Protein 2KDG (pdb70)

Radius of gyration: 14.4 Å; Cα contacts (8 Å, |Δi|>4): 227; chains: 1; bounding box: 36×23×44 Å

Sequence (100 aa):
GAMGPPRFIQVPENMSIDEGRFCRMDFKVSGLPAPDVSWYLNGRTVQSDDLHKMIVSEKGLHSLIFEVVRASDAGAYACVAKNRAGEATFTVQLDVLAKEGAMGPPRFIQVPENMSIDEGRFCRMDFKVSGLPAPDVSWYLNGRTVQSDDLHKMIVSEKGLHSLIFEVVRASDAGAYACVAKNRAGEATFTVQLDVLAKEGAMGPPRFIQVPENMSIDEGRFCRMDFKVSGLPAPDVSWYLNGRTVQSDDLHKMIVSEKGLHSLIFEVVRASDAGAYACVAKNRAGEATFTVQLDVLAKEGAMGPPRFIQVPENMSIDEGRFCRMDFKVSGLPAPDVSWYLNGRTVQSDDLHKMIVSEKGLHSLIFEVVRASDAGAYACVAKNRAGEATFTVQLDVLAKEGAMGPPRFIQVPENMSIDEGRFCRMDFKVSGLPAPDVSWYLNGRTVQSDDLHKMIVSEKGLHSLIFEVVRASDAGAYACVAKNRAGEATFTVQLDVLAKEGAMGPPRFIQVPENMSIDEGRFCRMDFKVSGLPAPDVSWYLNGRTVQSDDLHKMIVSEKGLHSLIFEVVRASDAGAYACVAKNRAGEATFTVQLDVLAKEGAMGPPRFIQVPENMSIDEGRFCRMDFKVSGLPAPDVSWYLNGRTVQSDDLHKMIVSEKGLHSLIFEVVRASDAGAYACVAKNRAGEATFTVQLDVLAKEGAMGPPRFIQVPENMSIDEGRFCRMDFKVSGLPAPDVSWYLNGRTVQSDDLHKMIVSEKGLHSLIFEVVRASDAGAYACVAKNRAGEATFTVQLDVLAKEGAMGPPRFIQVPENMSIDEGRFCRMDFKVSGLPAPDVSWYLNGRTVQSDDLHKMIVSEKGLHSLIFEVVRASDAGAYACVAKNRAGEATFTVQLDVLAKEGAMGPPRFIQVPENMSIDEGRFCRMDFKVSGLPAPDVSWYLNGRTVQSDDLHKMIVSEKGLHSLIFEVVRASDAGAYACVAKNRAGEATFTVQLDVLAKEGAMGPPRFIQVPENMSIDEGRFCRMDFKVSGLPAPDVSWYLNGRTVQSDDLHKMIVSEKGLHSLIFEVVRASDAGAYACVAKNRAGEATFTVQLDVLAKEGAMGPPRFIQVPENMSIDEGRFCRMDFKVSGLPAPDVSWYLNGRTVQSDDLHKMIVSEKGLHSLIFEVVRASDAGAYACVAKNRAGEATFTVQLDVLAKEGAMGPPRFIQVPENMSIDEGRFCRMDFKVSGLPAPDVSWYLNGRTVQSDDLHKMIVSEKGLHSLIFEVVRASDAGAYACVAKNRAGEATFTVQLDVLAKEGAMGPPRFIQVPENMSIDEGRFCRMDFKVSGLPAPDVSWYLNGRTVQSDDLHKMIVSEKGLHSLIFEVVRASDAGAYACVAKNRAGEATFTVQLDVLAKEGAMGPPRFIQVPENMSIDEGRFCRMDFKVSGLPAPDVSWYLNGRTVQSDDLHKMIVSEKGLHSLIFEVVRASDAGAYACVAKNRAGEATFTVQLDVLAKEGAMGPPRFIQVPENMSIDEGRFCRMDFKVSGLPAPDVSWYLNGRTVQSDDLHKMIVSEKGLHSLIFEVVRASDAGAYACVAKNRAGEATFTVQLDVLAKEGAMGPPRFIQVPENMSIDEGRFCRMDFKVSGLPAPDVSWYLNGRTVQSDDLHKMIVSEKGLHSLIFEVVRASDAGAYACVAKNRAGEATFTVQLDVLAKEGAMGPPRFIQVPENMSIDEGRFCRMDFKVSGLPAPDVSWYLNGRTVQSDDLHKMIVSEKGLHSLIFEVVRASDAGAYACVAKNRAGEATFTVQLDVLAKEGAMGPPRFIQVPENMSIDEGRFCRMDFKVSGLPAPDVSWYLNGRTVQSDDLHKMIVSEKGLHSLIFEVVRASDAGAYACVAKNRAGEATFTVQLDVLAKEGAMGPPRFIQVPENMSIDEGRFCRMDFKVSGLPAPDVSWYLNGRTVQSDDLHKMIVSEKGLHSLIFEVVRASDAGAYACVAKNRAGEATFTVQLDVLAKEGAMGPPRFIQVPENMSIDEGRFCRMDFKVSGLPAPDVSWYLNGRTVQSDDLHKMIVSEKGLHSLIFEVVRASDAGAYACVAKNRAGEATFTVQLDVLAKEGAMGPPRFIQVPENMSIDEGRFCRMDFKVSGLPAPDVSWYLNGRTVQSDDLHKMIVSEKGLHSLIFEVVRASDAGAYACVAKNRAGEATFTVQLDVLAKEGAMGPPRFIQVPENMSIDEGRFCRMDFKVSGLPAPDVSWYLNGRTVQSDDLHKMIVSEKGLHSLIFEVVRASDAGAYACVAKNRAGEATFTVQLDVLAKEGAMGPPRFIQVPENMSIDEGRFCRMDFKVSGLPAPDVSWYLNGRTVQSDDLHKMIVSEKGLHSLIFEVVRASDAGAYACVAKNRAGEATFTVQLDVLAKEGAMGPPRFIQVPENMSIDEGRFCRMDFKVSGLPAPDVSWYLNGRTVQSDDLHKMIVSEKGLHSLIFEVVRASDAGAYACVAKNRAGEATFTVQLDVLAKE

Foldseek 3Di:
DDWADKDADDFDEAEEEEAFDKDKTKGFMDIPPFWDKFKDFPPGGDDADPQWHWDQDPPGIIMTIGHGDHQVRFGKMKMKTDDPHDIDIDIYGYRYDYPD

CATH classification: 2.60.40.10

Solvent-accessible surface area: 6668 Å² total; per-residue (Å²): 130,100,112,17,75,9,185,135,88,112,70,32,147,102,31,68,31,38,25,39,148,108,10,115,1,41,6,84,12,64,25,104,49,89,23,108,40,55,6,84,29,92,79,177,100,38,161,70,74,128,84,48,88,51,97,83,52,172,177,16,70,13,9,5,19,3,60,68,0,146,52,107,26,37,20,45,8,25,3,23,2,111,27,201,44,27,110,9,73,12,87,10,96,1,78,14,87,62,134,214

Structure (mmCIF, N/CA/C/O backbone):
data_2KDG
#
_entry.id   2KDG
#
loop_
_atom_site.group_PDB
_atom_site.id
_atom_site.type_symbol
_atom_site.label_atom_id
_atom_site.label_alt_id
_atom_site.label_comp_id
_atom_site.label_asym_id
_atom_site.label_entity_id
_atom_site.label_seq_id
_atom_site.pdbx_PDB_ins_code
_atom_site.Cartn_x
_atom_site.Cartn_y
_atom_site.Cartn_z
_atom_site.occupancy
_atom_site.B_iso_or_equiv
_atom_site.auth_seq_id
_atom_site.auth_comp_id
_atom_site.auth_asym_id
_atom_site.auth_atom_id
_atom_site.pdbx_PDB_model_num
ATOM 1 N N . GLY A 1 1 ? 0.813 -0.972 -1.782 1.00 10.00 -4 GLY A N 1
ATOM 2 C CA . GLY A 1 1 ? 1.391 -0.498 -0.506 1.00 10.00 -4 GLY A CA 1
ATOM 3 C C . GLY A 1 1 ? 2.312 0.692 -0.728 1.00 10.00 -4 GLY A C 1
ATOM 4 O O . GLY A 1 1 ? 1.989 1.591 -1.510 1.00 10.00 -4 GLY A O 1
ATOM 10 N N . ALA A 1 2 ? 3.462 0.719 -0.044 1.00 10.00 -3 ALA A N 1
ATOM 11 C CA . ALA A 1 2 ? 4.504 1.740 -0.219 1.00 10.00 -3 ALA A CA 1
ATOM 12 C C . ALA A 1 2 ? 5.141 1.711 -1.629 1.00 10.00 -3 ALA A C 1
ATOM 13 O O . ALA A 1 2 ? 5.041 0.716 -2.353 1.00 10.00 -3 ALA A O 1
ATOM 20 N N . MET A 1 3 ? 5.813 2.803 -2.012 1.00 10.00 -2 MET A N 1
ATOM 21 C CA . MET A 1 3 ? 6.441 3.014 -3.329 1.00 10.00 -2 MET A CA 1
ATOM 22 C C . MET A 1 3 ? 7.727 3.870 -3.223 1.00 10.00 -2 MET A C 1
ATOM 23 O O . MET A 1 3 ? 8.060 4.340 -2.129 1.00 10.00 -2 MET A O 1
ATOM 37 N N . GLY A 1 4 ? 8.486 4.056 -4.313 1.00 10.00 -1 GLY A N 1
ATOM 38 C CA . GLY A 1 4 ? 9.766 4.784 -4.269 1.00 10.00 -1 GLY A CA 1
ATOM 39 C C . GLY A 1 4 ? 10.524 4.942 -5.603 1.00 10.00 -1 GLY A C 1
ATOM 40 O O . GLY A 1 4 ? 10.138 4.374 -6.631 1.00 10.00 -1 GLY A O 1
ATOM 44 N N . PRO A 1 5 ? 11.620 5.725 -5.608 1.00 10.00 249 PRO A N 1
ATOM 45 C CA . PRO A 1 5 ? 12.347 6.099 -6.824 1.00 10.00 249 PRO A CA 1
ATOM 46 C C . PRO A 1 5 ? 13.123 4.925 -7.455 1.00 10.00 249 PRO A C 1
ATOM 47 O O . PRO A 1 5 ? 13.414 3.937 -6.770 1.00 10.00 249 PRO A O 1
ATOM 58 N N . PRO A 1 6 ? 13.522 5.033 -8.740 1.00 10.00 250 PRO A N 1
ATOM 59 C CA . PRO A 1 6 ? 14.459 4.098 -9.361 1.00 10.00 250 PRO A CA 1
ATOM 60 C C . PRO A 1 6 ? 15.865 4.214 -8.740 1.00 10.00 250 PRO A C 1
ATOM 61 O O . PRO A 1 6 ? 16.263 5.281 -8.258 1.00 10.00 250 PRO A O 1
ATOM 72 N N . ARG A 1 7 ? 16.630 3.116 -8.765 1.00 10.00 251 ARG A N 1
ATOM 73 C CA . ARG A 1 7 ? 17.981 2.991 -8.179 1.00 10.00 251 ARG A CA 1
ATOM 74 C C . ARG A 1 7 ? 18.900 2.126 -9.058 1.00 10.00 251 ARG A C 1
ATOM 75 O O . ARG A 1 7 ? 18.423 1.379 -9.913 1.00 10.00 251 ARG A O 1
ATOM 96 N N . PHE A 1 8 ? 20.212 2.221 -8.843 1.00 10.00 252 PHE A N 1
ATOM 97 C CA . PHE A 1 8 ? 21.240 1.381 -9.475 1.00 10.00 252 PHE A CA 1
ATOM 98 C C . PHE A 1 8 ? 21.221 -0.064 -8.941 1.00 10.00 252 PHE A C 1
ATOM 99 O O . PHE A 1 8 ? 21.072 -0.281 -7.735 1.00 10.00 252 PHE A O 1
ATOM 116 N N . ILE A 1 9 ? 21.437 -1.044 -9.830 1.00 10.00 253 ILE A N 1
ATOM 117 C CA . ILE A 1 9 ? 21.633 -2.471 -9.504 1.00 10.00 253 ILE A CA 1
ATOM 118 C C . ILE A 1 9 ? 22.809 -3.033 -10.320 1.00 10.00 253 ILE A C 1
ATOM 119 O O . ILE A 1 9 ? 23.845 -3.384 -9.752 1.00 10.00 253 ILE A O 1
ATOM 135 N N . GLN A 1 10 ? 22.661 -3.105 -11.650 1.00 10.00 254 GLN A N 1
ATOM 136 C CA . GLN A 1 10 ? 23.676 -3.591 -12.592 1.00 10.00 254 GLN A CA 1
ATOM 137 C C . GLN A 1 10 ? 23.547 -2.890 -13.956 1.00 10.00 254 GLN A C 1
ATOM 138 O O . GLN A 1 10 ? 22.438 -2.701 -14.466 1.00 10.00 254 GLN A O 1
ATOM 152 N N . VAL A 1 11 ? 24.690 -2.562 -14.565 1.00 10.00 255 VAL A N 1
ATOM 153 C CA . VAL A 1 11 ? 24.824 -1.999 -15.922 1.00 10.00 255 VAL A CA 1
ATOM 154 C C . VAL A 1 11 ? 25.817 -2.837 -16.753 1.00 10.00 255 VAL A C 1
ATOM 155 O O . VAL A 1 11 ? 26.716 -3.457 -16.170 1.00 10.00 255 VAL A O 1
ATOM 168 N N . PRO A 1 12 ? 25.697 -2.882 -18.094 1.00 10.00 256 PRO A N 1
ATOM 169 C CA . PRO A 1 12 ? 26.642 -3.599 -18.953 1.00 10.00 256 PRO A CA 1
ATOM 170 C C . PRO A 1 12 ? 27.991 -2.864 -19.067 1.00 10.00 256 PRO A C 1
ATOM 171 O O . PRO A 1 12 ? 28.083 -1.648 -18.876 1.00 10.00 256 PRO A O 1
ATOM 182 N N . GLU A 1 13 ? 29.050 -3.605 -19.401 1.00 10.00 257 GLU A N 1
ATOM 183 C CA . GLU A 1 13 ? 30.381 -3.053 -19.708 1.00 10.00 257 GLU A CA 1
ATOM 184 C C . GLU A 1 13 ? 30.454 -2.424 -21.116 1.00 10.00 257 GLU A C 1
ATOM 185 O O . GLU A 1 13 ? 29.576 -2.637 -21.957 1.00 10.00 257 GLU A O 1
ATOM 197 N N . ASN A 1 14 ? 31.524 -1.670 -21.393 1.00 10.00 258 ASN A N 1
ATOM 198 C CA . ASN A 1 14 ? 31.831 -1.103 -22.710 1.00 10.00 258 ASN A CA 1
ATOM 199 C C . ASN A 1 14 ? 32.006 -2.204 -23.779 1.00 10.00 258 ASN A C 1
ATOM 200 O O . ASN A 1 14 ? 32.993 -2.946 -23.769 1.00 10.00 258 ASN A O 1
ATOM 211 N N . MET A 1 15 ? 31.028 -2.347 -24.678 1.00 10.00 259 MET A N 1
ATOM 212 C CA . MET A 1 15 ? 31.006 -3.406 -25.695 1.00 10.00 259 MET A CA 1
ATOM 213 C C . MET A 1 15 ? 31.914 -3.088 -26.894 1.00 10.00 259 MET A C 1
ATOM 214 O O . MET A 1 15 ? 32.133 -1.923 -27.236 1.00 10.00 259 MET A O 1
ATOM 228 N N . SER A 1 16 ? 32.377 -4.133 -27.585 1.00 10.00 260 SER A N 1
ATOM 229 C CA . SER A 1 16 ? 33.097 -4.054 -28.864 1.00 10.00 260 SER A CA 1
ATOM 230 C C . SER A 1 16 ? 32.616 -5.154 -29.822 1.00 10.00 260 SER A C 1
ATOM 231 O O . SER A 1 16 ? 32.803 -6.348 -29.571 1.00 10.00 260 SER A O 1
ATOM 239 N N . ILE A 1 17 ? 31.905 -4.752 -30.881 1.00 10.00 261 ILE A N 1
ATOM 240 C CA . ILE A 1 17 ? 31.058 -5.622 -31.720 1.00 10.00 261 ILE A CA 1
ATOM 241 C C . ILE A 1 17 ? 31.439 -5.474 -33.198 1.00 10.00 261 ILE A C 1
ATOM 242 O O . ILE A 1 17 ? 31.537 -4.357 -33.702 1.00 10.00 261 ILE A O 1
ATOM 258 N N . ASP A 1 18 ? 31.637 -6.590 -33.901 1.00 10.00 262 ASP A N 1
ATOM 259 C CA . ASP A 1 18 ? 31.865 -6.634 -35.354 1.00 10.00 262 ASP A CA 1
ATOM 260 C C . ASP A 1 18 ? 30.694 -6.026 -36.156 1.00 10.00 262 ASP A C 1
ATOM 261 O O . ASP A 1 18 ? 29.526 -6.348 -35.927 1.00 10.00 262 ASP A O 1
ATOM 270 N N . GLU A 1 19 ? 31.009 -5.149 -37.111 1.00 10.00 263 GLU A N 1
ATOM 271 C CA . GLU A 1 19 ? 30.046 -4.473 -37.989 1.00 10.00 263 GLU A CA 1
ATOM 272 C C . GLU A 1 19 ? 29.083 -5.459 -38.688 1.00 10.00 263 GLU A C 1
ATOM 273 O O . GLU A 1 19 ? 29.501 -6.446 -39.297 1.00 10.00 263 GLU A O 1
ATOM 285 N N . GLY A 1 20 ? 27.778 -5.188 -38.614 1.00 10.00 264 GLY A N 1
ATOM 286 C CA . GLY A 1 20 ? 26.710 -5.963 -39.253 1.00 10.00 264 GLY A CA 1
ATOM 287 C C . GLY A 1 20 ? 26.086 -7.063 -38.381 1.00 10.00 264 GLY A C 1
ATOM 288 O O . GLY A 1 20 ? 25.067 -7.636 -38.777 1.00 10.00 264 GLY A O 1
ATOM 292 N N . ARG A 1 21 ? 26.651 -7.367 -37.203 1.00 10.00 265 ARG A N 1
ATOM 293 C CA . ARG A 1 21 ? 26.073 -8.333 -36.246 1.00 10.00 265 ARG A CA 1
ATOM 294 C C . ARG A 1 21 ? 24.800 -7.814 -35.563 1.00 10.00 265 ARG A C 1
ATOM 295 O O . ARG A 1 21 ? 24.561 -6.606 -35.470 1.00 10.00 265 ARG A O 1
ATOM 316 N N . PHE A 1 22 ? 24.037 -8.752 -35.001 1.00 10.00 266 PHE A N 1
ATOM 317 C CA . PHE A 1 22 ? 23.105 -8.513 -33.898 1.00 10.00 266 PHE A CA 1
ATOM 318 C C . PHE A 1 22 ? 23.884 -8.303 -32.584 1.00 10.00 266 PHE A C 1
ATOM 319 O O . PHE A 1 22 ? 24.822 -9.054 -32.298 1.00 10.00 266 PHE A O 1
ATOM 336 N N . CYS A 1 23 ? 23.477 -7.342 -31.751 1.00 10.00 267 CYS A N 1
ATOM 337 C CA . CYS A 1 23 ? 23.902 -7.253 -30.346 1.00 10.00 267 CYS A CA 1
ATOM 338 C C . CYS A 1 23 ? 22.824 -6.618 -29.447 1.00 10.00 267 CYS A C 1
ATOM 339 O O . CYS A 1 23 ? 21.827 -6.072 -29.930 1.00 10.00 267 CYS A O 1
ATOM 347 N N . ARG A 1 24 ? 23.019 -6.689 -28.124 1.00 10.00 268 ARG A N 1
ATOM 348 C CA . ARG A 1 24 ? 22.102 -6.144 -27.107 1.00 10.00 268 ARG A CA 1
ATOM 349 C C . ARG A 1 24 ? 22.827 -5.645 -25.855 1.00 10.00 268 ARG A C 1
ATOM 350 O O . ARG A 1 24 ? 23.913 -6.120 -25.522 1.00 10.00 268 ARG A O 1
ATOM 371 N N . MET A 1 25 ? 22.185 -4.721 -25.150 1.00 10.00 269 MET A N 1
ATOM 372 C CA . MET A 1 25 ? 22.559 -4.155 -23.853 1.00 10.00 269 MET A CA 1
ATOM 373 C C . MET A 1 25 ? 21.411 -4.389 -22.857 1.00 10.00 269 MET A C 1
ATOM 374 O O . MET A 1 25 ? 20.238 -4.311 -23.230 1.00 10.00 269 MET A O 1
ATOM 388 N N . ASP A 1 26 ? 21.733 -4.663 -21.591 1.00 10.00 270 ASP A N 1
ATOM 389 C CA . ASP A 1 26 ? 20.770 -5.104 -20.570 1.00 10.00 270 ASP A CA 1
ATOM 390 C C . ASP A 1 26 ? 21.034 -4.441 -19.206 1.00 10.00 270 ASP A C 1
ATOM 391 O O . ASP A 1 26 ? 22.072 -4.663 -18.578 1.00 10.00 270 ASP A O 1
ATOM 400 N N . PHE A 1 27 ? 20.087 -3.614 -18.760 1.00 10.00 271 PHE A N 1
ATOM 401 C CA . PHE A 1 27 ? 20.143 -2.762 -17.568 1.00 10.00 271 PHE A CA 1
ATOM 402 C C . PHE A 1 27 ? 19.081 -3.199 -16.546 1.00 10.00 271 PHE A C 1
ATOM 403 O O . PHE A 1 27 ? 17.877 -3.078 -16.798 1.00 10.00 271 PHE A O 1
ATOM 420 N N . LYS A 1 28 ? 19.504 -3.709 -15.382 1.00 10.00 272 LYS A N 1
ATOM 421 C CA . LYS A 1 28 ? 18.597 -3.968 -14.248 1.00 10.00 272 LYS A CA 1
ATOM 422 C C . LYS A 1 28 ? 18.080 -2.641 -13.675 1.00 10.00 272 LYS A C 1
ATOM 423 O O . LYS A 1 28 ? 18.858 -1.708 -13.467 1.00 10.00 272 LYS A O 1
ATOM 442 N N . VAL A 1 29 ? 16.773 -2.557 -13.426 1.00 10.00 273 VAL A N 1
ATOM 443 C CA . VAL A 1 29 ? 16.059 -1.340 -12.995 1.00 10.00 273 VAL A CA 1
ATOM 444 C C . VAL A 1 29 ? 14.987 -1.669 -11.948 1.00 10.00 273 VAL A C 1
ATOM 445 O O . VAL A 1 29 ? 14.129 -2.525 -12.170 1.00 10.00 273 VAL A O 1
ATOM 458 N N . SER A 1 30 ? 15.038 -0.995 -10.795 1.00 10.00 274 SER A N 1
ATOM 459 C CA . SER A 1 30 ? 14.148 -1.229 -9.644 1.00 10.00 274 SER A CA 1
ATOM 460 C C . SER A 1 30 ? 13.648 0.089 -9.045 1.00 10.00 274 SER A C 1
ATOM 461 O O . SER A 1 30 ? 14.382 0.784 -8.339 1.00 10.00 274 SER A O 1
ATOM 469 N N . GLY A 1 31 ? 12.393 0.431 -9.341 1.00 10.00 275 GLY A N 1
ATOM 470 C CA . GLY A 1 31 ? 11.604 1.508 -8.731 1.00 10.00 275 GLY A CA 1
ATOM 471 C C . GLY A 1 31 ? 10.102 1.215 -8.853 1.00 10.00 275 GLY A C 1
ATOM 472 O O . GLY A 1 31 ? 9.701 0.347 -9.636 1.00 10.00 275 GLY A O 1
ATOM 476 N N . LEU A 1 32 ? 9.265 1.928 -8.094 1.00 10.00 276 LEU A N 1
ATOM 477 C CA . LEU A 1 32 ? 7.809 1.729 -8.061 1.00 10.00 276 LEU A CA 1
ATOM 478 C C . LEU A 1 32 ? 7.071 3.083 -7.946 1.00 10.00 276 LEU A C 1
ATOM 479 O O . LEU A 1 32 ? 7.377 3.837 -7.023 1.00 10.00 276 LEU A O 1
ATOM 495 N N . PRO A 1 33 ? 6.116 3.423 -8.836 1.00 10.00 277 PRO A N 1
ATOM 496 C CA . PRO A 1 33 ? 5.684 2.656 -10.008 1.00 10.00 277 PRO A CA 1
ATOM 497 C C . PRO A 1 33 ? 6.791 2.529 -11.070 1.00 10.00 277 PRO A C 1
ATOM 498 O O . PRO A 1 33 ? 7.820 3.211 -11.002 1.00 10.00 277 PRO A O 1
ATOM 509 N N . ALA A 1 34 ? 6.585 1.636 -12.041 1.00 10.00 278 ALA A N 1
ATOM 510 C CA . ALA A 1 34 ? 7.531 1.354 -13.122 1.00 10.00 278 ALA A CA 1
ATOM 511 C C . ALA A 1 34 ? 7.887 2.642 -13.905 1.00 10.00 278 ALA A C 1
ATOM 512 O O . ALA A 1 34 ? 6.974 3.310 -14.411 1.00 10.00 278 ALA A O 1
ATOM 519 N N . PRO A 1 35 ? 9.175 3.035 -13.988 1.00 10.00 279 PRO A N 1
ATOM 520 C CA . PRO A 1 35 ? 9.568 4.320 -14.561 1.00 10.00 279 PRO A CA 1
ATOM 521 C C . PRO A 1 35 ? 9.355 4.392 -16.081 1.00 10.00 279 PRO A C 1
ATOM 522 O O . PRO A 1 35 ? 9.475 3.397 -16.801 1.00 10.00 279 PRO A O 1
ATOM 533 N N . ASP A 1 36 ? 9.100 5.601 -16.581 1.00 10.00 280 ASP A N 1
ATOM 534 C CA . ASP A 1 36 ? 9.278 5.963 -17.991 1.00 10.00 280 ASP A CA 1
ATOM 535 C C . ASP A 1 36 ? 10.779 6.097 -18.306 1.00 10.00 280 ASP A C 1
ATOM 536 O O . ASP A 1 36 ? 11.545 6.563 -17.455 1.00 10.00 280 ASP A O 1
ATOM 545 N N . VAL A 1 37 ? 11.214 5.697 -19.507 1.00 10.00 281 VAL A N 1
ATOM 546 C CA . VAL A 1 37 ? 12.638 5.660 -19.894 1.00 10.00 281 VAL A CA 1
ATOM 547 C C . VAL A 1 37 ? 12.873 6.299 -21.268 1.00 10.00 281 VAL A C 1
ATOM 548 O O . VAL A 1 37 ? 12.134 6.031 -22.219 1.00 10.00 281 VAL A O 1
ATOM 561 N N . SER A 1 38 ? 13.926 7.116 -21.379 1.00 10.00 282 SER A N 1
ATOM 562 C CA . SER A 1 38 ? 14.419 7.729 -22.630 1.00 10.00 282 SER A CA 1
ATOM 563 C C . SER A 1 38 ? 15.915 7.455 -22.845 1.00 10.00 282 SER A C 1
ATOM 564 O O . SER A 1 38 ? 16.644 7.201 -21.883 1.00 10.00 282 SER A O 1
ATOM 572 N N . TRP A 1 39 ? 16.378 7.538 -24.099 1.00 10.00 283 TRP A N 1
ATOM 573 C CA . TRP A 1 39 ? 17.741 7.188 -24.533 1.00 10.00 283 TRP A CA 1
ATOM 574 C C . TRP A 1 39 ? 18.453 8.314 -25.296 1.00 10.00 283 TRP A C 1
ATOM 575 O O . TRP A 1 39 ? 17.824 9.165 -25.933 1.00 10.00 283 TRP A O 1
ATOM 596 N N . TYR A 1 40 ? 19.787 8.276 -25.250 1.00 10.00 284 TYR A N 1
ATOM 597 C CA . TYR A 1 40 ? 20.721 9.251 -25.814 1.00 10.00 284 TYR A CA 1
ATOM 598 C C . TYR A 1 40 ? 21.997 8.579 -26.358 1.00 10.00 284 TYR A C 1
ATOM 599 O O . TYR A 1 40 ? 22.348 7.464 -25.962 1.00 10.00 284 TYR A O 1
ATOM 617 N N . LEU A 1 41 ? 22.721 9.293 -27.223 1.00 10.00 285 LEU A N 1
ATOM 618 C CA . LEU A 1 41 ? 24.029 8.954 -27.794 1.00 10.00 285 LEU A CA 1
ATOM 619 C C . LEU A 1 41 ? 24.847 10.238 -28.014 1.00 10.00 285 LEU A C 1
ATOM 620 O O . LEU A 1 41 ? 24.390 11.154 -28.700 1.00 10.00 285 LEU A O 1
ATOM 636 N N . ASN A 1 42 ? 26.054 10.305 -27.442 1.00 10.00 286 ASN A N 1
ATOM 637 C CA . ASN A 1 42 ? 27.045 11.387 -27.595 1.00 10.00 286 ASN A CA 1
ATOM 638 C C . ASN A 1 42 ? 26.541 12.825 -27.281 1.00 10.00 286 ASN A C 1
ATOM 639 O O . ASN A 1 42 ? 27.213 13.801 -27.625 1.00 10.00 286 ASN A O 1
ATOM 650 N N . GLY A 1 43 ? 25.379 12.977 -26.630 1.00 10.00 287 GLY A N 1
ATOM 651 C CA . GLY A 1 43 ? 24.770 14.262 -26.248 1.00 10.00 287 GLY A CA 1
ATOM 652 C C . GLY A 1 43 ? 23.452 14.622 -26.956 1.00 10.00 287 GLY A C 1
ATOM 653 O O . GLY A 1 43 ? 22.887 15.681 -26.666 1.00 10.00 287 GLY A O 1
ATOM 657 N N . ARG A 1 44 ? 22.935 13.765 -27.851 1.00 10.00 288 ARG A N 1
ATOM 658 C CA . ARG A 1 44 ? 21.617 13.900 -28.516 1.00 10.00 288 ARG A CA 1
ATOM 659 C C . ARG A 1 44 ? 20.730 12.670 -28.297 1.00 10.00 288 ARG A C 1
ATOM 660 O O . ARG A 1 44 ? 21.219 11.622 -27.882 1.00 10.00 288 ARG A O 1
ATOM 681 N N . THR A 1 45 ? 19.426 12.796 -28.539 1.00 10.00 289 THR A N 1
ATOM 682 C CA . THR A 1 45 ? 18.421 11.740 -28.294 1.00 10.00 289 THR A CA 1
ATOM 683 C C . THR A 1 45 ? 18.538 10.545 -29.252 1.00 10.00 289 THR A C 1
ATOM 684 O O . THR A 1 45 ? 19.091 10.648 -30.351 1.00 10.00 289 THR A O 1
ATOM 695 N N . VAL A 1 46 ? 17.972 9.405 -28.840 1.00 10.00 290 VAL A N 1
ATOM 696 C CA . VAL A 1 46 ? 17.843 8.152 -29.607 1.00 10.00 290 VAL A CA 1
ATOM 697 C C . VAL A 1 46 ? 16.420 7.609 -29.437 1.00 10.00 290 VAL A C 1
ATOM 698 O O . VAL A 1 46 ? 16.051 7.147 -28.357 1.00 10.00 290 VAL A O 1
ATOM 711 N N . GLN A 1 47 ? 15.601 7.692 -30.488 1.00 10.00 291 GLN A N 1
ATOM 712 C CA . GLN A 1 47 ? 14.282 7.043 -30.549 1.00 10.00 291 GLN A CA 1
ATOM 713 C C . GLN A 1 47 ? 14.412 5.530 -30.825 1.00 10.00 291 GLN A C 1
ATOM 714 O O . GLN A 1 47 ? 15.423 5.071 -31.368 1.00 10.00 291 GLN A O 1
ATOM 728 N N . SER A 1 48 ? 13.374 4.751 -30.502 1.00 10.00 292 SER A N 1
ATOM 729 C CA . SER A 1 48 ? 13.256 3.349 -30.937 1.00 10.00 292 SER A CA 1
ATOM 730 C C . SER A 1 48 ? 12.826 3.233 -32.409 1.00 10.00 292 SER A C 1
ATOM 731 O O . SER A 1 48 ? 12.174 4.129 -32.956 1.00 10.00 292 SER A O 1
ATOM 739 N N . ASP A 1 49 ? 13.160 2.111 -33.051 1.00 10.00 293 ASP A N 1
ATOM 740 C CA . ASP A 1 49 ? 12.653 1.695 -34.369 1.00 10.00 293 ASP A CA 1
ATOM 741 C C . ASP A 1 49 ? 12.735 0.159 -34.552 1.00 10.00 293 ASP A C 1
ATOM 742 O O . ASP A 1 49 ? 13.096 -0.571 -33.626 1.00 10.00 293 ASP A O 1
ATOM 751 N N . ASP A 1 50 ? 12.375 -0.350 -35.735 1.00 10.00 294 ASP A N 1
ATOM 752 C CA . ASP A 1 50 ? 12.349 -1.786 -36.067 1.00 10.00 294 ASP A CA 1
ATOM 753 C C . ASP A 1 50 ? 13.720 -2.497 -35.995 1.00 10.00 294 ASP A C 1
ATOM 754 O O . ASP A 1 50 ? 13.761 -3.726 -35.895 1.00 10.00 294 ASP A O 1
ATOM 763 N N . LEU A 1 51 ? 14.833 -1.754 -36.016 1.00 10.00 295 LEU A N 1
ATOM 764 C CA . LEU A 1 51 ? 16.207 -2.256 -35.860 1.00 10.00 295 LEU A CA 1
ATOM 765 C C . LEU A 1 51 ? 16.812 -1.886 -34.492 1.00 10.00 295 LEU A C 1
ATOM 766 O O . LEU A 1 51 ? 17.661 -2.619 -33.981 1.00 10.00 295 LEU A O 1
ATOM 782 N N . HIS A 1 52 ? 16.348 -0.792 -33.883 1.00 10.00 296 HIS A N 1
ATOM 783 C CA . HIS A 1 52 ? 16.741 -0.287 -32.564 1.00 10.00 296 HIS A CA 1
ATOM 784 C C . HIS A 1 52 ? 15.606 -0.486 -31.545 1.00 10.00 296 HIS A C 1
ATOM 785 O O . HIS A 1 52 ? 14.950 0.468 -31.109 1.00 10.00 296 HIS A O 1
ATOM 799 N N . LYS A 1 53 ? 15.334 -1.750 -31.198 1.00 10.00 297 LYS A N 1
ATOM 800 C CA . LYS A 1 53 ? 14.225 -2.149 -30.314 1.00 10.00 297 LYS A CA 1
ATOM 801 C C . LYS A 1 53 ? 14.516 -1.811 -28.844 1.00 10.00 297 LYS A C 1
ATOM 802 O O . LYS A 1 53 ? 15.659 -1.894 -28.386 1.00 10.00 297 LYS A O 1
ATOM 821 N N . MET A 1 54 ? 13.462 -1.459 -28.104 1.00 10.00 298 MET A N 1
ATOM 822 C CA . MET A 1 54 ? 13.483 -1.037 -26.695 1.00 10.00 298 MET A CA 1
ATOM 823 C C . MET A 1 54 ? 12.301 -1.661 -25.937 1.00 10.00 298 MET A C 1
ATOM 824 O O . MET A 1 54 ? 11.145 -1.350 -26.236 1.00 10.00 298 MET A O 1
ATOM 838 N N . ILE A 1 55 ? 12.576 -2.541 -24.969 1.00 10.00 299 ILE A N 1
ATOM 839 C CA . ILE A 1 55 ? 11.568 -3.206 -24.120 1.00 10.00 299 ILE A CA 1
ATOM 840 C C . ILE A 1 55 ? 12.006 -3.257 -22.650 1.00 10.00 299 ILE A C 1
ATOM 841 O O . ILE A 1 55 ? 13.199 -3.216 -22.347 1.00 10.00 299 ILE A O 1
ATOM 857 N N . VAL A 1 56 ? 11.053 -3.360 -21.719 1.00 10.00 300 VAL A N 1
ATOM 858 C CA . VAL A 1 56 ? 11.306 -3.471 -20.271 1.00 10.00 300 VAL A CA 1
ATOM 859 C C . VAL A 1 56 ? 10.331 -4.450 -19.611 1.00 10.00 300 VAL A C 1
ATOM 860 O O . VAL A 1 56 ? 9.110 -4.308 -19.713 1.00 10.00 300 VAL A O 1
ATOM 873 N N . SER A 1 57 ? 10.877 -5.482 -18.966 1.00 10.00 301 SER A N 1
ATOM 874 C CA . SER A 1 57 ? 10.120 -6.476 -18.199 1.00 10.00 301 SER A CA 1
ATOM 875 C C . SER A 1 57 ? 9.640 -5.910 -16.859 1.00 10.00 301 SER A C 1
ATOM 876 O O . SER A 1 57 ? 10.383 -5.217 -16.158 1.00 10.00 301 SER A O 1
ATOM 884 N N . GLU A 1 58 ? 8.423 -6.279 -16.448 1.00 10.00 302 GLU A N 1
ATOM 885 C CA . GLU A 1 58 ? 7.869 -6.005 -15.111 1.00 10.00 302 GLU A CA 1
ATOM 886 C C . GLU A 1 58 ? 8.697 -6.616 -13.959 1.00 10.00 302 GLU A C 1
ATOM 887 O O . GLU A 1 58 ? 8.584 -6.180 -12.810 1.00 10.00 302 GLU A O 1
ATOM 899 N N . LYS A 1 59 ? 9.567 -7.592 -14.265 1.00 10.00 303 LYS A N 1
ATOM 900 C CA . LYS A 1 59 ? 10.525 -8.219 -13.337 1.00 10.00 303 LYS A CA 1
ATOM 901 C C . LYS A 1 59 ? 11.762 -7.349 -13.033 1.00 10.00 303 LYS A C 1
ATOM 902 O O . LYS A 1 59 ? 12.579 -7.732 -12.192 1.00 10.00 303 LYS A O 1
ATOM 921 N N . GLY A 1 60 ? 11.903 -6.184 -13.677 1.00 10.00 304 GLY A N 1
ATOM 922 C CA . GLY A 1 60 ? 12.936 -5.179 -13.385 1.00 10.00 304 GLY A CA 1
ATOM 923 C C . GLY A 1 60 ? 14.176 -5.249 -14.284 1.00 10.00 304 GLY A C 1
ATOM 924 O O . GLY A 1 60 ? 15.300 -5.078 -13.805 1.00 10.00 304 GLY A O 1
ATOM 928 N N . LEU A 1 61 ? 13.991 -5.511 -15.582 1.00 10.00 305 LEU A N 1
ATOM 929 C CA . LEU A 1 61 ? 15.062 -5.635 -16.580 1.00 10.00 305 LEU A CA 1
ATOM 930 C C . LEU A 1 61 ? 14.695 -4.904 -17.879 1.00 10.00 305 LEU A C 1
ATOM 931 O O . LEU A 1 61 ? 13.746 -5.288 -18.565 1.00 10.00 305 LEU A O 1
ATOM 947 N N . HIS A 1 62 ? 15.443 -3.851 -18.212 1.00 10.00 306 HIS A N 1
ATOM 948 C CA . HIS A 1 62 ? 15.326 -3.093 -19.459 1.00 10.00 306 HIS A CA 1
ATOM 949 C C . HIS A 1 62 ? 16.382 -3.548 -20.482 1.00 10.00 306 HIS A C 1
ATOM 950 O O . HIS A 1 62 ? 17.566 -3.663 -20.154 1.00 10.00 306 HIS A O 1
ATOM 964 N N . SER A 1 63 ? 15.957 -3.781 -21.725 1.00 10.00 307 SER A N 1
ATOM 965 C CA . SER A 1 63 ? 16.788 -4.259 -22.835 1.00 10.00 307 SER A CA 1
ATOM 966 C C . SER A 1 63 ? 16.761 -3.282 -24.019 1.00 10.00 307 SER A C 1
ATOM 967 O O . SER A 1 63 ? 15.706 -2.765 -24.400 1.00 10.00 307 SER A O 1
ATOM 975 N N . LEU A 1 64 ? 17.933 -3.061 -24.616 1.00 10.00 308 LEU A N 1
ATOM 976 C CA . LEU A 1 64 ? 18.208 -2.176 -25.752 1.00 10.00 308 LEU A CA 1
ATOM 977 C C . LEU A 1 64 ? 18.960 -2.992 -26.813 1.00 10.00 308 LEU A C 1
ATOM 978 O O . LEU A 1 64 ? 20.034 -3.527 -26.537 1.00 10.00 308 LEU A O 1
ATOM 994 N N . ILE A 1 65 ? 18.375 -3.151 -28.001 1.00 10.00 309 ILE A N 1
ATOM 995 C CA . ILE A 1 65 ? 18.815 -4.115 -29.025 1.00 10.00 309 ILE A CA 1
ATOM 996 C C . ILE A 1 65 ? 19.237 -3.395 -30.317 1.00 10.00 309 ILE A C 1
ATOM 997 O O . ILE A 1 65 ? 18.665 -2.368 -30.685 1.00 10.00 309 ILE A O 1
ATOM 1013 N N . PHE A 1 66 ? 20.205 -3.978 -31.028 1.00 10.00 310 PHE A N 1
ATOM 1014 C CA . PHE A 1 66 ? 20.666 -3.612 -32.369 1.00 10.00 310 PHE A CA 1
ATOM 1015 C C . PHE A 1 66 ? 20.540 -4.833 -33.292 1.00 10.00 310 PHE A C 1
ATOM 1016 O O . PHE A 1 66 ? 21.318 -5.782 -33.179 1.00 10.00 310 PHE A O 1
ATOM 1033 N N . GLU A 1 67 ? 19.560 -4.844 -34.198 1.00 10.00 311 GLU A N 1
ATOM 1034 C CA . GLU A 1 67 ? 19.384 -5.929 -35.181 1.00 10.00 311 GLU A CA 1
ATOM 1035 C C . GLU A 1 67 ? 20.565 -6.051 -36.165 1.00 10.00 311 GLU A C 1
ATOM 1036 O O . GLU A 1 67 ? 20.962 -7.161 -36.529 1.00 10.00 311 GLU A O 1
ATOM 1048 N N . VAL A 1 68 ? 21.130 -4.916 -36.596 1.00 10.00 312 VAL A N 1
ATOM 1049 C CA . VAL A 1 68 ? 22.251 -4.816 -37.548 1.00 10.00 312 VAL A CA 1
ATOM 1050 C C . VAL A 1 68 ? 23.075 -3.550 -37.268 1.00 10.00 312 VAL A C 1
ATOM 1051 O O . VAL A 1 68 ? 22.776 -2.460 -37.760 1.00 10.00 312 VAL A O 1
ATOM 1064 N N . VAL A 1 69 ? 24.093 -3.668 -36.409 1.00 10.00 313 VAL A N 1
ATOM 1065 C CA . VAL A 1 69 ? 24.958 -2.538 -36.013 1.00 10.00 313 VAL A CA 1
ATOM 1066 C C . VAL A 1 69 ? 25.841 -2.049 -37.176 1.00 10.00 313 VAL A C 1
ATOM 1067 O O . VAL A 1 69 ? 26.322 -2.855 -37.976 1.00 10.00 313 VAL A O 1
ATOM 1080 N N . ARG A 1 70 ? 26.103 -0.740 -37.268 1.00 10.00 314 ARG A N 1
ATOM 1081 C CA . ARG A 1 70 ? 27.015 -0.102 -38.241 1.00 10.00 314 ARG A CA 1
ATOM 1082 C C . ARG A 1 70 ? 28.018 0.831 -37.560 1.00 10.00 314 ARG A C 1
ATOM 1083 O O . ARG A 1 70 ? 27.810 1.255 -36.427 1.00 10.00 314 ARG A O 1
ATOM 1104 N N . ALA A 1 71 ? 29.105 1.176 -38.255 1.00 10.00 315 ALA A N 1
ATOM 1105 C CA . ALA A 1 71 ? 30.203 1.991 -37.715 1.00 10.00 315 ALA A CA 1
ATOM 1106 C C . ALA A 1 71 ? 29.743 3.354 -37.149 1.00 10.00 315 ALA A C 1
ATOM 1107 O O . ALA A 1 71 ? 30.266 3.817 -36.133 1.00 10.00 315 ALA A O 1
ATOM 1114 N N . SER A 1 72 ? 28.722 3.966 -37.759 1.00 10.00 316 SER A N 1
ATOM 1115 C CA . SER A 1 72 ? 28.088 5.219 -37.312 1.00 10.00 316 SER A CA 1
ATOM 1116 C C . SER A 1 72 ? 27.369 5.122 -35.953 1.00 10.00 316 SER A C 1
ATOM 1117 O O . SER A 1 72 ? 27.100 6.151 -35.332 1.00 10.00 316 SER A O 1
ATOM 1125 N N . ASP A 1 73 ? 27.066 3.912 -35.466 1.00 10.00 317 ASP A N 1
ATOM 1126 C CA . ASP A 1 73 ? 26.414 3.675 -34.169 1.00 10.00 317 ASP A CA 1
ATOM 1127 C C . ASP A 1 73 ? 27.393 3.713 -32.977 1.00 10.00 317 ASP A C 1
ATOM 1128 O O . ASP A 1 73 ? 26.952 3.679 -31.828 1.00 10.00 317 ASP A O 1
ATOM 1137 N N . ALA A 1 74 ? 28.709 3.779 -33.214 1.00 10.00 318 ALA A N 1
ATOM 1138 C CA . ALA A 1 74 ? 29.713 3.844 -32.151 1.00 10.00 318 ALA A CA 1
ATOM 1139 C C . ALA A 1 74 ? 29.602 5.127 -31.295 1.00 10.00 318 ALA A C 1
ATOM 1140 O O . ALA A 1 74 ? 29.214 6.195 -31.785 1.00 10.00 318 ALA A O 1
ATOM 1147 N N . GLY A 1 75 ? 29.998 5.038 -30.020 1.00 10.00 319 GLY A N 1
ATOM 1148 C CA . GLY A 1 75 ? 30.008 6.159 -29.070 1.00 10.00 319 GLY A CA 1
ATOM 1149 C C . GLY A 1 75 ? 29.484 5.820 -27.671 1.00 10.00 319 GLY A C 1
ATOM 1150 O O . GLY A 1 75 ? 29.252 4.657 -27.333 1.00 10.00 319 GLY A O 1
ATOM 1154 N N . ALA A 1 76 ? 29.332 6.854 -26.843 1.00 10.00 320 ALA A N 1
ATOM 1155 C CA . ALA A 1 76 ? 28.785 6.796 -25.488 1.00 10.00 320 ALA A CA 1
ATOM 1156 C C . ALA A 1 76 ? 27.248 6.921 -25.501 1.00 10.00 320 ALA A C 1
ATOM 1157 O O . ALA A 1 76 ? 26.700 8.018 -25.658 1.00 10.00 320 ALA A O 1
ATOM 1164 N N . TYR A 1 77 ? 26.549 5.797 -25.348 1.00 10.00 321 TYR A N 1
ATOM 1165 C CA . TYR A 1 77 ? 25.110 5.752 -25.078 1.00 10.00 321 TYR A CA 1
ATOM 1166 C C . TYR A 1 77 ? 24.801 6.103 -23.618 1.00 10.00 321 TYR A C 1
ATOM 1167 O O . TYR A 1 77 ? 25.579 5.805 -22.707 1.00 10.00 321 TYR A O 1
ATOM 1185 N N . ALA A 1 78 ? 23.621 6.671 -23.381 1.00 10.00 322 ALA A N 1
ATOM 1186 C CA . ALA A 1 78 ? 23.068 6.872 -22.046 1.00 10.00 322 ALA A CA 1
ATOM 1187 C C . ALA A 1 78 ? 21.540 6.721 -22.040 1.00 10.00 322 ALA A C 1
ATOM 1188 O O . ALA A 1 78 ? 20.887 6.832 -23.081 1.00 10.00 322 ALA A O 1
ATOM 1195 N N . CYS A 1 79 ? 20.963 6.514 -20.860 1.00 10.00 323 CYS A N 1
ATOM 1196 C CA . CYS A 1 79 ? 19.519 6.521 -20.640 1.00 10.00 323 CYS A CA 1
ATOM 1197 C C . CYS A 1 79 ? 19.148 7.104 -19.270 1.00 10.00 323 CYS A C 1
ATOM 1198 O O . CYS A 1 79 ? 19.982 7.197 -18.363 1.00 10.00 323 CYS A O 1
ATOM 1206 N N . VAL A 1 80 ? 17.884 7.498 -19.122 1.00 10.00 324 VAL A N 1
ATOM 1207 C CA . VAL A 1 80 ? 17.319 8.099 -17.905 1.00 10.00 324 VAL A CA 1
ATOM 1208 C C . VAL A 1 80 ? 15.956 7.482 -17.600 1.00 10.00 324 VAL A C 1
ATOM 1209 O O . VAL A 1 80 ? 15.115 7.367 -18.492 1.00 10.00 324 VAL A O 1
ATOM 1222 N N . ALA A 1 81 ? 15.751 7.066 -16.351 1.00 10.00 325 ALA A N 1
ATOM 1223 C CA . ALA A 1 81 ? 14.548 6.418 -15.834 1.00 10.00 325 ALA A CA 1
ATOM 1224 C C . ALA A 1 81 ? 13.879 7.314 -14.778 1.00 10.00 325 ALA A C 1
ATOM 1225 O O . ALA A 1 81 ? 14.540 7.758 -13.836 1.00 10.00 325 ALA A O 1
ATOM 1232 N N . LYS A 1 82 ? 12.582 7.604 -14.944 1.00 10.00 326 LYS A N 1
ATOM 1233 C CA . LYS A 1 82 ? 11.820 8.608 -14.176 1.00 10.00 326 LYS A CA 1
ATOM 1234 C C . LYS A 1 82 ? 10.467 8.066 -13.707 1.00 10.00 326 LYS A C 1
ATOM 1235 O O . LYS A 1 82 ? 9.690 7.565 -14.522 1.00 10.00 326 LYS A O 1
ATOM 1254 N N . ASN A 1 83 ? 10.158 8.200 -12.417 1.00 10.00 327 ASN A N 1
ATOM 1255 C CA . ASN A 1 83 ? 8.812 8.001 -11.859 1.00 10.00 327 ASN A CA 1
ATOM 1256 C C . ASN A 1 83 ? 8.402 9.159 -10.919 1.00 10.00 327 ASN A C 1
ATOM 1257 O O . ASN A 1 83 ? 9.160 10.113 -10.717 1.00 10.00 327 ASN A O 1
ATOM 1268 N N . ARG A 1 84 ? 7.195 9.087 -10.337 1.00 10.00 328 ARG A N 1
ATOM 1269 C CA . ARG A 1 84 ? 6.623 10.114 -9.436 1.00 10.00 328 ARG A CA 1
ATOM 1270 C C . ARG A 1 84 ? 7.423 10.393 -8.150 1.00 10.00 328 ARG A C 1
ATOM 1271 O O . ARG A 1 84 ? 7.178 11.412 -7.501 1.00 10.00 328 ARG A O 1
ATOM 1292 N N . ALA A 1 85 ? 8.369 9.524 -7.786 1.00 10.00 329 ALA A N 1
ATOM 1293 C CA . ALA A 1 85 ? 9.195 9.628 -6.581 1.00 10.00 329 ALA A CA 1
ATOM 1294 C C . ALA A 1 85 ? 10.661 10.036 -6.849 1.00 10.00 329 ALA A C 1
ATOM 1295 O O . ALA A 1 85 ? 11.343 10.470 -5.916 1.00 10.00 329 ALA A O 1
ATOM 1302 N N . GLY A 1 86 ? 11.159 9.940 -8.091 1.00 10.00 330 GLY A N 1
ATOM 1303 C CA . GLY A 1 86 ? 12.524 10.353 -8.446 1.00 10.00 330 GLY A CA 1
ATOM 1304 C C . GLY A 1 86 ? 13.036 9.871 -9.809 1.00 10.00 330 GLY A C 1
ATOM 1305 O O . GLY A 1 86 ? 12.292 9.351 -10.644 1.00 10.00 330 GLY A O 1
ATOM 1309 N N . GLU A 1 87 ? 14.335 10.076 -10.029 1.00 10.00 331 GLU A N 1
ATOM 1310 C CA . GLU A 1 87 ? 15.059 9.866 -11.290 1.00 10.00 331 GLU A CA 1
ATOM 1311 C C . GLU A 1 87 ? 16.394 9.124 -11.065 1.00 10.00 331 GLU A C 1
ATOM 1312 O O . GLU A 1 87 ? 17.069 9.335 -10.052 1.00 10.00 331 GLU A O 1
ATOM 1324 N N . ALA A 1 88 ? 16.800 8.297 -12.033 1.00 10.00 332 ALA A N 1
ATOM 1325 C CA . ALA A 1 88 ? 18.125 7.673 -12.128 1.00 10.00 332 ALA A CA 1
ATOM 1326 C C . ALA A 1 88 ? 18.649 7.707 -13.579 1.00 10.00 332 ALA A C 1
ATOM 1327 O O . ALA A 1 88 ? 17.861 7.710 -14.528 1.00 10.00 332 ALA A O 1
ATOM 1334 N N . THR A 1 89 ? 19.974 7.705 -13.755 1.00 10.00 333 THR A N 1
ATOM 1335 C CA . THR A 1 89 ? 20.654 7.900 -15.054 1.00 10.00 333 THR A CA 1
ATOM 1336 C C . THR A 1 89 ? 21.817 6.918 -15.204 1.00 10.00 333 THR A C 1
ATOM 1337 O O . THR A 1 89 ? 22.587 6.721 -14.260 1.00 10.00 333 THR A O 1
ATOM 1348 N N . PHE A 1 90 ? 21.965 6.311 -16.385 1.00 10.00 334 PHE A N 1
ATOM 1349 C CA . PHE A 1 90 ? 22.936 5.243 -16.668 1.00 10.00 334 PHE A CA 1
ATOM 1350 C C . PHE A 1 90 ? 23.666 5.482 -18.004 1.00 10.00 334 PHE A C 1
ATOM 1351 O O . PHE A 1 90 ? 23.122 6.130 -18.901 1.00 10.00 334 PHE A O 1
ATOM 1368 N N . THR A 1 91 ? 24.890 4.956 -18.151 1.00 10.00 335 THR A N 1
ATOM 1369 C CA . THR A 1 91 ? 25.796 5.203 -19.300 1.00 10.00 335 THR A CA 1
ATOM 1370 C C . THR A 1 91 ? 26.572 3.934 -19.687 1.00 10.00 335 THR A C 1
ATOM 1371 O O . THR A 1 91 ? 26.972 3.162 -18.811 1.00 10.00 335 THR A O 1
ATOM 1382 N N . VAL A 1 92 ? 26.827 3.725 -20.985 1.00 10.00 336 VAL A N 1
ATOM 1383 C CA . VAL A 1 92 ? 27.714 2.673 -21.533 1.00 10.00 336 VAL A CA 1
ATOM 1384 C C . VAL A 1 92 ? 28.327 3.104 -22.877 1.00 10.00 336 VAL A C 1
ATOM 1385 O O . VAL A 1 92 ? 27.763 3.939 -23.582 1.00 10.00 336 VAL A O 1
ATOM 1398 N N . GLN A 1 93 ? 29.467 2.529 -23.269 1.00 10.00 337 GLN A N 1
ATOM 1399 C CA . GLN A 1 93 ? 30.124 2.784 -24.560 1.00 10.00 337 GLN A CA 1
ATOM 1400 C C . GLN A 1 93 ? 29.992 1.582 -25.515 1.00 10.00 337 GLN A C 1
ATOM 1401 O O . GLN A 1 93 ? 29.977 0.426 -25.083 1.00 10.00 337 GLN A O 1
ATOM 1415 N N . LEU A 1 94 ? 29.941 1.857 -26.821 1.00 10.00 338 LEU A N 1
ATOM 1416 C CA . LEU A 1 94 ? 29.933 0.884 -27.916 1.00 10.00 338 LEU A CA 1
ATOM 1417 C C . LEU A 1 94 ? 31.039 1.217 -28.931 1.00 10.00 338 LEU A C 1
ATOM 1418 O O . LEU A 1 94 ? 30.995 2.258 -29.586 1.00 10.00 338 LEU A O 1
ATOM 1434 N N . ASP A 1 95 ? 32.026 0.334 -29.061 1.00 10.00 339 ASP A N 1
ATOM 1435 C CA . ASP A 1 95 ? 33.137 0.425 -30.016 1.00 10.00 339 ASP A CA 1
ATOM 1436 C C . ASP A 1 95 ? 32.917 -0.536 -31.200 1.00 10.00 339 ASP A C 1
ATOM 1437 O O . ASP A 1 95 ? 33.374 -1.682 -31.188 1.00 10.00 339 ASP A O 1
ATOM 1446 N N . VAL A 1 96 ? 32.161 -0.096 -32.213 1.00 10.00 340 VAL A N 1
ATOM 1447 C CA . VAL A 1 96 ? 31.833 -0.906 -33.402 1.00 10.00 340 VAL A CA 1
ATOM 1448 C C . VAL A 1 96 ? 33.089 -1.173 -34.246 1.00 10.00 340 VAL A C 1
ATOM 1449 O O . VAL A 1 96 ? 33.660 -0.262 -34.851 1.00 10.00 340 VAL A O 1
ATOM 1462 N N . LEU A 1 97 ? 33.530 -2.430 -34.268 1.00 10.00 341 LEU A N 1
ATOM 1463 C CA . LEU A 1 97 ? 34.698 -2.935 -34.990 1.00 10.00 341 LEU A CA 1
ATOM 1464 C C . LEU A 1 97 ? 34.391 -3.062 -36.495 1.00 10.00 341 LEU A C 1
ATOM 1465 O O . LEU A 1 97 ? 33.724 -4.006 -36.928 1.00 10.00 341 LEU A O 1
ATOM 1481 N N . ALA A 1 98 ? 34.850 -2.095 -37.294 1.00 10.00 342 ALA A N 1
ATOM 1482 C CA . ALA A 1 98 ? 34.726 -2.109 -38.755 1.00 10.00 342 ALA A CA 1
ATOM 1483 C C . ALA A 1 98 ? 35.509 -3.270 -39.414 1.00 10.00 342 ALA A C 1
ATOM 1484 O O . ALA A 1 98 ? 36.435 -3.836 -38.819 1.00 10.00 342 ALA A O 1
ATOM 1491 N N . LYS A 1 99 ? 35.166 -3.592 -40.671 1.00 10.00 343 LYS A N 1
ATOM 1492 C CA . LYS A 1 99 ? 35.747 -4.698 -41.470 1.00 10.00 343 LYS A CA 1
ATOM 1493 C C . LYS A 1 99 ? 36.264 -4.290 -42.861 1.00 10.00 343 LYS A C 1
ATOM 1494 O O . LYS A 1 99 ? 36.494 -5.143 -43.722 1.00 10.00 343 LYS A O 1
ATOM 1513 N N . GLU A 1 100 ? 36.448 -2.984 -43.080 1.00 10.00 344 GLU A N 1
ATOM 1514 C CA . GLU A 1 100 ? 37.071 -2.372 -44.274 1.00 10.00 344 GLU A CA 1
ATOM 1515 C C . GLU A 1 100 ? 38.470 -2.925 -44.626 1.00 10.00 344 GLU A C 1
ATOM 1516 O O . GLU A 1 100 ? 38.772 -3.031 -45.837 1.00 10.00 344 GLU A O 1
ATOM 1529 N N . GLY A 1 1 ? 1.059 -0.374 -2.426 1.00 10.00 -4 GLY A N 2
ATOM 1530 C CA . GLY A 1 1 ? 2.049 0.216 -1.498 1.00 10.00 -4 GLY A CA 2
ATOM 1531 C C . GLY A 1 1 ? 2.520 1.589 -1.963 1.00 10.00 -4 GLY A C 2
ATOM 1532 O O . GLY A 1 1 ? 2.276 1.988 -3.105 1.00 10.00 -4 GLY A O 2
ATOM 1538 N N . ALA A 1 2 ? 3.194 2.334 -1.081 1.00 10.00 -3 ALA A N 2
ATOM 1539 C CA . ALA A 1 2 ? 3.720 3.676 -1.363 1.00 10.00 -3 ALA A CA 2
ATOM 1540 C C . ALA A 1 2 ? 4.788 3.684 -2.481 1.00 10.00 -3 ALA A C 2
ATOM 1541 O O . ALA A 1 2 ? 5.615 2.772 -2.582 1.00 10.00 -3 ALA A O 2
ATOM 1548 N N . MET A 1 3 ? 4.785 4.739 -3.302 1.00 10.00 -2 MET A N 2
ATOM 1549 C CA . MET A 1 3 ? 5.771 5.004 -4.363 1.00 10.00 -2 MET A CA 2
ATOM 1550 C C . MET A 1 3 ? 7.202 5.255 -3.836 1.00 10.00 -2 MET A C 2
ATOM 1551 O O . MET A 1 3 ? 7.423 5.500 -2.645 1.00 10.00 -2 MET A O 2
ATOM 1565 N N . GLY A 1 4 ? 8.185 5.222 -4.741 1.00 10.00 -1 GLY A N 2
ATOM 1566 C CA . GLY A 1 4 ? 9.593 5.547 -4.488 1.00 10.00 -1 GLY A CA 2
ATOM 1567 C C . GLY A 1 4 ? 10.413 5.736 -5.779 1.00 10.00 -1 GLY A C 2
ATOM 1568 O O . GLY A 1 4 ? 9.998 5.280 -6.851 1.00 10.00 -1 GLY A O 2
ATOM 1572 N N . PRO A 1 5 ? 11.577 6.409 -5.702 1.00 10.00 249 PRO A N 2
ATOM 1573 C CA . PRO A 1 5 ? 12.370 6.808 -6.871 1.00 10.00 249 PRO A CA 2
ATOM 1574 C C . PRO A 1 5 ? 13.016 5.615 -7.606 1.00 10.00 249 PRO A C 2
ATOM 1575 O O . PRO A 1 5 ? 13.138 4.526 -7.031 1.00 10.00 249 PRO A O 2
ATOM 1586 N N . PRO A 1 6 ? 13.481 5.803 -8.859 1.00 10.00 250 PRO A N 2
ATOM 1587 C CA . PRO A 1 6 ? 14.231 4.782 -9.587 1.00 10.00 250 PRO A CA 2
ATOM 1588 C C . PRO A 1 6 ? 15.607 4.528 -8.943 1.00 10.00 250 PRO A C 2
ATOM 1589 O O . PRO A 1 6 ? 16.217 5.444 -8.378 1.00 10.00 250 PRO A O 2
ATOM 1600 N N . ARG A 1 7 ? 16.110 3.288 -9.031 1.00 10.00 251 ARG A N 2
ATOM 1601 C CA . ARG A 1 7 ? 17.343 2.827 -8.359 1.00 10.00 251 ARG A CA 2
ATOM 1602 C C . ARG A 1 7 ? 18.223 1.943 -9.251 1.00 10.00 251 ARG A C 2
ATOM 1603 O O . ARG A 1 7 ? 17.733 1.030 -9.917 1.00 10.00 251 ARG A O 2
ATOM 1624 N N . PHE A 1 8 ? 19.530 2.200 -9.200 1.00 10.00 252 PHE A N 2
ATOM 1625 C CA . PHE A 1 8 ? 20.615 1.408 -9.790 1.00 10.00 252 PHE A CA 2
ATOM 1626 C C . PHE A 1 8 ? 20.687 0.008 -9.151 1.00 10.00 252 PHE A C 2
ATOM 1627 O O . PHE A 1 8 ? 20.964 -0.103 -7.953 1.00 10.00 252 PHE A O 2
ATOM 1644 N N . ILE A 1 9 ? 20.473 -1.059 -9.933 1.00 10.00 253 ILE A N 2
ATOM 1645 C CA . ILE A 1 9 ? 20.682 -2.454 -9.493 1.00 10.00 253 ILE A CA 2
ATOM 1646 C C . ILE A 1 9 ? 21.924 -3.049 -10.176 1.00 10.00 253 ILE A C 2
ATOM 1647 O O . ILE A 1 9 ? 22.838 -3.508 -9.486 1.00 10.00 253 ILE A O 2
ATOM 1663 N N . GLN A 1 10 ? 21.994 -3.010 -11.513 1.00 10.00 254 GLN A N 2
ATOM 1664 C CA . GLN A 1 10 ? 23.182 -3.388 -12.295 1.00 10.00 254 GLN A CA 2
ATOM 1665 C C . GLN A 1 10 ? 23.223 -2.653 -13.646 1.00 10.00 254 GLN A C 2
ATOM 1666 O O . GLN A 1 10 ? 22.197 -2.508 -14.312 1.00 10.00 254 GLN A O 2
ATOM 1680 N N . VAL A 1 11 ? 24.423 -2.264 -14.087 1.00 10.00 255 VAL A N 2
ATOM 1681 C CA . VAL A 1 11 ? 24.709 -1.758 -15.444 1.00 10.00 255 VAL A CA 2
ATOM 1682 C C . VAL A 1 11 ? 25.792 -2.626 -16.115 1.00 10.00 255 VAL A C 2
ATOM 1683 O O . VAL A 1 11 ? 26.654 -3.166 -15.410 1.00 10.00 255 VAL A O 2
ATOM 1696 N N . PRO A 1 12 ? 25.776 -2.798 -17.451 1.00 10.00 256 PRO A N 2
ATOM 1697 C CA . PRO A 1 12 ? 26.770 -3.602 -18.162 1.00 10.00 256 PRO A CA 2
ATOM 1698 C C . PRO A 1 12 ? 28.109 -2.859 -18.323 1.00 10.00 256 PRO A C 2
ATOM 1699 O O . PRO A 1 12 ? 28.191 -1.633 -18.199 1.00 10.00 256 PRO A O 2
ATOM 1710 N N . GLU A 1 13 ? 29.169 -3.602 -18.646 1.00 10.00 257 GLU A N 2
ATOM 1711 C CA . GLU A 1 13 ? 30.445 -3.039 -19.120 1.00 10.00 257 GLU A CA 2
ATOM 1712 C C . GLU A 1 13 ? 30.327 -2.514 -20.567 1.00 10.00 257 GLU A C 2
ATOM 1713 O O . GLU A 1 13 ? 29.371 -2.827 -21.286 1.00 10.00 257 GLU A O 2
ATOM 1725 N N . ASN A 1 14 ? 31.318 -1.739 -21.024 1.00 10.00 258 ASN A N 2
ATOM 1726 C CA . ASN A 1 14 ? 31.446 -1.349 -22.435 1.00 10.00 258 ASN A CA 2
ATOM 1727 C C . ASN A 1 14 ? 31.654 -2.572 -23.360 1.00 10.00 258 ASN A C 2
ATOM 1728 O O . ASN A 1 14 ? 32.065 -3.647 -22.907 1.00 10.00 258 ASN A O 2
ATOM 1739 N N . MET A 1 15 ? 31.395 -2.405 -24.662 1.00 10.00 259 MET A N 2
ATOM 1740 C CA . MET A 1 15 ? 31.510 -3.471 -25.672 1.00 10.00 259 MET A CA 2
ATOM 1741 C C . MET A 1 15 ? 32.257 -3.020 -26.936 1.00 10.00 259 MET A C 2
ATOM 1742 O O . MET A 1 15 ? 32.336 -1.830 -27.247 1.00 10.00 259 MET A O 2
ATOM 1756 N N . SER A 1 16 ? 32.738 -3.995 -27.711 1.00 10.00 260 SER A N 2
ATOM 1757 C CA . SER A 1 16 ? 33.262 -3.833 -29.074 1.00 10.00 260 SER A CA 2
ATOM 1758 C C . SER A 1 16 ? 32.761 -4.979 -29.965 1.00 10.00 260 SER A C 2
ATOM 1759 O O . SER A 1 16 ? 33.021 -6.155 -29.699 1.00 10.00 260 SER A O 2
ATOM 1767 N N . ILE A 1 17 ? 31.956 -4.641 -30.978 1.00 10.00 261 ILE A N 2
ATOM 1768 C CA . ILE A 1 17 ? 31.144 -5.582 -31.772 1.00 10.00 261 ILE A CA 2
ATOM 1769 C C . ILE A 1 17 ? 31.472 -5.431 -33.264 1.00 10.00 261 ILE A C 2
ATOM 1770 O O . ILE A 1 17 ? 31.522 -4.316 -33.779 1.00 10.00 261 ILE A O 2
ATOM 1786 N N . ASP A 1 18 ? 31.689 -6.547 -33.959 1.00 10.00 262 ASP A N 2
ATOM 1787 C CA . ASP A 1 18 ? 31.881 -6.620 -35.415 1.00 10.00 262 ASP A CA 2
ATOM 1788 C C . ASP A 1 18 ? 30.669 -6.073 -36.198 1.00 10.00 262 ASP A C 2
ATOM 1789 O O . ASP A 1 18 ? 29.530 -6.500 -35.992 1.00 10.00 262 ASP A O 2
ATOM 1798 N N . GLU A 1 19 ? 30.915 -5.128 -37.106 1.00 10.00 263 GLU A N 2
ATOM 1799 C CA . GLU A 1 19 ? 29.920 -4.521 -37.999 1.00 10.00 263 GLU A CA 2
ATOM 1800 C C . GLU A 1 19 ? 29.069 -5.572 -38.744 1.00 10.00 263 GLU A C 2
ATOM 1801 O O . GLU A 1 19 ? 29.590 -6.477 -39.402 1.00 10.00 263 GLU A O 2
ATOM 1813 N N . GLY A 1 20 ? 27.743 -5.439 -38.639 1.00 10.00 264 GLY A N 2
ATOM 1814 C CA . GLY A 1 20 ? 26.735 -6.299 -39.265 1.00 10.00 264 GLY A CA 2
ATOM 1815 C C . GLY A 1 20 ? 26.100 -7.344 -38.333 1.00 10.00 264 GLY A C 2
ATOM 1816 O O . GLY A 1 20 ? 25.091 -7.949 -38.707 1.00 10.00 264 GLY A O 2
ATOM 1820 N N . ARG A 1 21 ? 26.649 -7.567 -37.129 1.00 10.00 265 ARG A N 2
ATOM 1821 C CA . ARG A 1 21 ? 26.092 -8.504 -36.130 1.00 10.00 265 ARG A CA 2
ATOM 1822 C C . ARG A 1 21 ? 24.849 -7.960 -35.409 1.00 10.00 265 ARG A C 2
ATOM 1823 O O . ARG A 1 21 ? 24.614 -6.750 -35.349 1.00 10.00 265 ARG A O 2
ATOM 1844 N N . PHE A 1 22 ? 24.108 -8.877 -34.787 1.00 10.00 266 PHE A N 2
ATOM 1845 C CA . PHE A 1 22 ? 23.187 -8.606 -33.681 1.00 10.00 266 PHE A CA 2
ATOM 1846 C C . PHE A 1 22 ? 23.971 -8.401 -32.369 1.00 10.00 266 PHE A C 2
ATOM 1847 O O . PHE A 1 22 ? 24.942 -9.122 -32.113 1.00 10.00 266 PHE A O 2
ATOM 1864 N N . CYS A 1 23 ? 23.529 -7.489 -31.498 1.00 10.00 267 CYS A N 2
ATOM 1865 C CA . CYS A 1 23 ? 23.939 -7.446 -30.085 1.00 10.00 267 CYS A CA 2
ATOM 1866 C C . CYS A 1 23 ? 22.850 -6.850 -29.169 1.00 10.00 267 CYS A C 2
ATOM 1867 O O . CYS A 1 23 ? 21.862 -6.276 -29.638 1.00 10.00 267 CYS A O 2
ATOM 1875 N N . ARG A 1 24 ? 23.033 -6.976 -27.847 1.00 10.00 268 ARG A N 2
ATOM 1876 C CA . ARG A 1 24 ? 22.154 -6.412 -26.804 1.00 10.00 268 ARG A CA 2
ATOM 1877 C C . ARG A 1 24 ? 22.924 -5.932 -25.568 1.00 10.00 268 ARG A C 2
ATOM 1878 O O . ARG A 1 24 ? 24.104 -6.244 -25.400 1.00 10.00 268 ARG A O 2
ATOM 1899 N N . MET A 1 25 ? 22.231 -5.210 -24.692 1.00 10.00 269 MET A N 2
ATOM 1900 C CA . MET A 1 25 ? 22.697 -4.714 -23.393 1.00 10.00 269 MET A CA 2
ATOM 1901 C C . MET A 1 25 ? 21.668 -5.022 -22.286 1.00 10.00 269 MET A C 2
ATOM 1902 O O . MET A 1 25 ? 20.485 -5.235 -22.564 1.00 10.00 269 MET A O 2
ATOM 1916 N N . ASP A 1 26 ? 22.116 -5.034 -21.026 1.00 10.00 270 ASP A N 2
ATOM 1917 C CA . ASP A 1 26 ? 21.392 -5.596 -19.875 1.00 10.00 270 ASP A CA 2
ATOM 1918 C C . ASP A 1 26 ? 21.458 -4.673 -18.639 1.00 10.00 270 ASP A C 2
ATOM 1919 O O . ASP A 1 26 ? 22.395 -4.747 -17.839 1.00 10.00 270 ASP A O 2
ATOM 1928 N N . PHE A 1 27 ? 20.461 -3.797 -18.482 1.00 10.00 271 PHE A N 2
ATOM 1929 C CA . PHE A 1 27 ? 20.372 -2.788 -17.416 1.00 10.00 271 PHE A CA 2
ATOM 1930 C C . PHE A 1 27 ? 19.285 -3.152 -16.391 1.00 10.00 271 PHE A C 2
ATOM 1931 O O . PHE A 1 27 ? 18.093 -2.998 -16.661 1.00 10.00 271 PHE A O 2
ATOM 1948 N N . LYS A 1 28 ? 19.667 -3.645 -15.207 1.00 10.00 272 LYS A N 2
ATOM 1949 C CA . LYS A 1 28 ? 18.733 -3.902 -14.094 1.00 10.00 272 LYS A CA 2
ATOM 1950 C C . LYS A 1 28 ? 18.449 -2.604 -13.326 1.00 10.00 272 LYS A C 2
ATOM 1951 O O . LYS A 1 28 ? 19.369 -1.966 -12.806 1.00 10.00 272 LYS A O 2
ATOM 1970 N N . VAL A 1 29 ? 17.173 -2.236 -13.232 1.00 10.00 273 VAL A N 2
ATOM 1971 C CA . VAL A 1 29 ? 16.644 -1.055 -12.525 1.00 10.00 273 VAL A CA 2
ATOM 1972 C C . VAL A 1 29 ? 15.463 -1.448 -11.622 1.00 10.00 273 VAL A C 2
ATOM 1973 O O . VAL A 1 29 ? 14.745 -2.409 -11.905 1.00 10.00 273 VAL A O 2
ATOM 1986 N N . SER A 1 30 ? 15.250 -0.704 -10.534 1.00 10.00 274 SER A N 2
ATOM 1987 C CA . SER A 1 30 ? 14.088 -0.827 -9.635 1.00 10.00 274 SER A CA 2
ATOM 1988 C C . SER A 1 30 ? 13.446 0.543 -9.356 1.00 10.00 274 SER A C 2
ATOM 1989 O O . SER A 1 30 ? 13.950 1.564 -9.823 1.00 10.00 274 SER A O 2
ATOM 1997 N N . GLY A 1 31 ? 12.329 0.573 -8.626 1.00 10.00 275 GLY A N 2
ATOM 1998 C CA . GLY A 1 31 ? 11.496 1.747 -8.312 1.00 10.00 275 GLY A CA 2
ATOM 1999 C C . GLY A 1 31 ? 9.993 1.453 -8.446 1.00 10.00 275 GLY A C 2
ATOM 2000 O O . GLY A 1 31 ? 9.606 0.421 -9.005 1.00 10.00 275 GLY A O 2
ATOM 2004 N N . LEU A 1 32 ? 9.133 2.352 -7.946 1.00 10.00 276 LEU A N 2
ATOM 2005 C CA . LEU A 1 32 ? 7.668 2.206 -8.001 1.00 10.00 276 LEU A CA 2
ATOM 2006 C C . LEU A 1 32 ? 6.962 3.574 -8.156 1.00 10.00 276 LEU A C 2
ATOM 2007 O O . LEU A 1 32 ? 7.111 4.417 -7.270 1.00 10.00 276 LEU A O 2
ATOM 2023 N N . PRO A 1 33 ? 6.183 3.824 -9.229 1.00 10.00 277 PRO A N 2
ATOM 2024 C CA . PRO A 1 33 ? 5.922 2.934 -10.364 1.00 10.00 277 PRO A CA 2
ATOM 2025 C C . PRO A 1 33 ? 7.166 2.728 -11.249 1.00 10.00 277 PRO A C 2
ATOM 2026 O O . PRO A 1 33 ? 8.177 3.422 -11.097 1.00 10.00 277 PRO A O 2
ATOM 2037 N N . ALA A 1 34 ? 7.091 1.769 -12.177 1.00 10.00 278 ALA A N 2
ATOM 2038 C CA . ALA A 1 34 ? 8.142 1.494 -13.159 1.00 10.00 278 ALA A CA 2
ATOM 2039 C C . ALA A 1 34 ? 8.462 2.760 -13.993 1.00 10.00 278 ALA A C 2
ATOM 2040 O O . ALA A 1 34 ? 7.531 3.381 -14.524 1.00 10.00 278 ALA A O 2
ATOM 2047 N N . PRO A 1 35 ? 9.738 3.182 -14.100 1.00 10.00 279 PRO A N 2
ATOM 2048 C CA . PRO A 1 35 ? 10.090 4.452 -14.731 1.00 10.00 279 PRO A CA 2
ATOM 2049 C C . PRO A 1 35 ? 9.864 4.452 -16.251 1.00 10.00 279 PRO A C 2
ATOM 2050 O O . PRO A 1 35 ? 10.046 3.441 -16.935 1.00 10.00 279 PRO A O 2
ATOM 2061 N N . ASP A 1 36 ? 9.521 5.622 -16.789 1.00 10.00 280 ASP A N 2
ATOM 2062 C CA . ASP A 1 36 ? 9.652 5.948 -18.211 1.00 10.00 280 ASP A CA 2
ATOM 2063 C C . ASP A 1 36 ? 11.142 6.108 -18.569 1.00 10.00 280 ASP A C 2
ATOM 2064 O O . ASP A 1 36 ? 11.918 6.640 -17.768 1.00 10.00 280 ASP A O 2
ATOM 2073 N N . VAL A 1 37 ? 11.548 5.649 -19.756 1.00 10.00 281 VAL A N 2
ATOM 2074 C CA . VAL A 1 37 ? 12.959 5.538 -20.174 1.00 10.00 281 VAL A CA 2
ATOM 2075 C C . VAL A 1 37 ? 13.232 6.230 -21.513 1.00 10.00 281 VAL A C 2
ATOM 2076 O O . VAL A 1 37 ? 12.449 6.118 -22.461 1.00 10.00 281 VAL A O 2
ATOM 2089 N N . SER A 1 38 ? 14.358 6.944 -21.589 1.00 10.00 282 SER A N 2
ATOM 2090 C CA . SER A 1 38 ? 14.775 7.788 -22.720 1.00 10.00 282 SER A CA 2
ATOM 2091 C C . SER A 1 38 ? 16.265 7.601 -23.016 1.00 10.00 282 SER A C 2
ATOM 2092 O O . SER A 1 38 ? 17.116 7.962 -22.198 1.00 10.00 282 SER A O 2
ATOM 2100 N N . TRP A 1 39 ? 16.585 7.013 -24.172 1.00 10.00 283 TRP A N 2
ATOM 2101 C CA . TRP A 1 39 ? 17.962 6.757 -24.607 1.00 10.00 283 TRP A CA 2
ATOM 2102 C C . TRP A 1 39 ? 18.606 7.948 -25.332 1.00 10.00 283 TRP A C 2
ATOM 2103 O O . TRP A 1 39 ? 17.935 8.761 -25.975 1.00 10.00 283 TRP A O 2
ATOM 2124 N N . TYR A 1 40 ? 19.935 8.014 -25.244 1.00 10.00 284 TYR A N 2
ATOM 2125 C CA . TYR A 1 40 ? 20.813 9.040 -25.808 1.00 10.00 284 TYR A CA 2
ATOM 2126 C C . TYR A 1 40 ? 22.124 8.423 -26.330 1.00 10.00 284 TYR A C 2
ATOM 2127 O O . TYR A 1 40 ? 22.530 7.346 -25.887 1.00 10.00 284 TYR A O 2
ATOM 2145 N N . LEU A 1 41 ? 22.807 9.132 -27.234 1.00 10.00 285 LEU A N 2
ATOM 2146 C CA . LEU A 1 41 ? 24.103 8.791 -27.833 1.00 10.00 285 LEU A CA 2
ATOM 2147 C C . LEU A 1 41 ? 24.923 10.067 -28.080 1.00 10.00 285 LEU A C 2
ATOM 2148 O O . LEU A 1 41 ? 24.506 10.937 -28.847 1.00 10.00 285 LEU A O 2
ATOM 2164 N N . ASN A 1 42 ? 26.084 10.186 -27.427 1.00 10.00 286 ASN A N 2
ATOM 2165 C CA . ASN A 1 42 ? 27.036 11.309 -27.517 1.00 10.00 286 ASN A CA 2
ATOM 2166 C C . ASN A 1 42 ? 26.445 12.716 -27.216 1.00 10.00 286 ASN A C 2
ATOM 2167 O O . ASN A 1 42 ? 27.104 13.730 -27.462 1.00 10.00 286 ASN A O 2
ATOM 2178 N N . GLY A 1 43 ? 25.215 12.794 -26.690 1.00 10.00 287 GLY A N 2
ATOM 2179 C CA . GLY A 1 43 ? 24.464 14.021 -26.381 1.00 10.00 287 GLY A CA 2
ATOM 2180 C C . GLY A 1 43 ? 23.180 14.224 -27.205 1.00 10.00 287 GLY A C 2
ATOM 2181 O O . GLY A 1 43 ? 22.330 15.028 -26.810 1.00 10.00 287 GLY A O 2
ATOM 2185 N N . ARG A 1 44 ? 22.999 13.495 -28.318 1.00 10.00 288 ARG A N 2
ATOM 2186 C CA . ARG A 1 44 ? 21.736 13.425 -29.086 1.00 10.00 288 ARG A CA 2
ATOM 2187 C C . ARG A 1 44 ? 20.782 12.387 -28.485 1.00 10.00 288 ARG A C 2
ATOM 2188 O O . ARG A 1 44 ? 21.227 11.450 -27.823 1.00 10.00 288 ARG A O 2
ATOM 2209 N N . THR A 1 45 ? 19.482 12.513 -28.745 1.00 10.00 289 THR A N 2
ATOM 2210 C CA . THR A 1 45 ? 18.465 11.494 -28.415 1.00 10.00 289 THR A CA 2
ATOM 2211 C C . THR A 1 45 ? 18.570 10.257 -29.320 1.00 10.00 289 THR A C 2
ATOM 2212 O O . THR A 1 45 ? 19.083 10.323 -30.441 1.00 10.00 289 THR A O 2
ATOM 2223 N N . VAL A 1 46 ? 18.041 9.124 -28.847 1.00 10.00 290 VAL A N 2
ATOM 2224 C CA . VAL A 1 46 ? 17.894 7.856 -29.583 1.00 10.00 290 VAL A CA 2
ATOM 2225 C C . VAL A 1 46 ? 16.489 7.303 -29.331 1.00 10.00 290 VAL A C 2
ATOM 2226 O O . VAL A 1 46 ? 16.188 6.826 -28.236 1.00 10.00 290 VAL A O 2
ATOM 2239 N N . GLN A 1 47 ? 15.604 7.400 -30.326 1.00 10.00 291 GLN A N 2
ATOM 2240 C CA . GLN A 1 47 ? 14.265 6.797 -30.274 1.00 10.00 291 GLN A CA 2
ATOM 2241 C C . GLN A 1 47 ? 14.322 5.273 -30.506 1.00 10.00 291 GLN A C 2
ATOM 2242 O O . GLN A 1 47 ? 15.274 4.755 -31.099 1.00 10.00 291 GLN A O 2
ATOM 2256 N N . SER A 1 48 ? 13.278 4.552 -30.086 1.00 10.00 292 SER A N 2
ATOM 2257 C CA . SER A 1 48 ? 13.075 3.135 -30.426 1.00 10.00 292 SER A CA 2
ATOM 2258 C C . SER A 1 48 ? 12.792 2.939 -31.924 1.00 10.00 292 SER A C 2
ATOM 2259 O O . SER A 1 48 ? 12.212 3.807 -32.585 1.00 10.00 292 SER A O 2
ATOM 2267 N N . ASP A 1 49 ? 13.171 1.781 -32.466 1.00 10.00 293 ASP A N 2
ATOM 2268 C CA . ASP A 1 49 ? 12.941 1.384 -33.863 1.00 10.00 293 ASP A CA 2
ATOM 2269 C C . ASP A 1 49 ? 12.814 -0.148 -33.992 1.00 10.00 293 ASP A C 2
ATOM 2270 O O . ASP A 1 49 ? 13.209 -0.887 -33.089 1.00 10.00 293 ASP A O 2
ATOM 2279 N N . ASP A 1 50 ? 12.326 -0.648 -35.130 1.00 10.00 294 ASP A N 2
ATOM 2280 C CA . ASP A 1 50 ? 12.343 -2.079 -35.470 1.00 10.00 294 ASP A CA 2
ATOM 2281 C C . ASP A 1 50 ? 13.756 -2.702 -35.401 1.00 10.00 294 ASP A C 2
ATOM 2282 O O . ASP A 1 50 ? 13.905 -3.839 -34.949 1.00 10.00 294 ASP A O 2
ATOM 2291 N N . LEU A 1 51 ? 14.799 -1.955 -35.793 1.00 10.00 295 LEU A N 2
ATOM 2292 C CA . LEU A 1 51 ? 16.208 -2.363 -35.670 1.00 10.00 295 LEU A CA 2
ATOM 2293 C C . LEU A 1 51 ? 16.824 -2.072 -34.284 1.00 10.00 295 LEU A C 2
ATOM 2294 O O . LEU A 1 51 ? 17.891 -2.604 -33.970 1.00 10.00 295 LEU A O 2
ATOM 2310 N N . HIS A 1 52 ? 16.163 -1.257 -33.453 1.00 10.00 296 HIS A N 2
ATOM 2311 C CA . HIS A 1 52 ? 16.652 -0.765 -32.158 1.00 10.00 296 HIS A CA 2
ATOM 2312 C C . HIS A 1 52 ? 15.564 -0.864 -31.075 1.00 10.00 296 HIS A C 2
ATOM 2313 O O . HIS A 1 52 ? 14.979 0.137 -30.644 1.00 10.00 296 HIS A O 2
ATOM 2327 N N . LYS A 1 53 ? 15.261 -2.102 -30.666 1.00 10.00 297 LYS A N 2
ATOM 2328 C CA . LYS A 1 53 ? 14.187 -2.440 -29.716 1.00 10.00 297 LYS A CA 2
ATOM 2329 C C . LYS A 1 53 ? 14.542 -2.018 -28.283 1.00 10.00 297 LYS A C 2
ATOM 2330 O O . LYS A 1 53 ? 15.697 -2.119 -27.856 1.00 10.00 297 LYS A O 2
ATOM 2349 N N . MET A 1 54 ? 13.530 -1.557 -27.545 1.00 10.00 298 MET A N 2
ATOM 2350 C CA . MET A 1 54 ? 13.619 -0.984 -26.194 1.00 10.00 298 MET A CA 2
ATOM 2351 C C . MET A 1 54 ? 12.443 -1.476 -25.334 1.00 10.00 298 MET A C 2
ATOM 2352 O O . MET A 1 54 ? 11.315 -0.999 -25.487 1.00 10.00 298 MET A O 2
ATOM 2366 N N . ILE A 1 55 ? 12.691 -2.452 -24.455 1.00 10.00 299 ILE A N 2
ATOM 2367 C CA . ILE A 1 55 ? 11.690 -3.072 -23.566 1.00 10.00 299 ILE A CA 2
ATOM 2368 C C . ILE A 1 55 ? 12.250 -3.293 -22.153 1.00 10.00 299 ILE A C 2
ATOM 2369 O O . ILE A 1 55 ? 13.465 -3.281 -21.950 1.00 10.00 299 ILE A O 2
ATOM 2385 N N . VAL A 1 56 ? 11.380 -3.510 -21.164 1.00 10.00 300 VAL A N 2
ATOM 2386 C CA . VAL A 1 56 ? 11.747 -3.784 -19.763 1.00 10.00 300 VAL A CA 2
ATOM 2387 C C . VAL A 1 56 ? 10.860 -4.882 -19.168 1.00 10.00 300 VAL A C 2
ATOM 2388 O O . VAL A 1 56 ? 9.634 -4.755 -19.115 1.00 10.00 300 VAL A O 2
ATOM 2401 N N . SER A 1 57 ? 11.479 -5.996 -18.770 1.00 10.00 301 SER A N 2
ATOM 2402 C CA . SER A 1 57 ? 10.802 -7.144 -18.148 1.00 10.00 301 SER A CA 2
ATOM 2403 C C . SER A 1 57 ? 10.272 -6.815 -16.744 1.00 10.00 301 SER A C 2
ATOM 2404 O O . SER A 1 57 ? 10.786 -5.928 -16.061 1.00 10.00 301 SER A O 2
ATOM 2412 N N . GLU A 1 58 ? 9.288 -7.581 -16.263 1.00 10.00 302 GLU A N 2
ATOM 2413 C CA . GLU A 1 58 ? 8.667 -7.410 -14.933 1.00 10.00 302 GLU A CA 2
ATOM 2414 C C . GLU A 1 58 ? 9.648 -7.578 -13.747 1.00 10.00 302 GLU A C 2
ATOM 2415 O O . GLU A 1 58 ? 9.404 -7.058 -12.656 1.00 10.00 302 GLU A O 2
ATOM 2427 N N . LYS A 1 59 ? 10.783 -8.263 -13.968 1.00 10.00 303 LYS A N 2
ATOM 2428 C CA . LYS A 1 59 ? 11.909 -8.418 -13.024 1.00 10.00 303 LYS A CA 2
ATOM 2429 C C . LYS A 1 59 ? 12.816 -7.173 -12.924 1.00 10.00 303 LYS A C 2
ATOM 2430 O O . LYS A 1 59 ? 13.732 -7.150 -12.099 1.00 10.00 303 LYS A O 2
ATOM 2449 N N . GLY A 1 60 ? 12.587 -6.144 -13.746 1.00 10.00 304 GLY A N 2
ATOM 2450 C CA . GLY A 1 60 ? 13.342 -4.880 -13.768 1.00 10.00 304 GLY A CA 2
ATOM 2451 C C . GLY A 1 60 ? 14.516 -4.837 -14.758 1.00 10.00 304 GLY A C 2
ATOM 2452 O O . GLY A 1 60 ? 15.250 -3.850 -14.795 1.00 10.00 304 GLY A O 2
ATOM 2456 N N . LEU A 1 61 ? 14.721 -5.890 -15.557 1.00 10.00 305 LEU A N 2
ATOM 2457 C CA . LEU A 1 61 ? 15.737 -5.950 -16.613 1.00 10.00 305 LEU A CA 2
ATOM 2458 C C . LEU A 1 61 ? 15.293 -5.167 -17.862 1.00 10.00 305 LEU A C 2
ATOM 2459 O O . LEU A 1 61 ? 14.475 -5.645 -18.652 1.00 10.00 305 LEU A O 2
ATOM 2475 N N . HIS A 1 62 ? 15.824 -3.958 -18.040 1.00 10.00 306 HIS A N 2
ATOM 2476 C CA . HIS A 1 62 ? 15.694 -3.151 -19.252 1.00 10.00 306 HIS A CA 2
ATOM 2477 C C . HIS A 1 62 ? 16.667 -3.638 -20.345 1.00 10.00 306 HIS A C 2
ATOM 2478 O O . HIS A 1 62 ? 17.892 -3.556 -20.200 1.00 10.00 306 HIS A O 2
ATOM 2492 N N . SER A 1 63 ? 16.109 -4.172 -21.433 1.00 10.00 307 SER A N 2
ATOM 2493 C CA . SER A 1 63 ? 16.819 -4.534 -22.665 1.00 10.00 307 SER A CA 2
ATOM 2494 C C . SER A 1 63 ? 16.969 -3.338 -23.614 1.00 10.00 307 SER A C 2
ATOM 2495 O O . SER A 1 63 ? 16.016 -2.588 -23.850 1.00 10.00 307 SER A O 2
ATOM 2503 N N . LEU A 1 64 ? 18.144 -3.228 -24.236 1.00 10.00 308 LEU A N 2
ATOM 2504 C CA . LEU A 1 64 ? 18.463 -2.336 -25.357 1.00 10.00 308 LEU A CA 2
ATOM 2505 C C . LEU A 1 64 ? 19.180 -3.170 -26.427 1.00 10.00 308 LEU A C 2
ATOM 2506 O O . LEU A 1 64 ? 20.185 -3.818 -26.130 1.00 10.00 308 LEU A O 2
ATOM 2522 N N . ILE A 1 65 ? 18.625 -3.225 -27.640 1.00 10.00 309 ILE A N 2
ATOM 2523 C CA . ILE A 1 65 ? 18.994 -4.190 -28.693 1.00 10.00 309 ILE A CA 2
ATOM 2524 C C . ILE A 1 65 ? 19.450 -3.472 -29.977 1.00 10.00 309 ILE A C 2
ATOM 2525 O O . ILE A 1 65 ? 18.995 -2.368 -30.282 1.00 10.00 309 ILE A O 2
ATOM 2541 N N . PHE A 1 66 ? 20.308 -4.138 -30.755 1.00 10.00 310 PHE A N 2
ATOM 2542 C CA . PHE A 1 66 ? 20.750 -3.781 -32.106 1.00 10.00 310 PHE A CA 2
ATOM 2543 C C . PHE A 1 66 ? 20.584 -4.999 -33.029 1.00 10.00 310 PHE A C 2
ATOM 2544 O O . PHE A 1 66 ? 21.306 -5.986 -32.888 1.00 10.00 310 PHE A O 2
ATOM 2561 N N . GLU A 1 67 ? 19.633 -4.962 -33.965 1.00 10.00 311 GLU A N 2
ATOM 2562 C CA . GLU A 1 67 ? 19.428 -6.044 -34.945 1.00 10.00 311 GLU A CA 2
ATOM 2563 C C . GLU A 1 67 ? 20.603 -6.200 -35.931 1.00 10.00 311 GLU A C 2
ATOM 2564 O O . GLU A 1 67 ? 20.990 -7.321 -36.269 1.00 10.00 311 GLU A O 2
ATOM 2576 N N . VAL A 1 68 ? 21.169 -5.079 -36.395 1.00 10.00 312 VAL A N 2
ATOM 2577 C CA . VAL A 1 68 ? 22.274 -5.009 -37.368 1.00 10.00 312 VAL A CA 2
ATOM 2578 C C . VAL A 1 68 ? 23.122 -3.755 -37.114 1.00 10.00 312 VAL A C 2
ATOM 2579 O O . VAL A 1 68 ? 22.841 -2.668 -37.624 1.00 10.00 312 VAL A O 2
ATOM 2592 N N . VAL A 1 69 ? 24.136 -3.878 -36.253 1.00 10.00 313 VAL A N 2
ATOM 2593 C CA . VAL A 1 69 ? 24.994 -2.747 -35.849 1.00 10.00 313 VAL A CA 2
ATOM 2594 C C . VAL A 1 69 ? 25.878 -2.250 -37.007 1.00 10.00 313 VAL A C 2
ATOM 2595 O O . VAL A 1 69 ? 26.424 -3.052 -37.771 1.00 10.00 313 VAL A O 2
ATOM 2608 N N . ARG A 1 70 ? 26.051 -0.929 -37.133 1.00 10.00 314 ARG A N 2
ATOM 2609 C CA . ARG A 1 70 ? 26.899 -0.246 -38.131 1.00 10.00 314 ARG A CA 2
ATOM 2610 C C . ARG A 1 70 ? 27.916 0.686 -37.471 1.00 10.00 314 ARG A C 2
ATOM 2611 O O . ARG A 1 70 ? 27.735 1.098 -36.328 1.00 10.00 314 ARG A O 2
ATOM 2632 N N . ALA A 1 71 ? 28.978 1.051 -38.193 1.00 10.00 315 ALA A N 2
ATOM 2633 C CA . ALA A 1 71 ? 30.073 1.884 -37.676 1.00 10.00 315 ALA A CA 2
ATOM 2634 C C . ALA A 1 71 ? 29.597 3.232 -37.086 1.00 10.00 315 ALA A C 2
ATOM 2635 O O . ALA A 1 71 ? 30.133 3.700 -36.079 1.00 10.00 315 ALA A O 2
ATOM 2642 N N . SER A 1 72 ? 28.545 3.824 -37.664 1.00 10.00 316 SER A N 2
ATOM 2643 C CA . SER A 1 72 ? 27.890 5.056 -37.191 1.00 10.00 316 SER A CA 2
ATOM 2644 C C . SER A 1 72 ? 27.203 4.931 -35.818 1.00 10.00 316 SER A C 2
ATOM 2645 O O . SER A 1 72 ? 26.931 5.950 -35.180 1.00 10.00 316 SER A O 2
ATOM 2653 N N . ASP A 1 73 ? 26.933 3.712 -35.335 1.00 10.00 317 ASP A N 2
ATOM 2654 C CA . ASP A 1 73 ? 26.334 3.453 -34.015 1.00 10.00 317 ASP A CA 2
ATOM 2655 C C . ASP A 1 73 ? 27.355 3.506 -32.860 1.00 10.00 317 ASP A C 2
ATOM 2656 O O . ASP A 1 73 ? 26.962 3.428 -31.696 1.00 10.00 317 ASP A O 2
ATOM 2665 N N . ALA A 1 74 ? 28.657 3.638 -33.141 1.00 10.00 318 ALA A N 2
ATOM 2666 C CA . ALA A 1 74 ? 29.689 3.751 -32.109 1.00 10.00 318 ALA A CA 2
ATOM 2667 C C . ALA A 1 74 ? 29.554 5.041 -31.266 1.00 10.00 318 ALA A C 2
ATOM 2668 O O . ALA A 1 74 ? 29.151 6.097 -31.770 1.00 10.00 318 ALA A O 2
ATOM 2675 N N . GLY A 1 75 ? 29.946 4.972 -29.990 1.00 10.00 319 GLY A N 2
ATOM 2676 C CA . GLY A 1 75 ? 29.951 6.101 -29.052 1.00 10.00 319 GLY A CA 2
ATOM 2677 C C . GLY A 1 75 ? 29.490 5.759 -27.632 1.00 10.00 319 GLY A C 2
ATOM 2678 O O . GLY A 1 75 ? 29.263 4.596 -27.285 1.00 10.00 319 GLY A O 2
ATOM 2682 N N . ALA A 1 76 ? 29.384 6.793 -26.796 1.00 10.00 320 ALA A N 2
ATOM 2683 C CA . ALA A 1 76 ? 28.882 6.740 -25.424 1.00 10.00 320 ALA A CA 2
ATOM 2684 C C . ALA A 1 76 ? 27.344 6.841 -25.396 1.00 10.00 320 ALA A C 2
ATOM 2685 O O . ALA A 1 76 ? 26.776 7.902 -25.676 1.00 10.00 320 ALA A O 2
ATOM 2692 N N . TYR A 1 77 ? 26.668 5.736 -25.076 1.00 10.00 321 TYR A N 2
ATOM 2693 C CA . TYR A 1 77 ? 25.221 5.692 -24.850 1.00 10.00 321 TYR A CA 2
ATOM 2694 C C . TYR A 1 77 ? 24.858 6.042 -23.401 1.00 10.00 321 TYR A C 2
ATOM 2695 O O . TYR A 1 77 ? 25.610 5.755 -22.465 1.00 10.00 321 TYR A O 2
ATOM 2713 N N . ALA A 1 78 ? 23.658 6.589 -23.204 1.00 10.00 322 ALA A N 2
ATOM 2714 C CA . ALA A 1 78 ? 23.052 6.773 -21.888 1.00 10.00 322 ALA A CA 2
ATOM 2715 C C . ALA A 1 78 ? 21.532 6.536 -21.915 1.00 10.00 322 ALA A C 2
ATOM 2716 O O . ALA A 1 78 ? 20.901 6.615 -22.970 1.00 10.00 322 ALA A O 2
ATOM 2723 N N . CYS A 1 79 ? 20.943 6.285 -20.746 1.00 10.00 323 CYS A N 2
ATOM 2724 C CA . CYS A 1 79 ? 19.512 6.073 -20.539 1.00 10.00 323 CYS A CA 2
ATOM 2725 C C . CYS A 1 79 ? 19.034 6.810 -19.282 1.00 10.00 323 CYS A C 2
ATOM 2726 O O . CYS A 1 79 ? 19.357 6.415 -18.158 1.00 10.00 323 CYS A O 2
ATOM 2734 N N . VAL A 1 80 ? 18.288 7.899 -19.470 1.00 10.00 324 VAL A N 2
ATOM 2735 C CA . VAL A 1 80 ? 17.557 8.598 -18.401 1.00 10.00 324 VAL A CA 2
ATOM 2736 C C . VAL A 1 80 ? 16.303 7.790 -18.045 1.00 10.00 324 VAL A C 2
ATOM 2737 O O . VAL A 1 80 ? 15.557 7.379 -18.936 1.00 10.00 324 VAL A O 2
ATOM 2750 N N . ALA A 1 81 ? 16.059 7.580 -16.750 1.00 10.00 325 ALA A N 2
ATOM 2751 C CA . ALA A 1 81 ? 14.930 6.837 -16.189 1.00 10.00 325 ALA A CA 2
ATOM 2752 C C . ALA A 1 81 ? 14.211 7.677 -15.117 1.00 10.00 325 ALA A C 2
ATOM 2753 O O . ALA A 1 81 ? 14.838 8.113 -14.148 1.00 10.00 325 ALA A O 2
ATOM 2760 N N . LYS A 1 82 ? 12.908 7.939 -15.294 1.00 10.00 326 LYS A N 2
ATOM 2761 C CA . LYS A 1 82 ? 12.110 8.866 -14.463 1.00 10.00 326 LYS A CA 2
ATOM 2762 C C . LYS A 1 82 ? 10.758 8.278 -14.060 1.00 10.00 326 LYS A C 2
ATOM 2763 O O . LYS A 1 82 ? 10.068 7.682 -14.887 1.00 10.00 326 LYS A O 2
ATOM 2782 N N . ASN A 1 83 ? 10.344 8.504 -12.814 1.00 10.00 327 ASN A N 2
ATOM 2783 C CA . ASN A 1 83 ? 8.971 8.288 -12.339 1.00 10.00 327 ASN A CA 2
ATOM 2784 C C . ASN A 1 83 ? 8.470 9.491 -11.506 1.00 10.00 327 ASN A C 2
ATOM 2785 O O . ASN A 1 83 ? 9.186 10.483 -11.332 1.00 10.00 327 ASN A O 2
ATOM 2796 N N . ARG A 1 84 ? 7.240 9.417 -10.977 1.00 10.00 328 ARG A N 2
ATOM 2797 C CA . ARG A 1 84 ? 6.606 10.470 -10.149 1.00 10.00 328 ARG A CA 2
ATOM 2798 C C . ARG A 1 84 ? 7.323 10.800 -8.824 1.00 10.00 328 ARG A C 2
ATOM 2799 O O . ARG A 1 84 ? 6.943 11.762 -8.155 1.00 10.00 328 ARG A O 2
ATOM 2820 N N . ALA A 1 85 ? 8.344 10.028 -8.444 1.00 10.00 329 ALA A N 2
ATOM 2821 C CA . ALA A 1 85 ? 9.080 10.129 -7.182 1.00 10.00 329 ALA A CA 2
ATOM 2822 C C . ALA A 1 85 ? 10.581 10.468 -7.338 1.00 10.00 329 ALA A C 2
ATOM 2823 O O . ALA A 1 85 ? 11.219 10.829 -6.345 1.00 10.00 329 ALA A O 2
ATOM 2830 N N . GLY A 1 86 ? 11.159 10.392 -8.546 1.00 10.00 330 GLY A N 2
ATOM 2831 C CA . GLY A 1 86 ? 12.569 10.729 -8.790 1.00 10.00 330 GLY A CA 2
ATOM 2832 C C . GLY A 1 86 ? 13.111 10.380 -10.183 1.00 10.00 330 GLY A C 2
ATOM 2833 O O . GLY A 1 86 ? 12.380 9.974 -11.089 1.00 10.00 330 GLY A O 2
ATOM 2837 N N . GLU A 1 87 ? 14.426 10.550 -10.338 1.00 10.00 331 GLU A N 2
ATOM 2838 C CA . GLU A 1 87 ? 15.196 10.408 -11.583 1.00 10.00 331 GLU A CA 2
ATOM 2839 C C . GLU A 1 87 ? 16.529 9.667 -11.346 1.00 10.00 331 GLU A C 2
ATOM 2840 O O . GLU A 1 87 ? 17.190 9.865 -10.321 1.00 10.00 331 GLU A O 2
ATOM 2852 N N . ALA A 1 88 ? 16.946 8.854 -12.319 1.00 10.00 332 ALA A N 2
ATOM 2853 C CA . ALA A 1 88 ? 18.268 8.232 -12.431 1.00 10.00 332 ALA A CA 2
ATOM 2854 C C . ALA A 1 88 ? 18.767 8.274 -13.892 1.00 10.00 332 ALA A C 2
ATOM 2855 O O . ALA A 1 88 ? 17.978 8.469 -14.820 1.00 10.00 332 ALA A O 2
ATOM 2862 N N . THR A 1 89 ? 20.072 8.073 -14.111 1.00 10.00 333 THR A N 2
ATOM 2863 C CA . THR A 1 89 ? 20.693 8.007 -15.450 1.00 10.00 333 THR A CA 2
ATOM 2864 C C . THR A 1 89 ? 21.790 6.943 -15.486 1.00 10.00 333 THR A C 2
ATOM 2865 O O . THR A 1 89 ? 22.728 6.987 -14.686 1.00 10.00 333 THR A O 2
ATOM 2876 N N . PHE A 1 90 ? 21.685 5.996 -16.419 1.00 10.00 334 PHE A N 2
ATOM 2877 C CA . PHE A 1 90 ? 22.653 4.914 -16.644 1.00 10.00 334 PHE A CA 2
ATOM 2878 C C . PHE A 1 90 ? 23.496 5.184 -17.906 1.00 10.00 334 PHE A C 2
ATOM 2879 O O . PHE A 1 90 ? 23.027 5.873 -18.814 1.00 10.00 334 PHE A O 2
ATOM 2896 N N . THR A 1 91 ? 24.717 4.636 -17.990 1.00 10.00 335 THR A N 2
ATOM 2897 C CA . THR A 1 91 ? 25.711 4.967 -19.041 1.00 10.00 335 THR A CA 2
ATOM 2898 C C . THR A 1 91 ? 26.534 3.740 -19.463 1.00 10.00 335 THR A C 2
ATOM 2899 O O . THR A 1 91 ? 26.860 2.891 -18.629 1.00 10.00 335 THR A O 2
ATOM 2910 N N . VAL A 1 92 ? 26.901 3.649 -20.749 1.00 10.00 336 VAL A N 2
ATOM 2911 C CA . VAL A 1 92 ? 27.781 2.616 -21.346 1.00 10.00 336 VAL A CA 2
ATOM 2912 C C . VAL A 1 92 ? 28.482 3.152 -22.612 1.00 10.00 336 VAL A C 2
ATOM 2913 O O . VAL A 1 92 ? 28.153 4.236 -23.093 1.00 10.00 336 VAL A O 2
ATOM 2926 N N . GLN A 1 93 ? 29.440 2.413 -23.182 1.00 10.00 337 GLN A N 2
ATOM 2927 C CA . GLN A 1 93 ? 30.103 2.748 -24.452 1.00 10.00 337 GLN A CA 2
ATOM 2928 C C . GLN A 1 93 ? 30.153 1.537 -25.403 1.00 10.00 337 GLN A C 2
ATOM 2929 O O . GLN A 1 93 ? 30.268 0.388 -24.965 1.00 10.00 337 GLN A O 2
ATOM 2943 N N . LEU A 1 94 ? 30.090 1.804 -26.709 1.00 10.00 338 LEU A N 2
ATOM 2944 C CA . LEU A 1 94 ? 30.110 0.823 -27.796 1.00 10.00 338 LEU A CA 2
ATOM 2945 C C . LEU A 1 94 ? 31.136 1.235 -28.864 1.00 10.00 338 LEU A C 2
ATOM 2946 O O . LEU A 1 94 ? 30.997 2.281 -29.497 1.00 10.00 338 LEU A O 2
ATOM 2962 N N . ASP A 1 95 ? 32.165 0.415 -29.069 1.00 10.00 339 ASP A N 2
ATOM 2963 C CA . ASP A 1 95 ? 33.228 0.607 -30.063 1.00 10.00 339 ASP A CA 2
ATOM 2964 C C . ASP A 1 95 ? 33.049 -0.372 -31.240 1.00 10.00 339 ASP A C 2
ATOM 2965 O O . ASP A 1 95 ? 33.704 -1.414 -31.314 1.00 10.00 339 ASP A O 2
ATOM 2974 N N . VAL A 1 96 ? 32.109 -0.062 -32.143 1.00 10.00 340 VAL A N 2
ATOM 2975 C CA . VAL A 1 96 ? 31.783 -0.886 -33.326 1.00 10.00 340 VAL A CA 2
ATOM 2976 C C . VAL A 1 96 ? 33.016 -1.080 -34.218 1.00 10.00 340 VAL A C 2
ATOM 2977 O O . VAL A 1 96 ? 33.547 -0.127 -34.796 1.00 10.00 340 VAL A O 2
ATOM 2990 N N . LEU A 1 97 ? 33.481 -2.324 -34.317 1.00 10.00 341 LEU A N 2
ATOM 2991 C CA . LEU A 1 97 ? 34.614 -2.766 -35.127 1.00 10.00 341 LEU A CA 2
ATOM 2992 C C . LEU A 1 97 ? 34.200 -2.839 -36.609 1.00 10.00 341 LEU A C 2
ATOM 2993 O O . LEU A 1 97 ? 33.530 -3.787 -37.030 1.00 10.00 341 LEU A O 2
ATOM 3009 N N . ALA A 1 98 ? 34.547 -1.814 -37.393 1.00 10.00 342 ALA A N 2
ATOM 3010 C CA . ALA A 1 98 ? 34.187 -1.708 -38.810 1.00 10.00 342 ALA A CA 2
ATOM 3011 C C . ALA A 1 98 ? 34.746 -2.868 -39.667 1.00 10.00 342 ALA A C 2
ATOM 3012 O O . ALA A 1 98 ? 35.820 -3.411 -39.379 1.00 10.00 342 ALA A O 2
ATOM 3019 N N . LYS A 1 99 ? 34.040 -3.225 -40.750 1.00 10.00 343 LYS A N 2
ATOM 3020 C CA . LYS A 1 99 ? 34.400 -4.330 -41.667 1.00 10.00 343 LYS A CA 2
ATOM 3021 C C . LYS A 1 99 ? 35.533 -4.012 -42.660 1.00 10.00 343 LYS A C 2
ATOM 3022 O O . LYS A 1 99 ? 36.009 -4.913 -43.354 1.00 10.00 343 LYS A O 2
ATOM 3041 N N . GLU A 1 100 ? 35.951 -2.744 -42.746 1.00 10.00 344 GLU A N 2
ATOM 3042 C CA . GLU A 1 100 ? 36.997 -2.214 -43.649 1.00 10.00 344 GLU A CA 2
ATOM 3043 C C . GLU A 1 100 ? 38.368 -2.907 -43.499 1.00 10.00 344 GLU A C 2
ATOM 3044 O O . GLU A 1 100 ? 38.959 -3.279 -44.539 1.00 10.00 344 GLU A O 2
ATOM 3057 N N . GLY A 1 1 ? 0.837 -2.073 -2.471 1.00 10.00 -4 GLY A N 3
ATOM 3058 C CA . GLY A 1 1 ? 2.021 -1.860 -1.609 1.00 10.00 -4 GLY A CA 3
ATOM 3059 C C . GLY A 1 1 ? 2.609 -0.464 -1.775 1.00 10.00 -4 GLY A C 3
ATOM 3060 O O . GLY A 1 1 ? 2.139 0.330 -2.596 1.00 10.00 -4 GLY A O 3
ATOM 3066 N N . ALA A 1 2 ? 3.647 -0.149 -0.993 1.00 10.00 -3 ALA A N 3
ATOM 3067 C CA . ALA A 1 2 ? 4.411 1.102 -1.090 1.00 10.00 -3 ALA A CA 3
ATOM 3068 C C . ALA A 1 2 ? 5.190 1.230 -2.423 1.00 10.00 -3 ALA A C 3
ATOM 3069 O O . ALA A 1 2 ? 5.369 0.249 -3.153 1.00 10.00 -3 ALA A O 3
ATOM 3076 N N . MET A 1 3 ? 5.677 2.439 -2.728 1.00 10.00 -2 MET A N 3
ATOM 3077 C CA . MET A 1 3 ? 6.373 2.794 -3.979 1.00 10.00 -2 MET A CA 3
ATOM 3078 C C . MET A 1 3 ? 7.660 3.613 -3.730 1.00 10.00 -2 MET A C 3
ATOM 3079 O O . MET A 1 3 ? 7.972 3.935 -2.578 1.00 10.00 -2 MET A O 3
ATOM 3093 N N . GLY A 1 4 ? 8.425 3.956 -4.777 1.00 10.00 -1 GLY A N 3
ATOM 3094 C CA . GLY A 1 4 ? 9.680 4.709 -4.618 1.00 10.00 -1 GLY A CA 3
ATOM 3095 C C . GLY A 1 4 ? 10.471 5.016 -5.904 1.00 10.00 -1 GLY A C 3
ATOM 3096 O O . GLY A 1 4 ? 10.143 4.523 -6.990 1.00 10.00 -1 GLY A O 3
ATOM 3100 N N . PRO A 1 5 ? 11.534 5.836 -5.797 1.00 10.00 249 PRO A N 3
ATOM 3101 C CA . PRO A 1 5 ? 12.307 6.325 -6.941 1.00 10.00 249 PRO A CA 3
ATOM 3102 C C . PRO A 1 5 ? 13.069 5.204 -7.678 1.00 10.00 249 PRO A C 3
ATOM 3103 O O . PRO A 1 5 ? 13.340 4.148 -7.093 1.00 10.00 249 PRO A O 3
ATOM 3114 N N . PRO A 1 6 ? 13.469 5.426 -8.946 1.00 10.00 250 PRO A N 3
ATOM 3115 C CA . PRO A 1 6 ? 14.267 4.471 -9.710 1.00 10.00 250 PRO A CA 3
ATOM 3116 C C . PRO A 1 6 ? 15.690 4.341 -9.139 1.00 10.00 250 PRO A C 3
ATOM 3117 O O . PRO A 1 6 ? 16.272 5.325 -8.669 1.00 10.00 250 PRO A O 3
ATOM 3128 N N . ARG A 1 7 ? 16.255 3.126 -9.156 1.00 10.00 251 ARG A N 3
ATOM 3129 C CA . ARG A 1 7 ? 17.563 2.791 -8.552 1.00 10.00 251 ARG A CA 3
ATOM 3130 C C . ARG A 1 7 ? 18.494 2.010 -9.488 1.00 10.00 251 ARG A C 3
ATOM 3131 O O . ARG A 1 7 ? 18.057 1.208 -10.315 1.00 10.00 251 ARG A O 3
ATOM 3152 N N . PHE A 1 8 ? 19.793 2.235 -9.289 1.00 10.00 252 PHE A N 3
ATOM 3153 C CA . PHE A 1 8 ? 20.932 1.603 -9.961 1.00 10.00 252 PHE A CA 3
ATOM 3154 C C . PHE A 1 8 ? 21.191 0.194 -9.397 1.00 10.00 252 PHE A C 3
ATOM 3155 O O . PHE A 1 8 ? 21.630 0.063 -8.251 1.00 10.00 252 PHE A O 3
ATOM 3172 N N . ILE A 1 9 ? 20.942 -0.857 -10.190 1.00 10.00 253 ILE A N 3
ATOM 3173 C CA . ILE A 1 9 ? 21.244 -2.257 -9.819 1.00 10.00 253 ILE A CA 3
ATOM 3174 C C . ILE A 1 9 ? 22.421 -2.809 -10.647 1.00 10.00 253 ILE A C 3
ATOM 3175 O O . ILE A 1 9 ? 23.339 -3.403 -10.077 1.00 10.00 253 ILE A O 3
ATOM 3191 N N . GLN A 1 10 ? 22.447 -2.574 -11.967 1.00 10.00 254 GLN A N 3
ATOM 3192 C CA . GLN A 1 10 ? 23.593 -2.861 -12.848 1.00 10.00 254 GLN A CA 3
ATOM 3193 C C . GLN A 1 10 ? 23.658 -1.875 -14.028 1.00 10.00 254 GLN A C 3
ATOM 3194 O O . GLN A 1 10 ? 22.636 -1.571 -14.647 1.00 10.00 254 GLN A O 3
ATOM 3208 N N . VAL A 1 11 ? 24.876 -1.478 -14.409 1.00 10.00 255 VAL A N 3
ATOM 3209 C CA . VAL A 1 11 ? 25.207 -0.928 -15.738 1.00 10.00 255 VAL A CA 3
ATOM 3210 C C . VAL A 1 11 ? 26.317 -1.785 -16.382 1.00 10.00 255 VAL A C 3
ATOM 3211 O O . VAL A 1 11 ? 27.259 -2.170 -15.679 1.00 10.00 255 VAL A O 3
ATOM 3224 N N . PRO A 1 12 ? 26.223 -2.145 -17.676 1.00 10.00 256 PRO A N 3
ATOM 3225 C CA . PRO A 1 12 ? 27.233 -2.961 -18.352 1.00 10.00 256 PRO A CA 3
ATOM 3226 C C . PRO A 1 12 ? 28.504 -2.156 -18.686 1.00 10.00 256 PRO A C 3
ATOM 3227 O O . PRO A 1 12 ? 28.488 -0.924 -18.766 1.00 10.00 256 PRO A O 3
ATOM 3238 N N . GLU A 1 13 ? 29.616 -2.858 -18.912 1.00 10.00 257 GLU A N 3
ATOM 3239 C CA . GLU A 1 13 ? 30.879 -2.296 -19.415 1.00 10.00 257 GLU A CA 3
ATOM 3240 C C . GLU A 1 13 ? 30.755 -1.800 -20.873 1.00 10.00 257 GLU A C 3
ATOM 3241 O O . GLU A 1 13 ? 29.818 -2.170 -21.589 1.00 10.00 257 GLU A O 3
ATOM 3253 N N . ASN A 1 14 ? 31.717 -0.996 -21.348 1.00 10.00 258 ASN A N 3
ATOM 3254 C CA . ASN A 1 14 ? 31.781 -0.573 -22.753 1.00 10.00 258 ASN A CA 3
ATOM 3255 C C . ASN A 1 14 ? 31.973 -1.781 -23.695 1.00 10.00 258 ASN A C 3
ATOM 3256 O O . ASN A 1 14 ? 32.993 -2.476 -23.636 1.00 10.00 258 ASN A O 3
ATOM 3267 N N . MET A 1 15 ? 30.970 -2.074 -24.528 1.00 10.00 259 MET A N 3
ATOM 3268 C CA . MET A 1 15 ? 31.000 -3.217 -25.448 1.00 10.00 259 MET A CA 3
ATOM 3269 C C . MET A 1 15 ? 31.897 -2.943 -26.665 1.00 10.00 259 MET A C 3
ATOM 3270 O O . MET A 1 15 ? 31.971 -1.810 -27.148 1.00 10.00 259 MET A O 3
ATOM 3284 N N . SER A 1 16 ? 32.518 -3.994 -27.206 1.00 10.00 260 SER A N 3
ATOM 3285 C CA . SER A 1 16 ? 33.353 -3.968 -28.416 1.00 10.00 260 SER A CA 3
ATOM 3286 C C . SER A 1 16 ? 32.891 -5.042 -29.410 1.00 10.00 260 SER A C 3
ATOM 3287 O O . SER A 1 16 ? 33.105 -6.241 -29.207 1.00 10.00 260 SER A O 3
ATOM 3295 N N . ILE A 1 17 ? 32.170 -4.616 -30.452 1.00 10.00 261 ILE A N 3
ATOM 3296 C CA . ILE A 1 17 ? 31.347 -5.479 -31.318 1.00 10.00 261 ILE A CA 3
ATOM 3297 C C . ILE A 1 17 ? 31.801 -5.368 -32.781 1.00 10.00 261 ILE A C 3
ATOM 3298 O O . ILE A 1 17 ? 31.829 -4.275 -33.346 1.00 10.00 261 ILE A O 3
ATOM 3314 N N . ASP A 1 18 ? 32.150 -6.498 -33.398 1.00 10.00 262 ASP A N 3
ATOM 3315 C CA . ASP A 1 18 ? 32.426 -6.626 -34.835 1.00 10.00 262 ASP A CA 3
ATOM 3316 C C . ASP A 1 18 ? 31.214 -6.208 -35.693 1.00 10.00 262 ASP A C 3
ATOM 3317 O O . ASP A 1 18 ? 30.099 -6.694 -35.495 1.00 10.00 262 ASP A O 3
ATOM 3326 N N . GLU A 1 19 ? 31.423 -5.284 -36.633 1.00 10.00 263 GLU A N 3
ATOM 3327 C CA . GLU A 1 19 ? 30.386 -4.710 -37.498 1.00 10.00 263 GLU A CA 3
ATOM 3328 C C . GLU A 1 19 ? 29.551 -5.773 -38.246 1.00 10.00 263 GLU A C 3
ATOM 3329 O O . GLU A 1 19 ? 30.082 -6.746 -38.788 1.00 10.00 263 GLU A O 3
ATOM 3341 N N . GLY A 1 20 ? 28.229 -5.571 -38.278 1.00 10.00 264 GLY A N 3
ATOM 3342 C CA . GLY A 1 20 ? 27.241 -6.436 -38.931 1.00 10.00 264 GLY A CA 3
ATOM 3343 C C . GLY A 1 20 ? 26.579 -7.471 -38.007 1.00 10.00 264 GLY A C 3
ATOM 3344 O O . GLY A 1 20 ? 25.590 -8.095 -38.403 1.00 10.00 264 GLY A O 3
ATOM 3348 N N . ARG A 1 21 ? 27.087 -7.663 -36.780 1.00 10.00 265 ARG A N 3
ATOM 3349 C CA . ARG A 1 21 ? 26.523 -8.591 -35.779 1.00 10.00 265 ARG A CA 3
ATOM 3350 C C . ARG A 1 21 ? 25.207 -8.098 -35.161 1.00 10.00 265 ARG A C 3
ATOM 3351 O O . ARG A 1 21 ? 24.941 -6.894 -35.092 1.00 10.00 265 ARG A O 3
ATOM 3372 N N . PHE A 1 22 ? 24.448 -9.048 -34.610 1.00 10.00 266 PHE A N 3
ATOM 3373 C CA . PHE A 1 22 ? 23.481 -8.814 -33.535 1.00 10.00 266 PHE A CA 3
ATOM 3374 C C . PHE A 1 22 ? 24.212 -8.618 -32.193 1.00 10.00 266 PHE A C 3
ATOM 3375 O O . PHE A 1 22 ? 25.160 -9.351 -31.892 1.00 10.00 266 PHE A O 3
ATOM 3392 N N . CYS A 1 23 ? 23.742 -7.697 -31.350 1.00 10.00 267 CYS A N 3
ATOM 3393 C CA . CYS A 1 23 ? 24.059 -7.671 -29.915 1.00 10.00 267 CYS A CA 3
ATOM 3394 C C . CYS A 1 23 ? 22.925 -7.045 -29.077 1.00 10.00 267 CYS A C 3
ATOM 3395 O O . CYS A 1 23 ? 21.971 -6.474 -29.614 1.00 10.00 267 CYS A O 3
ATOM 3403 N N . ARG A 1 24 ? 23.033 -7.145 -27.745 1.00 10.00 268 ARG A N 3
ATOM 3404 C CA . ARG A 1 24 ? 22.153 -6.478 -26.769 1.00 10.00 268 ARG A CA 3
ATOM 3405 C C . ARG A 1 24 ? 22.914 -6.072 -25.504 1.00 10.00 268 ARG A C 3
ATOM 3406 O O . ARG A 1 24 ? 23.795 -6.801 -25.043 1.00 10.00 268 ARG A O 3
ATOM 3427 N N . MET A 1 25 ? 22.547 -4.928 -24.933 1.00 10.00 269 MET A N 3
ATOM 3428 C CA . MET A 1 25 ? 22.979 -4.470 -23.605 1.00 10.00 269 MET A CA 3
ATOM 3429 C C . MET A 1 25 ? 21.982 -4.925 -22.522 1.00 10.00 269 MET A C 3
ATOM 3430 O O . MET A 1 25 ? 20.817 -5.198 -22.824 1.00 10.00 269 MET A O 3
ATOM 3444 N N . ASP A 1 26 ? 22.417 -4.969 -21.258 1.00 10.00 270 ASP A N 3
ATOM 3445 C CA . ASP A 1 26 ? 21.628 -5.430 -20.104 1.00 10.00 270 ASP A CA 3
ATOM 3446 C C . ASP A 1 26 ? 21.821 -4.536 -18.859 1.00 10.00 270 ASP A C 3
ATOM 3447 O O . ASP A 1 26 ? 22.885 -4.506 -18.236 1.00 10.00 270 ASP A O 3
ATOM 3456 N N . PHE A 1 27 ? 20.776 -3.783 -18.505 1.00 10.00 271 PHE A N 3
ATOM 3457 C CA . PHE A 1 27 ? 20.731 -2.806 -17.411 1.00 10.00 271 PHE A CA 3
ATOM 3458 C C . PHE A 1 27 ? 19.709 -3.240 -16.347 1.00 10.00 271 PHE A C 3
ATOM 3459 O O . PHE A 1 27 ? 18.503 -3.034 -16.516 1.00 10.00 271 PHE A O 3
ATOM 3476 N N . LYS A 1 28 ? 20.158 -3.868 -15.252 1.00 10.00 272 LYS A N 3
ATOM 3477 C CA . LYS A 1 28 ? 19.280 -4.165 -14.105 1.00 10.00 272 LYS A CA 3
ATOM 3478 C C . LYS A 1 28 ? 18.863 -2.865 -13.407 1.00 10.00 272 LYS A C 3
ATOM 3479 O O . LYS A 1 28 ? 19.685 -1.969 -13.194 1.00 10.00 272 LYS A O 3
ATOM 3498 N N . VAL A 1 29 ? 17.591 -2.774 -13.028 1.00 10.00 273 VAL A N 3
ATOM 3499 C CA . VAL A 1 29 ? 16.941 -1.562 -12.495 1.00 10.00 273 VAL A CA 3
ATOM 3500 C C . VAL A 1 29 ? 15.860 -1.917 -11.466 1.00 10.00 273 VAL A C 3
ATOM 3501 O O . VAL A 1 29 ? 15.269 -2.996 -11.522 1.00 10.00 273 VAL A O 3
ATOM 3514 N N . SER A 1 30 ? 15.590 -1.009 -10.528 1.00 10.00 274 SER A N 3
ATOM 3515 C CA . SER A 1 30 ? 14.501 -1.104 -9.540 1.00 10.00 274 SER A CA 3
ATOM 3516 C C . SER A 1 30 ? 13.769 0.241 -9.389 1.00 10.00 274 SER A C 3
ATOM 3517 O O . SER A 1 30 ? 14.180 1.233 -9.993 1.00 10.00 274 SER A O 3
ATOM 3525 N N . GLY A 1 31 ? 12.690 0.277 -8.603 1.00 10.00 275 GLY A N 3
ATOM 3526 C CA . GLY A 1 31 ? 11.778 1.414 -8.391 1.00 10.00 275 GLY A CA 3
ATOM 3527 C C . GLY A 1 31 ? 10.323 1.092 -8.770 1.00 10.00 275 GLY A C 3
ATOM 3528 O O . GLY A 1 31 ? 10.055 0.106 -9.464 1.00 10.00 275 GLY A O 3
ATOM 3532 N N . LEU A 1 32 ? 9.373 1.923 -8.324 1.00 10.00 276 LEU A N 3
ATOM 3533 C CA . LEU A 1 32 ? 7.933 1.765 -8.580 1.00 10.00 276 LEU A CA 3
ATOM 3534 C C . LEU A 1 32 ? 7.210 3.134 -8.544 1.00 10.00 276 LEU A C 3
ATOM 3535 O O . LEU A 1 32 ? 7.454 3.898 -7.608 1.00 10.00 276 LEU A O 3
ATOM 3551 N N . PRO A 1 33 ? 6.307 3.464 -9.491 1.00 10.00 277 PRO A N 3
ATOM 3552 C CA . PRO A 1 33 ? 5.943 2.693 -10.684 1.00 10.00 277 PRO A CA 3
ATOM 3553 C C . PRO A 1 33 ? 7.082 2.624 -11.718 1.00 10.00 277 PRO A C 3
ATOM 3554 O O . PRO A 1 33 ? 8.119 3.278 -11.569 1.00 10.00 277 PRO A O 3
ATOM 3565 N N . ALA A 1 34 ? 6.893 1.807 -12.759 1.00 10.00 278 ALA A N 3
ATOM 3566 C CA . ALA A 1 34 ? 7.857 1.596 -13.841 1.00 10.00 278 ALA A CA 3
ATOM 3567 C C . ALA A 1 34 ? 8.236 2.926 -14.541 1.00 10.00 278 ALA A C 3
ATOM 3568 O O . ALA A 1 34 ? 7.335 3.633 -15.013 1.00 10.00 278 ALA A O 3
ATOM 3575 N N . PRO A 1 35 ? 9.530 3.308 -14.592 1.00 10.00 279 PRO A N 3
ATOM 3576 C CA . PRO A 1 35 ? 9.947 4.616 -15.099 1.00 10.00 279 PRO A CA 3
ATOM 3577 C C . PRO A 1 35 ? 9.812 4.755 -16.625 1.00 10.00 279 PRO A C 3
ATOM 3578 O O . PRO A 1 35 ? 9.870 3.778 -17.377 1.00 10.00 279 PRO A O 3
ATOM 3589 N N . ASP A 1 36 ? 9.676 5.997 -17.091 1.00 10.00 280 ASP A N 3
ATOM 3590 C CA . ASP A 1 36 ? 9.589 6.391 -18.501 1.00 10.00 280 ASP A CA 3
ATOM 3591 C C . ASP A 1 36 ? 10.983 6.419 -19.169 1.00 10.00 280 ASP A C 3
ATOM 3592 O O . ASP A 1 36 ? 11.578 7.480 -19.386 1.00 10.00 280 ASP A O 3
ATOM 3601 N N . VAL A 1 37 ? 11.528 5.229 -19.448 1.00 10.00 281 VAL A N 3
ATOM 3602 C CA . VAL A 1 37 ? 12.859 5.015 -20.048 1.00 10.00 281 VAL A CA 3
ATOM 3603 C C . VAL A 1 37 ? 13.036 5.728 -21.400 1.00 10.00 281 VAL A C 3
ATOM 3604 O O . VAL A 1 37 ? 12.268 5.507 -22.340 1.00 10.00 281 VAL A O 3
ATOM 3617 N N . SER A 1 38 ? 14.049 6.596 -21.494 1.00 10.00 282 SER A N 3
ATOM 3618 C CA . SER A 1 38 ? 14.325 7.497 -22.628 1.00 10.00 282 SER A CA 3
ATOM 3619 C C . SER A 1 38 ? 15.807 7.456 -23.019 1.00 10.00 282 SER A C 3
ATOM 3620 O O . SER A 1 38 ? 16.666 7.894 -22.249 1.00 10.00 282 SER A O 3
ATOM 3628 N N . TRP A 1 39 ? 16.116 6.906 -24.198 1.00 10.00 283 TRP A N 3
ATOM 3629 C CA . TRP A 1 39 ? 17.487 6.701 -24.684 1.00 10.00 283 TRP A CA 3
ATOM 3630 C C . TRP A 1 39 ? 18.079 7.900 -25.440 1.00 10.00 283 TRP A C 3
ATOM 3631 O O . TRP A 1 39 ? 17.379 8.652 -26.125 1.00 10.00 283 TRP A O 3
ATOM 3652 N N . TYR A 1 40 ? 19.404 8.031 -25.340 1.00 10.00 284 TYR A N 3
ATOM 3653 C CA . TYR A 1 40 ? 20.246 9.073 -25.931 1.00 10.00 284 TYR A CA 3
ATOM 3654 C C . TYR A 1 40 ? 21.586 8.498 -26.434 1.00 10.00 284 TYR A C 3
ATOM 3655 O O . TYR A 1 40 ? 22.025 7.433 -25.994 1.00 10.00 284 TYR A O 3
ATOM 3673 N N . LEU A 1 41 ? 22.251 9.232 -27.331 1.00 10.00 285 LEU A N 3
ATOM 3674 C CA . LEU A 1 41 ? 23.560 8.948 -27.931 1.00 10.00 285 LEU A CA 3
ATOM 3675 C C . LEU A 1 41 ? 24.295 10.263 -28.235 1.00 10.00 285 LEU A C 3
ATOM 3676 O O . LEU A 1 41 ? 23.775 11.110 -28.965 1.00 10.00 285 LEU A O 3
ATOM 3692 N N . ASN A 1 42 ? 25.506 10.432 -27.694 1.00 10.00 286 ASN A N 3
ATOM 3693 C CA . ASN A 1 42 ? 26.423 11.565 -27.930 1.00 10.00 286 ASN A CA 3
ATOM 3694 C C . ASN A 1 42 ? 25.826 12.982 -27.691 1.00 10.00 286 ASN A C 3
ATOM 3695 O O . ASN A 1 42 ? 26.399 13.979 -28.139 1.00 10.00 286 ASN A O 3
ATOM 3706 N N . GLY A 1 43 ? 24.684 13.092 -26.997 1.00 10.00 287 GLY A N 3
ATOM 3707 C CA . GLY A 1 43 ? 23.971 14.349 -26.709 1.00 10.00 287 GLY A CA 3
ATOM 3708 C C . GLY A 1 43 ? 22.653 14.563 -27.475 1.00 10.00 287 GLY A C 3
ATOM 3709 O O . GLY A 1 43 ? 21.995 15.586 -27.266 1.00 10.00 287 GLY A O 3
ATOM 3713 N N . ARG A 1 44 ? 22.241 13.618 -28.336 1.00 10.00 288 ARG A N 3
ATOM 3714 C CA . ARG A 1 44 ? 20.947 13.600 -29.05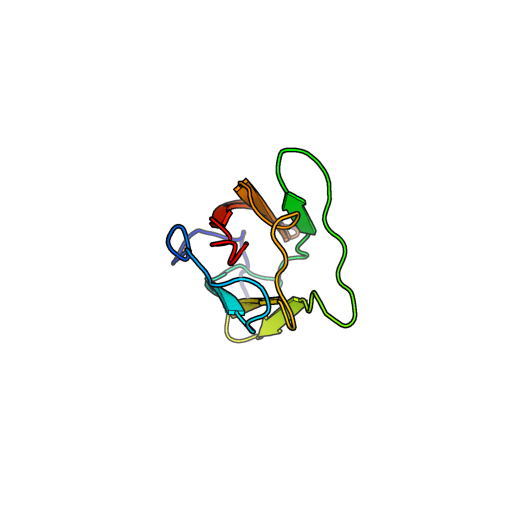6 1.00 10.00 288 ARG A CA 3
ATOM 3715 C C . ARG A 1 44 ? 20.100 12.387 -28.653 1.00 10.00 288 ARG A C 3
ATOM 3716 O O . ARG A 1 44 ? 20.618 11.428 -28.084 1.00 10.00 288 ARG A O 3
ATOM 3737 N N . THR A 1 45 ? 18.798 12.420 -28.930 1.00 10.00 289 THR A N 3
ATOM 3738 C CA . THR A 1 45 ? 17.852 11.322 -28.639 1.00 10.00 289 THR A CA 3
ATOM 3739 C C . THR A 1 45 ? 18.081 10.084 -29.517 1.00 10.00 289 THR A C 3
ATOM 3740 O O . THR A 1 45 ? 18.619 10.176 -30.624 1.00 10.00 289 THR A O 3
ATOM 3751 N N . VAL A 1 46 ? 17.600 8.925 -29.053 1.00 10.00 290 VAL A N 3
ATOM 3752 C CA . VAL A 1 46 ? 17.521 7.657 -29.802 1.00 10.00 290 VAL A CA 3
ATOM 3753 C C . VAL A 1 46 ? 16.108 7.087 -29.650 1.00 10.00 290 VAL A C 3
ATOM 3754 O O . VAL A 1 46 ? 15.728 6.624 -28.573 1.00 10.00 290 VAL A O 3
ATOM 3767 N N . GLN A 1 47 ? 15.306 7.159 -30.714 1.00 10.00 291 GLN A N 3
ATOM 3768 C CA . GLN A 1 47 ? 13.982 6.526 -30.775 1.00 10.00 291 GLN A CA 3
ATOM 3769 C C . GLN A 1 47 ? 14.097 4.995 -30.913 1.00 10.00 291 GLN A C 3
ATOM 3770 O O . GLN A 1 47 ? 15.073 4.483 -31.471 1.00 10.00 291 GLN A O 3
ATOM 3784 N N . SER A 1 48 ? 13.084 4.258 -30.446 1.00 10.00 292 SER A N 3
ATOM 3785 C CA . SER A 1 48 ? 12.958 2.808 -30.673 1.00 10.00 292 SER A CA 3
ATOM 3786 C C . SER A 1 48 ? 12.678 2.478 -32.146 1.00 10.00 292 SER A C 3
ATOM 3787 O O . SER A 1 48 ? 12.035 3.249 -32.865 1.00 10.00 292 SER A O 3
ATOM 3795 N N . ASP A 1 49 ? 13.127 1.309 -32.599 1.00 10.00 293 ASP A N 3
ATOM 3796 C CA . ASP A 1 49 ? 12.886 0.774 -33.950 1.00 10.00 293 ASP A CA 3
ATOM 3797 C C . ASP A 1 49 ? 12.901 -0.770 -33.939 1.00 10.00 293 ASP A C 3
ATOM 3798 O O . ASP A 1 49 ? 13.331 -1.380 -32.960 1.00 10.00 293 ASP A O 3
ATOM 3807 N N . ASP A 1 50 ? 12.496 -1.433 -35.026 1.00 10.00 294 ASP A N 3
ATOM 3808 C CA . ASP A 1 50 ? 12.696 -2.883 -35.177 1.00 10.00 294 ASP A CA 3
ATOM 3809 C C . ASP A 1 50 ? 14.185 -3.275 -35.195 1.00 10.00 294 ASP A C 3
ATOM 3810 O O . ASP A 1 50 ? 14.532 -4.346 -34.697 1.00 10.00 294 ASP A O 3
ATOM 3819 N N . LEU A 1 51 ? 15.072 -2.410 -35.708 1.00 10.00 295 LEU A N 3
ATOM 3820 C CA . LEU A 1 51 ? 16.532 -2.580 -35.623 1.00 10.00 295 LEU A CA 3
ATOM 3821 C C . LEU A 1 51 ? 17.102 -2.300 -34.218 1.00 10.00 295 LEU A C 3
ATOM 3822 O O . LEU A 1 51 ? 18.187 -2.785 -33.886 1.00 10.00 295 LEU A O 3
ATOM 3838 N N . HIS A 1 52 ? 16.378 -1.530 -33.398 1.00 10.00 296 HIS A N 3
ATOM 3839 C CA . HIS A 1 52 ? 16.811 -1.002 -32.100 1.00 10.00 296 HIS A CA 3
ATOM 3840 C C . HIS A 1 52 ? 15.697 -1.136 -31.048 1.00 10.00 296 HIS A C 3
ATOM 3841 O O . HIS A 1 52 ? 15.097 -0.148 -30.609 1.00 10.00 296 HIS A O 3
ATOM 3855 N N . LYS A 1 53 ? 15.387 -2.385 -30.674 1.00 10.00 297 LYS A N 3
ATOM 3856 C CA . LYS A 1 53 ? 14.312 -2.722 -29.725 1.00 10.00 297 LYS A CA 3
ATOM 3857 C C . LYS A 1 53 ? 14.668 -2.281 -28.298 1.00 10.00 297 LYS A C 3
ATOM 3858 O O . LYS A 1 53 ? 15.824 -2.372 -27.876 1.00 10.00 297 LYS A O 3
ATOM 3877 N N . MET A 1 54 ? 13.659 -1.810 -27.565 1.00 10.00 298 MET A N 3
ATOM 3878 C CA . MET A 1 54 ? 13.751 -1.205 -26.229 1.00 10.00 298 MET A CA 3
ATOM 3879 C C . MET A 1 54 ? 12.640 -1.771 -25.335 1.00 10.00 298 MET A C 3
ATOM 3880 O O . MET A 1 54 ? 11.474 -1.390 -25.479 1.00 10.00 298 MET A O 3
ATOM 3894 N N . ILE A 1 55 ? 12.988 -2.700 -24.439 1.00 10.00 299 ILE A N 3
ATOM 3895 C CA . ILE A 1 55 ? 12.029 -3.437 -23.595 1.00 10.00 299 ILE A CA 3
ATOM 3896 C C . ILE A 1 55 ? 12.486 -3.536 -22.135 1.00 10.00 299 ILE A C 3
ATOM 3897 O O . ILE A 1 55 ? 13.681 -3.476 -21.834 1.00 10.00 299 ILE A O 3
ATOM 3913 N N . VAL A 1 56 ? 11.525 -3.714 -21.228 1.00 10.00 300 VAL A N 3
ATOM 3914 C CA . VAL A 1 56 ? 11.711 -3.880 -19.774 1.00 10.00 300 VAL A CA 3
ATOM 3915 C C . VAL A 1 56 ? 11.014 -5.150 -19.267 1.00 10.00 300 VAL A C 3
ATOM 3916 O O . VAL A 1 56 ? 10.178 -5.732 -19.965 1.00 10.00 300 VAL A O 3
ATOM 3929 N N . SER A 1 57 ? 11.344 -5.579 -18.047 1.00 10.00 301 SER A N 3
ATOM 3930 C CA . SER A 1 57 ? 10.809 -6.791 -17.411 1.00 10.00 301 SER A CA 3
ATOM 3931 C C . SER A 1 57 ? 10.462 -6.578 -15.935 1.00 10.00 301 SER A C 3
ATOM 3932 O O . SER A 1 57 ? 11.159 -5.870 -15.203 1.00 10.00 301 SER A O 3
ATOM 3940 N N . GLU A 1 58 ? 9.419 -7.274 -15.475 1.00 10.00 302 GLU A N 3
ATOM 3941 C CA . GLU A 1 58 ? 9.016 -7.409 -14.065 1.00 10.00 302 GLU A CA 3
ATOM 3942 C C . GLU A 1 58 ? 10.122 -7.980 -13.152 1.00 10.00 302 GLU A C 3
ATOM 3943 O O . GLU A 1 58 ? 10.095 -7.769 -11.936 1.00 10.00 302 GLU A O 3
ATOM 3955 N N . LYS A 1 59 ? 11.120 -8.667 -13.729 1.00 10.00 303 LYS A N 3
ATOM 3956 C CA . LYS A 1 59 ? 12.299 -9.217 -13.037 1.00 10.00 303 LYS A CA 3
ATOM 3957 C C . LYS A 1 59 ? 13.346 -8.156 -12.641 1.00 10.00 303 LYS A C 3
ATOM 3958 O O . LYS A 1 59 ? 14.359 -8.497 -12.025 1.00 10.00 303 LYS A O 3
ATOM 3977 N N . GLY A 1 60 ? 13.120 -6.880 -12.974 1.00 10.00 304 GLY A N 3
ATOM 3978 C CA . GLY A 1 60 ? 14.005 -5.754 -12.650 1.00 10.00 304 GLY A CA 3
ATOM 3979 C C . GLY A 1 60 ? 15.142 -5.578 -13.659 1.00 10.00 304 GLY A C 3
ATOM 3980 O O . GLY A 1 60 ? 16.308 -5.460 -13.276 1.00 10.00 304 GLY A O 3
ATOM 3984 N N . LEU A 1 61 ? 14.813 -5.593 -14.954 1.00 10.00 305 LEU A N 3
ATOM 3985 C CA . LEU A 1 61 ? 15.759 -5.539 -16.073 1.00 10.00 305 LEU A CA 3
ATOM 3986 C C . LEU A 1 61 ? 15.237 -4.650 -17.214 1.00 10.00 305 LEU A C 3
ATOM 3987 O O . LEU A 1 61 ? 14.036 -4.617 -17.488 1.00 10.00 305 LEU A O 3
ATOM 4003 N N . HIS A 1 62 ? 16.157 -3.982 -17.909 1.00 10.00 306 HIS A N 3
ATOM 4004 C CA . HIS A 1 62 ? 15.955 -3.237 -19.151 1.00 10.00 306 HIS A CA 3
ATOM 4005 C C . HIS A 1 62 ? 17.001 -3.673 -20.193 1.00 10.00 306 HIS A C 3
ATOM 4006 O O . HIS A 1 62 ? 18.192 -3.773 -19.879 1.00 10.00 306 HIS A O 3
ATOM 4020 N N . SER A 1 63 ? 16.561 -3.948 -21.426 1.00 10.00 307 SER A N 3
ATOM 4021 C CA . SER A 1 63 ? 17.417 -4.345 -22.555 1.00 10.00 307 SER A CA 3
ATOM 4022 C C . SER A 1 63 ? 17.334 -3.357 -23.724 1.00 10.00 307 SER A C 3
ATOM 4023 O O . SER A 1 63 ? 16.290 -2.750 -23.980 1.00 10.00 307 SER A O 3
ATOM 4031 N N . LEU A 1 64 ? 18.446 -3.240 -24.456 1.00 10.00 308 LEU A N 3
ATOM 4032 C CA . LEU A 1 64 ? 18.658 -2.354 -25.606 1.00 10.00 308 LEU A CA 3
ATOM 4033 C C . LEU A 1 64 ? 19.379 -3.148 -26.706 1.00 10.00 308 LEU A C 3
ATOM 4034 O O . LEU A 1 64 ? 20.527 -3.561 -26.529 1.00 10.00 308 LEU A O 3
ATOM 4050 N N . ILE A 1 65 ? 18.672 -3.437 -27.799 1.00 10.00 309 ILE A N 3
ATOM 4051 C CA . ILE A 1 65 ? 19.099 -4.338 -28.885 1.00 10.00 309 ILE A CA 3
ATOM 4052 C C . ILE A 1 65 ? 19.750 -3.549 -30.039 1.00 10.00 309 ILE A C 3
ATOM 4053 O O . ILE A 1 65 ? 19.397 -2.398 -30.302 1.00 10.00 309 ILE A O 3
ATOM 4069 N N . PHE A 1 66 ? 20.637 -4.216 -30.781 1.00 10.00 310 PHE A N 3
ATOM 4070 C CA . PHE A 1 66 ? 21.113 -3.856 -32.119 1.00 10.00 310 PHE A CA 3
ATOM 4071 C C . PHE A 1 66 ? 20.985 -5.083 -33.036 1.00 10.00 310 PHE A C 3
ATOM 4072 O O . PHE A 1 66 ? 21.734 -6.047 -32.879 1.00 10.00 310 PHE A O 3
ATOM 4089 N N . GLU A 1 67 ? 20.030 -5.087 -33.971 1.00 10.00 311 GLU A N 3
ATOM 4090 C CA . GLU A 1 67 ? 19.839 -6.203 -34.918 1.00 10.00 311 GLU A CA 3
ATOM 4091 C C . GLU A 1 67 ? 21.040 -6.407 -35.861 1.00 10.00 311 GLU A C 3
ATOM 4092 O O . GLU A 1 67 ? 21.458 -7.540 -36.111 1.00 10.00 311 GLU A O 3
ATOM 4104 N N . VAL A 1 68 ? 21.587 -5.308 -36.391 1.00 10.00 312 VAL A N 3
ATOM 4105 C CA . VAL A 1 68 ? 22.721 -5.268 -37.329 1.00 10.00 312 VAL A CA 3
ATOM 4106 C C . VAL A 1 68 ? 23.501 -3.961 -37.128 1.00 10.00 312 VAL A C 3
ATOM 4107 O O . VAL A 1 68 ? 23.211 -2.933 -37.742 1.00 10.00 312 VAL A O 3
ATOM 4120 N N . VAL A 1 69 ? 24.457 -3.971 -36.194 1.00 10.00 313 VAL A N 3
ATOM 4121 C CA . VAL A 1 69 ? 25.251 -2.780 -35.833 1.00 10.00 313 VAL A CA 3
ATOM 4122 C C . VAL A 1 69 ? 26.168 -2.334 -36.985 1.00 10.00 313 VAL A C 3
ATOM 4123 O O . VAL A 1 69 ? 26.756 -3.171 -37.676 1.00 10.00 313 VAL A O 3
ATOM 4136 N N . ARG A 1 70 ? 26.312 -1.019 -37.191 1.00 10.00 314 ARG A N 3
ATOM 4137 C CA . ARG A 1 70 ? 27.182 -0.379 -38.199 1.00 10.00 314 ARG A CA 3
ATOM 4138 C C . ARG A 1 70 ? 28.101 0.659 -37.552 1.00 10.00 314 ARG A C 3
ATOM 4139 O O . ARG A 1 70 ? 27.817 1.142 -36.458 1.00 10.00 314 ARG A O 3
ATOM 4160 N N . ALA A 1 71 ? 29.197 1.026 -38.217 1.00 10.00 315 ALA A N 3
ATOM 4161 C CA . ALA A 1 71 ? 30.227 1.928 -37.684 1.00 10.00 315 ALA A CA 3
ATOM 4162 C C . ALA A 1 71 ? 29.678 3.285 -37.185 1.00 10.00 315 ALA A C 3
ATOM 4163 O O . ALA A 1 71 ? 30.156 3.820 -36.181 1.00 10.00 315 ALA A O 3
ATOM 4170 N N . SER A 1 72 ? 28.633 3.813 -37.832 1.00 10.00 316 SER A N 3
ATOM 4171 C CA . SER A 1 72 ? 27.923 5.044 -37.441 1.00 10.00 316 SER A CA 3
ATOM 4172 C C . SER A 1 72 ? 27.200 4.962 -36.083 1.00 10.00 316 SER A C 3
ATOM 4173 O O . SER A 1 72 ? 26.877 6.000 -35.502 1.00 10.00 316 SER A O 3
ATOM 4181 N N . ASP A 1 73 ? 26.953 3.758 -35.553 1.00 10.00 317 ASP A N 3
ATOM 4182 C CA . ASP A 1 73 ? 26.312 3.534 -34.248 1.00 10.00 317 ASP A CA 3
ATOM 4183 C C . ASP A 1 73 ? 27.284 3.665 -33.057 1.00 10.00 317 ASP A C 3
ATOM 4184 O O . ASP A 1 73 ? 26.841 3.652 -31.907 1.00 10.00 317 ASP A O 3
ATOM 4193 N N . ALA A 1 74 ? 28.595 3.793 -33.292 1.00 10.00 318 ALA A N 3
ATOM 4194 C CA . ALA A 1 74 ? 29.586 3.973 -32.229 1.00 10.00 318 ALA A CA 3
ATOM 4195 C C . ALA A 1 74 ? 29.378 5.285 -31.438 1.00 10.00 318 ALA A C 3
ATOM 4196 O O . ALA A 1 74 ? 28.992 6.317 -32.002 1.00 10.00 318 ALA A O 3
ATOM 4203 N N . GLY A 1 75 ? 29.682 5.264 -30.136 1.00 10.00 319 GLY A N 3
ATOM 4204 C CA . GLY A 1 75 ? 29.576 6.430 -29.248 1.00 10.00 319 GLY A CA 3
ATOM 4205 C C . GLY A 1 75 ? 29.114 6.116 -27.823 1.00 10.00 319 GLY A C 3
ATOM 4206 O O . GLY A 1 75 ? 28.967 4.955 -27.434 1.00 10.00 319 GLY A O 3
ATOM 4210 N N . ALA A 1 76 ? 28.920 7.173 -27.032 1.00 10.00 320 ALA A N 3
ATOM 4211 C CA . ALA A 1 76 ? 28.436 7.142 -25.653 1.00 10.00 320 ALA A CA 3
ATOM 4212 C C . ALA A 1 76 ? 26.894 7.153 -25.601 1.00 10.00 320 ALA A C 3
ATOM 4213 O O . ALA A 1 76 ? 26.261 8.185 -25.853 1.00 10.00 320 ALA A O 3
ATOM 4220 N N . TYR A 1 77 ? 26.288 6.004 -25.292 1.00 10.00 321 TYR A N 3
ATOM 4221 C CA . TYR A 1 77 ? 24.847 5.856 -25.057 1.00 10.00 321 TYR A CA 3
ATOM 4222 C C . TYR A 1 77 ? 24.465 6.188 -23.606 1.00 10.00 321 TYR A C 3
ATOM 4223 O O . TYR A 1 77 ? 25.239 5.954 -22.673 1.00 10.00 321 TYR A O 3
ATOM 4241 N N . ALA A 1 78 ? 23.238 6.671 -23.403 1.00 10.00 322 ALA A N 3
ATOM 4242 C CA . ALA A 1 78 ? 22.645 6.860 -22.079 1.00 10.00 322 ALA A CA 3
ATOM 4243 C C . ALA A 1 78 ? 21.133 6.576 -22.072 1.00 10.00 322 ALA A C 3
ATOM 4244 O O . ALA A 1 78 ? 20.479 6.618 -23.115 1.00 10.00 322 ALA A O 3
ATOM 4251 N N . CYS A 1 79 ? 20.572 6.330 -20.886 1.00 10.00 323 CYS A N 3
ATOM 4252 C CA . CYS A 1 79 ? 19.148 6.101 -20.650 1.00 10.00 323 CYS A CA 3
ATOM 4253 C C . CYS A 1 79 ? 18.682 6.832 -19.382 1.00 10.00 323 CYS A C 3
ATOM 4254 O O . CYS A 1 79 ? 19.052 6.461 -18.265 1.00 10.00 323 CYS A O 3
ATOM 4262 N N . VAL A 1 80 ? 17.890 7.891 -19.558 1.00 10.00 324 VAL A N 3
ATOM 4263 C CA . VAL A 1 80 ? 17.171 8.587 -18.478 1.00 10.00 324 VAL A CA 3
ATOM 4264 C C . VAL A 1 80 ? 15.945 7.759 -18.075 1.00 10.00 324 VAL A C 3
ATOM 4265 O O . VAL A 1 80 ? 15.200 7.290 -18.936 1.00 10.00 324 VAL A O 3
ATOM 4278 N N . ALA A 1 81 ? 15.718 7.596 -16.772 1.00 10.00 325 ALA A N 3
ATOM 4279 C CA . ALA A 1 81 ? 14.618 6.841 -16.174 1.00 10.00 325 ALA A CA 3
ATOM 4280 C C . ALA A 1 81 ? 13.948 7.671 -15.062 1.00 10.00 325 ALA A C 3
ATOM 4281 O O . ALA A 1 81 ? 14.576 7.988 -14.050 1.00 10.00 325 ALA A O 3
ATOM 4288 N N . LYS A 1 82 ? 12.679 8.056 -15.258 1.00 10.00 326 LYS A N 3
ATOM 4289 C CA . LYS A 1 82 ? 11.908 8.948 -14.368 1.00 10.00 326 LYS A CA 3
ATOM 4290 C C . LYS A 1 82 ? 10.544 8.354 -14.015 1.00 10.00 326 LYS A C 3
ATOM 4291 O O . LYS A 1 82 ? 9.847 7.856 -14.899 1.00 10.00 326 LYS A O 3
ATOM 4310 N N . ASN A 1 83 ? 10.147 8.443 -12.747 1.00 10.00 327 ASN A N 3
ATOM 4311 C CA . ASN A 1 83 ? 8.787 8.157 -12.270 1.00 10.00 327 ASN A CA 3
ATOM 4312 C C . ASN A 1 83 ? 8.279 9.265 -11.318 1.00 10.00 327 ASN A C 3
ATOM 4313 O O . ASN A 1 83 ? 8.984 10.241 -11.046 1.00 10.00 327 ASN A O 3
ATOM 4324 N N . ARG A 1 84 ? 7.051 9.124 -10.797 1.00 10.00 328 ARG A N 3
ATOM 4325 C CA . ARG A 1 84 ? 6.409 10.087 -9.872 1.00 10.00 328 ARG A CA 3
ATOM 4326 C C . ARG A 1 84 ? 7.123 10.293 -8.522 1.00 10.00 328 ARG A C 3
ATOM 4327 O O . ARG A 1 84 ? 6.766 11.218 -7.789 1.00 10.00 328 ARG A O 3
ATOM 4348 N N . ALA A 1 85 ? 8.123 9.470 -8.194 1.00 10.00 329 ALA A N 3
ATOM 4349 C CA . ALA A 1 85 ? 8.893 9.513 -6.949 1.00 10.00 329 ALA A CA 3
ATOM 4350 C C . ALA A 1 85 ? 10.370 9.943 -7.123 1.00 10.00 329 ALA A C 3
ATOM 4351 O O . ALA A 1 85 ? 10.997 10.331 -6.133 1.00 10.00 329 ALA A O 3
ATOM 4358 N N . GLY A 1 86 ? 10.935 9.926 -8.341 1.00 10.00 330 GLY A N 3
ATOM 4359 C CA . GLY A 1 86 ? 12.310 10.382 -8.599 1.00 10.00 330 GLY A CA 3
ATOM 4360 C C . GLY A 1 86 ? 12.883 10.060 -9.987 1.00 10.00 330 GLY A C 3
ATOM 4361 O O . GLY A 1 86 ? 12.171 9.667 -10.913 1.00 10.00 330 GLY A O 3
ATOM 4365 N N . GLU A 1 87 ? 14.198 10.253 -10.123 1.00 10.00 331 GLU A N 3
ATOM 4366 C CA . GLU A 1 87 ? 14.978 10.192 -11.370 1.00 10.00 331 GLU A CA 3
ATOM 4367 C C . GLU A 1 87 ? 16.303 9.422 -11.192 1.00 10.00 331 GLU A C 3
ATOM 4368 O O . GLU A 1 87 ? 16.976 9.544 -10.164 1.00 10.00 331 GLU A O 3
ATOM 4380 N N . ALA A 1 88 ? 16.705 8.678 -12.227 1.00 10.00 332 ALA A N 3
ATOM 4381 C CA . ALA A 1 88 ? 18.030 8.085 -12.418 1.00 10.00 332 ALA A CA 3
ATOM 4382 C C . ALA A 1 88 ? 18.463 8.194 -13.898 1.00 10.00 332 ALA A C 3
ATOM 4383 O O . ALA A 1 88 ? 17.623 8.348 -14.789 1.00 10.00 332 ALA A O 3
ATOM 4390 N N . THR A 1 89 ? 19.767 8.082 -14.171 1.00 10.00 333 THR A N 3
ATOM 4391 C CA . THR A 1 89 ? 20.345 8.147 -15.529 1.00 10.00 333 THR A CA 3
ATOM 4392 C C . THR A 1 89 ? 21.528 7.190 -15.656 1.00 10.00 333 THR A C 3
ATOM 4393 O O . THR A 1 89 ? 22.542 7.354 -14.972 1.00 10.00 333 THR A O 3
ATOM 4404 N N . PHE A 1 90 ? 21.401 6.185 -16.523 1.00 10.00 334 PHE A N 3
ATOM 4405 C CA . PHE A 1 90 ? 22.420 5.160 -16.785 1.00 10.00 334 PHE A CA 3
ATOM 4406 C C . PHE A 1 90 ? 23.239 5.505 -18.046 1.00 10.00 334 PHE A C 3
ATOM 4407 O O . PHE A 1 90 ? 22.711 6.144 -18.958 1.00 10.00 334 PHE A O 3
ATOM 4424 N N . THR A 1 91 ? 24.507 5.079 -18.125 1.00 10.00 335 THR A N 3
ATOM 4425 C CA . THR A 1 91 ? 25.447 5.425 -19.223 1.00 10.00 335 THR A CA 3
ATOM 4426 C C . THR A 1 91 ? 26.351 4.238 -19.597 1.00 10.00 335 THR A C 3
ATOM 4427 O O . THR A 1 91 ? 26.750 3.456 -18.730 1.00 10.00 335 THR A O 3
ATOM 4438 N N . VAL A 1 92 ? 26.709 4.117 -20.882 1.00 10.00 336 VAL A N 3
ATOM 4439 C CA . VAL A 1 92 ? 27.674 3.146 -21.444 1.00 10.00 336 VAL A CA 3
ATOM 4440 C C . VAL A 1 92 ? 28.322 3.696 -22.733 1.00 10.00 336 VAL A C 3
ATOM 4441 O O . VAL A 1 92 ? 27.935 4.755 -23.228 1.00 10.00 336 VAL A O 3
ATOM 4454 N N . GLN A 1 93 ? 29.298 2.989 -23.306 1.00 10.00 337 GLN A N 3
ATOM 4455 C CA . GLN A 1 93 ? 29.915 3.295 -24.604 1.00 10.00 337 GLN A CA 3
ATOM 4456 C C . GLN A 1 93 ? 29.961 2.046 -25.505 1.00 10.00 337 GLN A C 3
ATOM 4457 O O . GLN A 1 93 ? 30.048 0.919 -25.012 1.00 10.00 337 GLN A O 3
ATOM 4471 N N . LEU A 1 94 ? 29.909 2.241 -26.826 1.00 10.00 338 LEU A N 3
ATOM 4472 C CA . LEU A 1 94 ? 29.908 1.181 -27.841 1.00 10.00 338 LEU A CA 3
ATOM 4473 C C . LEU A 1 94 ? 31.041 1.395 -28.856 1.00 10.00 338 LEU A C 3
ATOM 4474 O O . LEU A 1 94 ? 30.995 2.309 -29.683 1.00 10.00 338 LEU A O 3
ATOM 4490 N N . ASP A 1 95 ? 32.064 0.549 -28.784 1.00 10.00 339 ASP A N 3
ATOM 4491 C CA . ASP A 1 95 ? 33.219 0.509 -29.682 1.00 10.00 339 ASP A CA 3
ATOM 4492 C C . ASP A 1 95 ? 32.946 -0.437 -30.871 1.00 10.00 339 ASP A C 3
ATOM 4493 O O . ASP A 1 95 ? 33.347 -1.605 -30.864 1.00 10.00 339 ASP A O 3
ATOM 4502 N N . VAL A 1 96 ? 32.225 0.041 -31.893 1.00 10.00 340 VAL A N 3
ATOM 4503 C CA . VAL A 1 96 ? 31.941 -0.743 -33.114 1.00 10.00 340 VAL A CA 3
ATOM 4504 C C . VAL A 1 96 ? 33.226 -0.959 -33.924 1.00 10.00 340 VAL A C 3
ATOM 4505 O O . VAL A 1 96 ? 33.777 -0.020 -34.505 1.00 10.00 340 VAL A O 3
ATOM 4518 N N . LEU A 1 97 ? 33.718 -2.197 -33.948 1.00 10.00 341 LEU A N 3
ATOM 4519 C CA . LEU A 1 97 ? 34.902 -2.633 -34.690 1.00 10.00 341 LEU A CA 3
ATOM 4520 C C . LEU A 1 97 ? 34.545 -2.797 -36.181 1.00 10.00 341 LEU A C 3
ATOM 4521 O O . LEU A 1 97 ? 33.945 -3.799 -36.579 1.00 10.00 341 LEU A O 3
ATOM 4537 N N . ALA A 1 98 ? 34.846 -1.780 -36.993 1.00 10.00 342 ALA A N 3
ATOM 4538 C CA . ALA A 1 98 ? 34.447 -1.693 -38.402 1.00 10.00 342 ALA A CA 3
ATOM 4539 C C . ALA A 1 98 ? 34.973 -2.856 -39.277 1.00 10.00 342 ALA A C 3
ATOM 4540 O O . ALA A 1 98 ? 36.051 -3.412 -39.030 1.00 10.00 342 ALA A O 3
ATOM 4547 N N . LYS A 1 99 ? 34.218 -3.197 -40.330 1.00 10.00 343 LYS A N 3
ATOM 4548 C CA . LYS A 1 99 ? 34.518 -4.261 -41.305 1.00 10.00 343 LYS A CA 3
ATOM 4549 C C . LYS A 1 99 ? 35.743 -3.937 -42.174 1.00 10.00 343 LYS A C 3
ATOM 4550 O O . LYS A 1 99 ? 36.613 -4.790 -42.362 1.00 10.00 343 LYS A O 3
ATOM 4569 N N . GLU A 1 100 ? 35.798 -2.716 -42.715 1.00 10.00 344 GLU A N 3
ATOM 4570 C CA . GLU A 1 100 ? 36.884 -2.187 -43.569 1.00 10.00 344 GLU A CA 3
ATOM 4571 C C . GLU A 1 100 ? 38.226 -2.025 -42.825 1.00 10.00 344 GLU A C 3
ATOM 4572 O O . GLU A 1 100 ? 39.257 -2.504 -43.352 1.00 10.00 344 GLU A O 3
ATOM 4585 N N . GLY A 1 1 ? -0.740 0.353 -1.276 1.00 10.00 -4 GLY A N 4
ATOM 4586 C CA . GLY A 1 1 ? 0.604 -0.191 -0.983 1.00 10.00 -4 GLY A CA 4
ATOM 4587 C C . GLY A 1 1 ? 1.686 0.871 -1.121 1.00 10.00 -4 GLY A C 4
ATOM 4588 O O . GLY A 1 1 ? 1.518 1.849 -1.855 1.00 10.00 -4 GLY A O 4
ATOM 4594 N N . ALA A 1 2 ? 2.810 0.693 -0.417 1.00 10.00 -3 ALA A N 4
ATOM 4595 C CA . ALA A 1 2 ? 3.983 1.574 -0.491 1.00 10.00 -3 ALA A CA 4
ATOM 4596 C C . ALA A 1 2 ? 4.671 1.549 -1.877 1.00 10.00 -3 ALA A C 4
ATOM 4597 O O . ALA A 1 2 ? 4.492 0.613 -2.664 1.00 10.00 -3 ALA A O 4
ATOM 4604 N N . MET A 1 3 ? 5.477 2.576 -2.169 1.00 10.00 -2 MET A N 4
ATOM 4605 C CA . MET A 1 3 ? 6.190 2.784 -3.443 1.00 10.00 -2 MET A CA 4
ATOM 4606 C C . MET A 1 3 ? 7.534 3.525 -3.242 1.00 10.00 -2 MET A C 4
ATOM 4607 O O . MET A 1 3 ? 7.883 3.862 -2.104 1.00 10.00 -2 MET A O 4
ATOM 4621 N N . GLY A 1 4 ? 8.319 3.762 -4.305 1.00 10.00 -1 GLY A N 4
ATOM 4622 C CA . GLY A 1 4 ? 9.618 4.447 -4.185 1.00 10.00 -1 GLY A CA 4
ATOM 4623 C C . GLY A 1 4 ? 10.377 4.718 -5.499 1.00 10.00 -1 GLY A C 4
ATOM 4624 O O . GLY A 1 4 ? 10.001 4.224 -6.568 1.00 10.00 -1 GLY A O 4
ATOM 4628 N N . PRO A 1 5 ? 11.468 5.504 -5.440 1.00 10.00 249 PRO A N 4
ATOM 4629 C CA . PRO A 1 5 ? 12.204 5.951 -6.624 1.00 10.00 249 PRO A CA 4
ATOM 4630 C C . PRO A 1 5 ? 12.992 4.817 -7.311 1.00 10.00 249 PRO A C 4
ATOM 4631 O O . PRO A 1 5 ? 13.332 3.818 -6.665 1.00 10.00 249 PRO A O 4
ATOM 4642 N N . PRO A 1 6 ? 13.357 4.976 -8.599 1.00 10.00 250 PRO A N 4
ATOM 4643 C CA . PRO A 1 6 ? 14.333 4.112 -9.261 1.00 10.00 250 PRO A CA 4
ATOM 4644 C C . PRO A 1 6 ? 15.743 4.334 -8.692 1.00 10.00 250 PRO A C 4
ATOM 4645 O O . PRO A 1 6 ? 16.015 5.356 -8.050 1.00 10.00 250 PRO A O 4
ATOM 4656 N N . ARG A 1 7 ? 16.657 3.382 -8.916 1.00 10.00 251 ARG A N 4
ATOM 4657 C CA . ARG A 1 7 ? 18.027 3.383 -8.362 1.00 10.00 251 ARG A CA 4
ATOM 4658 C C . ARG A 1 7 ? 19.075 2.925 -9.387 1.00 10.00 251 ARG A C 4
ATOM 4659 O O . ARG A 1 7 ? 18.747 2.376 -10.438 1.00 10.00 251 ARG A O 4
ATOM 4680 N N . PHE A 1 8 ? 20.346 3.160 -9.068 1.00 10.00 252 PHE A N 4
ATOM 4681 C CA . PHE A 1 8 ? 21.513 2.942 -9.929 1.00 10.00 252 PHE A CA 4
ATOM 4682 C C . PHE A 1 8 ? 22.024 1.488 -9.834 1.00 10.00 252 PHE A C 4
ATOM 4683 O O . PHE A 1 8 ? 23.064 1.207 -9.230 1.00 10.00 252 PHE A O 4
ATOM 4700 N N . ILE A 1 9 ? 21.265 0.549 -10.411 1.00 10.00 253 ILE A N 4
ATOM 4701 C CA . ILE A 1 9 ? 21.606 -0.888 -10.490 1.00 10.00 253 ILE A CA 4
ATOM 4702 C C . ILE A 1 9 ? 22.733 -1.140 -11.529 1.00 10.00 253 ILE A C 4
ATOM 4703 O O . ILE A 1 9 ? 23.242 -0.209 -12.159 1.00 10.00 253 ILE A O 4
ATOM 4719 N N . GLN A 1 10 ? 23.144 -2.402 -11.699 1.00 10.00 254 GLN A N 4
ATOM 4720 C CA . GLN A 1 10 ? 24.246 -2.870 -12.554 1.00 10.00 254 GLN A CA 4
ATOM 4721 C C . GLN A 1 10 ? 24.200 -2.334 -14.002 1.00 10.00 254 GLN A C 4
ATOM 4722 O O . GLN A 1 10 ? 23.144 -2.311 -14.643 1.00 10.00 254 GLN A O 4
ATOM 4736 N N . VAL A 1 11 ? 25.379 -1.987 -14.535 1.00 10.00 255 VAL A N 4
ATOM 4737 C CA . VAL A 1 11 ? 25.632 -1.589 -15.935 1.00 10.00 255 VAL A CA 4
ATOM 4738 C C . VAL A 1 11 ? 26.768 -2.431 -16.552 1.00 10.00 255 VAL A C 4
ATOM 4739 O O . VAL A 1 11 ? 27.651 -2.884 -15.813 1.00 10.00 255 VAL A O 4
ATOM 4752 N N . PRO A 1 12 ? 26.790 -2.649 -17.882 1.00 10.00 256 PRO A N 4
ATOM 4753 C CA . PRO A 1 12 ? 27.885 -3.342 -18.564 1.00 10.00 256 PRO A CA 4
ATOM 4754 C C . PRO A 1 12 ? 29.124 -2.444 -18.750 1.00 10.00 256 PRO A C 4
ATOM 4755 O O . PRO A 1 12 ? 29.039 -1.212 -18.747 1.00 10.00 256 PRO A O 4
ATOM 4766 N N . GLU A 1 13 ? 30.287 -3.065 -18.955 1.00 10.00 257 GLU A N 4
ATOM 4767 C CA . GLU A 1 13 ? 31.537 -2.409 -19.374 1.00 10.00 257 GLU A CA 4
ATOM 4768 C C . GLU A 1 13 ? 31.470 -1.897 -20.833 1.00 10.00 257 GLU A C 4
ATOM 4769 O O . GLU A 1 13 ? 30.528 -2.198 -21.571 1.00 10.00 257 GLU A O 4
ATOM 4781 N N . ASN A 1 14 ? 32.487 -1.146 -21.278 1.00 10.00 258 ASN A N 4
ATOM 4782 C CA . ASN A 1 14 ? 32.644 -0.693 -22.668 1.00 10.00 258 ASN A CA 4
ATOM 4783 C C . ASN A 1 14 ? 32.637 -1.861 -23.686 1.00 10.00 258 ASN A C 4
ATOM 4784 O O . ASN A 1 14 ? 33.548 -2.695 -23.714 1.00 10.00 258 ASN A O 4
ATOM 4795 N N . MET A 1 15 ? 31.589 -1.939 -24.507 1.00 10.00 259 MET A N 4
ATOM 4796 C CA . MET A 1 15 ? 31.356 -2.992 -25.504 1.00 10.00 259 MET A CA 4
ATOM 4797 C C . MET A 1 15 ? 32.121 -2.730 -26.813 1.00 10.00 259 MET A C 4
ATOM 4798 O O . MET A 1 15 ? 32.407 -1.583 -27.167 1.00 10.00 259 MET A O 4
ATOM 4812 N N . SER A 1 16 ? 32.400 -3.793 -27.570 1.00 10.00 260 SER A N 4
ATOM 4813 C CA . SER A 1 16 ? 33.039 -3.748 -28.895 1.00 10.00 260 SER A CA 4
ATOM 4814 C C . SER A 1 16 ? 32.520 -4.876 -29.796 1.00 10.00 260 SER A C 4
ATOM 4815 O O . SER A 1 16 ? 32.785 -6.054 -29.543 1.00 10.00 260 SER A O 4
ATOM 4823 N N . ILE A 1 17 ? 31.731 -4.524 -30.817 1.00 10.00 261 ILE A N 4
ATOM 4824 C CA . ILE A 1 17 ? 30.940 -5.456 -31.642 1.00 10.00 261 ILE A CA 4
ATOM 4825 C C . ILE A 1 17 ? 31.313 -5.310 -33.124 1.00 10.00 261 ILE A C 4
ATOM 4826 O O . ILE A 1 17 ? 31.397 -4.197 -33.640 1.00 10.00 261 ILE A O 4
ATOM 4842 N N . ASP A 1 18 ? 31.532 -6.431 -33.814 1.00 10.00 262 ASP A N 4
ATOM 4843 C CA . ASP A 1 18 ? 31.789 -6.497 -35.261 1.00 10.00 262 ASP A CA 4
ATOM 4844 C C . ASP A 1 18 ? 30.598 -5.984 -36.098 1.00 10.00 262 ASP A C 4
ATOM 4845 O O . ASP A 1 18 ? 29.450 -6.385 -35.886 1.00 10.00 262 ASP A O 4
ATOM 4854 N N . GLU A 1 19 ? 30.870 -5.098 -37.059 1.00 10.00 263 GLU A N 4
ATOM 4855 C CA . GLU A 1 19 ? 29.883 -4.510 -37.974 1.00 10.00 263 GLU A CA 4
ATOM 4856 C C . GLU A 1 19 ? 29.030 -5.573 -38.700 1.00 10.00 263 GLU A C 4
ATOM 4857 O O . GLU A 1 19 ? 29.543 -6.558 -39.238 1.00 10.00 263 GLU A O 4
ATOM 4869 N N . GLY A 1 20 ? 27.711 -5.355 -38.730 1.00 10.00 264 GLY A N 4
ATOM 4870 C CA . GLY A 1 20 ? 26.719 -6.192 -39.412 1.00 10.00 264 GLY A CA 4
ATOM 4871 C C . GLY A 1 20 ? 26.067 -7.277 -38.542 1.00 10.00 264 GLY A C 4
ATOM 4872 O O . GLY A 1 20 ? 25.091 -7.893 -38.979 1.00 10.00 264 GLY A O 4
ATOM 4876 N N . ARG A 1 21 ? 26.566 -7.524 -37.321 1.00 10.00 265 ARG A N 4
ATOM 4877 C CA . ARG A 1 21 ? 25.977 -8.490 -36.372 1.00 10.00 265 ARG A CA 4
ATOM 4878 C C . ARG A 1 21 ? 24.702 -7.965 -35.694 1.00 10.00 265 ARG A C 4
ATOM 4879 O O . ARG A 1 21 ? 24.478 -6.755 -35.597 1.00 10.00 265 ARG A O 4
ATOM 4900 N N . PHE A 1 22 ? 23.919 -8.895 -35.146 1.00 10.00 266 PHE A N 4
ATOM 4901 C CA . PHE A 1 22 ? 22.947 -8.637 -34.080 1.00 10.00 266 PHE A CA 4
ATOM 4902 C C . PHE A 1 22 ? 23.666 -8.379 -32.741 1.00 10.00 266 PHE A C 4
ATOM 4903 O O . PHE A 1 22 ? 24.697 -8.995 -32.454 1.00 10.00 266 PHE A O 4
ATOM 4920 N N . CYS A 1 23 ? 23.097 -7.527 -31.886 1.00 10.00 267 CYS A N 4
ATOM 4921 C CA . CYS A 1 23 ? 23.472 -7.389 -30.477 1.00 10.00 267 CYS A CA 4
ATOM 4922 C C . CYS A 1 23 ? 22.270 -6.961 -29.609 1.00 10.00 267 CYS A C 4
ATOM 4923 O O . CYS A 1 23 ? 21.261 -6.462 -30.117 1.00 10.00 267 CYS A O 4
ATOM 4931 N N . ARG A 1 24 ? 22.395 -7.102 -28.285 1.00 10.00 268 ARG A N 4
ATOM 4932 C CA . ARG A 1 24 ? 21.548 -6.454 -27.269 1.00 10.00 268 ARG A CA 4
ATOM 4933 C C . ARG A 1 24 ? 22.323 -6.189 -25.973 1.00 10.00 268 ARG A C 4
ATOM 4934 O O . ARG A 1 24 ? 23.296 -6.883 -25.669 1.00 10.00 268 ARG A O 4
ATOM 4955 N N . MET A 1 25 ? 21.870 -5.203 -25.203 1.00 10.00 269 MET A N 4
ATOM 4956 C CA . MET A 1 25 ? 22.425 -4.811 -23.898 1.00 10.00 269 MET A CA 4
ATOM 4957 C C . MET A 1 25 ? 21.568 -5.328 -22.725 1.00 10.00 269 MET A C 4
ATOM 4958 O O . MET A 1 25 ? 20.421 -5.738 -22.912 1.00 10.00 269 MET A O 4
ATOM 4972 N N . ASP A 1 26 ? 22.111 -5.268 -21.505 1.00 10.00 270 ASP A N 4
ATOM 4973 C CA . ASP A 1 26 ? 21.490 -5.725 -20.250 1.00 10.00 270 ASP A CA 4
ATOM 4974 C C . ASP A 1 26 ? 21.629 -4.664 -19.145 1.00 10.00 270 ASP A C 4
ATOM 4975 O O . ASP A 1 26 ? 22.731 -4.413 -18.650 1.00 10.00 270 ASP A O 4
ATOM 4984 N N . PHE A 1 27 ? 20.512 -4.047 -18.752 1.00 10.00 271 PHE A N 4
ATOM 4985 C CA . PHE A 1 27 ? 20.437 -3.000 -17.727 1.00 10.00 271 PHE A CA 4
ATOM 4986 C C . PHE A 1 27 ? 19.394 -3.346 -16.657 1.00 10.00 271 PHE A C 4
ATOM 4987 O O . PHE A 1 27 ? 18.188 -3.201 -16.872 1.00 10.00 271 PHE A O 4
ATOM 5004 N N . LYS A 1 28 ? 19.844 -3.827 -15.492 1.00 10.00 272 LYS A N 4
ATOM 5005 C CA . LYS A 1 28 ? 18.965 -4.055 -14.332 1.00 10.00 272 LYS A CA 4
ATOM 5006 C C . LYS A 1 28 ? 18.309 -2.735 -13.892 1.00 10.00 272 LYS A C 4
ATOM 5007 O O . LYS A 1 28 ? 18.939 -1.677 -13.946 1.00 10.00 272 LYS A O 4
ATOM 5026 N N . VAL A 1 29 ? 17.047 -2.786 -13.466 1.00 10.00 273 VAL A N 4
ATOM 5027 C CA . VAL A 1 29 ? 16.239 -1.607 -13.095 1.00 10.00 273 VAL A CA 4
ATOM 5028 C C . VAL A 1 29 ? 15.219 -1.939 -11.995 1.00 10.00 273 VAL A C 4
ATOM 5029 O O . VAL A 1 29 ? 14.676 -3.046 -11.947 1.00 10.00 273 VAL A O 4
ATOM 5042 N N . SER A 1 30 ? 14.949 -0.965 -11.121 1.00 10.00 274 SER A N 4
ATOM 5043 C CA . SER A 1 30 ? 14.023 -1.050 -9.976 1.00 10.00 274 SER A CA 4
ATOM 5044 C C . SER A 1 30 ? 13.196 0.241 -9.823 1.00 10.00 274 SER A C 4
ATOM 5045 O O . SER A 1 30 ? 13.378 1.195 -10.583 1.00 10.00 274 SER A O 4
ATOM 5053 N N . GLY A 1 31 ? 12.294 0.283 -8.836 1.00 10.00 275 GLY A N 4
ATOM 5054 C CA . GLY A 1 31 ? 11.424 1.421 -8.497 1.00 10.00 275 GLY A CA 4
ATOM 5055 C C . GLY A 1 31 ? 9.938 1.144 -8.766 1.00 10.00 275 GLY A C 4
ATOM 5056 O O . GLY A 1 31 ? 9.589 0.235 -9.526 1.00 10.00 275 GLY A O 4
ATOM 5060 N N . LEU A 1 32 ? 9.056 1.936 -8.148 1.00 10.00 276 LEU A N 4
ATOM 5061 C CA . LEU A 1 32 ? 7.596 1.822 -8.257 1.00 10.00 276 LEU A CA 4
ATOM 5062 C C . LEU A 1 32 ? 6.929 3.215 -8.136 1.00 10.00 276 LEU A C 4
ATOM 5063 O O . LEU A 1 32 ? 7.245 3.933 -7.186 1.00 10.00 276 LEU A O 4
ATOM 5079 N N . PRO A 1 33 ? 6.019 3.627 -9.044 1.00 10.00 277 PRO A N 4
ATOM 5080 C CA . PRO A 1 33 ? 5.578 2.912 -10.246 1.00 10.00 277 PRO A CA 4
ATOM 5081 C C . PRO A 1 33 ? 6.699 2.768 -11.292 1.00 10.00 277 PRO A C 4
ATOM 5082 O O . PRO A 1 33 ? 7.767 3.375 -11.166 1.00 10.00 277 PRO A O 4
ATOM 5093 N N . ALA A 1 34 ? 6.464 1.939 -12.313 1.00 10.00 278 ALA A N 4
ATOM 5094 C CA . ALA A 1 34 ? 7.426 1.629 -13.373 1.00 10.00 278 ALA A CA 4
ATOM 5095 C C . ALA A 1 34 ? 7.930 2.913 -14.082 1.00 10.00 278 ALA A C 4
ATOM 5096 O O . ALA A 1 34 ? 7.104 3.669 -14.612 1.00 10.00 278 ALA A O 4
ATOM 5103 N N . PRO A 1 35 ? 9.248 3.203 -14.078 1.00 10.00 279 PRO A N 4
ATOM 5104 C CA . PRO A 1 35 ? 9.781 4.453 -14.617 1.00 10.00 279 PRO A CA 4
ATOM 5105 C C . PRO A 1 35 ? 9.706 4.534 -16.152 1.00 10.00 279 PRO A C 4
ATOM 5106 O O . PRO A 1 35 ? 9.623 3.522 -16.856 1.00 10.00 279 PRO A O 4
ATOM 5117 N N . ASP A 1 36 ? 9.766 5.760 -16.673 1.00 10.00 280 ASP A N 4
ATOM 5118 C CA . ASP A 1 36 ? 9.890 6.070 -18.103 1.00 10.00 280 ASP A CA 4
ATOM 5119 C C . ASP A 1 36 ? 11.276 5.664 -18.665 1.00 10.00 280 ASP A C 4
ATOM 5120 O O . ASP A 1 36 ? 12.198 5.342 -17.909 1.00 10.00 280 ASP A O 4
ATOM 5129 N N . VAL A 1 37 ? 11.440 5.692 -19.991 1.00 10.00 281 VAL A N 4
ATOM 5130 C CA . VAL A 1 37 ? 12.647 5.276 -20.731 1.00 10.00 281 VAL A CA 4
ATOM 5131 C C . VAL A 1 37 ? 13.033 6.347 -21.757 1.00 10.00 281 VAL A C 4
ATOM 5132 O O . VAL A 1 37 ? 12.311 6.570 -22.733 1.00 10.00 281 VAL A O 4
ATOM 5145 N N . SER A 1 38 ? 14.178 7.002 -21.544 1.00 10.00 282 SER A N 4
ATOM 5146 C CA . SER A 1 38 ? 14.734 8.048 -22.419 1.00 10.00 282 SER A CA 4
ATOM 5147 C C . SER A 1 38 ? 16.214 7.783 -22.716 1.00 10.00 282 SER A C 4
ATOM 5148 O O . SER A 1 38 ? 17.077 8.054 -21.876 1.00 10.00 282 SER A O 4
ATOM 5156 N N . TRP A 1 39 ? 16.514 7.226 -23.894 1.00 10.00 283 TRP A N 4
ATOM 5157 C CA . TRP A 1 39 ? 17.888 6.979 -24.355 1.00 10.00 283 TRP A CA 4
ATOM 5158 C C . TRP A 1 39 ? 18.537 8.205 -25.014 1.00 10.00 283 TRP A C 4
ATOM 5159 O O . TRP A 1 39 ? 17.868 9.074 -25.584 1.00 10.00 283 TRP A O 4
ATOM 5180 N N . TYR A 1 40 ? 19.869 8.232 -24.967 1.00 10.00 284 TYR A N 4
ATOM 5181 C CA . TYR A 1 40 ? 20.763 9.258 -25.502 1.00 10.00 284 TYR A CA 4
ATOM 5182 C C . TYR A 1 40 ? 22.037 8.624 -26.091 1.00 10.00 284 TYR A C 4
ATOM 5183 O O . TYR A 1 40 ? 22.403 7.501 -25.736 1.00 10.00 284 TYR A O 4
ATOM 5201 N N . LEU A 1 41 ? 22.735 9.367 -26.954 1.00 10.00 285 LEU A N 4
ATOM 5202 C CA . LEU A 1 41 ? 24.015 9.024 -27.584 1.00 10.00 285 LEU A CA 4
ATOM 5203 C C . LEU A 1 41 ? 24.833 10.300 -27.840 1.00 10.00 285 LEU A C 4
ATOM 5204 O O . LEU A 1 41 ? 24.355 11.212 -28.514 1.00 10.00 285 LEU A O 4
ATOM 5220 N N . ASN A 1 42 ? 26.063 10.364 -27.321 1.00 10.00 286 ASN A N 4
ATOM 5221 C CA . ASN A 1 42 ? 27.060 11.434 -27.527 1.00 10.00 286 ASN A CA 4
ATOM 5222 C C . ASN A 1 42 ? 26.597 12.882 -27.200 1.00 10.00 286 ASN A C 4
ATOM 5223 O O . ASN A 1 42 ? 27.303 13.840 -27.529 1.00 10.00 286 ASN A O 4
ATOM 5234 N N . GLY A 1 43 ? 25.438 13.066 -26.554 1.00 10.00 287 GLY A N 4
ATOM 5235 C CA . GLY A 1 43 ? 24.847 14.367 -26.196 1.00 10.00 287 GLY A CA 4
ATOM 5236 C C . GLY A 1 43 ? 23.509 14.706 -26.876 1.00 10.00 287 GLY A C 4
ATOM 5237 O O . GLY A 1 43 ? 22.939 15.762 -26.583 1.00 10.00 287 GLY A O 4
ATOM 5241 N N . ARG A 1 44 ? 22.979 13.832 -27.748 1.00 10.00 288 ARG A N 4
ATOM 5242 C CA . ARG A 1 44 ? 21.635 13.930 -28.365 1.00 10.00 288 ARG A CA 4
ATOM 5243 C C . ARG A 1 44 ? 20.737 12.752 -27.971 1.00 10.00 288 ARG A C 4
ATOM 5244 O O . ARG A 1 44 ? 21.225 11.738 -27.474 1.00 10.00 288 ARG A O 4
ATOM 5265 N N . THR A 1 45 ? 19.427 12.875 -28.180 1.00 10.00 289 THR A N 4
ATOM 5266 C CA . THR A 1 45 ? 18.429 11.824 -27.894 1.00 10.00 289 THR A CA 4
ATOM 5267 C C . THR A 1 45 ? 18.502 10.646 -28.876 1.00 10.00 289 THR A C 4
ATOM 5268 O O . THR A 1 45 ? 19.015 10.768 -29.993 1.00 10.00 289 THR A O 4
ATOM 5279 N N . VAL A 1 46 ? 17.944 9.501 -28.469 1.00 10.00 290 VAL A N 4
ATOM 5280 C CA . VAL A 1 46 ? 17.764 8.277 -29.270 1.00 10.00 290 VAL A CA 4
ATOM 5281 C C . VAL A 1 46 ? 16.357 7.724 -29.022 1.00 10.00 290 VAL A C 4
ATOM 5282 O O . VAL A 1 46 ? 16.047 7.271 -27.920 1.00 10.00 290 VAL A O 4
ATOM 5295 N N . GLN A 1 47 ? 15.486 7.783 -30.032 1.00 10.00 291 GLN A N 4
ATOM 5296 C CA . GLN A 1 47 ? 14.169 7.128 -30.017 1.00 10.00 291 GLN A CA 4
ATOM 5297 C C . GLN A 1 47 ? 14.273 5.656 -30.466 1.00 10.00 291 GLN A C 4
ATOM 5298 O O . GLN A 1 47 ? 15.221 5.269 -31.156 1.00 10.00 291 GLN A O 4
ATOM 5312 N N . SER A 1 48 ? 13.284 4.832 -30.108 1.00 10.00 292 SER A N 4
ATOM 5313 C CA . SER A 1 48 ? 13.151 3.452 -30.602 1.00 10.00 292 SER A CA 4
ATOM 5314 C C . SER A 1 48 ? 12.775 3.396 -32.091 1.00 10.00 292 SER A C 4
ATOM 5315 O O . SER A 1 48 ? 12.071 4.270 -32.607 1.00 10.00 292 SER A O 4
ATOM 5323 N N . ASP A 1 49 ? 13.191 2.329 -32.773 1.00 10.00 293 ASP A N 4
ATOM 5324 C CA . ASP A 1 49 ? 12.713 1.927 -34.105 1.00 10.00 293 ASP A CA 4
ATOM 5325 C C . ASP A 1 49 ? 12.817 0.396 -34.286 1.00 10.00 293 ASP A C 4
ATOM 5326 O O . ASP A 1 49 ? 13.258 -0.311 -33.377 1.00 10.00 293 ASP A O 4
ATOM 5335 N N . ASP A 1 50 ? 12.408 -0.138 -35.440 1.00 10.00 294 ASP A N 4
ATOM 5336 C CA . ASP A 1 50 ? 12.396 -1.583 -35.726 1.00 10.00 294 ASP A CA 4
ATOM 5337 C C . ASP A 1 50 ? 13.769 -2.275 -35.567 1.00 10.00 294 ASP A C 4
ATOM 5338 O O . ASP A 1 50 ? 13.825 -3.444 -35.177 1.00 10.00 294 ASP A O 4
ATOM 5347 N N . LEU A 1 51 ? 14.875 -1.561 -35.817 1.00 10.00 295 LEU A N 4
ATOM 5348 C CA . LEU A 1 51 ? 16.249 -2.046 -35.630 1.00 10.00 295 LEU A CA 4
ATOM 5349 C C . LEU A 1 51 ? 16.793 -1.819 -34.205 1.00 10.00 295 LEU A C 4
ATOM 5350 O O . LEU A 1 51 ? 17.817 -2.403 -33.844 1.00 10.00 295 LEU A O 4
ATOM 5366 N N . HIS A 1 52 ? 16.116 -0.996 -33.395 1.00 10.00 296 HIS A N 4
ATOM 5367 C CA . HIS A 1 52 ? 16.546 -0.540 -32.068 1.00 10.00 296 HIS A CA 4
ATOM 5368 C C . HIS A 1 52 ? 15.391 -0.607 -31.055 1.00 10.00 296 HIS A C 4
ATOM 5369 O O . HIS A 1 52 ? 14.863 0.413 -30.595 1.00 10.00 296 HIS A O 4
ATOM 5383 N N . LYS A 1 53 ? 14.976 -1.835 -30.729 1.00 10.00 297 LYS A N 4
ATOM 5384 C CA . LYS A 1 53 ? 13.890 -2.138 -29.781 1.00 10.00 297 LYS A CA 4
ATOM 5385 C C . LYS A 1 53 ? 14.284 -1.756 -28.345 1.00 10.00 297 LYS A C 4
ATOM 5386 O O . LYS A 1 53 ? 15.446 -1.895 -27.952 1.00 10.00 297 LYS A O 4
ATOM 5405 N N . MET A 1 54 ? 13.301 -1.295 -27.571 1.00 10.00 298 MET A N 4
ATOM 5406 C CA . MET A 1 54 ? 13.428 -0.782 -26.198 1.00 10.00 298 MET A CA 4
ATOM 5407 C C . MET A 1 54 ? 12.310 -1.364 -25.322 1.00 10.00 298 MET A C 4
ATOM 5408 O O . MET A 1 54 ? 11.156 -0.939 -25.421 1.00 10.00 298 MET A O 4
ATOM 5422 N N . ILE A 1 55 ? 12.634 -2.362 -24.494 1.00 10.00 299 ILE A N 4
ATOM 5423 C CA . ILE A 1 55 ? 11.676 -3.101 -23.650 1.00 10.00 299 ILE A CA 4
ATOM 5424 C C . ILE A 1 55 ? 12.203 -3.314 -22.224 1.00 10.00 299 ILE A C 4
ATOM 5425 O O . ILE A 1 55 ? 13.411 -3.267 -21.985 1.00 10.00 299 ILE A O 4
ATOM 5441 N N . VAL A 1 56 ? 11.298 -3.559 -21.271 1.00 10.00 300 VAL A N 4
ATOM 5442 C CA . VAL A 1 56 ? 11.588 -3.772 -19.841 1.00 10.00 300 VAL A CA 4
ATOM 5443 C C . VAL A 1 56 ? 10.815 -4.992 -19.333 1.00 10.00 300 VAL A C 4
ATOM 5444 O O . VAL A 1 56 ? 9.582 -4.984 -19.295 1.00 10.00 300 VAL A O 4
ATOM 5457 N N . SER A 1 57 ? 11.534 -6.051 -18.957 1.00 10.00 301 SER A N 4
ATOM 5458 C CA . SER A 1 57 ? 10.967 -7.234 -18.299 1.00 10.00 301 SER A CA 4
ATOM 5459 C C . SER A 1 57 ? 10.400 -6.891 -16.917 1.00 10.00 301 SER A C 4
ATOM 5460 O O . SER A 1 57 ? 11.015 -6.146 -16.148 1.00 10.00 301 SER A O 4
ATOM 5468 N N . GLU A 1 58 ? 9.261 -7.493 -16.559 1.00 10.00 302 GLU A N 4
ATOM 5469 C CA . GLU A 1 58 ? 8.643 -7.395 -15.224 1.00 10.00 302 GLU A CA 4
ATOM 5470 C C . GLU A 1 58 ? 9.559 -7.863 -14.074 1.00 10.00 302 GLU A C 4
ATOM 5471 O O . GLU A 1 58 ? 9.349 -7.484 -12.918 1.00 10.00 302 GLU A O 4
ATOM 5483 N N . LYS A 1 59 ? 10.599 -8.653 -14.381 1.00 10.00 303 LYS A N 4
ATOM 5484 C CA . LYS A 1 59 ? 11.620 -9.130 -13.431 1.00 10.00 303 LYS A CA 4
ATOM 5485 C C . LYS A 1 59 ? 12.677 -8.066 -13.071 1.00 10.00 303 LYS A C 4
ATOM 5486 O O . LYS A 1 59 ? 13.537 -8.326 -12.225 1.00 10.00 303 LYS A O 4
ATOM 5505 N N . GLY A 1 60 ? 12.620 -6.877 -13.682 1.00 10.00 304 GLY A N 4
ATOM 5506 C CA . GLY A 1 60 ? 13.508 -5.739 -13.409 1.00 10.00 304 GLY A CA 4
ATOM 5507 C C . GLY A 1 60 ? 14.741 -5.683 -14.316 1.00 10.00 304 GLY A C 4
ATOM 5508 O O . GLY A 1 60 ? 15.849 -5.430 -13.839 1.00 10.00 304 GLY A O 4
ATOM 5512 N N . LEU A 1 61 ? 14.566 -5.931 -15.620 1.00 10.00 305 LEU A N 4
ATOM 5513 C CA . LEU A 1 61 ? 15.639 -5.973 -16.623 1.00 10.00 305 LEU A CA 4
ATOM 5514 C C . LEU A 1 61 ? 15.230 -5.254 -17.919 1.00 10.00 305 LEU A C 4
ATOM 5515 O O . LEU A 1 61 ? 14.405 -5.749 -18.689 1.00 10.00 305 LEU A O 4
ATOM 5531 N N . HIS A 1 62 ? 15.803 -4.075 -18.151 1.00 10.00 306 HIS A N 4
ATOM 5532 C CA . HIS A 1 62 ? 15.707 -3.318 -19.398 1.00 10.00 306 HIS A CA 4
ATOM 5533 C C . HIS A 1 62 ? 16.690 -3.859 -20.457 1.00 10.00 306 HIS A C 4
ATOM 5534 O O . HIS A 1 62 ? 17.848 -4.165 -20.151 1.00 10.00 306 HIS A O 4
ATOM 5548 N N . SER A 1 63 ? 16.232 -3.948 -21.711 1.00 10.00 307 SER A N 4
ATOM 5549 C CA . SER A 1 63 ? 17.020 -4.331 -22.892 1.00 10.00 307 SER A CA 4
ATOM 5550 C C . SER A 1 63 ? 16.994 -3.241 -23.973 1.00 10.00 307 SER A C 4
ATOM 5551 O O . SER A 1 63 ? 15.976 -2.573 -24.181 1.00 10.00 307 SER A O 4
ATOM 5559 N N . LEU A 1 64 ? 18.109 -3.115 -24.699 1.00 10.00 308 LEU A N 4
ATOM 5560 C CA . LEU A 1 64 ? 18.341 -2.192 -25.818 1.00 10.00 308 LEU A CA 4
ATOM 5561 C C . LEU A 1 64 ? 19.005 -2.978 -26.959 1.00 10.00 308 LEU A C 4
ATOM 5562 O O . LEU A 1 64 ? 20.114 -3.489 -26.796 1.00 10.00 308 LEU A O 4
ATOM 5578 N N . ILE A 1 65 ? 18.288 -3.155 -28.071 1.00 10.00 309 ILE A N 4
ATOM 5579 C CA . ILE A 1 65 ? 18.655 -4.041 -29.193 1.00 10.00 309 ILE A CA 4
ATOM 5580 C C . ILE A 1 65 ? 19.411 -3.273 -30.298 1.00 10.00 309 ILE A C 4
ATOM 5581 O O . ILE A 1 65 ? 19.207 -2.075 -30.494 1.00 10.00 309 ILE A O 4
ATOM 5597 N N . PHE A 1 66 ? 20.225 -3.999 -31.069 1.00 10.00 310 PHE A N 4
ATOM 5598 C CA . PHE A 1 66 ? 20.788 -3.624 -32.370 1.00 10.00 310 PHE A CA 4
ATOM 5599 C C . PHE A 1 66 ? 20.583 -4.786 -33.357 1.00 10.00 310 PHE A C 4
ATOM 5600 O O . PHE A 1 66 ? 21.332 -5.763 -33.330 1.00 10.00 310 PHE A O 4
ATOM 5617 N N . GLU A 1 67 ? 19.561 -4.728 -34.214 1.00 10.00 311 GLU A N 4
ATOM 5618 C CA . GLU A 1 67 ? 19.281 -5.800 -35.191 1.00 10.00 311 GLU A CA 4
ATOM 5619 C C . GLU A 1 67 ? 20.424 -6.009 -36.205 1.00 10.00 311 GLU A C 4
ATOM 5620 O O . GLU A 1 67 ? 20.748 -7.146 -36.556 1.00 10.00 311 GLU A O 4
ATOM 5632 N N . VAL A 1 68 ? 21.045 -4.916 -36.667 1.00 10.00 312 VAL A N 4
ATOM 5633 C CA . VAL A 1 68 ? 22.185 -4.897 -37.601 1.00 10.00 312 VAL A CA 4
ATOM 5634 C C . VAL A 1 68 ? 23.053 -3.657 -37.339 1.00 10.00 312 VAL A C 4
ATOM 5635 O O . VAL A 1 68 ? 22.799 -2.570 -37.862 1.00 10.00 312 VAL A O 4
ATOM 5648 N N . VAL A 1 69 ? 24.047 -3.789 -36.455 1.00 10.00 313 VAL A N 4
ATOM 5649 C CA . VAL A 1 69 ? 24.899 -2.661 -36.026 1.00 10.00 313 VAL A CA 4
ATOM 5650 C C . VAL A 1 69 ? 25.812 -2.159 -37.160 1.00 10.00 313 VAL A C 4
ATOM 5651 O O . VAL A 1 69 ? 26.376 -2.956 -37.914 1.00 10.00 313 VAL A O 4
ATOM 5664 N N . ARG A 1 70 ? 25.988 -0.838 -37.273 1.00 10.00 314 ARG A N 4
ATOM 5665 C CA . ARG A 1 70 ? 26.868 -0.149 -38.239 1.00 10.00 314 ARG A CA 4
ATOM 5666 C C . ARG A 1 70 ? 27.840 0.805 -37.543 1.00 10.00 314 ARG A C 4
ATOM 5667 O O . ARG A 1 70 ? 27.617 1.206 -36.402 1.00 10.00 314 ARG A O 4
ATOM 5688 N N . ALA A 1 71 ? 28.910 1.203 -38.234 1.00 10.00 315 ALA A N 4
ATOM 5689 C CA . ALA A 1 71 ? 29.957 2.080 -37.691 1.00 10.00 315 ALA A CA 4
ATOM 5690 C C . ALA A 1 71 ? 29.414 3.423 -37.148 1.00 10.00 315 ALA A C 4
ATOM 5691 O O . ALA A 1 71 ? 29.906 3.934 -36.140 1.00 10.00 315 ALA A O 4
ATOM 5698 N N . SER A 1 72 ? 28.356 3.961 -37.767 1.00 10.00 316 SER A N 4
ATOM 5699 C CA . SER A 1 72 ? 27.642 5.175 -37.336 1.00 10.00 316 SER A CA 4
ATOM 5700 C C . SER A 1 72 ? 26.944 5.053 -35.969 1.00 10.00 316 SER A C 4
ATOM 5701 O O . SER A 1 72 ? 26.624 6.072 -35.354 1.00 10.00 316 SER A O 4
ATOM 5709 N N . ASP A 1 73 ? 26.714 3.833 -35.467 1.00 10.00 317 ASP A N 4
ATOM 5710 C CA . ASP A 1 73 ? 26.098 3.571 -34.157 1.00 10.00 317 ASP A CA 4
ATOM 5711 C C . ASP A 1 73 ? 27.102 3.631 -32.987 1.00 10.00 317 ASP A C 4
ATOM 5712 O O . ASP A 1 73 ? 26.694 3.534 -31.829 1.00 10.00 317 ASP A O 4
ATOM 5721 N N . ALA A 1 74 ? 28.406 3.782 -33.249 1.00 10.00 318 ALA A N 4
ATOM 5722 C CA . ALA A 1 74 ? 29.426 3.867 -32.203 1.00 10.00 318 ALA A CA 4
ATOM 5723 C C . ALA A 1 74 ? 29.299 5.138 -31.330 1.00 10.00 318 ALA A C 4
ATOM 5724 O O . ALA A 1 74 ? 28.853 6.194 -31.796 1.00 10.00 318 ALA A O 4
ATOM 5731 N N . GLY A 1 75 ? 29.753 5.056 -30.075 1.00 10.00 319 GLY A N 4
ATOM 5732 C CA . GLY A 1 75 ? 29.805 6.180 -29.129 1.00 10.00 319 GLY A CA 4
ATOM 5733 C C . GLY A 1 75 ? 29.353 5.852 -27.702 1.00 10.00 319 GLY A C 4
ATOM 5734 O O . GLY A 1 75 ? 29.122 4.694 -27.346 1.00 10.00 319 GLY A O 4
ATOM 5738 N N . ALA A 1 76 ? 29.263 6.891 -26.870 1.00 10.00 320 ALA A N 4
ATOM 5739 C CA . ALA A 1 76 ? 28.795 6.849 -25.485 1.00 10.00 320 ALA A CA 4
ATOM 5740 C C . ALA A 1 76 ? 27.260 6.977 -25.410 1.00 10.00 320 ALA A C 4
ATOM 5741 O O . ALA A 1 76 ? 26.707 8.073 -25.553 1.00 10.00 320 ALA A O 4
ATOM 5748 N N . TYR A 1 77 ? 26.567 5.857 -25.202 1.00 10.00 321 TYR A N 4
ATOM 5749 C CA . TYR A 1 77 ? 25.132 5.808 -24.910 1.00 10.00 321 TYR A CA 4
ATOM 5750 C C . TYR A 1 77 ? 24.831 6.097 -23.431 1.00 10.00 321 TYR A C 4
ATOM 5751 O O . TYR A 1 77 ? 25.628 5.786 -22.540 1.00 10.00 321 TYR A O 4
ATOM 5769 N N . ALA A 1 78 ? 23.629 6.606 -23.159 1.00 10.00 322 ALA A N 4
ATOM 5770 C CA . ALA A 1 78 ? 23.055 6.688 -21.817 1.00 10.00 322 ALA A CA 4
ATOM 5771 C C . ALA A 1 78 ? 21.530 6.480 -21.834 1.00 10.00 322 ALA A C 4
ATOM 5772 O O . ALA A 1 78 ? 20.887 6.626 -22.874 1.00 10.00 322 ALA A O 4
ATOM 5779 N N . CYS A 1 79 ? 20.944 6.180 -20.674 1.00 10.00 323 CYS A N 4
ATOM 5780 C CA . CYS A 1 79 ? 19.505 6.025 -20.466 1.00 10.00 323 CYS A CA 4
ATOM 5781 C C . CYS A 1 79 ? 19.076 6.652 -19.134 1.00 10.00 323 CYS A C 4
ATOM 5782 O O . CYS A 1 79 ? 19.627 6.323 -18.081 1.00 10.00 323 CYS A O 4
ATOM 5790 N N . VAL A 1 80 ? 18.097 7.558 -19.177 1.00 10.00 324 VAL A N 4
ATOM 5791 C CA . VAL A 1 80 ? 17.464 8.187 -18.006 1.00 10.00 324 VAL A CA 4
ATOM 5792 C C . VAL A 1 80 ? 16.155 7.460 -17.673 1.00 10.00 324 VAL A C 4
ATOM 5793 O O . VAL A 1 80 ? 15.347 7.181 -18.565 1.00 10.00 324 VAL A O 4
ATOM 5806 N N . ALA A 1 81 ? 15.941 7.175 -16.385 1.00 10.00 325 ALA A N 4
ATOM 5807 C CA . ALA A 1 81 ? 14.777 6.478 -15.835 1.00 10.00 325 ALA A CA 4
ATOM 5808 C C . ALA A 1 81 ? 14.138 7.295 -14.697 1.00 10.00 325 ALA A C 4
ATOM 5809 O O . ALA A 1 81 ? 14.784 7.565 -13.682 1.00 10.00 325 ALA A O 4
ATOM 5816 N N . LYS A 1 82 ? 12.881 7.723 -14.873 1.00 10.00 326 LYS A N 4
ATOM 5817 C CA . LYS A 1 82 ? 12.160 8.645 -13.969 1.00 10.00 326 LYS A CA 4
ATOM 5818 C C . LYS A 1 82 ? 10.752 8.150 -13.643 1.00 10.00 326 LYS A C 4
ATOM 5819 O O . LYS A 1 82 ? 10.044 7.677 -14.532 1.00 10.00 326 LYS A O 4
ATOM 5838 N N . ASN A 1 83 ? 10.327 8.314 -12.391 1.00 10.00 327 ASN A N 4
ATOM 5839 C CA . ASN A 1 83 ? 8.936 8.171 -11.943 1.00 10.00 327 ASN A CA 4
ATOM 5840 C C . ASN A 1 83 ? 8.529 9.330 -11.002 1.00 10.00 327 ASN A C 4
ATOM 5841 O O . ASN A 1 83 ? 9.318 10.244 -10.743 1.00 10.00 327 ASN A O 4
ATOM 5852 N N . ARG A 1 84 ? 7.294 9.304 -10.479 1.00 10.00 328 ARG A N 4
ATOM 5853 C CA . ARG A 1 84 ? 6.751 10.328 -9.557 1.00 10.00 328 ARG A CA 4
ATOM 5854 C C . ARG A 1 84 ? 7.487 10.470 -8.211 1.00 10.00 328 ARG A C 4
ATOM 5855 O O . ARG A 1 84 ? 7.268 11.459 -7.509 1.00 10.00 328 ARG A O 4
ATOM 5876 N N . ALA A 1 85 ? 8.356 9.520 -7.852 1.00 10.00 329 ALA A N 4
ATOM 5877 C CA . ALA A 1 85 ? 9.128 9.505 -6.608 1.00 10.00 329 ALA A CA 4
ATOM 5878 C C . ALA A 1 85 ? 10.615 9.889 -6.781 1.00 10.00 329 ALA A C 4
ATOM 5879 O O . ALA A 1 85 ? 11.235 10.336 -5.811 1.00 10.00 329 ALA A O 4
ATOM 5886 N N . GLY A 1 86 ? 11.200 9.757 -7.981 1.00 10.00 330 GLY A N 4
ATOM 5887 C CA . GLY A 1 86 ? 12.605 10.112 -8.233 1.00 10.00 330 GLY A CA 4
ATOM 5888 C C . GLY A 1 86 ? 13.172 9.696 -9.596 1.00 10.00 330 GLY A C 4
ATOM 5889 O O . GLY A 1 86 ? 12.445 9.354 -10.531 1.00 10.00 330 GLY A O 4
ATOM 5893 N N . GLU A 1 87 ? 14.501 9.761 -9.705 1.00 10.00 331 GLU A N 4
ATOM 5894 C CA . GLU A 1 87 ? 15.294 9.628 -10.936 1.00 10.00 331 GLU A CA 4
ATOM 5895 C C . GLU A 1 87 ? 16.529 8.726 -10.736 1.00 10.00 331 GLU A C 4
ATOM 5896 O O . GLU A 1 87 ? 17.160 8.739 -9.674 1.00 10.00 331 GLU A O 4
ATOM 5908 N N . ALA A 1 88 ? 16.901 7.984 -11.782 1.00 10.00 332 ALA A N 4
ATOM 5909 C CA . ALA A 1 88 ? 18.171 7.273 -11.939 1.00 10.00 332 ALA A CA 4
ATOM 5910 C C . ALA A 1 88 ? 18.686 7.372 -13.392 1.00 10.00 332 ALA A C 4
ATOM 5911 O O . ALA A 1 88 ? 17.952 7.765 -14.307 1.00 10.00 332 ALA A O 4
ATOM 5918 N N . THR A 1 89 ? 19.951 7.003 -13.617 1.00 10.00 333 THR A N 4
ATOM 5919 C CA . THR A 1 89 ? 20.619 7.077 -14.932 1.00 10.00 333 THR A CA 4
ATOM 5920 C C . THR A 1 89 ? 21.600 5.914 -15.118 1.00 10.00 333 THR A C 4
ATOM 5921 O O . THR A 1 89 ? 22.219 5.453 -14.158 1.00 10.00 333 THR A O 4
ATOM 5932 N N . PHE A 1 90 ? 21.778 5.465 -16.361 1.00 10.00 334 PHE A N 4
ATOM 5933 C CA . PHE A 1 90 ? 22.689 4.390 -16.768 1.00 10.00 334 PHE A CA 4
ATOM 5934 C C . PHE A 1 90 ? 23.528 4.821 -17.986 1.00 10.00 334 PHE A C 4
ATOM 5935 O O . PHE A 1 90 ? 23.064 5.631 -18.790 1.00 10.00 334 PHE A O 4
ATOM 5952 N N . THR A 1 91 ? 24.748 4.289 -18.141 1.00 10.00 335 THR A N 4
ATOM 5953 C CA . THR A 1 91 ? 25.724 4.686 -19.186 1.00 10.00 335 THR A CA 4
ATOM 5954 C C . THR A 1 91 ? 26.521 3.479 -19.705 1.00 10.00 335 THR A C 4
ATOM 5955 O O . THR A 1 91 ? 26.842 2.572 -18.933 1.00 10.00 335 THR A O 4
ATOM 5966 N N . VAL A 1 92 ? 26.880 3.473 -20.996 1.00 10.00 336 VAL A N 4
ATOM 5967 C CA . VAL A 1 92 ? 27.807 2.512 -21.638 1.00 10.00 336 VAL A CA 4
ATOM 5968 C C . VAL A 1 92 ? 28.473 3.133 -22.877 1.00 10.00 336 VAL A C 4
ATOM 5969 O O . VAL A 1 92 ? 27.919 4.039 -23.496 1.00 10.00 336 VAL A O 4
ATOM 5982 N N . GLN A 1 93 ? 29.642 2.631 -23.284 1.00 10.00 337 GLN A N 4
ATOM 5983 C CA . GLN A 1 93 ? 30.288 2.964 -24.562 1.00 10.00 337 GLN A CA 4
ATOM 5984 C C . GLN A 1 93 ? 30.270 1.751 -25.506 1.00 10.00 337 GLN A C 4
ATOM 5985 O O . GLN A 1 93 ? 30.476 0.619 -25.066 1.00 10.00 337 GLN A O 4
ATOM 5999 N N . LEU A 1 94 ? 30.050 1.991 -26.801 1.00 10.00 338 LEU A N 4
ATOM 6000 C CA . LEU A 1 94 ? 30.008 0.989 -27.869 1.00 10.00 338 LEU A CA 4
ATOM 6001 C C . LEU A 1 94 ? 31.017 1.343 -28.973 1.00 10.00 338 LEU A C 4
ATOM 6002 O O . LEU A 1 94 ? 30.807 2.282 -29.741 1.00 10.00 338 LEU A O 4
ATOM 6018 N N . ASP A 1 95 ? 32.119 0.600 -29.049 1.00 10.00 339 ASP A N 4
ATOM 6019 C CA . ASP A 1 95 ? 33.153 0.715 -30.084 1.00 10.00 339 ASP A CA 4
ATOM 6020 C C . ASP A 1 95 ? 32.896 -0.285 -31.229 1.00 10.00 339 ASP A C 4
ATOM 6021 O O . ASP A 1 95 ? 33.434 -1.395 -31.241 1.00 10.00 339 ASP A O 4
ATOM 6030 N N . VAL A 1 96 ? 32.027 0.079 -32.181 1.00 10.00 340 VAL A N 4
ATOM 6031 C CA . VAL A 1 96 ? 31.679 -0.767 -33.340 1.00 10.00 340 VAL A CA 4
ATOM 6032 C C . VAL A 1 96 ? 32.906 -0.993 -34.235 1.00 10.00 340 VAL A C 4
ATOM 6033 O O . VAL A 1 96 ? 33.434 -0.058 -34.842 1.00 10.00 340 VAL A O 4
ATOM 6046 N N . LEU A 1 97 ? 33.373 -2.241 -34.301 1.00 10.00 341 LEU A N 4
ATOM 6047 C CA . LEU A 1 97 ? 34.522 -2.691 -35.087 1.00 10.00 341 LEU A CA 4
ATOM 6048 C C . LEU A 1 97 ? 34.136 -2.797 -36.575 1.00 10.00 341 LEU A C 4
ATOM 6049 O O . LEU A 1 97 ? 33.511 -3.772 -37.000 1.00 10.00 341 LEU A O 4
ATOM 6065 N N . ALA A 1 98 ? 34.456 -1.762 -37.357 1.00 10.00 342 ALA A N 4
ATOM 6066 C CA . ALA A 1 98 ? 34.120 -1.665 -38.780 1.00 10.00 342 ALA A CA 4
ATOM 6067 C C . ALA A 1 98 ? 34.769 -2.773 -39.642 1.00 10.00 342 ALA A C 4
ATOM 6068 O O . ALA A 1 98 ? 35.867 -3.258 -39.340 1.00 10.00 342 ALA A O 4
ATOM 6075 N N . LYS A 1 99 ? 34.109 -3.130 -40.752 1.00 10.00 343 LYS A N 4
ATOM 6076 C CA . LYS A 1 99 ? 34.560 -4.100 -41.765 1.00 10.00 343 LYS A CA 4
ATOM 6077 C C . LYS A 1 99 ? 34.152 -3.635 -43.174 1.00 10.00 343 LYS A C 4
ATOM 6078 O O . LYS A 1 99 ? 33.152 -4.084 -43.741 1.00 10.00 343 LYS A O 4
ATOM 6097 N N . GLU A 1 100 ? 34.924 -2.692 -43.722 1.00 10.00 344 GLU A N 4
ATOM 6098 C CA . GLU A 1 100 ? 34.786 -2.155 -45.094 1.00 10.00 344 GLU A CA 4
ATOM 6099 C C . GLU A 1 100 ? 35.018 -3.196 -46.212 1.00 10.00 344 GLU A C 4
ATOM 6100 O O . GLU A 1 100 ? 35.815 -4.145 -46.022 1.00 10.00 344 GLU A O 4
ATOM 6113 N N . GLY A 1 1 ? -0.278 0.106 -2.849 1.00 10.00 -4 GLY A N 5
ATOM 6114 C CA . GLY A 1 1 ? 0.553 0.168 -1.626 1.00 10.00 -4 GLY A CA 5
ATOM 6115 C C . GLY A 1 1 ? 1.657 1.209 -1.749 1.00 10.00 -4 GLY A C 5
ATOM 6116 O O . GLY A 1 1 ? 1.524 2.180 -2.499 1.00 10.00 -4 GLY A O 5
ATOM 6122 N N . ALA A 1 2 ? 2.754 1.027 -1.006 1.00 10.00 -3 ALA A N 5
ATOM 6123 C CA . ALA A 1 2 ? 3.942 1.889 -1.059 1.00 10.00 -3 ALA A CA 5
ATOM 6124 C C . ALA A 1 2 ? 4.658 1.839 -2.430 1.00 10.00 -3 ALA A C 5
ATOM 6125 O O . ALA A 1 2 ? 4.496 0.887 -3.200 1.00 10.00 -3 ALA A O 5
ATOM 6132 N N . MET A 1 3 ? 5.464 2.864 -2.726 1.00 10.00 -2 MET A N 5
ATOM 6133 C CA . MET A 1 3 ? 6.195 3.059 -3.992 1.00 10.00 -2 MET A CA 5
ATOM 6134 C C . MET A 1 3 ? 7.523 3.827 -3.772 1.00 10.00 -2 MET A C 5
ATOM 6135 O O . MET A 1 3 ? 7.811 4.229 -2.638 1.00 10.00 -2 MET A O 5
ATOM 6149 N N . GLY A 1 4 ? 8.366 4.009 -4.801 1.00 10.00 -1 GLY A N 5
ATOM 6150 C CA . GLY A 1 4 ? 9.683 4.650 -4.630 1.00 10.00 -1 GLY A CA 5
ATOM 6151 C C . GLY A 1 4 ? 10.545 4.853 -5.893 1.00 10.00 -1 GLY A C 5
ATOM 6152 O O . GLY A 1 4 ? 10.209 4.376 -6.983 1.00 10.00 -1 GLY A O 5
ATOM 6156 N N . PRO A 1 5 ? 11.675 5.575 -5.765 1.00 10.00 249 PRO A N 5
ATOM 6157 C CA . PRO A 1 5 ? 12.510 6.003 -6.892 1.00 10.00 249 PRO A CA 5
ATOM 6158 C C . PRO A 1 5 ? 13.315 4.853 -7.535 1.00 10.00 249 PRO A C 5
ATOM 6159 O O . PRO A 1 5 ? 13.576 3.838 -6.880 1.00 10.00 249 PRO A O 5
ATOM 6170 N N . PRO A 1 6 ? 13.776 5.011 -8.794 1.00 10.00 250 PRO A N 5
ATOM 6171 C CA . PRO A 1 6 ? 14.661 4.048 -9.450 1.00 10.00 250 PRO A CA 5
ATOM 6172 C C . PRO A 1 6 ? 16.075 4.057 -8.844 1.00 10.00 250 PRO A C 5
ATOM 6173 O O . PRO A 1 6 ? 16.564 5.096 -8.387 1.00 10.00 250 PRO A O 5
ATOM 6184 N N . ARG A 1 7 ? 16.743 2.896 -8.840 1.00 10.00 251 ARG A N 5
ATOM 6185 C CA . ARG A 1 7 ? 18.107 2.690 -8.307 1.00 10.00 251 ARG A CA 5
ATOM 6186 C C . ARG A 1 7 ? 18.981 1.828 -9.229 1.00 10.00 251 ARG A C 5
ATOM 6187 O O . ARG A 1 7 ? 18.482 1.052 -10.049 1.00 10.00 251 ARG A O 5
ATOM 6208 N N . PHE A 1 8 ? 20.295 1.968 -9.056 1.00 10.00 252 PHE A N 5
ATOM 6209 C CA . PHE A 1 8 ? 21.366 1.367 -9.858 1.00 10.00 252 PHE A CA 5
ATOM 6210 C C . PHE A 1 8 ? 21.705 -0.065 -9.400 1.00 10.00 252 PHE A C 5
ATOM 6211 O O . PHE A 1 8 ? 22.683 -0.290 -8.680 1.00 10.00 252 PHE A O 5
ATOM 6228 N N . ILE A 1 9 ? 20.893 -1.048 -9.804 1.00 10.00 253 ILE A N 5
ATOM 6229 C CA . ILE A 1 9 ? 21.105 -2.467 -9.466 1.00 10.00 253 ILE A CA 5
ATOM 6230 C C . ILE A 1 9 ? 22.280 -3.061 -10.266 1.00 10.00 253 ILE A C 5
ATOM 6231 O O . ILE A 1 9 ? 23.224 -3.586 -9.670 1.00 10.00 253 ILE A O 5
ATOM 6247 N N . GLN A 1 10 ? 22.246 -2.972 -11.602 1.00 10.00 254 GLN A N 5
ATOM 6248 C CA . GLN A 1 10 ? 23.326 -3.421 -12.495 1.00 10.00 254 GLN A CA 5
ATOM 6249 C C . GLN A 1 10 ? 23.330 -2.642 -13.817 1.00 10.00 254 GLN A C 5
ATOM 6250 O O . GLN A 1 10 ? 22.328 -2.639 -14.537 1.00 10.00 254 GLN A O 5
ATOM 6264 N N . VAL A 1 11 ? 24.492 -2.112 -14.207 1.00 10.00 255 VAL A N 5
ATOM 6265 C CA . VAL A 1 11 ? 24.822 -1.742 -15.599 1.00 10.00 255 VAL A CA 5
ATOM 6266 C C . VAL A 1 11 ? 25.773 -2.788 -16.217 1.00 10.00 255 VAL A C 5
ATOM 6267 O O . VAL A 1 11 ? 26.586 -3.366 -15.486 1.00 10.00 255 VAL A O 5
ATOM 6280 N N . PRO A 1 12 ? 25.713 -3.053 -17.535 1.00 10.00 256 PRO A N 5
ATOM 6281 C CA . PRO A 1 12 ? 26.688 -3.897 -18.222 1.00 10.00 256 PRO A CA 5
ATOM 6282 C C . PRO A 1 12 ? 28.021 -3.151 -18.430 1.00 10.00 256 PRO A C 5
ATOM 6283 O O . PRO A 1 12 ? 28.089 -1.919 -18.370 1.00 10.00 256 PRO A O 5
ATOM 6294 N N . GLU A 1 13 ? 29.095 -3.894 -18.707 1.00 10.00 257 GLU A N 5
ATOM 6295 C CA . GLU A 1 13 ? 30.379 -3.326 -19.151 1.00 10.00 257 GLU A CA 5
ATOM 6296 C C . GLU A 1 13 ? 30.310 -2.836 -20.615 1.00 10.00 257 GLU A C 5
ATOM 6297 O O . GLU A 1 13 ? 29.366 -3.146 -21.351 1.00 10.00 257 GLU A O 5
ATOM 6309 N N . ASN A 1 14 ? 31.326 -2.086 -21.061 1.00 10.00 258 ASN A N 5
ATOM 6310 C CA . ASN A 1 14 ? 31.477 -1.691 -22.468 1.00 10.00 258 ASN A CA 5
ATOM 6311 C C . ASN A 1 14 ? 31.643 -2.909 -23.408 1.00 10.00 258 ASN A C 5
ATOM 6312 O O . ASN A 1 14 ? 32.022 -4.002 -22.969 1.00 10.00 258 ASN A O 5
ATOM 6323 N N . MET A 1 15 ? 31.384 -2.718 -24.706 1.00 10.00 259 MET A N 5
ATOM 6324 C CA . MET A 1 15 ? 31.456 -3.778 -25.727 1.00 10.00 259 MET A CA 5
ATOM 6325 C C . MET A 1 15 ? 32.232 -3.353 -26.982 1.00 10.00 259 MET A C 5
ATOM 6326 O O . MET A 1 15 ? 32.362 -2.164 -27.280 1.00 10.00 259 MET A O 5
ATOM 6340 N N . SER A 1 16 ? 32.686 -4.344 -27.754 1.00 10.00 260 SER A N 5
ATOM 6341 C CA . SER A 1 16 ? 33.366 -4.194 -29.048 1.00 10.00 260 SER A CA 5
ATOM 6342 C C . SER A 1 16 ? 32.820 -5.208 -30.064 1.00 10.00 260 SER A C 5
ATOM 6343 O O . SER A 1 16 ? 33.108 -6.405 -29.979 1.00 10.00 260 SER A O 5
ATOM 6351 N N . ILE A 1 17 ? 31.970 -4.742 -30.986 1.00 10.00 261 ILE A N 5
ATOM 6352 C CA . ILE A 1 17 ? 31.105 -5.573 -31.843 1.00 10.00 261 ILE A CA 5
ATOM 6353 C C . ILE A 1 17 ? 31.436 -5.352 -33.326 1.00 10.00 261 ILE A C 5
ATOM 6354 O O . ILE A 1 17 ? 31.522 -4.213 -33.783 1.00 10.00 261 ILE A O 5
ATOM 6370 N N . ASP A 1 18 ? 31.613 -6.435 -34.087 1.00 10.00 262 ASP A N 5
ATOM 6371 C CA . ASP A 1 18 ? 31.808 -6.414 -35.546 1.00 10.00 262 ASP A CA 5
ATOM 6372 C C . ASP A 1 18 ? 30.607 -5.799 -36.295 1.00 10.00 262 ASP A C 5
ATOM 6373 O O . ASP A 1 18 ? 29.454 -6.183 -36.079 1.00 10.00 262 ASP A O 5
ATOM 6382 N N . GLU A 1 19 ? 30.875 -4.835 -37.178 1.00 10.00 263 GLU A N 5
ATOM 6383 C CA . GLU A 1 19 ? 29.866 -4.116 -37.967 1.00 10.00 263 GLU A CA 5
ATOM 6384 C C . GLU A 1 19 ? 28.946 -5.068 -38.763 1.00 10.00 263 GLU A C 5
ATOM 6385 O O . GLU A 1 19 ? 29.404 -5.936 -39.512 1.00 10.00 263 GLU A O 5
ATOM 6397 N N . GLY A 1 20 ? 27.632 -4.894 -38.608 1.00 10.00 264 GLY A N 5
ATOM 6398 C CA . GLY A 1 20 ? 26.573 -5.648 -39.286 1.00 10.00 264 GLY A CA 5
ATOM 6399 C C . GLY A 1 20 ? 25.950 -6.781 -38.458 1.00 10.00 264 GLY A C 5
ATOM 6400 O O . GLY A 1 20 ? 24.924 -7.331 -38.867 1.00 10.00 264 GLY A O 5
ATOM 6404 N N . ARG A 1 21 ? 26.529 -7.139 -37.301 1.00 10.00 265 ARG A N 5
ATOM 6405 C CA . ARG A 1 21 ? 25.969 -8.154 -36.386 1.00 10.00 265 ARG A CA 5
ATOM 6406 C C . ARG A 1 21 ? 24.742 -7.654 -35.610 1.00 10.00 265 ARG A C 5
ATOM 6407 O O . ARG A 1 21 ? 24.510 -6.449 -35.471 1.00 10.00 265 ARG A O 5
ATOM 6428 N N . PHE A 1 22 ? 24.007 -8.606 -35.037 1.00 10.00 266 PHE A N 5
ATOM 6429 C CA . PHE A 1 22 ? 23.090 -8.395 -33.915 1.00 10.00 266 PHE A CA 5
ATOM 6430 C C . PHE A 1 22 ? 23.876 -8.224 -32.600 1.00 10.00 266 PHE A C 5
ATOM 6431 O O . PHE A 1 22 ? 24.842 -8.956 -32.359 1.00 10.00 266 PHE A O 5
ATOM 6448 N N . CYS A 1 23 ? 23.441 -7.323 -31.716 1.00 10.00 267 CYS A N 5
ATOM 6449 C CA . CYS A 1 23 ? 23.848 -7.302 -30.303 1.00 10.00 267 CYS A CA 5
ATOM 6450 C C . CYS A 1 23 ? 22.763 -6.695 -29.389 1.00 10.00 267 CYS A C 5
ATOM 6451 O O . CYS A 1 23 ? 21.768 -6.136 -29.860 1.00 10.00 267 CYS A O 5
ATOM 6459 N N . ARG A 1 24 ? 22.949 -6.811 -28.066 1.00 10.00 268 ARG A N 5
ATOM 6460 C CA . ARG A 1 24 ? 22.058 -6.261 -27.027 1.00 10.00 268 ARG A CA 5
ATOM 6461 C C . ARG A 1 24 ? 22.815 -5.821 -25.769 1.00 10.00 268 ARG A C 5
ATOM 6462 O O . ARG A 1 24 ? 23.952 -6.234 -25.540 1.00 10.00 268 ARG A O 5
ATOM 6483 N N . MET A 1 25 ? 22.154 -5.015 -24.944 1.00 10.00 269 MET A N 5
ATOM 6484 C CA . MET A 1 25 ? 22.605 -4.516 -23.642 1.00 10.00 269 MET A CA 5
ATOM 6485 C C . MET A 1 25 ? 21.455 -4.645 -22.626 1.00 10.00 269 MET A C 5
ATOM 6486 O O . MET A 1 25 ? 20.300 -4.374 -22.961 1.00 10.00 269 MET A O 5
ATOM 6500 N N . ASP A 1 26 ? 21.756 -5.035 -21.385 1.00 10.00 270 ASP A N 5
ATOM 6501 C CA . ASP A 1 26 ? 20.770 -5.432 -20.367 1.00 10.00 270 ASP A CA 5
ATOM 6502 C C . ASP A 1 26 ? 21.028 -4.741 -19.014 1.00 10.00 270 ASP A C 5
ATOM 6503 O O . ASP A 1 26 ? 22.130 -4.821 -18.465 1.00 10.00 270 ASP A O 5
ATOM 6512 N N . PHE A 1 27 ? 20.008 -4.064 -18.479 1.00 10.00 271 PHE A N 5
ATOM 6513 C CA . PHE A 1 27 ? 20.069 -3.132 -17.345 1.00 10.00 271 PHE A CA 5
ATOM 6514 C C . PHE A 1 27 ? 19.014 -3.468 -16.278 1.00 10.00 271 PHE A C 5
ATOM 6515 O O . PHE A 1 27 ? 17.811 -3.308 -16.507 1.00 10.00 271 PHE A O 5
ATOM 6532 N N . LYS A 1 28 ? 19.448 -3.926 -15.098 1.00 10.00 272 LYS A N 5
ATOM 6533 C CA . LYS A 1 28 ? 18.570 -4.118 -13.930 1.00 10.00 272 LYS A CA 5
ATOM 6534 C C . LYS A 1 28 ? 18.202 -2.755 -13.326 1.00 10.00 272 LYS A C 5
ATOM 6535 O O . LYS A 1 28 ? 19.084 -1.989 -12.930 1.00 10.00 272 LYS A O 5
ATOM 6554 N N . VAL A 1 29 ? 16.906 -2.453 -13.277 1.00 10.00 273 VAL A N 5
ATOM 6555 C CA . VAL A 1 29 ? 16.316 -1.155 -12.907 1.00 10.00 273 VAL A CA 5
ATOM 6556 C C . VAL A 1 29 ? 15.218 -1.336 -11.851 1.00 10.00 273 VAL A C 5
ATOM 6557 O O . VAL A 1 29 ? 14.149 -1.889 -12.118 1.00 10.00 273 VAL A O 5
ATOM 6570 N N . SER A 1 30 ? 15.508 -0.905 -10.620 1.00 10.00 274 SER A N 5
ATOM 6571 C CA . SER A 1 30 ? 14.548 -0.875 -9.502 1.00 10.00 274 SER A CA 5
ATOM 6572 C C . SER A 1 30 ? 13.554 0.303 -9.614 1.00 10.00 274 SER A C 5
ATOM 6573 O O . SER A 1 30 ? 13.552 1.046 -10.599 1.00 10.00 274 SER A O 5
ATOM 6581 N N . GLY A 1 31 ? 12.710 0.485 -8.596 1.00 10.00 275 GLY A N 5
ATOM 6582 C CA . GLY A 1 31 ? 11.721 1.560 -8.452 1.00 10.00 275 GLY A CA 5
ATOM 6583 C C . GLY A 1 31 ? 10.292 1.138 -8.812 1.00 10.00 275 GLY A C 5
ATOM 6584 O O . GLY A 1 31 ? 10.068 0.146 -9.514 1.00 10.00 275 GLY A O 5
ATOM 6588 N N . LEU A 1 32 ? 9.318 1.913 -8.331 1.00 10.00 276 LEU A N 5
ATOM 6589 C CA . LEU A 1 32 ? 7.880 1.728 -8.551 1.00 10.00 276 LEU A CA 5
ATOM 6590 C C . LEU A 1 32 ? 7.167 3.101 -8.495 1.00 10.00 276 LEU A C 5
ATOM 6591 O O . LEU A 1 32 ? 7.464 3.870 -7.580 1.00 10.00 276 LEU A O 5
ATOM 6607 N N . PRO A 1 33 ? 6.238 3.442 -9.410 1.00 10.00 277 PRO A N 5
ATOM 6608 C CA . PRO A 1 33 ? 5.856 2.691 -10.609 1.00 10.00 277 PRO A CA 5
ATOM 6609 C C . PRO A 1 33 ? 7.003 2.596 -11.631 1.00 10.00 277 PRO A C 5
ATOM 6610 O O . PRO A 1 33 ? 8.042 3.251 -11.486 1.00 10.00 277 PRO A O 5
ATOM 6621 N N . ALA A 1 34 ? 6.819 1.760 -12.656 1.00 10.00 278 ALA A N 5
ATOM 6622 C CA . ALA A 1 34 ? 7.791 1.531 -13.726 1.00 10.00 278 ALA A CA 5
ATOM 6623 C C . ALA A 1 34 ? 8.180 2.858 -14.426 1.00 10.00 278 ALA A C 5
ATOM 6624 O O . ALA A 1 34 ? 7.284 3.573 -14.898 1.00 10.00 278 ALA A O 5
ATOM 6631 N N . PRO A 1 35 ? 9.476 3.227 -14.476 1.00 10.00 279 PRO A N 5
ATOM 6632 C CA . PRO A 1 35 ? 9.904 4.524 -14.998 1.00 10.00 279 PRO A CA 5
ATOM 6633 C C . PRO A 1 35 ? 9.744 4.650 -16.523 1.00 10.00 279 PRO A C 5
ATOM 6634 O O . PRO A 1 35 ? 9.664 3.658 -17.255 1.00 10.00 279 PRO A O 5
ATOM 6645 N N . ASP A 1 36 ? 9.746 5.892 -17.011 1.00 10.00 280 ASP A N 5
ATOM 6646 C CA . ASP A 1 36 ? 9.917 6.236 -18.429 1.00 10.00 280 ASP A CA 5
ATOM 6647 C C . ASP A 1 36 ? 11.326 5.861 -18.944 1.00 10.00 280 ASP A C 5
ATOM 6648 O O . ASP A 1 36 ? 12.218 5.514 -18.165 1.00 10.00 280 ASP A O 5
ATOM 6657 N N . VAL A 1 37 ? 11.539 5.945 -20.261 1.00 10.00 281 VAL A N 5
ATOM 6658 C CA . VAL A 1 37 ? 12.797 5.591 -20.943 1.00 10.00 281 VAL A CA 5
ATOM 6659 C C . VAL A 1 37 ? 13.150 6.610 -22.035 1.00 10.00 281 VAL A C 5
ATOM 6660 O O . VAL A 1 37 ? 12.361 6.859 -22.949 1.00 10.00 281 VAL A O 5
ATOM 6673 N N . SER A 1 38 ? 14.340 7.210 -21.933 1.00 10.00 282 SER A N 5
ATOM 6674 C CA . SER A 1 38 ? 14.928 8.132 -22.920 1.00 10.00 282 SER A CA 5
ATOM 6675 C C . SER A 1 38 ? 16.415 7.825 -23.124 1.00 10.00 282 SER A C 5
ATOM 6676 O O . SER A 1 38 ? 17.238 8.096 -22.244 1.00 10.00 282 SER A O 5
ATOM 6684 N N . TRP A 1 39 ? 16.763 7.222 -24.265 1.00 10.00 283 TRP A N 5
ATOM 6685 C CA . TRP A 1 39 ? 18.150 6.923 -24.645 1.00 10.00 283 TRP A CA 5
ATOM 6686 C C . TRP A 1 39 ? 18.851 8.094 -25.347 1.00 10.00 283 TRP A C 5
ATOM 6687 O O . TRP A 1 39 ? 18.224 8.924 -26.012 1.00 10.00 283 TRP A O 5
ATOM 6708 N N . TYR A 1 40 ? 20.179 8.118 -25.223 1.00 10.00 284 TYR A N 5
ATOM 6709 C CA . TYR A 1 40 ? 21.098 9.109 -25.785 1.00 10.00 284 TYR A CA 5
ATOM 6710 C C . TYR A 1 40 ? 22.403 8.450 -26.270 1.00 10.00 284 TYR A C 5
ATOM 6711 O O . TYR A 1 40 ? 22.771 7.371 -25.798 1.00 10.00 284 TYR A O 5
ATOM 6729 N N . LEU A 1 41 ? 23.127 9.125 -27.169 1.00 10.00 285 LEU A N 5
ATOM 6730 C CA . LEU A 1 41 ? 24.438 8.746 -27.716 1.00 10.00 285 LEU A CA 5
ATOM 6731 C C . LEU A 1 41 ? 25.302 9.995 -27.941 1.00 10.00 285 LEU A C 5
ATOM 6732 O O . LEU A 1 41 ? 24.952 10.858 -28.750 1.00 10.00 285 LEU A O 5
ATOM 6748 N N . ASN A 1 42 ? 26.432 10.096 -27.236 1.00 10.00 286 ASN A N 5
ATOM 6749 C CA . ASN A 1 42 ? 27.387 11.220 -27.270 1.00 10.00 286 ASN A CA 5
ATOM 6750 C C . ASN A 1 42 ? 26.755 12.613 -26.996 1.00 10.00 286 ASN A C 5
ATOM 6751 O O . ASN A 1 42 ? 27.335 13.645 -27.342 1.00 10.00 286 ASN A O 5
ATOM 6762 N N . GLY A 1 43 ? 25.559 12.652 -26.392 1.00 10.00 287 GLY A N 5
ATOM 6763 C CA . GLY A 1 43 ? 24.790 13.860 -26.054 1.00 10.00 287 GLY A CA 5
ATOM 6764 C C . GLY A 1 43 ? 23.579 14.148 -26.958 1.00 10.00 287 GLY A C 5
ATOM 6765 O O . GLY A 1 43 ? 22.773 15.021 -26.624 1.00 10.00 287 GLY A O 5
ATOM 6769 N N . ARG A 1 44 ? 23.413 13.423 -28.076 1.00 10.00 288 ARG A N 5
ATOM 6770 C CA . ARG A 1 44 ? 22.211 13.465 -28.937 1.00 10.00 288 ARG A CA 5
ATOM 6771 C C . ARG A 1 44 ? 21.182 12.436 -28.458 1.00 10.00 288 ARG A C 5
ATOM 6772 O O . ARG A 1 44 ? 21.559 11.430 -27.859 1.00 10.00 288 ARG A O 5
ATOM 6793 N N . THR A 1 45 ? 19.898 12.644 -28.745 1.00 10.00 289 THR A N 5
ATOM 6794 C CA . THR A 1 45 ? 18.825 11.666 -28.469 1.00 10.00 289 THR A CA 5
ATOM 6795 C C . THR A 1 45 ? 18.915 10.423 -29.366 1.00 10.00 289 THR A C 5
ATOM 6796 O O . THR A 1 45 ? 19.420 10.484 -30.491 1.00 10.00 289 THR A O 5
ATOM 6807 N N . VAL A 1 46 ? 18.362 9.301 -28.894 1.00 10.00 290 VAL A N 5
ATOM 6808 C CA . VAL A 1 46 ? 18.212 8.028 -29.622 1.00 10.00 290 VAL A CA 5
ATOM 6809 C C . VAL A 1 46 ? 16.782 7.515 -29.428 1.00 10.00 290 VAL A C 5
ATOM 6810 O O . VAL A 1 46 ? 16.419 7.050 -28.346 1.00 10.00 290 VAL A O 5
ATOM 6823 N N . GLN A 1 47 ? 15.944 7.639 -30.461 1.00 10.00 291 GLN A N 5
ATOM 6824 C CA . GLN A 1 47 ? 14.584 7.081 -30.474 1.00 10.00 291 GLN A CA 5
ATOM 6825 C C . GLN A 1 47 ? 14.599 5.545 -30.616 1.00 10.00 291 GLN A C 5
ATOM 6826 O O . GLN A 1 47 ? 15.566 4.963 -31.119 1.00 10.00 291 GLN A O 5
ATOM 6840 N N . SER A 1 48 ? 13.504 4.883 -30.230 1.00 10.00 292 SER A N 5
ATOM 6841 C CA . SER A 1 48 ? 13.254 3.472 -30.560 1.00 10.00 292 SER A CA 5
ATOM 6842 C C . SER A 1 48 ? 12.955 3.283 -32.058 1.00 10.00 292 SER A C 5
ATOM 6843 O O . SER A 1 48 ? 12.483 4.199 -32.741 1.00 10.00 292 SER A O 5
ATOM 6851 N N . ASP A 1 49 ? 13.215 2.084 -32.581 1.00 10.00 293 ASP A N 5
ATOM 6852 C CA . ASP A 1 49 ? 12.935 1.680 -33.968 1.00 10.00 293 ASP A CA 5
ATOM 6853 C C . ASP A 1 49 ? 12.745 0.152 -34.072 1.00 10.00 293 ASP A C 5
ATOM 6854 O O . ASP A 1 49 ? 13.084 -0.585 -33.145 1.00 10.00 293 ASP A O 5
ATOM 6863 N N . ASP A 1 50 ? 12.266 -0.357 -35.210 1.00 10.00 294 ASP A N 5
ATOM 6864 C CA . ASP A 1 50 ? 12.261 -1.796 -35.517 1.00 10.00 294 ASP A CA 5
ATOM 6865 C C . ASP A 1 50 ? 13.674 -2.418 -35.476 1.00 10.00 294 ASP A C 5
ATOM 6866 O O . ASP A 1 50 ? 13.834 -3.556 -35.030 1.00 10.00 294 ASP A O 5
ATOM 6875 N N . LEU A 1 51 ? 14.708 -1.664 -35.880 1.00 10.00 295 LEU A N 5
ATOM 6876 C CA . LEU A 1 51 ? 16.120 -2.057 -35.769 1.00 10.00 295 LEU A CA 5
ATOM 6877 C C . LEU A 1 51 ? 16.737 -1.787 -34.380 1.00 10.00 295 LEU A C 5
ATOM 6878 O O . LEU A 1 51 ? 17.800 -2.331 -34.071 1.00 10.00 295 LEU A O 5
ATOM 6894 N N . HIS A 1 52 ? 16.081 -0.974 -33.544 1.00 10.00 296 HIS A N 5
ATOM 6895 C CA . HIS A 1 52 ? 16.568 -0.498 -32.243 1.00 10.00 296 HIS A CA 5
ATOM 6896 C C . HIS A 1 52 ? 15.478 -0.607 -31.164 1.00 10.00 296 HIS A C 5
ATOM 6897 O O . HIS A 1 52 ? 14.913 0.392 -30.703 1.00 10.00 296 HIS A O 5
ATOM 6911 N N . LYS A 1 53 ? 15.150 -1.850 -30.794 1.00 10.00 297 LYS A N 5
ATOM 6912 C CA . LYS A 1 53 ? 14.086 -2.195 -29.837 1.00 10.00 297 LYS A CA 5
ATOM 6913 C C . LYS A 1 53 ? 14.465 -1.801 -28.401 1.00 10.00 297 LYS A C 5
ATOM 6914 O O . LYS A 1 53 ? 15.629 -1.896 -28.002 1.00 10.00 297 LYS A O 5
ATOM 6933 N N . MET A 1 54 ? 13.462 -1.369 -27.634 1.00 10.00 298 MET A N 5
ATOM 6934 C CA . MET A 1 54 ? 13.564 -0.834 -26.268 1.00 10.00 298 MET A CA 5
ATOM 6935 C C . MET A 1 54 ? 12.379 -1.334 -25.425 1.00 10.00 298 MET A C 5
ATOM 6936 O O . MET A 1 54 ? 11.256 -0.850 -25.592 1.00 10.00 298 MET A O 5
ATOM 6950 N N . ILE A 1 55 ? 12.604 -2.321 -24.551 1.00 10.00 299 ILE A N 5
ATOM 6951 C CA . ILE A 1 55 ? 11.562 -2.960 -23.719 1.00 10.00 299 ILE A CA 5
ATOM 6952 C C . ILE A 1 55 ? 12.006 -3.156 -22.262 1.00 10.00 299 ILE A C 5
ATOM 6953 O O . ILE A 1 55 ? 13.199 -3.121 -21.956 1.00 10.00 299 ILE A O 5
ATOM 6969 N N . VAL A 1 56 ? 11.049 -3.373 -21.354 1.00 10.00 300 VAL A N 5
ATOM 6970 C CA . VAL A 1 56 ? 11.266 -3.580 -19.908 1.00 10.00 300 VAL A CA 5
ATOM 6971 C C . VAL A 1 56 ? 10.439 -4.776 -19.428 1.00 10.00 300 VAL A C 5
ATOM 6972 O O . VAL A 1 56 ? 9.206 -4.735 -19.449 1.00 10.00 300 VAL A O 5
ATOM 6985 N N . SER A 1 57 ? 11.110 -5.852 -19.010 1.00 10.00 301 SER A N 5
ATOM 6986 C CA . SER A 1 57 ? 10.469 -7.007 -18.363 1.00 10.00 301 SER A CA 5
ATOM 6987 C C . SER A 1 57 ? 9.947 -6.638 -16.969 1.00 10.00 301 SER A C 5
ATOM 6988 O O . SER A 1 57 ? 10.586 -5.883 -16.232 1.00 10.00 301 SER A O 5
ATOM 6996 N N . GLU A 1 58 ? 8.809 -7.210 -16.570 1.00 10.00 302 GLU A N 5
ATOM 6997 C CA . GLU A 1 58 ? 8.107 -6.928 -15.304 1.00 10.00 302 GLU A CA 5
ATOM 6998 C C . GLU A 1 58 ? 8.915 -7.267 -14.032 1.00 10.00 302 GLU A C 5
ATOM 6999 O O . GLU A 1 58 ? 8.616 -6.761 -12.947 1.00 10.00 302 GLU A O 5
ATOM 7011 N N . LYS A 1 59 ? 9.973 -8.079 -14.166 1.00 10.00 303 LYS A N 5
ATOM 7012 C CA . LYS A 1 59 ? 10.952 -8.413 -13.115 1.00 10.00 303 LYS A CA 5
ATOM 7013 C C . LYS A 1 59 ? 11.947 -7.279 -12.798 1.00 10.00 303 LYS A C 5
ATOM 7014 O O . LYS A 1 59 ? 12.747 -7.417 -11.869 1.00 10.00 303 LYS A O 5
ATOM 7033 N N . GLY A 1 60 ? 11.911 -6.167 -13.541 1.00 10.00 304 GLY A N 5
ATOM 7034 C CA . GLY A 1 60 ? 12.793 -5.003 -13.366 1.00 10.00 304 GLY A CA 5
ATOM 7035 C C . GLY A 1 60 ? 14.061 -5.058 -14.225 1.00 10.00 304 GLY A C 5
ATOM 7036 O O . GLY A 1 60 ? 15.137 -4.676 -13.763 1.00 10.00 304 GLY A O 5
ATOM 7040 N N . LEU A 1 61 ? 13.951 -5.549 -15.465 1.00 10.00 305 LEU A N 5
ATOM 7041 C CA . LEU A 1 61 ? 15.059 -5.723 -16.413 1.00 10.00 305 LEU A CA 5
ATOM 7042 C C . LEU A 1 61 ? 14.751 -5.016 -17.742 1.00 10.00 305 LEU A C 5
ATOM 7043 O O . LEU A 1 61 ? 13.967 -5.510 -18.555 1.00 10.00 305 LEU A O 5
ATOM 7059 N N . HIS A 1 62 ? 15.354 -3.847 -17.954 1.00 10.00 306 HIS A N 5
ATOM 7060 C CA . HIS A 1 62 ? 15.346 -3.143 -19.236 1.00 10.00 306 HIS A CA 5
ATOM 7061 C C . HIS A 1 62 ? 16.359 -3.769 -20.214 1.00 10.00 306 HIS A C 5
ATOM 7062 O O . HIS A 1 62 ? 17.440 -4.206 -19.809 1.00 10.00 306 HIS A O 5
ATOM 7076 N N . SER A 1 63 ? 16.029 -3.782 -21.508 1.00 10.00 307 SER A N 5
ATOM 7077 C CA . SER A 1 63 ? 16.912 -4.213 -22.595 1.00 10.00 307 SER A CA 5
ATOM 7078 C C . SER A 1 63 ? 16.881 -3.239 -23.781 1.00 10.00 307 SER A C 5
ATOM 7079 O O . SER A 1 63 ? 15.844 -2.646 -24.102 1.00 10.00 307 SER A O 5
ATOM 7087 N N . LEU A 1 64 ? 18.037 -3.093 -24.430 1.00 10.00 308 LEU A N 5
ATOM 7088 C CA . LEU A 1 64 ? 18.338 -2.223 -25.569 1.00 10.00 308 LEU A CA 5
ATOM 7089 C C . LEU A 1 64 ? 19.044 -3.066 -26.640 1.00 10.00 308 LEU A C 5
ATOM 7090 O O . LEU A 1 64 ? 20.085 -3.666 -26.368 1.00 10.00 308 LEU A O 5
ATOM 7106 N N . ILE A 1 65 ? 18.465 -3.151 -27.839 1.00 10.00 309 ILE A N 5
ATOM 7107 C CA . ILE A 1 65 ? 18.887 -4.073 -28.909 1.00 10.00 309 ILE A CA 5
ATOM 7108 C C . ILE A 1 65 ? 19.367 -3.307 -30.154 1.00 10.00 309 ILE A C 5
ATOM 7109 O O . ILE A 1 65 ? 18.897 -2.205 -30.441 1.00 10.00 309 ILE A O 5
ATOM 7125 N N . PHE A 1 66 ? 20.266 -3.928 -30.922 1.00 10.00 310 PHE A N 5
ATOM 7126 C CA . PHE A 1 66 ? 20.705 -3.540 -32.264 1.00 10.00 310 PHE A CA 5
ATOM 7127 C C . PHE A 1 66 ? 20.526 -4.736 -33.211 1.00 10.00 310 PHE A C 5
ATOM 7128 O O . PHE A 1 66 ? 21.253 -5.725 -33.106 1.00 10.00 310 PHE A O 5
ATOM 7145 N N . GLU A 1 67 ? 19.557 -4.681 -34.128 1.00 10.00 311 GLU A N 5
ATOM 7146 C CA . GLU A 1 67 ? 19.355 -5.733 -35.140 1.00 10.00 311 GLU A CA 5
ATOM 7147 C C . GLU A 1 67 ? 20.524 -5.828 -36.142 1.00 10.00 311 GLU A C 5
ATOM 7148 O O . GLU A 1 67 ? 20.914 -6.926 -36.547 1.00 10.00 311 GLU A O 5
ATOM 7160 N N . VAL A 1 68 ? 21.084 -4.679 -36.540 1.00 10.00 312 VAL A N 5
ATOM 7161 C CA . VAL A 1 68 ? 22.186 -4.540 -37.508 1.00 10.00 312 VAL A CA 5
ATOM 7162 C C . VAL A 1 68 ? 23.020 -3.291 -37.181 1.00 10.00 312 VAL A C 5
ATOM 7163 O O . VAL A 1 68 ? 22.750 -2.188 -37.660 1.00 10.00 312 VAL A O 5
ATOM 7176 N N . VAL A 1 69 ? 24.010 -3.440 -36.296 1.00 10.00 313 VAL A N 5
ATOM 7177 C CA . VAL A 1 69 ? 24.863 -2.323 -35.842 1.00 10.00 313 VAL A CA 5
ATOM 7178 C C . VAL A 1 69 ? 25.745 -1.777 -36.980 1.00 10.00 313 VAL A C 5
ATOM 7179 O O . VAL A 1 69 ? 26.299 -2.550 -37.765 1.00 10.00 313 VAL A O 5
ATOM 7192 N N . ARG A 1 70 ? 25.909 -0.452 -37.071 1.00 10.00 314 ARG A N 5
ATOM 7193 C CA . ARG A 1 70 ? 26.768 0.251 -38.046 1.00 10.00 314 ARG A CA 5
ATOM 7194 C C . ARG A 1 70 ? 27.857 1.078 -37.361 1.00 10.00 314 ARG A C 5
ATOM 7195 O O . ARG A 1 70 ? 27.737 1.422 -36.189 1.00 10.00 314 ARG A O 5
ATOM 7216 N N . ALA A 1 71 ? 28.916 1.436 -38.091 1.00 10.00 315 ALA A N 5
ATOM 7217 C CA . ALA A 1 71 ? 30.070 2.170 -37.549 1.00 10.00 315 ALA A CA 5
ATOM 7218 C C . ALA A 1 71 ? 29.696 3.522 -36.894 1.00 10.00 315 ALA A C 5
ATOM 7219 O O . ALA A 1 71 ? 30.312 3.930 -35.907 1.00 10.00 315 ALA A O 5
ATOM 7226 N N . SER A 1 72 ? 28.648 4.188 -37.397 1.00 10.00 316 SER A N 5
ATOM 7227 C CA . SER A 1 72 ? 28.085 5.430 -36.838 1.00 10.00 316 SER A CA 5
ATOM 7228 C C . SER A 1 72 ? 27.460 5.258 -35.437 1.00 10.00 316 SER A C 5
ATOM 7229 O O . SER A 1 72 ? 27.351 6.225 -34.679 1.00 10.00 316 SER A O 5
ATOM 7237 N N . ASP A 1 73 ? 27.088 4.031 -35.048 1.00 10.00 317 ASP A N 5
ATOM 7238 C CA . ASP A 1 73 ? 26.512 3.708 -33.732 1.00 10.00 317 ASP A CA 5
ATOM 7239 C C . ASP A 1 73 ? 27.559 3.637 -32.600 1.00 10.00 317 ASP A C 5
ATOM 7240 O O . ASP A 1 73 ? 27.188 3.489 -31.435 1.00 10.00 317 ASP A O 5
ATOM 7249 N N . ALA A 1 74 ? 28.860 3.739 -32.899 1.00 10.00 318 ALA A N 5
ATOM 7250 C CA . ALA A 1 74 ? 29.913 3.771 -31.882 1.00 10.00 318 ALA A CA 5
ATOM 7251 C C . ALA A 1 74 ? 29.839 5.029 -30.986 1.00 10.00 318 ALA A C 5
ATOM 7252 O O . ALA A 1 74 ? 29.478 6.121 -31.443 1.00 10.00 318 ALA A O 5
ATOM 7259 N N . GLY A 1 75 ? 30.236 4.892 -29.717 1.00 10.00 319 GLY A N 5
ATOM 7260 C CA . GLY A 1 75 ? 30.294 5.983 -28.735 1.00 10.00 319 GLY A CA 5
ATOM 7261 C C . GLY A 1 75 ? 29.761 5.627 -27.343 1.00 10.00 319 GLY A C 5
ATOM 7262 O O . GLY A 1 75 ? 29.475 4.467 -27.035 1.00 10.00 319 GLY A O 5
ATOM 7266 N N . ALA A 1 76 ? 29.664 6.646 -26.487 1.00 10.00 320 ALA A N 5
ATOM 7267 C CA . ALA A 1 76 ? 29.105 6.584 -25.138 1.00 10.00 320 ALA A CA 5
ATOM 7268 C C . ALA A 1 76 ? 27.573 6.752 -25.165 1.00 10.00 320 ALA A C 5
ATOM 7269 O O . ALA A 1 76 ? 27.059 7.838 -25.454 1.00 10.00 320 ALA A O 5
ATOM 7276 N N . TYR A 1 77 ? 26.840 5.677 -24.875 1.00 10.00 321 TYR A N 5
ATOM 7277 C CA . TYR A 1 77 ? 25.389 5.691 -24.682 1.00 10.00 321 TYR A CA 5
ATOM 7278 C C . TYR A 1 77 ? 24.998 6.061 -23.243 1.00 10.00 321 TYR A C 5
ATOM 7279 O O . TYR A 1 77 ? 25.726 5.769 -22.289 1.00 10.00 321 TYR A O 5
ATOM 7297 N N . ALA A 1 78 ? 23.799 6.621 -23.077 1.00 10.00 322 ALA A N 5
ATOM 7298 C CA . ALA A 1 78 ? 23.152 6.808 -21.778 1.00 10.00 322 ALA A CA 5
ATOM 7299 C C . ALA A 1 78 ? 21.632 6.570 -21.849 1.00 10.00 322 ALA A C 5
ATOM 7300 O O . ALA A 1 78 ? 21.030 6.664 -22.920 1.00 10.00 322 ALA A O 5
ATOM 7307 N N . CYS A 1 79 ? 21.010 6.294 -20.702 1.00 10.00 323 CYS A N 5
ATOM 7308 C CA . CYS A 1 79 ? 19.585 5.996 -20.552 1.00 10.00 323 CYS A CA 5
ATOM 7309 C C . CYS A 1 79 ? 19.012 6.683 -19.304 1.00 10.00 323 CYS A C 5
ATOM 7310 O O . CYS A 1 79 ? 19.262 6.252 -18.175 1.00 10.00 323 CYS A O 5
ATOM 7318 N N . VAL A 1 80 ? 18.261 7.770 -19.501 1.00 10.00 324 VAL A N 5
ATOM 7319 C CA . VAL A 1 80 ? 17.495 8.452 -18.445 1.00 10.00 324 VAL A CA 5
ATOM 7320 C C . VAL A 1 80 ? 16.228 7.648 -18.124 1.00 10.00 324 VAL A C 5
ATOM 7321 O O . VAL A 1 80 ? 15.460 7.298 -19.026 1.00 10.00 324 VAL A O 5
ATOM 7334 N N . ALA A 1 81 ? 16.004 7.382 -16.836 1.00 10.00 325 ALA A N 5
ATOM 7335 C CA . ALA A 1 81 ? 14.863 6.657 -16.280 1.00 10.00 325 ALA A CA 5
ATOM 7336 C C . ALA A 1 81 ? 14.238 7.441 -15.109 1.00 10.00 325 ALA A C 5
ATOM 7337 O O . ALA A 1 81 ? 14.903 7.707 -14.105 1.00 10.00 325 ALA A O 5
ATOM 7344 N N . LYS A 1 82 ? 12.969 7.845 -15.246 1.00 10.00 326 LYS A N 5
ATOM 7345 C CA . LYS A 1 82 ? 12.252 8.739 -14.313 1.00 10.00 326 LYS A CA 5
ATOM 7346 C C . LYS A 1 82 ? 10.871 8.195 -13.945 1.00 10.00 326 LYS A C 5
ATOM 7347 O O . LYS A 1 82 ? 10.152 7.711 -14.819 1.00 10.00 326 LYS A O 5
ATOM 7366 N N . ASN A 1 83 ? 10.481 8.320 -12.677 1.00 10.00 327 ASN A N 5
ATOM 7367 C CA . ASN A 1 83 ? 9.109 8.111 -12.195 1.00 10.00 327 ASN A CA 5
ATOM 7368 C C . ASN A 1 83 ? 8.669 9.242 -11.236 1.00 10.00 327 ASN A C 5
ATOM 7369 O O . ASN A 1 83 ? 9.420 10.190 -10.987 1.00 10.00 327 ASN A O 5
ATOM 7380 N N . ARG A 1 84 ? 7.448 9.153 -10.688 1.00 10.00 328 ARG A N 5
ATOM 7381 C CA . ARG A 1 84 ? 6.862 10.143 -9.755 1.00 10.00 328 ARG A CA 5
ATOM 7382 C C . ARG A 1 84 ? 7.621 10.345 -8.428 1.00 10.00 328 ARG A C 5
ATOM 7383 O O . ARG A 1 84 ? 7.323 11.300 -7.709 1.00 10.00 328 ARG A O 5
ATOM 7404 N N . ALA A 1 85 ? 8.590 9.484 -8.106 1.00 10.00 329 ALA A N 5
ATOM 7405 C CA . ALA A 1 85 ? 9.376 9.514 -6.870 1.00 10.00 329 ALA A CA 5
ATOM 7406 C C . ALA A 1 85 ? 10.866 9.876 -7.068 1.00 10.00 329 ALA A C 5
ATOM 7407 O O . ALA A 1 85 ? 11.508 10.310 -6.106 1.00 10.00 329 ALA A O 5
ATOM 7414 N N . GLY A 1 86 ? 11.430 9.743 -8.277 1.00 10.00 330 GLY A N 5
ATOM 7415 C CA . GLY A 1 86 ? 12.833 10.089 -8.546 1.00 10.00 330 GLY A CA 5
ATOM 7416 C C . GLY A 1 86 ? 13.355 9.753 -9.948 1.00 10.00 330 GLY A C 5
ATOM 7417 O O . GLY A 1 86 ? 12.605 9.405 -10.862 1.00 10.00 330 GLY A O 5
ATOM 7421 N N . GLU A 1 87 ? 14.673 9.888 -10.107 1.00 10.00 331 GLU A N 5
ATOM 7422 C CA . GLU A 1 87 ? 15.421 9.830 -11.370 1.00 10.00 331 GLU A CA 5
ATOM 7423 C C . GLU A 1 87 ? 16.716 9.003 -11.232 1.00 10.00 331 GLU A C 5
ATOM 7424 O O . GLU A 1 87 ? 17.407 9.071 -10.211 1.00 10.00 331 GLU A O 5
ATOM 7436 N N . ALA A 1 88 ? 17.071 8.273 -12.291 1.00 10.00 332 ALA A N 5
ATOM 7437 C CA . ALA A 1 88 ? 18.368 7.633 -12.511 1.00 10.00 332 ALA A CA 5
ATOM 7438 C C . ALA A 1 88 ? 18.822 7.818 -13.976 1.00 10.00 332 ALA A C 5
ATOM 7439 O O . ALA A 1 88 ? 17.993 8.010 -14.871 1.00 10.00 332 ALA A O 5
ATOM 7446 N N . THR A 1 89 ? 20.131 7.725 -14.232 1.00 10.00 333 THR A N 5
ATOM 7447 C CA . THR A 1 89 ? 20.735 7.856 -15.572 1.00 10.00 333 THR A CA 5
ATOM 7448 C C . THR A 1 89 ? 21.860 6.836 -15.746 1.00 10.00 333 THR A C 5
ATOM 7449 O O . THR A 1 89 ? 22.976 7.037 -15.259 1.00 10.00 333 THR A O 5
ATOM 7460 N N . PHE A 1 90 ? 21.560 5.709 -16.393 1.00 10.00 334 PHE A N 5
ATOM 7461 C CA . PHE A 1 90 ? 22.531 4.651 -16.697 1.00 10.00 334 PHE A CA 5
ATOM 7462 C C . PHE A 1 90 ? 23.459 5.054 -17.862 1.00 10.00 334 PHE A C 5
ATOM 7463 O O . PHE A 1 90 ? 23.074 5.876 -18.697 1.00 10.00 334 PHE A O 5
ATOM 7480 N N . THR A 1 91 ? 24.651 4.448 -17.952 1.00 10.00 335 THR A N 5
ATOM 7481 C CA . THR A 1 91 ? 25.697 4.770 -18.953 1.00 10.00 335 THR A CA 5
ATOM 7482 C C . THR A 1 91 ? 26.462 3.511 -19.387 1.00 10.00 335 THR A C 5
ATOM 7483 O O . THR A 1 91 ? 26.728 2.633 -18.561 1.00 10.00 335 THR A O 5
ATOM 7494 N N . VAL A 1 92 ? 26.844 3.421 -20.668 1.00 10.00 336 VAL A N 5
ATOM 7495 C CA . VAL A 1 92 ? 27.706 2.366 -21.253 1.00 10.00 336 VAL A CA 5
ATOM 7496 C C . VAL A 1 92 ? 28.445 2.890 -22.502 1.00 10.00 336 VAL A C 5
ATOM 7497 O O . VAL A 1 92 ? 28.146 3.982 -22.984 1.00 10.00 336 VAL A O 5
ATOM 7510 N N . GLN A 1 93 ? 29.406 2.139 -23.050 1.00 10.00 337 GLN A N 5
ATOM 7511 C CA . GLN A 1 93 ? 30.147 2.486 -24.274 1.00 10.00 337 GLN A CA 5
ATOM 7512 C C . GLN A 1 93 ? 30.192 1.312 -25.270 1.00 10.00 337 GLN A C 5
ATOM 7513 O O . GLN A 1 93 ? 30.254 0.145 -24.874 1.00 10.00 337 GLN A O 5
ATOM 7527 N N . LEU A 1 94 ? 30.186 1.628 -26.569 1.00 10.00 338 LEU A N 5
ATOM 7528 C CA . LEU A 1 94 ? 30.198 0.681 -27.687 1.00 10.00 338 LEU A CA 5
ATOM 7529 C C . LEU A 1 94 ? 31.262 1.069 -28.727 1.00 10.00 338 LEU A C 5
ATOM 7530 O O . LEU A 1 94 ? 31.201 2.148 -29.318 1.00 10.00 338 LEU A O 5
ATOM 7546 N N . ASP A 1 95 ? 32.227 0.184 -28.963 1.00 10.00 339 ASP A N 5
ATOM 7547 C CA . ASP A 1 95 ? 33.295 0.324 -29.960 1.00 10.00 339 ASP A CA 5
ATOM 7548 C C . ASP A 1 95 ? 33.020 -0.566 -31.187 1.00 10.00 339 ASP A C 5
ATOM 7549 O O . ASP A 1 95 ? 33.504 -1.697 -31.275 1.00 10.00 339 ASP A O 5
ATOM 7558 N N . VAL A 1 96 ? 32.196 -0.082 -32.125 1.00 10.00 340 VAL A N 5
ATOM 7559 C CA . VAL A 1 96 ? 31.831 -0.828 -33.343 1.00 10.00 340 VAL A CA 5
ATOM 7560 C C . VAL A 1 96 ? 33.055 -1.022 -34.247 1.00 10.00 340 VAL A C 5
ATOM 7561 O O . VAL A 1 96 ? 33.581 -0.063 -34.818 1.00 10.00 340 VAL A O 5
ATOM 7574 N N . LEU A 1 97 ? 33.522 -2.266 -34.362 1.00 10.00 341 LEU A N 5
ATOM 7575 C CA . LEU A 1 97 ? 34.654 -2.694 -35.185 1.00 10.00 341 LEU A CA 5
ATOM 7576 C C . LEU A 1 97 ? 34.257 -2.672 -36.674 1.00 10.00 341 LEU A C 5
ATOM 7577 O O . LEU A 1 97 ? 33.580 -3.583 -37.160 1.00 10.00 341 LEU A O 5
ATOM 7593 N N . ALA A 1 98 ? 34.617 -1.596 -37.379 1.00 10.00 342 ALA A N 5
ATOM 7594 C CA . ALA A 1 98 ? 34.214 -1.334 -38.763 1.00 10.00 342 ALA A CA 5
ATOM 7595 C C . ALA A 1 98 ? 34.702 -2.406 -39.765 1.00 10.00 342 ALA A C 5
ATOM 7596 O O . ALA A 1 98 ? 35.791 -2.973 -39.617 1.00 10.00 342 ALA A O 5
ATOM 7603 N N . LYS A 1 99 ? 33.900 -2.658 -40.808 1.00 10.00 343 LYS A N 5
ATOM 7604 C CA . LYS A 1 99 ? 34.140 -3.664 -41.863 1.00 10.00 343 LYS A CA 5
ATOM 7605 C C . LYS A 1 99 ? 34.945 -3.128 -43.060 1.00 10.00 343 LYS A C 5
ATOM 7606 O O . LYS A 1 99 ? 35.621 -3.904 -43.741 1.00 10.00 343 LYS A O 5
ATOM 7625 N N . GLU A 1 100 ? 34.889 -1.817 -43.317 1.00 10.00 344 GLU A N 5
ATOM 7626 C CA . GLU A 1 100 ? 35.635 -1.115 -44.387 1.00 10.00 344 GLU A CA 5
ATOM 7627 C C . GLU A 1 100 ? 37.173 -1.211 -44.269 1.00 10.00 344 GLU A C 5
ATOM 7628 O O . GLU A 1 100 ? 37.841 -1.243 -45.328 1.00 10.00 344 GLU A O 5
ATOM 7641 N N . GLY A 1 1 ? -1.186 0.456 -2.414 1.00 10.00 -4 GLY A N 6
ATOM 7642 C CA . GLY A 1 1 ? 0.087 0.035 -1.788 1.00 10.00 -4 GLY A CA 6
ATOM 7643 C C . GLY A 1 1 ? 1.173 1.092 -1.941 1.00 10.00 -4 GLY A C 6
ATOM 7644 O O . GLY A 1 1 ? 1.055 2.006 -2.762 1.00 10.00 -4 GLY A O 6
ATOM 7650 N N . ALA A 1 2 ? 2.246 0.979 -1.150 1.00 10.00 -3 ALA A N 6
ATOM 7651 C CA . ALA A 1 2 ? 3.416 1.866 -1.212 1.00 10.00 -3 ALA A CA 6
ATOM 7652 C C . ALA A 1 2 ? 4.186 1.757 -2.550 1.00 10.00 -3 ALA A C 6
ATOM 7653 O O . ALA A 1 2 ? 4.099 0.748 -3.258 1.00 10.00 -3 ALA A O 6
ATOM 7660 N N . MET A 1 3 ? 4.957 2.797 -2.887 1.00 10.00 -2 MET A N 6
ATOM 7661 C CA . MET A 1 3 ? 5.732 2.940 -4.134 1.00 10.00 -2 MET A CA 6
ATOM 7662 C C . MET A 1 3 ? 6.998 3.806 -3.920 1.00 10.00 -2 MET A C 6
ATOM 7663 O O . MET A 1 3 ? 7.223 4.290 -2.804 1.00 10.00 -2 MET A O 6
ATOM 7677 N N . GLY A 1 4 ? 7.860 3.990 -4.934 1.00 10.00 -1 GLY A N 6
ATOM 7678 C CA . GLY A 1 4 ? 9.113 4.747 -4.766 1.00 10.00 -1 GLY A CA 6
ATOM 7679 C C . GLY A 1 4 ? 9.991 4.957 -6.016 1.00 10.00 -1 GLY A C 6
ATOM 7680 O O . GLY A 1 4 ? 9.734 4.392 -7.087 1.00 10.00 -1 GLY A O 6
ATOM 7684 N N . PRO A 1 5 ? 11.052 5.778 -5.896 1.00 10.00 249 PRO A N 6
ATOM 7685 C CA . PRO A 1 5 ? 11.899 6.184 -7.021 1.00 10.00 249 PRO A CA 6
ATOM 7686 C C . PRO A 1 5 ? 12.749 5.025 -7.583 1.00 10.00 249 PRO A C 6
ATOM 7687 O O . PRO A 1 5 ? 13.003 4.042 -6.875 1.00 10.00 249 PRO A O 6
ATOM 7698 N N . PRO A 1 6 ? 13.235 5.135 -8.835 1.00 10.00 250 PRO A N 6
ATOM 7699 C CA . PRO A 1 6 ? 14.161 4.167 -9.421 1.00 10.00 250 PRO A CA 6
ATOM 7700 C C . PRO A 1 6 ? 15.560 4.233 -8.784 1.00 10.00 250 PRO A C 6
ATOM 7701 O O . PRO A 1 6 ? 15.894 5.186 -8.070 1.00 10.00 250 PRO A O 6
ATOM 7712 N N . ARG A 1 7 ? 16.388 3.210 -9.041 1.00 10.00 251 ARG A N 6
ATOM 7713 C CA . ARG A 1 7 ? 17.718 3.037 -8.425 1.00 10.00 251 ARG A CA 6
ATOM 7714 C C . ARG A 1 7 ? 18.759 2.509 -9.419 1.00 10.00 251 ARG A C 6
ATOM 7715 O O . ARG A 1 7 ? 18.446 1.717 -10.308 1.00 10.00 251 ARG A O 6
ATOM 7736 N N . PHE A 1 8 ? 20.005 2.937 -9.229 1.00 10.00 252 PHE A N 6
ATOM 7737 C CA . PHE A 1 8 ? 21.202 2.657 -10.033 1.00 10.00 252 PHE A CA 6
ATOM 7738 C C . PHE A 1 8 ? 21.770 1.238 -9.773 1.00 10.00 252 PHE A C 6
ATOM 7739 O O . PHE A 1 8 ? 22.916 1.088 -9.341 1.00 10.00 252 PHE A O 6
ATOM 7756 N N . ILE A 1 9 ? 20.969 0.183 -9.986 1.00 10.00 253 ILE A N 6
ATOM 7757 C CA . ILE A 1 9 ? 21.313 -1.202 -9.599 1.00 10.00 253 ILE A CA 6
ATOM 7758 C C . ILE A 1 9 ? 22.590 -1.713 -10.296 1.00 10.00 253 ILE A C 6
ATOM 7759 O O . ILE A 1 9 ? 23.540 -2.097 -9.608 1.00 10.00 253 ILE A O 6
ATOM 7775 N N . GLN A 1 10 ? 22.633 -1.740 -11.637 1.00 10.00 254 GLN A N 6
ATOM 7776 C CA . GLN A 1 10 ? 23.808 -2.198 -12.401 1.00 10.00 254 GLN A CA 6
ATOM 7777 C C . GLN A 1 10 ? 23.891 -1.583 -13.814 1.00 10.00 254 GLN A C 6
ATOM 7778 O O . GLN A 1 10 ? 22.871 -1.275 -14.437 1.00 10.00 254 GLN A O 6
ATOM 7792 N N . VAL A 1 11 ? 25.116 -1.482 -14.343 1.00 10.00 255 VAL A N 6
ATOM 7793 C CA . VAL A 1 11 ? 25.465 -1.175 -15.747 1.00 10.00 255 VAL A CA 6
ATOM 7794 C C . VAL A 1 11 ? 26.500 -2.188 -16.277 1.00 10.00 255 VAL A C 6
ATOM 7795 O O . VAL A 1 11 ? 27.253 -2.755 -15.476 1.00 10.00 255 VAL A O 6
ATOM 7808 N N . PRO A 1 12 ? 26.592 -2.418 -17.602 1.00 10.00 256 PRO A N 6
ATOM 7809 C CA . PRO A 1 12 ? 27.692 -3.176 -18.200 1.00 10.00 256 PRO A CA 6
ATOM 7810 C C . PRO A 1 12 ? 28.992 -2.347 -18.243 1.00 10.00 256 PRO A C 6
ATOM 7811 O O . PRO A 1 12 ? 28.983 -1.122 -18.086 1.00 10.00 256 PRO A O 6
ATOM 7822 N N . GLU A 1 13 ? 30.123 -3.008 -18.497 1.00 10.00 257 GLU A N 6
ATOM 7823 C CA . GLU A 1 13 ? 31.376 -2.350 -18.912 1.00 10.00 257 GLU A CA 6
ATOM 7824 C C . GLU A 1 13 ? 31.289 -1.853 -20.375 1.00 10.00 257 GLU A C 6
ATOM 7825 O O . GLU A 1 13 ? 30.295 -2.092 -21.068 1.00 10.00 257 GLU A O 6
ATOM 7837 N N . ASN A 1 14 ? 32.326 -1.169 -20.873 1.00 10.00 258 ASN A N 6
ATOM 7838 C CA . ASN A 1 14 ? 32.441 -0.812 -22.293 1.00 10.00 258 ASN A CA 6
ATOM 7839 C C . ASN A 1 14 ? 32.438 -2.058 -23.209 1.00 10.00 258 ASN A C 6
ATOM 7840 O O . ASN A 1 14 ? 32.861 -3.148 -22.808 1.00 10.00 258 ASN A O 6
ATOM 7851 N N . MET A 1 15 ? 31.985 -1.887 -24.452 1.00 10.00 259 MET A N 6
ATOM 7852 C CA . MET A 1 15 ? 31.748 -2.958 -25.429 1.00 10.00 259 MET A CA 6
ATOM 7853 C C . MET A 1 15 ? 32.352 -2.627 -26.801 1.00 10.00 259 MET A C 6
ATOM 7854 O O . MET A 1 15 ? 32.531 -1.460 -27.157 1.00 10.00 259 MET A O 6
ATOM 7868 N N . SER A 1 16 ? 32.617 -3.662 -27.600 1.00 10.00 260 SER A N 6
ATOM 7869 C CA . SER A 1 16 ? 32.995 -3.565 -29.017 1.00 10.00 260 SER A CA 6
ATOM 7870 C C . SER A 1 16 ? 32.434 -4.749 -29.814 1.00 10.00 260 SER A C 6
ATOM 7871 O O . SER A 1 16 ? 32.442 -5.889 -29.341 1.00 10.00 260 SER A O 6
ATOM 7879 N N . ILE A 1 17 ? 31.893 -4.473 -31.005 1.00 10.00 261 ILE A N 6
ATOM 7880 C CA . ILE A 1 17 ? 31.124 -5.417 -31.838 1.00 10.00 261 ILE A CA 6
ATOM 7881 C C . ILE A 1 17 ? 31.533 -5.254 -33.310 1.00 10.00 261 ILE A C 6
ATOM 7882 O O . ILE A 1 17 ? 31.608 -4.132 -33.810 1.00 10.00 261 ILE A O 6
ATOM 7898 N N . ASP A 1 18 ? 31.792 -6.361 -34.009 1.00 10.00 262 ASP A N 6
ATOM 7899 C CA . ASP A 1 18 ? 32.054 -6.394 -35.457 1.00 10.00 262 ASP A CA 6
ATOM 7900 C C . ASP A 1 18 ? 30.835 -5.935 -36.283 1.00 10.00 262 ASP A C 6
ATOM 7901 O O . ASP A 1 18 ? 29.710 -6.393 -36.070 1.00 10.00 262 ASP A O 6
ATOM 7910 N N . GLU A 1 19 ? 31.056 -5.024 -37.233 1.00 10.00 263 GLU A N 6
ATOM 7911 C CA . GLU A 1 19 ? 30.030 -4.428 -38.099 1.00 10.00 263 GLU A CA 6
ATOM 7912 C C . GLU A 1 19 ? 29.139 -5.476 -38.801 1.00 10.00 263 GLU A C 6
ATOM 7913 O O . GLU A 1 19 ? 29.624 -6.430 -39.418 1.00 10.00 263 GLU A O 6
ATOM 7925 N N . GLY A 1 20 ? 27.820 -5.281 -38.715 1.00 10.00 264 GLY A N 6
ATOM 7926 C CA . GLY A 1 20 ? 26.780 -6.116 -39.324 1.00 10.00 264 GLY A CA 6
ATOM 7927 C C . GLY A 1 20 ? 26.166 -7.176 -38.396 1.00 10.00 264 GLY A C 6
ATOM 7928 O O . GLY A 1 20 ? 25.152 -7.781 -38.758 1.00 10.00 264 GLY A O 6
ATOM 7932 N N . ARG A 1 21 ? 26.739 -7.410 -37.206 1.00 10.00 265 ARG A N 6
ATOM 7933 C CA . ARG A 1 21 ? 26.210 -8.357 -36.203 1.00 10.00 265 ARG A CA 6
ATOM 7934 C C . ARG A 1 21 ? 24.936 -7.857 -35.506 1.00 10.00 265 ARG A C 6
ATOM 7935 O O . ARG A 1 21 ? 24.665 -6.654 -35.439 1.00 10.00 265 ARG A O 6
ATOM 7956 N N . PHE A 1 22 ? 24.214 -8.801 -34.900 1.00 10.00 266 PHE A N 6
ATOM 7957 C CA . PHE A 1 22 ? 23.274 -8.556 -33.803 1.00 10.00 266 PHE A CA 6
ATOM 7958 C C . PHE A 1 22 ? 24.032 -8.207 -32.505 1.00 10.00 266 PHE A C 6
ATOM 7959 O O . PHE A 1 22 ? 25.121 -8.732 -32.253 1.00 10.00 266 PHE A O 6
ATOM 7976 N N . CYS A 1 23 ? 23.441 -7.376 -31.645 1.00 10.00 267 CYS A N 6
ATOM 7977 C CA . CYS A 1 23 ? 23.899 -7.119 -30.276 1.00 10.00 267 CYS A CA 6
ATOM 7978 C C . CYS A 1 23 ? 22.707 -6.839 -29.337 1.00 10.00 267 CYS A C 6
ATOM 7979 O O . CYS A 1 23 ? 21.664 -6.347 -29.776 1.00 10.00 267 CYS A O 6
ATOM 7987 N N . ARG A 1 24 ? 22.872 -7.097 -28.033 1.00 10.00 268 ARG A N 6
ATOM 7988 C CA . ARG A 1 24 ? 21.983 -6.613 -26.962 1.00 10.00 268 ARG A CA 6
ATOM 7989 C C . ARG A 1 24 ? 22.741 -6.299 -25.665 1.00 10.00 268 ARG A C 6
ATOM 7990 O O . ARG A 1 24 ? 23.893 -6.704 -25.495 1.00 10.00 268 ARG A O 6
ATOM 8011 N N . MET A 1 25 ? 22.078 -5.596 -24.748 1.00 10.00 269 MET A N 6
ATOM 8012 C CA . MET A 1 25 ? 22.610 -5.110 -23.466 1.00 10.00 269 MET A CA 6
ATOM 8013 C C . MET A 1 25 ? 21.648 -5.406 -22.297 1.00 10.00 269 MET A C 6
ATOM 8014 O O . MET A 1 25 ? 20.479 -5.734 -22.512 1.00 10.00 269 MET A O 6
ATOM 8028 N N . ASP A 1 26 ? 22.127 -5.260 -21.057 1.00 10.00 270 ASP A N 6
ATOM 8029 C CA . ASP A 1 26 ? 21.407 -5.561 -19.808 1.00 10.00 270 ASP A CA 6
ATOM 8030 C C . ASP A 1 26 ? 21.572 -4.436 -18.771 1.00 10.00 270 ASP A C 6
ATOM 8031 O O . ASP A 1 26 ? 22.684 -4.164 -18.310 1.00 10.00 270 ASP A O 6
ATOM 8040 N N . PHE A 1 27 ? 20.463 -3.798 -18.387 1.00 10.00 271 PHE A N 6
ATOM 8041 C CA . PHE A 1 27 ? 20.405 -2.692 -17.425 1.00 10.00 271 PHE A CA 6
ATOM 8042 C C . PHE A 1 27 ? 19.379 -2.968 -16.317 1.00 10.00 271 PHE A C 6
ATOM 8043 O O . PHE A 1 27 ? 18.171 -2.798 -16.506 1.00 10.00 271 PHE A O 6
ATOM 8060 N N . LYS A 1 28 ? 19.852 -3.420 -15.151 1.00 10.00 272 LYS A N 6
ATOM 8061 C CA . LYS A 1 28 ? 19.029 -3.589 -13.942 1.00 10.00 272 LYS A CA 6
ATOM 8062 C C . LYS A 1 28 ? 18.554 -2.221 -13.431 1.00 10.00 272 LYS A C 6
ATOM 8063 O O . LYS A 1 28 ? 19.371 -1.339 -13.165 1.00 10.00 272 LYS A O 6
ATOM 8082 N N . VAL A 1 29 ? 17.240 -2.047 -13.303 1.00 10.00 273 VAL A N 6
ATOM 8083 C CA . VAL A 1 29 ? 16.560 -0.803 -12.908 1.00 10.00 273 VAL A CA 6
ATOM 8084 C C . VAL A 1 29 ? 15.351 -1.107 -12.010 1.00 10.00 273 VAL A C 6
ATOM 8085 O O . VAL A 1 29 ? 14.303 -1.565 -12.469 1.00 10.00 273 VAL A O 6
ATOM 8098 N N . SER A 1 30 ? 15.515 -0.895 -10.701 1.00 10.00 274 SER A N 6
ATOM 8099 C CA . SER A 1 30 ? 14.426 -0.971 -9.711 1.00 10.00 274 SER A CA 6
ATOM 8100 C C . SER A 1 30 ? 13.508 0.271 -9.769 1.00 10.00 274 SER A C 6
ATOM 8101 O O . SER A 1 30 ? 13.696 1.157 -10.607 1.00 10.00 274 SER A O 6
ATOM 8109 N N . GLY A 1 31 ? 12.515 0.344 -8.879 1.00 10.00 275 GLY A N 6
ATOM 8110 C CA . GLY A 1 31 ? 11.532 1.428 -8.725 1.00 10.00 275 GLY A CA 6
ATOM 8111 C C . GLY A 1 31 ? 10.088 0.978 -8.976 1.00 10.00 275 GLY A C 6
ATOM 8112 O O . GLY A 1 31 ? 9.843 -0.044 -9.625 1.00 10.00 275 GLY A O 6
ATOM 8116 N N . LEU A 1 32 ? 9.120 1.756 -8.476 1.00 10.00 276 LEU A N 6
ATOM 8117 C CA . LEU A 1 32 ? 7.681 1.506 -8.629 1.00 10.00 276 LEU A CA 6
ATOM 8118 C C . LEU A 1 32 ? 6.900 2.842 -8.648 1.00 10.00 276 LEU A C 6
ATOM 8119 O O . LEU A 1 32 ? 7.094 3.641 -7.733 1.00 10.00 276 LEU A O 6
ATOM 8135 N N . PRO A 1 33 ? 6.023 3.121 -9.633 1.00 10.00 277 PRO A N 6
ATOM 8136 C CA . PRO A 1 33 ? 5.720 2.302 -10.810 1.00 10.00 277 PRO A CA 6
ATOM 8137 C C . PRO A 1 33 ? 6.912 2.200 -11.780 1.00 10.00 277 PRO A C 6
ATOM 8138 O O . PRO A 1 33 ? 7.918 2.902 -11.630 1.00 10.00 277 PRO A O 6
ATOM 8149 N N . ALA A 1 34 ? 6.802 1.306 -12.766 1.00 10.00 278 ALA A N 6
ATOM 8150 C CA . ALA A 1 34 ? 7.825 1.060 -13.783 1.00 10.00 278 ALA A CA 6
ATOM 8151 C C . ALA A 1 34 ? 8.174 2.355 -14.560 1.00 10.00 278 ALA A C 6
ATOM 8152 O O . ALA A 1 34 ? 7.265 2.981 -15.123 1.00 10.00 278 ALA A O 6
ATOM 8159 N N . PRO A 1 35 ? 9.448 2.796 -14.581 1.00 10.00 279 PRO A N 6
ATOM 8160 C CA . PRO A 1 35 ? 9.826 4.082 -15.166 1.00 10.00 279 PRO A CA 6
ATOM 8161 C C . PRO A 1 35 ? 9.719 4.107 -16.700 1.00 10.00 279 PRO A C 6
ATOM 8162 O O . PRO A 1 35 ? 9.921 3.097 -17.380 1.00 10.00 279 PRO A O 6
ATOM 8173 N N . ASP A 1 36 ? 9.462 5.293 -17.253 1.00 10.00 280 ASP A N 6
ATOM 8174 C CA . ASP A 1 36 ? 9.714 5.622 -18.661 1.00 10.00 280 ASP A CA 6
ATOM 8175 C C . ASP A 1 36 ? 11.228 5.778 -18.902 1.00 10.00 280 ASP A C 6
ATOM 8176 O O . ASP A 1 36 ? 11.950 6.242 -18.016 1.00 10.00 280 ASP A O 6
ATOM 8185 N N . VAL A 1 37 ? 11.716 5.389 -20.083 1.00 10.00 281 VAL A N 6
ATOM 8186 C CA . VAL A 1 37 ? 13.146 5.169 -20.380 1.00 10.00 281 VAL A CA 6
ATOM 8187 C C . VAL A 1 37 ? 13.591 5.902 -21.654 1.00 10.00 281 VAL A C 6
ATOM 8188 O O . VAL A 1 37 ? 13.572 5.359 -22.761 1.00 10.00 281 VAL A O 6
ATOM 8201 N N . SER A 1 38 ? 13.975 7.173 -21.499 1.00 10.00 282 SER A N 6
ATOM 8202 C CA . SER A 1 38 ? 14.493 8.034 -22.577 1.00 10.00 282 SER A CA 6
ATOM 8203 C C . SER A 1 38 ? 15.962 7.721 -22.890 1.00 10.00 282 SER A C 6
ATOM 8204 O O . SER A 1 38 ? 16.825 7.911 -22.031 1.00 10.00 282 SER A O 6
ATOM 8212 N N . TRP A 1 39 ? 16.257 7.244 -24.105 1.00 10.00 283 TRP A N 6
ATOM 8213 C CA . TRP A 1 39 ? 17.624 6.950 -24.563 1.00 10.00 283 TRP A CA 6
ATOM 8214 C C . TRP A 1 39 ? 18.315 8.139 -25.248 1.00 10.00 283 TRP A C 6
ATOM 8215 O O . TRP A 1 39 ? 17.675 9.034 -25.809 1.00 10.00 283 TRP A O 6
ATOM 8236 N N . TYR A 1 40 ? 19.649 8.112 -25.222 1.00 10.00 284 TYR A N 6
ATOM 8237 C CA . TYR A 1 40 ? 20.570 9.121 -25.745 1.00 10.00 284 TYR A CA 6
ATOM 8238 C C . TYR A 1 40 ? 21.848 8.477 -26.316 1.00 10.00 284 TYR A C 6
ATOM 8239 O O . TYR A 1 40 ? 22.201 7.350 -25.956 1.00 10.00 284 TYR A O 6
ATOM 8257 N N . LEU A 1 41 ? 22.569 9.216 -27.164 1.00 10.00 285 LEU A N 6
ATOM 8258 C CA . LEU A 1 41 ? 23.869 8.879 -27.757 1.00 10.00 285 LEU A CA 6
ATOM 8259 C C . LEU A 1 41 ? 24.701 10.155 -27.961 1.00 10.00 285 LEU A C 6
ATOM 8260 O O . LEU A 1 41 ? 24.284 11.064 -28.681 1.00 10.00 285 LEU A O 6
ATOM 8276 N N . ASN A 1 42 ? 25.874 10.229 -27.323 1.00 10.00 286 ASN A N 6
ATOM 8277 C CA . ASN A 1 42 ? 26.836 11.347 -27.375 1.00 10.00 286 ASN A CA 6
ATOM 8278 C C . ASN A 1 42 ? 26.253 12.738 -26.999 1.00 10.00 286 ASN A C 6
ATOM 8279 O O . ASN A 1 42 ? 26.874 13.769 -27.270 1.00 10.00 286 ASN A O 6
ATOM 8290 N N . GLY A 1 43 ? 25.066 12.781 -26.379 1.00 10.00 287 GLY A N 6
ATOM 8291 C CA . GLY A 1 43 ? 24.332 13.989 -25.971 1.00 10.00 287 GLY A CA 6
ATOM 8292 C C . GLY A 1 43 ? 23.070 14.298 -26.795 1.00 10.00 287 GLY A C 6
ATOM 8293 O O . GLY A 1 43 ? 22.250 15.114 -26.361 1.00 10.00 287 GLY A O 6
ATOM 8297 N N . ARG A 1 44 ? 22.873 13.646 -27.952 1.00 10.00 288 ARG A N 6
ATOM 8298 C CA . ARG A 1 44 ? 21.617 13.667 -28.733 1.00 10.00 288 ARG A CA 6
ATOM 8299 C C . ARG A 1 44 ? 20.653 12.581 -28.244 1.00 10.00 288 ARG A C 6
ATOM 8300 O O . ARG A 1 44 ? 21.083 11.609 -27.624 1.00 10.00 288 ARG A O 6
ATOM 8321 N N . THR A 1 45 ? 19.359 12.713 -28.530 1.00 10.00 289 THR A N 6
ATOM 8322 C CA . THR A 1 45 ? 18.334 11.692 -28.224 1.00 10.00 289 THR A CA 6
ATOM 8323 C C . THR A 1 45 ? 18.420 10.469 -29.149 1.00 10.00 289 THR A C 6
ATOM 8324 O O . THR A 1 45 ? 18.952 10.537 -30.261 1.00 10.00 289 THR A O 6
ATOM 8335 N N . VAL A 1 46 ? 17.853 9.345 -28.697 1.00 10.00 290 VAL A N 6
ATOM 8336 C CA . VAL A 1 46 ? 17.651 8.089 -29.445 1.00 10.00 290 VAL A CA 6
ATOM 8337 C C . VAL A 1 46 ? 16.243 7.554 -29.142 1.00 10.00 290 VAL A C 6
ATOM 8338 O O . VAL A 1 46 ? 15.741 7.707 -28.025 1.00 10.00 290 VAL A O 6
ATOM 8351 N N . GLN A 1 47 ? 15.599 6.922 -30.126 1.00 10.00 291 GLN A N 6
ATOM 8352 C CA . GLN A 1 47 ? 14.244 6.355 -30.029 1.00 10.00 291 GLN A CA 6
ATOM 8353 C C . GLN A 1 47 ? 14.219 4.886 -30.487 1.00 10.00 291 GLN A C 6
ATOM 8354 O O . GLN A 1 47 ? 15.143 4.415 -31.158 1.00 10.00 291 GLN A O 6
ATOM 8368 N N . SER A 1 48 ? 13.157 4.156 -30.134 1.00 10.00 292 SER A N 6
ATOM 8369 C CA . SER A 1 48 ? 12.952 2.762 -30.551 1.00 10.00 292 SER A CA 6
ATOM 8370 C C . SER A 1 48 ? 12.678 2.630 -32.058 1.00 10.00 292 SER A C 6
ATOM 8371 O O . SER A 1 48 ? 12.145 3.539 -32.704 1.00 10.00 292 SER A O 6
ATOM 8379 N N . ASP A 1 49 ? 13.030 1.476 -32.625 1.00 10.00 293 ASP A N 6
ATOM 8380 C CA . ASP A 1 49 ? 12.789 1.092 -34.023 1.00 10.00 293 ASP A CA 6
ATOM 8381 C C . ASP A 1 49 ? 12.675 -0.441 -34.154 1.00 10.00 293 ASP A C 6
ATOM 8382 O O . ASP A 1 49 ? 13.053 -1.176 -33.240 1.00 10.00 293 ASP A O 6
ATOM 8391 N N . ASP A 1 50 ? 12.221 -0.952 -35.303 1.00 10.00 294 ASP A N 6
ATOM 8392 C CA . ASP A 1 50 ? 12.270 -2.385 -35.632 1.00 10.00 294 ASP A CA 6
ATOM 8393 C C . ASP A 1 50 ? 13.699 -2.966 -35.560 1.00 10.00 294 ASP A C 6
ATOM 8394 O O . ASP A 1 50 ? 13.881 -4.103 -35.118 1.00 10.00 294 ASP A O 6
ATOM 8403 N N . LEU A 1 51 ? 14.720 -2.180 -35.933 1.00 10.00 295 LEU A N 6
ATOM 8404 C CA . LEU A 1 51 ? 16.139 -2.538 -35.804 1.00 10.00 295 LEU A CA 6
ATOM 8405 C C . LEU A 1 51 ? 16.740 -2.230 -34.416 1.00 10.00 295 LEU A C 6
ATOM 8406 O O . LEU A 1 51 ? 17.832 -2.710 -34.108 1.00 10.00 295 LEU A O 6
ATOM 8422 N N . HIS A 1 52 ? 16.045 -1.454 -33.576 1.00 10.00 296 HIS A N 6
ATOM 8423 C CA . HIS A 1 52 ? 16.523 -0.952 -32.281 1.00 10.00 296 HIS A CA 6
ATOM 8424 C C . HIS A 1 52 ? 15.440 -1.074 -31.196 1.00 10.00 296 HIS A C 6
ATOM 8425 O O . HIS A 1 52 ? 14.833 -0.087 -30.765 1.00 10.00 296 HIS A O 6
ATOM 8439 N N . LYS A 1 53 ? 15.164 -2.315 -30.779 1.00 10.00 297 LYS A N 6
ATOM 8440 C CA . LYS A 1 53 ? 14.118 -2.660 -29.801 1.00 10.00 297 LYS A CA 6
ATOM 8441 C C . LYS A 1 53 ? 14.500 -2.226 -28.375 1.00 10.00 297 LYS A C 6
ATOM 8442 O O . LYS A 1 53 ? 15.676 -2.234 -27.998 1.00 10.00 297 LYS A O 6
ATOM 8461 N N . MET A 1 54 ? 13.487 -1.859 -27.587 1.00 10.00 298 MET A N 6
ATOM 8462 C CA . MET A 1 54 ? 13.583 -1.299 -26.230 1.00 10.00 298 MET A CA 6
ATOM 8463 C C . MET A 1 54 ? 12.455 -1.864 -25.349 1.00 10.00 298 MET A C 6
ATOM 8464 O O . MET A 1 54 ? 11.289 -1.507 -25.539 1.00 10.00 298 MET A O 6
ATOM 8478 N N . ILE A 1 55 ? 12.781 -2.762 -24.412 1.00 10.00 299 ILE A N 6
ATOM 8479 C CA . ILE A 1 55 ? 11.812 -3.439 -23.523 1.00 10.00 299 ILE A CA 6
ATOM 8480 C C . ILE A 1 55 ? 12.315 -3.535 -22.073 1.00 10.00 299 ILE A C 6
ATOM 8481 O O . ILE A 1 55 ? 13.520 -3.479 -21.822 1.00 10.00 299 ILE A O 6
ATOM 8497 N N . VAL A 1 56 ? 11.395 -3.697 -21.115 1.00 10.00 300 VAL A N 6
ATOM 8498 C CA . VAL A 1 56 ? 11.659 -3.762 -19.662 1.00 10.00 300 VAL A CA 6
ATOM 8499 C C . VAL A 1 56 ? 10.889 -4.934 -19.043 1.00 10.00 300 VAL A C 6
ATOM 8500 O O . VAL A 1 56 ? 9.656 -4.938 -19.033 1.00 10.00 300 VAL A O 6
ATOM 8513 N N . SER A 1 57 ? 11.608 -5.944 -18.546 1.00 10.00 301 SER A N 6
ATOM 8514 C CA . SER A 1 57 ? 11.026 -7.100 -17.841 1.00 10.00 301 SER A CA 6
ATOM 8515 C C . SER A 1 57 ? 10.473 -6.717 -16.459 1.00 10.00 301 SER A C 6
ATOM 8516 O O . SER A 1 57 ? 10.994 -5.819 -15.793 1.00 10.00 301 SER A O 6
ATOM 8524 N N . GLU A 1 58 ? 9.452 -7.442 -15.989 1.00 10.00 302 GLU A N 6
ATOM 8525 C CA . GLU A 1 58 ? 8.716 -7.185 -14.734 1.00 10.00 302 GLU A CA 6
ATOM 8526 C C . GLU A 1 58 ? 9.612 -7.168 -13.477 1.00 10.00 302 GLU A C 6
ATOM 8527 O O . GLU A 1 58 ? 9.366 -6.408 -12.537 1.00 10.00 302 GLU A O 6
ATOM 8539 N N . LYS A 1 59 ? 10.685 -7.971 -13.475 1.00 10.00 303 LYS A N 6
ATOM 8540 C CA . LYS A 1 59 ? 11.709 -8.055 -12.414 1.00 10.00 303 LYS A CA 6
ATOM 8541 C C . LYS A 1 59 ? 12.635 -6.824 -12.322 1.00 10.00 303 LYS A C 6
ATOM 8542 O O . LYS A 1 59 ? 13.477 -6.766 -11.423 1.00 10.00 303 LYS A O 6
ATOM 8561 N N . GLY A 1 60 ? 12.494 -5.843 -13.219 1.00 10.00 304 GLY A N 6
ATOM 8562 C CA . GLY A 1 60 ? 13.298 -4.616 -13.258 1.00 10.00 304 GLY A CA 6
ATOM 8563 C C . GLY A 1 60 ? 14.595 -4.779 -14.054 1.00 10.00 304 GLY A C 6
ATOM 8564 O O . GLY A 1 60 ? 15.672 -4.434 -13.566 1.00 10.00 304 GLY A O 6
ATOM 8568 N N . LEU A 1 61 ? 14.499 -5.314 -15.275 1.00 10.00 305 LEU A N 6
ATOM 8569 C CA . LEU A 1 61 ? 15.620 -5.543 -16.195 1.00 10.00 305 LEU A CA 6
ATOM 8570 C C . LEU A 1 61 ? 15.292 -4.990 -17.589 1.00 10.00 305 LEU A C 6
ATOM 8571 O O . LEU A 1 61 ? 14.498 -5.569 -18.333 1.00 10.00 305 LEU A O 6
ATOM 8587 N N . HIS A 1 62 ? 15.880 -3.844 -17.923 1.00 10.00 306 HIS A N 6
ATOM 8588 C CA . HIS A 1 62 ? 15.764 -3.187 -19.222 1.00 10.00 306 HIS A CA 6
ATOM 8589 C C . HIS A 1 62 ? 16.766 -3.773 -20.235 1.00 10.00 306 HIS A C 6
ATOM 8590 O O . HIS A 1 62 ? 17.973 -3.820 -19.976 1.00 10.00 306 HIS A O 6
ATOM 8604 N N . SER A 1 63 ? 16.264 -4.215 -21.392 1.00 10.00 307 SER A N 6
ATOM 8605 C CA . SER A 1 63 ? 17.057 -4.612 -22.564 1.00 10.00 307 SER A CA 6
ATOM 8606 C C . SER A 1 63 ? 17.046 -3.529 -23.651 1.00 10.00 307 SER A C 6
ATOM 8607 O O . SER A 1 63 ? 16.015 -2.907 -23.925 1.00 10.00 307 SER A O 6
ATOM 8615 N N . LEU A 1 64 ? 18.193 -3.365 -24.313 1.00 10.00 308 LEU A N 6
ATOM 8616 C CA . LEU A 1 64 ? 18.445 -2.481 -25.457 1.00 10.00 308 LEU A CA 6
ATOM 8617 C C . LEU A 1 64 ? 19.146 -3.307 -26.546 1.00 10.00 308 LEU A C 6
ATOM 8618 O O . LEU A 1 64 ? 20.136 -3.982 -26.257 1.00 10.00 308 LEU A O 6
ATOM 8634 N N . ILE A 1 65 ? 18.601 -3.313 -27.765 1.00 10.00 309 ILE A N 6
ATOM 8635 C CA . ILE A 1 65 ? 18.965 -4.238 -28.856 1.00 10.00 309 ILE A CA 6
ATOM 8636 C C . ILE A 1 65 ? 19.438 -3.480 -30.113 1.00 10.00 309 ILE A C 6
ATOM 8637 O O . ILE A 1 65 ? 19.001 -2.360 -30.383 1.00 10.00 309 ILE A O 6
ATOM 8653 N N . PHE A 1 66 ? 20.289 -4.133 -30.909 1.00 10.00 310 PHE A N 6
ATOM 8654 C CA . PHE A 1 66 ? 20.732 -3.762 -32.256 1.00 10.00 310 PHE A CA 6
ATOM 8655 C C . PHE A 1 66 ? 20.592 -4.980 -33.184 1.00 10.00 310 PHE A C 6
ATOM 8656 O O . PHE A 1 66 ? 21.329 -5.955 -33.037 1.00 10.00 310 PHE A O 6
ATOM 8673 N N . GLU A 1 67 ? 19.651 -4.966 -34.129 1.00 10.00 311 GLU A N 6
ATOM 8674 C CA . GLU A 1 67 ? 19.482 -6.063 -35.100 1.00 10.00 311 GLU A CA 6
ATOM 8675 C C . GLU A 1 67 ? 20.662 -6.184 -36.087 1.00 10.00 311 GLU A C 6
ATOM 8676 O O . GLU A 1 67 ? 21.073 -7.294 -36.432 1.00 10.00 311 GLU A O 6
ATOM 8688 N N . VAL A 1 68 ? 21.208 -5.048 -36.541 1.00 10.00 312 VAL A N 6
ATOM 8689 C CA . VAL A 1 68 ? 22.311 -4.952 -37.516 1.00 10.00 312 VAL A CA 6
ATOM 8690 C C . VAL A 1 68 ? 23.127 -3.673 -37.273 1.00 10.00 312 VAL A C 6
ATOM 8691 O O . VAL A 1 68 ? 22.826 -2.602 -37.802 1.00 10.00 312 VAL A O 6
ATOM 8704 N N . VAL A 1 69 ? 24.138 -3.756 -36.401 1.00 10.00 313 VAL A N 6
ATOM 8705 C CA . VAL A 1 69 ? 24.954 -2.593 -35.999 1.00 10.00 313 VAL A CA 6
ATOM 8706 C C . VAL A 1 69 ? 25.873 -2.103 -37.134 1.00 10.00 313 VAL A C 6
ATOM 8707 O O . VAL A 1 69 ? 26.450 -2.909 -37.869 1.00 10.00 313 VAL A O 6
ATOM 8720 N N . ARG A 1 70 ? 26.043 -0.782 -37.268 1.00 10.00 314 ARG A N 6
ATOM 8721 C CA . ARG A 1 70 ? 26.919 -0.100 -38.244 1.00 10.00 314 ARG A CA 6
ATOM 8722 C C . ARG A 1 70 ? 27.887 0.873 -37.563 1.00 10.00 314 ARG A C 6
ATOM 8723 O O . ARG A 1 70 ? 27.673 1.277 -36.422 1.00 10.00 314 ARG A O 6
ATOM 8744 N N . ALA A 1 71 ? 28.942 1.287 -38.268 1.00 10.00 315 ALA A N 6
ATOM 8745 C CA . ALA A 1 71 ? 29.990 2.170 -37.735 1.00 10.00 315 ALA A CA 6
ATOM 8746 C C . ALA A 1 71 ? 29.458 3.519 -37.194 1.00 10.00 315 ALA A C 6
ATOM 8747 O O . ALA A 1 71 ? 29.991 4.050 -36.217 1.00 10.00 315 ALA A O 6
ATOM 8754 N N . SER A 1 72 ? 28.375 4.047 -37.778 1.00 10.00 316 SER A N 6
ATOM 8755 C CA . SER A 1 72 ? 27.687 5.269 -37.318 1.00 10.00 316 SER A CA 6
ATOM 8756 C C . SER A 1 72 ? 26.969 5.118 -35.964 1.00 10.00 316 SER A C 6
ATOM 8757 O O . SER A 1 72 ? 26.639 6.124 -35.333 1.00 10.00 316 SER A O 6
ATOM 8765 N N . ASP A 1 73 ? 26.739 3.889 -35.485 1.00 10.00 317 ASP A N 6
ATOM 8766 C CA . ASP A 1 73 ? 26.121 3.607 -34.180 1.00 10.00 317 ASP A CA 6
ATOM 8767 C C . ASP A 1 73 ? 27.121 3.660 -33.007 1.00 10.00 317 ASP A C 6
ATOM 8768 O O . ASP A 1 73 ? 26.712 3.531 -31.854 1.00 10.00 317 ASP A O 6
ATOM 8777 N N . ALA A 1 74 ? 28.423 3.840 -33.259 1.00 10.00 318 ALA A N 6
ATOM 8778 C CA . ALA A 1 74 ? 29.436 3.924 -32.205 1.00 10.00 318 ALA A CA 6
ATOM 8779 C C . ALA A 1 74 ? 29.274 5.171 -31.304 1.00 10.00 318 ALA A C 6
ATOM 8780 O O . ALA A 1 74 ? 28.841 6.238 -31.759 1.00 10.00 318 ALA A O 6
ATOM 8787 N N . GLY A 1 75 ? 29.684 5.057 -30.036 1.00 10.00 319 GLY A N 6
ATOM 8788 C CA . GLY A 1 75 ? 29.725 6.157 -29.064 1.00 10.00 319 GLY A CA 6
ATOM 8789 C C . GLY A 1 75 ? 29.200 5.814 -27.664 1.00 10.00 319 GLY A C 6
ATOM 8790 O O . GLY A 1 75 ? 28.870 4.666 -27.349 1.00 10.00 319 GLY A O 6
ATOM 8794 N N . ALA A 1 76 ? 29.144 6.839 -26.811 1.00 10.00 320 ALA A N 6
ATOM 8795 C CA . ALA A 1 76 ? 28.605 6.793 -25.454 1.00 10.00 320 ALA A CA 6
ATOM 8796 C C . ALA A 1 76 ? 27.066 6.880 -25.461 1.00 10.00 320 ALA A C 6
ATOM 8797 O O . ALA A 1 76 ? 26.493 7.971 -25.563 1.00 10.00 320 ALA A O 6
ATOM 8804 N N . TYR A 1 77 ? 26.388 5.737 -25.364 1.00 10.00 321 TYR A N 6
ATOM 8805 C CA . TYR A 1 77 ? 24.951 5.669 -25.091 1.00 10.00 321 TYR A CA 6
ATOM 8806 C C . TYR A 1 77 ? 24.643 5.985 -23.623 1.00 10.00 321 TYR A C 6
ATOM 8807 O O . TYR A 1 77 ? 25.431 5.671 -22.725 1.00 10.00 321 TYR A O 6
ATOM 8825 N N . ALA A 1 78 ? 23.455 6.532 -23.371 1.00 10.00 322 ALA A N 6
ATOM 8826 C CA . ALA A 1 78 ? 22.888 6.670 -22.033 1.00 10.00 322 ALA A CA 6
ATOM 8827 C C . ALA A 1 78 ? 21.360 6.495 -22.034 1.00 10.00 322 ALA A C 6
ATOM 8828 O O . ALA A 1 78 ? 20.705 6.634 -23.067 1.00 10.00 322 ALA A O 6
ATOM 8835 N N . CYS A 1 79 ? 20.788 6.231 -20.860 1.00 10.00 323 CYS A N 6
ATOM 8836 C CA . CYS A 1 79 ? 19.354 6.103 -20.620 1.00 10.00 323 CYS A CA 6
ATOM 8837 C C . CYS A 1 79 ? 18.961 6.819 -19.322 1.00 10.00 323 CYS A C 6
ATOM 8838 O O . CYS A 1 79 ? 19.668 6.724 -18.316 1.00 10.00 323 CYS A O 6
ATOM 8846 N N . VAL A 1 80 ? 17.825 7.517 -19.340 1.00 10.00 324 VAL A N 6
ATOM 8847 C CA . VAL A 1 80 ? 17.255 8.279 -18.221 1.00 10.00 324 VAL A CA 6
ATOM 8848 C C . VAL A 1 80 ? 15.903 7.667 -17.843 1.00 10.00 324 VAL A C 6
ATOM 8849 O O . VAL A 1 80 ? 14.917 7.808 -18.570 1.00 10.00 324 VAL A O 6
ATOM 8862 N N . ALA A 1 81 ? 15.885 6.935 -16.728 1.00 10.00 325 ALA A N 6
ATOM 8863 C CA . ALA A 1 81 ? 14.726 6.247 -16.164 1.00 10.00 325 ALA A CA 6
ATOM 8864 C C . ALA A 1 81 ? 13.960 7.167 -15.192 1.00 10.00 325 ALA A C 6
ATOM 8865 O O . ALA A 1 81 ? 14.523 7.589 -14.180 1.00 10.00 325 ALA A O 6
ATOM 8872 N N . LYS A 1 82 ? 12.691 7.486 -15.480 1.00 10.00 326 LYS A N 6
ATOM 8873 C CA . LYS A 1 82 ? 11.850 8.420 -14.698 1.00 10.00 326 LYS A CA 6
ATOM 8874 C C . LYS A 1 82 ? 10.483 7.828 -14.348 1.00 10.00 326 LYS A C 6
ATOM 8875 O O . LYS A 1 82 ? 9.788 7.316 -15.226 1.00 10.00 326 LYS A O 6
ATOM 8894 N N . ASN A 1 83 ? 10.073 7.947 -13.085 1.00 10.00 327 ASN A N 6
ATOM 8895 C CA . ASN A 1 83 ? 8.700 7.700 -12.621 1.00 10.00 327 ASN A CA 6
ATOM 8896 C C . ASN A 1 83 ? 8.168 8.878 -11.770 1.00 10.00 327 ASN A C 6
ATOM 8897 O O . ASN A 1 83 ? 8.863 9.878 -11.566 1.00 10.00 327 ASN A O 6
ATOM 8908 N N . ARG A 1 84 ? 6.930 8.771 -11.266 1.00 10.00 328 ARG A N 6
ATOM 8909 C CA . ARG A 1 84 ? 6.259 9.805 -10.444 1.00 10.00 328 ARG A CA 6
ATOM 8910 C C . ARG A 1 84 ? 6.946 10.147 -9.108 1.00 10.00 328 ARG A C 6
ATOM 8911 O O . ARG A 1 84 ? 6.589 11.152 -8.491 1.00 10.00 328 ARG A O 6
ATOM 8932 N N . ALA A 1 85 ? 7.920 9.347 -8.666 1.00 10.00 329 ALA A N 6
ATOM 8933 C CA . ALA A 1 85 ? 8.645 9.511 -7.404 1.00 10.00 329 ALA A CA 6
ATOM 8934 C C . ALA A 1 85 ? 10.121 9.940 -7.566 1.00 10.00 329 ALA A C 6
ATOM 8935 O O . ALA A 1 85 ? 10.693 10.485 -6.617 1.00 10.00 329 ALA A O 6
ATOM 8942 N N . GLY A 1 86 ? 10.747 9.745 -8.737 1.00 10.00 330 GLY A N 6
ATOM 8943 C CA . GLY A 1 86 ? 12.138 10.157 -8.978 1.00 10.00 330 GLY A CA 6
ATOM 8944 C C . GLY A 1 86 ? 12.753 9.710 -10.310 1.00 10.00 330 GLY A C 6
ATOM 8945 O O . GLY A 1 86 ? 12.072 9.227 -11.217 1.00 10.00 330 GLY A O 6
ATOM 8949 N N . GLU A 1 87 ? 14.071 9.896 -10.415 1.00 10.00 331 GLU A N 6
ATOM 8950 C CA . GLU A 1 87 ? 14.895 9.720 -11.620 1.00 10.00 331 GLU A CA 6
ATOM 8951 C C . GLU A 1 87 ? 16.189 8.932 -11.323 1.00 10.00 331 GLU A C 6
ATOM 8952 O O . GLU A 1 87 ? 16.811 9.113 -10.271 1.00 10.00 331 GLU A O 6
ATOM 8964 N N . ALA A 1 88 ? 16.619 8.093 -12.271 1.00 10.00 332 ALA A N 6
ATOM 8965 C CA . ALA A 1 88 ? 17.923 7.422 -12.310 1.00 10.00 332 ALA A CA 6
ATOM 8966 C C . ALA A 1 88 ? 18.522 7.454 -13.734 1.00 10.00 332 ALA A C 6
ATOM 8967 O O . ALA A 1 88 ? 17.823 7.748 -14.710 1.00 10.00 332 ALA A O 6
ATOM 8974 N N . THR A 1 89 ? 19.815 7.144 -13.866 1.00 10.00 333 THR A N 6
ATOM 8975 C CA . THR A 1 89 ? 20.574 7.268 -15.127 1.00 10.00 333 THR A CA 6
ATOM 8976 C C . THR A 1 89 ? 21.558 6.109 -15.308 1.00 10.00 333 THR A C 6
ATOM 8977 O O . THR A 1 89 ? 22.202 5.674 -14.352 1.00 10.00 333 THR A O 6
ATOM 8988 N N . PHE A 1 90 ? 21.704 5.626 -16.543 1.00 10.00 334 PHE A N 6
ATOM 8989 C CA . PHE A 1 90 ? 22.565 4.501 -16.929 1.00 10.00 334 PHE A CA 6
ATOM 8990 C C . PHE A 1 90 ? 23.370 4.846 -18.195 1.00 10.00 334 PHE A C 6
ATOM 8991 O O . PHE A 1 90 ? 22.895 5.625 -19.022 1.00 10.00 334 PHE A O 6
ATOM 9008 N N . THR A 1 91 ? 24.567 4.271 -18.366 1.00 10.00 335 THR A N 6
ATOM 9009 C CA . THR A 1 91 ? 25.544 4.661 -19.413 1.00 10.00 335 THR A CA 6
ATOM 9010 C C . THR A 1 91 ? 26.349 3.454 -19.920 1.00 10.00 335 THR A C 6
ATOM 9011 O O . THR A 1 91 ? 26.662 2.551 -19.140 1.00 10.00 335 THR A O 6
ATOM 9022 N N . VAL A 1 92 ? 26.728 3.442 -21.207 1.00 10.00 336 VAL A N 6
ATOM 9023 C CA . VAL A 1 92 ? 27.672 2.474 -21.811 1.00 10.00 336 VAL A CA 6
ATOM 9024 C C . VAL A 1 92 ? 28.402 3.064 -23.031 1.00 10.00 336 VAL A C 6
ATOM 9025 O O . VAL A 1 92 ? 27.834 3.846 -23.790 1.00 10.00 336 VAL A O 6
ATOM 9038 N N . GLN A 1 93 ? 29.658 2.666 -23.246 1.00 10.00 337 GLN A N 6
ATOM 9039 C CA . GLN A 1 93 ? 30.469 2.989 -24.429 1.00 10.00 337 GLN A CA 6
ATOM 9040 C C . GLN A 1 93 ? 30.475 1.804 -25.410 1.00 10.00 337 GLN A C 6
ATOM 9041 O O . GLN A 1 93 ? 30.803 0.683 -25.013 1.00 10.00 337 GLN A O 6
ATOM 9055 N N . LEU A 1 94 ? 30.139 2.045 -26.682 1.00 10.00 338 LEU A N 6
ATOM 9056 C CA . LEU A 1 94 ? 30.097 1.046 -27.758 1.00 10.00 338 LEU A CA 6
ATOM 9057 C C . LEU A 1 94 ? 31.041 1.428 -28.911 1.00 10.00 338 LEU A C 6
ATOM 9058 O O . LEU A 1 94 ? 30.746 2.327 -29.698 1.00 10.00 338 LEU A O 6
ATOM 9074 N N . ASP A 1 95 ? 32.177 0.739 -29.022 1.00 10.00 339 ASP A N 6
ATOM 9075 C CA . ASP A 1 95 ? 33.160 0.893 -30.102 1.00 10.00 339 ASP A CA 6
ATOM 9076 C C . ASP A 1 95 ? 32.904 -0.116 -31.242 1.00 10.00 339 ASP A C 6
ATOM 9077 O O . ASP A 1 95 ? 33.458 -1.219 -31.256 1.00 10.00 339 ASP A O 6
ATOM 9086 N N . VAL A 1 96 ? 32.024 0.232 -32.188 1.00 10.00 340 VAL A N 6
ATOM 9087 C CA . VAL A 1 96 ? 31.689 -0.616 -33.352 1.00 10.00 340 VAL A CA 6
ATOM 9088 C C . VAL A 1 96 ? 32.901 -0.769 -34.283 1.00 10.00 340 VAL A C 6
ATOM 9089 O O . VAL A 1 96 ? 33.384 0.205 -34.867 1.00 10.00 340 VAL A O 6
ATOM 9102 N N . LEU A 1 97 ? 33.405 -1.997 -34.409 1.00 10.00 341 LEU A N 6
ATOM 9103 C CA . LEU A 1 97 ? 34.562 -2.383 -35.218 1.00 10.00 341 LEU A CA 6
ATOM 9104 C C . LEU A 1 97 ? 34.164 -2.497 -36.703 1.00 10.00 341 LEU A C 6
ATOM 9105 O O . LEU A 1 97 ? 33.560 -3.490 -37.117 1.00 10.00 341 LEU A O 6
ATOM 9121 N N . ALA A 1 98 ? 34.464 -1.468 -37.502 1.00 10.00 342 ALA A N 6
ATOM 9122 C CA . ALA A 1 98 ? 34.162 -1.430 -38.938 1.00 10.00 342 ALA A CA 6
ATOM 9123 C C . ALA A 1 98 ? 34.841 -2.575 -39.724 1.00 10.00 342 ALA A C 6
ATOM 9124 O O . ALA A 1 98 ? 35.955 -2.996 -39.387 1.00 10.00 342 ALA A O 6
ATOM 9131 N N . LYS A 1 99 ? 34.195 -3.064 -40.795 1.00 10.00 343 LYS A N 6
ATOM 9132 C CA . LYS A 1 99 ? 34.708 -4.175 -41.628 1.00 10.00 343 LYS A CA 6
ATOM 9133 C C . LYS A 1 99 ? 35.854 -3.790 -42.580 1.00 10.00 343 LYS A C 6
ATOM 9134 O O . LYS A 1 99 ? 36.568 -4.670 -43.068 1.00 10.00 343 LYS A O 6
ATOM 9153 N N . GLU A 1 100 ? 36.021 -2.494 -42.861 1.00 10.00 344 GLU A N 6
ATOM 9154 C CA . GLU A 1 100 ? 37.038 -1.913 -43.764 1.00 10.00 344 GLU A CA 6
ATOM 9155 C C . GLU A 1 100 ? 38.490 -2.143 -43.295 1.00 10.00 344 GLU A C 6
ATOM 9156 O O . GLU A 1 100 ? 38.804 -1.874 -42.111 1.00 10.00 344 GLU A O 6
ATOM 9169 N N . GLY A 1 1 ? -0.149 0.346 -0.581 1.00 10.00 -4 GLY A N 7
ATOM 9170 C CA . GLY A 1 1 ? 1.252 -0.101 -0.423 1.00 10.00 -4 GLY A CA 7
ATOM 9171 C C . GLY A 1 1 ? 2.239 1.019 -0.723 1.00 10.00 -4 GLY A C 7
ATOM 9172 O O . GLY A 1 1 ? 1.934 1.939 -1.489 1.00 10.00 -4 GLY A O 7
ATOM 9178 N N . ALA A 1 2 ? 3.432 0.957 -0.124 1.00 10.00 -3 ALA A N 7
ATOM 9179 C CA . ALA A 1 2 ? 4.531 1.904 -0.359 1.00 10.00 -3 ALA A CA 7
ATOM 9180 C C . ALA A 1 2 ? 5.102 1.825 -1.796 1.00 10.00 -3 ALA A C 7
ATOM 9181 O O . ALA A 1 2 ? 4.882 0.849 -2.520 1.00 10.00 -3 ALA A O 7
ATOM 9188 N N . MET A 1 3 ? 5.864 2.849 -2.198 1.00 10.00 -2 MET A N 7
ATOM 9189 C CA . MET A 1 3 ? 6.522 2.977 -3.511 1.00 10.00 -2 MET A CA 7
ATOM 9190 C C . MET A 1 3 ? 7.882 3.707 -3.402 1.00 10.00 -2 MET A C 7
ATOM 9191 O O . MET A 1 3 ? 8.290 4.074 -2.294 1.00 10.00 -2 MET A O 7
ATOM 9205 N N . GLY A 1 4 ? 8.606 3.929 -4.511 1.00 10.00 -1 GLY A N 7
ATOM 9206 C CA . GLY A 1 4 ? 9.902 4.628 -4.461 1.00 10.00 -1 GLY A CA 7
ATOM 9207 C C . GLY A 1 4 ? 10.608 4.887 -5.805 1.00 10.00 -1 GLY A C 7
ATOM 9208 O O . GLY A 1 4 ? 10.216 4.347 -6.846 1.00 10.00 -1 GLY A O 7
ATOM 9212 N N . PRO A 1 5 ? 11.669 5.716 -5.800 1.00 10.00 249 PRO A N 7
ATOM 9213 C CA . PRO A 1 5 ? 12.373 6.144 -7.011 1.00 10.00 249 PRO A CA 7
ATOM 9214 C C . PRO A 1 5 ? 13.196 5.012 -7.660 1.00 10.00 249 PRO A C 7
ATOM 9215 O O . PRO A 1 5 ? 13.539 4.034 -6.985 1.00 10.00 249 PRO A O 7
ATOM 9226 N N . PRO A 1 6 ? 13.577 5.149 -8.946 1.00 10.00 250 PRO A N 7
ATOM 9227 C CA . PRO A 1 6 ? 14.512 4.240 -9.609 1.00 10.00 250 PRO A CA 7
ATOM 9228 C C . PRO A 1 6 ? 15.917 4.327 -8.983 1.00 10.00 250 PRO A C 7
ATOM 9229 O O . PRO A 1 6 ? 16.446 5.420 -8.757 1.00 10.00 250 PRO A O 7
ATOM 9240 N N . ARG A 1 7 ? 16.529 3.168 -8.709 1.00 10.00 251 ARG A N 7
ATOM 9241 C CA . ARG A 1 7 ? 17.834 2.996 -8.042 1.00 10.00 251 ARG A CA 7
ATOM 9242 C C . ARG A 1 7 ? 18.728 2.040 -8.841 1.00 10.00 251 ARG A C 7
ATOM 9243 O O . ARG A 1 7 ? 18.274 0.978 -9.268 1.00 10.00 251 ARG A O 7
ATOM 9264 N N . PHE A 1 8 ? 19.994 2.418 -9.020 1.00 10.00 252 PHE A N 7
ATOM 9265 C CA . PHE A 1 8 ? 21.077 1.631 -9.629 1.00 10.00 252 PHE A CA 7
ATOM 9266 C C . PHE A 1 8 ? 21.174 0.207 -9.046 1.00 10.00 252 PHE A C 7
ATOM 9267 O O . PHE A 1 8 ? 21.422 0.052 -7.847 1.00 10.00 252 PHE A O 7
ATOM 9284 N N . ILE A 1 9 ? 21.029 -0.827 -9.884 1.00 10.00 253 ILE A N 7
ATOM 9285 C CA . ILE A 1 9 ? 21.277 -2.236 -9.516 1.00 10.00 253 ILE A CA 7
ATOM 9286 C C . ILE A 1 9 ? 22.480 -2.788 -10.292 1.00 10.00 253 ILE A C 7
ATOM 9287 O O . ILE A 1 9 ? 23.468 -3.197 -9.676 1.00 10.00 253 ILE A O 7
ATOM 9303 N N . GLN A 1 10 ? 22.424 -2.786 -11.629 1.00 10.00 254 GLN A N 7
ATOM 9304 C CA . GLN A 1 10 ? 23.524 -3.224 -12.498 1.00 10.00 254 GLN A CA 7
ATOM 9305 C C . GLN A 1 10 ? 23.509 -2.483 -13.843 1.00 10.00 254 GLN A C 7
ATOM 9306 O O . GLN A 1 10 ? 22.466 -2.372 -14.491 1.00 10.00 254 GLN A O 7
ATOM 9320 N N . VAL A 1 11 ? 24.686 -2.045 -14.295 1.00 10.00 255 VAL A N 7
ATOM 9321 C CA . VAL A 1 11 ? 24.944 -1.544 -15.657 1.00 10.00 255 VAL A CA 7
ATOM 9322 C C . VAL A 1 11 ? 25.980 -2.448 -16.352 1.00 10.00 255 VAL A C 7
ATOM 9323 O O . VAL A 1 11 ? 26.830 -3.028 -15.664 1.00 10.00 255 VAL A O 7
ATOM 9336 N N . PRO A 1 12 ? 25.942 -2.605 -17.688 1.00 10.00 256 PRO A N 7
ATOM 9337 C CA . PRO A 1 12 ? 26.912 -3.427 -18.410 1.00 10.00 256 PRO A CA 7
ATOM 9338 C C . PRO A 1 12 ? 28.296 -2.755 -18.480 1.00 10.00 256 PRO A C 7
ATOM 9339 O O . PRO A 1 12 ? 28.423 -1.529 -18.417 1.00 10.00 256 PRO A O 7
ATOM 9350 N N . GLU A 1 13 ? 29.347 -3.562 -18.651 1.00 10.00 257 GLU A N 7
ATOM 9351 C CA . GLU A 1 13 ? 30.692 -3.087 -19.020 1.00 10.00 257 GLU A CA 7
ATOM 9352 C C . GLU A 1 13 ? 30.720 -2.574 -20.476 1.00 10.00 257 GLU A C 7
ATOM 9353 O O . GLU A 1 13 ? 29.784 -2.811 -21.246 1.00 10.00 257 GLU A O 7
ATOM 9365 N N . ASN A 1 14 ? 31.799 -1.894 -20.884 1.00 10.00 258 ASN A N 7
ATOM 9366 C CA . ASN A 1 14 ? 31.996 -1.471 -22.277 1.00 10.00 258 ASN A CA 7
ATOM 9367 C C . ASN A 1 14 ? 32.012 -2.666 -23.257 1.00 10.00 258 ASN A C 7
ATOM 9368 O O . ASN A 1 14 ? 32.389 -3.787 -22.898 1.00 10.00 258 ASN A O 7
ATOM 9379 N N . MET A 1 15 ? 31.615 -2.416 -24.507 1.00 10.00 259 MET A N 7
ATOM 9380 C CA . MET A 1 15 ? 31.313 -3.436 -25.520 1.00 10.00 259 MET A CA 7
ATOM 9381 C C . MET A 1 15 ? 32.092 -3.198 -26.821 1.00 10.00 259 MET A C 7
ATOM 9382 O O . MET A 1 15 ? 32.410 -2.059 -27.168 1.00 10.00 259 MET A O 7
ATOM 9396 N N . SER A 1 16 ? 32.361 -4.273 -27.566 1.00 10.00 260 SER A N 7
ATOM 9397 C CA . SER A 1 16 ? 33.082 -4.259 -28.848 1.00 10.00 260 SER A CA 7
ATOM 9398 C C . SER A 1 16 ? 32.511 -5.305 -29.814 1.00 10.00 260 SER A C 7
ATOM 9399 O O . SER A 1 16 ? 32.708 -6.509 -29.629 1.00 10.00 260 SER A O 7
ATOM 9407 N N . ILE A 1 17 ? 31.750 -4.850 -30.816 1.00 10.00 261 ILE A N 7
ATOM 9408 C CA . ILE A 1 17 ? 30.890 -5.680 -31.681 1.00 10.00 261 ILE A CA 7
ATOM 9409 C C . ILE A 1 17 ? 31.281 -5.501 -33.154 1.00 10.00 261 ILE A C 7
ATOM 9410 O O . ILE A 1 17 ? 31.418 -4.374 -33.628 1.00 10.00 261 ILE A O 7
ATOM 9426 N N . ASP A 1 18 ? 31.462 -6.605 -33.881 1.00 10.00 262 ASP A N 7
ATOM 9427 C CA . ASP A 1 18 ? 31.751 -6.615 -35.322 1.00 10.00 262 ASP A CA 7
ATOM 9428 C C . ASP A 1 18 ? 30.582 -6.061 -36.163 1.00 10.00 262 ASP A C 7
ATOM 9429 O O . ASP A 1 18 ? 29.428 -6.463 -35.999 1.00 10.00 262 ASP A O 7
ATOM 9438 N N . GLU A 1 19 ? 30.881 -5.124 -37.066 1.00 10.00 263 GLU A N 7
ATOM 9439 C CA . GLU A 1 19 ? 29.917 -4.422 -37.922 1.00 10.00 263 GLU A CA 7
ATOM 9440 C C . GLU A 1 19 ? 28.994 -5.378 -38.706 1.00 10.00 263 GLU A C 7
ATOM 9441 O O . GLU A 1 19 ? 29.453 -6.248 -39.452 1.00 10.00 263 GLU A O 7
ATOM 9453 N N . GLY A 1 20 ? 27.680 -5.212 -38.532 1.00 10.00 264 GLY A N 7
ATOM 9454 C CA . GLY A 1 20 ? 26.620 -5.992 -39.179 1.00 10.00 264 GLY A CA 7
ATOM 9455 C C . GLY A 1 20 ? 25.976 -7.081 -38.311 1.00 10.00 264 GLY A C 7
ATOM 9456 O O . GLY A 1 20 ? 24.943 -7.629 -38.707 1.00 10.00 264 GLY A O 7
ATOM 9460 N N . ARG A 1 21 ? 26.534 -7.395 -37.133 1.00 10.00 265 ARG A N 7
ATOM 9461 C CA . ARG A 1 21 ? 25.944 -8.356 -36.179 1.00 10.00 265 ARG A CA 7
ATOM 9462 C C . ARG A 1 21 ? 24.673 -7.825 -35.497 1.00 10.00 265 ARG A C 7
ATOM 9463 O O . ARG A 1 21 ? 24.453 -6.613 -35.401 1.00 10.00 265 ARG A O 7
ATOM 9484 N N . PHE A 1 22 ? 23.884 -8.755 -34.953 1.00 10.00 266 PHE A N 7
ATOM 9485 C CA . PHE A 1 22 ? 22.890 -8.497 -33.906 1.00 10.00 266 PHE A CA 7
ATOM 9486 C C . PHE A 1 22 ? 23.583 -8.248 -32.550 1.00 10.00 266 PHE A C 7
ATOM 9487 O O . PHE A 1 22 ? 24.615 -8.862 -32.261 1.00 10.00 266 PHE A O 7
ATOM 9504 N N . CYS A 1 23 ? 23.005 -7.404 -31.690 1.00 10.00 267 CYS A N 7
ATOM 9505 C CA . CYS A 1 23 ? 23.421 -7.242 -30.290 1.00 10.00 267 CYS A CA 7
ATOM 9506 C C . CYS A 1 23 ? 22.269 -6.757 -29.380 1.00 10.00 267 CYS A C 7
ATOM 9507 O O . CYS A 1 23 ? 21.230 -6.299 -29.864 1.00 10.00 267 CYS A O 7
ATOM 9515 N N . ARG A 1 24 ? 22.468 -6.807 -28.054 1.00 10.00 268 ARG A N 7
ATOM 9516 C CA . ARG A 1 24 ? 21.630 -6.158 -27.027 1.00 10.00 268 ARG A CA 7
ATOM 9517 C C . ARG A 1 24 ? 22.442 -5.666 -25.819 1.00 10.00 268 ARG A C 7
ATOM 9518 O O . ARG A 1 24 ? 23.590 -6.069 -25.626 1.00 10.00 268 ARG A O 7
ATOM 9539 N N . MET A 1 25 ? 21.817 -4.836 -24.985 1.00 10.00 269 MET A N 7
ATOM 9540 C CA . MET A 1 25 ? 22.321 -4.328 -23.700 1.00 10.00 269 MET A CA 7
ATOM 9541 C C . MET A 1 25 ? 21.382 -4.711 -22.542 1.00 10.00 269 MET A C 7
ATOM 9542 O O . MET A 1 25 ? 20.206 -5.014 -22.757 1.00 10.00 269 MET A O 7
ATOM 9556 N N . ASP A 1 26 ? 21.896 -4.689 -21.307 1.00 10.00 270 ASP A N 7
ATOM 9557 C CA . ASP A 1 26 ? 21.261 -5.276 -20.116 1.00 10.00 270 ASP A CA 7
ATOM 9558 C C . ASP A 1 26 ? 21.436 -4.382 -18.868 1.00 10.00 270 ASP A C 7
ATOM 9559 O O . ASP A 1 26 ? 22.443 -4.470 -18.160 1.00 10.00 270 ASP A O 7
ATOM 9568 N N . PHE A 1 27 ? 20.459 -3.509 -18.600 1.00 10.00 271 PHE A N 7
ATOM 9569 C CA . PHE A 1 27 ? 20.479 -2.498 -17.530 1.00 10.00 271 PHE A CA 7
ATOM 9570 C C . PHE A 1 27 ? 19.413 -2.786 -16.456 1.00 10.00 271 PHE A C 7
ATOM 9571 O O . PHE A 1 27 ? 18.219 -2.601 -16.697 1.00 10.00 271 PHE A O 7
ATOM 9588 N N . LYS A 1 28 ? 19.813 -3.248 -15.265 1.00 10.00 272 LYS A N 7
ATOM 9589 C CA . LYS A 1 28 ? 18.903 -3.493 -14.129 1.00 10.00 272 LYS A CA 7
ATOM 9590 C C . LYS A 1 28 ? 18.679 -2.220 -13.303 1.00 10.00 272 LYS A C 7
ATOM 9591 O O . LYS A 1 28 ? 19.639 -1.592 -12.846 1.00 10.00 272 LYS A O 7
ATOM 9610 N N . VAL A 1 29 ? 17.413 -1.895 -13.042 1.00 10.00 273 VAL A N 7
ATOM 9611 C CA . VAL A 1 29 ? 16.960 -0.848 -12.106 1.00 10.00 273 VAL A CA 7
ATOM 9612 C C . VAL A 1 29 ? 15.847 -1.390 -11.196 1.00 10.00 273 VAL A C 7
ATOM 9613 O O . VAL A 1 29 ? 15.103 -2.294 -11.588 1.00 10.00 273 VAL A O 7
ATOM 9626 N N . SER A 1 30 ? 15.701 -0.819 -9.998 1.00 10.00 274 SER A N 7
ATOM 9627 C CA . SER A 1 30 ? 14.593 -1.093 -9.066 1.00 10.00 274 SER A CA 7
ATOM 9628 C C . SER A 1 30 ? 13.914 0.205 -8.630 1.00 10.00 274 SER A C 7
ATOM 9629 O O . SER A 1 30 ? 14.577 1.128 -8.158 1.00 10.00 274 SER A O 7
ATOM 9637 N N . GLY A 1 31 ? 12.592 0.275 -8.792 1.00 10.00 275 GLY A N 7
ATOM 9638 C CA . GLY A 1 31 ? 11.716 1.375 -8.373 1.00 10.00 275 GLY A CA 7
ATOM 9639 C C . GLY A 1 31 ? 10.239 1.027 -8.601 1.00 10.00 275 GLY A C 7
ATOM 9640 O O . GLY A 1 31 ? 9.926 0.043 -9.279 1.00 10.00 275 GLY A O 7
ATOM 9644 N N . LEU A 1 32 ? 9.325 1.826 -8.044 1.00 10.00 276 LEU A N 7
ATOM 9645 C CA . LEU A 1 32 ? 7.874 1.634 -8.157 1.00 10.00 276 LEU A CA 7
ATOM 9646 C C . LEU A 1 32 ? 7.142 2.996 -8.183 1.00 10.00 276 LEU A C 7
ATOM 9647 O O . LEU A 1 32 ? 7.426 3.829 -7.319 1.00 10.00 276 LEU A O 7
ATOM 9663 N N . PRO A 1 33 ? 6.209 3.252 -9.123 1.00 10.00 277 PRO A N 7
ATOM 9664 C CA . PRO A 1 33 ? 5.816 2.392 -10.245 1.00 10.00 277 PRO A CA 7
ATOM 9665 C C . PRO A 1 33 ? 6.937 2.229 -11.289 1.00 10.00 277 PRO A C 7
ATOM 9666 O O . PRO A 1 33 ? 7.970 2.905 -11.226 1.00 10.00 277 PRO A O 7
ATOM 9677 N N . ALA A 1 34 ? 6.737 1.312 -12.241 1.00 10.00 278 ALA A N 7
ATOM 9678 C CA . ALA A 1 34 ? 7.677 1.018 -13.325 1.00 10.00 278 ALA A CA 7
ATOM 9679 C C . ALA A 1 34 ? 8.010 2.292 -14.142 1.00 10.00 278 ALA A C 7
ATOM 9680 O O . ALA A 1 34 ? 7.084 2.941 -14.648 1.00 10.00 278 ALA A O 7
ATOM 9687 N N . PRO A 1 35 ? 9.292 2.695 -14.249 1.00 10.00 279 PRO A N 7
ATOM 9688 C CA . PRO A 1 35 ? 9.666 3.981 -14.832 1.00 10.00 279 PRO A CA 7
ATOM 9689 C C . PRO A 1 35 ? 9.526 4.034 -16.364 1.00 10.00 279 PRO A C 7
ATOM 9690 O O . PRO A 1 35 ? 9.452 3.013 -17.055 1.00 10.00 279 PRO A O 7
ATOM 9701 N N . ASP A 1 36 ? 9.538 5.256 -16.898 1.00 10.00 280 ASP A N 7
ATOM 9702 C CA . ASP A 1 36 ? 9.726 5.578 -18.318 1.00 10.00 280 ASP A CA 7
ATOM 9703 C C . ASP A 1 36 ? 11.104 5.106 -18.841 1.00 10.00 280 ASP A C 7
ATOM 9704 O O . ASP A 1 36 ? 12.006 4.799 -18.058 1.00 10.00 280 ASP A O 7
ATOM 9713 N N . VAL A 1 37 ? 11.289 5.072 -20.165 1.00 10.00 281 VAL A N 7
ATOM 9714 C CA . VAL A 1 37 ? 12.540 4.681 -20.835 1.00 10.00 281 VAL A CA 7
ATOM 9715 C C . VAL A 1 37 ? 12.841 5.589 -22.038 1.00 10.00 281 VAL A C 7
ATOM 9716 O O . VAL A 1 37 ? 12.113 5.595 -23.033 1.00 10.00 281 VAL A O 7
ATOM 9729 N N . SER A 1 38 ? 13.920 6.372 -21.939 1.00 10.00 282 SER A N 7
ATOM 9730 C CA . SER A 1 38 ? 14.472 7.226 -23.009 1.00 10.00 282 SER A CA 7
ATOM 9731 C C . SER A 1 38 ? 15.973 6.971 -23.190 1.00 10.00 282 SER A C 7
ATOM 9732 O O . SER A 1 38 ? 16.669 6.693 -22.210 1.00 10.00 282 SER A O 7
ATOM 9740 N N . TRP A 1 39 ? 16.487 7.097 -24.420 1.00 10.00 283 TRP A N 7
ATOM 9741 C CA . TRP A 1 39 ? 17.879 6.778 -24.775 1.00 10.00 283 TRP A CA 7
ATOM 9742 C C . TRP A 1 39 ? 18.597 7.912 -25.523 1.00 10.00 283 TRP A C 7
ATOM 9743 O O . TRP A 1 39 ? 17.985 8.737 -26.209 1.00 10.00 283 TRP A O 7
ATOM 9764 N N . TYR A 1 40 ? 19.923 7.932 -25.379 1.00 10.00 284 TYR A N 7
ATOM 9765 C CA . TYR A 1 40 ? 20.854 8.952 -25.867 1.00 10.00 284 TYR A CA 7
ATOM 9766 C C . TYR A 1 40 ? 22.177 8.319 -26.341 1.00 10.00 284 TYR A C 7
ATOM 9767 O O . TYR A 1 40 ? 22.507 7.190 -25.969 1.00 10.00 284 TYR A O 7
ATOM 9785 N N . LEU A 1 41 ? 22.958 9.068 -27.125 1.00 10.00 285 LEU A N 7
ATOM 9786 C CA . LEU A 1 41 ? 24.288 8.717 -27.638 1.00 10.00 285 LEU A CA 7
ATOM 9787 C C . LEU A 1 41 ? 25.149 9.982 -27.776 1.00 10.00 285 LEU A C 7
ATOM 9788 O O . LEU A 1 41 ? 24.755 10.923 -28.461 1.00 10.00 285 LEU A O 7
ATOM 9804 N N . ASN A 1 42 ? 26.320 10.016 -27.133 1.00 10.00 286 ASN A N 7
ATOM 9805 C CA . ASN A 1 42 ? 27.323 11.100 -27.180 1.00 10.00 286 ASN A CA 7
ATOM 9806 C C . ASN A 1 42 ? 26.811 12.521 -26.808 1.00 10.00 286 ASN A C 7
ATOM 9807 O O . ASN A 1 42 ? 27.533 13.504 -26.999 1.00 10.00 286 ASN A O 7
ATOM 9818 N N . GLY A 1 43 ? 25.587 12.651 -26.279 1.00 10.00 287 GLY A N 7
ATOM 9819 C CA . GLY A 1 43 ? 24.931 13.917 -25.912 1.00 10.00 287 GLY A CA 7
ATOM 9820 C C . GLY A 1 43 ? 23.699 14.296 -26.753 1.00 10.00 287 GLY A C 7
ATOM 9821 O O . GLY A 1 43 ? 23.026 15.277 -26.420 1.00 10.00 287 GLY A O 7
ATOM 9825 N N . ARG A 1 44 ? 23.365 13.532 -27.807 1.00 10.00 288 ARG A N 7
ATOM 9826 C CA . ARG A 1 44 ? 22.114 13.654 -28.592 1.00 10.00 288 ARG A CA 7
ATOM 9827 C C . ARG A 1 44 ? 21.130 12.523 -28.279 1.00 10.00 288 ARG A C 7
ATOM 9828 O O . ARG A 1 44 ? 21.519 11.480 -27.754 1.00 10.00 288 ARG A O 7
ATOM 9849 N N . THR A 1 45 ? 19.856 12.713 -28.617 1.00 10.00 289 THR A N 7
ATOM 9850 C CA . THR A 1 45 ? 18.793 11.702 -28.464 1.00 10.00 289 THR A CA 7
ATOM 9851 C C . THR A 1 45 ? 18.942 10.531 -29.442 1.00 10.00 289 THR A C 7
ATOM 9852 O O . THR A 1 45 ? 19.485 10.678 -30.543 1.00 10.00 289 THR A O 7
ATOM 9863 N N . VAL A 1 46 ? 18.387 9.378 -29.056 1.00 10.00 290 VAL A N 7
ATOM 9864 C CA . VAL A 1 46 ? 18.212 8.166 -29.874 1.00 10.00 290 VAL A CA 7
ATOM 9865 C C . VAL A 1 46 ? 16.787 7.643 -29.665 1.00 10.00 290 VAL A C 7
ATOM 9866 O O . VAL A 1 46 ? 16.479 7.050 -28.630 1.00 10.00 290 VAL A O 7
ATOM 9879 N N . GLN A 1 47 ? 15.893 7.904 -30.621 1.00 10.00 291 GLN A N 7
ATOM 9880 C CA . GLN A 1 47 ? 14.536 7.337 -30.641 1.00 10.00 291 GLN A CA 7
ATOM 9881 C C . GLN A 1 47 ? 14.556 5.848 -31.046 1.00 10.00 291 GLN A C 7
ATOM 9882 O O . GLN A 1 47 ? 15.486 5.386 -31.716 1.00 10.00 291 GLN A O 7
ATOM 9896 N N . SER A 1 48 ? 13.515 5.097 -30.676 1.00 10.00 292 SER A N 7
ATOM 9897 C CA . SER A 1 48 ? 13.311 3.710 -31.120 1.00 10.00 292 SER A CA 7
ATOM 9898 C C . SER A 1 48 ? 12.934 3.621 -32.606 1.00 10.00 292 SER A C 7
ATOM 9899 O O . SER A 1 48 ? 12.256 4.500 -33.147 1.00 10.00 292 SER A O 7
ATOM 9907 N N . ASP A 1 49 ? 13.321 2.525 -33.261 1.00 10.00 293 ASP A N 7
ATOM 9908 C CA . ASP A 1 49 ? 12.854 2.120 -34.597 1.00 10.00 293 ASP A CA 7
ATOM 9909 C C . ASP A 1 49 ? 12.918 0.586 -34.766 1.00 10.00 293 ASP A C 7
ATOM 9910 O O . ASP A 1 49 ? 13.318 -0.129 -33.845 1.00 10.00 293 ASP A O 7
ATOM 9919 N N . ASP A 1 50 ? 12.517 0.058 -35.926 1.00 10.00 294 ASP A N 7
ATOM 9920 C CA . ASP A 1 50 ? 12.465 -1.387 -36.208 1.00 10.00 294 ASP A CA 7
ATOM 9921 C C . ASP A 1 50 ? 13.814 -2.122 -36.031 1.00 10.00 294 ASP A C 7
ATOM 9922 O O . ASP A 1 50 ? 13.828 -3.303 -35.675 1.00 10.00 294 ASP A O 7
ATOM 9931 N N . LEU A 1 51 ? 14.944 -1.431 -36.229 1.00 10.00 295 LEU A N 7
ATOM 9932 C CA . LEU A 1 51 ? 16.303 -1.950 -36.023 1.00 10.00 295 LEU A CA 7
ATOM 9933 C C . LEU A 1 51 ? 16.857 -1.672 -34.611 1.00 10.00 295 LEU A C 7
ATOM 9934 O O . LEU A 1 51 ? 17.876 -2.254 -34.230 1.00 10.00 295 LEU A O 7
ATOM 9950 N N . HIS A 1 52 ? 16.189 -0.813 -33.831 1.00 10.00 296 HIS A N 7
ATOM 9951 C CA . HIS A 1 52 ? 16.608 -0.329 -32.511 1.00 10.00 296 HIS A CA 7
ATOM 9952 C C . HIS A 1 52 ? 15.445 -0.377 -31.508 1.00 10.00 296 HIS A C 7
ATOM 9953 O O . HIS A 1 52 ? 14.878 0.649 -31.115 1.00 10.00 296 HIS A O 7
ATOM 9967 N N . LYS A 1 53 ? 15.067 -1.599 -31.116 1.00 10.00 297 LYS A N 7
ATOM 9968 C CA . LYS A 1 53 ? 13.971 -1.887 -30.175 1.00 10.00 297 LYS A CA 7
ATOM 9969 C C . LYS A 1 53 ? 14.358 -1.495 -28.740 1.00 10.00 297 LYS A C 7
ATOM 9970 O O . LYS A 1 53 ? 15.513 -1.653 -28.333 1.00 10.00 297 LYS A O 7
ATOM 9989 N N . MET A 1 54 ? 13.384 -0.984 -27.983 1.00 10.00 298 MET A N 7
ATOM 9990 C CA . MET A 1 54 ? 13.538 -0.403 -26.639 1.00 10.00 298 MET A CA 7
ATOM 9991 C C . MET A 1 54 ? 12.382 -0.842 -25.729 1.00 10.00 298 MET A C 7
ATOM 9992 O O . MET A 1 54 ? 11.248 -0.386 -25.902 1.00 10.00 298 MET A O 7
ATOM 10006 N N . ILE A 1 55 ? 12.652 -1.750 -24.787 1.00 10.00 299 ILE A N 7
ATOM 10007 C CA . ILE A 1 55 ? 11.665 -2.337 -23.860 1.00 10.00 299 ILE A CA 7
ATOM 10008 C C . ILE A 1 55 ? 12.219 -2.474 -22.429 1.00 10.00 299 ILE A C 7
ATOM 10009 O O . ILE A 1 55 ? 13.410 -2.268 -22.186 1.00 10.00 299 ILE A O 7
ATOM 10025 N N . VAL A 1 56 ? 11.357 -2.836 -21.473 1.00 10.00 300 VAL A N 7
ATOM 10026 C CA . VAL A 1 56 ? 11.699 -3.127 -20.067 1.00 10.00 300 VAL A CA 7
ATOM 10027 C C . VAL A 1 56 ? 10.968 -4.400 -19.621 1.00 10.00 300 VAL A C 7
ATOM 10028 O O . VAL A 1 56 ? 9.777 -4.556 -19.906 1.00 10.00 300 VAL A O 7
ATOM 10041 N N . SER A 1 57 ? 11.664 -5.323 -18.947 1.00 10.00 301 SER A N 7
ATOM 10042 C CA . SER A 1 57 ? 11.071 -6.578 -18.452 1.00 10.00 301 SER A CA 7
ATOM 10043 C C . SER A 1 57 ? 10.045 -6.378 -17.321 1.00 10.00 301 SER A C 7
ATOM 10044 O O . SER A 1 57 ? 9.915 -5.297 -16.741 1.00 10.00 301 SER A O 7
ATOM 10052 N N . GLU A 1 58 ? 9.356 -7.460 -16.944 1.00 10.00 302 GLU A N 7
ATOM 10053 C CA . GLU A 1 58 ? 8.475 -7.539 -15.765 1.00 10.00 302 GLU A CA 7
ATOM 10054 C C . GLU A 1 58 ? 9.204 -7.247 -14.431 1.00 10.00 302 GLU A C 7
ATOM 10055 O O . GLU A 1 58 ? 8.568 -6.883 -13.437 1.00 10.00 302 GLU A O 7
ATOM 10067 N N . LYS A 1 59 ? 10.541 -7.373 -14.406 1.00 10.00 303 LYS A N 7
ATOM 10068 C CA . LYS A 1 59 ? 11.401 -7.318 -13.208 1.00 10.00 303 LYS A CA 7
ATOM 10069 C C . LYS A 1 59 ? 12.411 -6.154 -13.207 1.00 10.00 303 LYS A C 7
ATOM 10070 O O . LYS A 1 59 ? 13.225 -6.054 -12.287 1.00 10.00 303 LYS A O 7
ATOM 10089 N N . GLY A 1 60 ? 12.348 -5.255 -14.196 1.00 10.00 304 GLY A N 7
ATOM 10090 C CA . GLY A 1 60 ? 13.117 -4.000 -14.236 1.00 10.00 304 GLY A CA 7
ATOM 10091 C C . GLY A 1 60 ? 14.405 -4.033 -15.069 1.00 10.00 304 GLY A C 7
ATOM 10092 O O . GLY A 1 60 ? 15.249 -3.146 -14.924 1.00 10.00 304 GLY A O 7
ATOM 10096 N N . LEU A 1 61 ? 14.587 -5.034 -15.937 1.00 10.00 305 LEU A N 7
ATOM 10097 C CA . LEU A 1 61 ? 15.678 -5.080 -16.916 1.00 10.00 305 LEU A CA 7
ATOM 10098 C C . LEU A 1 61 ? 15.337 -4.207 -18.137 1.00 10.00 305 LEU A C 7
ATOM 10099 O O . LEU A 1 61 ? 14.607 -4.637 -19.034 1.00 10.00 305 LEU A O 7
ATOM 10115 N N . HIS A 1 62 ? 15.850 -2.977 -18.173 1.00 10.00 306 HIS A N 7
ATOM 10116 C CA . HIS A 1 62 ? 15.861 -2.130 -19.369 1.00 10.00 306 HIS A CA 7
ATOM 10117 C C . HIS A 1 62 ? 16.719 -2.782 -20.468 1.00 10.00 306 HIS A C 7
ATOM 10118 O O . HIS A 1 62 ? 17.846 -3.228 -20.223 1.00 10.00 306 HIS A O 7
ATOM 10132 N N . SER A 1 63 ? 16.169 -2.833 -21.682 1.00 10.00 307 SER A N 7
ATOM 10133 C CA . SER A 1 63 ? 16.697 -3.552 -22.845 1.00 10.00 307 SER A CA 7
ATOM 10134 C C . SER A 1 63 ? 16.755 -2.644 -24.077 1.00 10.00 307 SER A C 7
ATOM 10135 O O . SER A 1 63 ? 15.747 -2.058 -24.481 1.00 10.00 307 SER A O 7
ATOM 10143 N N . LEU A 1 64 ? 17.937 -2.563 -24.690 1.00 10.00 308 LEU A N 7
ATOM 10144 C CA . LEU A 1 64 ? 18.249 -1.815 -25.914 1.00 10.00 308 LEU A CA 7
ATOM 10145 C C . LEU A 1 64 ? 18.896 -2.782 -26.908 1.00 10.00 308 LEU A C 7
ATOM 10146 O O . LEU A 1 64 ? 19.878 -3.444 -26.571 1.00 10.00 308 LEU A O 7
ATOM 10162 N N . ILE A 1 65 ? 18.317 -2.908 -28.102 1.00 10.00 309 ILE A N 7
ATOM 10163 C CA . ILE A 1 65 ? 18.677 -3.912 -29.118 1.00 10.00 309 ILE A CA 7
ATOM 10164 C C . ILE A 1 65 ? 19.264 -3.240 -30.373 1.00 10.00 309 ILE A C 7
ATOM 10165 O O . ILE A 1 65 ? 18.933 -2.098 -30.696 1.00 10.00 309 ILE A O 7
ATOM 10181 N N . PHE A 1 66 ? 20.101 -3.979 -31.101 1.00 10.00 310 PHE A N 7
ATOM 10182 C CA . PHE A 1 66 ? 20.648 -3.661 -32.422 1.00 10.00 310 PHE A CA 7
ATOM 10183 C C . PHE A 1 66 ? 20.390 -4.843 -33.364 1.00 10.00 310 PHE A C 7
ATOM 10184 O O . PHE A 1 66 ? 20.996 -5.902 -33.200 1.00 10.00 310 PHE A O 7
ATOM 10201 N N . GLU A 1 67 ? 19.492 -4.705 -34.341 1.00 10.00 311 GLU A N 7
ATOM 10202 C CA . GLU A 1 67 ? 19.271 -5.749 -35.357 1.00 10.00 311 GLU A CA 7
ATOM 10203 C C . GLU A 1 67 ? 20.475 -5.917 -36.306 1.00 10.00 311 GLU A C 7
ATOM 10204 O O . GLU A 1 67 ? 20.850 -7.041 -36.646 1.00 10.00 311 GLU A O 7
ATOM 10216 N N . VAL A 1 68 ? 21.079 -4.802 -36.736 1.00 10.00 312 VAL A N 7
ATOM 10217 C CA . VAL A 1 68 ? 22.201 -4.743 -37.693 1.00 10.00 312 VAL A CA 7
ATOM 10218 C C . VAL A 1 68 ? 23.047 -3.481 -37.450 1.00 10.00 312 VAL A C 7
ATOM 10219 O O . VAL A 1 68 ? 22.760 -2.400 -37.967 1.00 10.00 312 VAL A O 7
ATOM 10232 N N . VAL A 1 69 ? 24.066 -3.592 -36.593 1.00 10.00 313 VAL A N 7
ATOM 10233 C CA . VAL A 1 69 ? 24.911 -2.452 -36.178 1.00 10.00 313 VAL A CA 7
ATOM 10234 C C . VAL A 1 69 ? 25.821 -1.935 -37.312 1.00 10.00 313 VAL A C 7
ATOM 10235 O O . VAL A 1 69 ? 26.235 -2.699 -38.192 1.00 10.00 313 VAL A O 7
ATOM 10248 N N . ARG A 1 70 ? 26.173 -0.644 -37.281 1.00 10.00 314 ARG A N 7
ATOM 10249 C CA . ARG A 1 70 ? 27.126 0.041 -38.181 1.00 10.00 314 ARG A CA 7
ATOM 10250 C C . ARG A 1 70 ? 28.130 0.896 -37.403 1.00 10.00 314 ARG A C 7
ATOM 10251 O O . ARG A 1 70 ? 27.866 1.296 -36.272 1.00 10.00 314 ARG A O 7
ATOM 10272 N N . ALA A 1 71 ? 29.267 1.229 -38.015 1.00 10.00 315 ALA A N 7
ATOM 10273 C CA . ALA A 1 71 ? 30.333 2.033 -37.404 1.00 10.00 315 ALA A CA 7
ATOM 10274 C C . ALA A 1 71 ? 29.859 3.418 -36.904 1.00 10.00 315 ALA A C 7
ATOM 10275 O O . ALA A 1 71 ? 30.357 3.919 -35.894 1.00 10.00 315 ALA A O 7
ATOM 10282 N N . SER A 1 72 ? 28.854 4.008 -37.563 1.00 10.00 316 SER A N 7
ATOM 10283 C CA . SER A 1 72 ? 28.197 5.262 -37.154 1.00 10.00 316 SER A CA 7
ATOM 10284 C C . SER A 1 72 ? 27.477 5.168 -35.792 1.00 10.00 316 SER A C 7
ATOM 10285 O O . SER A 1 72 ? 27.306 6.178 -35.104 1.00 10.00 316 SER A O 7
ATOM 10293 N N . ASP A 1 73 ? 27.092 3.961 -35.357 1.00 10.00 317 ASP A N 7
ATOM 10294 C CA . ASP A 1 73 ? 26.423 3.712 -34.071 1.00 10.00 317 ASP A CA 7
ATOM 10295 C C . ASP A 1 73 ? 27.384 3.706 -32.865 1.00 10.00 317 ASP A C 7
ATOM 10296 O O . ASP A 1 73 ? 26.922 3.655 -31.725 1.00 10.00 317 ASP A O 7
ATOM 10305 N N . ALA A 1 74 ? 28.706 3.746 -33.074 1.00 10.00 318 ALA A N 7
ATOM 10306 C CA . ALA A 1 74 ? 29.692 3.727 -31.990 1.00 10.00 318 ALA A CA 7
ATOM 10307 C C . ALA A 1 74 ? 29.630 4.977 -31.081 1.00 10.00 318 ALA A C 7
ATOM 10308 O O . ALA A 1 74 ? 29.276 6.078 -31.523 1.00 10.00 318 ALA A O 7
ATOM 10315 N N . GLY A 1 75 ? 30.039 4.822 -29.817 1.00 10.00 319 GLY A N 7
ATOM 10316 C CA . GLY A 1 75 ? 30.130 5.901 -28.824 1.00 10.00 319 GLY A CA 7
ATOM 10317 C C . GLY A 1 75 ? 29.552 5.560 -27.446 1.00 10.00 319 GLY A C 7
ATOM 10318 O O . GLY A 1 75 ? 29.238 4.406 -27.142 1.00 10.00 319 GLY A O 7
ATOM 10322 N N . ALA A 1 76 ? 29.452 6.579 -26.592 1.00 10.00 320 ALA A N 7
ATOM 10323 C CA . ALA A 1 76 ? 28.877 6.520 -25.250 1.00 10.00 320 ALA A CA 7
ATOM 10324 C C . ALA A 1 76 ? 27.337 6.615 -25.291 1.00 10.00 320 ALA A C 7
ATOM 10325 O O . ALA A 1 76 ? 26.773 7.710 -25.388 1.00 10.00 320 ALA A O 7
ATOM 10332 N N . TYR A 1 77 ? 26.650 5.473 -25.231 1.00 10.00 321 TYR A N 7
ATOM 10333 C CA . TYR A 1 77 ? 25.203 5.399 -25.011 1.00 10.00 321 TYR A CA 7
ATOM 10334 C C . TYR A 1 77 ? 24.827 5.766 -23.572 1.00 10.00 321 TYR A C 7
ATOM 10335 O O . TYR A 1 77 ? 25.571 5.484 -22.628 1.00 10.00 321 TYR A O 7
ATOM 10353 N N . ALA A 1 78 ? 23.627 6.317 -23.397 1.00 10.00 322 ALA A N 7
ATOM 10354 C CA . ALA A 1 78 ? 23.006 6.511 -22.092 1.00 10.00 322 ALA A CA 7
ATOM 10355 C C . ALA A 1 78 ? 21.492 6.240 -22.117 1.00 10.00 322 ALA A C 7
ATOM 10356 O O . ALA A 1 78 ? 20.842 6.324 -23.161 1.00 10.00 322 ALA A O 7
ATOM 10363 N N . CYS A 1 79 ? 20.937 5.949 -20.942 1.00 10.00 323 CYS A N 7
ATOM 10364 C CA . CYS A 1 79 ? 19.530 5.655 -20.679 1.00 10.00 323 CYS A CA 7
ATOM 10365 C C . CYS A 1 79 ? 19.039 6.503 -19.499 1.00 10.00 323 CYS A C 7
ATOM 10366 O O . CYS A 1 79 ? 19.774 6.691 -18.527 1.00 10.00 323 CYS A O 7
ATOM 10374 N N . VAL A 1 80 ? 17.800 6.992 -19.562 1.00 10.00 324 VAL A N 7
ATOM 10375 C CA . VAL A 1 80 ? 17.145 7.785 -18.509 1.00 10.00 324 VAL A CA 7
ATOM 10376 C C . VAL A 1 80 ? 15.825 7.120 -18.116 1.00 10.00 324 VAL A C 7
ATOM 10377 O O . VAL A 1 80 ? 15.017 6.762 -18.979 1.00 10.00 324 VAL A O 7
ATOM 10390 N N . ALA A 1 81 ? 15.611 6.966 -16.808 1.00 10.00 325 ALA A N 7
ATOM 10391 C CA . ALA A 1 81 ? 14.455 6.320 -16.194 1.00 10.00 325 ALA A CA 7
ATOM 10392 C C . ALA A 1 81 ? 13.782 7.260 -15.179 1.00 10.00 325 ALA A C 7
ATOM 10393 O O . ALA A 1 81 ? 14.440 7.748 -14.257 1.00 10.00 325 ALA A O 7
ATOM 10400 N N . LYS A 1 82 ? 12.479 7.528 -15.349 1.00 10.00 326 LYS A N 7
ATOM 10401 C CA . LYS A 1 82 ? 11.685 8.462 -14.522 1.00 10.00 326 LYS A CA 7
ATOM 10402 C C . LYS A 1 82 ? 10.397 7.810 -14.015 1.00 10.00 326 LYS A C 7
ATOM 10403 O O . LYS A 1 82 ? 9.686 7.188 -14.803 1.00 10.00 326 LYS A O 7
ATOM 10422 N N . ASN A 1 83 ? 10.053 7.999 -12.743 1.00 10.00 327 ASN A N 7
ATOM 10423 C CA . ASN A 1 83 ? 8.711 7.743 -12.202 1.00 10.00 327 ASN A CA 7
ATOM 10424 C C . ASN A 1 83 ? 8.236 8.899 -11.292 1.00 10.00 327 ASN A C 7
ATOM 10425 O O . ASN A 1 83 ? 8.956 9.880 -11.081 1.00 10.00 327 ASN A O 7
ATOM 10436 N N . ARG A 1 84 ? 7.017 8.796 -10.742 1.00 10.00 328 ARG A N 7
ATOM 10437 C CA . ARG A 1 84 ? 6.404 9.809 -9.852 1.00 10.00 328 ARG A CA 7
ATOM 10438 C C . ARG A 1 84 ? 7.143 10.061 -8.524 1.00 10.00 328 ARG A C 7
ATOM 10439 O O . ARG A 1 84 ? 6.829 11.036 -7.839 1.00 10.00 328 ARG A O 7
ATOM 10460 N N . ALA A 1 85 ? 8.119 9.223 -8.165 1.00 10.00 329 ALA A N 7
ATOM 10461 C CA . ALA A 1 85 ? 8.936 9.337 -6.954 1.00 10.00 329 ALA A CA 7
ATOM 10462 C C . ALA A 1 85 ? 10.385 9.818 -7.210 1.00 10.00 329 ALA A C 7
ATOM 10463 O O . ALA A 1 85 ? 11.025 10.308 -6.275 1.00 10.00 329 ALA A O 7
ATOM 10470 N N . GLY A 1 86 ? 10.909 9.733 -8.442 1.00 10.00 330 GLY A N 7
ATOM 10471 C CA . GLY A 1 86 ? 12.250 10.227 -8.795 1.00 10.00 330 GLY A CA 7
ATOM 10472 C C . GLY A 1 86 ? 12.775 9.810 -10.177 1.00 10.00 330 GLY A C 7
ATOM 10473 O O . GLY A 1 86 ? 12.056 9.255 -11.009 1.00 10.00 330 GLY A O 7
ATOM 10477 N N . GLU A 1 87 ? 14.055 10.100 -10.421 1.00 10.00 331 GLU A N 7
ATOM 10478 C CA . GLU A 1 87 ? 14.766 9.927 -11.699 1.00 10.00 331 GLU A CA 7
ATOM 10479 C C . GLU A 1 87 ? 16.158 9.289 -11.500 1.00 10.00 331 GLU A C 7
ATOM 10480 O O . GLU A 1 87 ? 16.835 9.553 -10.501 1.00 10.00 331 GLU A O 7
ATOM 10492 N N . ALA A 1 88 ? 16.604 8.488 -12.474 1.00 10.00 332 ALA A N 7
ATOM 10493 C CA . ALA A 1 88 ? 17.958 7.934 -12.579 1.00 10.00 332 ALA A CA 7
ATOM 10494 C C . ALA A 1 88 ? 18.472 7.944 -14.035 1.00 10.00 332 ALA A C 7
ATOM 10495 O O . ALA A 1 88 ? 17.686 7.986 -14.988 1.00 10.00 332 ALA A O 7
ATOM 10502 N N . THR A 1 89 ? 19.797 7.880 -14.205 1.00 10.00 333 THR A N 7
ATOM 10503 C CA . THR A 1 89 ? 20.502 7.885 -15.503 1.00 10.00 333 THR A CA 7
ATOM 10504 C C . THR A 1 89 ? 21.655 6.876 -15.491 1.00 10.00 333 THR A C 7
ATOM 10505 O O . THR A 1 89 ? 22.395 6.791 -14.508 1.00 10.00 333 THR A O 7
ATOM 10516 N N . PHE A 1 90 ? 21.832 6.132 -16.585 1.00 10.00 334 PHE A N 7
ATOM 10517 C CA . PHE A 1 90 ? 22.818 5.051 -16.746 1.00 10.00 334 PHE A CA 7
ATOM 10518 C C . PHE A 1 90 ? 23.601 5.201 -18.065 1.00 10.00 334 PHE A C 7
ATOM 10519 O O . PHE A 1 90 ? 23.086 5.800 -19.010 1.00 10.00 334 PHE A O 7
ATOM 10536 N N . THR A 1 91 ? 24.816 4.640 -18.158 1.00 10.00 335 THR A N 7
ATOM 10537 C CA . THR A 1 91 ? 25.766 4.875 -19.275 1.00 10.00 335 THR A CA 7
ATOM 10538 C C . THR A 1 91 ? 26.569 3.613 -19.637 1.00 10.00 335 THR A C 7
ATOM 10539 O O . THR A 1 91 ? 26.913 2.823 -18.754 1.00 10.00 335 THR A O 7
ATOM 10550 N N . VAL A 1 92 ? 26.916 3.433 -20.921 1.00 10.00 336 VAL A N 7
ATOM 10551 C CA . VAL A 1 92 ? 27.878 2.428 -21.436 1.00 10.00 336 VAL A CA 7
ATOM 10552 C C . VAL A 1 92 ? 28.566 2.921 -22.723 1.00 10.00 336 VAL A C 7
ATOM 10553 O O . VAL A 1 92 ? 28.030 3.778 -23.421 1.00 10.00 336 VAL A O 7
ATOM 10566 N N . GLN A 1 93 ? 29.730 2.368 -23.078 1.00 10.00 337 GLN A N 7
ATOM 10567 C CA . GLN A 1 93 ? 30.440 2.639 -24.338 1.00 10.00 337 GLN A CA 7
ATOM 10568 C C . GLN A 1 93 ? 30.389 1.427 -25.288 1.00 10.00 337 GLN A C 7
ATOM 10569 O O . GLN A 1 93 ? 30.643 0.295 -24.871 1.00 10.00 337 GLN A O 7
ATOM 10583 N N . LEU A 1 94 ? 30.106 1.675 -26.571 1.00 10.00 338 LEU A N 7
ATOM 10584 C CA . LEU A 1 94 ? 30.078 0.693 -27.661 1.00 10.00 338 LEU A CA 7
ATOM 10585 C C . LEU A 1 94 ? 31.112 1.053 -28.742 1.00 10.00 338 LEU A C 7
ATOM 10586 O O . LEU A 1 94 ? 30.950 2.035 -29.467 1.00 10.00 338 LEU A O 7
ATOM 10602 N N . ASP A 1 95 ? 32.174 0.257 -28.855 1.00 10.00 339 ASP A N 7
ATOM 10603 C CA . ASP A 1 95 ? 33.224 0.365 -29.875 1.00 10.00 339 ASP A CA 7
ATOM 10604 C C . ASP A 1 95 ? 32.952 -0.594 -31.053 1.00 10.00 339 ASP A C 7
ATOM 10605 O O . ASP A 1 95 ? 33.447 -1.723 -31.086 1.00 10.00 339 ASP A O 7
ATOM 10614 N N . VAL A 1 96 ? 32.121 -0.168 -32.013 1.00 10.00 340 VAL A N 7
ATOM 10615 C CA . VAL A 1 96 ? 31.768 -0.966 -33.204 1.00 10.00 340 VAL A CA 7
ATOM 10616 C C . VAL A 1 96 ? 33.002 -1.194 -34.088 1.00 10.00 340 VAL A C 7
ATOM 10617 O O . VAL A 1 96 ? 33.548 -0.256 -34.675 1.00 10.00 340 VAL A O 7
ATOM 10630 N N . LEU A 1 97 ? 33.455 -2.446 -34.169 1.00 10.00 341 LEU A N 7
ATOM 10631 C CA . LEU A 1 97 ? 34.594 -2.903 -34.968 1.00 10.00 341 LEU A CA 7
ATOM 10632 C C . LEU A 1 97 ? 34.208 -2.934 -36.461 1.00 10.00 341 LEU A C 7
ATOM 10633 O O . LEU A 1 97 ? 33.486 -3.830 -36.906 1.00 10.00 341 LEU A O 7
ATOM 10649 N N . ALA A 1 98 ? 34.631 -1.920 -37.222 1.00 10.00 342 ALA A N 7
ATOM 10650 C CA . ALA A 1 98 ? 34.254 -1.723 -38.626 1.00 10.00 342 ALA A CA 7
ATOM 10651 C C . ALA A 1 98 ? 34.675 -2.885 -39.557 1.00 10.00 342 ALA A C 7
ATOM 10652 O O . ALA A 1 98 ? 35.664 -3.585 -39.311 1.00 10.00 342 ALA A O 7
ATOM 10659 N N . LYS A 1 99 ? 33.938 -3.058 -40.663 1.00 10.00 343 LYS A N 7
ATOM 10660 C CA . LYS A 1 99 ? 34.157 -4.083 -41.702 1.00 10.00 343 LYS A CA 7
ATOM 10661 C C . LYS A 1 99 ? 35.399 -3.817 -42.573 1.00 10.00 343 LYS A C 7
ATOM 10662 O O . LYS A 1 99 ? 35.982 -4.754 -43.122 1.00 10.00 343 LYS A O 7
ATOM 10681 N N . GLU A 1 100 ? 35.800 -2.547 -42.703 1.00 10.00 344 GLU A N 7
ATOM 10682 C CA . GLU A 1 100 ? 36.946 -2.056 -43.501 1.00 10.00 344 GLU A CA 7
ATOM 10683 C C . GLU A 1 100 ? 38.304 -2.656 -43.081 1.00 10.00 344 GLU A C 7
ATOM 10684 O O . GLU A 1 100 ? 38.639 -2.638 -41.873 1.00 10.00 344 GLU A O 7
ATOM 10697 N N . GLY A 1 1 ? -0.061 -0.887 -2.842 1.00 10.00 -4 GLY A N 8
ATOM 10698 C CA . GLY A 1 1 ? 0.610 -0.583 -1.560 1.00 10.00 -4 GLY A CA 8
ATOM 10699 C C . GLY A 1 1 ? 1.563 0.595 -1.698 1.00 10.00 -4 GLY A C 8
ATOM 10700 O O . GLY A 1 1 ? 1.282 1.544 -2.436 1.00 10.00 -4 GLY A O 8
ATOM 10706 N N . ALA A 1 2 ? 2.694 0.555 -0.986 1.00 10.00 -3 ALA A N 8
ATOM 10707 C CA . ALA A 1 2 ? 3.767 1.555 -1.075 1.00 10.00 -3 ALA A CA 8
ATOM 10708 C C . ALA A 1 2 ? 4.469 1.565 -2.455 1.00 10.00 -3 ALA A C 8
ATOM 10709 O O . ALA A 1 2 ? 4.329 0.631 -3.250 1.00 10.00 -3 ALA A O 8
ATOM 10716 N N . MET A 1 3 ? 5.246 2.619 -2.730 1.00 10.00 -2 MET A N 8
ATOM 10717 C CA . MET A 1 3 ? 6.000 2.836 -3.978 1.00 10.00 -2 MET A CA 8
ATOM 10718 C C . MET A 1 3 ? 7.349 3.549 -3.717 1.00 10.00 -2 MET A C 8
ATOM 10719 O O . MET A 1 3 ? 7.668 3.848 -2.561 1.00 10.00 -2 MET A O 8
ATOM 10733 N N . GLY A 1 4 ? 8.156 3.834 -4.750 1.00 10.00 -1 GLY A N 8
ATOM 10734 C CA . GLY A 1 4 ? 9.435 4.540 -4.565 1.00 10.00 -1 GLY A CA 8
ATOM 10735 C C . GLY A 1 4 ? 10.244 4.860 -5.836 1.00 10.00 -1 GLY A C 8
ATOM 10736 O O . GLY A 1 4 ? 9.936 4.373 -6.930 1.00 10.00 -1 GLY A O 8
ATOM 10740 N N . PRO A 1 5 ? 11.303 5.681 -5.708 1.00 10.00 249 PRO A N 8
ATOM 10741 C CA . PRO A 1 5 ? 12.111 6.144 -6.838 1.00 10.00 249 PRO A CA 8
ATOM 10742 C C . PRO A 1 5 ? 12.942 5.011 -7.473 1.00 10.00 249 PRO A C 8
ATOM 10743 O O . PRO A 1 5 ? 13.214 3.999 -6.813 1.00 10.00 249 PRO A O 8
ATOM 10754 N N . PRO A 1 6 ? 13.400 5.172 -8.730 1.00 10.00 250 PRO A N 8
ATOM 10755 C CA . PRO A 1 6 ? 14.333 4.239 -9.353 1.00 10.00 250 PRO A CA 8
ATOM 10756 C C . PRO A 1 6 ? 15.719 4.287 -8.687 1.00 10.00 250 PRO A C 8
ATOM 10757 O O . PRO A 1 6 ? 16.085 5.272 -8.035 1.00 10.00 250 PRO A O 8
ATOM 10768 N N . ARG A 1 7 ? 16.500 3.214 -8.859 1.00 10.00 251 ARG A N 8
ATOM 10769 C CA . ARG A 1 7 ? 17.825 3.024 -8.240 1.00 10.00 251 ARG A CA 8
ATOM 10770 C C . ARG A 1 7 ? 18.798 2.334 -9.197 1.00 10.00 251 ARG A C 8
ATOM 10771 O O . ARG A 1 7 ? 18.389 1.492 -10.000 1.00 10.00 251 ARG A O 8
ATOM 10792 N N . PHE A 1 8 ? 20.088 2.628 -9.045 1.00 10.00 252 PHE A N 8
ATOM 10793 C CA . PHE A 1 8 ? 21.182 1.827 -9.596 1.00 10.00 252 PHE A CA 8
ATOM 10794 C C . PHE A 1 8 ? 21.188 0.428 -8.958 1.00 10.00 252 PHE A C 8
ATOM 10795 O O . PHE A 1 8 ? 21.086 0.306 -7.734 1.00 10.00 252 PHE A O 8
ATOM 10812 N N . ILE A 1 9 ? 21.326 -0.620 -9.775 1.00 10.00 253 ILE A N 8
ATOM 10813 C CA . ILE A 1 9 ? 21.484 -2.020 -9.339 1.00 10.00 253 ILE A CA 8
ATOM 10814 C C . ILE A 1 9 ? 22.676 -2.656 -10.073 1.00 10.00 253 ILE A C 8
ATOM 10815 O O . ILE A 1 9 ? 23.643 -3.070 -9.431 1.00 10.00 253 ILE A O 8
ATOM 10831 N N . GLN A 1 10 ? 22.634 -2.704 -11.412 1.00 10.00 254 GLN A N 8
ATOM 10832 C CA . GLN A 1 10 ? 23.730 -3.181 -12.268 1.00 10.00 254 GLN A CA 8
ATOM 10833 C C . GLN A 1 10 ? 23.683 -2.516 -13.655 1.00 10.00 254 GLN A C 8
ATOM 10834 O O . GLN A 1 10 ? 22.608 -2.363 -14.242 1.00 10.00 254 GLN A O 8
ATOM 10848 N N . VAL A 1 11 ? 24.858 -2.193 -14.203 1.00 10.00 255 VAL A N 8
ATOM 10849 C CA . VAL A 1 11 ? 25.064 -1.726 -15.588 1.00 10.00 255 VAL A CA 8
ATOM 10850 C C . VAL A 1 11 ? 26.139 -2.576 -16.290 1.00 10.00 255 VAL A C 8
ATOM 10851 O O . VAL A 1 11 ? 27.030 -3.102 -15.611 1.00 10.00 255 VAL A O 8
ATOM 10864 N N . PRO A 1 12 ? 26.108 -2.715 -17.629 1.00 10.00 256 PRO A N 8
ATOM 10865 C CA . PRO A 1 12 ? 27.189 -3.349 -18.382 1.00 10.00 256 PRO A CA 8
ATOM 10866 C C . PRO A 1 12 ? 28.443 -2.457 -18.431 1.00 10.00 256 PRO A C 8
ATOM 10867 O O . PRO A 1 12 ? 28.363 -1.226 -18.384 1.00 10.00 256 PRO A O 8
ATOM 10878 N N . GLU A 1 13 ? 29.615 -3.079 -18.566 1.00 10.00 257 GLU A N 8
ATOM 10879 C CA . GLU A 1 13 ? 30.866 -2.401 -18.948 1.00 10.00 257 GLU A CA 8
ATOM 10880 C C . GLU A 1 13 ? 30.870 -2.000 -20.442 1.00 10.00 257 GLU A C 8
ATOM 10881 O O . GLU A 1 13 ? 29.950 -2.345 -21.191 1.00 10.00 257 GLU A O 8
ATOM 10893 N N . ASN A 1 14 ? 31.897 -1.270 -20.896 1.00 10.00 258 ASN A N 8
ATOM 10894 C CA . ASN A 1 14 ? 32.050 -0.911 -22.313 1.00 10.00 258 ASN A CA 8
ATOM 10895 C C . ASN A 1 14 ? 32.170 -2.155 -23.224 1.00 10.00 258 ASN A C 8
ATOM 10896 O O . ASN A 1 14 ? 32.627 -3.221 -22.798 1.00 10.00 258 ASN A O 8
ATOM 10907 N N . MET A 1 15 ? 31.764 -2.014 -24.488 1.00 10.00 259 MET A N 8
ATOM 10908 C CA . MET A 1 15 ? 31.619 -3.110 -25.457 1.00 10.00 259 MET A CA 8
ATOM 10909 C C . MET A 1 15 ? 32.295 -2.795 -26.797 1.00 10.00 259 MET A C 8
ATOM 10910 O O . MET A 1 15 ? 32.472 -1.632 -27.167 1.00 10.00 259 MET A O 8
ATOM 10924 N N . SER A 1 16 ? 32.613 -3.843 -27.558 1.00 10.00 260 SER A N 8
ATOM 10925 C CA . SER A 1 16 ? 33.113 -3.776 -28.937 1.00 10.00 260 SER A CA 8
ATOM 10926 C C . SER A 1 16 ? 32.548 -4.934 -29.770 1.00 10.00 260 SER A C 8
ATOM 10927 O O . SER A 1 16 ? 32.702 -6.108 -29.419 1.00 10.00 260 SER A O 8
ATOM 10935 N N . ILE A 1 17 ? 31.824 -4.600 -30.843 1.00 10.00 261 ILE A N 8
ATOM 10936 C CA . ILE A 1 17 ? 31.011 -5.529 -31.650 1.00 10.00 261 ILE A CA 8
ATOM 10937 C C . ILE A 1 17 ? 31.346 -5.355 -33.138 1.00 10.00 261 ILE A C 8
ATOM 10938 O O . ILE A 1 17 ? 31.435 -4.231 -33.631 1.00 10.00 261 ILE A O 8
ATOM 10954 N N . ASP A 1 18 ? 31.532 -6.464 -33.854 1.00 10.00 262 ASP A N 8
ATOM 10955 C CA . ASP A 1 18 ? 31.761 -6.509 -35.305 1.00 10.00 262 ASP A CA 8
ATOM 10956 C C . ASP A 1 18 ? 30.565 -5.955 -36.106 1.00 10.00 262 ASP A C 8
ATOM 10957 O O . ASP A 1 18 ? 29.415 -6.350 -35.893 1.00 10.00 262 ASP A O 8
ATOM 10966 N N . GLU A 1 19 ? 30.833 -5.042 -37.042 1.00 10.00 263 GLU A N 8
ATOM 10967 C CA . GLU A 1 19 ? 29.842 -4.430 -37.937 1.00 10.00 263 GLU A CA 8
ATOM 10968 C C . GLU A 1 19 ? 28.970 -5.478 -38.663 1.00 10.00 263 GLU A C 8
ATOM 10969 O O . GLU A 1 19 ? 29.476 -6.404 -39.305 1.00 10.00 263 GLU A O 8
ATOM 10981 N N . GLY A 1 20 ? 27.647 -5.321 -38.562 1.00 10.00 264 GLY A N 8
ATOM 10982 C CA . GLY A 1 20 ? 26.626 -6.168 -39.186 1.00 10.00 264 GLY A CA 8
ATOM 10983 C C . GLY A 1 20 ? 25.991 -7.217 -38.260 1.00 10.00 264 GLY A C 8
ATOM 10984 O O . GLY A 1 20 ? 24.986 -7.826 -38.640 1.00 10.00 264 GLY A O 8
ATOM 10988 N N . ARG A 1 21 ? 26.534 -7.442 -37.053 1.00 10.00 265 ARG A N 8
ATOM 10989 C CA . ARG A 1 21 ? 25.974 -8.383 -36.061 1.00 10.00 265 ARG A CA 8
ATOM 10990 C C . ARG A 1 21 ? 24.713 -7.851 -35.363 1.00 10.00 265 ARG A C 8
ATOM 10991 O O . ARG A 1 21 ? 24.483 -6.641 -35.281 1.00 10.00 265 ARG A O 8
ATOM 11012 N N . PHE A 1 22 ? 23.952 -8.776 -34.777 1.00 10.00 266 PHE A N 8
ATOM 11013 C CA . PHE A 1 22 ? 23.028 -8.515 -33.670 1.00 10.00 266 PHE A CA 8
ATOM 11014 C C . PHE A 1 22 ? 23.816 -8.311 -32.361 1.00 10.00 266 PHE A C 8
ATOM 11015 O O . PHE A 1 22 ? 24.787 -9.031 -32.106 1.00 10.00 266 PHE A O 8
ATOM 11032 N N . CYS A 1 23 ? 23.376 -7.396 -31.496 1.00 10.00 267 CYS A N 8
ATOM 11033 C CA . CYS A 1 23 ? 23.797 -7.339 -30.088 1.00 10.00 267 CYS A CA 8
ATOM 11034 C C . CYS A 1 23 ? 22.706 -6.743 -29.176 1.00 10.00 267 CYS A C 8
ATOM 11035 O O . CYS A 1 23 ? 21.690 -6.222 -29.644 1.00 10.00 267 CYS A O 8
ATOM 11043 N N . ARG A 1 24 ? 22.911 -6.828 -27.855 1.00 10.00 268 ARG A N 8
ATOM 11044 C CA . ARG A 1 24 ? 22.020 -6.274 -26.821 1.00 10.00 268 ARG A CA 8
ATOM 11045 C C . ARG A 1 24 ? 22.781 -5.787 -25.586 1.00 10.00 268 ARG A C 8
ATOM 11046 O O . ARG A 1 24 ? 23.929 -6.171 -25.356 1.00 10.00 268 ARG A O 8
ATOM 11067 N N . MET A 1 25 ? 22.111 -4.968 -24.783 1.00 10.00 269 MET A N 8
ATOM 11068 C CA . MET A 1 25 ? 22.559 -4.406 -23.510 1.00 10.00 269 MET A CA 8
ATOM 11069 C C . MET A 1 25 ? 21.408 -4.475 -22.496 1.00 10.00 269 MET A C 8
ATOM 11070 O O . MET A 1 25 ? 20.253 -4.214 -22.841 1.00 10.00 269 MET A O 8
ATOM 11084 N N . ASP A 1 26 ? 21.708 -4.813 -21.242 1.00 10.00 270 ASP A N 8
ATOM 11085 C CA . ASP A 1 26 ? 20.707 -5.102 -20.206 1.00 10.00 270 ASP A CA 8
ATOM 11086 C C . ASP A 1 26 ? 21.047 -4.395 -18.882 1.00 10.00 270 ASP A C 8
ATOM 11087 O O . ASP A 1 26 ? 22.147 -4.547 -18.343 1.00 10.00 270 ASP A O 8
ATOM 11096 N N . PHE A 1 27 ? 20.104 -3.595 -18.378 1.00 10.00 271 PHE A N 8
ATOM 11097 C CA . PHE A 1 27 ? 20.267 -2.639 -17.276 1.00 10.00 271 PHE A CA 8
ATOM 11098 C C . PHE A 1 27 ? 19.256 -2.925 -16.156 1.00 10.00 271 PHE A C 8
ATOM 11099 O O . PHE A 1 27 ? 18.050 -2.722 -16.331 1.00 10.00 271 PHE A O 8
ATOM 11116 N N . LYS A 1 28 ? 19.732 -3.413 -15.003 1.00 10.00 272 LYS A N 8
ATOM 11117 C CA . LYS A 1 28 ? 18.908 -3.605 -13.797 1.00 10.00 272 LYS A CA 8
ATOM 11118 C C . LYS A 1 28 ? 18.568 -2.246 -13.172 1.00 10.00 272 LYS A C 8
ATOM 11119 O O . LYS A 1 28 ? 19.465 -1.489 -12.792 1.00 10.00 272 LYS A O 8
ATOM 11138 N N . VAL A 1 29 ? 17.276 -1.940 -13.082 1.00 10.00 273 VAL A N 8
ATOM 11139 C CA . VAL A 1 29 ? 16.702 -0.672 -12.601 1.00 10.00 273 VAL A CA 8
ATOM 11140 C C . VAL A 1 29 ? 15.491 -0.944 -11.700 1.00 10.00 273 VAL A C 8
ATOM 11141 O O . VAL A 1 29 ? 14.453 -1.436 -12.147 1.00 10.00 273 VAL A O 8
ATOM 11154 N N . SER A 1 30 ? 15.649 -0.677 -10.400 1.00 10.00 274 SER A N 8
ATOM 11155 C CA . SER A 1 30 ? 14.586 -0.810 -9.388 1.00 10.00 274 SER A CA 8
ATOM 11156 C C . SER A 1 30 ? 13.559 0.345 -9.455 1.00 10.00 274 SER A C 8
ATOM 11157 O O . SER A 1 30 ? 13.576 1.154 -10.387 1.00 10.00 274 SER A O 8
ATOM 11165 N N . GLY A 1 31 ? 12.661 0.429 -8.470 1.00 10.00 275 GLY A N 8
ATOM 11166 C CA . GLY A 1 31 ? 11.643 1.474 -8.291 1.00 10.00 275 GLY A CA 8
ATOM 11167 C C . GLY A 1 31 ? 10.225 1.038 -8.680 1.00 10.00 275 GLY A C 8
ATOM 11168 O O . GLY A 1 31 ? 10.029 0.032 -9.369 1.00 10.00 275 GLY A O 8
ATOM 11172 N N . LEU A 1 32 ? 9.228 1.812 -8.241 1.00 10.00 276 LEU A N 8
ATOM 11173 C CA . LEU A 1 32 ? 7.801 1.594 -8.507 1.00 10.00 276 LEU A CA 8
ATOM 11174 C C . LEU A 1 32 ? 7.043 2.944 -8.516 1.00 10.00 276 LEU A C 8
ATOM 11175 O O . LEU A 1 32 ? 7.250 3.735 -7.594 1.00 10.00 276 LEU A O 8
ATOM 11191 N N . PRO A 1 33 ? 6.165 3.236 -9.497 1.00 10.00 277 PRO A N 8
ATOM 11192 C CA . PRO A 1 33 ? 5.856 2.427 -10.679 1.00 10.00 277 PRO A CA 8
ATOM 11193 C C . PRO A 1 33 ? 7.043 2.329 -11.653 1.00 10.00 277 PRO A C 8
ATOM 11194 O O . PRO A 1 33 ? 8.042 3.043 -11.512 1.00 10.00 277 PRO A O 8
ATOM 11205 N N . ALA A 1 34 ? 6.935 1.431 -12.636 1.00 10.00 278 ALA A N 8
ATOM 11206 C CA . ALA A 1 34 ? 7.934 1.230 -13.686 1.00 10.00 278 ALA A CA 8
ATOM 11207 C C . ALA A 1 34 ? 8.213 2.553 -14.442 1.00 10.00 278 ALA A C 8
ATOM 11208 O O . ALA A 1 34 ? 7.261 3.185 -14.921 1.00 10.00 278 ALA A O 8
ATOM 11215 N N . PRO A 1 35 ? 9.477 3.014 -14.528 1.00 10.00 279 PRO A N 8
ATOM 11216 C CA . PRO A 1 35 ? 9.793 4.340 -15.051 1.00 10.00 279 PRO A CA 8
ATOM 11217 C C . PRO A 1 35 ? 9.563 4.469 -16.565 1.00 10.00 279 PRO A C 8
ATOM 11218 O O . PRO A 1 35 ? 9.646 3.501 -17.325 1.00 10.00 279 PRO A O 8
ATOM 11229 N N . ASP A 1 36 ? 9.333 5.703 -17.009 1.00 10.00 280 ASP A N 8
ATOM 11230 C CA . ASP A 1 36 ? 9.456 6.141 -18.398 1.00 10.00 280 ASP A CA 8
ATOM 11231 C C . ASP A 1 36 ? 10.946 6.224 -18.776 1.00 10.00 280 ASP A C 8
ATOM 11232 O O . ASP A 1 36 ? 11.691 7.017 -18.191 1.00 10.00 280 ASP A O 8
ATOM 11241 N N . VAL A 1 37 ? 11.392 5.370 -19.704 1.00 10.00 281 VAL A N 8
ATOM 11242 C CA . VAL A 1 37 ? 12.802 5.236 -20.112 1.00 10.00 281 VAL A CA 8
ATOM 11243 C C . VAL A 1 37 ? 13.041 5.847 -21.498 1.00 10.00 281 VAL A C 8
ATOM 11244 O O . VAL A 1 37 ? 12.323 5.538 -22.453 1.00 10.00 281 VAL A O 8
ATOM 11257 N N . SER A 1 38 ? 14.081 6.676 -21.614 1.00 10.00 282 SER A N 8
ATOM 11258 C CA . SER A 1 38 ? 14.569 7.287 -22.864 1.00 10.00 282 SER A CA 8
ATOM 11259 C C . SER A 1 38 ? 16.080 7.080 -23.036 1.00 10.00 282 SER A C 8
ATOM 11260 O O . SER A 1 38 ? 16.807 6.922 -22.051 1.00 10.00 282 SER A O 8
ATOM 11268 N N . TRP A 1 39 ? 16.562 7.126 -24.282 1.00 10.00 283 TRP A N 8
ATOM 11269 C CA . TRP A 1 39 ? 17.963 6.879 -24.650 1.00 10.00 283 TRP A CA 8
ATOM 11270 C C . TRP A 1 39 ? 18.591 8.031 -25.445 1.00 10.00 283 TRP A C 8
ATOM 11271 O O . TRP A 1 39 ? 17.906 8.817 -26.107 1.00 10.00 283 TRP A O 8
ATOM 11292 N N . TYR A 1 40 ? 19.921 8.103 -25.381 1.00 10.00 284 TYR A N 8
ATOM 11293 C CA . TYR A 1 40 ? 20.779 9.130 -25.972 1.00 10.00 284 TYR A CA 8
ATOM 11294 C C . TYR A 1 40 ? 22.106 8.525 -26.470 1.00 10.00 284 TYR A C 8
ATOM 11295 O O . TYR A 1 40 ? 22.523 7.461 -26.006 1.00 10.00 284 TYR A O 8
ATOM 11313 N N . LEU A 1 41 ? 22.792 9.225 -27.379 1.00 10.00 285 LEU A N 8
ATOM 11314 C CA . LEU A 1 41 ? 24.099 8.881 -27.954 1.00 10.00 285 LEU A CA 8
ATOM 11315 C C . LEU A 1 41 ? 24.908 10.158 -28.229 1.00 10.00 285 LEU A C 8
ATOM 11316 O O . LEU A 1 41 ? 24.479 11.012 -29.007 1.00 10.00 285 LEU A O 8
ATOM 11332 N N . ASN A 1 42 ? 26.074 10.294 -27.589 1.00 10.00 286 ASN A N 8
ATOM 11333 C CA . ASN A 1 42 ? 27.009 11.429 -27.703 1.00 10.00 286 ASN A CA 8
ATOM 11334 C C . ASN A 1 42 ? 26.385 12.826 -27.423 1.00 10.00 286 ASN A C 8
ATOM 11335 O O . ASN A 1 42 ? 26.973 13.854 -27.770 1.00 10.00 286 ASN A O 8
ATOM 11346 N N . GLY A 1 43 ? 25.196 12.875 -26.807 1.00 10.00 287 GLY A N 8
ATOM 11347 C CA . GLY A 1 43 ? 24.416 14.084 -26.497 1.00 10.00 287 GLY A CA 8
ATOM 11348 C C . GLY A 1 43 ? 23.157 14.292 -27.358 1.00 10.00 287 GLY A C 8
ATOM 11349 O O . GLY A 1 43 ? 22.320 15.130 -27.012 1.00 10.00 287 GLY A O 8
ATOM 11353 N N . ARG A 1 44 ? 22.986 13.534 -28.453 1.00 10.00 288 ARG A N 8
ATOM 11354 C CA . ARG A 1 44 ? 21.752 13.483 -29.268 1.00 10.00 288 ARG A CA 8
ATOM 11355 C C . ARG A 1 44 ? 20.770 12.442 -28.719 1.00 10.00 288 ARG A C 8
ATOM 11356 O O . ARG A 1 44 ? 21.178 11.503 -28.036 1.00 10.00 288 ARG A O 8
ATOM 11377 N N . THR A 1 45 ? 19.484 12.575 -29.036 1.00 10.00 289 THR A N 8
ATOM 11378 C CA . THR A 1 45 ? 18.435 11.591 -28.698 1.00 10.00 289 THR A CA 8
ATOM 11379 C C . THR A 1 45 ? 18.543 10.303 -29.526 1.00 10.00 289 THR A C 8
ATOM 11380 O O . THR A 1 45 ? 19.004 10.319 -30.671 1.00 10.00 289 THR A O 8
ATOM 11391 N N . VAL A 1 46 ? 18.052 9.191 -28.971 1.00 10.00 290 VAL A N 8
ATOM 11392 C CA . VAL A 1 46 ? 17.896 7.881 -29.629 1.00 10.00 290 VAL A CA 8
ATOM 11393 C C . VAL A 1 46 ? 16.492 7.346 -29.332 1.00 10.00 290 VAL A C 8
ATOM 11394 O O . VAL A 1 46 ? 16.220 6.853 -28.236 1.00 10.00 290 VAL A O 8
ATOM 11407 N N . GLN A 1 47 ? 15.577 7.481 -30.294 1.00 10.00 291 GLN A N 8
ATOM 11408 C CA . GLN A 1 47 ? 14.242 6.869 -30.237 1.00 10.00 291 GLN A CA 8
ATOM 11409 C C . GLN A 1 47 ? 14.312 5.345 -30.469 1.00 10.00 291 GLN A C 8
ATOM 11410 O O . GLN A 1 47 ? 15.277 4.834 -31.048 1.00 10.00 291 GLN A O 8
ATOM 11424 N N . SER A 1 48 ? 13.269 4.615 -30.064 1.00 10.00 292 SER A N 8
ATOM 11425 C CA . SER A 1 48 ? 13.079 3.203 -30.429 1.00 10.00 292 SER A CA 8
ATOM 11426 C C . SER A 1 48 ? 12.771 3.031 -31.926 1.00 10.00 292 SER A C 8
ATOM 11427 O O . SER A 1 48 ? 12.265 3.942 -32.590 1.00 10.00 292 SER A O 8
ATOM 11435 N N . ASP A 1 49 ? 13.067 1.849 -32.469 1.00 10.00 293 ASP A N 8
ATOM 11436 C CA . ASP A 1 49 ? 12.799 1.458 -33.861 1.00 10.00 293 ASP A CA 8
ATOM 11437 C C . ASP A 1 49 ? 12.630 -0.072 -33.981 1.00 10.00 293 ASP A C 8
ATOM 11438 O O . ASP A 1 49 ? 12.978 -0.813 -33.060 1.00 10.00 293 ASP A O 8
ATOM 11447 N N . ASP A 1 50 ? 12.162 -0.574 -35.127 1.00 10.00 294 ASP A N 8
ATOM 11448 C CA . ASP A 1 50 ? 12.166 -2.009 -35.449 1.00 10.00 294 ASP A CA 8
ATOM 11449 C C . ASP A 1 50 ? 13.578 -2.633 -35.383 1.00 10.00 294 ASP A C 8
ATOM 11450 O O . ASP A 1 50 ? 13.728 -3.772 -34.936 1.00 10.00 294 ASP A O 8
ATOM 11459 N N . LEU A 1 51 ? 14.619 -1.882 -35.771 1.00 10.00 295 LEU A N 8
ATOM 11460 C CA . LEU A 1 51 ? 16.028 -2.284 -35.646 1.00 10.00 295 LEU A CA 8
ATOM 11461 C C . LEU A 1 51 ? 16.642 -1.988 -34.262 1.00 10.00 295 LEU A C 8
ATOM 11462 O O . LEU A 1 51 ? 17.708 -2.521 -33.943 1.00 10.00 295 LEU A O 8
ATOM 11478 N N . HIS A 1 52 ? 15.982 -1.167 -33.437 1.00 10.00 296 HIS A N 8
ATOM 11479 C CA . HIS A 1 52 ? 16.467 -0.680 -32.139 1.00 10.00 296 HIS A CA 8
ATOM 11480 C C . HIS A 1 52 ? 15.382 -0.802 -31.057 1.00 10.00 296 HIS A C 8
ATOM 11481 O O . HIS A 1 52 ? 14.793 0.189 -30.609 1.00 10.00 296 HIS A O 8
ATOM 11495 N N . LYS A 1 53 ? 15.085 -2.047 -30.669 1.00 10.00 297 LYS A N 8
ATOM 11496 C CA . LYS A 1 53 ? 14.029 -2.398 -29.706 1.00 10.00 297 LYS A CA 8
ATOM 11497 C C . LYS A 1 53 ? 14.410 -1.985 -28.277 1.00 10.00 297 LYS A C 8
ATOM 11498 O O . LYS A 1 53 ? 15.578 -2.059 -27.883 1.00 10.00 297 LYS A O 8
ATOM 11517 N N . MET A 1 54 ? 13.408 -1.553 -27.511 1.00 10.00 298 MET A N 8
ATOM 11518 C CA . MET A 1 54 ? 13.516 -1.006 -26.151 1.00 10.00 298 MET A CA 8
ATOM 11519 C C . MET A 1 54 ? 12.336 -1.495 -25.298 1.00 10.00 298 MET A C 8
ATOM 11520 O O . MET A 1 54 ? 11.204 -1.041 -25.493 1.00 10.00 298 MET A O 8
ATOM 11534 N N . ILE A 1 55 ? 12.576 -2.434 -24.378 1.00 10.00 299 ILE A N 8
ATOM 11535 C CA . ILE A 1 55 ? 11.554 -3.013 -23.483 1.00 10.00 299 ILE A CA 8
ATOM 11536 C C . ILE A 1 55 ? 12.031 -3.091 -22.023 1.00 10.00 299 ILE A C 8
ATOM 11537 O O . ILE A 1 55 ? 13.224 -2.974 -21.742 1.00 10.00 299 ILE A O 8
ATOM 11553 N N . VAL A 1 56 ? 11.097 -3.304 -21.088 1.00 10.00 300 VAL A N 8
ATOM 11554 C CA . VAL A 1 56 ? 11.338 -3.452 -19.638 1.00 10.00 300 VAL A CA 8
ATOM 11555 C C . VAL A 1 56 ? 10.598 -4.687 -19.117 1.00 10.00 300 VAL A C 8
ATOM 11556 O O . VAL A 1 56 ? 9.366 -4.741 -19.157 1.00 10.00 300 VAL A O 8
ATOM 11569 N N . SER A 1 57 ? 11.341 -5.685 -18.633 1.00 10.00 301 SER A N 8
ATOM 11570 C CA . SER A 1 57 ? 10.778 -6.836 -17.910 1.00 10.00 301 SER A CA 8
ATOM 11571 C C . SER A 1 57 ? 10.309 -6.431 -16.506 1.00 10.00 301 SER A C 8
ATOM 11572 O O . SER A 1 57 ? 10.960 -5.632 -15.827 1.00 10.00 301 SER A O 8
ATOM 11580 N N . GLU A 1 58 ? 9.202 -7.018 -16.040 1.00 10.00 302 GLU A N 8
ATOM 11581 C CA . GLU A 1 58 ? 8.526 -6.682 -14.770 1.00 10.00 302 GLU A CA 8
ATOM 11582 C C . GLU A 1 58 ? 9.396 -6.820 -13.503 1.00 10.00 302 GLU A C 8
ATOM 11583 O O . GLU A 1 58 ? 9.098 -6.207 -12.474 1.00 10.00 302 GLU A O 8
ATOM 11595 N N . LYS A 1 59 ? 10.488 -7.594 -13.573 1.00 10.00 303 LYS A N 8
ATOM 11596 C CA . LYS A 1 59 ? 11.458 -7.810 -12.483 1.00 10.00 303 LYS A CA 8
ATOM 11597 C C . LYS A 1 59 ? 12.409 -6.619 -12.249 1.00 10.00 303 LYS A C 8
ATOM 11598 O O . LYS A 1 59 ? 13.194 -6.645 -11.299 1.00 10.00 303 LYS A O 8
ATOM 11617 N N . GLY A 1 60 ? 12.346 -5.582 -13.091 1.00 10.00 304 GLY A N 8
ATOM 11618 C CA . GLY A 1 60 ? 13.181 -4.375 -13.020 1.00 10.00 304 GLY A CA 8
ATOM 11619 C C . GLY A 1 60 ? 14.436 -4.468 -13.892 1.00 10.00 304 GLY A C 8
ATOM 11620 O O . GLY A 1 60 ? 15.546 -4.232 -13.413 1.00 10.00 304 GLY A O 8
ATOM 11624 N N . LEU A 1 61 ? 14.270 -4.832 -15.168 1.00 10.00 305 LEU A N 8
ATOM 11625 C CA . LEU A 1 61 ? 15.350 -5.025 -16.143 1.00 10.00 305 LEU A CA 8
ATOM 11626 C C . LEU A 1 61 ? 14.976 -4.393 -17.493 1.00 10.00 305 LEU A C 8
ATOM 11627 O O . LEU A 1 61 ? 14.131 -4.930 -18.214 1.00 10.00 305 LEU A O 8
ATOM 11643 N N . HIS A 1 62 ? 15.584 -3.255 -17.837 1.00 10.00 306 HIS A N 8
ATOM 11644 C CA . HIS A 1 62 ? 15.506 -2.696 -19.190 1.00 10.00 306 HIS A CA 8
ATOM 11645 C C . HIS A 1 62 ? 16.427 -3.465 -20.155 1.00 10.00 306 HIS A C 8
ATOM 11646 O O . HIS A 1 62 ? 17.538 -3.855 -19.783 1.00 10.00 306 HIS A O 8
ATOM 11660 N N . SER A 1 63 ? 15.992 -3.620 -21.406 1.00 10.00 307 SER A N 8
ATOM 11661 C CA . SER A 1 63 ? 16.694 -4.311 -22.493 1.00 10.00 307 SER A CA 8
ATOM 11662 C C . SER A 1 63 ? 16.725 -3.440 -23.755 1.00 10.00 307 SER A C 8
ATOM 11663 O O . SER A 1 63 ? 15.683 -3.147 -24.348 1.00 10.00 307 SER A O 8
ATOM 11671 N N . LEU A 1 64 ? 17.929 -3.026 -24.153 1.00 10.00 308 LEU A N 8
ATOM 11672 C CA . LEU A 1 64 ? 18.251 -2.194 -25.318 1.00 10.00 308 LEU A CA 8
ATOM 11673 C C . LEU A 1 64 ? 18.944 -3.070 -26.373 1.00 10.00 308 LEU A C 8
ATOM 11674 O O . LEU A 1 64 ? 19.966 -3.694 -26.087 1.00 10.00 308 LEU A O 8
ATOM 11690 N N . ILE A 1 65 ? 18.375 -3.165 -27.576 1.00 10.00 309 ILE A N 8
ATOM 11691 C CA . ILE A 1 65 ? 18.765 -4.143 -28.611 1.00 10.00 309 ILE A CA 8
ATOM 11692 C C . ILE A 1 65 ? 19.200 -3.439 -29.911 1.00 10.00 309 ILE A C 8
ATOM 11693 O O . ILE A 1 65 ? 18.718 -2.352 -30.234 1.00 10.00 309 ILE A O 8
ATOM 11709 N N . PHE A 1 66 ? 20.079 -4.091 -30.679 1.00 10.00 310 PHE A N 8
ATOM 11710 C CA . PHE A 1 66 ? 20.523 -3.733 -32.030 1.00 10.00 310 PHE A CA 8
ATOM 11711 C C . PHE A 1 66 ? 20.355 -4.944 -32.961 1.00 10.00 310 PHE A C 8
ATOM 11712 O O . PHE A 1 66 ? 21.071 -5.938 -32.822 1.00 10.00 310 PHE A O 8
ATOM 11729 N N . GLU A 1 67 ? 19.418 -4.892 -33.910 1.00 10.00 311 GLU A N 8
ATOM 11730 C CA . GLU A 1 67 ? 19.229 -5.962 -34.906 1.00 10.00 311 GLU A CA 8
ATOM 11731 C C . GLU A 1 67 ? 20.421 -6.104 -35.872 1.00 10.00 311 GLU A C 8
ATOM 11732 O O . GLU A 1 67 ? 20.812 -7.221 -36.220 1.00 10.00 311 GLU A O 8
ATOM 11744 N N . VAL A 1 68 ? 20.999 -4.978 -36.308 1.00 10.00 312 VAL A N 8
ATOM 11745 C CA . VAL A 1 68 ? 22.120 -4.899 -37.262 1.00 10.00 312 VAL A CA 8
ATOM 11746 C C . VAL A 1 68 ? 22.956 -3.637 -36.998 1.00 10.00 312 VAL A C 8
ATOM 11747 O O . VAL A 1 68 ? 22.662 -2.551 -37.501 1.00 10.00 312 VAL A O 8
ATOM 11760 N N . VAL A 1 69 ? 23.976 -3.752 -36.141 1.00 10.00 313 VAL A N 8
ATOM 11761 C CA . VAL A 1 69 ? 24.834 -2.615 -35.754 1.00 10.00 313 VAL A CA 8
ATOM 11762 C C . VAL A 1 69 ? 25.735 -2.152 -36.913 1.00 10.00 313 VAL A C 8
ATOM 11763 O O . VAL A 1 69 ? 26.277 -2.975 -37.656 1.00 10.00 313 VAL A O 8
ATOM 11776 N N . ARG A 1 70 ? 25.927 -0.837 -37.062 1.00 10.00 314 ARG A N 8
ATOM 11777 C CA . ARG A 1 70 ? 26.795 -0.185 -38.065 1.00 10.00 314 ARG A CA 8
ATOM 11778 C C . ARG A 1 70 ? 27.829 0.736 -37.417 1.00 10.00 314 ARG A C 8
ATOM 11779 O O . ARG A 1 70 ? 27.662 1.160 -36.275 1.00 10.00 314 ARG A O 8
ATOM 11800 N N . ALA A 1 71 ? 28.887 1.085 -38.151 1.00 10.00 315 ALA A N 8
ATOM 11801 C CA . ALA A 1 71 ? 29.979 1.935 -37.657 1.00 10.00 315 ALA A CA 8
ATOM 11802 C C . ALA A 1 71 ? 29.498 3.301 -37.115 1.00 10.00 315 ALA A C 8
ATOM 11803 O O . ALA A 1 71 ? 30.034 3.805 -36.125 1.00 10.00 315 ALA A O 8
ATOM 11810 N N . SER A 1 72 ? 28.443 3.869 -37.711 1.00 10.00 316 SER A N 8
ATOM 11811 C CA . SER A 1 72 ? 27.785 5.114 -37.275 1.00 10.00 316 SER A CA 8
ATOM 11812 C C . SER A 1 72 ? 27.099 5.026 -35.900 1.00 10.00 316 SER A C 8
ATOM 11813 O O . SER A 1 72 ? 26.824 6.059 -35.287 1.00 10.00 316 SER A O 8
ATOM 11821 N N . ASP A 1 73 ? 26.830 3.818 -35.388 1.00 10.00 317 ASP A N 8
ATOM 11822 C CA . ASP A 1 73 ? 26.230 3.584 -34.065 1.00 10.00 317 ASP A CA 8
ATOM 11823 C C . ASP A 1 73 ? 27.258 3.627 -32.914 1.00 10.00 317 ASP A C 8
ATOM 11824 O O . ASP A 1 73 ? 26.871 3.542 -31.748 1.00 10.00 317 ASP A O 8
ATOM 11833 N N . ALA A 1 74 ? 28.559 3.751 -33.203 1.00 10.00 318 ALA A N 8
ATOM 11834 C CA . ALA A 1 74 ? 29.600 3.838 -32.178 1.00 10.00 318 ALA A CA 8
ATOM 11835 C C . ALA A 1 74 ? 29.507 5.126 -31.328 1.00 10.00 318 ALA A C 8
ATOM 11836 O O . ALA A 1 74 ? 29.074 6.181 -31.805 1.00 10.00 318 ALA A O 8
ATOM 11843 N N . GLY A 1 75 ? 29.978 5.054 -30.078 1.00 10.00 319 GLY A N 8
ATOM 11844 C CA . GLY A 1 75 ? 30.061 6.188 -29.148 1.00 10.00 319 GLY A CA 8
ATOM 11845 C C . GLY A 1 75 ? 29.571 5.891 -27.727 1.00 10.00 319 GLY A C 8
ATOM 11846 O O . GLY A 1 75 ? 29.328 4.741 -27.350 1.00 10.00 319 GLY A O 8
ATOM 11850 N N . ALA A 1 76 ? 29.468 6.949 -26.921 1.00 10.00 320 ALA A N 8
ATOM 11851 C CA . ALA A 1 76 ? 28.955 6.939 -25.553 1.00 10.00 320 ALA A CA 8
ATOM 11852 C C . ALA A 1 76 ? 27.418 7.057 -25.537 1.00 10.00 320 ALA A C 8
ATOM 11853 O O . ALA A 1 76 ? 26.859 8.137 -25.761 1.00 10.00 320 ALA A O 8
ATOM 11860 N N . TYR A 1 77 ? 26.727 5.945 -25.288 1.00 10.00 321 TYR A N 8
ATOM 11861 C CA . TYR A 1 77 ? 25.289 5.918 -25.019 1.00 10.00 321 TYR A CA 8
ATOM 11862 C C . TYR A 1 77 ? 24.969 6.347 -23.580 1.00 10.00 321 TYR A C 8
ATOM 11863 O O . TYR A 1 77 ? 25.747 6.107 -22.651 1.00 10.00 321 TYR A O 8
ATOM 11881 N N . ALA A 1 78 ? 23.776 6.906 -23.381 1.00 10.00 322 ALA A N 8
ATOM 11882 C CA . ALA A 1 78 ? 23.199 7.155 -22.063 1.00 10.00 322 ALA A CA 8
ATOM 11883 C C . ALA A 1 78 ? 21.698 6.827 -22.029 1.00 10.00 322 ALA A C 8
ATOM 11884 O O . ALA A 1 78 ? 21.012 6.849 -23.053 1.00 10.00 322 ALA A O 8
ATOM 11891 N N . CYS A 1 79 ? 21.191 6.546 -20.832 1.00 10.00 323 CYS A N 8
ATOM 11892 C CA . CYS A 1 79 ? 19.823 6.123 -20.545 1.00 10.00 323 CYS A CA 8
ATOM 11893 C C . CYS A 1 79 ? 19.281 6.920 -19.351 1.00 10.00 323 CYS A C 8
ATOM 11894 O O . CYS A 1 79 ? 19.992 7.110 -18.364 1.00 10.00 323 CYS A O 8
ATOM 11902 N N . VAL A 1 80 ? 18.034 7.386 -19.431 1.00 10.00 324 VAL A N 8
ATOM 11903 C CA . VAL A 1 80 ? 17.357 8.199 -18.405 1.00 10.00 324 VAL A CA 8
ATOM 11904 C C . VAL A 1 80 ? 16.009 7.563 -18.071 1.00 10.00 324 VAL A C 8
ATOM 11905 O O . VAL A 1 80 ? 15.209 7.306 -18.971 1.00 10.00 324 VAL A O 8
ATOM 11918 N N . ALA A 1 81 ? 15.763 7.307 -16.785 1.00 10.00 325 ALA A N 8
ATOM 11919 C CA . ALA A 1 81 ? 14.593 6.612 -16.250 1.00 10.00 325 ALA A CA 8
ATOM 11920 C C . ALA A 1 81 ? 13.896 7.465 -15.173 1.00 10.00 325 ALA A C 8
ATOM 11921 O O . ALA A 1 81 ? 14.496 7.776 -14.141 1.00 10.00 325 ALA A O 8
ATOM 11928 N N . LYS A 1 82 ? 12.638 7.861 -15.411 1.00 10.00 326 LYS A N 8
ATOM 11929 C CA . LYS A 1 82 ? 11.852 8.779 -14.560 1.00 10.00 326 LYS A CA 8
ATOM 11930 C C . LYS A 1 82 ? 10.524 8.148 -14.129 1.00 10.00 326 LYS A C 8
ATOM 11931 O O . LYS A 1 82 ? 9.802 7.615 -14.971 1.00 10.00 326 LYS A O 8
ATOM 11950 N N . ASN A 1 83 ? 10.165 8.242 -12.849 1.00 10.00 327 ASN A N 8
ATOM 11951 C CA . ASN A 1 83 ? 8.815 7.944 -12.346 1.00 10.00 327 ASN A CA 8
ATOM 11952 C C . ASN A 1 83 ? 8.288 9.067 -11.423 1.00 10.00 327 ASN A C 8
ATOM 11953 O O . ASN A 1 83 ? 8.978 10.058 -11.166 1.00 10.00 327 ASN A O 8
ATOM 11964 N N . ARG A 1 84 ? 7.054 8.925 -10.918 1.00 10.00 328 ARG A N 8
ATOM 11965 C CA . ARG A 1 84 ? 6.388 9.904 -10.030 1.00 10.00 328 ARG A CA 8
ATOM 11966 C C . ARG A 1 84 ? 7.061 10.129 -8.662 1.00 10.00 328 ARG A C 8
ATOM 11967 O O . ARG A 1 84 ? 6.690 11.070 -7.958 1.00 10.00 328 ARG A O 8
ATOM 11988 N N . ALA A 1 85 ? 8.045 9.306 -8.291 1.00 10.00 329 ALA A N 8
ATOM 11989 C CA . ALA A 1 85 ? 8.793 9.382 -7.034 1.00 10.00 329 ALA A CA 8
ATOM 11990 C C . ALA A 1 85 ? 10.267 9.829 -7.197 1.00 10.00 329 ALA A C 8
ATOM 11991 O O . ALA A 1 85 ? 10.856 10.312 -6.226 1.00 10.00 329 ALA A O 8
ATOM 11998 N N . GLY A 1 86 ? 10.870 9.715 -8.390 1.00 10.00 330 GLY A N 8
ATOM 11999 C CA . GLY A 1 86 ? 12.262 10.119 -8.642 1.00 10.00 330 GLY A CA 8
ATOM 12000 C C . GLY A 1 86 ? 12.814 9.779 -10.033 1.00 10.00 330 GLY A C 8
ATOM 12001 O O . GLY A 1 86 ? 12.085 9.395 -10.949 1.00 10.00 330 GLY A O 8
ATOM 12005 N N . GLU A 1 87 ? 14.130 9.938 -10.189 1.00 10.00 331 GLU A N 8
ATOM 12006 C CA . GLU A 1 87 ? 14.880 9.814 -11.448 1.00 10.00 331 GLU A CA 8
ATOM 12007 C C . GLU A 1 87 ? 16.216 9.068 -11.254 1.00 10.00 331 GLU A C 8
ATOM 12008 O O . GLU A 1 87 ? 16.873 9.207 -10.217 1.00 10.00 331 GLU A O 8
ATOM 12020 N N . ALA A 1 88 ? 16.643 8.317 -12.275 1.00 10.00 332 ALA A N 8
ATOM 12021 C CA . ALA A 1 88 ? 17.968 7.704 -12.399 1.00 10.00 332 ALA A CA 8
ATOM 12022 C C . ALA A 1 88 ? 18.531 7.872 -13.828 1.00 10.00 332 ALA A C 8
ATOM 12023 O O . ALA A 1 88 ? 17.777 7.977 -14.799 1.00 10.00 332 ALA A O 8
ATOM 12030 N N . THR A 1 89 ? 19.862 7.871 -13.956 1.00 10.00 333 THR A N 8
ATOM 12031 C CA . THR A 1 89 ? 20.603 8.003 -15.227 1.00 10.00 333 THR A CA 8
ATOM 12032 C C . THR A 1 89 ? 21.766 7.005 -15.281 1.00 10.00 333 THR A C 8
ATOM 12033 O O . THR A 1 89 ? 22.460 6.802 -14.282 1.00 10.00 333 THR A O 8
ATOM 12044 N N . PHE A 1 90 ? 22.000 6.400 -16.447 1.00 10.00 334 PHE A N 8
ATOM 12045 C CA . PHE A 1 90 ? 23.013 5.364 -16.694 1.00 10.00 334 PHE A CA 8
ATOM 12046 C C . PHE A 1 90 ? 23.812 5.659 -17.979 1.00 10.00 334 PHE A C 8
ATOM 12047 O O . PHE A 1 90 ? 23.327 6.373 -18.861 1.00 10.00 334 PHE A O 8
ATOM 12064 N N . THR A 1 91 ? 25.010 5.076 -18.114 1.00 10.00 335 THR A N 8
ATOM 12065 C CA . THR A 1 91 ? 25.960 5.335 -19.221 1.00 10.00 335 THR A CA 8
ATOM 12066 C C . THR A 1 91 ? 26.701 4.054 -19.633 1.00 10.00 335 THR A C 8
ATOM 12067 O O . THR A 1 91 ? 27.046 3.234 -18.779 1.00 10.00 335 THR A O 8
ATOM 12078 N N . VAL A 1 92 ? 26.982 3.888 -20.931 1.00 10.00 336 VAL A N 8
ATOM 12079 C CA . VAL A 1 92 ? 27.838 2.825 -21.506 1.00 10.00 336 VAL A CA 8
ATOM 12080 C C . VAL A 1 92 ? 28.520 3.318 -22.794 1.00 10.00 336 VAL A C 8
ATOM 12081 O O . VAL A 1 92 ? 28.070 4.288 -23.403 1.00 10.00 336 VAL A O 8
ATOM 12094 N N . GLN A 1 93 ? 29.594 2.663 -23.241 1.00 10.00 337 GLN A N 8
ATOM 12095 C CA . GLN A 1 93 ? 30.303 2.981 -24.488 1.00 10.00 337 GLN A CA 8
ATOM 12096 C C . GLN A 1 93 ? 30.377 1.756 -25.413 1.00 10.00 337 GLN A C 8
ATOM 12097 O O . GLN A 1 93 ? 30.638 0.640 -24.957 1.00 10.00 337 GLN A O 8
ATOM 12111 N N . LEU A 1 94 ? 30.166 1.976 -26.713 1.00 10.00 338 LEU A N 8
ATOM 12112 C CA . LEU A 1 94 ? 30.161 0.961 -27.769 1.00 10.00 338 LEU A CA 8
ATOM 12113 C C . LEU A 1 94 ? 31.151 1.332 -28.884 1.00 10.00 338 LEU A C 8
ATOM 12114 O O . LEU A 1 94 ? 30.923 2.271 -29.646 1.00 10.00 338 LEU A O 8
ATOM 12130 N N . ASP A 1 95 ? 32.256 0.597 -28.978 1.00 10.00 339 ASP A N 8
ATOM 12131 C CA . ASP A 1 95 ? 33.265 0.711 -30.035 1.00 10.00 339 ASP A CA 8
ATOM 12132 C C . ASP A 1 95 ? 32.977 -0.289 -31.173 1.00 10.00 339 ASP A C 8
ATOM 12133 O O . ASP A 1 95 ? 33.511 -1.401 -31.196 1.00 10.00 339 ASP A O 8
ATOM 12142 N N . VAL A 1 96 ? 32.085 0.077 -32.102 1.00 10.00 340 VAL A N 8
ATOM 12143 C CA . VAL A 1 96 ? 31.709 -0.773 -33.250 1.00 10.00 340 VAL A CA 8
ATOM 12144 C C . VAL A 1 96 ? 32.916 -0.992 -34.172 1.00 10.00 340 VAL A C 8
ATOM 12145 O O . VAL A 1 96 ? 33.436 -0.051 -34.777 1.00 10.00 340 VAL A O 8
ATOM 12158 N N . LEU A 1 97 ? 33.374 -2.241 -34.262 1.00 10.00 341 LEU A N 8
ATOM 12159 C CA . LEU A 1 97 ? 34.503 -2.690 -35.075 1.00 10.00 341 LEU A CA 8
ATOM 12160 C C . LEU A 1 97 ? 34.094 -2.748 -36.559 1.00 10.00 341 LEU A C 8
ATOM 12161 O O . LEU A 1 97 ? 33.503 -3.731 -37.018 1.00 10.00 341 LEU A O 8
ATOM 12177 N N . ALA A 1 98 ? 34.360 -1.669 -37.300 1.00 10.00 342 ALA A N 8
ATOM 12178 C CA . ALA A 1 98 ? 34.036 -1.541 -38.723 1.00 10.00 342 ALA A CA 8
ATOM 12179 C C . ALA A 1 98 ? 34.761 -2.584 -39.603 1.00 10.00 342 ALA A C 8
ATOM 12180 O O . ALA A 1 98 ? 35.871 -3.028 -39.284 1.00 10.00 342 ALA A O 8
ATOM 12187 N N . LYS A 1 99 ? 34.147 -2.952 -40.736 1.00 10.00 343 LYS A N 8
ATOM 12188 C CA . LYS A 1 99 ? 34.693 -3.895 -41.729 1.00 10.00 343 LYS A CA 8
ATOM 12189 C C . LYS A 1 99 ? 35.956 -3.351 -42.414 1.00 10.00 343 LYS A C 8
ATOM 12190 O O . LYS A 1 99 ? 36.982 -4.034 -42.461 1.00 10.00 343 LYS A O 8
ATOM 12209 N N . GLU A 1 100 ? 35.874 -2.131 -42.954 1.00 10.00 344 GLU A N 8
ATOM 12210 C CA . GLU A 1 100 ? 36.978 -1.393 -43.606 1.00 10.00 344 GLU A CA 8
ATOM 12211 C C . GLU A 1 100 ? 38.040 -0.888 -42.608 1.00 10.00 344 GLU A C 8
ATOM 12212 O O . GLU A 1 100 ? 37.674 -0.233 -41.604 1.00 10.00 344 GLU A O 8
ATOM 12225 N N . GLY A 1 1 ? 2.558 -2.236 -2.995 1.00 10.00 -4 GLY A N 9
ATOM 12226 C CA . GLY A 1 1 ? 3.193 -1.824 -1.724 1.00 10.00 -4 GLY A CA 9
ATOM 12227 C C . GLY A 1 1 ? 3.763 -0.415 -1.806 1.00 10.00 -4 GLY A C 9
ATOM 12228 O O . GLY A 1 1 ? 3.329 0.394 -2.630 1.00 10.00 -4 GLY A O 9
ATOM 12234 N N . ALA A 1 2 ? 4.731 -0.100 -0.939 1.00 10.00 -3 ALA A N 9
ATOM 12235 C CA . ALA A 1 2 ? 5.399 1.204 -0.849 1.00 10.00 -3 ALA A CA 9
ATOM 12236 C C . ALA A 1 2 ? 6.167 1.573 -2.141 1.00 10.00 -3 ALA A C 9
ATOM 12237 O O . ALA A 1 2 ? 7.212 0.991 -2.450 1.00 10.00 -3 ALA A O 9
ATOM 12244 N N . MET A 1 3 ? 5.635 2.531 -2.909 1.00 10.00 -2 MET A N 9
ATOM 12245 C CA . MET A 1 3 ? 6.251 3.080 -4.129 1.00 10.00 -2 MET A CA 9
ATOM 12246 C C . MET A 1 3 ? 7.560 3.855 -3.843 1.00 10.00 -2 MET A C 9
ATOM 12247 O O . MET A 1 3 ? 7.836 4.231 -2.697 1.00 10.00 -2 MET A O 9
ATOM 12261 N N . GLY A 1 4 ? 8.386 4.089 -4.869 1.00 10.00 -1 GLY A N 9
ATOM 12262 C CA . GLY A 1 4 ? 9.694 4.747 -4.741 1.00 10.00 -1 GLY A CA 9
ATOM 12263 C C . GLY A 1 4 ? 10.480 4.910 -6.058 1.00 10.00 -1 GLY A C 9
ATOM 12264 O O . GLY A 1 4 ? 10.091 4.368 -7.099 1.00 10.00 -1 GLY A O 9
ATOM 12268 N N . PRO A 1 5 ? 11.593 5.669 -6.034 1.00 10.00 249 PRO A N 9
ATOM 12269 C CA . PRO A 1 5 ? 12.333 6.071 -7.235 1.00 10.00 249 PRO A CA 9
ATOM 12270 C C . PRO A 1 5 ? 13.095 4.909 -7.907 1.00 10.00 249 PRO A C 9
ATOM 12271 O O . PRO A 1 5 ? 13.361 3.888 -7.262 1.00 10.00 249 PRO A O 9
ATOM 12282 N N . PRO A 1 6 ? 13.512 5.064 -9.182 1.00 10.00 250 PRO A N 9
ATOM 12283 C CA . PRO A 1 6 ? 14.431 4.134 -9.839 1.00 10.00 250 PRO A CA 9
ATOM 12284 C C . PRO A 1 6 ? 15.820 4.168 -9.174 1.00 10.00 250 PRO A C 9
ATOM 12285 O O . PRO A 1 6 ? 16.325 5.240 -8.824 1.00 10.00 250 PRO A O 9
ATOM 12296 N N . ARG A 1 7 ? 16.444 2.995 -9.002 1.00 10.00 251 ARG A N 9
ATOM 12297 C CA . ARG A 1 7 ? 17.718 2.800 -8.281 1.00 10.00 251 ARG A CA 9
ATOM 12298 C C . ARG A 1 7 ? 18.747 2.009 -9.103 1.00 10.00 251 ARG A C 9
ATOM 12299 O O . ARG A 1 7 ? 18.391 1.174 -9.937 1.00 10.00 251 ARG A O 9
ATOM 12320 N N . PHE A 1 8 ? 20.027 2.273 -8.839 1.00 10.00 252 PHE A N 9
ATOM 12321 C CA . PHE A 1 8 ? 21.203 1.629 -9.434 1.00 10.00 252 PHE A CA 9
ATOM 12322 C C . PHE A 1 8 ? 21.448 0.227 -8.839 1.00 10.00 252 PHE A C 9
ATOM 12323 O O . PHE A 1 8 ? 22.184 0.083 -7.858 1.00 10.00 252 PHE A O 9
ATOM 12340 N N . ILE A 1 9 ? 20.842 -0.815 -9.420 1.00 10.00 253 ILE A N 9
ATOM 12341 C CA . ILE A 1 9 ? 21.133 -2.215 -9.053 1.00 10.00 253 ILE A CA 9
ATOM 12342 C C . ILE A 1 9 ? 22.387 -2.710 -9.793 1.00 10.00 253 ILE A C 9
ATOM 12343 O O . ILE A 1 9 ? 23.370 -3.089 -9.152 1.00 10.00 253 ILE A O 9
ATOM 12359 N N . GLN A 1 10 ? 22.374 -2.685 -11.132 1.00 10.00 254 GLN A N 9
ATOM 12360 C CA . GLN A 1 10 ? 23.522 -3.023 -11.988 1.00 10.00 254 GLN A CA 9
ATOM 12361 C C . GLN A 1 10 ? 23.437 -2.326 -13.360 1.00 10.00 254 GLN A C 9
ATOM 12362 O O . GLN A 1 10 ? 22.353 -2.178 -13.931 1.00 10.00 254 GLN A O 9
ATOM 12376 N N . VAL A 1 11 ? 24.597 -1.969 -13.920 1.00 10.00 255 VAL A N 9
ATOM 12377 C CA . VAL A 1 11 ? 24.792 -1.484 -15.301 1.00 10.00 255 VAL A CA 9
ATOM 12378 C C . VAL A 1 11 ? 25.875 -2.324 -16.007 1.00 10.00 255 VAL A C 9
ATOM 12379 O O . VAL A 1 11 ? 26.754 -2.867 -15.325 1.00 10.00 255 VAL A O 9
ATOM 12392 N N . PRO A 1 12 ? 25.846 -2.468 -17.346 1.00 10.00 256 PRO A N 9
ATOM 12393 C CA . PRO A 1 12 ? 26.821 -3.283 -18.072 1.00 10.00 256 PRO A CA 9
ATOM 12394 C C . PRO A 1 12 ? 28.180 -2.574 -18.218 1.00 10.00 256 PRO A C 9
ATOM 12395 O O . PRO A 1 12 ? 28.277 -1.344 -18.181 1.00 10.00 256 PRO A O 9
ATOM 12406 N N . GLU A 1 13 ? 29.242 -3.355 -18.428 1.00 10.00 257 GLU A N 9
ATOM 12407 C CA . GLU A 1 13 ? 30.555 -2.853 -18.869 1.00 10.00 257 GLU A CA 9
ATOM 12408 C C . GLU A 1 13 ? 30.531 -2.452 -20.360 1.00 10.00 257 GLU A C 9
ATOM 12409 O O . GLU A 1 13 ? 29.588 -2.777 -21.090 1.00 10.00 257 GLU A O 9
ATOM 12421 N N . ASN A 1 14 ? 31.574 -1.757 -20.834 1.00 10.00 258 ASN A N 9
ATOM 12422 C CA . ASN A 1 14 ? 31.712 -1.383 -22.248 1.00 10.00 258 ASN A CA 9
ATOM 12423 C C . ASN A 1 14 ? 31.756 -2.609 -23.191 1.00 10.00 258 ASN A C 9
ATOM 12424 O O . ASN A 1 14 ? 32.088 -3.728 -22.782 1.00 10.00 258 ASN A O 9
ATOM 12435 N N . MET A 1 15 ? 31.429 -2.385 -24.465 1.00 10.00 259 MET A N 9
ATOM 12436 C CA . MET A 1 15 ? 31.227 -3.415 -25.492 1.00 10.00 259 MET A CA 9
ATOM 12437 C C . MET A 1 15 ? 32.051 -3.128 -26.755 1.00 10.00 259 MET A C 9
ATOM 12438 O O . MET A 1 15 ? 32.302 -1.971 -27.100 1.00 10.00 259 MET A O 9
ATOM 12452 N N . SER A 1 16 ? 32.404 -4.183 -27.491 1.00 10.00 260 SER A N 9
ATOM 12453 C CA . SER A 1 16 ? 33.021 -4.123 -28.823 1.00 10.00 260 SER A CA 9
ATOM 12454 C C . SER A 1 16 ? 32.468 -5.239 -29.720 1.00 10.00 260 SER A C 9
ATOM 12455 O O . SER A 1 16 ? 32.579 -6.427 -29.402 1.00 10.00 260 SER A O 9
ATOM 12463 N N . ILE A 1 17 ? 31.789 -4.854 -30.806 1.00 10.00 261 ILE A N 9
ATOM 12464 C CA . ILE A 1 17 ? 30.949 -5.732 -31.641 1.00 10.00 261 ILE A CA 9
ATOM 12465 C C . ILE A 1 17 ? 31.334 -5.577 -33.117 1.00 10.00 261 ILE A C 9
ATOM 12466 O O . ILE A 1 17 ? 31.411 -4.461 -33.630 1.00 10.00 261 ILE A O 9
ATOM 12482 N N . ASP A 1 18 ? 31.575 -6.696 -33.803 1.00 10.00 262 ASP A N 9
ATOM 12483 C CA . ASP A 1 18 ? 31.815 -6.766 -35.250 1.00 10.00 262 ASP A CA 9
ATOM 12484 C C . ASP A 1 18 ? 30.614 -6.242 -36.064 1.00 10.00 262 ASP A C 9
ATOM 12485 O O . ASP A 1 18 ? 29.474 -6.670 -35.869 1.00 10.00 262 ASP A O 9
ATOM 12494 N N . GLU A 1 19 ? 30.866 -5.301 -36.973 1.00 10.00 263 GLU A N 9
ATOM 12495 C CA . GLU A 1 19 ? 29.863 -4.673 -37.841 1.00 10.00 263 GLU A CA 9
ATOM 12496 C C . GLU A 1 19 ? 29.017 -5.695 -38.629 1.00 10.00 263 GLU A C 9
ATOM 12497 O O . GLU A 1 19 ? 29.534 -6.648 -39.220 1.00 10.00 263 GLU A O 9
ATOM 12509 N N . GLY A 1 20 ? 27.698 -5.478 -38.644 1.00 10.00 264 GLY A N 9
ATOM 12510 C CA . GLY A 1 20 ? 26.690 -6.301 -39.318 1.00 10.00 264 GLY A CA 9
ATOM 12511 C C . GLY A 1 20 ? 26.005 -7.344 -38.421 1.00 10.00 264 GLY A C 9
ATOM 12512 O O . GLY A 1 20 ? 24.989 -7.915 -38.827 1.00 10.00 264 GLY A O 9
ATOM 12516 N N . ARG A 1 21 ? 26.521 -7.598 -37.209 1.00 10.00 265 ARG A N 9
ATOM 12517 C CA . ARG A 1 21 ? 25.922 -8.528 -36.231 1.00 10.00 265 ARG A CA 9
ATOM 12518 C C . ARG A 1 21 ? 24.665 -7.967 -35.552 1.00 10.00 265 ARG A C 9
ATOM 12519 O O . ARG A 1 21 ? 24.455 -6.752 -35.481 1.00 10.00 265 ARG A O 9
ATOM 12540 N N . PHE A 1 22 ? 23.883 -8.877 -34.970 1.00 10.00 266 PHE A N 9
ATOM 12541 C CA . PHE A 1 22 ? 22.941 -8.600 -33.884 1.00 10.00 266 PHE A CA 9
ATOM 12542 C C . PHE A 1 22 ? 23.698 -8.423 -32.552 1.00 10.00 266 PHE A C 9
ATOM 12543 O O . PHE A 1 22 ? 24.623 -9.189 -32.262 1.00 10.00 266 PHE A O 9
ATOM 12560 N N . CYS A 1 23 ? 23.276 -7.482 -31.705 1.00 10.00 267 CYS A N 9
ATOM 12561 C CA . CYS A 1 23 ? 23.623 -7.456 -30.276 1.00 10.00 267 CYS A CA 9
ATOM 12562 C C . CYS A 1 23 ? 22.503 -6.831 -29.419 1.00 10.00 267 CYS A C 9
ATOM 12563 O O . CYS A 1 23 ? 21.521 -6.298 -29.944 1.00 10.00 267 CYS A O 9
ATOM 12571 N N . ARG A 1 24 ? 22.639 -6.904 -28.087 1.00 10.00 268 ARG A N 9
ATOM 12572 C CA . ARG A 1 24 ? 21.744 -6.261 -27.105 1.00 10.00 268 ARG A CA 9
ATOM 12573 C C . ARG A 1 24 ? 22.448 -5.932 -25.779 1.00 10.00 268 ARG A C 9
ATOM 12574 O O . ARG A 1 24 ? 23.574 -6.375 -25.543 1.00 10.00 268 ARG A O 9
ATOM 12595 N N . MET A 1 25 ? 21.773 -5.172 -24.914 1.00 10.00 269 MET A N 9
ATOM 12596 C CA . MET A 1 25 ? 22.255 -4.688 -23.606 1.00 10.00 269 MET A CA 9
ATOM 12597 C C . MET A 1 25 ? 21.352 -5.140 -22.439 1.00 10.00 269 MET A C 9
ATOM 12598 O O . MET A 1 25 ? 20.209 -5.547 -22.652 1.00 10.00 269 MET A O 9
ATOM 12612 N N . ASP A 1 26 ? 21.848 -5.034 -21.198 1.00 10.00 270 ASP A N 9
ATOM 12613 C CA . ASP A 1 26 ? 21.173 -5.436 -19.949 1.00 10.00 270 ASP A CA 9
ATOM 12614 C C . ASP A 1 26 ? 21.384 -4.400 -18.827 1.00 10.00 270 ASP A C 9
ATOM 12615 O O . ASP A 1 26 ? 22.453 -4.349 -18.213 1.00 10.00 270 ASP A O 9
ATOM 12624 N N . PHE A 1 27 ? 20.367 -3.583 -18.542 1.00 10.00 271 PHE A N 9
ATOM 12625 C CA . PHE A 1 27 ? 20.372 -2.544 -17.501 1.00 10.00 271 PHE A CA 9
ATOM 12626 C C . PHE A 1 27 ? 19.350 -2.858 -16.399 1.00 10.00 271 PHE A C 9
ATOM 12627 O O . PHE A 1 27 ? 18.141 -2.780 -16.631 1.00 10.00 271 PHE A O 9
ATOM 12644 N N . LYS A 1 28 ? 19.805 -3.221 -15.193 1.00 10.00 272 LYS A N 9
ATOM 12645 C CA . LYS A 1 28 ? 18.931 -3.483 -14.034 1.00 10.00 272 LYS A CA 9
ATOM 12646 C C . LYS A 1 28 ? 18.489 -2.179 -13.357 1.00 10.00 272 LYS A C 9
ATOM 12647 O O . LYS A 1 28 ? 18.966 -1.814 -12.280 1.00 10.00 272 LYS A O 9
ATOM 12666 N N . VAL A 1 29 ? 17.560 -1.478 -14.004 1.00 10.00 273 VAL A N 9
ATOM 12667 C CA . VAL A 1 29 ? 16.751 -0.403 -13.410 1.00 10.00 273 VAL A CA 9
ATOM 12668 C C . VAL A 1 29 ? 15.598 -1.005 -12.594 1.00 10.00 273 VAL A C 9
ATOM 12669 O O . VAL A 1 29 ? 14.843 -1.842 -13.095 1.00 10.00 273 VAL A O 9
ATOM 12682 N N . SER A 1 30 ? 15.459 -0.576 -11.336 1.00 10.00 274 SER A N 9
ATOM 12683 C CA . SER A 1 30 ? 14.407 -1.022 -10.408 1.00 10.00 274 SER A CA 9
ATOM 12684 C C . SER A 1 30 ? 13.788 0.160 -9.658 1.00 10.00 274 SER A C 9
ATOM 12685 O O . SER A 1 30 ? 14.471 0.835 -8.885 1.00 10.00 274 SER A O 9
ATOM 12693 N N . GLY A 1 31 ? 12.500 0.415 -9.895 1.00 10.00 275 GLY A N 9
ATOM 12694 C CA . GLY A 1 31 ? 11.657 1.398 -9.200 1.00 10.00 275 GLY A CA 9
ATOM 12695 C C . GLY A 1 31 ? 10.166 1.064 -9.344 1.00 10.00 275 GLY A C 9
ATOM 12696 O O . GLY A 1 31 ? 9.796 0.187 -10.133 1.00 10.00 275 GLY A O 9
ATOM 12700 N N . LEU A 1 32 ? 9.302 1.753 -8.592 1.00 10.00 276 LEU A N 9
ATOM 12701 C CA . LEU A 1 32 ? 7.850 1.522 -8.568 1.00 10.00 276 LEU A CA 9
ATOM 12702 C C . LEU A 1 32 ? 7.092 2.863 -8.450 1.00 10.00 276 LEU A C 9
ATOM 12703 O O . LEU A 1 32 ? 7.310 3.564 -7.463 1.00 10.00 276 LEU A O 9
ATOM 12719 N N . PRO A 1 33 ? 6.219 3.254 -9.401 1.00 10.00 277 PRO A N 9
ATOM 12720 C CA . PRO A 1 33 ? 5.849 2.528 -10.619 1.00 10.00 277 PRO A CA 9
ATOM 12721 C C . PRO A 1 33 ? 7.003 2.433 -11.634 1.00 10.00 277 PRO A C 9
ATOM 12722 O O . PRO A 1 33 ? 8.027 3.113 -11.503 1.00 10.00 277 PRO A O 9
ATOM 12733 N N . ALA A 1 34 ? 6.832 1.576 -12.645 1.00 10.00 278 ALA A N 9
ATOM 12734 C CA . ALA A 1 34 ? 7.799 1.349 -13.720 1.00 10.00 278 ALA A CA 9
ATOM 12735 C C . ALA A 1 34 ? 8.139 2.669 -14.455 1.00 10.00 278 ALA A C 9
ATOM 12736 O O . ALA A 1 34 ? 7.217 3.359 -14.912 1.00 10.00 278 ALA A O 9
ATOM 12743 N N . PRO A 1 35 ? 9.425 3.064 -14.550 1.00 10.00 279 PRO A N 9
ATOM 12744 C CA . PRO A 1 35 ? 9.803 4.390 -15.031 1.00 10.00 279 PRO A CA 9
ATOM 12745 C C . PRO A 1 35 ? 9.584 4.589 -16.540 1.00 10.00 279 PRO A C 9
ATOM 12746 O O . PRO A 1 35 ? 9.705 3.664 -17.347 1.00 10.00 279 PRO A O 9
ATOM 12757 N N . ASP A 1 36 ? 9.332 5.839 -16.925 1.00 10.00 280 ASP A N 9
ATOM 12758 C CA . ASP A 1 36 ? 9.502 6.364 -18.281 1.00 10.00 280 ASP A CA 9
ATOM 12759 C C . ASP A 1 36 ? 11.003 6.452 -18.615 1.00 10.00 280 ASP A C 9
ATOM 12760 O O . ASP A 1 36 ? 11.785 6.979 -17.819 1.00 10.00 280 ASP A O 9
ATOM 12769 N N . VAL A 1 37 ? 11.413 5.926 -19.772 1.00 10.00 281 VAL A N 9
ATOM 12770 C CA . VAL A 1 37 ? 12.825 5.740 -20.162 1.00 10.00 281 VAL A CA 9
ATOM 12771 C C . VAL A 1 37 ? 13.152 6.416 -21.498 1.00 10.00 281 VAL A C 9
ATOM 12772 O O . VAL A 1 37 ? 12.398 6.301 -22.469 1.00 10.00 281 VAL A O 9
ATOM 12785 N N . SER A 1 38 ? 14.284 7.126 -21.545 1.00 10.00 282 SER A N 9
ATOM 12786 C CA . SER A 1 38 ? 14.726 7.965 -22.673 1.00 10.00 282 SER A CA 9
ATOM 12787 C C . SER A 1 38 ? 16.216 7.766 -22.968 1.00 10.00 282 SER A C 9
ATOM 12788 O O . SER A 1 38 ? 17.064 8.094 -22.133 1.00 10.00 282 SER A O 9
ATOM 12796 N N . TRP A 1 39 ? 16.537 7.216 -24.144 1.00 10.00 283 TRP A N 9
ATOM 12797 C CA . TRP A 1 39 ? 17.911 6.933 -24.574 1.00 10.00 283 TRP A CA 9
ATOM 12798 C C . TRP A 1 39 ? 18.601 8.111 -25.277 1.00 10.00 283 TRP A C 9
ATOM 12799 O O . TRP A 1 39 ? 17.971 8.942 -25.939 1.00 10.00 283 TRP A O 9
ATOM 12820 N N . TYR A 1 40 ? 19.928 8.133 -25.156 1.00 10.00 284 TYR A N 9
ATOM 12821 C CA . TYR A 1 40 ? 20.864 9.124 -25.687 1.00 10.00 284 TYR A CA 9
ATOM 12822 C C . TYR A 1 40 ? 22.156 8.450 -26.191 1.00 10.00 284 TYR A C 9
ATOM 12823 O O . TYR A 1 40 ? 22.485 7.333 -25.784 1.00 10.00 284 TYR A O 9
ATOM 12841 N N . LEU A 1 41 ? 22.906 9.152 -27.043 1.00 10.00 285 LEU A N 9
ATOM 12842 C CA . LEU A 1 41 ? 24.206 8.775 -27.610 1.00 10.00 285 LEU A CA 9
ATOM 12843 C C . LEU A 1 41 ? 25.067 10.031 -27.821 1.00 10.00 285 LEU A C 9
ATOM 12844 O O . LEU A 1 41 ? 24.669 10.944 -28.546 1.00 10.00 285 LEU A O 9
ATOM 12860 N N . ASN A 1 42 ? 26.242 10.083 -27.186 1.00 10.00 286 ASN A N 9
ATOM 12861 C CA . ASN A 1 42 ? 27.235 11.172 -27.265 1.00 10.00 286 ASN A CA 9
ATOM 12862 C C . ASN A 1 42 ? 26.697 12.590 -26.919 1.00 10.00 286 ASN A C 9
ATOM 12863 O O . ASN A 1 42 ? 27.354 13.593 -27.213 1.00 10.00 286 ASN A O 9
ATOM 12874 N N . GLY A 1 43 ? 25.512 12.691 -26.302 1.00 10.00 287 GLY A N 9
ATOM 12875 C CA . GLY A 1 43 ? 24.826 13.939 -25.929 1.00 10.00 287 GLY A CA 9
ATOM 12876 C C . GLY A 1 43 ? 23.580 14.285 -26.764 1.00 10.00 287 GLY A C 9
ATOM 12877 O O . GLY A 1 43 ? 22.860 15.223 -26.411 1.00 10.00 287 GLY A O 9
ATOM 12881 N N . ARG A 1 44 ? 23.292 13.537 -27.841 1.00 10.00 288 ARG A N 9
ATOM 12882 C CA . ARG A 1 44 ? 22.053 13.627 -28.646 1.00 10.00 288 ARG A CA 9
ATOM 12883 C C . ARG A 1 44 ? 21.063 12.523 -28.253 1.00 10.00 288 ARG A C 9
ATOM 12884 O O . ARG A 1 44 ? 21.464 11.515 -27.673 1.00 10.00 288 ARG A O 9
ATOM 12905 N N . THR A 1 45 ? 19.778 12.689 -28.561 1.00 10.00 289 THR A N 9
ATOM 12906 C CA . THR A 1 45 ? 18.727 11.680 -28.307 1.00 10.00 289 THR A CA 9
ATOM 12907 C C . THR A 1 45 ? 18.830 10.465 -29.242 1.00 10.00 289 THR A C 9
ATOM 12908 O O . THR A 1 45 ? 19.402 10.543 -30.334 1.00 10.00 289 THR A O 9
ATOM 12919 N N . VAL A 1 46 ? 18.234 9.338 -28.831 1.00 10.00 290 VAL A N 9
ATOM 12920 C CA . VAL A 1 46 ? 18.081 8.101 -29.620 1.00 10.00 290 VAL A CA 9
ATOM 12921 C C . VAL A 1 46 ? 16.655 7.566 -29.454 1.00 10.00 290 VAL A C 9
ATOM 12922 O O . VAL A 1 46 ? 16.313 6.986 -28.422 1.00 10.00 290 VAL A O 9
ATOM 12935 N N . GLN A 1 47 ? 15.802 7.782 -30.457 1.00 10.00 291 GLN A N 9
ATOM 12936 C CA . GLN A 1 47 ? 14.469 7.166 -30.528 1.00 10.00 291 GLN A CA 9
ATOM 12937 C C . GLN A 1 47 ? 14.567 5.651 -30.803 1.00 10.00 291 GLN A C 9
ATOM 12938 O O . GLN A 1 47 ? 15.535 5.178 -31.408 1.00 10.00 291 GLN A O 9
ATOM 12952 N N . SER A 1 48 ? 13.546 4.888 -30.404 1.00 10.00 292 SER A N 9
ATOM 12953 C CA . SER A 1 48 ? 13.395 3.472 -30.775 1.00 10.00 292 SER A CA 9
ATOM 12954 C C . SER A 1 48 ? 13.065 3.295 -32.267 1.00 10.00 292 SER A C 9
ATOM 12955 O O . SER A 1 48 ? 12.595 4.219 -32.940 1.00 10.00 292 SER A O 9
ATOM 12963 N N . ASP A 1 49 ? 13.303 2.094 -32.798 1.00 10.00 293 ASP A N 9
ATOM 12964 C CA . ASP A 1 49 ? 13.026 1.708 -34.191 1.00 10.00 293 ASP A CA 9
ATOM 12965 C C . ASP A 1 49 ? 12.766 0.190 -34.304 1.00 10.00 293 ASP A C 9
ATOM 12966 O O . ASP A 1 49 ? 13.048 -0.563 -33.370 1.00 10.00 293 ASP A O 9
ATOM 12975 N N . ASP A 1 50 ? 12.295 -0.294 -35.456 1.00 10.00 294 ASP A N 9
ATOM 12976 C CA . ASP A 1 50 ? 12.236 -1.730 -35.771 1.00 10.00 294 ASP A CA 9
ATOM 12977 C C . ASP A 1 50 ? 13.616 -2.420 -35.676 1.00 10.00 294 ASP A C 9
ATOM 12978 O O . ASP A 1 50 ? 13.704 -3.562 -35.222 1.00 10.00 294 ASP A O 9
ATOM 12987 N N . LEU A 1 51 ? 14.699 -1.718 -36.042 1.00 10.00 295 LEU A N 9
ATOM 12988 C CA . LEU A 1 51 ? 16.085 -2.177 -35.873 1.00 10.00 295 LEU A CA 9
ATOM 12989 C C . LEU A 1 51 ? 16.657 -1.931 -34.461 1.00 10.00 295 LEU A C 9
ATOM 12990 O O . LEU A 1 51 ? 17.691 -2.505 -34.114 1.00 10.00 295 LEU A O 9
ATOM 13006 N N . HIS A 1 52 ? 15.995 -1.101 -33.645 1.00 10.00 296 HIS A N 9
ATOM 13007 C CA . HIS A 1 52 ? 16.458 -0.639 -32.331 1.00 10.00 296 HIS A CA 9
ATOM 13008 C C . HIS A 1 52 ? 15.335 -0.704 -31.283 1.00 10.00 296 HIS A C 9
ATOM 13009 O O . HIS A 1 52 ? 14.802 0.318 -30.835 1.00 10.00 296 HIS A O 9
ATOM 13023 N N . LYS A 1 53 ? 14.950 -1.931 -30.914 1.00 10.00 297 LYS A N 9
ATOM 13024 C CA . LYS A 1 53 ? 13.882 -2.226 -29.944 1.00 10.00 297 LYS A CA 9
ATOM 13025 C C . LYS A 1 53 ? 14.332 -1.866 -28.521 1.00 10.00 297 LYS A C 9
ATOM 13026 O O . LYS A 1 53 ? 15.447 -2.197 -28.112 1.00 10.00 297 LYS A O 9
ATOM 13045 N N . MET A 1 54 ? 13.461 -1.188 -27.775 1.00 10.00 298 MET A N 9
ATOM 13046 C CA . MET A 1 54 ? 13.708 -0.640 -26.433 1.00 10.00 298 MET A CA 9
ATOM 13047 C C . MET A 1 54 ? 12.553 -1.028 -25.500 1.00 10.00 298 MET A C 9
ATOM 13048 O O . MET A 1 54 ? 11.468 -0.445 -25.576 1.00 10.00 298 MET A O 9
ATOM 13062 N N . ILE A 1 55 ? 12.762 -2.049 -24.663 1.00 10.00 299 ILE A N 9
ATOM 13063 C CA . ILE A 1 55 ? 11.719 -2.694 -23.844 1.00 10.00 299 ILE A CA 9
ATOM 13064 C C . ILE A 1 55 ? 12.181 -2.959 -22.403 1.00 10.00 299 ILE A C 9
ATOM 13065 O O . ILE A 1 55 ? 13.380 -3.024 -22.123 1.00 10.00 299 ILE A O 9
ATOM 13081 N N . VAL A 1 56 ? 11.226 -3.129 -21.487 1.00 10.00 300 VAL A N 9
ATOM 13082 C CA . VAL A 1 56 ? 11.438 -3.341 -20.040 1.00 10.00 300 VAL A CA 9
ATOM 13083 C C . VAL A 1 56 ? 10.740 -4.612 -19.537 1.00 10.00 300 VAL A C 9
ATOM 13084 O O . VAL A 1 56 ? 9.903 -5.194 -20.234 1.00 10.00 300 VAL A O 9
ATOM 13097 N N . SER A 1 57 ? 11.066 -5.034 -18.313 1.00 10.00 301 SER A N 9
ATOM 13098 C CA . SER A 1 57 ? 10.506 -6.212 -17.639 1.00 10.00 301 SER A CA 9
ATOM 13099 C C . SER A 1 57 ? 10.045 -5.896 -16.213 1.00 10.00 301 SER A C 9
ATOM 13100 O O . SER A 1 57 ? 10.673 -5.117 -15.491 1.00 10.00 301 SER A O 9
ATOM 13108 N N . GLU A 1 58 ? 8.988 -6.583 -15.770 1.00 10.00 302 GLU A N 9
ATOM 13109 C CA . GLU A 1 58 ? 8.510 -6.626 -14.379 1.00 10.00 302 GLU A CA 9
ATOM 13110 C C . GLU A 1 58 ? 9.567 -7.127 -13.370 1.00 10.00 302 GLU A C 9
ATOM 13111 O O . GLU A 1 58 ? 9.465 -6.846 -12.172 1.00 10.00 302 GLU A O 9
ATOM 13123 N N . LYS A 1 59 ? 10.600 -7.843 -13.841 1.00 10.00 303 LYS A N 9
ATOM 13124 C CA . LYS A 1 59 ? 11.710 -8.387 -13.037 1.00 10.00 303 LYS A CA 9
ATOM 13125 C C . LYS A 1 59 ? 12.783 -7.348 -12.648 1.00 10.00 303 LYS A C 9
ATOM 13126 O O . LYS A 1 59 ? 13.742 -7.696 -11.955 1.00 10.00 303 LYS A O 9
ATOM 13145 N N . GLY A 1 60 ? 12.644 -6.090 -13.077 1.00 10.00 304 GLY A N 9
ATOM 13146 C CA . GLY A 1 60 ? 13.616 -5.012 -12.838 1.00 10.00 304 GLY A CA 9
ATOM 13147 C C . GLY A 1 60 ? 14.799 -5.084 -13.806 1.00 10.00 304 GLY A C 9
ATOM 13148 O O . GLY A 1 60 ? 15.947 -5.293 -13.398 1.00 10.00 304 GLY A O 9
ATOM 13152 N N . LEU A 1 61 ? 14.501 -4.968 -15.105 1.00 10.00 305 LEU A N 9
ATOM 13153 C CA . LEU A 1 61 ? 15.457 -5.021 -16.216 1.00 10.00 305 LEU A CA 9
ATOM 13154 C C . LEU A 1 61 ? 14.960 -4.181 -17.408 1.00 10.00 305 LEU A C 9
ATOM 13155 O O . LEU A 1 61 ? 13.756 -4.100 -17.664 1.00 10.00 305 LEU A O 9
ATOM 13171 N N . HIS A 1 62 ? 15.893 -3.607 -18.166 1.00 10.00 306 HIS A N 9
ATOM 13172 C CA . HIS A 1 62 ? 15.681 -2.867 -19.411 1.00 10.00 306 HIS A CA 9
ATOM 13173 C C . HIS A 1 62 ? 16.677 -3.342 -20.485 1.00 10.00 306 HIS A C 9
ATOM 13174 O O . HIS A 1 62 ? 17.884 -3.418 -20.235 1.00 10.00 306 HIS A O 9
ATOM 13188 N N . SER A 1 63 ? 16.162 -3.676 -21.672 1.00 10.00 307 SER A N 9
ATOM 13189 C CA . SER A 1 63 ? 16.934 -4.106 -22.846 1.00 10.00 307 SER A CA 9
ATOM 13190 C C . SER A 1 63 ? 16.949 -3.041 -23.950 1.00 10.00 307 SER A C 9
ATOM 13191 O O . SER A 1 63 ? 15.954 -2.347 -24.181 1.00 10.00 307 SER A O 9
ATOM 13199 N N . LEU A 1 64 ? 18.063 -2.980 -24.685 1.00 10.00 308 LEU A N 9
ATOM 13200 C CA . LEU A 1 64 ? 18.271 -2.175 -25.894 1.00 10.00 308 LEU A CA 9
ATOM 13201 C C . LEU A 1 64 ? 18.892 -3.076 -26.974 1.00 10.00 308 LEU A C 9
ATOM 13202 O O . LEU A 1 64 ? 20.034 -3.515 -26.829 1.00 10.00 308 LEU A O 9
ATOM 13218 N N . ILE A 1 65 ? 18.122 -3.422 -28.006 1.00 10.00 309 ILE A N 9
ATOM 13219 C CA . ILE A 1 65 ? 18.530 -4.303 -29.114 1.00 10.00 309 ILE A CA 9
ATOM 13220 C C . ILE A 1 65 ? 19.154 -3.476 -30.253 1.00 10.00 309 ILE A C 9
ATOM 13221 O O . ILE A 1 65 ? 18.765 -2.334 -30.496 1.00 10.00 309 ILE A O 9
ATOM 13237 N N . PHE A 1 66 ? 20.067 -4.095 -31.002 1.00 10.00 310 PHE A N 9
ATOM 13238 C CA . PHE A 1 66 ? 20.621 -3.632 -32.275 1.00 10.00 310 PHE A CA 9
ATOM 13239 C C . PHE A 1 66 ? 20.542 -4.786 -33.286 1.00 10.00 310 PHE A C 9
ATOM 13240 O O . PHE A 1 66 ? 21.356 -5.709 -33.244 1.00 10.00 310 PHE A O 9
ATOM 13257 N N . GLU A 1 67 ? 19.537 -4.782 -34.166 1.00 10.00 311 GLU A N 9
ATOM 13258 C CA . GLU A 1 67 ? 19.305 -5.863 -35.142 1.00 10.00 311 GLU A CA 9
ATOM 13259 C C . GLU A 1 67 ? 20.464 -6.036 -36.145 1.00 10.00 311 GLU A C 9
ATOM 13260 O O . GLU A 1 67 ? 20.813 -7.163 -36.506 1.00 10.00 311 GLU A O 9
ATOM 13272 N N . VAL A 1 68 ? 21.063 -4.926 -36.591 1.00 10.00 312 VAL A N 9
ATOM 13273 C CA . VAL A 1 68 ? 22.195 -4.874 -37.533 1.00 10.00 312 VAL A CA 9
ATOM 13274 C C . VAL A 1 68 ? 23.064 -3.639 -37.248 1.00 10.00 312 VAL A C 9
ATOM 13275 O O . VAL A 1 68 ? 22.837 -2.551 -37.779 1.00 10.00 312 VAL A O 9
ATOM 13288 N N . VAL A 1 69 ? 24.033 -3.780 -36.338 1.00 10.00 313 VAL A N 9
ATOM 13289 C CA . VAL A 1 69 ? 24.901 -2.667 -35.905 1.00 10.00 313 VAL A CA 9
ATOM 13290 C C . VAL A 1 69 ? 25.877 -2.232 -37.012 1.00 10.00 313 VAL A C 9
ATOM 13291 O O . VAL A 1 69 ? 26.442 -3.075 -37.715 1.00 10.00 313 VAL A O 9
ATOM 13304 N N . ARG A 1 70 ? 26.095 -0.921 -37.173 1.00 10.00 314 ARG A N 9
ATOM 13305 C CA . ARG A 1 70 ? 26.991 -0.294 -38.171 1.00 10.00 314 ARG A CA 9
ATOM 13306 C C . ARG A 1 70 ? 27.957 0.692 -37.508 1.00 10.00 314 ARG A C 9
ATOM 13307 O O . ARG A 1 70 ? 27.710 1.150 -36.394 1.00 10.00 314 ARG A O 9
ATOM 13328 N N . ALA A 1 71 ? 29.048 1.048 -38.188 1.00 10.00 315 ALA A N 9
ATOM 13329 C CA . ALA A 1 71 ? 30.113 1.909 -37.656 1.00 10.00 315 ALA A CA 9
ATOM 13330 C C . ALA A 1 71 ? 29.610 3.248 -37.064 1.00 10.00 315 ALA A C 9
ATOM 13331 O O . ALA A 1 71 ? 30.121 3.707 -36.039 1.00 10.00 315 ALA A O 9
ATOM 13338 N N . SER A 1 72 ? 28.574 3.846 -37.663 1.00 10.00 316 SER A N 9
ATOM 13339 C CA . SER A 1 72 ? 27.923 5.085 -37.200 1.00 10.00 316 SER A CA 9
ATOM 13340 C C . SER A 1 72 ? 27.219 4.970 -35.835 1.00 10.00 316 SER A C 9
ATOM 13341 O O . SER A 1 72 ? 26.947 5.990 -35.200 1.00 10.00 316 SER A O 9
ATOM 13349 N N . ASP A 1 73 ? 26.930 3.753 -35.357 1.00 10.00 317 ASP A N 9
ATOM 13350 C CA . ASP A 1 73 ? 26.285 3.493 -34.061 1.00 10.00 317 ASP A CA 9
ATOM 13351 C C . ASP A 1 73 ? 27.268 3.508 -32.871 1.00 10.00 317 ASP A C 9
ATOM 13352 O O . ASP A 1 73 ? 26.836 3.406 -31.722 1.00 10.00 317 ASP A O 9
ATOM 13361 N N . ALA A 1 74 ? 28.581 3.625 -33.106 1.00 10.00 318 ALA A N 9
ATOM 13362 C CA . ALA A 1 74 ? 29.585 3.667 -32.040 1.00 10.00 318 ALA A CA 9
ATOM 13363 C C . ALA A 1 74 ? 29.474 4.926 -31.148 1.00 10.00 318 ALA A C 9
ATOM 13364 O O . ALA A 1 74 ? 29.085 6.006 -31.609 1.00 10.00 318 ALA A O 9
ATOM 13371 N N . GLY A 1 75 ? 29.879 4.804 -29.879 1.00 10.00 319 GLY A N 9
ATOM 13372 C CA . GLY A 1 75 ? 29.937 5.904 -28.906 1.00 10.00 319 GLY A CA 9
ATOM 13373 C C . GLY A 1 75 ? 29.409 5.563 -27.508 1.00 10.00 319 GLY A C 9
ATOM 13374 O O . GLY A 1 75 ? 29.131 4.405 -27.185 1.00 10.00 319 GLY A O 9
ATOM 13378 N N . ALA A 1 76 ? 29.312 6.588 -26.659 1.00 10.00 320 ALA A N 9
ATOM 13379 C CA . ALA A 1 76 ? 28.796 6.528 -25.292 1.00 10.00 320 ALA A CA 9
ATOM 13380 C C . ALA A 1 76 ? 27.258 6.652 -25.261 1.00 10.00 320 ALA A C 9
ATOM 13381 O O . ALA A 1 76 ? 26.712 7.749 -25.417 1.00 10.00 320 ALA A O 9
ATOM 13388 N N . TYR A 1 77 ? 26.556 5.531 -25.078 1.00 10.00 321 TYR A N 9
ATOM 13389 C CA . TYR A 1 77 ? 25.107 5.491 -24.848 1.00 10.00 321 TYR A CA 9
ATOM 13390 C C . TYR A 1 77 ? 24.748 5.820 -23.391 1.00 10.00 321 TYR A C 9
ATOM 13391 O O . TYR A 1 77 ? 25.480 5.466 -22.463 1.00 10.00 321 TYR A O 9
ATOM 13409 N N . ALA A 1 78 ? 23.579 6.425 -23.178 1.00 10.00 322 ALA A N 9
ATOM 13410 C CA . ALA A 1 78 ? 22.997 6.633 -21.851 1.00 10.00 322 ALA A CA 9
ATOM 13411 C C . ALA A 1 78 ? 21.462 6.520 -21.863 1.00 10.00 322 ALA A C 9
ATOM 13412 O O . ALA A 1 78 ? 20.832 6.701 -22.904 1.00 10.00 322 ALA A O 9
ATOM 13419 N N . CYS A 1 79 ? 20.857 6.267 -20.700 1.00 10.00 323 CYS A N 9
ATOM 13420 C CA . CYS A 1 79 ? 19.408 6.164 -20.508 1.00 10.00 323 CYS A CA 9
ATOM 13421 C C . CYS A 1 79 ? 18.962 6.875 -19.225 1.00 10.00 323 CYS A C 9
ATOM 13422 O O . CYS A 1 79 ? 19.380 6.501 -18.126 1.00 10.00 323 CYS A O 9
ATOM 13430 N N . VAL A 1 80 ? 18.118 7.900 -19.366 1.00 10.00 324 VAL A N 9
ATOM 13431 C CA . VAL A 1 80 ? 17.447 8.604 -18.261 1.00 10.00 324 VAL A CA 9
ATOM 13432 C C . VAL A 1 80 ? 16.133 7.887 -17.928 1.00 10.00 324 VAL A C 9
ATOM 13433 O O . VAL A 1 80 ? 15.291 7.707 -18.810 1.00 10.00 324 VAL A O 9
ATOM 13446 N N . ALA A 1 81 ? 15.946 7.491 -16.668 1.00 10.00 325 ALA A N 9
ATOM 13447 C CA . ALA A 1 81 ? 14.779 6.776 -16.144 1.00 10.00 325 ALA A CA 9
ATOM 13448 C C . ALA A 1 81 ? 14.052 7.612 -15.072 1.00 10.00 325 ALA A C 9
ATOM 13449 O O . ALA A 1 81 ? 14.683 8.096 -14.130 1.00 10.00 325 ALA A O 9
ATOM 13456 N N . LYS A 1 82 ? 12.735 7.798 -15.216 1.00 10.00 326 LYS A N 9
ATOM 13457 C CA . LYS A 1 82 ? 11.906 8.769 -14.472 1.00 10.00 326 LYS A CA 9
ATOM 13458 C C . LYS A 1 82 ? 10.608 8.142 -13.952 1.00 10.00 326 LYS A C 9
ATOM 13459 O O . LYS A 1 82 ? 9.864 7.559 -14.739 1.00 10.00 326 LYS A O 9
ATOM 13478 N N . ASN A 1 83 ? 10.280 8.310 -12.671 1.00 10.00 327 ASN A N 9
ATOM 13479 C CA . ASN A 1 83 ? 8.921 8.083 -12.150 1.00 10.00 327 ASN A CA 9
ATOM 13480 C C . ASN A 1 83 ? 8.473 9.196 -11.174 1.00 10.00 327 ASN A C 9
ATOM 13481 O O . ASN A 1 83 ? 9.212 10.151 -10.915 1.00 10.00 327 ASN A O 9
ATOM 13492 N N . ARG A 1 84 ? 7.252 9.085 -10.631 1.00 10.00 328 ARG A N 9
ATOM 13493 C CA . ARG A 1 84 ? 6.628 10.068 -9.716 1.00 10.00 328 ARG A CA 9
ATOM 13494 C C . ARG A 1 84 ? 7.391 10.345 -8.408 1.00 10.00 328 ARG A C 9
ATOM 13495 O O . ARG A 1 84 ? 7.098 11.338 -7.740 1.00 10.00 328 ARG A O 9
ATOM 13516 N N . ALA A 1 85 ? 8.361 9.502 -8.045 1.00 10.00 329 ALA A N 9
ATOM 13517 C CA . ALA A 1 85 ? 9.158 9.601 -6.821 1.00 10.00 329 ALA A CA 9
ATOM 13518 C C . ALA A 1 85 ? 10.626 10.027 -7.049 1.00 10.00 329 ALA A C 9
ATOM 13519 O O . ALA A 1 85 ? 11.306 10.383 -6.082 1.00 10.00 329 ALA A O 9
ATOM 13526 N N . GLY A 1 86 ? 11.126 10.028 -8.292 1.00 10.00 330 GLY A N 9
ATOM 13527 C CA . GLY A 1 86 ? 12.490 10.466 -8.617 1.00 10.00 330 GLY A CA 9
ATOM 13528 C C . GLY A 1 86 ? 13.015 10.024 -9.988 1.00 10.00 330 GLY A C 9
ATOM 13529 O O . GLY A 1 86 ? 12.290 9.477 -10.823 1.00 10.00 330 GLY A O 9
ATOM 13533 N N . GLU A 1 87 ? 14.302 10.284 -10.218 1.00 10.00 331 GLU A N 9
ATOM 13534 C CA . GLU A 1 87 ? 15.015 10.086 -11.488 1.00 10.00 331 GLU A CA 9
ATOM 13535 C C . GLU A 1 87 ? 16.381 9.402 -11.271 1.00 10.00 331 GLU A C 9
ATOM 13536 O O . GLU A 1 87 ? 17.053 9.633 -10.261 1.00 10.00 331 GLU A O 9
ATOM 13548 N N . ALA A 1 88 ? 16.812 8.596 -12.245 1.00 10.00 332 ALA A N 9
ATOM 13549 C CA . ALA A 1 88 ? 18.150 8.009 -12.364 1.00 10.00 332 ALA A CA 9
ATOM 13550 C C . ALA A 1 88 ? 18.667 8.114 -13.814 1.00 10.00 332 ALA A C 9
ATOM 13551 O O . ALA A 1 88 ? 17.890 8.341 -14.744 1.00 10.00 332 ALA A O 9
ATOM 13558 N N . THR A 1 89 ? 19.976 7.945 -14.024 1.00 10.00 333 THR A N 9
ATOM 13559 C CA . THR A 1 89 ? 20.621 7.972 -15.353 1.00 10.00 333 THR A CA 9
ATOM 13560 C C . THR A 1 89 ? 21.770 6.966 -15.415 1.00 10.00 333 THR A C 9
ATOM 13561 O O . THR A 1 89 ? 22.692 7.022 -14.598 1.00 10.00 333 THR A O 9
ATOM 13572 N N . PHE A 1 90 ? 21.725 6.056 -16.389 1.00 10.00 334 PHE A N 9
ATOM 13573 C CA . PHE A 1 90 ? 22.690 4.964 -16.583 1.00 10.00 334 PHE A CA 9
ATOM 13574 C C . PHE A 1 90 ? 23.495 5.157 -17.883 1.00 10.00 334 PHE A C 9
ATOM 13575 O O . PHE A 1 90 ? 23.011 5.816 -18.804 1.00 10.00 334 PHE A O 9
ATOM 13592 N N . THR A 1 91 ? 24.705 4.585 -17.979 1.00 10.00 335 THR A N 9
ATOM 13593 C CA . THR A 1 91 ? 25.665 4.821 -19.089 1.00 10.00 335 THR A CA 9
ATOM 13594 C C . THR A 1 91 ? 26.418 3.541 -19.496 1.00 10.00 335 THR A C 9
ATOM 13595 O O . THR A 1 91 ? 26.710 2.693 -18.649 1.00 10.00 335 THR A O 9
ATOM 13606 N N . VAL A 1 92 ? 26.780 3.416 -20.781 1.00 10.00 336 VAL A N 9
ATOM 13607 C CA . VAL A 1 92 ? 27.705 2.409 -21.354 1.00 10.00 336 VAL A CA 9
ATOM 13608 C C . VAL A 1 92 ? 28.438 2.983 -22.584 1.00 10.00 336 VAL A C 9
ATOM 13609 O O . VAL A 1 92 ? 28.087 4.056 -23.073 1.00 10.00 336 VAL A O 9
ATOM 13622 N N . GLN A 1 93 ? 29.442 2.282 -23.119 1.00 10.00 337 GLN A N 9
ATOM 13623 C CA . GLN A 1 93 ? 30.133 2.623 -24.370 1.00 10.00 337 GLN A CA 9
ATOM 13624 C C . GLN A 1 93 ? 30.186 1.415 -25.321 1.00 10.00 337 GLN A C 9
ATOM 13625 O O . GLN A 1 93 ? 30.409 0.284 -24.882 1.00 10.00 337 GLN A O 9
ATOM 13639 N N . LEU A 1 94 ? 30.001 1.660 -26.622 1.00 10.00 338 LEU A N 9
ATOM 13640 C CA . LEU A 1 94 ? 29.982 0.667 -27.700 1.00 10.00 338 LEU A CA 9
ATOM 13641 C C . LEU A 1 94 ? 30.997 1.036 -28.795 1.00 10.00 338 LEU A C 9
ATOM 13642 O O . LEU A 1 94 ? 30.825 2.026 -29.506 1.00 10.00 338 LEU A O 9
ATOM 13658 N N . ASP A 1 95 ? 32.056 0.241 -28.932 1.00 10.00 339 ASP A N 9
ATOM 13659 C CA . ASP A 1 95 ? 33.090 0.359 -29.967 1.00 10.00 339 ASP A CA 9
ATOM 13660 C C . ASP A 1 95 ? 32.808 -0.604 -31.137 1.00 10.00 339 ASP A C 9
ATOM 13661 O O . ASP A 1 95 ? 33.281 -1.744 -31.157 1.00 10.00 339 ASP A O 9
ATOM 13670 N N . VAL A 1 96 ? 31.988 -0.173 -32.103 1.00 10.00 340 VAL A N 9
ATOM 13671 C CA . VAL A 1 96 ? 31.629 -0.976 -33.289 1.00 10.00 340 VAL A CA 9
ATOM 13672 C C . VAL A 1 96 ? 32.853 -1.185 -34.190 1.00 10.00 340 VAL A C 9
ATOM 13673 O O . VAL A 1 96 ? 33.374 -0.240 -34.788 1.00 10.00 340 VAL A O 9
ATOM 13686 N N . LEU A 1 97 ? 33.324 -2.430 -34.274 1.00 10.00 341 LEU A N 9
ATOM 13687 C CA . LEU A 1 97 ? 34.465 -2.866 -35.079 1.00 10.00 341 LEU A CA 9
ATOM 13688 C C . LEU A 1 97 ? 34.061 -2.960 -36.563 1.00 10.00 341 LEU A C 9
ATOM 13689 O O . LEU A 1 97 ? 33.498 -3.966 -37.004 1.00 10.00 341 LEU A O 9
ATOM 13705 N N . ALA A 1 98 ? 34.302 -1.891 -37.327 1.00 10.00 342 ALA A N 9
ATOM 13706 C CA . ALA A 1 98 ? 33.984 -1.802 -38.756 1.00 10.00 342 ALA A CA 9
ATOM 13707 C C . ALA A 1 98 ? 34.716 -2.870 -39.599 1.00 10.00 342 ALA A C 9
ATOM 13708 O O . ALA A 1 98 ? 35.853 -3.250 -39.288 1.00 10.00 342 ALA A O 9
ATOM 13715 N N . LYS A 1 99 ? 34.086 -3.337 -40.688 1.00 10.00 343 LYS A N 9
ATOM 13716 C CA . LYS A 1 99 ? 34.678 -4.322 -41.615 1.00 10.00 343 LYS A CA 9
ATOM 13717 C C . LYS A 1 99 ? 35.792 -3.714 -42.482 1.00 10.00 343 LYS A C 9
ATOM 13718 O O . LYS A 1 99 ? 36.867 -4.304 -42.615 1.00 10.00 343 LYS A O 9
ATOM 13737 N N . GLU A 1 100 ? 35.527 -2.549 -43.080 1.00 10.00 344 GLU A N 9
ATOM 13738 C CA . GLU A 1 100 ? 36.446 -1.791 -43.958 1.00 10.00 344 GLU A CA 9
ATOM 13739 C C . GLU A 1 100 ? 37.707 -1.276 -43.235 1.00 10.00 344 GLU A C 9
ATOM 13740 O O . GLU A 1 100 ? 37.587 -0.679 -42.139 1.00 10.00 344 GLU A O 9
ATOM 13753 N N . GLY A 1 1 ? -0.630 0.607 -1.243 1.00 10.00 -4 GLY A N 10
ATOM 13754 C CA . GLY A 1 1 ? 0.777 0.398 -0.837 1.00 10.00 -4 GLY A CA 10
ATOM 13755 C C . GLY A 1 1 ? 1.641 1.615 -1.137 1.00 10.00 -4 GLY A C 10
ATOM 13756 O O . GLY A 1 1 ? 1.280 2.458 -1.964 1.00 10.00 -4 GLY A O 10
ATOM 13762 N N . ALA A 1 2 ? 2.794 1.722 -0.467 1.00 10.00 -3 ALA A N 10
ATOM 13763 C CA . ALA A 1 2 ? 3.789 2.779 -0.691 1.00 10.00 -3 ALA A CA 10
ATOM 13764 C C . ALA A 1 2 ? 4.441 2.709 -2.093 1.00 10.00 -3 ALA A C 10
ATOM 13765 O O . ALA A 1 2 ? 4.373 1.685 -2.780 1.00 10.00 -3 ALA A O 10
ATOM 13772 N N . MET A 1 3 ? 5.098 3.798 -2.507 1.00 10.00 -2 MET A N 10
ATOM 13773 C CA . MET A 1 3 ? 5.802 3.956 -3.793 1.00 10.00 -2 MET A CA 10
ATOM 13774 C C . MET A 1 3 ? 7.080 4.813 -3.630 1.00 10.00 -2 MET A C 10
ATOM 13775 O O . MET A 1 3 ? 7.317 5.359 -2.545 1.00 10.00 -2 MET A O 10
ATOM 13789 N N . GLY A 1 4 ? 7.933 4.923 -4.657 1.00 10.00 -1 GLY A N 10
ATOM 13790 C CA . GLY A 1 4 ? 9.214 5.638 -4.543 1.00 10.00 -1 GLY A CA 10
ATOM 13791 C C . GLY A 1 4 ? 10.083 5.720 -5.813 1.00 10.00 -1 GLY A C 10
ATOM 13792 O O . GLY A 1 4 ? 9.747 5.152 -6.859 1.00 10.00 -1 GLY A O 10
ATOM 13796 N N . PRO A 1 5 ? 11.216 6.446 -5.738 1.00 10.00 249 PRO A N 10
ATOM 13797 C CA . PRO A 1 5 ? 12.066 6.750 -6.892 1.00 10.00 249 PRO A CA 10
ATOM 13798 C C . PRO A 1 5 ? 12.791 5.511 -7.460 1.00 10.00 249 PRO A C 10
ATOM 13799 O O . PRO A 1 5 ? 12.924 4.494 -6.768 1.00 10.00 249 PRO A O 10
ATOM 13810 N N . PRO A 1 6 ? 13.310 5.590 -8.703 1.00 10.00 250 PRO A N 10
ATOM 13811 C CA . PRO A 1 6 ? 14.168 4.556 -9.281 1.00 10.00 250 PRO A CA 10
ATOM 13812 C C . PRO A 1 6 ? 15.553 4.499 -8.607 1.00 10.00 250 PRO A C 10
ATOM 13813 O O . PRO A 1 6 ? 15.932 5.395 -7.843 1.00 10.00 250 PRO A O 10
ATOM 13824 N N . ARG A 1 7 ? 16.322 3.438 -8.892 1.00 10.00 251 ARG A N 10
ATOM 13825 C CA . ARG A 1 7 ? 17.629 3.138 -8.270 1.00 10.00 251 ARG A CA 10
ATOM 13826 C C . ARG A 1 7 ? 18.686 2.732 -9.307 1.00 10.00 251 ARG A C 10
ATOM 13827 O O . ARG A 1 7 ? 18.353 2.251 -10.388 1.00 10.00 251 ARG A O 10
ATOM 13848 N N . PHE A 1 8 ? 19.961 2.908 -8.964 1.00 10.00 252 PHE A N 10
ATOM 13849 C CA . PHE A 1 8 ? 21.141 2.666 -9.806 1.00 10.00 252 PHE A CA 10
ATOM 13850 C C . PHE A 1 8 ? 21.707 1.244 -9.576 1.00 10.00 252 PHE A C 10
ATOM 13851 O O . PHE A 1 8 ? 22.810 1.083 -9.043 1.00 10.00 252 PHE A O 10
ATOM 13868 N N . ILE A 1 9 ? 20.943 0.196 -9.917 1.00 10.00 253 ILE A N 10
ATOM 13869 C CA . ILE A 1 9 ? 21.275 -1.201 -9.561 1.00 10.00 253 ILE A CA 10
ATOM 13870 C C . ILE A 1 9 ? 22.546 -1.708 -10.268 1.00 10.00 253 ILE A C 10
ATOM 13871 O O . ILE A 1 9 ? 23.539 -2.000 -9.597 1.00 10.00 253 ILE A O 10
ATOM 13887 N N . GLN A 1 10 ? 22.526 -1.848 -11.601 1.00 10.00 254 GLN A N 10
ATOM 13888 C CA . GLN A 1 10 ? 23.667 -2.356 -12.383 1.00 10.00 254 GLN A CA 10
ATOM 13889 C C . GLN A 1 10 ? 23.658 -1.878 -13.850 1.00 10.00 254 GLN A C 10
ATOM 13890 O O . GLN A 1 10 ? 22.631 -1.453 -14.382 1.00 10.00 254 GLN A O 10
ATOM 13904 N N . VAL A 1 11 ? 24.803 -2.038 -14.520 1.00 10.00 255 VAL A N 10
ATOM 13905 C CA . VAL A 1 11 ? 25.040 -1.856 -15.965 1.00 10.00 255 VAL A CA 10
ATOM 13906 C C . VAL A 1 11 ? 25.832 -3.050 -16.537 1.00 10.00 255 VAL A C 10
ATOM 13907 O O . VAL A 1 11 ? 26.471 -3.776 -15.762 1.00 10.00 255 VAL A O 10
ATOM 13920 N N . PRO A 1 12 ? 25.842 -3.270 -17.866 1.00 10.00 256 PRO A N 10
ATOM 13921 C CA . PRO A 1 12 ? 26.816 -4.147 -18.518 1.00 10.00 256 PRO A CA 10
ATOM 13922 C C . PRO A 1 12 ? 28.197 -3.467 -18.624 1.00 10.00 256 PRO A C 10
ATOM 13923 O O . PRO A 1 12 ? 28.325 -2.246 -18.494 1.00 10.00 256 PRO A O 10
ATOM 13934 N N . GLU A 1 13 ? 29.246 -4.249 -18.890 1.00 10.00 257 GLU A N 10
ATOM 13935 C CA . GLU A 1 13 ? 30.579 -3.730 -19.246 1.00 10.00 257 GLU A CA 10
ATOM 13936 C C . GLU A 1 13 ? 30.622 -3.137 -20.674 1.00 10.00 257 GLU A C 10
ATOM 13937 O O . GLU A 1 13 ? 29.690 -3.314 -21.463 1.00 10.00 257 GLU A O 10
ATOM 13949 N N . ASN A 1 14 ? 31.713 -2.444 -21.028 1.00 10.00 258 ASN A N 10
ATOM 13950 C CA . ASN A 1 14 ? 31.949 -1.949 -22.393 1.00 10.00 258 ASN A CA 10
ATOM 13951 C C . ASN A 1 14 ? 32.035 -3.089 -23.433 1.00 10.00 258 ASN A C 10
ATOM 13952 O O . ASN A 1 14 ? 32.508 -4.187 -23.125 1.00 10.00 258 ASN A O 10
ATOM 13963 N N . MET A 1 15 ? 31.616 -2.824 -24.672 1.00 10.00 259 MET A N 10
ATOM 13964 C CA . MET A 1 15 ? 31.429 -3.830 -25.731 1.00 10.00 259 MET A CA 10
ATOM 13965 C C . MET A 1 15 ? 32.100 -3.423 -27.054 1.00 10.00 259 MET A C 10
ATOM 13966 O O . MET A 1 15 ? 32.260 -2.234 -27.340 1.00 10.00 259 MET A O 10
ATOM 13980 N N . SER A 1 16 ? 32.457 -4.422 -27.869 1.00 10.00 260 SER A N 10
ATOM 13981 C CA . SER A 1 16 ? 33.181 -4.290 -29.146 1.00 10.00 260 SER A CA 10
ATOM 13982 C C . SER A 1 16 ? 32.609 -5.268 -30.180 1.00 10.00 260 SER A C 10
ATOM 13983 O O . SER A 1 16 ? 32.886 -6.469 -30.117 1.00 10.00 260 SER A O 10
ATOM 13991 N N . ILE A 1 17 ? 31.769 -4.779 -31.097 1.00 10.00 261 ILE A N 10
ATOM 13992 C CA . ILE A 1 17 ? 30.921 -5.605 -31.981 1.00 10.00 261 ILE A CA 10
ATOM 13993 C C . ILE A 1 17 ? 31.281 -5.391 -33.458 1.00 10.00 261 ILE A C 10
ATOM 13994 O O . ILE A 1 17 ? 31.441 -4.257 -33.908 1.00 10.00 261 ILE A O 10
ATOM 14010 N N . ASP A 1 18 ? 31.405 -6.478 -34.224 1.00 10.00 262 ASP A N 10
ATOM 14011 C CA . ASP A 1 18 ? 31.619 -6.460 -35.678 1.00 10.00 262 ASP A CA 10
ATOM 14012 C C . ASP A 1 18 ? 30.430 -5.844 -36.440 1.00 10.00 262 ASP A C 10
ATOM 14013 O O . ASP A 1 18 ? 29.272 -6.219 -36.237 1.00 10.00 262 ASP A O 10
ATOM 14022 N N . GLU A 1 19 ? 30.719 -4.897 -37.333 1.00 10.00 263 GLU A N 10
ATOM 14023 C CA . GLU A 1 19 ? 29.740 -4.214 -38.185 1.00 10.00 263 GLU A CA 10
ATOM 14024 C C . GLU A 1 19 ? 28.854 -5.192 -38.986 1.00 10.00 263 GLU A C 10
ATOM 14025 O O . GLU A 1 19 ? 29.342 -6.103 -39.657 1.00 10.00 263 GLU A O 10
ATOM 14037 N N . GLY A 1 20 ? 27.535 -4.991 -38.922 1.00 10.00 264 GLY A N 10
ATOM 14038 C CA . GLY A 1 20 ? 26.504 -5.766 -39.619 1.00 10.00 264 GLY A CA 10
ATOM 14039 C C . GLY A 1 20 ? 25.818 -6.847 -38.770 1.00 10.00 264 GLY A C 10
ATOM 14040 O O . GLY A 1 20 ? 24.796 -7.392 -39.197 1.00 10.00 264 GLY A O 10
ATOM 14044 N N . ARG A 1 21 ? 26.342 -7.167 -37.577 1.00 10.00 265 ARG A N 10
ATOM 14045 C CA . ARG A 1 21 ? 25.749 -8.156 -36.653 1.00 10.00 265 ARG A CA 10
ATOM 14046 C C . ARG A 1 21 ? 24.512 -7.628 -35.911 1.00 10.00 265 ARG A C 10
ATOM 14047 O O . ARG A 1 21 ? 24.321 -6.419 -35.752 1.00 10.00 265 ARG A O 10
ATOM 14068 N N . PHE A 1 22 ? 23.721 -8.564 -35.382 1.00 10.00 266 PHE A N 10
ATOM 14069 C CA . PHE A 1 22 ? 22.784 -8.337 -34.279 1.00 10.00 266 PHE A CA 10
ATOM 14070 C C . PHE A 1 22 ? 23.543 -8.119 -32.955 1.00 10.00 266 PHE A C 10
ATOM 14071 O O . PHE A 1 22 ? 24.608 -8.717 -32.741 1.00 10.00 266 PHE A O 10
ATOM 14088 N N . CYS A 1 23 ? 22.993 -7.327 -32.039 1.00 10.00 267 CYS A N 10
ATOM 14089 C CA . CYS A 1 23 ? 23.458 -7.202 -30.655 1.00 10.00 267 CYS A CA 10
ATOM 14090 C C . CYS A 1 23 ? 22.307 -6.849 -29.691 1.00 10.00 267 CYS A C 10
ATOM 14091 O O . CYS A 1 23 ? 21.274 -6.315 -30.116 1.00 10.00 267 CYS A O 10
ATOM 14099 N N . ARG A 1 24 ? 22.485 -7.091 -28.389 1.00 10.00 268 ARG A N 10
ATOM 14100 C CA . ARG A 1 24 ? 21.623 -6.589 -27.302 1.00 10.00 268 ARG A CA 10
ATOM 14101 C C . ARG A 1 24 ? 22.376 -6.413 -25.976 1.00 10.00 268 ARG A C 10
ATOM 14102 O O . ARG A 1 24 ? 23.493 -6.909 -25.817 1.00 10.00 268 ARG A O 10
ATOM 14123 N N . MET A 1 25 ? 21.747 -5.727 -25.023 1.00 10.00 269 MET A N 10
ATOM 14124 C CA . MET A 1 25 ? 22.281 -5.372 -23.698 1.00 10.00 269 MET A CA 10
ATOM 14125 C C . MET A 1 25 ? 21.277 -5.675 -22.567 1.00 10.00 269 MET A C 10
ATOM 14126 O O . MET A 1 25 ? 20.093 -5.904 -22.820 1.00 10.00 269 MET A O 10
ATOM 14140 N N . ASP A 1 26 ? 21.743 -5.646 -21.313 1.00 10.00 270 ASP A N 10
ATOM 14141 C CA . ASP A 1 26 ? 20.992 -6.000 -20.096 1.00 10.00 270 ASP A CA 10
ATOM 14142 C C . ASP A 1 26 ? 21.202 -4.966 -18.974 1.00 10.00 270 ASP A C 10
ATOM 14143 O O . ASP A 1 26 ? 22.278 -4.899 -18.374 1.00 10.00 270 ASP A O 10
ATOM 14152 N N . PHE A 1 27 ? 20.173 -4.165 -18.681 1.00 10.00 271 PHE A N 10
ATOM 14153 C CA . PHE A 1 27 ? 20.183 -3.101 -17.668 1.00 10.00 271 PHE A CA 10
ATOM 14154 C C . PHE A 1 27 ? 19.161 -3.376 -16.556 1.00 10.00 271 PHE A C 10
ATOM 14155 O O . PHE A 1 27 ? 17.951 -3.356 -16.786 1.00 10.00 271 PHE A O 10
ATOM 14172 N N . LYS A 1 28 ? 19.638 -3.654 -15.338 1.00 10.00 272 LYS A N 10
ATOM 14173 C CA . LYS A 1 28 ? 18.803 -3.825 -14.136 1.00 10.00 272 LYS A CA 10
ATOM 14174 C C . LYS A 1 28 ? 18.241 -2.470 -13.680 1.00 10.00 272 LYS A C 10
ATOM 14175 O O . LYS A 1 28 ? 18.988 -1.633 -13.172 1.00 10.00 272 LYS A O 10
ATOM 14194 N N . VAL A 1 29 ? 16.935 -2.256 -13.863 1.00 10.00 273 VAL A N 10
ATOM 14195 C CA . VAL A 1 29 ? 16.193 -1.047 -13.448 1.00 10.00 273 VAL A CA 10
ATOM 14196 C C . VAL A 1 29 ? 15.118 -1.424 -12.414 1.00 10.00 273 VAL A C 10
ATOM 14197 O O . VAL A 1 29 ? 14.585 -2.535 -12.427 1.00 10.00 273 VAL A O 10
ATOM 14210 N N . SER A 1 30 ? 14.801 -0.505 -11.498 1.00 10.00 274 SER A N 10
ATOM 14211 C CA . SER A 1 30 ? 13.732 -0.639 -10.494 1.00 10.00 274 SER A CA 10
ATOM 14212 C C . SER A 1 30 ? 13.108 0.728 -10.163 1.00 10.00 274 SER A C 10
ATOM 14213 O O . SER A 1 30 ? 13.469 1.743 -10.764 1.00 10.00 274 SER A O 10
ATOM 14221 N N . GLY A 1 31 ? 12.158 0.755 -9.228 1.00 10.00 275 GLY A N 10
ATOM 14222 C CA . GLY A 1 31 ? 11.323 1.896 -8.830 1.00 10.00 275 GLY A CA 10
ATOM 14223 C C . GLY A 1 31 ? 9.827 1.585 -8.974 1.00 10.00 275 GLY A C 10
ATOM 14224 O O . GLY A 1 31 ? 9.444 0.647 -9.680 1.00 10.00 275 GLY A O 10
ATOM 14228 N N . LEU A 1 32 ? 8.972 2.375 -8.316 1.00 10.00 276 LEU A N 10
ATOM 14229 C CA . LEU A 1 32 ? 7.513 2.205 -8.337 1.00 10.00 276 LEU A CA 10
ATOM 14230 C C . LEU A 1 32 ? 6.806 3.578 -8.301 1.00 10.00 276 LEU A C 10
ATOM 14231 O O . LEU A 1 32 ? 7.054 4.333 -7.361 1.00 10.00 276 LEU A O 10
ATOM 14247 N N . PRO A 1 33 ? 5.944 3.934 -9.275 1.00 10.00 277 PRO A N 10
ATOM 14248 C CA . PRO A 1 33 ? 5.581 3.158 -10.464 1.00 10.00 277 PRO A CA 10
ATOM 14249 C C . PRO A 1 33 ? 6.758 2.986 -11.441 1.00 10.00 277 PRO A C 10
ATOM 14250 O O . PRO A 1 33 ? 7.800 3.636 -11.307 1.00 10.00 277 PRO A O 10
ATOM 14261 N N . ALA A 1 34 ? 6.591 2.091 -12.419 1.00 10.00 278 ALA A N 10
ATOM 14262 C CA . ALA A 1 34 ? 7.594 1.783 -13.440 1.00 10.00 278 ALA A CA 10
ATOM 14263 C C . ALA A 1 34 ? 8.004 3.053 -14.227 1.00 10.00 278 ALA A C 10
ATOM 14264 O O . ALA A 1 34 ? 7.121 3.755 -14.740 1.00 10.00 278 ALA A O 10
ATOM 14271 N N . PRO A 1 35 ? 9.308 3.387 -14.315 1.00 10.00 279 PRO A N 10
ATOM 14272 C CA . PRO A 1 35 ? 9.756 4.643 -14.912 1.00 10.00 279 PRO A CA 10
ATOM 14273 C C . PRO A 1 35 ? 9.566 4.694 -16.438 1.00 10.00 279 PRO A C 10
ATOM 14274 O O . PRO A 1 35 ? 9.667 3.683 -17.139 1.00 10.00 279 PRO A O 10
ATOM 14285 N N . ASP A 1 36 ? 9.346 5.901 -16.960 1.00 10.00 280 ASP A N 10
ATOM 14286 C CA . ASP A 1 36 ? 9.551 6.249 -18.371 1.00 10.00 280 ASP A CA 10
ATOM 14287 C C . ASP A 1 36 ? 11.060 6.377 -18.667 1.00 10.00 280 ASP A C 10
ATOM 14288 O O . ASP A 1 36 ? 11.840 6.721 -17.774 1.00 10.00 280 ASP A O 10
ATOM 14297 N N . VAL A 1 37 ? 11.485 6.104 -19.905 1.00 10.00 281 VAL A N 10
ATOM 14298 C CA . VAL A 1 37 ? 12.907 5.965 -20.277 1.00 10.00 281 VAL A CA 10
ATOM 14299 C C . VAL A 1 37 ? 13.259 6.779 -21.529 1.00 10.00 281 VAL A C 10
ATOM 14300 O O . VAL A 1 37 ? 12.515 6.780 -22.514 1.00 10.00 281 VAL A O 10
ATOM 14313 N N . SER A 1 38 ? 14.424 7.432 -21.500 1.00 10.00 282 SER A N 10
ATOM 14314 C CA . SER A 1 38 ? 15.012 8.232 -22.585 1.00 10.00 282 SER A CA 10
ATOM 14315 C C . SER A 1 38 ? 16.487 7.866 -22.787 1.00 10.00 282 SER A C 10
ATOM 14316 O O . SER A 1 38 ? 17.313 8.067 -21.891 1.00 10.00 282 SER A O 10
ATOM 14324 N N . TRP A 1 39 ? 16.825 7.306 -23.952 1.00 10.00 283 TRP A N 10
ATOM 14325 C CA . TRP A 1 39 ? 18.205 6.974 -24.327 1.00 10.00 283 TRP A CA 10
ATOM 14326 C C . TRP A 1 39 ? 18.948 8.154 -24.975 1.00 10.00 283 TRP A C 10
ATOM 14327 O O . TRP A 1 39 ? 18.348 9.089 -25.512 1.00 10.00 283 TRP A O 10
ATOM 14348 N N . TYR A 1 40 ? 20.279 8.083 -24.936 1.00 10.00 284 TYR A N 10
ATOM 14349 C CA . TYR A 1 40 ? 21.230 9.064 -25.459 1.00 10.00 284 TYR A CA 10
ATOM 14350 C C . TYR A 1 40 ? 22.483 8.376 -26.031 1.00 10.00 284 TYR A C 10
ATOM 14351 O O . TYR A 1 40 ? 22.800 7.242 -25.662 1.00 10.00 284 TYR A O 10
ATOM 14369 N N . LEU A 1 41 ? 23.222 9.083 -26.891 1.00 10.00 285 LEU A N 10
ATOM 14370 C CA . LEU A 1 41 ? 24.498 8.686 -27.498 1.00 10.00 285 LEU A CA 10
ATOM 14371 C C . LEU A 1 41 ? 25.400 9.917 -27.682 1.00 10.00 285 LEU A C 10
ATOM 14372 O O . LEU A 1 41 ? 25.044 10.848 -28.406 1.00 10.00 285 LEU A O 10
ATOM 14388 N N . ASN A 1 42 ? 26.564 9.929 -27.024 1.00 10.00 286 ASN A N 10
ATOM 14389 C CA . ASN A 1 42 ? 27.578 11.000 -27.055 1.00 10.00 286 ASN A CA 10
ATOM 14390 C C . ASN A 1 42 ? 27.054 12.415 -26.681 1.00 10.00 286 ASN A C 10
ATOM 14391 O O . ASN A 1 42 ? 27.724 13.419 -26.941 1.00 10.00 286 ASN A O 10
ATOM 14402 N N . GLY A 1 43 ? 25.860 12.509 -26.081 1.00 10.00 287 GLY A N 10
ATOM 14403 C CA . GLY A 1 43 ? 25.165 13.746 -25.693 1.00 10.00 287 GLY A CA 10
ATOM 14404 C C . GLY A 1 43 ? 23.926 14.092 -26.536 1.00 10.00 287 GLY A C 10
ATOM 14405 O O . GLY A 1 43 ? 23.122 14.929 -26.115 1.00 10.00 287 GLY A O 10
ATOM 14409 N N . ARG A 1 44 ? 23.729 13.448 -27.698 1.00 10.00 288 ARG A N 10
ATOM 14410 C CA . ARG A 1 44 ? 22.489 13.520 -28.502 1.00 10.00 288 ARG A CA 10
ATOM 14411 C C . ARG A 1 44 ? 21.441 12.532 -27.981 1.00 10.00 288 ARG A C 10
ATOM 14412 O O . ARG A 1 44 ? 21.795 11.517 -27.382 1.00 10.00 288 ARG A O 10
ATOM 14433 N N . THR A 1 45 ? 20.159 12.791 -28.231 1.00 10.00 289 THR A N 10
ATOM 14434 C CA . THR A 1 45 ? 19.048 11.869 -27.919 1.00 10.00 289 THR A CA 10
ATOM 14435 C C . THR A 1 45 ? 19.022 10.643 -28.842 1.00 10.00 289 THR A C 10
ATOM 14436 O O . THR A 1 45 ? 19.472 10.699 -29.990 1.00 10.00 289 THR A O 10
ATOM 14447 N N . VAL A 1 46 ? 18.432 9.544 -28.361 1.00 10.00 290 VAL A N 10
ATOM 14448 C CA . VAL A 1 46 ? 18.150 8.300 -29.101 1.00 10.00 290 VAL A CA 10
ATOM 14449 C C . VAL A 1 46 ? 16.734 7.821 -28.751 1.00 10.00 290 VAL A C 10
ATOM 14450 O O . VAL A 1 46 ? 16.341 7.823 -27.583 1.00 10.00 290 VAL A O 10
ATOM 14463 N N . GLN A 1 47 ? 15.965 7.403 -29.758 1.00 10.00 291 GLN A N 10
ATOM 14464 C CA . GLN A 1 47 ? 14.598 6.876 -29.621 1.00 10.00 291 GLN A CA 10
ATOM 14465 C C . GLN A 1 47 ? 14.503 5.427 -30.129 1.00 10.00 291 GLN A C 10
ATOM 14466 O O . GLN A 1 47 ? 15.386 4.948 -30.849 1.00 10.00 291 GLN A O 10
ATOM 14480 N N . SER A 1 48 ? 13.425 4.725 -29.768 1.00 10.00 292 SER A N 10
ATOM 14481 C CA . SER A 1 48 ? 13.156 3.363 -30.256 1.00 10.00 292 SER A CA 10
ATOM 14482 C C . SER A 1 48 ? 12.858 3.328 -31.764 1.00 10.00 292 SER A C 10
ATOM 14483 O O . SER A 1 48 ? 12.362 4.297 -32.350 1.00 10.00 292 SER A O 10
ATOM 14491 N N . ASP A 1 49 ? 13.150 2.194 -32.401 1.00 10.00 293 ASP A N 10
ATOM 14492 C CA . ASP A 1 49 ? 12.883 1.910 -33.818 1.00 10.00 293 ASP A CA 10
ATOM 14493 C C . ASP A 1 49 ? 12.686 0.396 -34.042 1.00 10.00 293 ASP A C 10
ATOM 14494 O O . ASP A 1 49 ? 13.030 -0.413 -33.179 1.00 10.00 293 ASP A O 10
ATOM 14503 N N . ASP A 1 50 ? 12.197 -0.016 -35.214 1.00 10.00 294 ASP A N 10
ATOM 14504 C CA . ASP A 1 50 ? 12.163 -1.427 -35.629 1.00 10.00 294 ASP A CA 10
ATOM 14505 C C . ASP A 1 50 ? 13.558 -2.091 -35.611 1.00 10.00 294 ASP A C 10
ATOM 14506 O O . ASP A 1 50 ? 13.678 -3.262 -35.247 1.00 10.00 294 ASP A O 10
ATOM 14515 N N . LEU A 1 51 ? 14.617 -1.339 -35.946 1.00 10.00 295 LEU A N 10
ATOM 14516 C CA . LEU A 1 51 ? 16.016 -1.783 -35.859 1.00 10.00 295 LEU A CA 10
ATOM 14517 C C . LEU A 1 51 ? 16.651 -1.588 -34.466 1.00 10.00 295 LEU A C 10
ATOM 14518 O O . LEU A 1 51 ? 17.711 -2.156 -34.197 1.00 10.00 295 LEU A O 10
ATOM 14534 N N . HIS A 1 52 ? 16.017 -0.814 -33.579 1.00 10.00 296 HIS A N 10
ATOM 14535 C CA . HIS A 1 52 ? 16.529 -0.431 -32.256 1.00 10.00 296 HIS A CA 10
ATOM 14536 C C . HIS A 1 52 ? 15.436 -0.549 -31.182 1.00 10.00 296 HIS A C 10
ATOM 14537 O O . HIS A 1 52 ? 14.905 0.447 -30.679 1.00 10.00 296 HIS A O 10
ATOM 14551 N N . LYS A 1 53 ? 15.063 -1.793 -30.862 1.00 10.00 297 LYS A N 10
ATOM 14552 C CA . LYS A 1 53 ? 13.983 -2.128 -29.920 1.00 10.00 297 LYS A CA 10
ATOM 14553 C C . LYS A 1 53 ? 14.367 -1.784 -28.472 1.00 10.00 297 LYS A C 10
ATOM 14554 O O . LYS A 1 53 ? 15.528 -1.914 -28.070 1.00 10.00 297 LYS A O 10
ATOM 14573 N N . MET A 1 54 ? 13.372 -1.357 -27.693 1.00 10.00 298 MET A N 10
ATOM 14574 C CA . MET A 1 54 ? 13.480 -0.892 -26.303 1.00 10.00 298 MET A CA 10
ATOM 14575 C C . MET A 1 54 ? 12.296 -1.428 -25.483 1.00 10.00 298 MET A C 10
ATOM 14576 O O . MET A 1 54 ? 11.180 -0.912 -25.592 1.00 10.00 298 MET A O 10
ATOM 14590 N N . ILE A 1 55 ? 12.520 -2.479 -24.688 1.00 10.00 299 ILE A N 10
ATOM 14591 C CA . ILE A 1 55 ? 11.497 -3.136 -23.849 1.00 10.00 299 ILE A CA 10
ATOM 14592 C C . ILE A 1 55 ? 12.028 -3.451 -22.444 1.00 10.00 299 ILE A C 10
ATOM 14593 O O . ILE A 1 55 ? 13.239 -3.479 -22.219 1.00 10.00 299 ILE A O 10
ATOM 14609 N N . VAL A 1 56 ? 11.134 -3.702 -21.487 1.00 10.00 300 VAL A N 10
ATOM 14610 C CA . VAL A 1 56 ? 11.471 -4.003 -20.084 1.00 10.00 300 VAL A CA 10
ATOM 14611 C C . VAL A 1 56 ? 10.624 -5.160 -19.545 1.00 10.00 300 VAL A C 10
ATOM 14612 O O . VAL A 1 56 ? 9.414 -5.229 -19.774 1.00 10.00 300 VAL A O 10
ATOM 14625 N N . SER A 1 57 ? 11.278 -6.097 -18.855 1.00 10.00 301 SER A N 10
ATOM 14626 C CA . SER A 1 57 ? 10.652 -7.261 -18.217 1.00 10.00 301 SER A CA 10
ATOM 14627 C C . SER A 1 57 ? 9.703 -6.866 -17.074 1.00 10.00 301 SER A C 10
ATOM 14628 O O . SER A 1 57 ? 9.847 -5.811 -16.453 1.00 10.00 301 SER A O 10
ATOM 14636 N N . GLU A 1 58 ? 8.791 -7.772 -16.713 1.00 10.00 302 GLU A N 10
ATOM 14637 C CA . GLU A 1 58 ? 8.017 -7.755 -15.461 1.00 10.00 302 GLU A CA 10
ATOM 14638 C C . GLU A 1 58 ? 8.928 -7.619 -14.220 1.00 10.00 302 GLU A C 10
ATOM 14639 O O . GLU A 1 58 ? 8.561 -6.975 -13.233 1.00 10.00 302 GLU A O 10
ATOM 14651 N N . LYS A 1 59 ? 10.138 -8.193 -14.287 1.00 10.00 303 LYS A N 10
ATOM 14652 C CA . LYS A 1 59 ? 11.173 -8.178 -13.237 1.00 10.00 303 LYS A CA 10
ATOM 14653 C C . LYS A 1 59 ? 12.016 -6.883 -13.213 1.00 10.00 303 LYS A C 10
ATOM 14654 O O . LYS A 1 59 ? 12.870 -6.727 -12.339 1.00 10.00 303 LYS A O 10
ATOM 14673 N N . GLY A 1 60 ? 11.797 -5.957 -14.154 1.00 10.00 304 GLY A N 10
ATOM 14674 C CA . GLY A 1 60 ? 12.487 -4.659 -14.262 1.00 10.00 304 GLY A CA 10
ATOM 14675 C C . GLY A 1 60 ? 13.766 -4.659 -15.116 1.00 10.00 304 GLY A C 10
ATOM 14676 O O . GLY A 1 60 ? 14.367 -3.606 -15.333 1.00 10.00 304 GLY A O 10
ATOM 14680 N N . LEU A 1 61 ? 14.191 -5.819 -15.627 1.00 10.00 305 LEU A N 10
ATOM 14681 C CA . LEU A 1 61 ? 15.327 -5.965 -16.545 1.00 10.00 305 LEU A CA 10
ATOM 14682 C C . LEU A 1 61 ? 15.020 -5.330 -17.916 1.00 10.00 305 LEU A C 10
ATOM 14683 O O . LEU A 1 61 ? 14.202 -5.846 -18.681 1.00 10.00 305 LEU A O 10
ATOM 14699 N N . HIS A 1 62 ? 15.643 -4.190 -18.212 1.00 10.00 306 HIS A N 10
ATOM 14700 C CA . HIS A 1 62 ? 15.516 -3.446 -19.466 1.00 10.00 306 HIS A CA 10
ATOM 14701 C C . HIS A 1 62 ? 16.476 -3.986 -20.543 1.00 10.00 306 HIS A C 10
ATOM 14702 O O . HIS A 1 62 ? 17.692 -4.060 -20.332 1.00 10.00 306 HIS A O 10
ATOM 14716 N N . SER A 1 63 ? 15.925 -4.360 -21.701 1.00 10.00 307 SER A N 10
ATOM 14717 C CA . SER A 1 63 ? 16.659 -4.729 -22.918 1.00 10.00 307 SER A CA 10
ATOM 14718 C C . SER A 1 63 ? 16.753 -3.557 -23.904 1.00 10.00 307 SER A C 10
ATOM 14719 O O . SER A 1 63 ? 15.751 -2.908 -24.221 1.00 10.00 307 SER A O 10
ATOM 14727 N N . LEU A 1 64 ? 17.956 -3.343 -24.440 1.00 10.00 308 LEU A N 10
ATOM 14728 C CA . LEU A 1 64 ? 18.291 -2.410 -25.523 1.00 10.00 308 LEU A CA 10
ATOM 14729 C C . LEU A 1 64 ? 18.952 -3.213 -26.651 1.00 10.00 308 LEU A C 10
ATOM 14730 O O . LEU A 1 64 ? 19.914 -3.943 -26.400 1.00 10.00 308 LEU A O 10
ATOM 14746 N N . ILE A 1 65 ? 18.400 -3.145 -27.865 1.00 10.00 309 ILE A N 10
ATOM 14747 C CA . ILE A 1 65 ? 18.703 -4.053 -28.987 1.00 10.00 309 ILE A CA 10
ATOM 14748 C C . ILE A 1 65 ? 19.220 -3.280 -30.216 1.00 10.00 309 ILE A C 10
ATOM 14749 O O . ILE A 1 65 ? 18.873 -2.117 -30.430 1.00 10.00 309 ILE A O 10
ATOM 14765 N N . PHE A 1 66 ? 20.012 -3.960 -31.049 1.00 10.00 310 PHE A N 10
ATOM 14766 C CA . PHE A 1 66 ? 20.516 -3.541 -32.360 1.00 10.00 310 PHE A CA 10
ATOM 14767 C C . PHE A 1 66 ? 20.296 -4.677 -33.374 1.00 10.00 310 PHE A C 10
ATOM 14768 O O . PHE A 1 66 ? 20.968 -5.704 -33.307 1.00 10.00 310 PHE A O 10
ATOM 14785 N N . GLU A 1 67 ? 19.357 -4.533 -34.313 1.00 10.00 311 GLU A N 10
ATOM 14786 C CA . GLU A 1 67 ? 19.133 -5.538 -35.370 1.00 10.00 311 GLU A CA 10
ATOM 14787 C C . GLU A 1 67 ? 20.315 -5.648 -36.354 1.00 10.00 311 GLU A C 10
ATOM 14788 O O . GLU A 1 67 ? 20.666 -6.749 -36.785 1.00 10.00 311 GLU A O 10
ATOM 14800 N N . VAL A 1 68 ? 20.932 -4.513 -36.709 1.00 10.00 312 VAL A N 10
ATOM 14801 C CA . VAL A 1 68 ? 22.059 -4.406 -37.653 1.00 10.00 312 VAL A CA 10
ATOM 14802 C C . VAL A 1 68 ? 22.931 -3.187 -37.312 1.00 10.00 312 VAL A C 10
ATOM 14803 O O . VAL A 1 68 ? 22.681 -2.068 -37.762 1.00 10.00 312 VAL A O 10
ATOM 14816 N N . VAL A 1 69 ? 23.936 -3.379 -36.451 1.00 10.00 313 VAL A N 10
ATOM 14817 C CA . VAL A 1 69 ? 24.834 -2.295 -36.001 1.00 10.00 313 VAL A CA 10
ATOM 14818 C C . VAL A 1 69 ? 25.789 -1.839 -37.120 1.00 10.00 313 VAL A C 10
ATOM 14819 O O . VAL A 1 69 ? 26.308 -2.666 -37.873 1.00 10.00 313 VAL A O 10
ATOM 14832 N N . ARG A 1 70 ? 26.047 -0.531 -37.236 1.00 10.00 314 ARG A N 10
ATOM 14833 C CA . ARG A 1 70 ? 26.942 0.103 -38.231 1.00 10.00 314 ARG A CA 10
ATOM 14834 C C . ARG A 1 70 ? 27.941 1.048 -37.557 1.00 10.00 314 ARG A C 10
ATOM 14835 O O . ARG A 1 70 ? 27.728 1.467 -36.420 1.00 10.00 314 ARG A O 10
ATOM 14856 N N . ALA A 1 71 ? 29.024 1.410 -38.246 1.00 10.00 315 ALA A N 10
ATOM 14857 C CA . ALA A 1 71 ? 30.118 2.225 -37.699 1.00 10.00 315 ALA A CA 10
ATOM 14858 C C . ALA A 1 71 ? 29.656 3.556 -37.058 1.00 10.00 315 ALA A C 10
ATOM 14859 O O . ALA A 1 71 ? 30.199 3.975 -36.033 1.00 10.00 315 ALA A O 10
ATOM 14866 N N . SER A 1 72 ? 28.618 4.192 -37.614 1.00 10.00 316 SER A N 10
ATOM 14867 C CA . SER A 1 72 ? 27.998 5.425 -37.097 1.00 10.00 316 SER A CA 10
ATOM 14868 C C . SER A 1 72 ? 27.312 5.273 -35.726 1.00 10.00 316 SER A C 10
ATOM 14869 O O . SER A 1 72 ? 27.070 6.275 -35.051 1.00 10.00 316 SER A O 10
ATOM 14877 N N . ASP A 1 73 ? 27.005 4.046 -35.289 1.00 10.00 317 ASP A N 10
ATOM 14878 C CA . ASP A 1 73 ? 26.369 3.751 -33.995 1.00 10.00 317 ASP A CA 10
ATOM 14879 C C . ASP A 1 73 ? 27.365 3.695 -32.818 1.00 10.00 317 ASP A C 10
ATOM 14880 O O . ASP A 1 73 ? 26.942 3.577 -31.667 1.00 10.00 317 ASP A O 10
ATOM 14889 N N . ALA A 1 74 ? 28.678 3.767 -33.068 1.00 10.00 318 ALA A N 10
ATOM 14890 C CA . ALA A 1 74 ? 29.698 3.704 -32.020 1.00 10.00 318 ALA A CA 10
ATOM 14891 C C . ALA A 1 74 ? 29.661 4.915 -31.060 1.00 10.00 318 ALA A C 10
ATOM 14892 O O . ALA A 1 74 ? 29.379 6.048 -31.469 1.00 10.00 318 ALA A O 10
ATOM 14899 N N . GLY A 1 75 ? 30.018 4.691 -29.790 1.00 10.00 319 GLY A N 10
ATOM 14900 C CA . GLY A 1 75 ? 30.174 5.738 -28.773 1.00 10.00 319 GLY A CA 10
ATOM 14901 C C . GLY A 1 75 ? 29.692 5.367 -27.367 1.00 10.00 319 GLY A C 10
ATOM 14902 O O . GLY A 1 75 ? 29.368 4.214 -27.068 1.00 10.00 319 GLY A O 10
ATOM 14906 N N . ALA A 1 76 ? 29.679 6.369 -26.486 1.00 10.00 320 ALA A N 10
ATOM 14907 C CA . ALA A 1 76 ? 29.145 6.307 -25.128 1.00 10.00 320 ALA A CA 10
ATOM 14908 C C . ALA A 1 76 ? 27.614 6.493 -25.130 1.00 10.00 320 ALA A C 10
ATOM 14909 O O . ALA A 1 76 ? 27.111 7.606 -25.313 1.00 10.00 320 ALA A O 10
ATOM 14916 N N . TYR A 1 77 ? 26.869 5.402 -24.948 1.00 10.00 321 TYR A N 10
ATOM 14917 C CA . TYR A 1 77 ? 25.422 5.427 -24.722 1.00 10.00 321 TYR A CA 10
ATOM 14918 C C . TYR A 1 77 ? 25.080 5.747 -23.260 1.00 10.00 321 TYR A C 10
ATOM 14919 O O . TYR A 1 77 ? 25.811 5.373 -22.337 1.00 10.00 321 TYR A O 10
ATOM 14937 N N . ALA A 1 78 ? 23.920 6.366 -23.040 1.00 10.00 322 ALA A N 10
ATOM 14938 C CA . ALA A 1 78 ? 23.321 6.538 -21.718 1.00 10.00 322 ALA A CA 10
ATOM 14939 C C . ALA A 1 78 ? 21.793 6.358 -21.746 1.00 10.00 322 ALA A C 10
ATOM 14940 O O . ALA A 1 78 ? 21.157 6.450 -22.796 1.00 10.00 322 ALA A O 10
ATOM 14947 N N . CYS A 1 79 ? 21.208 6.110 -20.576 1.00 10.00 323 CYS A N 10
ATOM 14948 C CA . CYS A 1 79 ? 19.808 5.751 -20.362 1.00 10.00 323 CYS A CA 10
ATOM 14949 C C . CYS A 1 79 ? 19.284 6.438 -19.093 1.00 10.00 323 CYS A C 10
ATOM 14950 O O . CYS A 1 79 ? 19.631 6.038 -17.980 1.00 10.00 323 CYS A O 10
ATOM 14958 N N . VAL A 1 80 ? 18.477 7.488 -19.250 1.00 10.00 324 VAL A N 10
ATOM 14959 C CA . VAL A 1 80 ? 17.799 8.193 -18.149 1.00 10.00 324 VAL A CA 10
ATOM 14960 C C . VAL A 1 80 ? 16.425 7.558 -17.908 1.00 10.00 324 VAL A C 10
ATOM 14961 O O . VAL A 1 80 ? 15.660 7.365 -18.854 1.00 10.00 324 VAL A O 10
ATOM 14974 N N . ALA A 1 81 ? 16.103 7.246 -16.651 1.00 10.00 325 ALA A N 10
ATOM 14975 C CA . ALA A 1 81 ? 14.856 6.620 -16.205 1.00 10.00 325 ALA A CA 10
ATOM 14976 C C . ALA A 1 81 ? 14.177 7.473 -15.113 1.00 10.00 325 ALA A C 10
ATOM 14977 O O . ALA A 1 81 ? 14.814 7.826 -14.117 1.00 10.00 325 ALA A O 10
ATOM 14984 N N . LYS A 1 82 ? 12.900 7.833 -15.303 1.00 10.00 326 LYS A N 10
ATOM 14985 C CA . LYS A 1 82 ? 12.154 8.816 -14.486 1.00 10.00 326 LYS A CA 10
ATOM 14986 C C . LYS A 1 82 ? 10.757 8.320 -14.107 1.00 10.00 326 LYS A C 10
ATOM 14987 O O . LYS A 1 82 ? 10.021 7.839 -14.968 1.00 10.00 326 LYS A O 10
ATOM 15006 N N . ASN A 1 83 ? 10.360 8.497 -12.847 1.00 10.00 327 ASN A N 10
ATOM 15007 C CA . ASN A 1 83 ? 8.974 8.347 -12.380 1.00 10.00 327 ASN A CA 10
ATOM 15008 C C . ASN A 1 83 ? 8.516 9.566 -11.548 1.00 10.00 327 ASN A C 10
ATOM 15009 O O . ASN A 1 83 ? 9.266 10.531 -11.371 1.00 10.00 327 ASN A O 10
ATOM 15020 N N . ARG A 1 84 ? 7.279 9.534 -11.032 1.00 10.00 328 ARG A N 10
ATOM 15021 C CA . ARG A 1 84 ? 6.659 10.617 -10.234 1.00 10.00 328 ARG A CA 10
ATOM 15022 C C . ARG A 1 84 ? 7.390 10.994 -8.931 1.00 10.00 328 ARG A C 10
ATOM 15023 O O . ARG A 1 84 ? 7.074 12.033 -8.348 1.00 10.00 328 ARG A O 10
ATOM 15044 N N . ALA A 1 85 ? 8.353 10.186 -8.480 1.00 10.00 329 ALA A N 10
ATOM 15045 C CA . ALA A 1 85 ? 9.100 10.368 -7.233 1.00 10.00 329 ALA A CA 10
ATOM 15046 C C . ALA A 1 85 ? 10.608 10.652 -7.422 1.00 10.00 329 ALA A C 10
ATOM 15047 O O . ALA A 1 85 ? 11.252 11.108 -6.472 1.00 10.00 329 ALA A O 10
ATOM 15054 N N . GLY A 1 86 ? 11.187 10.434 -8.612 1.00 10.00 330 GLY A N 10
ATOM 15055 C CA . GLY A 1 86 ? 12.605 10.723 -8.877 1.00 10.00 330 GLY A CA 10
ATOM 15056 C C . GLY A 1 86 ? 13.163 10.206 -10.208 1.00 10.00 330 GLY A C 10
ATOM 15057 O O . GLY A 1 86 ? 12.434 9.752 -11.092 1.00 10.00 330 GLY A O 10
ATOM 15061 N N . GLU A 1 87 ? 14.488 10.298 -10.341 1.00 10.00 331 GLU A N 10
ATOM 15062 C CA . GLU A 1 87 ? 15.279 10.026 -11.550 1.00 10.00 331 GLU A CA 10
ATOM 15063 C C . GLU A 1 87 ? 16.527 9.175 -11.235 1.00 10.00 331 GLU A C 10
ATOM 15064 O O . GLU A 1 87 ? 17.168 9.355 -10.195 1.00 10.00 331 GLU A O 10
ATOM 15076 N N . ALA A 1 88 ? 16.898 8.282 -12.157 1.00 10.00 332 ALA A N 10
ATOM 15077 C CA . ALA A 1 88 ? 18.163 7.544 -12.182 1.00 10.00 332 ALA A CA 10
ATOM 15078 C C . ALA A 1 88 ? 18.750 7.499 -13.608 1.00 10.00 332 ALA A C 10
ATOM 15079 O O . ALA A 1 88 ? 18.037 7.736 -14.588 1.00 10.00 332 ALA A O 10
ATOM 15086 N N . THR A 1 89 ? 20.040 7.173 -13.732 1.00 10.00 333 THR A N 10
ATOM 15087 C CA . THR A 1 89 ? 20.778 7.181 -15.011 1.00 10.00 333 THR A CA 10
ATOM 15088 C C . THR A 1 89 ? 21.767 6.016 -15.095 1.00 10.00 333 THR A C 10
ATOM 15089 O O . THR A 1 89 ? 22.455 5.700 -14.123 1.00 10.00 333 THR A O 10
ATOM 15100 N N . PHE A 1 90 ? 21.878 5.405 -16.274 1.00 10.00 334 PHE A N 10
ATOM 15101 C CA . PHE A 1 90 ? 22.780 4.291 -16.589 1.00 10.00 334 PHE A CA 10
ATOM 15102 C C . PHE A 1 90 ? 23.635 4.612 -17.830 1.00 10.00 334 PHE A C 10
ATOM 15103 O O . PHE A 1 90 ? 23.230 5.429 -18.661 1.00 10.00 334 PHE A O 10
ATOM 15120 N N . THR A 1 91 ? 24.797 3.964 -17.979 1.00 10.00 335 THR A N 10
ATOM 15121 C CA . THR A 1 91 ? 25.818 4.284 -19.006 1.00 10.00 335 THR A CA 10
ATOM 15122 C C . THR A 1 91 ? 26.533 3.020 -19.509 1.00 10.00 335 THR A C 10
ATOM 15123 O O . THR A 1 91 ? 26.769 2.090 -18.734 1.00 10.00 335 THR A O 10
ATOM 15134 N N . VAL A 1 92 ? 26.924 2.993 -20.790 1.00 10.00 336 VAL A N 10
ATOM 15135 C CA . VAL A 1 92 ? 27.808 1.977 -21.407 1.00 10.00 336 VAL A CA 10
ATOM 15136 C C . VAL A 1 92 ? 28.591 2.577 -22.588 1.00 10.00 336 VAL A C 10
ATOM 15137 O O . VAL A 1 92 ? 28.193 3.599 -23.146 1.00 10.00 336 VAL A O 10
ATOM 15150 N N . GLN A 1 93 ? 29.682 1.935 -23.013 1.00 10.00 337 GLN A N 10
ATOM 15151 C CA . GLN A 1 93 ? 30.421 2.268 -24.237 1.00 10.00 337 GLN A CA 10
ATOM 15152 C C . GLN A 1 93 ? 30.371 1.097 -25.230 1.00 10.00 337 GLN A C 10
ATOM 15153 O O . GLN A 1 93 ? 30.689 -0.042 -24.877 1.00 10.00 337 GLN A O 10
ATOM 15167 N N . LEU A 1 94 ? 29.980 1.387 -26.473 1.00 10.00 338 LEU A N 10
ATOM 15168 C CA . LEU A 1 94 ? 29.893 0.445 -27.589 1.00 10.00 338 LEU A CA 10
ATOM 15169 C C . LEU A 1 94 ? 30.841 0.881 -28.713 1.00 10.00 338 LEU A C 10
ATOM 15170 O O . LEU A 1 94 ? 30.560 1.831 -29.443 1.00 10.00 338 LEU A O 10
ATOM 15186 N N . ASP A 1 95 ? 31.973 0.198 -28.851 1.00 10.00 339 ASP A N 10
ATOM 15187 C CA . ASP A 1 95 ? 32.803 0.256 -30.055 1.00 10.00 339 ASP A CA 10
ATOM 15188 C C . ASP A 1 95 ? 32.186 -0.617 -31.167 1.00 10.00 339 ASP A C 10
ATOM 15189 O O . ASP A 1 95 ? 31.715 -1.731 -30.910 1.00 10.00 339 ASP A O 10
ATOM 15198 N N . VAL A 1 96 ? 32.199 -0.125 -32.410 1.00 10.00 340 VAL A N 10
ATOM 15199 C CA . VAL A 1 96 ? 31.735 -0.866 -33.595 1.00 10.00 340 VAL A CA 10
ATOM 15200 C C . VAL A 1 96 ? 32.910 -1.071 -34.550 1.00 10.00 340 VAL A C 10
ATOM 15201 O O . VAL A 1 96 ? 33.371 -0.134 -35.207 1.00 10.00 340 VAL A O 10
ATOM 15214 N N . LEU A 1 97 ? 33.418 -2.302 -34.583 1.00 10.00 341 LEU A N 10
ATOM 15215 C CA . LEU A 1 97 ? 34.525 -2.764 -35.417 1.00 10.00 341 LEU A CA 10
ATOM 15216 C C . LEU A 1 97 ? 34.103 -2.756 -36.899 1.00 10.00 341 LEU A C 10
ATOM 15217 O O . LEU A 1 97 ? 33.414 -3.669 -37.365 1.00 10.00 341 LEU A O 10
ATOM 15233 N N . ALA A 1 98 ? 34.468 -1.696 -37.624 1.00 10.00 342 ALA A N 10
ATOM 15234 C CA . ALA A 1 98 ? 34.145 -1.512 -39.040 1.00 10.00 342 ALA A CA 10
ATOM 15235 C C . ALA A 1 98 ? 34.748 -2.616 -39.937 1.00 10.00 342 ALA A C 10
ATOM 15236 O O . ALA A 1 98 ? 35.773 -3.223 -39.599 1.00 10.00 342 ALA A O 10
ATOM 15243 N N . LYS A 1 99 ? 34.131 -2.847 -41.104 1.00 10.00 343 LYS A N 10
ATOM 15244 C CA . LYS A 1 99 ? 34.439 -3.963 -42.026 1.00 10.00 343 LYS A CA 10
ATOM 15245 C C . LYS A 1 99 ? 34.829 -3.510 -43.449 1.00 10.00 343 LYS A C 10
ATOM 15246 O O . LYS A 1 99 ? 34.862 -4.310 -44.387 1.00 10.00 343 LYS A O 10
ATOM 15265 N N . GLU A 1 100 ? 35.151 -2.222 -43.613 1.00 10.00 344 GLU A N 10
ATOM 15266 C CA . GLU A 1 100 ? 35.754 -1.620 -44.823 1.00 10.00 344 GLU A CA 10
ATOM 15267 C C . GLU A 1 100 ? 37.074 -2.283 -45.279 1.00 10.00 344 GLU A C 10
ATOM 15268 O O . GLU A 1 100 ? 37.857 -2.766 -44.425 1.00 10.00 344 GLU A O 10
ATOM 15281 N N . GLY A 1 1 ? -0.333 0.734 -1.117 1.00 10.00 -4 GLY A N 11
ATOM 15282 C CA . GLY A 1 1 ? 0.973 0.161 -0.724 1.00 10.00 -4 GLY A CA 11
ATOM 15283 C C . GLY A 1 1 ? 2.111 1.154 -0.920 1.00 10.00 -4 GLY A C 11
ATOM 15284 O O . GLY A 1 1 ? 1.974 2.134 -1.658 1.00 10.00 -4 GLY A O 11
ATOM 15290 N N . ALA A 1 2 ? 3.249 0.913 -0.261 1.00 10.00 -3 ALA A N 11
ATOM 15291 C CA . ALA A 1 2 ? 4.468 1.723 -0.391 1.00 10.00 -3 ALA A CA 11
ATOM 15292 C C . ALA A 1 2 ? 5.077 1.667 -1.812 1.00 10.00 -3 ALA A C 11
ATOM 15293 O O . ALA A 1 2 ? 4.851 0.716 -2.568 1.00 10.00 -3 ALA A O 11
ATOM 15300 N N . MET A 1 3 ? 5.868 2.685 -2.169 1.00 10.00 -2 MET A N 11
ATOM 15301 C CA . MET A 1 3 ? 6.502 2.871 -3.486 1.00 10.00 -2 MET A CA 11
ATOM 15302 C C . MET A 1 3 ? 7.837 3.649 -3.377 1.00 10.00 -2 MET A C 11
ATOM 15303 O O . MET A 1 3 ? 8.227 4.039 -2.270 1.00 10.00 -2 MET A O 11
ATOM 15317 N N . GLY A 1 4 ? 8.577 3.853 -4.479 1.00 10.00 -1 GLY A N 11
ATOM 15318 C CA . GLY A 1 4 ? 9.890 4.521 -4.428 1.00 10.00 -1 GLY A CA 11
ATOM 15319 C C . GLY A 1 4 ? 10.616 4.748 -5.769 1.00 10.00 -1 GLY A C 11
ATOM 15320 O O . GLY A 1 4 ? 10.192 4.254 -6.820 1.00 10.00 -1 GLY A O 11
ATOM 15324 N N . PRO A 1 5 ? 11.730 5.504 -5.755 1.00 10.00 249 PRO A N 11
ATOM 15325 C CA . PRO A 1 5 ? 12.443 5.927 -6.964 1.00 10.00 249 PRO A CA 11
ATOM 15326 C C . PRO A 1 5 ? 13.179 4.769 -7.669 1.00 10.00 249 PRO A C 11
ATOM 15327 O O . PRO A 1 5 ? 13.459 3.741 -7.040 1.00 10.00 249 PRO A O 11
ATOM 15338 N N . PRO A 1 6 ? 13.559 4.932 -8.954 1.00 10.00 250 PRO A N 11
ATOM 15339 C CA . PRO A 1 6 ? 14.468 4.010 -9.634 1.00 10.00 250 PRO A CA 11
ATOM 15340 C C . PRO A 1 6 ? 15.881 4.075 -9.024 1.00 10.00 250 PRO A C 11
ATOM 15341 O O . PRO A 1 6 ? 16.311 5.121 -8.525 1.00 10.00 250 PRO A O 11
ATOM 15352 N N . ARG A 1 7 ? 16.619 2.960 -9.086 1.00 10.00 251 ARG A N 11
ATOM 15353 C CA . ARG A 1 7 ? 17.975 2.802 -8.525 1.00 10.00 251 ARG A CA 11
ATOM 15354 C C . ARG A 1 7 ? 18.892 2.024 -9.475 1.00 10.00 251 ARG A C 11
ATOM 15355 O O . ARG A 1 7 ? 18.426 1.190 -10.254 1.00 10.00 251 ARG A O 11
ATOM 15376 N N . PHE A 1 8 ? 20.200 2.263 -9.376 1.00 10.00 252 PHE A N 11
ATOM 15377 C CA . PHE A 1 8 ? 21.243 1.468 -10.029 1.00 10.00 252 PHE A CA 11
ATOM 15378 C C . PHE A 1 8 ? 21.323 0.055 -9.422 1.00 10.00 252 PHE A C 11
ATOM 15379 O O . PHE A 1 8 ? 21.626 -0.098 -8.234 1.00 10.00 252 PHE A O 11
ATOM 15396 N N . ILE A 1 9 ? 21.052 -0.973 -10.234 1.00 10.00 253 ILE A N 11
ATOM 15397 C CA . ILE A 1 9 ? 21.154 -2.396 -9.863 1.00 10.00 253 ILE A CA 11
ATOM 15398 C C . ILE A 1 9 ? 22.315 -3.064 -10.618 1.00 10.00 253 ILE A C 11
ATOM 15399 O O . ILE A 1 9 ? 23.234 -3.590 -9.987 1.00 10.00 253 ILE A O 11
ATOM 15415 N N . GLN A 1 10 ? 22.298 -3.029 -11.957 1.00 10.00 254 GLN A N 11
ATOM 15416 C CA . GLN A 1 10 ? 23.357 -3.565 -12.825 1.00 10.00 254 GLN A CA 11
ATOM 15417 C C . GLN A 1 10 ? 23.462 -2.777 -14.139 1.00 10.00 254 GLN A C 11
ATOM 15418 O O . GLN A 1 10 ? 22.451 -2.484 -14.783 1.00 10.00 254 GLN A O 11
ATOM 15432 N N . VAL A 1 11 ? 24.700 -2.495 -14.554 1.00 10.00 255 VAL A N 11
ATOM 15433 C CA . VAL A 1 11 ? 25.079 -1.934 -15.863 1.00 10.00 255 VAL A CA 11
ATOM 15434 C C . VAL A 1 11 ? 26.238 -2.746 -16.469 1.00 10.00 255 VAL A C 11
ATOM 15435 O O . VAL A 1 11 ? 27.020 -3.338 -15.713 1.00 10.00 255 VAL A O 11
ATOM 15448 N N . PRO A 1 12 ? 26.399 -2.782 -17.804 1.00 10.00 256 PRO A N 11
ATOM 15449 C CA . PRO A 1 12 ? 27.572 -3.376 -18.440 1.00 10.00 256 PRO A CA 11
ATOM 15450 C C . PRO A 1 12 ? 28.809 -2.467 -18.301 1.00 10.00 256 PRO A C 11
ATOM 15451 O O . PRO A 1 12 ? 28.703 -1.263 -18.046 1.00 10.00 256 PRO A O 11
ATOM 15462 N N . GLU A 1 13 ? 29.998 -3.033 -18.519 1.00 10.00 257 GLU A N 11
ATOM 15463 C CA . GLU A 1 13 ? 31.222 -2.270 -18.821 1.00 10.00 257 GLU A CA 11
ATOM 15464 C C . GLU A 1 13 ? 31.153 -1.664 -20.243 1.00 10.00 257 GLU A C 11
ATOM 15465 O O . GLU A 1 13 ? 30.177 -1.868 -20.971 1.00 10.00 257 GLU A O 11
ATOM 15477 N N . ASN A 1 14 ? 32.187 -0.935 -20.681 1.00 10.00 258 ASN A N 11
ATOM 15478 C CA . ASN A 1 14 ? 32.337 -0.566 -22.095 1.00 10.00 258 ASN A CA 11
ATOM 15479 C C . ASN A 1 14 ? 32.387 -1.821 -22.997 1.00 10.00 258 ASN A C 11
ATOM 15480 O O . ASN A 1 14 ? 32.968 -2.847 -22.626 1.00 10.00 258 ASN A O 11
ATOM 15491 N N . MET A 1 15 ? 31.781 -1.738 -24.183 1.00 10.00 259 MET A N 11
ATOM 15492 C CA . MET A 1 15 ? 31.571 -2.856 -25.114 1.00 10.00 259 MET A CA 11
ATOM 15493 C C . MET A 1 15 ? 32.194 -2.582 -26.488 1.00 10.00 259 MET A C 11
ATOM 15494 O O . MET A 1 15 ? 32.371 -1.431 -26.892 1.00 10.00 259 MET A O 11
ATOM 15508 N N . SER A 1 16 ? 32.479 -3.649 -27.233 1.00 10.00 260 SER A N 11
ATOM 15509 C CA . SER A 1 16 ? 32.942 -3.612 -28.626 1.00 10.00 260 SER A CA 11
ATOM 15510 C C . SER A 1 16 ? 32.366 -4.791 -29.420 1.00 10.00 260 SER A C 11
ATOM 15511 O O . SER A 1 16 ? 32.401 -5.940 -28.970 1.00 10.00 260 SER A O 11
ATOM 15519 N N . ILE A 1 17 ? 31.776 -4.496 -30.583 1.00 10.00 261 ILE A N 11
ATOM 15520 C CA . ILE A 1 17 ? 30.988 -5.429 -31.409 1.00 10.00 261 ILE A CA 11
ATOM 15521 C C . ILE A 1 17 ? 31.413 -5.289 -32.878 1.00 10.00 261 ILE A C 11
ATOM 15522 O O . ILE A 1 17 ? 31.542 -4.174 -33.382 1.00 10.00 261 ILE A O 11
ATOM 15538 N N . ASP A 1 18 ? 31.632 -6.410 -33.569 1.00 10.00 262 ASP A N 11
ATOM 15539 C CA . ASP A 1 18 ? 31.936 -6.459 -35.006 1.00 10.00 262 ASP A CA 11
ATOM 15540 C C . ASP A 1 18 ? 30.768 -5.936 -35.866 1.00 10.00 262 ASP A C 11
ATOM 15541 O O . ASP A 1 18 ? 29.616 -6.342 -35.692 1.00 10.00 262 ASP A O 11
ATOM 15550 N N . GLU A 1 19 ? 31.062 -5.034 -36.805 1.00 10.00 263 GLU A N 11
ATOM 15551 C CA . GLU A 1 19 ? 30.090 -4.425 -37.722 1.00 10.00 263 GLU A CA 11
ATOM 15552 C C . GLU A 1 19 ? 29.239 -5.477 -38.465 1.00 10.00 263 GLU A C 11
ATOM 15553 O O . GLU A 1 19 ? 29.762 -6.399 -39.098 1.00 10.00 263 GLU A O 11
ATOM 15565 N N . GLY A 1 20 ? 27.913 -5.330 -38.384 1.00 10.00 264 GLY A N 11
ATOM 15566 C CA . GLY A 1 20 ? 26.913 -6.192 -39.022 1.00 10.00 264 GLY A CA 11
ATOM 15567 C C . GLY A 1 20 ? 26.283 -7.253 -38.106 1.00 10.00 264 GLY A C 11
ATOM 15568 O O . GLY A 1 20 ? 25.298 -7.882 -38.505 1.00 10.00 264 GLY A O 11
ATOM 15572 N N . ARG A 1 21 ? 26.805 -7.465 -36.888 1.00 10.00 265 ARG A N 11
ATOM 15573 C CA . ARG A 1 21 ? 26.222 -8.394 -35.897 1.00 10.00 265 ARG A CA 11
ATOM 15574 C C . ARG A 1 21 ? 24.925 -7.866 -35.266 1.00 10.00 265 ARG A C 11
ATOM 15575 O O . ARG A 1 21 ? 24.671 -6.658 -35.227 1.00 10.00 265 ARG A O 11
ATOM 15596 N N . PHE A 1 22 ? 24.152 -8.790 -34.692 1.00 10.00 266 PHE A N 11
ATOM 15597 C CA . PHE A 1 22 ? 23.154 -8.510 -33.657 1.00 10.00 266 PHE A CA 11
ATOM 15598 C C . PHE A 1 22 ? 23.843 -8.183 -32.316 1.00 10.00 266 PHE A C 11
ATOM 15599 O O . PHE A 1 22 ? 24.905 -8.735 -32.007 1.00 10.00 266 PHE A O 11
ATOM 15616 N N . CYS A 1 23 ? 23.226 -7.342 -31.484 1.00 10.00 267 CYS A N 11
ATOM 15617 C CA . CYS A 1 23 ? 23.610 -7.128 -30.084 1.00 10.00 267 CYS A CA 11
ATOM 15618 C C . CYS A 1 23 ? 22.386 -6.776 -29.216 1.00 10.00 267 CYS A C 11
ATOM 15619 O O . CYS A 1 23 ? 21.389 -6.249 -29.716 1.00 10.00 267 CYS A O 11
ATOM 15627 N N . ARG A 1 24 ? 22.474 -7.012 -27.902 1.00 10.00 268 ARG A N 11
ATOM 15628 C CA . ARG A 1 24 ? 21.568 -6.457 -26.881 1.00 10.00 268 ARG A CA 11
ATOM 15629 C C . ARG A 1 24 ? 22.313 -6.150 -25.575 1.00 10.00 268 ARG A C 11
ATOM 15630 O O . ARG A 1 24 ? 23.337 -6.770 -25.280 1.00 10.00 268 ARG A O 11
ATOM 15651 N N . MET A 1 25 ? 21.791 -5.207 -24.793 1.00 10.00 269 MET A N 11
ATOM 15652 C CA . MET A 1 25 ? 22.410 -4.661 -23.578 1.00 10.00 269 MET A CA 11
ATOM 15653 C C . MET A 1 25 ? 21.461 -4.771 -22.377 1.00 10.00 269 MET A C 11
ATOM 15654 O O . MET A 1 25 ? 20.408 -4.131 -22.344 1.00 10.00 269 MET A O 11
ATOM 15668 N N . ASP A 1 26 ? 21.824 -5.600 -21.398 1.00 10.00 270 ASP A N 11
ATOM 15669 C CA . ASP A 1 26 ? 21.118 -5.771 -20.122 1.00 10.00 270 ASP A CA 11
ATOM 15670 C C . ASP A 1 26 ? 21.241 -4.539 -19.202 1.00 10.00 270 ASP A C 11
ATOM 15671 O O . ASP A 1 26 ? 22.345 -4.075 -18.910 1.00 10.00 270 ASP A O 11
ATOM 15680 N N . PHE A 1 27 ? 20.105 -4.022 -18.720 1.00 10.00 271 PHE A N 11
ATOM 15681 C CA . PHE A 1 27 ? 20.022 -2.913 -17.761 1.00 10.00 271 PHE A CA 11
ATOM 15682 C C . PHE A 1 27 ? 18.951 -3.187 -16.695 1.00 10.00 271 PHE A C 11
ATOM 15683 O O . PHE A 1 27 ? 17.764 -2.918 -16.900 1.00 10.00 271 PHE A O 11
ATOM 15700 N N . LYS A 1 28 ? 19.358 -3.757 -15.552 1.00 10.00 272 LYS A N 11
ATOM 15701 C CA . LYS A 1 28 ? 18.474 -3.981 -14.393 1.00 10.00 272 LYS A CA 11
ATOM 15702 C C . LYS A 1 28 ? 18.062 -2.638 -13.776 1.00 10.00 272 LYS A C 11
ATOM 15703 O O . LYS A 1 28 ? 18.916 -1.844 -13.374 1.00 10.00 272 LYS A O 11
ATOM 15722 N N . VAL A 1 29 ? 16.756 -2.385 -13.725 1.00 10.00 273 VAL A N 11
ATOM 15723 C CA . VAL A 1 29 ? 16.116 -1.128 -13.305 1.00 10.00 273 VAL A CA 11
ATOM 15724 C C . VAL A 1 29 ? 14.940 -1.421 -12.366 1.00 10.00 273 VAL A C 11
ATOM 15725 O O . VAL A 1 29 ? 13.957 -2.057 -12.752 1.00 10.00 273 VAL A O 11
ATOM 15738 N N . SER A 1 30 ? 15.056 -0.973 -11.113 1.00 10.00 274 SER A N 11
ATOM 15739 C CA . SER A 1 30 ? 14.109 -1.263 -10.024 1.00 10.00 274 SER A CA 11
ATOM 15740 C C . SER A 1 30 ? 13.621 0.020 -9.345 1.00 10.00 274 SER A C 11
ATOM 15741 O O . SER A 1 30 ? 14.366 0.672 -8.610 1.00 10.00 274 SER A O 11
ATOM 15749 N N . GLY A 1 31 ? 12.363 0.378 -9.606 1.00 10.00 275 GLY A N 11
ATOM 15750 C CA . GLY A 1 31 ? 11.584 1.430 -8.941 1.00 10.00 275 GLY A CA 11
ATOM 15751 C C . GLY A 1 31 ? 10.078 1.166 -9.077 1.00 10.00 275 GLY A C 11
ATOM 15752 O O . GLY A 1 31 ? 9.664 0.315 -9.871 1.00 10.00 275 GLY A O 11
ATOM 15756 N N . LEU A 1 32 ? 9.251 1.888 -8.316 1.00 10.00 276 LEU A N 11
ATOM 15757 C CA . LEU A 1 32 ? 7.790 1.734 -8.300 1.00 10.00 276 LEU A CA 11
ATOM 15758 C C . LEU A 1 32 ? 7.097 3.110 -8.162 1.00 10.00 276 LEU A C 11
ATOM 15759 O O . LEU A 1 32 ? 7.417 3.833 -7.218 1.00 10.00 276 LEU A O 11
ATOM 15775 N N . PRO A 1 33 ? 6.167 3.503 -9.055 1.00 10.00 277 PRO A N 11
ATOM 15776 C CA . PRO A 1 33 ? 5.722 2.782 -10.252 1.00 10.00 277 PRO A CA 11
ATOM 15777 C C . PRO A 1 33 ? 6.833 2.657 -11.310 1.00 10.00 277 PRO A C 11
ATOM 15778 O O . PRO A 1 33 ? 7.884 3.298 -11.208 1.00 10.00 277 PRO A O 11
ATOM 15789 N N . ALA A 1 34 ? 6.606 1.813 -12.320 1.00 10.00 278 ALA A N 11
ATOM 15790 C CA . ALA A 1 34 ? 7.550 1.555 -13.409 1.00 10.00 278 ALA A CA 11
ATOM 15791 C C . ALA A 1 34 ? 7.935 2.865 -14.141 1.00 10.00 278 ALA A C 11
ATOM 15792 O O . ALA A 1 34 ? 7.035 3.583 -14.600 1.00 10.00 278 ALA A O 11
ATOM 15799 N N . PRO A 1 35 ? 9.233 3.220 -14.235 1.00 10.00 279 PRO A N 11
ATOM 15800 C CA . PRO A 1 35 ? 9.655 4.510 -14.774 1.00 10.00 279 PRO A CA 11
ATOM 15801 C C . PRO A 1 35 ? 9.418 4.635 -16.287 1.00 10.00 279 PRO A C 11
ATOM 15802 O O . PRO A 1 35 ? 9.519 3.665 -17.043 1.00 10.00 279 PRO A O 11
ATOM 15813 N N . ASP A 1 36 ? 9.159 5.862 -16.738 1.00 10.00 280 ASP A N 11
ATOM 15814 C CA . ASP A 1 36 ? 9.291 6.271 -18.139 1.00 10.00 280 ASP A CA 11
ATOM 15815 C C . ASP A 1 36 ? 10.783 6.364 -18.510 1.00 10.00 280 ASP A C 11
ATOM 15816 O O . ASP A 1 36 ? 11.590 6.843 -17.705 1.00 10.00 280 ASP A O 11
ATOM 15825 N N . VAL A 1 37 ? 11.158 5.906 -19.709 1.00 10.00 281 VAL A N 11
ATOM 15826 C CA . VAL A 1 37 ? 12.562 5.775 -20.147 1.00 10.00 281 VAL A CA 11
ATOM 15827 C C . VAL A 1 37 ? 12.841 6.462 -21.489 1.00 10.00 281 VAL A C 11
ATOM 15828 O O . VAL A 1 37 ? 12.018 6.417 -22.408 1.00 10.00 281 VAL A O 11
ATOM 15841 N N . SER A 1 38 ? 14.022 7.078 -21.601 1.00 10.00 282 SER A N 11
ATOM 15842 C CA . SER A 1 38 ? 14.478 7.865 -22.760 1.00 10.00 282 SER A CA 11
ATOM 15843 C C . SER A 1 38 ? 15.966 7.629 -23.039 1.00 10.00 282 SER A C 11
ATOM 15844 O O . SER A 1 38 ? 16.816 7.968 -22.210 1.00 10.00 282 SER A O 11
ATOM 15852 N N . TRP A 1 39 ? 16.287 7.041 -24.197 1.00 10.00 283 TRP A N 11
ATOM 15853 C CA . TRP A 1 39 ? 17.667 6.814 -24.647 1.00 10.00 283 TRP A CA 11
ATOM 15854 C C . TRP A 1 39 ? 18.290 8.033 -25.348 1.00 10.00 283 TRP A C 11
ATOM 15855 O O . TRP A 1 39 ? 17.613 8.835 -25.999 1.00 10.00 283 TRP A O 11
ATOM 15876 N N . TYR A 1 40 ? 19.615 8.128 -25.236 1.00 10.00 284 TYR A N 11
ATOM 15877 C CA . TYR A 1 40 ? 20.498 9.166 -25.772 1.00 10.00 284 TYR A CA 11
ATOM 15878 C C . TYR A 1 40 ? 21.814 8.552 -26.286 1.00 10.00 284 TYR A C 11
ATOM 15879 O O . TYR A 1 40 ? 22.186 7.445 -25.889 1.00 10.00 284 TYR A O 11
ATOM 15897 N N . LEU A 1 41 ? 22.538 9.291 -27.133 1.00 10.00 285 LEU A N 11
ATOM 15898 C CA . LEU A 1 41 ? 23.851 8.965 -27.704 1.00 10.00 285 LEU A CA 11
ATOM 15899 C C . LEU A 1 41 ? 24.670 10.249 -27.908 1.00 10.00 285 LEU A C 11
ATOM 15900 O O . LEU A 1 41 ? 24.254 11.145 -28.644 1.00 10.00 285 LEU A O 11
ATOM 15916 N N . ASN A 1 42 ? 25.833 10.345 -27.255 1.00 10.00 286 ASN A N 11
ATOM 15917 C CA . ASN A 1 42 ? 26.781 11.474 -27.309 1.00 10.00 286 ASN A CA 11
ATOM 15918 C C . ASN A 1 42 ? 26.174 12.860 -26.956 1.00 10.00 286 ASN A C 11
ATOM 15919 O O . ASN A 1 42 ? 26.779 13.898 -27.239 1.00 10.00 286 ASN A O 11
ATOM 15930 N N . GLY A 1 43 ? 24.981 12.892 -26.345 1.00 10.00 287 GLY A N 11
ATOM 15931 C CA . GLY A 1 43 ? 24.220 14.094 -25.968 1.00 10.00 287 GLY A CA 11
ATOM 15932 C C . GLY A 1 43 ? 22.975 14.375 -26.828 1.00 10.00 287 GLY A C 11
ATOM 15933 O O . GLY A 1 43 ? 22.141 15.195 -26.432 1.00 10.00 287 GLY A O 11
ATOM 15937 N N . ARG A 1 44 ? 22.810 13.698 -27.975 1.00 10.00 288 ARG A N 11
ATOM 15938 C CA . ARG A 1 44 ? 21.579 13.703 -28.795 1.00 10.00 288 ARG A CA 11
ATOM 15939 C C . ARG A 1 44 ? 20.606 12.616 -28.324 1.00 10.00 288 ARG A C 11
ATOM 15940 O O . ARG A 1 44 ? 21.024 11.639 -27.702 1.00 10.00 288 ARG A O 11
ATOM 15961 N N . THR A 1 45 ? 19.318 12.751 -28.631 1.00 10.00 289 THR A N 11
ATOM 15962 C CA . THR A 1 45 ? 18.294 11.719 -28.369 1.00 10.00 289 THR A CA 11
ATOM 15963 C C . THR A 1 45 ? 18.441 10.502 -29.295 1.00 10.00 289 THR A C 11
ATOM 15964 O O . THR A 1 45 ? 19.003 10.594 -30.390 1.00 10.00 289 THR A O 11
ATOM 15975 N N . VAL A 1 46 ? 17.890 9.359 -28.873 1.00 10.00 290 VAL A N 11
ATOM 15976 C CA . VAL A 1 46 ? 17.752 8.123 -29.665 1.00 10.00 290 VAL A CA 11
ATOM 15977 C C . VAL A 1 46 ? 16.336 7.572 -29.476 1.00 10.00 290 VAL A C 11
ATOM 15978 O O . VAL A 1 46 ? 16.023 6.968 -28.448 1.00 10.00 290 VAL A O 11
ATOM 15991 N N . GLN A 1 47 ? 15.457 7.810 -30.451 1.00 10.00 291 GLN A N 11
ATOM 15992 C CA . GLN A 1 47 ? 14.132 7.178 -30.516 1.00 10.00 291 GLN A CA 11
ATOM 15993 C C . GLN A 1 47 ? 14.258 5.683 -30.879 1.00 10.00 291 GLN A C 11
ATOM 15994 O O . GLN A 1 47 ? 15.233 5.268 -31.514 1.00 10.00 291 GLN A O 11
ATOM 16008 N N . SER A 1 48 ? 13.262 4.870 -30.517 1.00 10.00 292 SER A N 11
ATOM 16009 C CA . SER A 1 48 ? 13.164 3.474 -30.970 1.00 10.00 292 SER A CA 11
ATOM 16010 C C . SER A 1 48 ? 12.826 3.379 -32.467 1.00 10.00 292 SER A C 11
ATOM 16011 O O . SER A 1 48 ? 12.170 4.259 -33.034 1.00 10.00 292 SER A O 11
ATOM 16019 N N . ASP A 1 49 ? 13.256 2.295 -33.117 1.00 10.00 293 ASP A N 11
ATOM 16020 C CA . ASP A 1 49 ? 12.893 1.938 -34.498 1.00 10.00 293 ASP A CA 11
ATOM 16021 C C . ASP A 1 49 ? 12.956 0.411 -34.736 1.00 10.00 293 ASP A C 11
ATOM 16022 O O . ASP A 1 49 ? 13.208 -0.366 -33.811 1.00 10.00 293 ASP A O 11
ATOM 16031 N N . ASP A 1 50 ? 12.697 -0.036 -35.969 1.00 10.00 294 ASP A N 11
ATOM 16032 C CA . ASP A 1 50 ? 12.661 -1.455 -36.365 1.00 10.00 294 ASP A CA 11
ATOM 16033 C C . ASP A 1 50 ? 13.989 -2.218 -36.151 1.00 10.00 294 ASP A C 11
ATOM 16034 O O . ASP A 1 50 ? 13.974 -3.443 -36.003 1.00 10.00 294 ASP A O 11
ATOM 16043 N N . LEU A 1 51 ? 15.127 -1.515 -36.093 1.00 10.00 295 LEU A N 11
ATOM 16044 C CA . LEU A 1 51 ? 16.464 -2.062 -35.825 1.00 10.00 295 LEU A CA 11
ATOM 16045 C C . LEU A 1 51 ? 16.950 -1.767 -34.394 1.00 10.00 295 LEU A C 11
ATOM 16046 O O . LEU A 1 51 ? 17.740 -2.539 -33.845 1.00 10.00 295 LEU A O 11
ATOM 16062 N N . HIS A 1 52 ? 16.456 -0.689 -33.777 1.00 10.00 296 HIS A N 11
ATOM 16063 C CA . HIS A 1 52 ? 16.777 -0.240 -32.418 1.00 10.00 296 HIS A CA 11
ATOM 16064 C C . HIS A 1 52 ? 15.572 -0.412 -31.481 1.00 10.00 296 HIS A C 11
ATOM 16065 O O . HIS A 1 52 ? 14.885 0.552 -31.122 1.00 10.00 296 HIS A O 11
ATOM 16079 N N . LYS A 1 53 ? 15.297 -1.666 -31.106 1.00 10.00 297 LYS A N 11
ATOM 16080 C CA . LYS A 1 53 ? 14.187 -2.051 -30.218 1.00 10.00 297 LYS A CA 11
ATOM 16081 C C . LYS A 1 53 ? 14.519 -1.743 -28.748 1.00 10.00 297 LYS A C 11
ATOM 16082 O O . LYS A 1 53 ? 15.677 -1.816 -28.329 1.00 10.00 297 LYS A O 11
ATOM 16101 N N . MET A 1 54 ? 13.493 -1.376 -27.978 1.00 10.00 298 MET A N 11
ATOM 16102 C CA . MET A 1 54 ? 13.584 -0.848 -26.607 1.00 10.00 298 MET A CA 11
ATOM 16103 C C . MET A 1 54 ? 12.385 -1.326 -25.771 1.00 10.00 298 MET A C 11
ATOM 16104 O O . MET A 1 54 ? 11.278 -0.801 -25.921 1.00 10.00 298 MET A O 11
ATOM 16118 N N . ILE A 1 55 ? 12.582 -2.328 -24.907 1.00 10.00 299 ILE A N 11
ATOM 16119 C CA . ILE A 1 55 ? 11.542 -2.880 -24.014 1.00 10.00 299 ILE A CA 11
ATOM 16120 C C . ILE A 1 55 ? 12.058 -3.113 -22.585 1.00 10.00 299 ILE A C 11
ATOM 16121 O O . ILE A 1 55 ? 13.266 -3.192 -22.356 1.00 10.00 299 ILE A O 11
ATOM 16137 N N . VAL A 1 56 ? 11.130 -3.275 -21.634 1.00 10.00 300 VAL A N 11
ATOM 16138 C CA . VAL A 1 56 ? 11.372 -3.622 -20.221 1.00 10.00 300 VAL A CA 11
ATOM 16139 C C . VAL A 1 56 ? 10.636 -4.921 -19.887 1.00 10.00 300 VAL A C 11
ATOM 16140 O O . VAL A 1 56 ? 9.402 -4.964 -19.894 1.00 10.00 300 VAL A O 11
ATOM 16153 N N . SER A 1 57 ? 11.386 -5.991 -19.620 1.00 10.00 301 SER A N 11
ATOM 16154 C CA . SER A 1 57 ? 10.842 -7.273 -19.146 1.00 10.00 301 SER A CA 11
ATOM 16155 C C . SER A 1 57 ? 10.301 -7.161 -17.713 1.00 10.00 301 SER A C 11
ATOM 16156 O O . SER A 1 57 ? 10.803 -6.380 -16.900 1.00 10.00 301 SER A O 11
ATOM 16164 N N . GLU A 1 58 ? 9.306 -7.987 -17.376 1.00 10.00 302 GLU A N 11
ATOM 16165 C CA . GLU A 1 58 ? 8.566 -7.966 -16.097 1.00 10.00 302 GLU A CA 11
ATOM 16166 C C . GLU A 1 58 ? 9.431 -8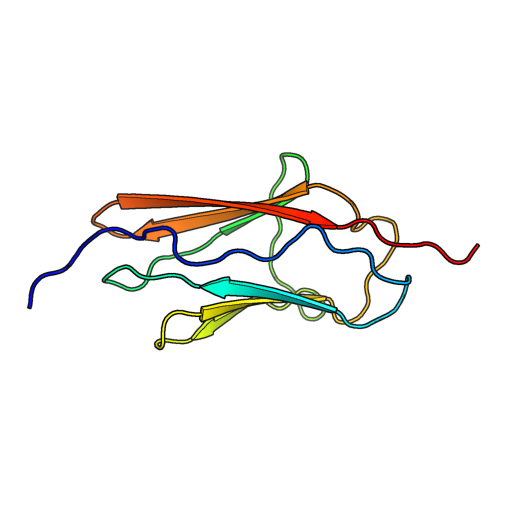.140 -14.830 1.00 10.00 302 GLU A C 11
ATOM 16167 O O . GLU A 1 58 ? 9.012 -7.758 -13.734 1.00 10.00 302 GLU A O 11
ATOM 16179 N N . LYS A 1 59 ? 10.648 -8.683 -14.971 1.00 10.00 303 LYS A N 11
ATOM 16180 C CA . LYS A 1 59 ? 11.629 -8.892 -13.890 1.00 10.00 303 LYS A CA 11
ATOM 16181 C C . LYS A 1 59 ? 12.353 -7.606 -13.443 1.00 10.00 303 LYS A C 11
ATOM 16182 O O . LYS A 1 59 ? 13.146 -7.652 -12.499 1.00 10.00 303 LYS A O 11
ATOM 16201 N N . GLY A 1 60 ? 12.102 -6.470 -14.104 1.00 10.00 304 GLY A N 11
ATOM 16202 C CA . GLY A 1 60 ? 12.780 -5.187 -13.870 1.00 10.00 304 GLY A CA 11
ATOM 16203 C C . GLY A 1 60 ? 14.080 -5.067 -14.670 1.00 10.00 304 GLY A C 11
ATOM 16204 O O . GLY A 1 60 ? 15.133 -4.747 -14.117 1.00 10.00 304 GLY A O 11
ATOM 16208 N N . LEU A 1 61 ? 14.018 -5.368 -15.970 1.00 10.00 305 LEU A N 11
ATOM 16209 C CA . LEU A 1 61 ? 15.166 -5.481 -16.875 1.00 10.00 305 LEU A CA 11
ATOM 16210 C C . LEU A 1 61 ? 14.866 -4.800 -18.217 1.00 10.00 305 LEU A C 11
ATOM 16211 O O . LEU A 1 61 ? 14.137 -5.354 -19.043 1.00 10.00 305 LEU A O 11
ATOM 16227 N N . HIS A 1 62 ? 15.415 -3.604 -18.446 1.00 10.00 306 HIS A N 11
ATOM 16228 C CA . HIS A 1 62 ? 15.436 -3.004 -19.782 1.00 10.00 306 HIS A CA 11
ATOM 16229 C C . HIS A 1 62 ? 16.411 -3.767 -20.700 1.00 10.00 306 HIS A C 11
ATOM 16230 O O . HIS A 1 62 ? 17.448 -4.265 -20.247 1.00 10.00 306 HIS A O 11
ATOM 16244 N N . SER A 1 63 ? 16.093 -3.833 -21.995 1.00 10.00 307 SER A N 11
ATOM 16245 C CA . SER A 1 63 ? 16.927 -4.441 -23.036 1.00 10.00 307 SER A CA 11
ATOM 16246 C C . SER A 1 63 ? 16.980 -3.559 -24.290 1.00 10.00 307 SER A C 11
ATOM 16247 O O . SER A 1 63 ? 16.047 -3.526 -25.097 1.00 10.00 307 SER A O 11
ATOM 16255 N N . LEU A 1 64 ? 18.068 -2.796 -24.423 1.00 10.00 308 LEU A N 11
ATOM 16256 C CA . LEU A 1 64 ? 18.399 -1.982 -25.598 1.00 10.00 308 LEU A CA 11
ATOM 16257 C C . LEU A 1 64 ? 19.049 -2.882 -26.659 1.00 10.00 308 LEU A C 11
ATOM 16258 O O . LEU A 1 64 ? 20.065 -3.524 -26.384 1.00 10.00 308 LEU A O 11
ATOM 16274 N N . ILE A 1 65 ? 18.446 -2.973 -27.847 1.00 10.00 309 ILE A N 11
ATOM 16275 C CA . ILE A 1 65 ? 18.782 -3.953 -28.896 1.00 10.00 309 ILE A CA 11
ATOM 16276 C C . ILE A 1 65 ? 19.329 -3.262 -30.161 1.00 10.00 309 ILE A C 11
ATOM 16277 O O . ILE A 1 65 ? 18.953 -2.134 -30.484 1.00 10.00 309 ILE A O 11
ATOM 16293 N N . PHE A 1 66 ? 20.178 -3.979 -30.901 1.00 10.00 310 PHE A N 11
ATOM 16294 C CA . PHE A 1 66 ? 20.695 -3.667 -32.236 1.00 10.00 310 PHE A CA 11
ATOM 16295 C C . PHE A 1 66 ? 20.496 -4.884 -33.154 1.00 10.00 310 PHE A C 11
ATOM 16296 O O . PHE A 1 66 ? 21.183 -5.893 -33.000 1.00 10.00 310 PHE A O 11
ATOM 16313 N N . GLU A 1 67 ? 19.565 -4.821 -34.107 1.00 10.00 311 GLU A N 11
ATOM 16314 C CA . GLU A 1 67 ? 19.374 -5.893 -35.102 1.00 10.00 311 GLU A CA 11
ATOM 16315 C C . GLU A 1 67 ? 20.598 -6.080 -36.024 1.00 10.00 311 GLU A C 11
ATOM 16316 O O . GLU A 1 67 ? 20.992 -7.211 -36.317 1.00 10.00 311 GLU A O 11
ATOM 16328 N N . VAL A 1 68 ? 21.201 -4.974 -36.478 1.00 10.00 312 VAL A N 11
ATOM 16329 C CA . VAL A 1 68 ? 22.369 -4.934 -37.378 1.00 10.00 312 VAL A CA 11
ATOM 16330 C C . VAL A 1 68 ? 23.187 -3.658 -37.126 1.00 10.00 312 VAL A C 11
ATOM 16331 O O . VAL A 1 68 ? 22.903 -2.592 -37.677 1.00 10.00 312 VAL A O 11
ATOM 16344 N N . VAL A 1 69 ? 24.171 -3.733 -36.224 1.00 10.00 313 VAL A N 11
ATOM 16345 C CA . VAL A 1 69 ? 24.987 -2.569 -35.823 1.00 10.00 313 VAL A CA 11
ATOM 16346 C C . VAL A 1 69 ? 25.925 -2.099 -36.951 1.00 10.00 313 VAL A C 11
ATOM 16347 O O . VAL A 1 69 ? 26.521 -2.920 -37.654 1.00 10.00 313 VAL A O 11
ATOM 16360 N N . ARG A 1 70 ? 26.090 -0.781 -37.112 1.00 10.00 314 ARG A N 11
ATOM 16361 C CA . ARG A 1 70 ? 26.998 -0.121 -38.072 1.00 10.00 314 ARG A CA 11
ATOM 16362 C C . ARG A 1 70 ? 28.020 0.777 -37.372 1.00 10.00 314 ARG A C 11
ATOM 16363 O O . ARG A 1 70 ? 27.818 1.191 -36.232 1.00 10.00 314 ARG A O 11
ATOM 16384 N N . ALA A 1 71 ? 29.116 1.109 -38.057 1.00 10.00 315 ALA A N 11
ATOM 16385 C CA . ALA A 1 71 ? 30.208 1.922 -37.504 1.00 10.00 315 ALA A CA 11
ATOM 16386 C C . ALA A 1 71 ? 29.753 3.314 -37.005 1.00 10.00 315 ALA A C 11
ATOM 16387 O O . ALA A 1 71 ? 30.295 3.838 -36.029 1.00 10.00 315 ALA A O 11
ATOM 16394 N N . SER A 1 72 ? 28.721 3.889 -37.630 1.00 10.00 316 SER A N 11
ATOM 16395 C CA . SER A 1 72 ? 28.059 5.141 -37.231 1.00 10.00 316 SER A CA 11
ATOM 16396 C C . SER A 1 72 ? 27.276 5.064 -35.906 1.00 10.00 316 SER A C 11
ATOM 16397 O O . SER A 1 72 ? 26.967 6.106 -35.322 1.00 10.00 316 SER A O 11
ATOM 16405 N N . ASP A 1 73 ? 26.980 3.864 -35.392 1.00 10.00 317 ASP A N 11
ATOM 16406 C CA . ASP A 1 73 ? 26.296 3.651 -34.105 1.00 10.00 317 ASP A CA 11
ATOM 16407 C C . ASP A 1 73 ? 27.244 3.706 -32.888 1.00 10.00 317 ASP A C 11
ATOM 16408 O O . ASP A 1 73 ? 26.780 3.633 -31.750 1.00 10.00 317 ASP A O 11
ATOM 16417 N N . ALA A 1 74 ? 28.562 3.829 -33.089 1.00 10.00 318 ALA A N 11
ATOM 16418 C CA . ALA A 1 74 ? 29.534 3.934 -31.998 1.00 10.00 318 ALA A CA 11
ATOM 16419 C C . ALA A 1 74 ? 29.362 5.221 -31.154 1.00 10.00 318 ALA A C 11
ATOM 16420 O O . ALA A 1 74 ? 28.940 6.268 -31.660 1.00 10.00 318 ALA A O 11
ATOM 16427 N N . GLY A 1 75 ? 29.747 5.160 -29.874 1.00 10.00 319 GLY A N 11
ATOM 16428 C CA . GLY A 1 75 ? 29.725 6.290 -28.934 1.00 10.00 319 GLY A CA 11
ATOM 16429 C C . GLY A 1 75 ? 29.228 5.946 -27.525 1.00 10.00 319 GLY A C 11
ATOM 16430 O O . GLY A 1 75 ? 29.025 4.780 -27.177 1.00 10.00 319 GLY A O 11
ATOM 16434 N N . ALA A 1 76 ? 29.063 6.979 -26.698 1.00 10.00 320 ALA A N 11
ATOM 16435 C CA . ALA A 1 76 ? 28.536 6.911 -25.335 1.00 10.00 320 ALA A CA 11
ATOM 16436 C C . ALA A 1 76 ? 26.998 7.017 -25.324 1.00 10.00 320 ALA A C 11
ATOM 16437 O O . ALA A 1 76 ? 26.436 8.108 -25.461 1.00 10.00 320 ALA A O 11
ATOM 16444 N N . TYR A 1 77 ? 26.311 5.883 -25.177 1.00 10.00 321 TYR A N 11
ATOM 16445 C CA . TYR A 1 77 ? 24.870 5.818 -24.930 1.00 10.00 321 TYR A CA 11
ATOM 16446 C C . TYR A 1 77 ? 24.524 6.116 -23.462 1.00 10.00 321 TYR A C 11
ATOM 16447 O O . TYR A 1 77 ? 25.296 5.804 -22.550 1.00 10.00 321 TYR A O 11
ATOM 16465 N N . ALA A 1 78 ? 23.324 6.648 -23.224 1.00 10.00 322 ALA A N 11
ATOM 16466 C CA . ALA A 1 78 ? 22.742 6.804 -21.890 1.00 10.00 322 ALA A CA 11
ATOM 16467 C C . ALA A 1 78 ? 21.214 6.623 -21.900 1.00 10.00 322 ALA A C 11
ATOM 16468 O O . ALA A 1 78 ? 20.567 6.830 -22.926 1.00 10.00 322 ALA A O 11
ATOM 16475 N N . CYS A 1 79 ? 20.631 6.281 -20.749 1.00 10.00 323 CYS A N 11
ATOM 16476 C CA . CYS A 1 79 ? 19.198 6.058 -20.552 1.00 10.00 323 CYS A CA 11
ATOM 16477 C C . CYS A 1 79 ? 18.708 6.745 -19.273 1.00 10.00 323 CYS A C 11
ATOM 16478 O O . CYS A 1 79 ? 18.964 6.270 -18.163 1.00 10.00 323 CYS A O 11
ATOM 16486 N N . VAL A 1 80 ? 18.002 7.865 -19.427 1.00 10.00 324 VAL A N 11
ATOM 16487 C CA . VAL A 1 80 ? 17.249 8.516 -18.344 1.00 10.00 324 VAL A CA 11
ATOM 16488 C C . VAL A 1 80 ? 16.019 7.665 -18.005 1.00 10.00 324 VAL A C 11
ATOM 16489 O O . VAL A 1 80 ? 15.308 7.221 -18.908 1.00 10.00 324 VAL A O 11
ATOM 16502 N N . ALA A 1 81 ? 15.762 7.448 -16.714 1.00 10.00 325 ALA A N 11
ATOM 16503 C CA . ALA A 1 81 ? 14.642 6.686 -16.160 1.00 10.00 325 ALA A CA 11
ATOM 16504 C C . ALA A 1 81 ? 13.984 7.467 -15.005 1.00 10.00 325 ALA A C 11
ATOM 16505 O O . ALA A 1 81 ? 14.654 7.791 -14.020 1.00 10.00 325 ALA A O 11
ATOM 16512 N N . LYS A 1 82 ? 12.693 7.808 -15.126 1.00 10.00 326 LYS A N 11
ATOM 16513 C CA . LYS A 1 82 ? 11.969 8.713 -14.206 1.00 10.00 326 LYS A CA 11
ATOM 16514 C C . LYS A 1 82 ? 10.595 8.178 -13.799 1.00 10.00 326 LYS A C 11
ATOM 16515 O O . LYS A 1 82 ? 9.826 7.733 -14.651 1.00 10.00 326 LYS A O 11
ATOM 16534 N N . ASN A 1 83 ? 10.261 8.277 -12.512 1.00 10.00 327 ASN A N 11
ATOM 16535 C CA . ASN A 1 83 ? 8.909 8.076 -11.973 1.00 10.00 327 ASN A CA 11
ATOM 16536 C C . ASN A 1 83 ? 8.510 9.212 -11.001 1.00 10.00 327 ASN A C 11
ATOM 16537 O O . ASN A 1 83 ? 9.277 10.155 -10.780 1.00 10.00 327 ASN A O 11
ATOM 16548 N N . ARG A 1 84 ? 7.309 9.136 -10.408 1.00 10.00 328 ARG A N 11
ATOM 16549 C CA . ARG A 1 84 ? 6.771 10.139 -9.459 1.00 10.00 328 ARG A CA 11
ATOM 16550 C C . ARG A 1 84 ? 7.592 10.340 -8.171 1.00 10.00 328 ARG A C 11
ATOM 16551 O O . ARG A 1 84 ? 7.378 11.331 -7.471 1.00 10.00 328 ARG A O 11
ATOM 16572 N N . ALA A 1 85 ? 8.515 9.428 -7.856 1.00 10.00 329 ALA A N 11
ATOM 16573 C CA . ALA A 1 85 ? 9.344 9.441 -6.650 1.00 10.00 329 ALA A CA 11
ATOM 16574 C C . ALA A 1 85 ? 10.816 9.843 -6.897 1.00 10.00 329 ALA A C 11
ATOM 16575 O O . ALA A 1 85 ? 11.489 10.264 -5.951 1.00 10.00 329 ALA A O 11
ATOM 16582 N N . GLY A 1 86 ? 11.328 9.757 -8.133 1.00 10.00 330 GLY A N 11
ATOM 16583 C CA . GLY A 1 86 ? 12.701 10.163 -8.463 1.00 10.00 330 GLY A CA 11
ATOM 16584 C C . GLY A 1 86 ? 13.199 9.786 -9.864 1.00 10.00 330 GLY A C 11
ATOM 16585 O O . GLY A 1 86 ? 12.442 9.362 -10.740 1.00 10.00 330 GLY A O 11
ATOM 16589 N N . GLU A 1 87 ? 14.504 9.975 -10.067 1.00 10.00 331 GLU A N 11
ATOM 16590 C CA . GLU A 1 87 ? 15.226 9.899 -11.345 1.00 10.00 331 GLU A CA 11
ATOM 16591 C C . GLU A 1 87 ? 16.534 9.092 -11.213 1.00 10.00 331 GLU A C 11
ATOM 16592 O O . GLU A 1 87 ? 17.240 9.189 -10.204 1.00 10.00 331 GLU A O 11
ATOM 16604 N N . ALA A 1 88 ? 16.888 8.347 -12.264 1.00 10.00 332 ALA A N 11
ATOM 16605 C CA . ALA A 1 88 ? 18.193 7.717 -12.478 1.00 10.00 332 ALA A CA 11
ATOM 16606 C C . ALA A 1 88 ? 18.643 7.873 -13.948 1.00 10.00 332 ALA A C 11
ATOM 16607 O O . ALA A 1 88 ? 17.813 8.086 -14.836 1.00 10.00 332 ALA A O 11
ATOM 16614 N N . THR A 1 89 ? 19.947 7.731 -14.215 1.00 10.00 333 THR A N 11
ATOM 16615 C CA . THR A 1 89 ? 20.539 7.827 -15.565 1.00 10.00 333 THR A CA 11
ATOM 16616 C C . THR A 1 89 ? 21.634 6.773 -15.753 1.00 10.00 333 THR A C 11
ATOM 16617 O O . THR A 1 89 ? 22.750 6.924 -15.250 1.00 10.00 333 THR A O 11
ATOM 16628 N N . PHE A 1 90 ? 21.308 5.679 -16.443 1.00 10.00 334 PHE A N 11
ATOM 16629 C CA . PHE A 1 90 ? 22.246 4.609 -16.810 1.00 10.00 334 PHE A CA 11
ATOM 16630 C C . PHE A 1 90 ? 23.126 5.023 -18.011 1.00 10.00 334 PHE A C 11
ATOM 16631 O O . PHE A 1 90 ? 22.700 5.851 -18.819 1.00 10.00 334 PHE A O 11
ATOM 16648 N N . THR A 1 91 ? 24.321 4.432 -18.170 1.00 10.00 335 THR A N 11
ATOM 16649 C CA . THR A 1 91 ? 25.321 4.808 -19.204 1.00 10.00 335 THR A CA 11
ATOM 16650 C C . THR A 1 91 ? 26.130 3.593 -19.695 1.00 10.00 335 THR A C 11
ATOM 16651 O O . THR A 1 91 ? 26.434 2.696 -18.906 1.00 10.00 335 THR A O 11
ATOM 16662 N N . VAL A 1 92 ? 26.523 3.570 -20.979 1.00 10.00 336 VAL A N 11
ATOM 16663 C CA . VAL A 1 92 ? 27.472 2.601 -21.579 1.00 10.00 336 VAL A CA 11
ATOM 16664 C C . VAL A 1 92 ? 28.181 3.181 -22.814 1.00 10.00 336 VAL A C 11
ATOM 16665 O O . VAL A 1 92 ? 27.586 3.930 -23.585 1.00 10.00 336 VAL A O 11
ATOM 16678 N N . GLN A 1 93 ? 29.445 2.811 -23.039 1.00 10.00 337 GLN A N 11
ATOM 16679 C CA . GLN A 1 93 ? 30.199 3.115 -24.265 1.00 10.00 337 GLN A CA 11
ATOM 16680 C C . GLN A 1 93 ? 30.232 1.898 -25.206 1.00 10.00 337 GLN A C 11
ATOM 16681 O O . GLN A 1 93 ? 30.501 0.779 -24.763 1.00 10.00 337 GLN A O 11
ATOM 16695 N N . LEU A 1 94 ? 30.002 2.122 -26.503 1.00 10.00 338 LEU A N 11
ATOM 16696 C CA . LEU A 1 94 ? 30.033 1.116 -27.570 1.00 10.00 338 LEU A CA 11
ATOM 16697 C C . LEU A 1 94 ? 31.049 1.498 -28.659 1.00 10.00 338 LEU A C 11
ATOM 16698 O O . LEU A 1 94 ? 30.856 2.471 -29.388 1.00 10.00 338 LEU A O 11
ATOM 16714 N N . ASP A 1 95 ? 32.127 0.726 -28.778 1.00 10.00 339 ASP A N 11
ATOM 16715 C CA . ASP A 1 95 ? 33.166 0.850 -29.807 1.00 10.00 339 ASP A CA 11
ATOM 16716 C C . ASP A 1 95 ? 32.950 -0.183 -30.932 1.00 10.00 339 ASP A C 11
ATOM 16717 O O . ASP A 1 95 ? 33.490 -1.292 -30.897 1.00 10.00 339 ASP A O 11
ATOM 16726 N N . VAL A 1 96 ? 32.110 0.154 -31.917 1.00 10.00 340 VAL A N 11
ATOM 16727 C CA . VAL A 1 96 ? 31.793 -0.719 -33.066 1.00 10.00 340 VAL A CA 11
ATOM 16728 C C . VAL A 1 96 ? 33.039 -0.948 -33.933 1.00 10.00 340 VAL A C 11
ATOM 16729 O O . VAL A 1 96 ? 33.577 -0.015 -34.536 1.00 10.00 340 VAL A O 11
ATOM 16742 N N . LEU A 1 97 ? 33.511 -2.194 -33.982 1.00 10.00 341 LEU A N 11
ATOM 16743 C CA . LEU A 1 97 ? 34.677 -2.647 -34.744 1.00 10.00 341 LEU A CA 11
ATOM 16744 C C . LEU A 1 97 ? 34.323 -2.749 -36.240 1.00 10.00 341 LEU A C 11
ATOM 16745 O O . LEU A 1 97 ? 33.666 -3.701 -36.669 1.00 10.00 341 LEU A O 11
ATOM 16761 N N . ALA A 1 98 ? 34.703 -1.738 -37.024 1.00 10.00 342 ALA A N 11
ATOM 16762 C CA . ALA A 1 98 ? 34.372 -1.627 -38.447 1.00 10.00 342 ALA A CA 11
ATOM 16763 C C . ALA A 1 98 ? 34.928 -2.790 -39.303 1.00 10.00 342 ALA A C 11
ATOM 16764 O O . ALA A 1 98 ? 36.012 -3.322 -39.032 1.00 10.00 342 ALA A O 11
ATOM 16771 N N . LYS A 1 99 ? 34.203 -3.145 -40.371 1.00 10.00 343 LYS A N 11
ATOM 16772 C CA . LYS A 1 99 ? 34.549 -4.171 -41.370 1.00 10.00 343 LYS A CA 11
ATOM 16773 C C . LYS A 1 99 ? 34.070 -3.742 -42.766 1.00 10.00 343 LYS A C 11
ATOM 16774 O O . LYS A 1 99 ? 32.982 -4.112 -43.218 1.00 10.00 343 LYS A O 11
ATOM 16793 N N . GLU A 1 100 ? 34.881 -2.917 -43.435 1.00 10.00 344 GLU A N 11
ATOM 16794 C CA . GLU A 1 100 ? 34.672 -2.436 -44.818 1.00 10.00 344 GLU A CA 11
ATOM 16795 C C . GLU A 1 100 ? 34.669 -3.551 -45.888 1.00 10.00 344 GLU A C 11
ATOM 16796 O O . GLU A 1 100 ? 35.371 -4.576 -45.720 1.00 10.00 344 GLU A O 11
ATOM 16809 N N . GLY A 1 1 ? -0.069 -0.315 -1.766 1.00 10.00 -4 GLY A N 12
ATOM 16810 C CA . GLY A 1 1 ? 0.919 -0.151 -0.677 1.00 10.00 -4 GLY A CA 12
ATOM 16811 C C . GLY A 1 1 ? 1.875 1.003 -0.948 1.00 10.00 -4 GLY A C 12
ATOM 16812 O O . GLY A 1 1 ? 1.577 1.896 -1.746 1.00 10.00 -4 GLY A O 12
ATOM 16818 N N . ALA A 1 2 ? 3.032 1.004 -0.277 1.00 10.00 -3 ALA A N 12
ATOM 16819 C CA . ALA A 1 2 ? 4.102 1.993 -0.471 1.00 10.00 -3 ALA A CA 12
ATOM 16820 C C . ALA A 1 2 ? 4.742 1.921 -1.878 1.00 10.00 -3 ALA A C 12
ATOM 16821 O O . ALA A 1 2 ? 4.619 0.916 -2.586 1.00 10.00 -3 ALA A O 12
ATOM 16828 N N . MET A 1 3 ? 5.444 2.988 -2.277 1.00 10.00 -2 MET A N 12
ATOM 16829 C CA . MET A 1 3 ? 6.106 3.153 -3.584 1.00 10.00 -2 MET A CA 12
ATOM 16830 C C . MET A 1 3 ? 7.392 4.007 -3.469 1.00 10.00 -2 MET A C 12
ATOM 16831 O O . MET A 1 3 ? 7.696 4.511 -2.381 1.00 10.00 -2 MET A O 12
ATOM 16845 N N . GLY A 1 4 ? 8.181 4.158 -4.542 1.00 10.00 -1 GLY A N 12
ATOM 16846 C CA . GLY A 1 4 ? 9.456 4.894 -4.491 1.00 10.00 -1 GLY A CA 12
ATOM 16847 C C . GLY A 1 4 ? 10.233 5.031 -5.816 1.00 10.00 -1 GLY A C 12
ATOM 16848 O O . GLY A 1 4 ? 9.870 4.438 -6.838 1.00 10.00 -1 GLY A O 12
ATOM 16852 N N . PRO A 1 5 ? 11.323 5.821 -5.819 1.00 10.00 249 PRO A N 12
ATOM 16853 C CA . PRO A 1 5 ? 12.064 6.175 -7.033 1.00 10.00 249 PRO A CA 12
ATOM 16854 C C . PRO A 1 5 ? 12.826 4.983 -7.648 1.00 10.00 249 PRO A C 12
ATOM 16855 O O . PRO A 1 5 ? 13.104 3.999 -6.951 1.00 10.00 249 PRO A O 12
ATOM 16866 N N . PRO A 1 6 ? 13.227 5.070 -8.933 1.00 10.00 250 PRO A N 12
ATOM 16867 C CA . PRO A 1 6 ? 14.162 4.123 -9.538 1.00 10.00 250 PRO A CA 12
ATOM 16868 C C . PRO A 1 6 ? 15.566 4.248 -8.917 1.00 10.00 250 PRO A C 12
ATOM 16869 O O . PRO A 1 6 ? 15.921 5.285 -8.345 1.00 10.00 250 PRO A O 12
ATOM 16880 N N . ARG A 1 7 ? 16.382 3.193 -9.044 1.00 10.00 251 ARG A N 12
ATOM 16881 C CA . ARG A 1 7 ? 17.715 3.074 -8.422 1.00 10.00 251 ARG A CA 12
ATOM 16882 C C . ARG A 1 7 ? 18.758 2.535 -9.410 1.00 10.00 251 ARG A C 12
ATOM 16883 O O . ARG A 1 7 ? 18.435 1.778 -10.326 1.00 10.00 251 ARG A O 12
ATOM 16904 N N . PHE A 1 8 ? 20.015 2.919 -9.203 1.00 10.00 252 PHE A N 12
ATOM 16905 C CA . PHE A 1 8 ? 21.186 2.613 -10.034 1.00 10.00 252 PHE A CA 12
ATOM 16906 C C . PHE A 1 8 ? 21.718 1.182 -9.774 1.00 10.00 252 PHE A C 12
ATOM 16907 O O . PHE A 1 8 ? 22.815 1.003 -9.239 1.00 10.00 252 PHE A O 12
ATOM 16924 N N . ILE A 1 9 ? 20.930 0.149 -10.107 1.00 10.00 253 ILE A N 12
ATOM 16925 C CA . ILE A 1 9 ? 21.228 -1.258 -9.766 1.00 10.00 253 ILE A CA 12
ATOM 16926 C C . ILE A 1 9 ? 22.522 -1.768 -10.430 1.00 10.00 253 ILE A C 12
ATOM 16927 O O . ILE A 1 9 ? 23.459 -2.146 -9.722 1.00 10.00 253 ILE A O 12
ATOM 16943 N N . GLN A 1 10 ? 22.585 -1.810 -11.769 1.00 10.00 254 GLN A N 12
ATOM 16944 C CA . GLN A 1 10 ? 23.750 -2.310 -12.520 1.00 10.00 254 GLN A CA 12
ATOM 16945 C C . GLN A 1 10 ? 23.867 -1.678 -13.921 1.00 10.00 254 GLN A C 12
ATOM 16946 O O . GLN A 1 10 ? 22.859 -1.384 -14.569 1.00 10.00 254 GLN A O 12
ATOM 16960 N N . VAL A 1 11 ? 25.104 -1.545 -14.412 1.00 10.00 255 VAL A N 12
ATOM 16961 C CA . VAL A 1 11 ? 25.463 -1.212 -15.806 1.00 10.00 255 VAL A CA 12
ATOM 16962 C C . VAL A 1 11 ? 26.590 -2.137 -16.311 1.00 10.00 255 VAL A C 12
ATOM 16963 O O . VAL A 1 11 ? 27.415 -2.578 -15.500 1.00 10.00 255 VAL A O 12
ATOM 16976 N N . PRO A 1 12 ? 26.679 -2.430 -17.623 1.00 10.00 256 PRO A N 12
ATOM 16977 C CA . PRO A 1 12 ? 27.847 -3.081 -18.218 1.00 10.00 256 PRO A CA 12
ATOM 16978 C C . PRO A 1 12 ? 29.036 -2.107 -18.346 1.00 10.00 256 PRO A C 12
ATOM 16979 O O . PRO A 1 12 ? 28.869 -0.884 -18.362 1.00 10.00 256 PRO A O 12
ATOM 16990 N N . GLU A 1 13 ? 30.251 -2.646 -18.473 1.00 10.00 257 GLU A N 12
ATOM 16991 C CA . GLU A 1 13 ? 31.453 -1.885 -18.863 1.00 10.00 257 GLU A CA 12
ATOM 16992 C C . GLU A 1 13 ? 31.478 -1.603 -20.383 1.00 10.00 257 GLU A C 12
ATOM 16993 O O . GLU A 1 13 ? 30.646 -2.122 -21.131 1.00 10.00 257 GLU A O 12
ATOM 17005 N N . ASN A 1 14 ? 32.435 -0.791 -20.853 1.00 10.00 258 ASN A N 12
ATOM 17006 C CA . ASN A 1 14 ? 32.629 -0.430 -22.267 1.00 10.00 258 ASN A CA 12
ATOM 17007 C C . ASN A 1 14 ? 32.649 -1.651 -23.222 1.00 10.00 258 ASN A C 12
ATOM 17008 O O . ASN A 1 14 ? 33.584 -2.457 -23.218 1.00 10.00 258 ASN A O 12
ATOM 17019 N N . MET A 1 15 ? 31.593 -1.804 -24.024 1.00 10.00 259 MET A N 12
ATOM 17020 C CA . MET A 1 15 ? 31.390 -2.918 -24.957 1.00 10.00 259 MET A CA 12
ATOM 17021 C C . MET A 1 15 ? 32.138 -2.703 -26.282 1.00 10.00 259 MET A C 12
ATOM 17022 O O . MET A 1 15 ? 32.367 -1.569 -26.711 1.00 10.00 259 MET A O 12
ATOM 17036 N N . SER A 1 16 ? 32.447 -3.799 -26.978 1.00 10.00 260 SER A N 12
ATOM 17037 C CA . SER A 1 16 ? 32.967 -3.805 -28.351 1.00 10.00 260 SER A CA 12
ATOM 17038 C C . SER A 1 16 ? 32.347 -4.944 -29.169 1.00 10.00 260 SER A C 12
ATOM 17039 O O . SER A 1 16 ? 32.249 -6.081 -28.698 1.00 10.00 260 SER A O 12
ATOM 17047 N N . ILE A 1 17 ? 31.869 -4.627 -30.377 1.00 10.00 261 ILE A N 12
ATOM 17048 C CA . ILE A 1 17 ? 31.062 -5.514 -31.236 1.00 10.00 261 ILE A CA 12
ATOM 17049 C C . ILE A 1 17 ? 31.544 -5.415 -32.690 1.00 10.00 261 ILE A C 12
ATOM 17050 O O . ILE A 1 17 ? 31.673 -4.317 -33.230 1.00 10.00 261 ILE A O 12
ATOM 17066 N N . ASP A 1 18 ? 31.803 -6.557 -33.328 1.00 10.00 262 ASP A N 12
ATOM 17067 C CA . ASP A 1 18 ? 32.127 -6.664 -34.758 1.00 10.00 262 ASP A CA 12
ATOM 17068 C C . ASP A 1 18 ? 30.971 -6.175 -35.655 1.00 10.00 262 ASP A C 12
ATOM 17069 O O . ASP A 1 18 ? 29.825 -6.609 -35.512 1.00 10.00 262 ASP A O 12
ATOM 17078 N N . GLU A 1 19 ? 31.268 -5.262 -36.582 1.00 10.00 263 GLU A N 12
ATOM 17079 C CA . GLU A 1 19 ? 30.313 -4.673 -37.529 1.00 10.00 263 GLU A CA 12
ATOM 17080 C C . GLU A 1 19 ? 29.514 -5.730 -38.323 1.00 10.00 263 GLU A C 12
ATOM 17081 O O . GLU A 1 19 ? 30.065 -6.706 -38.840 1.00 10.00 263 GLU A O 12
ATOM 17093 N N . GLY A 1 20 ? 28.199 -5.514 -38.432 1.00 10.00 264 GLY A N 12
ATOM 17094 C CA . GLY A 1 20 ? 27.243 -6.358 -39.156 1.00 10.00 264 GLY A CA 12
ATOM 17095 C C . GLY A 1 20 ? 26.511 -7.396 -38.292 1.00 10.00 264 GLY A C 12
ATOM 17096 O O . GLY A 1 20 ? 25.539 -7.995 -38.761 1.00 10.00 264 GLY A O 12
ATOM 17100 N N . ARG A 1 21 ? 26.940 -7.619 -37.040 1.00 10.00 265 ARG A N 12
ATOM 17101 C CA . ARG A 1 21 ? 26.291 -8.549 -36.094 1.00 10.00 265 ARG A CA 12
ATOM 17102 C C . ARG A 1 21 ? 25.016 -7.973 -35.459 1.00 10.00 265 ARG A C 12
ATOM 17103 O O . ARG A 1 21 ? 24.812 -6.756 -35.410 1.00 10.00 265 ARG A O 12
ATOM 17124 N N . PHE A 1 22 ? 24.208 -8.870 -34.893 1.00 10.00 266 PHE A N 12
ATOM 17125 C CA . PHE A 1 22 ? 23.209 -8.567 -33.865 1.00 10.00 266 PHE A CA 12
ATOM 17126 C C . PHE A 1 22 ? 23.890 -8.244 -32.519 1.00 10.00 266 PHE A C 12
ATOM 17127 O O . PHE A 1 22 ? 24.962 -8.778 -32.214 1.00 10.00 266 PHE A O 12
ATOM 17144 N N . CYS A 1 23 ? 23.252 -7.430 -31.677 1.00 10.00 267 CYS A N 12
ATOM 17145 C CA . CYS A 1 23 ? 23.622 -7.233 -30.271 1.00 10.00 267 CYS A CA 12
ATOM 17146 C C . CYS A 1 23 ? 22.386 -6.928 -29.399 1.00 10.00 267 CYS A C 12
ATOM 17147 O O . CYS A 1 23 ? 21.381 -6.401 -29.885 1.00 10.00 267 CYS A O 12
ATOM 17155 N N . ARG A 1 24 ? 22.488 -7.195 -28.092 1.00 10.00 268 ARG A N 12
ATOM 17156 C CA . ARG A 1 24 ? 21.608 -6.662 -27.039 1.00 10.00 268 ARG A CA 12
ATOM 17157 C C . ARG A 1 24 ? 22.424 -6.198 -25.830 1.00 10.00 268 ARG A C 12
ATOM 17158 O O . ARG A 1 24 ? 23.387 -6.854 -25.428 1.00 10.00 268 ARG A O 12
ATOM 17179 N N . MET A 1 25 ? 22.021 -5.071 -25.252 1.00 10.00 269 MET A N 12
ATOM 17180 C CA . MET A 1 25 ? 22.471 -4.566 -23.954 1.00 10.00 269 MET A CA 12
ATOM 17181 C C . MET A 1 25 ? 21.416 -4.876 -22.880 1.00 10.00 269 MET A C 12
ATOM 17182 O O . MET A 1 25 ? 20.228 -5.013 -23.187 1.00 10.00 269 MET A O 12
ATOM 17196 N N . ASP A 1 26 ? 21.839 -4.957 -21.618 1.00 10.00 270 ASP A N 12
ATOM 17197 C CA . ASP A 1 26 ? 21.032 -5.426 -20.484 1.00 10.00 270 ASP A CA 12
ATOM 17198 C C . ASP A 1 26 ? 21.286 -4.565 -19.233 1.00 10.00 270 ASP A C 12
ATOM 17199 O O . ASP A 1 26 ? 22.414 -4.491 -18.735 1.00 10.00 270 ASP A O 12
ATOM 17208 N N . PHE A 1 27 ? 20.240 -3.897 -18.737 1.00 10.00 271 PHE A N 12
ATOM 17209 C CA . PHE A 1 27 ? 20.289 -2.878 -17.682 1.00 10.00 271 PHE A CA 12
ATOM 17210 C C . PHE A 1 27 ? 19.254 -3.144 -16.578 1.00 10.00 271 PHE A C 12
ATOM 17211 O O . PHE A 1 27 ? 18.049 -2.957 -16.773 1.00 10.00 271 PHE A O 12
ATOM 17228 N N . LYS A 1 28 ? 19.718 -3.592 -15.405 1.00 10.00 272 LYS A N 12
ATOM 17229 C CA . LYS A 1 28 ? 18.885 -3.758 -14.201 1.00 10.00 272 LYS A CA 12
ATOM 17230 C C . LYS A 1 28 ? 18.389 -2.394 -13.697 1.00 10.00 272 LYS A C 12
ATOM 17231 O O . LYS A 1 28 ? 19.192 -1.481 -13.493 1.00 10.00 272 LYS A O 12
ATOM 17250 N N . VAL A 1 29 ? 17.079 -2.253 -13.492 1.00 10.00 273 VAL A N 12
ATOM 17251 C CA . VAL A 1 29 ? 16.410 -1.026 -13.020 1.00 10.00 273 VAL A CA 12
ATOM 17252 C C . VAL A 1 29 ? 15.188 -1.370 -12.156 1.00 10.00 273 VAL A C 12
ATOM 17253 O O . VAL A 1 29 ? 14.301 -2.111 -12.584 1.00 10.00 273 VAL A O 12
ATOM 17266 N N . SER A 1 30 ? 15.145 -0.831 -10.933 1.00 10.00 274 SER A N 12
ATOM 17267 C CA . SER A 1 30 ? 14.130 -1.148 -9.912 1.00 10.00 274 SER A CA 12
ATOM 17268 C C . SER A 1 30 ? 13.562 0.117 -9.258 1.00 10.00 274 SER A C 12
ATOM 17269 O O . SER A 1 30 ? 14.286 0.850 -8.581 1.00 10.00 274 SER A O 12
ATOM 17277 N N . GLY A 1 31 ? 12.267 0.366 -9.463 1.00 10.00 275 GLY A N 12
ATOM 17278 C CA . GLY A 1 31 ? 11.453 1.416 -8.831 1.00 10.00 275 GLY A CA 12
ATOM 17279 C C . GLY A 1 31 ? 9.952 1.116 -8.962 1.00 10.00 275 GLY A C 12
ATOM 17280 O O . GLY A 1 31 ? 9.564 0.206 -9.703 1.00 10.00 275 GLY A O 12
ATOM 17284 N N . LEU A 1 32 ? 9.099 1.869 -8.258 1.00 10.00 276 LEU A N 12
ATOM 17285 C CA . LEU A 1 32 ? 7.641 1.674 -8.249 1.00 10.00 276 LEU A CA 12
ATOM 17286 C C . LEU A 1 32 ? 6.896 3.028 -8.174 1.00 10.00 276 LEU A C 12
ATOM 17287 O O . LEU A 1 32 ? 7.168 3.791 -7.248 1.00 10.00 276 LEU A O 12
ATOM 17303 N N . PRO A 1 33 ? 5.965 3.357 -9.092 1.00 10.00 277 PRO A N 12
ATOM 17304 C CA . PRO A 1 33 ? 5.557 2.574 -10.262 1.00 10.00 277 PRO A CA 12
ATOM 17305 C C . PRO A 1 33 ? 6.684 2.438 -11.301 1.00 10.00 277 PRO A C 12
ATOM 17306 O O . PRO A 1 33 ? 7.712 3.118 -11.218 1.00 10.00 277 PRO A O 12
ATOM 17317 N N . ALA A 1 34 ? 6.494 1.539 -12.270 1.00 10.00 278 ALA A N 12
ATOM 17318 C CA . ALA A 1 34 ? 7.456 1.257 -13.337 1.00 10.00 278 ALA A CA 12
ATOM 17319 C C . ALA A 1 34 ? 7.816 2.543 -14.122 1.00 10.00 278 ALA A C 12
ATOM 17320 O O . ALA A 1 34 ? 6.906 3.207 -14.637 1.00 10.00 278 ALA A O 12
ATOM 17327 N N . PRO A 1 35 ? 9.104 2.937 -14.198 1.00 10.00 279 PRO A N 12
ATOM 17328 C CA . PRO A 1 35 ? 9.499 4.213 -14.789 1.00 10.00 279 PRO A CA 12
ATOM 17329 C C . PRO A 1 35 ? 9.290 4.258 -16.310 1.00 10.00 279 PRO A C 12
ATOM 17330 O O . PRO A 1 35 ? 9.446 3.259 -17.017 1.00 10.00 279 PRO A O 12
ATOM 17341 N N . ASP A 1 36 ? 8.991 5.451 -16.825 1.00 10.00 280 ASP A N 12
ATOM 17342 C CA . ASP A 1 36 ? 9.137 5.795 -18.241 1.00 10.00 280 ASP A CA 12
ATOM 17343 C C . ASP A 1 36 ? 10.631 5.931 -18.592 1.00 10.00 280 ASP A C 12
ATOM 17344 O O . ASP A 1 36 ? 11.426 6.377 -17.758 1.00 10.00 280 ASP A O 12
ATOM 17353 N N . VAL A 1 37 ? 11.021 5.552 -19.812 1.00 10.00 281 VAL A N 12
ATOM 17354 C CA . VAL A 1 37 ? 12.427 5.459 -20.250 1.00 10.00 281 VAL A CA 12
ATOM 17355 C C . VAL A 1 37 ? 12.673 6.159 -21.591 1.00 10.00 281 VAL A C 12
ATOM 17356 O O . VAL A 1 37 ? 11.873 6.047 -22.524 1.00 10.00 281 VAL A O 12
ATOM 17369 N N . SER A 1 38 ? 13.811 6.851 -21.691 1.00 10.00 282 SER A N 12
ATOM 17370 C CA . SER A 1 38 ? 14.291 7.560 -22.889 1.00 10.00 282 SER A CA 12
ATOM 17371 C C . SER A 1 38 ? 15.786 7.313 -23.100 1.00 10.00 282 SER A C 12
ATOM 17372 O O . SER A 1 38 ? 16.546 7.281 -22.128 1.00 10.00 282 SER A O 12
ATOM 17380 N N . TRP A 1 39 ? 16.218 7.168 -24.357 1.00 10.00 283 TRP A N 12
ATOM 17381 C CA . TRP A 1 39 ? 17.609 6.874 -24.730 1.00 10.00 283 TRP A CA 12
ATOM 17382 C C . TRP A 1 39 ? 18.302 8.037 -25.451 1.00 10.00 283 TRP A C 12
ATOM 17383 O O . TRP A 1 39 ? 17.663 8.916 -26.037 1.00 10.00 283 TRP A O 12
ATOM 17404 N N . TYR A 1 40 ? 19.634 8.016 -25.401 1.00 10.00 284 TYR A N 12
ATOM 17405 C CA . TYR A 1 40 ? 20.554 9.042 -25.888 1.00 10.00 284 TYR A CA 12
ATOM 17406 C C . TYR A 1 40 ? 21.848 8.417 -26.441 1.00 10.00 284 TYR A C 12
ATOM 17407 O O . TYR A 1 40 ? 22.213 7.294 -26.081 1.00 10.00 284 TYR A O 12
ATOM 17425 N N . LEU A 1 41 ? 22.567 9.171 -27.278 1.00 10.00 285 LEU A N 12
ATOM 17426 C CA . LEU A 1 41 ? 23.872 8.844 -27.863 1.00 10.00 285 LEU A CA 12
ATOM 17427 C C . LEU A 1 41 ? 24.700 10.125 -28.050 1.00 10.00 285 LEU A C 12
ATOM 17428 O O . LEU A 1 41 ? 24.285 11.035 -28.771 1.00 10.00 285 LEU A O 12
ATOM 17444 N N . ASN A 1 42 ? 25.865 10.202 -27.399 1.00 10.00 286 ASN A N 12
ATOM 17445 C CA . ASN A 1 42 ? 26.826 11.321 -27.447 1.00 10.00 286 ASN A CA 12
ATOM 17446 C C . ASN A 1 42 ? 26.245 12.714 -27.078 1.00 10.00 286 ASN A C 12
ATOM 17447 O O . ASN A 1 42 ? 26.880 13.741 -27.334 1.00 10.00 286 ASN A O 12
ATOM 17458 N N . GLY A 1 43 ? 25.046 12.767 -26.482 1.00 10.00 287 GLY A N 12
ATOM 17459 C CA . GLY A 1 43 ? 24.318 13.982 -26.084 1.00 10.00 287 GLY A CA 12
ATOM 17460 C C . GLY A 1 43 ? 23.055 14.288 -26.908 1.00 10.00 287 GLY A C 12
ATOM 17461 O O . GLY A 1 43 ? 22.250 15.126 -26.491 1.00 10.00 287 GLY A O 12
ATOM 17465 N N . ARG A 1 44 ? 22.843 13.610 -28.048 1.00 10.00 288 ARG A N 12
ATOM 17466 C CA . ARG A 1 44 ? 21.587 13.634 -28.830 1.00 10.00 288 ARG A CA 12
ATOM 17467 C C . ARG A 1 44 ? 20.630 12.531 -28.365 1.00 10.00 288 ARG A C 12
ATOM 17468 O O . ARG A 1 44 ? 21.059 11.561 -27.740 1.00 10.00 288 ARG A O 12
ATOM 17489 N N . THR A 1 45 ? 19.340 12.652 -28.674 1.00 10.00 289 THR A N 12
ATOM 17490 C CA . THR A 1 45 ? 18.314 11.629 -28.386 1.00 10.00 289 THR A CA 12
ATOM 17491 C C . THR A 1 45 ? 18.410 10.412 -29.319 1.00 10.00 289 THR A C 12
ATOM 17492 O O . THR A 1 45 ? 18.949 10.487 -30.427 1.00 10.00 289 THR A O 12
ATOM 17503 N N . VAL A 1 46 ? 17.843 9.284 -28.877 1.00 10.00 290 VAL A N 12
ATOM 17504 C CA . VAL A 1 46 ? 17.680 8.021 -29.619 1.00 10.00 290 VAL A CA 12
ATOM 17505 C C . VAL A 1 46 ? 16.271 7.480 -29.360 1.00 10.00 290 VAL A C 12
ATOM 17506 O O . VAL A 1 46 ? 15.979 6.984 -28.271 1.00 10.00 290 VAL A O 12
ATOM 17519 N N . GLN A 1 47 ? 15.373 7.603 -30.339 1.00 10.00 291 GLN A N 12
ATOM 17520 C CA . GLN A 1 47 ? 14.054 6.952 -30.315 1.00 10.00 291 GLN A CA 12
ATOM 17521 C C . GLN A 1 47 ? 14.159 5.467 -30.722 1.00 10.00 291 GLN A C 12
ATOM 17522 O O . GLN A 1 47 ? 15.134 5.052 -31.357 1.00 10.00 291 GLN A O 12
ATOM 17536 N N . SER A 1 48 ? 13.145 4.662 -30.392 1.00 10.00 292 SER A N 12
ATOM 17537 C CA . SER A 1 48 ? 13.017 3.277 -30.871 1.00 10.00 292 SER A CA 12
ATOM 17538 C C . SER A 1 48 ? 12.687 3.209 -32.371 1.00 10.00 292 SER A C 12
ATOM 17539 O O . SER A 1 48 ? 11.969 4.061 -32.903 1.00 10.00 292 SER A O 12
ATOM 17547 N N . ASP A 1 49 ? 13.165 2.165 -33.051 1.00 10.00 293 ASP A N 12
ATOM 17548 C CA . ASP A 1 49 ? 12.779 1.792 -34.422 1.00 10.00 293 ASP A CA 12
ATOM 17549 C C . ASP A 1 49 ? 12.944 0.274 -34.659 1.00 10.00 293 ASP A C 12
ATOM 17550 O O . ASP A 1 49 ? 13.339 -0.464 -33.754 1.00 10.00 293 ASP A O 12
ATOM 17559 N N . ASP A 1 50 ? 12.632 -0.215 -35.864 1.00 10.00 294 ASP A N 12
ATOM 17560 C CA . ASP A 1 50 ? 12.671 -1.643 -36.222 1.00 10.00 294 ASP A CA 12
ATOM 17561 C C . ASP A 1 50 ? 14.046 -2.319 -36.030 1.00 10.00 294 ASP A C 12
ATOM 17562 O O . ASP A 1 50 ? 14.101 -3.525 -35.773 1.00 10.00 294 ASP A O 12
ATOM 17571 N N . LEU A 1 51 ? 15.150 -1.566 -36.121 1.00 10.00 295 LEU A N 12
ATOM 17572 C CA . LEU A 1 51 ? 16.519 -2.036 -35.872 1.00 10.00 295 LEU A CA 12
ATOM 17573 C C . LEU A 1 51 ? 16.982 -1.807 -34.419 1.00 10.00 295 LEU A C 12
ATOM 17574 O O . LEU A 1 51 ? 17.984 -2.392 -34.001 1.00 10.00 295 LEU A O 12
ATOM 17590 N N . HIS A 1 52 ? 16.256 -0.986 -33.653 1.00 10.00 296 HIS A N 12
ATOM 17591 C CA . HIS A 1 52 ? 16.603 -0.510 -32.310 1.00 10.00 296 HIS A CA 12
ATOM 17592 C C . HIS A 1 52 ? 15.419 -0.667 -31.341 1.00 10.00 296 HIS A C 12
ATOM 17593 O O . HIS A 1 52 ? 14.794 0.309 -30.909 1.00 10.00 296 HIS A O 12
ATOM 17607 N N . LYS A 1 53 ? 15.090 -1.923 -31.024 1.00 10.00 297 LYS A N 12
ATOM 17608 C CA . LYS A 1 53 ? 13.984 -2.309 -30.131 1.00 10.00 297 LYS A CA 12
ATOM 17609 C C . LYS A 1 53 ? 14.318 -2.001 -28.662 1.00 10.00 297 LYS A C 12
ATOM 17610 O O . LYS A 1 53 ? 15.475 -2.095 -28.241 1.00 10.00 297 LYS A O 12
ATOM 17629 N N . MET A 1 54 ? 13.291 -1.642 -27.889 1.00 10.00 298 MET A N 12
ATOM 17630 C CA . MET A 1 54 ? 13.366 -1.157 -26.502 1.00 10.00 298 MET A CA 12
ATOM 17631 C C . MET A 1 54 ? 12.233 -1.768 -25.662 1.00 10.00 298 MET A C 12
ATOM 17632 O O . MET A 1 54 ? 11.061 -1.444 -25.876 1.00 10.00 298 MET A O 12
ATOM 17646 N N . ILE A 1 55 ? 12.565 -2.666 -24.727 1.00 10.00 299 ILE A N 12
ATOM 17647 C CA . ILE A 1 55 ? 11.607 -3.383 -23.860 1.00 10.00 299 ILE A CA 12
ATOM 17648 C C . ILE A 1 55 ? 12.099 -3.481 -22.407 1.00 10.00 299 ILE A C 12
ATOM 17649 O O . ILE A 1 55 ? 13.288 -3.308 -22.134 1.00 10.00 299 ILE A O 12
ATOM 17665 N N . VAL A 1 56 ? 11.196 -3.781 -21.467 1.00 10.00 300 VAL A N 12
ATOM 17666 C CA . VAL A 1 56 ? 11.483 -3.969 -20.030 1.00 10.00 300 VAL A CA 12
ATOM 17667 C C . VAL A 1 56 ? 10.863 -5.286 -19.553 1.00 10.00 300 VAL A C 12
ATOM 17668 O O . VAL A 1 56 ? 9.644 -5.396 -19.398 1.00 10.00 300 VAL A O 12
ATOM 17681 N N . SER A 1 57 ? 11.702 -6.304 -19.369 1.00 10.00 301 SER A N 12
ATOM 17682 C CA . SER A 1 57 ? 11.320 -7.634 -18.874 1.00 10.00 301 SER A CA 12
ATOM 17683 C C . SER A 1 57 ? 10.991 -7.639 -17.372 1.00 10.00 301 SER A C 12
ATOM 17684 O O . SER A 1 57 ? 11.312 -6.702 -16.632 1.00 10.00 301 SER A O 12
ATOM 17692 N N . GLU A 1 58 ? 10.369 -8.728 -16.908 1.00 10.00 302 GLU A N 12
ATOM 17693 C CA . GLU A 1 58 ? 10.054 -8.990 -15.494 1.00 10.00 302 GLU A CA 12
ATOM 17694 C C . GLU A 1 58 ? 11.318 -8.989 -14.600 1.00 10.00 302 GLU A C 12
ATOM 17695 O O . GLU A 1 58 ? 12.443 -9.167 -15.081 1.00 10.00 302 GLU A O 12
ATOM 17707 N N . LYS A 1 59 ? 11.133 -8.773 -13.288 1.00 10.00 303 LYS A N 12
ATOM 17708 C CA . LYS A 1 59 ? 12.174 -8.573 -12.254 1.00 10.00 303 LYS A CA 12
ATOM 17709 C C . LYS A 1 59 ? 13.022 -7.294 -12.428 1.00 10.00 303 LYS A C 12
ATOM 17710 O O . LYS A 1 59 ? 14.001 -7.103 -11.703 1.00 10.00 303 LYS A O 12
ATOM 17729 N N . GLY A 1 60 ? 12.636 -6.397 -13.343 1.00 10.00 304 GLY A N 12
ATOM 17730 C CA . GLY A 1 60 ? 13.241 -5.074 -13.538 1.00 10.00 304 GLY A CA 12
ATOM 17731 C C . GLY A 1 60 ? 14.512 -5.104 -14.390 1.00 10.00 304 GLY A C 12
ATOM 17732 O O . GLY A 1 60 ? 15.594 -4.753 -13.913 1.00 10.00 304 GLY A O 12
ATOM 17736 N N . LEU A 1 61 ? 14.388 -5.519 -15.655 1.00 10.00 305 LEU A N 12
ATOM 17737 C CA . LEU A 1 61 ? 15.493 -5.641 -16.614 1.00 10.00 305 LEU A CA 12
ATOM 17738 C C . LEU A 1 61 ? 15.142 -4.968 -17.951 1.00 10.00 305 LEU A C 12
ATOM 17739 O O . LEU A 1 61 ? 14.419 -5.532 -18.774 1.00 10.00 305 LEU A O 12
ATOM 17755 N N . HIS A 1 62 ? 15.635 -3.748 -18.162 1.00 10.00 306 HIS A N 12
ATOM 17756 C CA . HIS A 1 62 ? 15.526 -3.032 -19.433 1.00 10.00 306 HIS A CA 12
ATOM 17757 C C . HIS A 1 62 ? 16.534 -3.585 -20.459 1.00 10.00 306 HIS A C 12
ATOM 17758 O O . HIS A 1 62 ? 17.714 -3.771 -20.146 1.00 10.00 306 HIS A O 12
ATOM 17772 N N . SER A 1 63 ? 16.074 -3.823 -21.688 1.00 10.00 307 SER A N 12
ATOM 17773 C CA . SER A 1 63 ? 16.870 -4.320 -22.816 1.00 10.00 307 SER A CA 12
ATOM 17774 C C . SER A 1 63 ? 16.840 -3.343 -23.996 1.00 10.00 307 SER A C 12
ATOM 17775 O O . SER A 1 63 ? 15.798 -2.758 -24.311 1.00 10.00 307 SER A O 12
ATOM 17783 N N . LEU A 1 64 ? 17.987 -3.194 -24.664 1.00 10.00 308 LEU A N 12
ATOM 17784 C CA . LEU A 1 64 ? 18.235 -2.291 -25.795 1.00 10.00 308 LEU A CA 12
ATOM 17785 C C . LEU A 1 64 ? 18.966 -3.072 -26.895 1.00 10.00 308 LEU A C 12
ATOM 17786 O O . LEU A 1 64 ? 20.068 -3.576 -26.675 1.00 10.00 308 LEU A O 12
ATOM 17802 N N . ILE A 1 65 ? 18.325 -3.235 -28.053 1.00 10.00 309 ILE A N 12
ATOM 17803 C CA . ILE A 1 65 ? 18.752 -4.146 -29.131 1.00 10.00 309 ILE A CA 12
ATOM 17804 C C . ILE A 1 65 ? 19.371 -3.381 -30.316 1.00 10.00 309 ILE A C 12
ATOM 17805 O O . ILE A 1 65 ? 19.036 -2.223 -30.572 1.00 10.00 309 ILE A O 12
ATOM 17821 N N . PHE A 1 66 ? 20.239 -4.062 -31.068 1.00 10.00 310 PHE A N 12
ATOM 17822 C CA . PHE A 1 66 ? 20.779 -3.679 -32.374 1.00 10.00 310 PHE A CA 12
ATOM 17823 C C . PHE A 1 66 ? 20.629 -4.861 -33.344 1.00 10.00 310 PHE A C 12
ATOM 17824 O O . PHE A 1 66 ? 21.331 -5.864 -33.210 1.00 10.00 310 PHE A O 12
ATOM 17841 N N . GLU A 1 67 ? 19.710 -4.783 -34.308 1.00 10.00 311 GLU A N 12
ATOM 17842 C CA . GLU A 1 67 ? 19.517 -5.848 -35.310 1.00 10.00 311 GLU A CA 12
ATOM 17843 C C . GLU A 1 67 ? 20.747 -6.053 -36.218 1.00 10.00 311 GLU A C 12
ATOM 17844 O O . GLU A 1 67 ? 21.135 -7.191 -36.496 1.00 10.00 311 GLU A O 12
ATOM 17856 N N . VAL A 1 68 ? 21.365 -4.958 -36.677 1.00 10.00 312 VAL A N 12
ATOM 17857 C CA . VAL A 1 68 ? 22.555 -4.939 -37.548 1.00 10.00 312 VAL A CA 12
ATOM 17858 C C . VAL A 1 68 ? 23.371 -3.660 -37.305 1.00 10.00 312 VAL A C 12
ATOM 17859 O O . VAL A 1 68 ? 23.096 -2.602 -37.875 1.00 10.00 312 VAL A O 12
ATOM 17872 N N . VAL A 1 69 ? 24.346 -3.726 -36.393 1.00 10.00 313 VAL A N 12
ATOM 17873 C CA . VAL A 1 69 ? 25.173 -2.565 -36.006 1.00 10.00 313 VAL A CA 12
ATOM 17874 C C . VAL A 1 69 ? 26.210 -2.206 -37.086 1.00 10.00 313 VAL A C 12
ATOM 17875 O O . VAL A 1 69 ? 26.798 -3.094 -37.710 1.00 10.00 313 VAL A O 12
ATOM 17888 N N . ARG A 1 70 ? 26.463 -0.908 -37.300 1.00 10.00 314 ARG A N 12
ATOM 17889 C CA . ARG A 1 70 ? 27.459 -0.351 -38.242 1.00 10.00 314 ARG A CA 12
ATOM 17890 C C . ARG A 1 70 ? 28.367 0.674 -37.554 1.00 10.00 314 ARG A C 12
ATOM 17891 O O . ARG A 1 70 ? 28.036 1.186 -36.486 1.00 10.00 314 ARG A O 12
ATOM 17912 N N . ALA A 1 71 ? 29.506 1.004 -38.160 1.00 10.00 315 ALA A N 12
ATOM 17913 C CA . ALA A 1 71 ? 30.541 1.873 -37.585 1.00 10.00 315 ALA A CA 12
ATOM 17914 C C . ALA A 1 71 ? 30.033 3.266 -37.144 1.00 10.00 315 ALA A C 12
ATOM 17915 O O . ALA A 1 71 ? 30.516 3.818 -36.153 1.00 10.00 315 ALA A O 12
ATOM 17922 N N . SER A 1 72 ? 29.024 3.814 -37.833 1.00 10.00 316 SER A N 12
ATOM 17923 C CA . SER A 1 72 ? 28.365 5.087 -37.480 1.00 10.00 316 SER A CA 12
ATOM 17924 C C . SER A 1 72 ? 27.552 5.035 -36.172 1.00 10.00 316 SER A C 12
ATOM 17925 O O . SER A 1 72 ? 27.232 6.085 -35.610 1.00 10.00 316 SER A O 12
ATOM 17933 N N . ASP A 1 73 ? 27.228 3.843 -35.659 1.00 10.00 317 ASP A N 12
ATOM 17934 C CA . ASP A 1 73 ? 26.491 3.644 -34.401 1.00 10.00 317 ASP A CA 12
ATOM 17935 C C . ASP A 1 73 ? 27.391 3.685 -33.148 1.00 10.00 317 ASP A C 12
ATOM 17936 O O . ASP A 1 73 ? 26.879 3.638 -32.030 1.00 10.00 317 ASP A O 12
ATOM 17945 N N . ALA A 1 74 ? 28.720 3.767 -33.295 1.00 10.00 318 ALA A N 12
ATOM 17946 C CA . ALA A 1 74 ? 29.652 3.834 -32.166 1.00 10.00 318 ALA A CA 12
ATOM 17947 C C . ALA A 1 74 ? 29.479 5.112 -31.311 1.00 10.00 318 ALA A C 12
ATOM 17948 O O . ALA A 1 74 ? 29.103 6.176 -31.818 1.00 10.00 318 ALA A O 12
ATOM 17955 N N . GLY A 1 75 ? 29.812 5.024 -30.018 1.00 10.00 319 GLY A N 12
ATOM 17956 C CA . GLY A 1 75 ? 29.780 6.152 -29.075 1.00 10.00 319 GLY A CA 12
ATOM 17957 C C . GLY A 1 75 ? 29.258 5.811 -27.675 1.00 10.00 319 GLY A C 12
ATOM 17958 O O . GLY A 1 75 ? 29.027 4.649 -27.336 1.00 10.00 319 GLY A O 12
ATOM 17962 N N . ALA A 1 76 ? 29.104 6.843 -26.844 1.00 10.00 320 ALA A N 12
ATOM 17963 C CA . ALA A 1 76 ? 28.549 6.780 -25.493 1.00 10.00 320 ALA A CA 12
ATOM 17964 C C . ALA A 1 76 ? 27.007 6.809 -25.517 1.00 10.00 320 ALA A C 12
ATOM 17965 O O . ALA A 1 76 ? 26.396 7.877 -25.638 1.00 10.00 320 ALA A O 12
ATOM 17972 N N . TYR A 1 77 ? 26.375 5.639 -25.414 1.00 10.00 321 TYR A N 12
ATOM 17973 C CA . TYR A 1 77 ? 24.934 5.503 -25.183 1.00 10.00 321 TYR A CA 12
ATOM 17974 C C . TYR A 1 77 ? 24.573 5.788 -23.721 1.00 10.00 321 TYR A C 12
ATOM 17975 O O . TYR A 1 77 ? 25.321 5.441 -22.802 1.00 10.00 321 TYR A O 12
ATOM 17993 N N . ALA A 1 78 ? 23.388 6.356 -23.498 1.00 10.00 322 ALA A N 12
ATOM 17994 C CA . ALA A 1 78 ? 22.797 6.498 -22.170 1.00 10.00 322 ALA A CA 12
ATOM 17995 C C . ALA A 1 78 ? 21.269 6.336 -22.188 1.00 10.00 322 ALA A C 12
ATOM 17996 O O . ALA A 1 78 ? 20.617 6.518 -23.217 1.00 10.00 322 ALA A O 12
ATOM 18003 N N . CYS A 1 79 ? 20.700 6.046 -21.021 1.00 10.00 323 CYS A N 12
ATOM 18004 C CA . CYS A 1 79 ? 19.275 5.918 -20.746 1.00 10.00 323 CYS A CA 12
ATOM 18005 C C . CYS A 1 79 ? 18.920 6.689 -19.468 1.00 10.00 323 CYS A C 12
ATOM 18006 O O . CYS A 1 79 ? 19.681 6.672 -18.497 1.00 10.00 323 CYS A O 12
ATOM 18014 N N . VAL A 1 80 ? 17.752 7.331 -19.452 1.00 10.00 324 VAL A N 12
ATOM 18015 C CA . VAL A 1 80 ? 17.186 8.047 -18.299 1.00 10.00 324 VAL A CA 12
ATOM 18016 C C . VAL A 1 80 ? 15.817 7.448 -17.973 1.00 10.00 324 VAL A C 12
ATOM 18017 O O . VAL A 1 80 ? 14.949 7.368 -18.846 1.00 10.00 324 VAL A O 12
ATOM 18030 N N . ALA A 1 81 ? 15.640 7.008 -16.726 1.00 10.00 325 ALA A N 12
ATOM 18031 C CA . ALA A 1 81 ? 14.449 6.339 -16.203 1.00 10.00 325 ALA A CA 12
ATOM 18032 C C . ALA A 1 81 ? 13.779 7.203 -15.119 1.00 10.00 325 ALA A C 12
ATOM 18033 O O . ALA A 1 81 ? 14.438 7.594 -14.152 1.00 10.00 325 ALA A O 12
ATOM 18040 N N . LYS A 1 82 ? 12.488 7.525 -15.277 1.00 10.00 326 LYS A N 12
ATOM 18041 C CA . LYS A 1 82 ? 11.741 8.476 -14.427 1.00 10.00 326 LYS A CA 12
ATOM 18042 C C . LYS A 1 82 ? 10.370 7.939 -14.011 1.00 10.00 326 LYS A C 12
ATOM 18043 O O . LYS A 1 82 ? 9.618 7.446 -14.851 1.00 10.00 326 LYS A O 12
ATOM 18062 N N . ASN A 1 83 ? 10.019 8.087 -12.734 1.00 10.00 327 ASN A N 12
ATOM 18063 C CA . ASN A 1 83 ? 8.657 7.898 -12.215 1.00 10.00 327 ASN A CA 12
ATOM 18064 C C . ASN A 1 83 ? 8.217 9.086 -11.329 1.00 10.00 327 ASN A C 12
ATOM 18065 O O . ASN A 1 83 ? 8.960 10.057 -11.154 1.00 10.00 327 ASN A O 12
ATOM 18076 N N . ARG A 1 84 ? 7.003 9.020 -10.762 1.00 10.00 328 ARG A N 12
ATOM 18077 C CA . ARG A 1 84 ? 6.407 10.066 -9.900 1.00 10.00 328 ARG A CA 12
ATOM 18078 C C . ARG A 1 84 ? 7.187 10.400 -8.614 1.00 10.00 328 ARG A C 12
ATOM 18079 O O . ARG A 1 84 ? 6.891 11.416 -7.982 1.00 10.00 328 ARG A O 12
ATOM 18100 N N . ALA A 1 85 ? 8.171 9.582 -8.231 1.00 10.00 329 ALA A N 12
ATOM 18101 C CA . ALA A 1 85 ? 8.977 9.735 -7.018 1.00 10.00 329 ALA A CA 12
ATOM 18102 C C . ALA A 1 85 ? 10.457 10.104 -7.273 1.00 10.00 329 ALA A C 12
ATOM 18103 O O . ALA A 1 85 ? 11.123 10.572 -6.344 1.00 10.00 329 ALA A O 12
ATOM 18110 N N . GLY A 1 86 ? 10.985 9.942 -8.495 1.00 10.00 330 GLY A N 12
ATOM 18111 C CA . GLY A 1 86 ? 12.372 10.309 -8.824 1.00 10.00 330 GLY A CA 12
ATOM 18112 C C . GLY A 1 86 ? 12.905 9.798 -10.168 1.00 10.00 330 GLY A C 12
ATOM 18113 O O . GLY A 1 86 ? 12.163 9.315 -11.025 1.00 10.00 330 GLY A O 12
ATOM 18117 N N . GLU A 1 87 ? 14.221 9.937 -10.346 1.00 10.00 331 GLU A N 12
ATOM 18118 C CA . GLU A 1 87 ? 14.977 9.717 -11.589 1.00 10.00 331 GLU A CA 12
ATOM 18119 C C . GLU A 1 87 ? 16.257 8.888 -11.345 1.00 10.00 331 GLU A C 12
ATOM 18120 O O . GLU A 1 87 ? 16.922 9.042 -10.315 1.00 10.00 331 GLU A O 12
ATOM 18132 N N . ALA A 1 88 ? 16.633 8.052 -12.318 1.00 10.00 332 ALA A N 12
ATOM 18133 C CA . ALA A 1 88 ? 17.919 7.352 -12.408 1.00 10.00 332 ALA A CA 12
ATOM 18134 C C . ALA A 1 88 ? 18.480 7.397 -13.846 1.00 10.00 332 ALA A C 12
ATOM 18135 O O . ALA A 1 88 ? 17.740 7.632 -14.807 1.00 10.00 332 ALA A O 12
ATOM 18142 N N . THR A 1 89 ? 19.786 7.156 -14.000 1.00 10.00 333 THR A N 12
ATOM 18143 C CA . THR A 1 89 ? 20.518 7.229 -15.282 1.00 10.00 333 THR A CA 12
ATOM 18144 C C . THR A 1 89 ? 21.483 6.049 -15.430 1.00 10.00 333 THR A C 12
ATOM 18145 O O . THR A 1 89 ? 22.126 5.637 -14.464 1.00 10.00 333 THR A O 12
ATOM 18156 N N . PHE A 1 90 ? 21.610 5.513 -16.645 1.00 10.00 334 PHE A N 12
ATOM 18157 C CA . PHE A 1 90 ? 22.421 4.337 -16.979 1.00 10.00 334 PHE A CA 12
ATOM 18158 C C . PHE A 1 90 ? 23.212 4.592 -18.274 1.00 10.00 334 PHE A C 12
ATOM 18159 O O . PHE A 1 90 ? 22.654 5.143 -19.222 1.00 10.00 334 PHE A O 12
ATOM 18176 N N . THR A 1 91 ? 24.494 4.212 -18.336 1.00 10.00 335 THR A N 12
ATOM 18177 C CA . THR A 1 91 ? 25.429 4.634 -19.408 1.00 10.00 335 THR A CA 12
ATOM 18178 C C . THR A 1 91 ? 26.375 3.501 -19.826 1.00 10.00 335 THR A C 12
ATOM 18179 O O . THR A 1 91 ? 26.830 2.730 -18.977 1.00 10.00 335 THR A O 12
ATOM 18190 N N . VAL A 1 92 ? 26.709 3.411 -21.122 1.00 10.00 336 VAL A N 12
ATOM 18191 C CA . VAL A 1 92 ? 27.740 2.507 -21.678 1.00 10.00 336 VAL A CA 12
ATOM 18192 C C . VAL A 1 92 ? 28.361 3.068 -22.968 1.00 10.00 336 VAL A C 12
ATOM 18193 O O . VAL A 1 92 ? 27.670 3.650 -23.804 1.00 10.00 336 VAL A O 12
ATOM 18206 N N . GLN A 1 93 ? 29.667 2.874 -23.162 1.00 10.00 337 GLN A N 12
ATOM 18207 C CA . GLN A 1 93 ? 30.357 3.138 -24.432 1.00 10.00 337 GLN A CA 12
ATOM 18208 C C . GLN A 1 93 ? 30.357 1.883 -25.324 1.00 10.00 337 GLN A C 12
ATOM 18209 O O . GLN A 1 93 ? 30.634 0.783 -24.843 1.00 10.00 337 GLN A O 12
ATOM 18223 N N . LEU A 1 94 ? 30.078 2.050 -26.620 1.00 10.00 338 LEU A N 12
ATOM 18224 C CA . LEU A 1 94 ? 30.060 0.995 -27.638 1.00 10.00 338 LEU A CA 12
ATOM 18225 C C . LEU A 1 94 ? 31.100 1.274 -28.736 1.00 10.00 338 LEU A C 12
ATOM 18226 O O . LEU A 1 94 ? 30.897 2.131 -29.598 1.00 10.00 338 LEU A O 12
ATOM 18242 N N . ASP A 1 95 ? 32.216 0.548 -28.705 1.00 10.00 339 ASP A N 12
ATOM 18243 C CA . ASP A 1 95 ? 33.237 0.527 -29.759 1.00 10.00 339 ASP A CA 12
ATOM 18244 C C . ASP A 1 95 ? 32.860 -0.475 -30.868 1.00 10.00 339 ASP A C 12
ATOM 18245 O O . ASP A 1 95 ? 33.227 -1.652 -30.820 1.00 10.00 339 ASP A O 12
ATOM 18254 N N . VAL A 1 96 ? 32.100 -0.026 -31.873 1.00 10.00 340 VAL A N 12
ATOM 18255 C CA . VAL A 1 96 ? 31.774 -0.842 -33.059 1.00 10.00 340 VAL A CA 12
ATOM 18256 C C . VAL A 1 96 ? 33.036 -1.060 -33.904 1.00 10.00 340 VAL A C 12
ATOM 18257 O O . VAL A 1 96 ? 33.550 -0.130 -34.531 1.00 10.00 340 VAL A O 12
ATOM 18270 N N . LEU A 1 97 ? 33.561 -2.285 -33.890 1.00 10.00 341 LEU A N 12
ATOM 18271 C CA . LEU A 1 97 ? 34.757 -2.718 -34.613 1.00 10.00 341 LEU A CA 12
ATOM 18272 C C . LEU A 1 97 ? 34.440 -2.854 -36.115 1.00 10.00 341 LEU A C 12
ATOM 18273 O O . LEU A 1 97 ? 33.860 -3.851 -36.552 1.00 10.00 341 LEU A O 12
ATOM 18289 N N . ALA A 1 98 ? 34.762 -1.818 -36.894 1.00 10.00 342 ALA A N 12
ATOM 18290 C CA . ALA A 1 98 ? 34.442 -1.717 -38.320 1.00 10.00 342 ALA A CA 12
ATOM 18291 C C . ALA A 1 98 ? 35.082 -2.829 -39.182 1.00 10.00 342 ALA A C 12
ATOM 18292 O O . ALA A 1 98 ? 36.162 -3.346 -38.869 1.00 10.00 342 ALA A O 12
ATOM 18299 N N . LYS A 1 99 ? 34.430 -3.149 -40.306 1.00 10.00 343 LYS A N 12
ATOM 18300 C CA . LYS A 1 99 ? 34.851 -4.124 -41.328 1.00 10.00 343 LYS A CA 12
ATOM 18301 C C . LYS A 1 99 ? 35.298 -3.438 -42.627 1.00 10.00 343 LYS A C 12
ATOM 18302 O O . LYS A 1 99 ? 36.284 -3.863 -43.234 1.00 10.00 343 LYS A O 12
ATOM 18321 N N . GLU A 1 100 ? 34.603 -2.373 -43.042 1.00 10.00 344 GLU A N 12
ATOM 18322 C CA . GLU A 1 100 ? 34.983 -1.495 -44.172 1.00 10.00 344 GLU A CA 12
ATOM 18323 C C . GLU A 1 100 ? 36.308 -0.739 -43.937 1.00 10.00 344 GLU A C 12
ATOM 18324 O O . GLU A 1 100 ? 37.143 -0.705 -44.870 1.00 10.00 344 GLU A O 12
ATOM 18337 N N . GLY A 1 1 ? -0.315 0.550 -0.998 1.00 10.00 -4 GLY A N 13
ATOM 18338 C CA . GLY A 1 1 ? 1.069 0.051 -0.840 1.00 10.00 -4 GLY A CA 13
ATOM 18339 C C . GLY A 1 1 ? 2.099 1.151 -1.065 1.00 10.00 -4 GLY A C 13
ATOM 18340 O O . GLY A 1 1 ? 1.807 2.171 -1.696 1.00 10.00 -4 GLY A O 13
ATOM 18346 N N . ALA A 1 2 ? 3.317 0.956 -0.549 1.00 10.00 -3 ALA A N 13
ATOM 18347 C CA . ALA A 1 2 ? 4.456 1.866 -0.730 1.00 10.00 -3 ALA A CA 13
ATOM 18348 C C . ALA A 1 2 ? 4.963 1.927 -2.192 1.00 10.00 -3 ALA A C 13
ATOM 18349 O O . ALA A 1 2 ? 4.631 1.074 -3.022 1.00 10.00 -3 ALA A O 13
ATOM 18356 N N . MET A 1 3 ? 5.794 2.929 -2.502 1.00 10.00 -2 MET A N 13
ATOM 18357 C CA . MET A 1 3 ? 6.430 3.159 -3.814 1.00 10.00 -2 MET A CA 13
ATOM 18358 C C . MET A 1 3 ? 7.824 3.816 -3.666 1.00 10.00 -2 MET A C 13
ATOM 18359 O O . MET A 1 3 ? 8.240 4.120 -2.543 1.00 10.00 -2 MET A O 13
ATOM 18373 N N . GLY A 1 4 ? 8.563 4.047 -4.761 1.00 10.00 -1 GLY A N 13
ATOM 18374 C CA . GLY A 1 4 ? 9.888 4.689 -4.695 1.00 10.00 -1 GLY A CA 13
ATOM 18375 C C . GLY A 1 4 ? 10.581 4.987 -6.039 1.00 10.00 -1 GLY A C 13
ATOM 18376 O O . GLY A 1 4 ? 10.161 4.497 -7.093 1.00 10.00 -1 GLY A O 13
ATOM 18380 N N . PRO A 1 5 ? 11.663 5.791 -6.019 1.00 10.00 249 PRO A N 13
ATOM 18381 C CA . PRO A 1 5 ? 12.349 6.270 -7.224 1.00 10.00 249 PRO A CA 13
ATOM 18382 C C . PRO A 1 5 ? 13.069 5.148 -8.001 1.00 10.00 249 PRO A C 13
ATOM 18383 O O . PRO A 1 5 ? 13.350 4.085 -7.434 1.00 10.00 249 PRO A O 13
ATOM 18394 N N . PRO A 1 6 ? 13.429 5.377 -9.282 1.00 10.00 250 PRO A N 13
ATOM 18395 C CA . PRO A 1 6 ? 14.259 4.453 -10.052 1.00 10.00 250 PRO A CA 13
ATOM 18396 C C . PRO A 1 6 ? 15.665 4.335 -9.433 1.00 10.00 250 PRO A C 13
ATOM 18397 O O . PRO A 1 6 ? 16.238 5.337 -8.991 1.00 10.00 250 PRO A O 13
ATOM 18408 N N . ARG A 1 7 ? 16.224 3.117 -9.382 1.00 10.00 251 ARG A N 13
ATOM 18409 C CA . ARG A 1 7 ? 17.484 2.806 -8.676 1.00 10.00 251 ARG A CA 13
ATOM 18410 C C . ARG A 1 7 ? 18.395 1.841 -9.444 1.00 10.00 251 ARG A C 13
ATOM 18411 O O . ARG A 1 7 ? 17.938 0.858 -10.030 1.00 10.00 251 ARG A O 13
ATOM 18432 N N . PHE A 1 8 ? 19.698 2.112 -9.367 1.00 10.00 252 PHE A N 13
ATOM 18433 C CA . PHE A 1 8 ? 20.809 1.279 -9.837 1.00 10.00 252 PHE A CA 13
ATOM 18434 C C . PHE A 1 8 ? 20.818 -0.104 -9.158 1.00 10.00 252 PHE A C 13
ATOM 18435 O O . PHE A 1 8 ? 20.989 -0.193 -7.939 1.00 10.00 252 PHE A O 13
ATOM 18452 N N . ILE A 1 9 ? 20.686 -1.180 -9.940 1.00 10.00 253 ILE A N 13
ATOM 18453 C CA . ILE A 1 9 ? 20.969 -2.563 -9.506 1.00 10.00 253 ILE A CA 13
ATOM 18454 C C . ILE A 1 9 ? 22.165 -3.125 -10.289 1.00 10.00 253 ILE A C 13
ATOM 18455 O O . ILE A 1 9 ? 23.136 -3.583 -9.682 1.00 10.00 253 ILE A O 13
ATOM 18471 N N . GLN A 1 10 ? 22.123 -3.063 -11.625 1.00 10.00 254 GLN A N 13
ATOM 18472 C CA . GLN A 1 10 ? 23.213 -3.483 -12.515 1.00 10.00 254 GLN A CA 13
ATOM 18473 C C . GLN A 1 10 ? 23.205 -2.674 -13.821 1.00 10.00 254 GLN A C 13
ATOM 18474 O O . GLN A 1 10 ? 22.163 -2.521 -14.462 1.00 10.00 254 GLN A O 13
ATOM 18488 N N . VAL A 1 11 ? 24.386 -2.217 -14.240 1.00 10.00 255 VAL A N 13
ATOM 18489 C CA . VAL A 1 11 ? 24.671 -1.640 -15.567 1.00 10.00 255 VAL A CA 13
ATOM 18490 C C . VAL A 1 11 ? 25.741 -2.496 -16.275 1.00 10.00 255 VAL A C 13
ATOM 18491 O O . VAL A 1 11 ? 26.537 -3.149 -15.587 1.00 10.00 255 VAL A O 13
ATOM 18504 N N . PRO A 1 12 ? 25.786 -2.542 -17.619 1.00 10.00 256 PRO A N 13
ATOM 18505 C CA . PRO A 1 12 ? 26.749 -3.369 -18.348 1.00 10.00 256 PRO A CA 13
ATOM 18506 C C . PRO A 1 12 ? 28.164 -2.760 -18.339 1.00 10.00 256 PRO A C 13
ATOM 18507 O O . PRO A 1 12 ? 28.351 -1.566 -18.084 1.00 10.00 256 PRO A O 13
ATOM 18518 N N . GLU A 1 13 ? 29.173 -3.568 -18.673 1.00 10.00 257 GLU A N 13
ATOM 18519 C CA . GLU A 1 13 ? 30.507 -3.076 -19.061 1.00 10.00 257 GLU A CA 13
ATOM 18520 C C . GLU A 1 13 ? 30.474 -2.461 -20.479 1.00 10.00 257 GLU A C 13
ATOM 18521 O O . GLU A 1 13 ? 29.489 -2.604 -21.212 1.00 10.00 257 GLU A O 13
ATOM 18533 N N . ASN A 1 14 ? 31.562 -1.801 -20.900 1.00 10.00 258 ASN A N 13
ATOM 18534 C CA . ASN A 1 14 ? 31.732 -1.381 -22.295 1.00 10.00 258 ASN A CA 13
ATOM 18535 C C . ASN A 1 14 ? 31.748 -2.589 -23.263 1.00 10.00 258 ASN A C 13
ATOM 18536 O O . ASN A 1 14 ? 32.041 -3.725 -22.870 1.00 10.00 258 ASN A O 13
ATOM 18547 N N . MET A 1 15 ? 31.438 -2.338 -24.535 1.00 10.00 259 MET A N 13
ATOM 18548 C CA . MET A 1 15 ? 31.209 -3.351 -25.576 1.00 10.00 259 MET A CA 13
ATOM 18549 C C . MET A 1 15 ? 32.075 -3.094 -26.817 1.00 10.00 259 MET A C 13
ATOM 18550 O O . MET A 1 15 ? 32.394 -1.948 -27.139 1.00 10.00 259 MET A O 13
ATOM 18564 N N . SER A 1 16 ? 32.411 -4.160 -27.549 1.00 10.00 260 SER A N 13
ATOM 18565 C CA . SER A 1 16 ? 33.203 -4.125 -28.788 1.00 10.00 260 SER A CA 13
ATOM 18566 C C . SER A 1 16 ? 32.705 -5.173 -29.795 1.00 10.00 260 SER A C 13
ATOM 18567 O O . SER A 1 16 ? 33.190 -6.307 -29.841 1.00 10.00 260 SER A O 13
ATOM 18575 N N . ILE A 1 17 ? 31.679 -4.807 -30.570 1.00 10.00 261 ILE A N 13
ATOM 18576 C CA . ILE A 1 17 ? 30.917 -5.706 -31.455 1.00 10.00 261 ILE A CA 13
ATOM 18577 C C . ILE A 1 17 ? 31.352 -5.521 -32.918 1.00 10.00 261 ILE A C 13
ATOM 18578 O O . ILE A 1 17 ? 31.525 -4.395 -33.383 1.00 10.00 261 ILE A O 13
ATOM 18594 N N . ASP A 1 18 ? 31.527 -6.623 -33.650 1.00 10.00 262 ASP A N 13
ATOM 18595 C CA . ASP A 1 18 ? 31.840 -6.626 -35.086 1.00 10.00 262 ASP A CA 13
ATOM 18596 C C . ASP A 1 18 ? 30.676 -6.086 -35.943 1.00 10.00 262 ASP A C 13
ATOM 18597 O O . ASP A 1 18 ? 29.530 -6.524 -35.814 1.00 10.00 262 ASP A O 13
ATOM 18606 N N . GLU A 1 19 ? 30.968 -5.131 -36.828 1.00 10.00 263 GLU A N 13
ATOM 18607 C CA . GLU A 1 19 ? 30.009 -4.511 -37.750 1.00 10.00 263 GLU A CA 13
ATOM 18608 C C . GLU A 1 19 ? 29.248 -5.547 -38.603 1.00 10.00 263 GLU A C 13
ATOM 18609 O O . GLU A 1 19 ? 29.848 -6.403 -39.260 1.00 10.00 263 GLU A O 13
ATOM 18621 N N . GLY A 1 20 ? 27.915 -5.443 -38.595 1.00 10.00 264 GLY A N 13
ATOM 18622 C CA . GLY A 1 20 ? 26.967 -6.307 -39.306 1.00 10.00 264 GLY A CA 13
ATOM 18623 C C . GLY A 1 20 ? 26.225 -7.315 -38.414 1.00 10.00 264 GLY A C 13
ATOM 18624 O O . GLY A 1 20 ? 25.235 -7.904 -38.857 1.00 10.00 264 GLY A O 13
ATOM 18628 N N . ARG A 1 21 ? 26.669 -7.521 -37.164 1.00 10.00 265 ARG A N 13
ATOM 18629 C CA . ARG A 1 21 ? 26.038 -8.434 -36.190 1.00 10.00 265 ARG A CA 13
ATOM 18630 C C . ARG A 1 21 ? 24.770 -7.859 -35.541 1.00 10.00 265 ARG A C 13
ATOM 18631 O O . ARG A 1 21 ? 24.571 -6.642 -35.485 1.00 10.00 265 ARG A O 13
ATOM 18652 N N . PHE A 1 22 ? 23.969 -8.754 -34.961 1.00 10.00 266 PHE A N 13
ATOM 18653 C CA . PHE A 1 22 ? 23.024 -8.452 -33.882 1.00 10.00 266 PHE A CA 13
ATOM 18654 C C . PHE A 1 22 ? 23.773 -8.265 -32.547 1.00 10.00 266 PHE A C 13
ATOM 18655 O O . PHE A 1 22 ? 24.719 -9.006 -32.260 1.00 10.00 266 PHE A O 13
ATOM 18672 N N . CYS A 1 23 ? 23.317 -7.347 -31.690 1.00 10.00 267 CYS A N 13
ATOM 18673 C CA . CYS A 1 23 ? 23.637 -7.341 -30.254 1.00 10.00 267 CYS A CA 13
ATOM 18674 C C . CYS A 1 23 ? 22.524 -6.688 -29.406 1.00 10.00 267 CYS A C 13
ATOM 18675 O O . CYS A 1 23 ? 21.567 -6.117 -29.938 1.00 10.00 267 CYS A O 13
ATOM 18683 N N . ARG A 1 24 ? 22.645 -6.773 -28.074 1.00 10.00 268 ARG A N 13
ATOM 18684 C CA . ARG A 1 24 ? 21.769 -6.104 -27.091 1.00 10.00 268 ARG A CA 13
ATOM 18685 C C . ARG A 1 24 ? 22.518 -5.702 -25.815 1.00 10.00 268 ARG A C 13
ATOM 18686 O O . ARG A 1 24 ? 23.637 -6.159 -25.573 1.00 10.00 268 ARG A O 13
ATOM 18707 N N . MET A 1 25 ? 21.870 -4.887 -24.986 1.00 10.00 269 MET A N 13
ATOM 18708 C CA . MET A 1 25 ? 22.340 -4.420 -23.673 1.00 10.00 269 MET A CA 13
ATOM 18709 C C . MET A 1 25 ? 21.407 -4.881 -22.537 1.00 10.00 269 MET A C 13
ATOM 18710 O O . MET A 1 25 ? 20.281 -5.317 -22.785 1.00 10.00 269 MET A O 13
ATOM 18724 N N . ASP A 1 26 ? 21.865 -4.776 -21.286 1.00 10.00 270 ASP A N 13
ATOM 18725 C CA . ASP A 1 26 ? 21.206 -5.313 -20.085 1.00 10.00 270 ASP A CA 13
ATOM 18726 C C . ASP A 1 26 ? 21.351 -4.377 -18.864 1.00 10.00 270 ASP A C 13
ATOM 18727 O O . ASP A 1 26 ? 22.434 -4.233 -18.296 1.00 10.00 270 ASP A O 13
ATOM 18736 N N . PHE A 1 27 ? 20.255 -3.719 -18.472 1.00 10.00 271 PHE A N 13
ATOM 18737 C CA . PHE A 1 27 ? 20.176 -2.708 -17.407 1.00 10.00 271 PHE A CA 13
ATOM 18738 C C . PHE A 1 27 ? 19.100 -3.078 -16.369 1.00 10.00 271 PHE A C 13
ATOM 18739 O O . PHE A 1 27 ? 17.904 -2.887 -16.604 1.00 10.00 271 PHE A O 13
ATOM 18756 N N . LYS A 1 28 ? 19.500 -3.618 -15.211 1.00 10.00 272 LYS A N 13
ATOM 18757 C CA . LYS A 1 28 ? 18.596 -3.862 -14.070 1.00 10.00 272 LYS A CA 13
ATOM 18758 C C . LYS A 1 28 ? 18.308 -2.540 -13.347 1.00 10.00 272 LYS A C 13
ATOM 18759 O O . LYS A 1 28 ? 19.204 -1.969 -12.718 1.00 10.00 272 LYS A O 13
ATOM 18778 N N . VAL A 1 29 ? 17.068 -2.059 -13.440 1.00 10.00 273 VAL A N 13
ATOM 18779 C CA . VAL A 1 29 ? 16.583 -0.809 -12.828 1.00 10.00 273 VAL A CA 13
ATOM 18780 C C . VAL A 1 29 ? 15.373 -1.087 -11.926 1.00 10.00 273 VAL A C 13
ATOM 18781 O O . VAL A 1 29 ? 14.255 -1.318 -12.394 1.00 10.00 273 VAL A O 13
ATOM 18794 N N . SER A 1 30 ? 15.610 -1.116 -10.611 1.00 10.00 274 SER A N 13
ATOM 18795 C CA . SER A 1 30 ? 14.551 -1.194 -9.591 1.00 10.00 274 SER A CA 13
ATOM 18796 C C . SER A 1 30 ? 13.808 0.148 -9.450 1.00 10.00 274 SER A C 13
ATOM 18797 O O . SER A 1 30 ? 14.204 1.151 -10.049 1.00 10.00 274 SER A O 13
ATOM 18805 N N . GLY A 1 31 ? 12.733 0.175 -8.662 1.00 10.00 275 GLY A N 13
ATOM 18806 C CA . GLY A 1 31 ? 11.826 1.310 -8.439 1.00 10.00 275 GLY A CA 13
ATOM 18807 C C . GLY A 1 31 ? 10.364 0.961 -8.749 1.00 10.00 275 GLY A C 13
ATOM 18808 O O . GLY A 1 31 ? 10.081 -0.035 -9.424 1.00 10.00 275 GLY A O 13
ATOM 18812 N N . LEU A 1 32 ? 9.426 1.777 -8.259 1.00 10.00 276 LEU A N 13
ATOM 18813 C CA . LEU A 1 32 ? 7.980 1.561 -8.404 1.00 10.00 276 LEU A CA 13
ATOM 18814 C C . LEU A 1 32 ? 7.217 2.906 -8.371 1.00 10.00 276 LEU A C 13
ATOM 18815 O O . LEU A 1 32 ? 7.456 3.686 -7.449 1.00 10.00 276 LEU A O 13
ATOM 18831 N N . PRO A 1 33 ? 6.298 3.204 -9.312 1.00 10.00 277 PRO A N 13
ATOM 18832 C CA . PRO A 1 33 ? 5.928 2.399 -10.479 1.00 10.00 277 PRO A CA 13
ATOM 18833 C C . PRO A 1 33 ? 7.058 2.306 -11.520 1.00 10.00 277 PRO A C 13
ATOM 18834 O O . PRO A 1 33 ? 8.065 3.018 -11.432 1.00 10.00 277 PRO A O 13
ATOM 18845 N N . ALA A 1 34 ? 6.890 1.417 -12.503 1.00 10.00 278 ALA A N 13
ATOM 18846 C CA . ALA A 1 34 ? 7.829 1.209 -13.607 1.00 10.00 278 ALA A CA 13
ATOM 18847 C C . ALA A 1 34 ? 8.088 2.530 -14.373 1.00 10.00 278 ALA A C 13
ATOM 18848 O O . ALA A 1 34 ? 7.124 3.155 -14.838 1.00 10.00 278 ALA A O 13
ATOM 18855 N N . PRO A 1 35 ? 9.347 2.999 -14.480 1.00 10.00 279 PRO A N 13
ATOM 18856 C CA . PRO A 1 35 ? 9.647 4.329 -15.006 1.00 10.00 279 PRO A CA 13
ATOM 18857 C C . PRO A 1 35 ? 9.409 4.452 -16.520 1.00 10.00 279 PRO A C 13
ATOM 18858 O O . PRO A 1 35 ? 9.582 3.499 -17.286 1.00 10.00 279 PRO A O 13
ATOM 18869 N N . ASP A 1 36 ? 9.074 5.665 -16.961 1.00 10.00 280 ASP A N 13
ATOM 18870 C CA . ASP A 1 36 ? 9.262 6.120 -18.343 1.00 10.00 280 ASP A CA 13
ATOM 18871 C C . ASP A 1 36 ? 10.768 6.279 -18.633 1.00 10.00 280 ASP A C 13
ATOM 18872 O O . ASP A 1 36 ? 11.541 6.575 -17.719 1.00 10.00 280 ASP A O 13
ATOM 18881 N N . VAL A 1 37 ? 11.206 6.094 -19.883 1.00 10.00 281 VAL A N 13
ATOM 18882 C CA . VAL A 1 37 ? 12.637 6.099 -20.240 1.00 10.00 281 VAL A CA 13
ATOM 18883 C C . VAL A 1 37 ? 12.933 6.846 -21.547 1.00 10.00 281 VAL A C 13
ATOM 18884 O O . VAL A 1 37 ? 12.163 6.782 -22.510 1.00 10.00 281 VAL A O 13
ATOM 18897 N N . SER A 1 38 ? 14.079 7.531 -21.577 1.00 10.00 282 SER A N 13
ATOM 18898 C CA . SER A 1 38 ? 14.662 8.228 -22.735 1.00 10.00 282 SER A CA 13
ATOM 18899 C C . SER A 1 38 ? 16.111 7.773 -22.958 1.00 10.00 282 SER A C 13
ATOM 18900 O O . SER A 1 38 ? 16.803 7.426 -21.997 1.00 10.00 282 SER A O 13
ATOM 18908 N N . TRP A 1 39 ? 16.599 7.817 -24.202 1.00 10.00 283 TRP A N 13
ATOM 18909 C CA . TRP A 1 39 ? 17.967 7.416 -24.571 1.00 10.00 283 TRP A CA 13
ATOM 18910 C C . TRP A 1 39 ? 18.727 8.514 -25.323 1.00 10.00 283 TRP A C 13
ATOM 18911 O O . TRP A 1 39 ? 18.135 9.411 -25.931 1.00 10.00 283 TRP A O 13
ATOM 18932 N N . TYR A 1 40 ? 20.058 8.425 -25.278 1.00 10.00 284 TYR A N 13
ATOM 18933 C CA . TYR A 1 40 ? 21.011 9.399 -25.815 1.00 10.00 284 TYR A CA 13
ATOM 18934 C C . TYR A 1 40 ? 22.291 8.714 -26.329 1.00 10.00 284 TYR A C 13
ATOM 18935 O O . TYR A 1 40 ? 22.618 7.599 -25.916 1.00 10.00 284 TYR A O 13
ATOM 18953 N N . LEU A 1 41 ? 23.039 9.408 -27.191 1.00 10.00 285 LEU A N 13
ATOM 18954 C CA . LEU A 1 41 ? 24.331 9.016 -27.766 1.00 10.00 285 LEU A CA 13
ATOM 18955 C C . LEU A 1 41 ? 25.193 10.261 -28.027 1.00 10.00 285 LEU A C 13
ATOM 18956 O O . LEU A 1 41 ? 24.763 11.172 -28.735 1.00 10.00 285 LEU A O 13
ATOM 18972 N N . ASN A 1 42 ? 26.412 10.297 -27.477 1.00 10.00 286 ASN A N 13
ATOM 18973 C CA . ASN A 1 42 ? 27.451 11.324 -27.693 1.00 10.00 286 ASN A CA 13
ATOM 18974 C C . ASN A 1 42 ? 27.020 12.798 -27.451 1.00 10.00 286 ASN A C 13
ATOM 18975 O O . ASN A 1 42 ? 27.734 13.722 -27.851 1.00 10.00 286 ASN A O 13
ATOM 18986 N N . GLY A 1 43 ? 25.872 13.040 -26.802 1.00 10.00 287 GLY A N 13
ATOM 18987 C CA . GLY A 1 43 ? 25.316 14.371 -26.505 1.00 10.00 287 GLY A CA 13
ATOM 18988 C C . GLY A 1 43 ? 24.006 14.731 -27.229 1.00 10.00 287 GLY A C 13
ATOM 18989 O O . GLY A 1 43 ? 23.483 15.827 -27.007 1.00 10.00 287 GLY A O 13
ATOM 18993 N N . ARG A 1 44 ? 23.450 13.835 -28.061 1.00 10.00 288 ARG A N 13
ATOM 18994 C CA . ARG A 1 44 ? 22.130 13.969 -28.722 1.00 10.00 288 ARG A CA 13
ATOM 18995 C C . ARG A 1 44 ? 21.188 12.808 -28.382 1.00 10.00 288 ARG A C 13
ATOM 18996 O O . ARG A 1 44 ? 21.622 11.798 -27.829 1.00 10.00 288 ARG A O 13
ATOM 19017 N N . THR A 1 45 ? 19.900 12.947 -28.685 1.00 10.00 289 THR A N 13
ATOM 19018 C CA . THR A 1 45 ? 18.852 11.948 -28.393 1.00 10.00 289 THR A CA 13
ATOM 19019 C C . THR A 1 45 ? 18.936 10.691 -29.272 1.00 10.00 289 THR A C 13
ATOM 19020 O O . THR A 1 45 ? 19.490 10.703 -30.375 1.00 10.00 289 THR A O 13
ATOM 19031 N N . VAL A 1 46 ? 18.330 9.604 -28.784 1.00 10.00 290 VAL A N 13
ATOM 19032 C CA . VAL A 1 46 ? 18.083 8.319 -29.463 1.00 10.00 290 VAL A CA 13
ATOM 19033 C C . VAL A 1 46 ? 16.651 7.868 -29.136 1.00 10.00 290 VAL A C 13
ATOM 19034 O O . VAL A 1 46 ? 16.175 8.058 -28.014 1.00 10.00 290 VAL A O 13
ATOM 19047 N N . GLN A 1 47 ? 15.956 7.268 -30.106 1.00 10.00 291 GLN A N 13
ATOM 19048 C CA . GLN A 1 47 ? 14.568 6.794 -29.985 1.00 10.00 291 GLN A CA 13
ATOM 19049 C C . GLN A 1 47 ? 14.434 5.330 -30.442 1.00 10.00 291 GLN A C 13
ATOM 19050 O O . GLN A 1 47 ? 15.316 4.795 -31.120 1.00 10.00 291 GLN A O 13
ATOM 19064 N N . SER A 1 48 ? 13.327 4.677 -30.078 1.00 10.00 292 SER A N 13
ATOM 19065 C CA . SER A 1 48 ? 13.017 3.304 -30.499 1.00 10.00 292 SER A CA 13
ATOM 19066 C C . SER A 1 48 ? 12.756 3.200 -32.010 1.00 10.00 292 SER A C 13
ATOM 19067 O O . SER A 1 48 ? 12.245 4.129 -32.645 1.00 10.00 292 SER A O 13
ATOM 19075 N N . ASP A 1 49 ? 13.100 2.052 -32.595 1.00 10.00 293 ASP A N 13
ATOM 19076 C CA . ASP A 1 49 ? 12.897 1.716 -34.011 1.00 10.00 293 ASP A CA 13
ATOM 19077 C C . ASP A 1 49 ? 12.755 0.191 -34.198 1.00 10.00 293 ASP A C 13
ATOM 19078 O O . ASP A 1 49 ? 13.099 -0.584 -33.303 1.00 10.00 293 ASP A O 13
ATOM 19087 N N . ASP A 1 50 ? 12.311 -0.267 -35.372 1.00 10.00 294 ASP A N 13
ATOM 19088 C CA . ASP A 1 50 ? 12.310 -1.688 -35.750 1.00 10.00 294 ASP A CA 13
ATOM 19089 C C . ASP A 1 50 ? 13.712 -2.334 -35.671 1.00 10.00 294 ASP A C 13
ATOM 19090 O O . ASP A 1 50 ? 13.834 -3.494 -35.271 1.00 10.00 294 ASP A O 13
ATOM 19099 N N . LEU A 1 51 ? 14.774 -1.580 -35.992 1.00 10.00 295 LEU A N 13
ATOM 19100 C CA . LEU A 1 51 ? 16.174 -2.007 -35.847 1.00 10.00 295 LEU A CA 13
ATOM 19101 C C . LEU A 1 51 ? 16.754 -1.779 -34.436 1.00 10.00 295 LEU A C 13
ATOM 19102 O O . LEU A 1 51 ? 17.804 -2.340 -34.112 1.00 10.00 295 LEU A O 13
ATOM 19118 N N . HIS A 1 52 ? 16.090 -0.976 -33.597 1.00 10.00 296 HIS A N 13
ATOM 19119 C CA . HIS A 1 52 ? 16.571 -0.528 -32.284 1.00 10.00 296 HIS A CA 13
ATOM 19120 C C . HIS A 1 52 ? 15.457 -0.596 -31.226 1.00 10.00 296 HIS A C 13
ATOM 19121 O O . HIS A 1 52 ? 14.914 0.421 -30.782 1.00 10.00 296 HIS A O 13
ATOM 19135 N N . LYS A 1 53 ? 15.083 -1.824 -30.850 1.00 10.00 297 LYS A N 13
ATOM 19136 C CA . LYS A 1 53 ? 13.988 -2.113 -29.908 1.00 10.00 297 LYS A CA 13
ATOM 19137 C C . LYS A 1 53 ? 14.358 -1.708 -28.472 1.00 10.00 297 LYS A C 13
ATOM 19138 O O . LYS A 1 53 ? 15.520 -1.797 -28.066 1.00 10.00 297 LYS A O 13
ATOM 19157 N N . MET A 1 54 ? 13.350 -1.289 -27.706 1.00 10.00 298 MET A N 13
ATOM 19158 C CA . MET A 1 54 ? 13.436 -0.802 -26.321 1.00 10.00 298 MET A CA 13
ATOM 19159 C C . MET A 1 54 ? 12.327 -1.452 -25.480 1.00 10.00 298 MET A C 13
ATOM 19160 O O . MET A 1 54 ? 11.149 -1.127 -25.651 1.00 10.00 298 MET A O 13
ATOM 19174 N N . ILE A 1 55 ? 12.688 -2.395 -24.603 1.00 10.00 299 ILE A N 13
ATOM 19175 C CA . ILE A 1 55 ? 11.748 -3.179 -23.775 1.00 10.00 299 ILE A CA 13
ATOM 19176 C C . ILE A 1 55 ? 12.209 -3.294 -22.315 1.00 10.00 299 ILE A C 13
ATOM 19177 O O . ILE A 1 55 ? 13.387 -3.097 -22.009 1.00 10.00 299 ILE A O 13
ATOM 19193 N N . VAL A 1 56 ? 11.284 -3.633 -21.412 1.00 10.00 300 VAL A N 13
ATOM 19194 C CA . VAL A 1 56 ? 11.519 -3.844 -19.970 1.00 10.00 300 VAL A CA 13
ATOM 19195 C C . VAL A 1 56 ? 10.786 -5.108 -19.512 1.00 10.00 300 VAL A C 13
ATOM 19196 O O . VAL A 1 56 ? 9.564 -5.210 -19.649 1.00 10.00 300 VAL A O 13
ATOM 19209 N N . SER A 1 57 ? 11.530 -6.087 -18.992 1.00 10.00 301 SER A N 13
ATOM 19210 C CA . SER A 1 57 ? 10.988 -7.325 -18.412 1.00 10.00 301 SER A CA 13
ATOM 19211 C C . SER A 1 57 ? 10.140 -7.060 -17.156 1.00 10.00 301 SER A C 13
ATOM 19212 O O . SER A 1 57 ? 10.301 -6.044 -16.477 1.00 10.00 301 SER A O 13
ATOM 19220 N N . GLU A 1 58 ? 9.285 -8.018 -16.786 1.00 10.00 302 GLU A N 13
ATOM 19221 C CA . GLU A 1 58 ? 8.484 -8.027 -15.550 1.00 10.00 302 GLU A CA 13
ATOM 19222 C C . GLU A 1 58 ? 9.340 -7.789 -14.287 1.00 10.00 302 GLU A C 13
ATOM 19223 O O . GLU A 1 58 ? 8.908 -7.123 -13.343 1.00 10.00 302 GLU A O 13
ATOM 19235 N N . LYS A 1 59 ? 10.575 -8.312 -14.287 1.00 10.00 303 LYS A N 13
ATOM 19236 C CA . LYS A 1 59 ? 11.544 -8.247 -13.178 1.00 10.00 303 LYS A CA 13
ATOM 19237 C C . LYS A 1 59 ? 12.345 -6.931 -13.098 1.00 10.00 303 LYS A C 13
ATOM 19238 O O . LYS A 1 59 ? 13.175 -6.781 -12.199 1.00 10.00 303 LYS A O 13
ATOM 19257 N N . GLY A 1 60 ? 12.125 -5.980 -14.014 1.00 10.00 304 GLY A N 13
ATOM 19258 C CA . GLY A 1 60 ? 12.800 -4.669 -14.051 1.00 10.00 304 GLY A CA 13
ATOM 19259 C C . GLY A 1 60 ? 14.096 -4.619 -14.877 1.00 10.00 304 GLY A C 13
ATOM 19260 O O . GLY A 1 60 ? 14.820 -3.621 -14.835 1.00 10.00 304 GLY A O 13
ATOM 19264 N N . LEU A 1 61 ? 14.411 -5.682 -15.625 1.00 10.00 305 LEU A N 13
ATOM 19265 C CA . LEU A 1 61 ? 15.505 -5.722 -16.600 1.00 10.00 305 LEU A CA 13
ATOM 19266 C C . LEU A 1 61 ? 15.112 -4.978 -17.890 1.00 10.00 305 LEU A C 13
ATOM 19267 O O . LEU A 1 61 ? 14.364 -5.507 -18.716 1.00 10.00 305 LEU A O 13
ATOM 19283 N N . HIS A 1 62 ? 15.601 -3.751 -18.064 1.00 10.00 306 HIS A N 13
ATOM 19284 C CA . HIS A 1 62 ? 15.537 -3.007 -19.323 1.00 10.00 306 HIS A CA 13
ATOM 19285 C C . HIS A 1 62 ? 16.613 -3.498 -20.313 1.00 10.00 306 HIS A C 13
ATOM 19286 O O . HIS A 1 62 ? 17.738 -3.818 -19.913 1.00 10.00 306 HIS A O 13
ATOM 19300 N N . SER A 1 63 ? 16.288 -3.517 -21.609 1.00 10.00 307 SER A N 13
ATOM 19301 C CA . SER A 1 63 ? 17.215 -3.814 -22.710 1.00 10.00 307 SER A CA 13
ATOM 19302 C C . SER A 1 63 ? 17.069 -2.843 -23.890 1.00 10.00 307 SER A C 13
ATOM 19303 O O . SER A 1 63 ? 16.004 -2.268 -24.131 1.00 10.00 307 SER A O 13
ATOM 19311 N N . LEU A 1 64 ? 18.161 -2.716 -24.648 1.00 10.00 308 LEU A N 13
ATOM 19312 C CA . LEU A 1 64 ? 18.348 -1.871 -25.832 1.00 10.00 308 LEU A CA 13
ATOM 19313 C C . LEU A 1 64 ? 19.029 -2.720 -26.917 1.00 10.00 308 LEU A C 13
ATOM 19314 O O . LEU A 1 64 ? 20.130 -3.230 -26.702 1.00 10.00 308 LEU A O 13
ATOM 19330 N N . ILE A 1 65 ? 18.339 -2.948 -28.037 1.00 10.00 309 ILE A N 13
ATOM 19331 C CA . ILE A 1 65 ? 18.739 -3.874 -29.114 1.00 10.00 309 ILE A CA 13
ATOM 19332 C C . ILE A 1 65 ? 19.413 -3.120 -30.278 1.00 10.00 309 ILE A C 13
ATOM 19333 O O . ILE A 1 65 ? 19.117 -1.953 -30.536 1.00 10.00 309 ILE A O 13
ATOM 19349 N N . PHE A 1 66 ? 20.257 -3.829 -31.032 1.00 10.00 310 PHE A N 13
ATOM 19350 C CA . PHE A 1 66 ? 20.772 -3.473 -32.356 1.00 10.00 310 PHE A CA 13
ATOM 19351 C C . PHE A 1 66 ? 20.590 -4.673 -33.298 1.00 10.00 310 PHE A C 13
ATOM 19352 O O . PHE A 1 66 ? 21.317 -5.662 -33.191 1.00 10.00 310 PHE A O 13
ATOM 19369 N N . GLU A 1 67 ? 19.614 -4.625 -34.208 1.00 10.00 311 GLU A N 13
ATOM 19370 C CA . GLU A 1 67 ? 19.379 -5.702 -35.188 1.00 10.00 311 GLU A CA 13
ATOM 19371 C C . GLU A 1 67 ? 20.553 -5.890 -36.171 1.00 10.00 311 GLU A C 13
ATOM 19372 O O . GLU A 1 67 ? 20.883 -7.020 -36.539 1.00 10.00 311 GLU A O 13
ATOM 19384 N N . VAL A 1 68 ? 21.196 -4.790 -36.586 1.00 10.00 312 VAL A N 13
ATOM 19385 C CA . VAL A 1 68 ? 22.364 -4.761 -37.485 1.00 10.00 312 VAL A CA 13
ATOM 19386 C C . VAL A 1 68 ? 23.243 -3.538 -37.178 1.00 10.00 312 VAL A C 13
ATOM 19387 O O . VAL A 1 68 ? 23.006 -2.433 -37.671 1.00 10.00 312 VAL A O 13
ATOM 19400 N N . VAL A 1 69 ? 24.233 -3.707 -36.296 1.00 10.00 313 VAL A N 13
ATOM 19401 C CA . VAL A 1 69 ? 25.118 -2.612 -35.850 1.00 10.00 313 VAL A CA 13
ATOM 19402 C C . VAL A 1 69 ? 26.094 -2.166 -36.955 1.00 10.00 313 VAL A C 13
ATOM 19403 O O . VAL A 1 69 ? 26.662 -3.002 -37.665 1.00 10.00 313 VAL A O 13
ATOM 19416 N N . ARG A 1 70 ? 26.315 -0.852 -37.094 1.00 10.00 314 ARG A N 13
ATOM 19417 C CA . ARG A 1 70 ? 27.252 -0.205 -38.038 1.00 10.00 314 ARG A CA 13
ATOM 19418 C C . ARG A 1 70 ? 28.217 0.732 -37.303 1.00 10.00 314 ARG A C 13
ATOM 19419 O O . ARG A 1 70 ? 27.942 1.164 -36.186 1.00 10.00 314 ARG A O 13
ATOM 19440 N N . ALA A 1 71 ? 29.341 1.084 -37.925 1.00 10.00 315 ALA A N 13
ATOM 19441 C CA . ALA A 1 71 ? 30.388 1.932 -37.343 1.00 10.00 315 ALA A CA 13
ATOM 19442 C C . ALA A 1 71 ? 29.883 3.319 -36.887 1.00 10.00 315 ALA A C 13
ATOM 19443 O O . ALA A 1 71 ? 30.388 3.878 -35.911 1.00 10.00 315 ALA A O 13
ATOM 19450 N N . SER A 1 72 ? 28.849 3.854 -37.544 1.00 10.00 316 SER A N 13
ATOM 19451 C CA . SER A 1 72 ? 28.146 5.090 -37.168 1.00 10.00 316 SER A CA 13
ATOM 19452 C C . SER A 1 72 ? 27.355 5.002 -35.848 1.00 10.00 316 SER A C 13
ATOM 19453 O O . SER A 1 72 ? 27.040 6.038 -35.258 1.00 10.00 316 SER A O 13
ATOM 19461 N N . ASP A 1 73 ? 27.069 3.796 -35.340 1.00 10.00 317 ASP A N 13
ATOM 19462 C CA . ASP A 1 73 ? 26.430 3.567 -34.034 1.00 10.00 317 ASP A CA 13
ATOM 19463 C C . ASP A 1 73 ? 27.422 3.618 -32.853 1.00 10.00 317 ASP A C 13
ATOM 19464 O O . ASP A 1 73 ? 26.998 3.549 -31.698 1.00 10.00 317 ASP A O 13
ATOM 19473 N N . ALA A 1 74 ? 28.734 3.723 -33.099 1.00 10.00 318 ALA A N 13
ATOM 19474 C CA . ALA A 1 74 ? 29.744 3.745 -32.040 1.00 10.00 318 ALA A CA 13
ATOM 19475 C C . ALA A 1 74 ? 29.669 5.004 -31.146 1.00 10.00 318 ALA A C 13
ATOM 19476 O O . ALA A 1 74 ? 29.282 6.091 -31.593 1.00 10.00 318 ALA A O 13
ATOM 19483 N N . GLY A 1 75 ? 30.110 4.871 -29.891 1.00 10.00 319 GLY A N 13
ATOM 19484 C CA . GLY A 1 75 ? 30.232 5.970 -28.925 1.00 10.00 319 GLY A CA 13
ATOM 19485 C C . GLY A 1 75 ? 29.666 5.678 -27.532 1.00 10.00 319 GLY A C 13
ATOM 19486 O O . GLY A 1 75 ? 29.348 4.537 -27.187 1.00 10.00 319 GLY A O 13
ATOM 19490 N N . ALA A 1 76 ? 29.586 6.727 -26.713 1.00 10.00 320 ALA A N 13
ATOM 19491 C CA . ALA A 1 76 ? 29.028 6.723 -25.362 1.00 10.00 320 ALA A CA 13
ATOM 19492 C C . ALA A 1 76 ? 27.500 6.933 -25.389 1.00 10.00 320 ALA A C 13
ATOM 19493 O O . ALA A 1 76 ? 27.015 8.043 -25.636 1.00 10.00 320 ALA A O 13
ATOM 19500 N N . TYR A 1 77 ? 26.739 5.866 -25.147 1.00 10.00 321 TYR A N 13
ATOM 19501 C CA . TYR A 1 77 ? 25.293 5.916 -24.919 1.00 10.00 321 TYR A CA 13
ATOM 19502 C C . TYR A 1 77 ? 24.958 6.302 -23.472 1.00 10.00 321 TYR A C 13
ATOM 19503 O O . TYR A 1 77 ? 25.706 5.996 -22.537 1.00 10.00 321 TYR A O 13
ATOM 19521 N N . ALA A 1 78 ? 23.779 6.893 -23.275 1.00 10.00 322 ALA A N 13
ATOM 19522 C CA . ALA A 1 78 ? 23.174 7.092 -21.960 1.00 10.00 322 ALA A CA 13
ATOM 19523 C C . ALA A 1 78 ? 21.656 6.842 -21.980 1.00 10.00 322 ALA A C 13
ATOM 19524 O O . ALA A 1 78 ? 21.003 6.905 -23.024 1.00 10.00 322 ALA A O 13
ATOM 19531 N N . CYS A 1 79 ? 21.100 6.574 -20.801 1.00 10.00 323 CYS A N 13
ATOM 19532 C CA . CYS A 1 79 ? 19.720 6.170 -20.551 1.00 10.00 323 CYS A CA 13
ATOM 19533 C C . CYS A 1 79 ? 19.197 6.899 -19.305 1.00 10.00 323 CYS A C 13
ATOM 19534 O O . CYS A 1 79 ? 19.846 6.864 -18.259 1.00 10.00 323 CYS A O 13
ATOM 19542 N N . VAL A 1 80 ? 18.051 7.576 -19.404 1.00 10.00 324 VAL A N 13
ATOM 19543 C CA . VAL A 1 80 ? 17.455 8.402 -18.337 1.00 10.00 324 VAL A CA 13
ATOM 19544 C C . VAL A 1 80 ? 16.047 7.896 -18.027 1.00 10.00 324 VAL A C 13
ATOM 19545 O O . VAL A 1 80 ? 15.155 7.980 -18.873 1.00 10.00 324 VAL A O 13
ATOM 19558 N N . ALA A 1 81 ? 15.855 7.350 -16.826 1.00 10.00 325 ALA A N 13
ATOM 19559 C CA . ALA A 1 81 ? 14.607 6.752 -16.351 1.00 10.00 325 ALA A CA 13
ATOM 19560 C C . ALA A 1 81 ? 13.934 7.638 -15.285 1.00 10.00 325 ALA A C 13
ATOM 19561 O O . ALA A 1 81 ? 14.606 8.136 -14.378 1.00 10.00 325 ALA A O 13
ATOM 19568 N N . LYS A 1 82 ? 12.613 7.840 -15.390 1.00 10.00 326 LYS A N 13
ATOM 19569 C CA . LYS A 1 82 ? 11.817 8.782 -14.577 1.00 10.00 326 LYS A CA 13
ATOM 19570 C C . LYS A 1 82 ? 10.498 8.154 -14.107 1.00 10.00 326 LYS A C 13
ATOM 19571 O O . LYS A 1 82 ? 9.775 7.573 -14.918 1.00 10.00 326 LYS A O 13
ATOM 19590 N N . ASN A 1 83 ? 10.146 8.303 -12.830 1.00 10.00 327 ASN A N 13
ATOM 19591 C CA . ASN A 1 83 ? 8.799 8.023 -12.306 1.00 10.00 327 ASN A CA 13
ATOM 19592 C C . ASN A 1 83 ? 8.304 9.138 -11.356 1.00 10.00 327 ASN A C 13
ATOM 19593 O O . ASN A 1 83 ? 9.008 10.120 -11.103 1.00 10.00 327 ASN A O 13
ATOM 19604 N N . ARG A 1 84 ? 7.085 8.991 -10.816 1.00 10.00 328 ARG A N 13
ATOM 19605 C CA . ARG A 1 84 ? 6.434 9.948 -9.892 1.00 10.00 328 ARG A CA 13
ATOM 19606 C C . ARG A 1 84 ? 7.164 10.195 -8.557 1.00 10.00 328 ARG A C 13
ATOM 19607 O O . ARG A 1 84 ? 6.788 11.116 -7.829 1.00 10.00 328 ARG A O 13
ATOM 19628 N N . ALA A 1 85 ? 8.200 9.413 -8.240 1.00 10.00 329 ALA A N 13
ATOM 19629 C CA . ALA A 1 85 ? 9.007 9.511 -7.021 1.00 10.00 329 ALA A CA 13
ATOM 19630 C C . ALA A 1 85 ? 10.471 9.957 -7.259 1.00 10.00 329 ALA A C 13
ATOM 19631 O O . ALA A 1 85 ? 11.145 10.330 -6.293 1.00 10.00 329 ALA A O 13
ATOM 19638 N N . GLY A 1 86 ? 10.975 9.972 -8.504 1.00 10.00 330 GLY A N 13
ATOM 19639 C CA . GLY A 1 86 ? 12.328 10.455 -8.829 1.00 10.00 330 GLY A CA 13
ATOM 19640 C C . GLY A 1 86 ? 12.855 10.089 -10.224 1.00 10.00 330 GLY A C 13
ATOM 19641 O O . GLY A 1 86 ? 12.131 9.585 -11.084 1.00 10.00 330 GLY A O 13
ATOM 19645 N N . GLU A 1 87 ? 14.145 10.354 -10.442 1.00 10.00 331 GLU A N 13
ATOM 19646 C CA . GLU A 1 87 ? 14.882 10.179 -11.706 1.00 10.00 331 GLU A CA 13
ATOM 19647 C C . GLU A 1 87 ? 16.257 9.515 -11.472 1.00 10.00 331 GLU A C 13
ATOM 19648 O O . GLU A 1 87 ? 16.901 9.750 -10.444 1.00 10.00 331 GLU A O 13
ATOM 19660 N N . ALA A 1 88 ? 16.725 8.718 -12.439 1.00 10.00 332 ALA A N 13
ATOM 19661 C CA . ALA A 1 88 ? 18.063 8.116 -12.478 1.00 10.00 332 ALA A CA 13
ATOM 19662 C C . ALA A 1 88 ? 18.651 8.110 -13.905 1.00 10.00 332 ALA A C 13
ATOM 19663 O O . ALA A 1 88 ? 17.911 8.151 -14.893 1.00 10.00 332 ALA A O 13
ATOM 19670 N N . THR A 1 89 ? 19.981 8.014 -14.008 1.00 10.00 333 THR A N 13
ATOM 19671 C CA . THR A 1 89 ? 20.740 8.068 -15.272 1.00 10.00 333 THR A CA 13
ATOM 19672 C C . THR A 1 89 ? 21.834 6.999 -15.305 1.00 10.00 333 THR A C 13
ATOM 19673 O O . THR A 1 89 ? 22.630 6.889 -14.370 1.00 10.00 333 THR A O 13
ATOM 19684 N N . PHE A 1 90 ? 21.897 6.235 -16.396 1.00 10.00 334 PHE A N 13
ATOM 19685 C CA . PHE A 1 90 ? 22.830 5.126 -16.633 1.00 10.00 334 PHE A CA 13
ATOM 19686 C C . PHE A 1 90 ? 23.630 5.351 -17.932 1.00 10.00 334 PHE A C 13
ATOM 19687 O O . PHE A 1 90 ? 23.166 6.060 -18.830 1.00 10.00 334 PHE A O 13
ATOM 19704 N N . THR A 1 91 ? 24.813 4.736 -18.054 1.00 10.00 335 THR A N 13
ATOM 19705 C CA . THR A 1 91 ? 25.794 5.011 -19.130 1.00 10.00 335 THR A CA 13
ATOM 19706 C C . THR A 1 91 ? 26.504 3.728 -19.588 1.00 10.00 335 THR A C 13
ATOM 19707 O O . THR A 1 91 ? 26.780 2.844 -18.773 1.00 10.00 335 THR A O 13
ATOM 19718 N N . VAL A 1 92 ? 26.832 3.628 -20.882 1.00 10.00 336 VAL A N 13
ATOM 19719 C CA . VAL A 1 92 ? 27.645 2.550 -21.491 1.00 10.00 336 VAL A CA 13
ATOM 19720 C C . VAL A 1 92 ? 28.394 3.064 -22.733 1.00 10.00 336 VAL A C 13
ATOM 19721 O O . VAL A 1 92 ? 27.993 4.059 -23.335 1.00 10.00 336 VAL A O 13
ATOM 19734 N N . GLN A 1 93 ? 29.469 2.388 -23.147 1.00 10.00 337 GLN A N 13
ATOM 19735 C CA . GLN A 1 93 ? 30.240 2.699 -24.358 1.00 10.00 337 GLN A CA 13
ATOM 19736 C C . GLN A 1 93 ? 30.278 1.494 -25.312 1.00 10.00 337 GLN A C 13
ATOM 19737 O O . GLN A 1 93 ? 30.484 0.359 -24.879 1.00 10.00 337 GLN A O 13
ATOM 19751 N N . LEU A 1 94 ? 30.101 1.749 -26.611 1.00 10.00 338 LEU A N 13
ATOM 19752 C CA . LEU A 1 94 ? 30.071 0.762 -27.694 1.00 10.00 338 LEU A CA 13
ATOM 19753 C C . LEU A 1 94 ? 31.110 1.119 -28.769 1.00 10.00 338 LEU A C 13
ATOM 19754 O O . LEU A 1 94 ? 30.924 2.058 -29.543 1.00 10.00 338 LEU A O 13
ATOM 19770 N N . ASP A 1 95 ? 32.219 0.383 -28.811 1.00 10.00 339 ASP A N 13
ATOM 19771 C CA . ASP A 1 95 ? 33.293 0.510 -29.802 1.00 10.00 339 ASP A CA 13
ATOM 19772 C C . ASP A 1 95 ? 33.078 -0.472 -30.972 1.00 10.00 339 ASP A C 13
ATOM 19773 O O . ASP A 1 95 ? 33.654 -1.562 -31.007 1.00 10.00 339 ASP A O 13
ATOM 19782 N N . VAL A 1 96 ? 32.202 -0.111 -31.920 1.00 10.00 340 VAL A N 13
ATOM 19783 C CA . VAL A 1 96 ? 31.865 -0.951 -33.087 1.00 10.00 340 VAL A CA 13
ATOM 19784 C C . VAL A 1 96 ? 33.100 -1.190 -33.966 1.00 10.00 340 VAL A C 13
ATOM 19785 O O . VAL A 1 96 ? 33.658 -0.255 -34.546 1.00 10.00 340 VAL A O 13
ATOM 19798 N N . LEU A 1 97 ? 33.535 -2.447 -34.059 1.00 10.00 341 LEU A N 13
ATOM 19799 C CA . LEU A 1 97 ? 34.670 -2.901 -34.865 1.00 10.00 341 LEU A CA 13
ATOM 19800 C C . LEU A 1 97 ? 34.267 -2.952 -36.352 1.00 10.00 341 LEU A C 13
ATOM 19801 O O . LEU A 1 97 ? 33.605 -3.893 -36.797 1.00 10.00 341 LEU A O 13
ATOM 19817 N N . ALA A 1 98 ? 34.602 -1.901 -37.106 1.00 10.00 342 ALA A N 13
ATOM 19818 C CA . ALA A 1 98 ? 34.184 -1.704 -38.496 1.00 10.00 342 ALA A CA 13
ATOM 19819 C C . ALA A 1 98 ? 34.664 -2.815 -39.460 1.00 10.00 342 ALA A C 13
ATOM 19820 O O . ALA A 1 98 ? 35.743 -3.396 -39.294 1.00 10.00 342 ALA A O 13
ATOM 19827 N N . LYS A 1 99 ? 33.865 -3.070 -40.503 1.00 10.00 343 LYS A N 13
ATOM 19828 C CA . LYS A 1 99 ? 34.128 -3.977 -41.631 1.00 10.00 343 LYS A CA 13
ATOM 19829 C C . LYS A 1 99 ? 34.699 -3.217 -42.838 1.00 10.00 343 LYS A C 13
ATOM 19830 O O . LYS A 1 99 ? 35.638 -3.695 -43.477 1.00 10.00 343 LYS A O 13
ATOM 19849 N N . GLU A 1 100 ? 34.142 -2.038 -43.140 1.00 10.00 344 GLU A N 13
ATOM 19850 C CA . GLU A 1 100 ? 34.615 -1.102 -44.184 1.00 10.00 344 GLU A CA 13
ATOM 19851 C C . GLU A 1 100 ? 36.037 -0.562 -43.921 1.00 10.00 344 GLU A C 13
ATOM 19852 O O . GLU A 1 100 ? 36.850 -0.550 -44.875 1.00 10.00 344 GLU A O 13
ATOM 19865 N N . GLY A 1 1 ? -1.360 1.226 -1.846 1.00 10.00 -4 GLY A N 14
ATOM 19866 C CA . GLY A 1 1 ? -0.043 0.698 -1.428 1.00 10.00 -4 GLY A CA 14
ATOM 19867 C C . GLY A 1 1 ? 1.057 1.739 -1.585 1.00 10.00 -4 GLY A C 14
ATOM 19868 O O . GLY A 1 1 ? 0.933 2.671 -2.385 1.00 10.00 -4 GLY A O 14
ATOM 19874 N N . ALA A 1 2 ? 2.147 1.593 -0.824 1.00 10.00 -3 ALA A N 14
ATOM 19875 C CA . ALA A 1 2 ? 3.329 2.462 -0.900 1.00 10.00 -3 ALA A CA 14
ATOM 19876 C C . ALA A 1 2 ? 4.059 2.369 -2.261 1.00 10.00 -3 ALA A C 14
ATOM 19877 O O . ALA A 1 2 ? 3.940 1.374 -2.983 1.00 10.00 -3 ALA A O 14
ATOM 19884 N N . MET A 1 3 ? 4.836 3.404 -2.599 1.00 10.00 -2 MET A N 14
ATOM 19885 C CA . MET A 1 3 ? 5.605 3.545 -3.849 1.00 10.00 -2 MET A CA 14
ATOM 19886 C C . MET A 1 3 ? 6.890 4.381 -3.627 1.00 10.00 -2 MET A C 14
ATOM 19887 O O . MET A 1 3 ? 7.113 4.873 -2.515 1.00 10.00 -2 MET A O 14
ATOM 19901 N N . GLY A 1 4 ? 7.765 4.530 -4.633 1.00 10.00 -1 GLY A N 14
ATOM 19902 C CA . GLY A 1 4 ? 9.036 5.255 -4.463 1.00 10.00 -1 GLY A CA 14
ATOM 19903 C C . GLY A 1 4 ? 9.917 5.431 -5.716 1.00 10.00 -1 GLY A C 14
ATOM 19904 O O . GLY A 1 4 ? 9.639 4.871 -6.784 1.00 10.00 -1 GLY A O 14
ATOM 19908 N N . PRO A 1 5 ? 11.005 6.217 -5.599 1.00 10.00 249 PRO A N 14
ATOM 19909 C CA . PRO A 1 5 ? 11.858 6.597 -6.728 1.00 10.00 249 PRO A CA 14
ATOM 19910 C C . PRO A 1 5 ? 12.661 5.412 -7.304 1.00 10.00 249 PRO A C 14
ATOM 19911 O O . PRO A 1 5 ? 12.870 4.407 -6.613 1.00 10.00 249 PRO A O 14
ATOM 19922 N N . PRO A 1 6 ? 13.156 5.523 -8.554 1.00 10.00 250 PRO A N 14
ATOM 19923 C CA . PRO A 1 6 ? 14.039 4.527 -9.157 1.00 10.00 250 PRO A CA 14
ATOM 19924 C C . PRO A 1 6 ? 15.446 4.527 -8.530 1.00 10.00 250 PRO A C 14
ATOM 19925 O O . PRO A 1 6 ? 15.816 5.439 -7.781 1.00 10.00 250 PRO A O 14
ATOM 19936 N N . ARG A 1 7 ? 16.239 3.488 -8.833 1.00 10.00 251 ARG A N 14
ATOM 19937 C CA . ARG A 1 7 ? 17.545 3.200 -8.203 1.00 10.00 251 ARG A CA 14
ATOM 19938 C C . ARG A 1 7 ? 18.625 2.816 -9.226 1.00 10.00 251 ARG A C 14
ATOM 19939 O O . ARG A 1 7 ? 18.324 2.339 -10.320 1.00 10.00 251 ARG A O 14
ATOM 19960 N N . PHE A 1 8 ? 19.888 3.007 -8.845 1.00 10.00 252 PHE A N 14
ATOM 19961 C CA . PHE A 1 8 ? 21.100 2.755 -9.634 1.00 10.00 252 PHE A CA 14
ATOM 19962 C C . PHE A 1 8 ? 21.701 1.370 -9.287 1.00 10.00 252 PHE A C 14
ATOM 19963 O O . PHE A 1 8 ? 22.695 1.279 -8.560 1.00 10.00 252 PHE A O 14
ATOM 19980 N N . ILE A 1 9 ? 21.080 0.276 -9.753 1.00 10.00 253 ILE A N 14
ATOM 19981 C CA . ILE A 1 9 ? 21.475 -1.098 -9.376 1.00 10.00 253 ILE A CA 14
ATOM 19982 C C . ILE A 1 9 ? 22.757 -1.557 -10.097 1.00 10.00 253 ILE A C 14
ATOM 19983 O O . ILE A 1 9 ? 23.798 -1.706 -9.453 1.00 10.00 253 ILE A O 14
ATOM 19999 N N . GLN A 1 10 ? 22.694 -1.817 -11.410 1.00 10.00 254 GLN A N 14
ATOM 20000 C CA . GLN A 1 10 ? 23.811 -2.368 -12.194 1.00 10.00 254 GLN A CA 14
ATOM 20001 C C . GLN A 1 10 ? 23.750 -1.946 -13.673 1.00 10.00 254 GLN A C 14
ATOM 20002 O O . GLN A 1 10 ? 22.675 -1.914 -14.280 1.00 10.00 254 GLN A O 14
ATOM 20016 N N . VAL A 1 11 ? 24.924 -1.704 -14.264 1.00 10.00 255 VAL A N 14
ATOM 20017 C CA . VAL A 1 11 ? 25.142 -1.446 -15.700 1.00 10.00 255 VAL A CA 14
ATOM 20018 C C . VAL A 1 11 ? 26.081 -2.507 -16.304 1.00 10.00 255 VAL A C 14
ATOM 20019 O O . VAL A 1 11 ? 26.921 -3.053 -15.576 1.00 10.00 255 VAL A O 14
ATOM 20032 N N . PRO A 1 12 ? 25.988 -2.812 -17.611 1.00 10.00 256 PRO A N 14
ATOM 20033 C CA . PRO A 1 12 ? 26.942 -3.689 -18.289 1.00 10.00 256 PRO A CA 14
ATOM 20034 C C . PRO A 1 12 ? 28.287 -2.977 -18.527 1.00 10.00 256 PRO A C 14
ATOM 20035 O O . PRO A 1 12 ? 28.375 -1.745 -18.523 1.00 10.00 256 PRO A O 14
ATOM 20046 N N . GLU A 1 13 ? 29.348 -3.750 -18.766 1.00 10.00 257 GLU A N 14
ATOM 20047 C CA . GLU A 1 13 ? 30.642 -3.226 -19.236 1.00 10.00 257 GLU A CA 14
ATOM 20048 C C . GLU A 1 13 ? 30.569 -2.774 -20.710 1.00 10.00 257 GLU A C 14
ATOM 20049 O O . GLU A 1 13 ? 29.632 -3.118 -21.440 1.00 10.00 257 GLU A O 14
ATOM 20061 N N . ASN A 1 14 ? 31.572 -2.017 -21.171 1.00 10.00 258 ASN A N 14
ATOM 20062 C CA . ASN A 1 14 ? 31.701 -1.621 -22.578 1.00 10.00 258 ASN A CA 14
ATOM 20063 C C . ASN A 1 14 ? 31.873 -2.835 -23.519 1.00 10.00 258 ASN A C 14
ATOM 20064 O O . ASN A 1 14 ? 32.326 -3.905 -23.098 1.00 10.00 258 ASN A O 14
ATOM 20075 N N . MET A 1 15 ? 31.553 -2.657 -24.805 1.00 10.00 259 MET A N 14
ATOM 20076 C CA . MET A 1 15 ? 31.615 -3.714 -25.831 1.00 10.00 259 MET A CA 14
ATOM 20077 C C . MET A 1 15 ? 32.374 -3.278 -27.094 1.00 10.00 259 MET A C 14
ATOM 20078 O O . MET A 1 15 ? 32.546 -2.085 -27.352 1.00 10.00 259 MET A O 14
ATOM 20092 N N . SER A 1 16 ? 32.790 -4.258 -27.900 1.00 10.00 260 SER A N 14
ATOM 20093 C CA . SER A 1 16 ? 33.508 -4.107 -29.175 1.00 10.00 260 SER A CA 14
ATOM 20094 C C . SER A 1 16 ? 32.986 -5.117 -30.209 1.00 10.00 260 SER A C 14
ATOM 20095 O O . SER A 1 16 ? 33.358 -6.294 -30.206 1.00 10.00 260 SER A O 14
ATOM 20103 N N . ILE A 1 17 ? 32.058 -4.675 -31.065 1.00 10.00 261 ILE A N 14
ATOM 20104 C CA . ILE A 1 17 ? 31.229 -5.543 -31.924 1.00 10.00 261 ILE A CA 14
ATOM 20105 C C . ILE A 1 17 ? 31.577 -5.352 -33.408 1.00 10.00 261 ILE A C 14
ATOM 20106 O O . ILE A 1 17 ? 31.683 -4.226 -33.891 1.00 10.00 261 ILE A O 14
ATOM 20122 N N . ASP A 1 18 ? 31.747 -6.453 -34.142 1.00 10.00 262 ASP A N 14
ATOM 20123 C CA . ASP A 1 18 ? 31.937 -6.485 -35.601 1.00 10.00 262 ASP A CA 14
ATOM 20124 C C . ASP A 1 18 ? 30.744 -5.874 -36.364 1.00 10.00 262 ASP A C 14
ATOM 20125 O O . ASP A 1 18 ? 29.591 -6.262 -36.156 1.00 10.00 262 ASP A O 14
ATOM 20134 N N . GLU A 1 19 ? 31.013 -4.912 -37.251 1.00 10.00 263 GLU A N 14
ATOM 20135 C CA . GLU A 1 19 ? 29.995 -4.204 -38.037 1.00 10.00 263 GLU A CA 14
ATOM 20136 C C . GLU A 1 19 ? 29.099 -5.173 -38.838 1.00 10.00 263 GLU A C 14
ATOM 20137 O O . GLU A 1 19 ? 29.583 -6.029 -39.585 1.00 10.00 263 GLU A O 14
ATOM 20149 N N . GLY A 1 20 ? 27.780 -5.041 -38.679 1.00 10.00 264 GLY A N 14
ATOM 20150 C CA . GLY A 1 20 ? 26.748 -5.848 -39.336 1.00 10.00 264 GLY A CA 14
ATOM 20151 C C . GLY A 1 20 ? 26.140 -6.958 -38.464 1.00 10.00 264 GLY A C 14
ATOM 20152 O O . GLY A 1 20 ? 25.130 -7.547 -38.859 1.00 10.00 264 GLY A O 14
ATOM 20156 N N . ARG A 1 21 ? 26.710 -7.256 -37.286 1.00 10.00 265 ARG A N 14
ATOM 20157 C CA . ARG A 1 21 ? 26.161 -8.249 -36.340 1.00 10.00 265 ARG A CA 14
ATOM 20158 C C . ARG A 1 21 ? 24.911 -7.755 -35.597 1.00 10.00 265 ARG A C 14
ATOM 20159 O O . ARG A 1 21 ? 24.672 -6.552 -35.457 1.00 10.00 265 ARG A O 14
ATOM 20180 N N . PHE A 1 22 ? 24.167 -8.715 -35.049 1.00 10.00 266 PHE A N 14
ATOM 20181 C CA . PHE A 1 22 ? 23.232 -8.531 -33.937 1.00 10.00 266 PHE A CA 14
ATOM 20182 C C . PHE A 1 22 ? 24.002 -8.401 -32.608 1.00 10.00 266 PHE A C 14
ATOM 20183 O O . PHE A 1 22 ? 24.955 -9.153 -32.374 1.00 10.00 266 PHE A O 14
ATOM 20200 N N . CYS A 1 23 ? 23.575 -7.512 -31.708 1.00 10.00 267 CYS A N 14
ATOM 20201 C CA . CYS A 1 23 ? 24.011 -7.499 -30.303 1.00 10.00 267 CYS A CA 14
ATOM 20202 C C . CYS A 1 23 ? 22.944 -6.913 -29.357 1.00 10.00 267 CYS A C 14
ATOM 20203 O O . CYS A 1 23 ? 21.982 -6.276 -29.800 1.00 10.00 267 CYS A O 14
ATOM 20211 N N . ARG A 1 24 ? 23.119 -7.112 -28.041 1.00 10.00 268 ARG A N 14
ATOM 20212 C CA . ARG A 1 24 ? 22.258 -6.554 -26.982 1.00 10.00 268 ARG A CA 14
ATOM 20213 C C . ARG A 1 24 ? 23.028 -6.103 -25.733 1.00 10.00 268 ARG A C 14
ATOM 20214 O O . ARG A 1 24 ? 24.196 -6.450 -25.552 1.00 10.00 268 ARG A O 14
ATOM 20235 N N . MET A 1 25 ? 22.341 -5.372 -24.858 1.00 10.00 269 MET A N 14
ATOM 20236 C CA . MET A 1 25 ? 22.796 -4.894 -23.544 1.00 10.00 269 MET A CA 14
ATOM 20237 C C . MET A 1 25 ? 21.745 -5.187 -22.455 1.00 10.00 269 MET A C 14
ATOM 20238 O O . MET A 1 25 ? 20.564 -5.385 -22.756 1.00 10.00 269 MET A O 14
ATOM 20252 N N . ASP A 1 26 ? 22.165 -5.187 -21.186 1.00 10.00 270 ASP A N 14
ATOM 20253 C CA . ASP A 1 26 ? 21.389 -5.665 -20.030 1.00 10.00 270 ASP A CA 14
ATOM 20254 C C . ASP A 1 26 ? 21.590 -4.768 -18.790 1.00 10.00 270 ASP A C 14
ATOM 20255 O O . ASP A 1 26 ? 22.625 -4.837 -18.123 1.00 10.00 270 ASP A O 14
ATOM 20264 N N . PHE A 1 27 ? 20.605 -3.918 -18.479 1.00 10.00 271 PHE A N 14
ATOM 20265 C CA . PHE A 1 27 ? 20.630 -2.932 -17.386 1.00 10.00 271 PHE A CA 14
ATOM 20266 C C . PHE A 1 27 ? 19.598 -3.266 -16.296 1.00 10.00 271 PHE A C 14
ATOM 20267 O O . PHE A 1 27 ? 18.402 -3.340 -16.586 1.00 10.00 271 PHE A O 14
ATOM 20284 N N . LYS A 1 28 ? 20.025 -3.459 -15.040 1.00 10.00 272 LYS A N 14
ATOM 20285 C CA . LYS A 1 28 ? 19.110 -3.656 -13.896 1.00 10.00 272 LYS A CA 14
ATOM 20286 C C . LYS A 1 28 ? 18.506 -2.323 -13.444 1.00 10.00 272 LYS A C 14
ATOM 20287 O O . LYS A 1 28 ? 19.237 -1.371 -13.165 1.00 10.00 272 LYS A O 14
ATOM 20306 N N . VAL A 1 29 ? 17.176 -2.265 -13.348 1.00 10.00 273 VAL A N 14
ATOM 20307 C CA . VAL A 1 29 ? 16.394 -1.077 -12.952 1.00 10.00 273 VAL A CA 14
ATOM 20308 C C . VAL A 1 29 ? 15.241 -1.463 -12.015 1.00 10.00 273 VAL A C 14
ATOM 20309 O O . VAL A 1 29 ? 14.646 -2.534 -12.143 1.00 10.00 273 VAL A O 14
ATOM 20322 N N . SER A 1 30 ? 14.924 -0.589 -11.058 1.00 10.00 274 SER A N 14
ATOM 20323 C CA . SER A 1 30 ? 13.834 -0.745 -10.081 1.00 10.00 274 SER A CA 14
ATOM 20324 C C . SER A 1 30 ? 13.157 0.608 -9.793 1.00 10.00 274 SER A C 14
ATOM 20325 O O . SER A 1 30 ? 13.482 1.615 -10.428 1.00 10.00 274 SER A O 14
ATOM 20333 N N . GLY A 1 31 ? 12.202 0.630 -8.863 1.00 10.00 275 GLY A N 14
ATOM 20334 C CA . GLY A 1 31 ? 11.313 1.749 -8.519 1.00 10.00 275 GLY A CA 14
ATOM 20335 C C . GLY A 1 31 ? 9.837 1.404 -8.755 1.00 10.00 275 GLY A C 14
ATOM 20336 O O . GLY A 1 31 ? 9.519 0.431 -9.446 1.00 10.00 275 GLY A O 14
ATOM 20340 N N . LEU A 1 32 ? 8.925 2.202 -8.191 1.00 10.00 276 LEU A N 14
ATOM 20341 C CA . LEU A 1 32 ? 7.474 2.006 -8.314 1.00 10.00 276 LEU A CA 14
ATOM 20342 C C . LEU A 1 32 ? 6.735 3.364 -8.314 1.00 10.00 276 LEU A C 14
ATOM 20343 O O . LEU A 1 32 ? 6.982 4.160 -7.410 1.00 10.00 276 LEU A O 14
ATOM 20359 N N . PRO A 1 33 ? 5.837 3.661 -9.275 1.00 10.00 277 PRO A N 14
ATOM 20360 C CA . PRO A 1 33 ? 5.485 2.847 -10.441 1.00 10.00 277 PRO A CA 14
ATOM 20361 C C . PRO A 1 33 ? 6.653 2.711 -11.435 1.00 10.00 277 PRO A C 14
ATOM 20362 O O . PRO A 1 33 ? 7.675 3.395 -11.314 1.00 10.00 277 PRO A O 14
ATOM 20373 N N . ALA A 1 34 ? 6.500 1.810 -12.409 1.00 10.00 278 ALA A N 14
ATOM 20374 C CA . ALA A 1 34 ? 7.486 1.548 -13.458 1.00 10.00 278 ALA A CA 14
ATOM 20375 C C . ALA A 1 34 ? 7.841 2.845 -14.226 1.00 10.00 278 ALA A C 14
ATOM 20376 O O . ALA A 1 34 ? 6.929 3.514 -14.732 1.00 10.00 278 ALA A O 14
ATOM 20383 N N . PRO A 1 35 ? 9.128 3.242 -14.298 1.00 10.00 279 PRO A N 14
ATOM 20384 C CA . PRO A 1 35 ? 9.519 4.532 -14.862 1.00 10.00 279 PRO A CA 14
ATOM 20385 C C . PRO A 1 35 ? 9.305 4.614 -16.381 1.00 10.00 279 PRO A C 14
ATOM 20386 O O . PRO A 1 35 ? 9.432 3.627 -17.111 1.00 10.00 279 PRO A O 14
ATOM 20397 N N . ASP A 1 36 ? 9.041 5.827 -16.868 1.00 10.00 280 ASP A N 14
ATOM 20398 C CA . ASP A 1 36 ? 9.231 6.209 -18.268 1.00 10.00 280 ASP A CA 14
ATOM 20399 C C . ASP A 1 36 ? 10.737 6.285 -18.579 1.00 10.00 280 ASP A C 14
ATOM 20400 O O . ASP A 1 36 ? 11.523 6.743 -17.744 1.00 10.00 280 ASP A O 14
ATOM 20409 N N . VAL A 1 37 ? 11.146 5.830 -19.766 1.00 10.00 281 VAL A N 14
ATOM 20410 C CA . VAL A 1 37 ? 12.559 5.644 -20.143 1.00 10.00 281 VAL A CA 14
ATOM 20411 C C . VAL A 1 37 ? 12.902 6.309 -21.479 1.00 10.00 281 VAL A C 14
ATOM 20412 O O . VAL A 1 37 ? 12.148 6.214 -22.452 1.00 10.00 281 VAL A O 14
ATOM 20425 N N . SER A 1 38 ? 14.067 6.959 -21.525 1.00 10.00 282 SER A N 14
ATOM 20426 C CA . SER A 1 38 ? 14.637 7.638 -22.700 1.00 10.00 282 SER A CA 14
ATOM 20427 C C . SER A 1 38 ? 16.109 7.262 -22.886 1.00 10.00 282 SER A C 14
ATOM 20428 O O . SER A 1 38 ? 16.800 6.957 -21.910 1.00 10.00 282 SER A O 14
ATOM 20436 N N . TRP A 1 39 ? 16.600 7.314 -24.128 1.00 10.00 283 TRP A N 14
ATOM 20437 C CA . TRP A 1 39 ? 17.958 6.904 -24.512 1.00 10.00 283 TRP A CA 14
ATOM 20438 C C . TRP A 1 39 ? 18.699 7.981 -25.308 1.00 10.00 283 TRP A C 14
ATOM 20439 O O . TRP A 1 39 ? 18.092 8.804 -26.000 1.00 10.00 283 TRP A O 14
ATOM 20460 N N . TYR A 1 40 ? 20.029 7.952 -25.206 1.00 10.00 284 TYR A N 14
ATOM 20461 C CA . TYR A 1 40 ? 20.954 8.967 -25.710 1.00 10.00 284 TYR A CA 14
ATOM 20462 C C . TYR A 1 40 ? 22.270 8.341 -26.206 1.00 10.00 284 TYR A C 14
ATOM 20463 O O . TYR A 1 40 ? 22.648 7.246 -25.784 1.00 10.00 284 TYR A O 14
ATOM 20481 N N . LEU A 1 41 ? 22.986 9.064 -27.072 1.00 10.00 285 LEU A N 14
ATOM 20482 C CA . LEU A 1 41 ? 24.287 8.717 -27.654 1.00 10.00 285 LEU A CA 14
ATOM 20483 C C . LEU A 1 41 ? 25.102 9.994 -27.910 1.00 10.00 285 LEU A C 14
ATOM 20484 O O . LEU A 1 41 ? 24.643 10.882 -28.629 1.00 10.00 285 LEU A O 14
ATOM 20500 N N . ASN A 1 42 ? 26.308 10.086 -27.342 1.00 10.00 286 ASN A N 14
ATOM 20501 C CA . ASN A 1 42 ? 27.305 11.155 -27.555 1.00 10.00 286 ASN A CA 14
ATOM 20502 C C . ASN A 1 42 ? 26.821 12.615 -27.320 1.00 10.00 286 ASN A C 14
ATOM 20503 O O . ASN A 1 42 ? 27.535 13.560 -27.669 1.00 10.00 286 ASN A O 14
ATOM 20514 N N . GLY A 1 43 ? 25.633 12.825 -26.735 1.00 10.00 287 GLY A N 14
ATOM 20515 C CA . GLY A 1 43 ? 25.020 14.139 -26.477 1.00 10.00 287 GLY A CA 14
ATOM 20516 C C . GLY A 1 43 ? 23.703 14.424 -27.222 1.00 10.00 287 GLY A C 14
ATOM 20517 O O . GLY A 1 43 ? 23.120 15.494 -27.018 1.00 10.00 287 GLY A O 14
ATOM 20521 N N . ARG A 1 44 ? 23.206 13.493 -28.052 1.00 10.00 288 ARG A N 14
ATOM 20522 C CA . ARG A 1 44 ? 21.886 13.544 -28.723 1.00 10.00 288 ARG A CA 14
ATOM 20523 C C . ARG A 1 44 ? 20.990 12.364 -28.325 1.00 10.00 288 ARG A C 14
ATOM 20524 O O . ARG A 1 44 ? 21.464 11.395 -27.733 1.00 10.00 288 ARG A O 14
ATOM 20545 N N . THR A 1 45 ? 19.697 12.438 -28.636 1.00 10.00 289 THR A N 14
ATOM 20546 C CA . THR A 1 45 ? 18.703 11.380 -28.362 1.00 10.00 289 THR A CA 14
ATOM 20547 C C . THR A 1 45 ? 18.858 10.155 -29.276 1.00 10.00 289 THR A C 14
ATOM 20548 O O . THR A 1 45 ? 19.450 10.226 -30.358 1.00 10.00 289 THR A O 14
ATOM 20559 N N . VAL A 1 46 ? 18.279 9.027 -28.852 1.00 10.00 290 VAL A N 14
ATOM 20560 C CA . VAL A 1 46 ? 18.159 7.761 -29.596 1.00 10.00 290 VAL A CA 14
ATOM 20561 C C . VAL A 1 46 ? 16.721 7.245 -29.460 1.00 10.00 290 VAL A C 14
ATOM 20562 O O . VAL A 1 46 ? 16.378 6.556 -28.497 1.00 10.00 290 VAL A O 14
ATOM 20575 N N . GLN A 1 47 ? 15.854 7.612 -30.406 1.00 10.00 291 GLN A N 14
ATOM 20576 C CA . GLN A 1 47 ? 14.497 7.057 -30.515 1.00 10.00 291 GLN A CA 14
ATOM 20577 C C . GLN A 1 47 ? 14.547 5.581 -30.953 1.00 10.00 291 GLN A C 14
ATOM 20578 O O . GLN A 1 47 ? 15.410 5.189 -31.746 1.00 10.00 291 GLN A O 14
ATOM 20592 N N . SER A 1 48 ? 13.621 4.756 -30.457 1.00 10.00 292 SER A N 14
ATOM 20593 C CA . SER A 1 48 ? 13.481 3.351 -30.871 1.00 10.00 292 SER A CA 14
ATOM 20594 C C . SER A 1 48 ? 12.866 3.208 -32.274 1.00 10.00 292 SER A C 14
ATOM 20595 O O . SER A 1 48 ? 12.117 4.072 -32.743 1.00 10.00 292 SER A O 14
ATOM 20603 N N . ASP A 1 49 ? 13.175 2.100 -32.950 1.00 10.00 293 ASP A N 14
ATOM 20604 C CA . ASP A 1 49 ? 12.649 1.701 -34.265 1.00 10.00 293 ASP A CA 14
ATOM 20605 C C . ASP A 1 49 ? 12.747 0.169 -34.480 1.00 10.00 293 ASP A C 14
ATOM 20606 O O . ASP A 1 49 ? 13.072 -0.584 -33.559 1.00 10.00 293 ASP A O 14
ATOM 20615 N N . ASP A 1 50 ? 12.439 -0.315 -35.687 1.00 10.00 294 ASP A N 14
ATOM 20616 C CA . ASP A 1 50 ? 12.450 -1.741 -36.056 1.00 10.00 294 ASP A CA 14
ATOM 20617 C C . ASP A 1 50 ? 13.829 -2.436 -35.940 1.00 10.00 294 ASP A C 14
ATOM 20618 O O . ASP A 1 50 ? 13.889 -3.665 -35.866 1.00 10.00 294 ASP A O 14
ATOM 20627 N N . LEU A 1 51 ? 14.931 -1.676 -35.883 1.00 10.00 295 LEU A N 14
ATOM 20628 C CA . LEU A 1 51 ? 16.316 -2.158 -35.756 1.00 10.00 295 LEU A CA 14
ATOM 20629 C C . LEU A 1 51 ? 16.976 -1.781 -34.413 1.00 10.00 295 LEU A C 14
ATOM 20630 O O . LEU A 1 51 ? 17.950 -2.422 -34.013 1.00 10.00 295 LEU A O 14
ATOM 20646 N N . HIS A 1 52 ? 16.431 -0.786 -33.707 1.00 10.00 296 HIS A N 14
ATOM 20647 C CA . HIS A 1 52 ? 16.900 -0.257 -32.420 1.00 10.00 296 HIS A CA 14
ATOM 20648 C C . HIS A 1 52 ? 15.793 -0.392 -31.364 1.00 10.00 296 HIS A C 14
ATOM 20649 O O . HIS A 1 52 ? 14.905 0.460 -31.262 1.00 10.00 296 HIS A O 14
ATOM 20663 N N . LYS A 1 53 ? 15.810 -1.493 -30.607 1.00 10.00 297 LYS A N 14
ATOM 20664 C CA . LYS A 1 53 ? 14.721 -1.898 -29.700 1.00 10.00 297 LYS A CA 14
ATOM 20665 C C . LYS A 1 53 ? 15.118 -1.672 -28.240 1.00 10.00 297 LYS A C 14
ATOM 20666 O O . LYS A 1 53 ? 16.111 -2.231 -27.774 1.00 10.00 297 LYS A O 14
ATOM 20685 N N . MET A 1 54 ? 14.342 -0.860 -27.522 1.00 10.00 298 MET A N 14
ATOM 20686 C CA . MET A 1 54 ? 14.558 -0.508 -26.113 1.00 10.00 298 MET A CA 14
ATOM 20687 C C . MET A 1 54 ? 13.277 -0.738 -25.303 1.00 10.00 298 MET A C 14
ATOM 20688 O O . MET A 1 54 ? 12.345 0.068 -25.351 1.00 10.00 298 MET A O 14
ATOM 20702 N N . ILE A 1 55 ? 13.222 -1.863 -24.583 1.00 10.00 299 ILE A N 14
ATOM 20703 C CA . ILE A 1 55 ? 12.057 -2.344 -23.820 1.00 10.00 299 ILE A CA 14
ATOM 20704 C C . ILE A 1 55 ? 12.449 -2.818 -22.412 1.00 10.00 299 ILE A C 14
ATOM 20705 O O . ILE A 1 55 ? 13.622 -3.096 -22.142 1.00 10.00 299 ILE A O 14
ATOM 20721 N N . VAL A 1 56 ? 11.470 -2.916 -21.512 1.00 10.00 300 VAL A N 14
ATOM 20722 C CA . VAL A 1 56 ? 11.635 -3.315 -20.099 1.00 10.00 300 VAL A CA 14
ATOM 20723 C C . VAL A 1 56 ? 10.995 -4.679 -19.805 1.00 10.00 300 VAL A C 14
ATOM 20724 O O . VAL A 1 56 ? 10.217 -5.203 -20.608 1.00 10.00 300 VAL A O 14
ATOM 20737 N N . SER A 1 57 ? 11.312 -5.253 -18.642 1.00 10.00 301 SER A N 14
ATOM 20738 C CA . SER A 1 57 ? 10.817 -6.551 -18.165 1.00 10.00 301 SER A CA 14
ATOM 20739 C C . SER A 1 57 ? 10.354 -6.489 -16.705 1.00 10.00 301 SER A C 14
ATOM 20740 O O . SER A 1 57 ? 10.911 -5.753 -15.884 1.00 10.00 301 SER A O 14
ATOM 20748 N N . GLU A 1 58 ? 9.366 -7.320 -16.359 1.00 10.00 302 GLU A N 14
ATOM 20749 C CA . GLU A 1 58 ? 8.828 -7.504 -15.000 1.00 10.00 302 GLU A CA 14
ATOM 20750 C C . GLU A 1 58 ? 9.875 -7.964 -13.963 1.00 10.00 302 GLU A C 14
ATOM 20751 O O . GLU A 1 58 ? 9.676 -7.786 -12.758 1.00 10.00 302 GLU A O 14
ATOM 20763 N N . LYS A 1 59 ? 11.005 -8.526 -14.417 1.00 10.00 303 LYS A N 14
ATOM 20764 C CA . LYS A 1 59 ? 12.120 -9.010 -13.581 1.00 10.00 303 LYS A CA 14
ATOM 20765 C C . LYS A 1 59 ? 13.024 -7.891 -13.026 1.00 10.00 303 LYS A C 14
ATOM 20766 O O . LYS A 1 59 ? 13.965 -8.181 -12.284 1.00 10.00 303 LYS A O 14
ATOM 20785 N N . GLY A 1 60 ? 12.761 -6.626 -13.373 1.00 10.00 304 GLY A N 14
ATOM 20786 C CA . GLY A 1 60 ? 13.568 -5.462 -12.978 1.00 10.00 304 GLY A CA 14
ATOM 20787 C C . GLY A 1 60 ? 14.771 -5.236 -13.900 1.00 10.00 304 GLY A C 14
ATOM 20788 O O . GLY A 1 60 ? 15.898 -5.044 -13.437 1.00 10.00 304 GLY A O 14
ATOM 20792 N N . LEU A 1 61 ? 14.539 -5.299 -15.215 1.00 10.00 305 LEU A N 14
ATOM 20793 C CA . LEU A 1 61 ? 15.564 -5.218 -16.260 1.00 10.00 305 LEU A CA 14
ATOM 20794 C C . LEU A 1 61 ? 15.098 -4.335 -17.432 1.00 10.00 305 LEU A C 14
ATOM 20795 O O . LEU A 1 61 ? 13.906 -4.276 -17.743 1.00 10.00 305 LEU A O 14
ATOM 20811 N N . HIS A 1 62 ? 16.047 -3.693 -18.111 1.00 10.00 306 HIS A N 14
ATOM 20812 C CA . HIS A 1 62 ? 15.868 -2.894 -19.323 1.00 10.00 306 HIS A CA 14
ATOM 20813 C C . HIS A 1 62 ? 16.896 -3.317 -20.385 1.00 10.00 306 HIS A C 14
ATOM 20814 O O . HIS A 1 62 ? 18.105 -3.333 -20.128 1.00 10.00 306 HIS A O 14
ATOM 20828 N N . SER A 1 63 ? 16.413 -3.703 -21.568 1.00 10.00 307 SER A N 14
ATOM 20829 C CA . SER A 1 63 ? 17.243 -4.105 -22.710 1.00 10.00 307 SER A CA 14
ATOM 20830 C C . SER A 1 63 ? 17.514 -2.944 -23.677 1.00 10.00 307 SER A C 14
ATOM 20831 O O . SER A 1 63 ? 16.700 -2.027 -23.813 1.00 10.00 307 SER A O 14
ATOM 20839 N N . LEU A 1 64 ? 18.610 -3.054 -24.432 1.00 10.00 308 LEU A N 14
ATOM 20840 C CA . LEU A 1 64 ? 18.903 -2.299 -25.656 1.00 10.00 308 LEU A CA 14
ATOM 20841 C C . LEU A 1 64 ? 19.410 -3.306 -26.701 1.00 10.00 308 LEU A C 14
ATOM 20842 O O . LEU A 1 64 ? 20.431 -3.949 -26.464 1.00 10.00 308 LEU A O 14
ATOM 20858 N N . ILE A 1 65 ? 18.696 -3.494 -27.813 1.00 10.00 309 ILE A N 14
ATOM 20859 C CA . ILE A 1 65 ? 19.041 -4.445 -28.883 1.00 10.00 309 ILE A CA 14
ATOM 20860 C C . ILE A 1 65 ? 19.307 -3.704 -30.200 1.00 10.00 309 ILE A C 14
ATOM 20861 O O . ILE A 1 65 ? 18.518 -2.853 -30.620 1.00 10.00 309 ILE A O 14
ATOM 20877 N N . PHE A 1 66 ? 20.400 -4.082 -30.865 1.00 10.00 310 PHE A N 14
ATOM 20878 C CA . PHE A 1 66 ? 20.798 -3.669 -32.211 1.00 10.00 310 PHE A CA 14
ATOM 20879 C C . PHE A 1 66 ? 20.648 -4.864 -33.163 1.00 10.00 310 PHE A C 14
ATOM 20880 O O . PHE A 1 66 ? 21.413 -5.828 -33.078 1.00 10.00 310 PHE A O 14
ATOM 20897 N N . GLU A 1 67 ? 19.659 -4.836 -34.058 1.00 10.00 311 GLU A N 14
ATOM 20898 C CA . GLU A 1 67 ? 19.450 -5.901 -35.056 1.00 10.00 311 GLU A CA 14
ATOM 20899 C C . GLU A 1 67 ? 20.615 -6.018 -36.058 1.00 10.00 311 GLU A C 14
ATOM 20900 O O . GLU A 1 67 ? 20.990 -7.123 -36.458 1.00 10.00 311 GLU A O 14
ATOM 20912 N N . VAL A 1 68 ? 21.191 -4.879 -36.462 1.00 10.00 312 VAL A N 14
ATOM 20913 C CA . VAL A 1 68 ? 22.304 -4.760 -37.420 1.00 10.00 312 VAL A CA 14
ATOM 20914 C C . VAL A 1 68 ? 23.133 -3.505 -37.106 1.00 10.00 312 VAL A C 14
ATOM 20915 O O . VAL A 1 68 ? 22.835 -2.403 -37.570 1.00 10.00 312 VAL A O 14
ATOM 20928 N N . VAL A 1 69 ? 24.148 -3.644 -36.247 1.00 10.00 313 VAL A N 14
ATOM 20929 C CA . VAL A 1 69 ? 25.002 -2.517 -35.822 1.00 10.00 313 VAL A CA 14
ATOM 20930 C C . VAL A 1 69 ? 25.840 -1.965 -36.989 1.00 10.00 313 VAL A C 14
ATOM 20931 O O . VAL A 1 69 ? 26.394 -2.733 -37.780 1.00 10.00 313 VAL A O 14
ATOM 20944 N N . ARG A 1 70 ? 25.960 -0.638 -37.098 1.00 10.00 314 ARG A N 14
ATOM 20945 C CA . ARG A 1 70 ? 26.755 0.081 -38.112 1.00 10.00 314 ARG A CA 14
ATOM 20946 C C . ARG A 1 70 ? 27.821 0.979 -37.481 1.00 10.00 314 ARG A C 14
ATOM 20947 O O . ARG A 1 70 ? 27.717 1.343 -36.313 1.00 10.00 314 ARG A O 14
ATOM 20968 N N . ALA A 1 71 ? 28.843 1.360 -38.251 1.00 10.00 315 ALA A N 14
ATOM 20969 C CA . ALA A 1 71 ? 29.979 2.156 -37.761 1.00 10.00 315 ALA A CA 14
ATOM 20970 C C . ALA A 1 71 ? 29.559 3.491 -37.104 1.00 10.00 315 ALA A C 14
ATOM 20971 O O . ALA A 1 71 ? 30.155 3.915 -36.110 1.00 10.00 315 ALA A O 14
ATOM 20978 N N . SER A 1 72 ? 28.493 4.122 -37.609 1.00 10.00 316 SER A N 14
ATOM 20979 C CA . SER A 1 72 ? 27.887 5.349 -37.063 1.00 10.00 316 SER A CA 14
ATOM 20980 C C . SER A 1 72 ? 27.256 5.185 -35.668 1.00 10.00 316 SER A C 14
ATOM 20981 O O . SER A 1 72 ? 27.011 6.183 -34.988 1.00 10.00 316 SER A O 14
ATOM 20989 N N . ASP A 1 73 ? 26.999 3.951 -35.216 1.00 10.00 317 ASP A N 14
ATOM 20990 C CA . ASP A 1 73 ? 26.415 3.647 -33.901 1.00 10.00 317 ASP A CA 14
ATOM 20991 C C . ASP A 1 73 ? 27.451 3.645 -32.759 1.00 10.00 317 ASP A C 14
ATOM 20992 O O . ASP A 1 73 ? 27.071 3.536 -31.592 1.00 10.00 317 ASP A O 14
ATOM 21001 N N . ALA A 1 74 ? 28.751 3.756 -33.057 1.00 10.00 318 ALA A N 14
ATOM 21002 C CA . ALA A 1 74 ? 29.804 3.777 -32.043 1.00 10.00 318 ALA A CA 14
ATOM 21003 C C . ALA A 1 74 ? 29.722 5.011 -31.115 1.00 10.00 318 ALA A C 14
ATOM 21004 O O . ALA A 1 74 ? 29.361 6.114 -31.544 1.00 10.00 318 ALA A O 14
ATOM 21011 N N . GLY A 1 75 ? 30.117 4.842 -29.848 1.00 10.00 319 GLY A N 14
ATOM 21012 C CA . GLY A 1 75 ? 30.203 5.918 -28.853 1.00 10.00 319 GLY A CA 14
ATOM 21013 C C . GLY A 1 75 ? 29.647 5.576 -27.468 1.00 10.00 319 GLY A C 14
ATOM 21014 O O . GLY A 1 75 ? 29.356 4.419 -27.151 1.00 10.00 319 GLY A O 14
ATOM 21018 N N . ALA A 1 76 ? 29.546 6.601 -26.620 1.00 10.00 320 ALA A N 14
ATOM 21019 C CA . ALA A 1 76 ? 28.998 6.545 -25.266 1.00 10.00 320 ALA A CA 14
ATOM 21020 C C . ALA A 1 76 ? 27.459 6.648 -25.279 1.00 10.00 320 ALA A C 14
ATOM 21021 O O . ALA A 1 76 ? 26.900 7.721 -25.534 1.00 10.00 320 ALA A O 14
ATOM 21028 N N . TYR A 1 77 ? 26.774 5.534 -25.014 1.00 10.00 321 TYR A N 14
ATOM 21029 C CA . TYR A 1 77 ? 25.324 5.485 -24.796 1.00 10.00 321 TYR A CA 14
ATOM 21030 C C . TYR A 1 77 ? 24.954 5.836 -23.350 1.00 10.00 321 TYR A C 14
ATOM 21031 O O . TYR A 1 77 ? 25.696 5.538 -22.409 1.00 10.00 321 TYR A O 14
ATOM 21049 N N . ALA A 1 78 ? 23.758 6.395 -23.162 1.00 10.00 322 ALA A N 14
ATOM 21050 C CA . ALA A 1 78 ? 23.147 6.584 -21.850 1.00 10.00 322 ALA A CA 14
ATOM 21051 C C . ALA A 1 78 ? 21.625 6.371 -21.879 1.00 10.00 322 ALA A C 14
ATOM 21052 O O . ALA A 1 78 ? 20.983 6.475 -22.926 1.00 10.00 322 ALA A O 14
ATOM 21059 N N . CYS A 1 79 ? 21.049 6.122 -20.704 1.00 10.00 323 CYS A N 14
ATOM 21060 C CA . CYS A 1 79 ? 19.617 5.980 -20.453 1.00 10.00 323 CYS A CA 14
ATOM 21061 C C . CYS A 1 79 ? 19.214 6.807 -19.223 1.00 10.00 323 CYS A C 14
ATOM 21062 O O . CYS A 1 79 ? 19.979 6.909 -18.262 1.00 10.00 323 CYS A O 14
ATOM 21070 N N . VAL A 1 80 ? 18.003 7.365 -19.235 1.00 10.00 324 VAL A N 14
ATOM 21071 C CA . VAL A 1 80 ? 17.389 8.104 -18.121 1.00 10.00 324 VAL A CA 14
ATOM 21072 C C . VAL A 1 80 ? 16.005 7.516 -17.840 1.00 10.00 324 VAL A C 14
ATOM 21073 O O . VAL A 1 80 ? 15.199 7.353 -18.759 1.00 10.00 324 VAL A O 14
ATOM 21086 N N . ALA A 1 81 ? 15.739 7.190 -16.574 1.00 10.00 325 ALA A N 14
ATOM 21087 C CA . ALA A 1 81 ? 14.530 6.533 -16.079 1.00 10.00 325 ALA A CA 14
ATOM 21088 C C . ALA A 1 81 ? 13.846 7.401 -15.007 1.00 10.00 325 ALA A C 14
ATOM 21089 O O . ALA A 1 81 ? 14.465 7.734 -13.994 1.00 10.00 325 ALA A O 14
ATOM 21096 N N . LYS A 1 82 ? 12.586 7.798 -15.232 1.00 10.00 326 LYS A N 14
ATOM 21097 C CA . LYS A 1 82 ? 11.840 8.777 -14.414 1.00 10.00 326 LYS A CA 14
ATOM 21098 C C . LYS A 1 82 ? 10.444 8.272 -14.042 1.00 10.00 326 LYS A C 14
ATOM 21099 O O . LYS A 1 82 ? 9.711 7.790 -14.905 1.00 10.00 326 LYS A O 14
ATOM 21118 N N . ASN A 1 83 ? 10.053 8.425 -12.778 1.00 10.00 327 ASN A N 14
ATOM 21119 C CA . ASN A 1 83 ? 8.675 8.231 -12.304 1.00 10.00 327 ASN A CA 14
ATOM 21120 C C . ASN A 1 83 ? 8.195 9.422 -11.444 1.00 10.00 327 ASN A C 14
ATOM 21121 O O . ASN A 1 83 ? 8.922 10.402 -11.252 1.00 10.00 327 ASN A O 14
ATOM 21132 N N . ARG A 1 84 ? 6.963 9.347 -10.921 1.00 10.00 328 ARG A N 14
ATOM 21133 C CA . ARG A 1 84 ? 6.322 10.386 -10.083 1.00 10.00 328 ARG A CA 14
ATOM 21134 C C . ARG A 1 84 ? 7.051 10.732 -8.769 1.00 10.00 328 ARG A C 14
ATOM 21135 O O . ARG A 1 84 ? 6.702 11.732 -8.139 1.00 10.00 328 ARG A O 14
ATOM 21156 N N . ALA A 1 85 ? 8.049 9.943 -8.362 1.00 10.00 329 ALA A N 14
ATOM 21157 C CA . ALA A 1 85 ? 8.807 10.106 -7.120 1.00 10.00 329 ALA A CA 14
ATOM 21158 C C . ALA A 1 85 ? 10.303 10.445 -7.317 1.00 10.00 329 ALA A C 14
ATOM 21159 O O . ALA A 1 85 ? 10.925 10.958 -6.382 1.00 10.00 329 ALA A O 14
ATOM 21166 N N . GLY A 1 86 ? 10.895 10.209 -8.497 1.00 10.00 330 GLY A N 14
ATOM 21167 C CA . GLY A 1 86 ? 12.310 10.519 -8.755 1.00 10.00 330 GLY A CA 14
ATOM 21168 C C . GLY A 1 86 ? 12.868 10.070 -10.111 1.00 10.00 330 GLY A C 14
ATOM 21169 O O . GLY A 1 86 ? 12.139 9.655 -11.014 1.00 10.00 330 GLY A O 14
ATOM 21173 N N . GLU A 1 87 ? 14.193 10.174 -10.243 1.00 10.00 331 GLU A N 14
ATOM 21174 C CA . GLU A 1 87 ? 14.984 9.961 -11.465 1.00 10.00 331 GLU A CA 14
ATOM 21175 C C . GLU A 1 87 ? 16.243 9.110 -11.191 1.00 10.00 331 GLU A C 14
ATOM 21176 O O . GLU A 1 87 ? 16.895 9.264 -10.154 1.00 10.00 331 GLU A O 14
ATOM 21188 N N . ALA A 1 88 ? 16.611 8.250 -12.145 1.00 10.00 332 ALA A N 14
ATOM 21189 C CA . ALA A 1 88 ? 17.877 7.515 -12.205 1.00 10.00 332 ALA A CA 14
ATOM 21190 C C . ALA A 1 88 ? 18.485 7.566 -13.624 1.00 10.00 332 ALA A C 14
ATOM 21191 O O . ALA A 1 88 ? 17.783 7.828 -14.605 1.00 10.00 332 ALA A O 14
ATOM 21198 N N . THR A 1 89 ? 19.791 7.306 -13.735 1.00 10.00 333 THR A N 14
ATOM 21199 C CA . THR A 1 89 ? 20.576 7.400 -14.984 1.00 10.00 333 THR A CA 14
ATOM 21200 C C . THR A 1 89 ? 21.557 6.228 -15.102 1.00 10.00 333 THR A C 14
ATOM 21201 O O . THR A 1 89 ? 22.122 5.781 -14.103 1.00 10.00 333 THR A O 14
ATOM 21212 N N . PHE A 1 90 ? 21.795 5.748 -16.324 1.00 10.00 334 PHE A N 14
ATOM 21213 C CA . PHE A 1 90 ? 22.702 4.637 -16.638 1.00 10.00 334 PHE A CA 14
ATOM 21214 C C . PHE A 1 90 ? 23.564 4.957 -17.875 1.00 10.00 334 PHE A C 14
ATOM 21215 O O . PHE A 1 90 ? 23.127 5.712 -18.745 1.00 10.00 334 PHE A O 14
ATOM 21232 N N . THR A 1 91 ? 24.763 4.367 -17.979 1.00 10.00 335 THR A N 14
ATOM 21233 C CA . THR A 1 91 ? 25.772 4.689 -19.017 1.00 10.00 335 THR A CA 14
ATOM 21234 C C . THR A 1 91 ? 26.561 3.444 -19.450 1.00 10.00 335 THR A C 14
ATOM 21235 O O . THR A 1 91 ? 26.849 2.573 -18.625 1.00 10.00 335 THR A O 14
ATOM 21246 N N . VAL A 1 92 ? 26.949 3.366 -20.730 1.00 10.00 336 VAL A N 14
ATOM 21247 C CA . VAL A 1 92 ? 27.866 2.357 -21.310 1.00 10.00 336 VAL A CA 14
ATOM 21248 C C . VAL A 1 92 ? 28.595 2.927 -22.544 1.00 10.00 336 VAL A C 14
ATOM 21249 O O . VAL A 1 92 ? 28.256 4.009 -23.025 1.00 10.00 336 VAL A O 14
ATOM 21262 N N . GLN A 1 93 ? 29.581 2.211 -23.092 1.00 10.00 337 GLN A N 14
ATOM 21263 C CA . GLN A 1 93 ? 30.268 2.553 -24.345 1.00 10.00 337 GLN A CA 14
ATOM 21264 C C . GLN A 1 93 ? 30.289 1.360 -25.318 1.00 10.00 337 GLN A C 14
ATOM 21265 O O . GLN A 1 93 ? 30.450 0.207 -24.911 1.00 10.00 337 GLN A O 14
ATOM 21279 N N . LEU A 1 94 ? 30.147 1.645 -26.613 1.00 10.00 338 LEU A N 14
ATOM 21280 C CA . LEU A 1 94 ? 30.135 0.678 -27.711 1.00 10.00 338 LEU A CA 14
ATOM 21281 C C . LEU A 1 94 ? 31.156 1.082 -28.781 1.00 10.00 338 LEU A C 14
ATOM 21282 O O . LEU A 1 94 ? 30.956 2.063 -29.499 1.00 10.00 338 LEU A O 14
ATOM 21298 N N . ASP A 1 95 ? 32.250 0.334 -28.900 1.00 10.00 339 ASP A N 14
ATOM 21299 C CA . ASP A 1 95 ? 33.078 0.329 -30.108 1.00 10.00 339 ASP A CA 14
ATOM 21300 C C . ASP A 1 95 ? 32.423 -0.546 -31.193 1.00 10.00 339 ASP A C 14
ATOM 21301 O O . ASP A 1 95 ? 31.882 -1.620 -30.906 1.00 10.00 339 ASP A O 14
ATOM 21310 N N . VAL A 1 96 ? 32.510 -0.113 -32.454 1.00 10.00 340 VAL A N 14
ATOM 21311 C CA . VAL A 1 96 ? 32.045 -0.869 -33.628 1.00 10.00 340 VAL A CA 14
ATOM 21312 C C . VAL A 1 96 ? 33.230 -1.103 -34.562 1.00 10.00 340 VAL A C 14
ATOM 21313 O O . VAL A 1 96 ? 33.739 -0.173 -35.190 1.00 10.00 340 VAL A O 14
ATOM 21326 N N . LEU A 1 97 ? 33.712 -2.345 -34.593 1.00 10.00 341 LEU A N 14
ATOM 21327 C CA . LEU A 1 97 ? 34.844 -2.813 -35.392 1.00 10.00 341 LEU A CA 14
ATOM 21328 C C . LEU A 1 97 ? 34.452 -2.807 -36.883 1.00 10.00 341 LEU A C 14
ATOM 21329 O O . LEU A 1 97 ? 33.754 -3.708 -37.359 1.00 10.00 341 LEU A O 14
ATOM 21345 N N . ALA A 1 98 ? 34.822 -1.736 -37.588 1.00 10.00 342 ALA A N 14
ATOM 21346 C CA . ALA A 1 98 ? 34.338 -1.407 -38.930 1.00 10.00 342 ALA A CA 14
ATOM 21347 C C . ALA A 1 98 ? 34.702 -2.451 -40.010 1.00 10.00 342 ALA A C 14
ATOM 21348 O O . ALA A 1 98 ? 35.714 -3.157 -39.917 1.00 10.00 342 ALA A O 14
ATOM 21355 N N . LYS A 1 99 ? 33.883 -2.498 -41.067 1.00 10.00 343 LYS A N 14
ATOM 21356 C CA . LYS A 1 99 ? 33.942 -3.440 -42.200 1.00 10.00 343 LYS A CA 14
ATOM 21357 C C . LYS A 1 99 ? 33.870 -2.747 -43.571 1.00 10.00 343 LYS A C 14
ATOM 21358 O O . LYS A 1 99 ? 34.406 -3.274 -44.548 1.00 10.00 343 LYS A O 14
ATOM 21377 N N . GLU A 1 100 ? 33.264 -1.555 -43.648 1.00 10.00 344 GLU A N 14
ATOM 21378 C CA . GLU A 1 100 ? 33.298 -0.651 -44.820 1.00 10.00 344 GLU A CA 14
ATOM 21379 C C . GLU A 1 100 ? 34.725 -0.201 -45.200 1.00 10.00 344 GLU A C 14
ATOM 21380 O O . GLU A 1 100 ? 35.054 -0.229 -46.409 1.00 10.00 344 GLU A O 14
ATOM 21393 N N . GLY A 1 1 ? 0.709 -1.565 -1.847 1.00 10.00 -4 GLY A N 15
ATOM 21394 C CA . GLY A 1 1 ? 1.622 -1.208 -0.740 1.00 10.00 -4 GLY A CA 15
ATOM 21395 C C . GLY A 1 1 ? 2.372 0.086 -1.024 1.00 10.00 -4 GLY A C 15
ATOM 21396 O O . GLY A 1 1 ? 1.893 0.940 -1.777 1.00 10.00 -4 GLY A O 15
ATOM 21402 N N . ALA A 1 2 ? 3.551 0.252 -0.416 1.00 10.00 -3 ALA A N 15
ATOM 21403 C CA . ALA A 1 2 ? 4.456 1.385 -0.653 1.00 10.00 -3 ALA A CA 15
ATOM 21404 C C . ALA A 1 2 ? 5.050 1.396 -2.083 1.00 10.00 -3 ALA A C 15
ATOM 21405 O O . ALA A 1 2 ? 4.965 0.406 -2.818 1.00 10.00 -3 ALA A O 15
ATOM 21412 N N . MET A 1 3 ? 5.674 2.514 -2.470 1.00 10.00 -2 MET A N 15
ATOM 21413 C CA . MET A 1 3 ? 6.306 2.745 -3.781 1.00 10.00 -2 MET A CA 15
ATOM 21414 C C . MET A 1 3 ? 7.626 3.544 -3.652 1.00 10.00 -2 MET A C 15
ATOM 21415 O O . MET A 1 3 ? 8.020 3.897 -2.535 1.00 10.00 -2 MET A O 15
ATOM 21429 N N . GLY A 1 4 ? 8.331 3.838 -4.755 1.00 10.00 -1 GLY A N 15
ATOM 21430 C CA . GLY A 1 4 ? 9.593 4.598 -4.698 1.00 10.00 -1 GLY A CA 15
ATOM 21431 C C . GLY A 1 4 ? 10.316 4.844 -6.036 1.00 10.00 -1 GLY A C 15
ATOM 21432 O O . GLY A 1 4 ? 9.947 4.279 -7.071 1.00 10.00 -1 GLY A O 15
ATOM 21436 N N . PRO A 1 5 ? 11.363 5.689 -6.036 1.00 10.00 249 PRO A N 15
ATOM 21437 C CA . PRO A 1 5 ? 12.076 6.105 -7.247 1.00 10.00 249 PRO A CA 15
ATOM 21438 C C . PRO A 1 5 ? 12.903 4.966 -7.879 1.00 10.00 249 PRO A C 15
ATOM 21439 O O . PRO A 1 5 ? 13.249 4.001 -7.188 1.00 10.00 249 PRO A O 15
ATOM 21450 N N . PRO A 1 6 ? 13.287 5.082 -9.167 1.00 10.00 250 PRO A N 15
ATOM 21451 C CA . PRO A 1 6 ? 14.256 4.183 -9.794 1.00 10.00 250 PRO A CA 15
ATOM 21452 C C . PRO A 1 6 ? 15.654 4.343 -9.165 1.00 10.00 250 PRO A C 15
ATOM 21453 O O . PRO A 1 6 ? 16.058 5.451 -8.794 1.00 10.00 250 PRO A O 15
ATOM 21464 N N . ARG A 1 7 ? 16.405 3.239 -9.061 1.00 10.00 251 ARG A N 15
ATOM 21465 C CA . ARG A 1 7 ? 17.731 3.160 -8.417 1.00 10.00 251 ARG A CA 15
ATOM 21466 C C . ARG A 1 7 ? 18.732 2.340 -9.240 1.00 10.00 251 ARG A C 15
ATOM 21467 O O . ARG A 1 7 ? 18.363 1.364 -9.894 1.00 10.00 251 ARG A O 15
ATOM 21488 N N . PHE A 1 8 ? 20.007 2.722 -9.158 1.00 10.00 252 PHE A N 15
ATOM 21489 C CA . PHE A 1 8 ? 21.173 2.018 -9.705 1.00 10.00 252 PHE A CA 15
ATOM 21490 C C . PHE A 1 8 ? 21.329 0.616 -9.084 1.00 10.00 252 PHE A C 15
ATOM 21491 O O . PHE A 1 8 ? 21.682 0.499 -7.907 1.00 10.00 252 PHE A O 15
ATOM 21508 N N . ILE A 1 9 ? 21.087 -0.445 -9.864 1.00 10.00 253 ILE A N 15
ATOM 21509 C CA . ILE A 1 9 ? 21.337 -1.842 -9.458 1.00 10.00 253 ILE A CA 15
ATOM 21510 C C . ILE A 1 9 ? 22.588 -2.386 -10.164 1.00 10.00 253 ILE A C 15
ATOM 21511 O O . ILE A 1 9 ? 23.582 -2.688 -9.500 1.00 10.00 253 ILE A O 15
ATOM 21527 N N . GLN A 1 10 ? 22.564 -2.493 -11.499 1.00 10.00 254 GLN A N 15
ATOM 21528 C CA . GLN A 1 10 ? 23.703 -2.935 -12.315 1.00 10.00 254 GLN A CA 15
ATOM 21529 C C . GLN A 1 10 ? 23.633 -2.357 -13.739 1.00 10.00 254 GLN A C 15
ATOM 21530 O O . GLN A 1 10 ? 22.891 -2.855 -14.591 1.00 10.00 254 GLN A O 15
ATOM 21544 N N . VAL A 1 11 ? 24.423 -1.315 -14.011 1.00 10.00 255 VAL A N 15
ATOM 21545 C CA . VAL A 1 11 ? 24.763 -0.901 -15.386 1.00 10.00 255 VAL A CA 15
ATOM 21546 C C . VAL A 1 11 ? 25.744 -1.912 -16.021 1.00 10.00 255 VAL A C 15
ATOM 21547 O O . VAL A 1 11 ? 26.537 -2.523 -15.291 1.00 10.00 255 VAL A O 15
ATOM 21560 N N . PRO A 1 12 ? 25.734 -2.115 -17.352 1.00 10.00 256 PRO A N 15
ATOM 21561 C CA . PRO A 1 12 ? 26.675 -3.012 -18.026 1.00 10.00 256 PRO A CA 15
ATOM 21562 C C . PRO A 1 12 ? 28.080 -2.391 -18.150 1.00 10.00 256 PRO A C 15
ATOM 21563 O O . PRO A 1 12 ? 28.258 -1.171 -18.071 1.00 10.00 256 PRO A O 15
ATOM 21574 N N . GLU A 1 13 ? 29.091 -3.232 -18.379 1.00 10.00 257 GLU A N 15
ATOM 21575 C CA . GLU A 1 13 ? 30.447 -2.802 -18.767 1.00 10.00 257 GLU A CA 15
ATOM 21576 C C . GLU A 1 13 ? 30.488 -2.309 -20.230 1.00 10.00 257 GLU A C 15
ATOM 21577 O O . GLU A 1 13 ? 29.558 -2.549 -21.007 1.00 10.00 257 GLU A O 15
ATOM 21589 N N . ASN A 1 14 ? 31.577 -1.639 -20.632 1.00 10.00 258 ASN A N 15
ATOM 21590 C CA . ASN A 1 14 ? 31.801 -1.215 -22.020 1.00 10.00 258 ASN A CA 15
ATOM 21591 C C . ASN A 1 14 ? 31.890 -2.408 -23.000 1.00 10.00 258 ASN A C 15
ATOM 21592 O O . ASN A 1 14 ? 32.199 -3.540 -22.612 1.00 10.00 258 ASN A O 15
ATOM 21603 N N . MET A 1 15 ? 31.634 -2.144 -24.284 1.00 10.00 259 MET A N 15
ATOM 21604 C CA . MET A 1 15 ? 31.394 -3.151 -25.328 1.00 10.00 259 MET A CA 15
ATOM 21605 C C . MET A 1 15 ? 32.212 -2.872 -26.601 1.00 10.00 259 MET A C 15
ATOM 21606 O O . MET A 1 15 ? 32.527 -1.721 -26.908 1.00 10.00 259 MET A O 15
ATOM 21620 N N . SER A 1 16 ? 32.515 -3.925 -27.366 1.00 10.00 260 SER A N 15
ATOM 21621 C CA . SER A 1 16 ? 33.256 -3.881 -28.638 1.00 10.00 260 SER A CA 15
ATOM 21622 C C . SER A 1 16 ? 32.764 -4.976 -29.599 1.00 10.00 260 SER A C 15
ATOM 21623 O O . SER A 1 16 ? 33.082 -6.158 -29.443 1.00 10.00 260 SER A O 15
ATOM 21631 N N . ILE A 1 17 ? 31.925 -4.595 -30.570 1.00 10.00 261 ILE A N 15
ATOM 21632 C CA . ILE A 1 17 ? 31.140 -5.513 -31.422 1.00 10.00 261 ILE A CA 15
ATOM 21633 C C . ILE A 1 17 ? 31.547 -5.375 -32.897 1.00 10.00 261 ILE A C 15
ATOM 21634 O O . ILE A 1 17 ? 31.761 -4.265 -33.379 1.00 10.00 261 ILE A O 15
ATOM 21650 N N . ASP A 1 18 ? 31.657 -6.485 -33.632 1.00 10.00 262 ASP A N 15
ATOM 21651 C CA . ASP A 1 18 ? 31.959 -6.478 -35.073 1.00 10.00 262 ASP A CA 15
ATOM 21652 C C . ASP A 1 18 ? 30.807 -5.884 -35.910 1.00 10.00 262 ASP A C 15
ATOM 21653 O O . ASP A 1 18 ? 29.638 -6.240 -35.736 1.00 10.00 262 ASP A O 15
ATOM 21662 N N . GLU A 1 19 ? 31.136 -4.972 -36.825 1.00 10.00 263 GLU A N 15
ATOM 21663 C CA . GLU A 1 19 ? 30.198 -4.286 -37.723 1.00 10.00 263 GLU A CA 15
ATOM 21664 C C . GLU A 1 19 ? 29.338 -5.278 -38.533 1.00 10.00 263 GLU A C 15
ATOM 21665 O O . GLU A 1 19 ? 29.856 -6.108 -39.283 1.00 10.00 263 GLU A O 15
ATOM 21677 N N . GLY A 1 20 ? 28.016 -5.209 -38.359 1.00 10.00 264 GLY A N 15
ATOM 21678 C CA . GLY A 1 20 ? 27.009 -6.031 -39.037 1.00 10.00 264 GLY A CA 15
ATOM 21679 C C . GLY A 1 20 ? 26.320 -7.083 -38.153 1.00 10.00 264 GLY A C 15
ATOM 21680 O O . GLY A 1 20 ? 25.327 -7.676 -38.585 1.00 10.00 264 GLY A O 15
ATOM 21684 N N . ARG A 1 21 ? 26.812 -7.335 -36.930 1.00 10.00 265 ARG A N 15
ATOM 21685 C CA . ARG A 1 21 ? 26.223 -8.305 -35.982 1.00 10.00 265 ARG A CA 15
ATOM 21686 C C . ARG A 1 21 ? 24.919 -7.814 -35.330 1.00 10.00 265 ARG A C 15
ATOM 21687 O O . ARG A 1 21 ? 24.643 -6.613 -35.268 1.00 10.00 265 ARG A O 15
ATOM 21708 N N . PHE A 1 22 ? 24.163 -8.760 -34.768 1.00 10.00 266 PHE A N 15
ATOM 21709 C CA . PHE A 1 22 ? 23.155 -8.513 -33.730 1.00 10.00 266 PHE A CA 15
ATOM 21710 C C . PHE A 1 22 ? 23.833 -8.220 -32.375 1.00 10.00 266 PHE A C 15
ATOM 21711 O O . PHE A 1 22 ? 24.872 -8.811 -32.063 1.00 10.00 266 PHE A O 15
ATOM 21728 N N . CYS A 1 23 ? 23.231 -7.370 -31.538 1.00 10.00 267 CYS A N 15
ATOM 21729 C CA . CYS A 1 23 ? 23.604 -7.196 -30.128 1.00 10.00 267 CYS A CA 15
ATOM 21730 C C . CYS A 1 23 ? 22.425 -6.696 -29.260 1.00 10.00 267 CYS A C 15
ATOM 21731 O O . CYS A 1 23 ? 21.366 -6.331 -29.776 1.00 10.00 267 CYS A O 15
ATOM 21739 N N . ARG A 1 24 ? 22.619 -6.636 -27.935 1.00 10.00 268 ARG A N 15
ATOM 21740 C CA . ARG A 1 24 ? 21.753 -5.943 -26.961 1.00 10.00 268 ARG A CA 15
ATOM 21741 C C . ARG A 1 24 ? 22.541 -5.396 -25.761 1.00 10.00 268 ARG A C 15
ATOM 21742 O O . ARG A 1 24 ? 23.686 -5.788 -25.531 1.00 10.00 268 ARG A O 15
ATOM 21763 N N . MET A 1 25 ? 21.902 -4.531 -24.974 1.00 10.00 269 MET A N 15
ATOM 21764 C CA . MET A 1 25 ? 22.382 -3.990 -23.694 1.00 10.00 269 MET A CA 15
ATOM 21765 C C . MET A 1 25 ? 21.449 -4.383 -22.535 1.00 10.00 269 MET A C 15
ATOM 21766 O O . MET A 1 25 ? 20.271 -4.684 -22.745 1.00 10.00 269 MET A O 15
ATOM 21780 N N . ASP A 1 26 ? 21.978 -4.372 -21.307 1.00 10.00 270 ASP A N 15
ATOM 21781 C CA . ASP A 1 26 ? 21.359 -4.962 -20.110 1.00 10.00 270 ASP A CA 15
ATOM 21782 C C . ASP A 1 26 ? 21.557 -4.066 -18.868 1.00 10.00 270 ASP A C 15
ATOM 21783 O O . ASP A 1 26 ? 22.591 -4.133 -18.200 1.00 10.00 270 ASP A O 15
ATOM 21792 N N . PHE A 1 27 ? 20.573 -3.214 -18.560 1.00 10.00 271 PHE A N 15
ATOM 21793 C CA . PHE A 1 27 ? 20.612 -2.222 -17.472 1.00 10.00 271 PHE A CA 15
ATOM 21794 C C . PHE A 1 27 ? 19.600 -2.558 -16.362 1.00 10.00 271 PHE A C 15
ATOM 21795 O O . PHE A 1 27 ? 18.402 -2.300 -16.510 1.00 10.00 271 PHE A O 15
ATOM 21812 N N . LYS A 1 28 ? 20.054 -3.148 -15.247 1.00 10.00 272 LYS A N 15
ATOM 21813 C CA . LYS A 1 28 ? 19.192 -3.436 -14.083 1.00 10.00 272 LYS A CA 15
ATOM 21814 C C . LYS A 1 28 ? 18.849 -2.155 -13.313 1.00 10.00 272 LYS A C 15
ATOM 21815 O O . LYS A 1 28 ? 19.744 -1.395 -12.933 1.00 10.00 272 LYS A O 15
ATOM 21834 N N . VAL A 1 29 ? 17.559 -1.946 -13.057 1.00 10.00 273 VAL A N 15
ATOM 21835 C CA . VAL A 1 29 ? 16.981 -0.803 -12.327 1.00 10.00 273 VAL A CA 15
ATOM 21836 C C . VAL A 1 29 ? 15.736 -1.240 -11.543 1.00 10.00 273 VAL A C 15
ATOM 21837 O O . VAL A 1 29 ? 14.902 -1.990 -12.054 1.00 10.00 273 VAL A O 15
ATOM 21850 N N . SER A 1 30 ? 15.593 -0.749 -10.308 1.00 10.00 274 SER A N 15
ATOM 21851 C CA . SER A 1 30 ? 14.467 -1.059 -9.408 1.00 10.00 274 SER A CA 15
ATOM 21852 C C . SER A 1 30 ? 13.779 0.213 -8.908 1.00 10.00 274 SER A C 15
ATOM 21853 O O . SER A 1 30 ? 14.433 1.101 -8.361 1.00 10.00 274 SER A O 15
ATOM 21861 N N . GLY A 1 31 ? 12.460 0.292 -9.094 1.00 10.00 275 GLY A N 15
ATOM 21862 C CA . GLY A 1 31 ? 11.560 1.353 -8.622 1.00 10.00 275 GLY A CA 15
ATOM 21863 C C . GLY A 1 31 ? 10.088 0.987 -8.866 1.00 10.00 275 GLY A C 15
ATOM 21864 O O . GLY A 1 31 ? 9.797 0.019 -9.576 1.00 10.00 275 GLY A O 15
ATOM 21868 N N . LEU A 1 32 ? 9.155 1.750 -8.289 1.00 10.00 276 LEU A N 15
ATOM 21869 C CA . LEU A 1 32 ? 7.706 1.535 -8.420 1.00 10.00 276 LEU A CA 15
ATOM 21870 C C . LEU A 1 32 ? 6.939 2.880 -8.403 1.00 10.00 276 LEU A C 15
ATOM 21871 O O . LEU A 1 32 ? 7.191 3.686 -7.505 1.00 10.00 276 LEU A O 15
ATOM 21887 N N . PRO A 1 33 ? 6.006 3.149 -9.340 1.00 10.00 277 PRO A N 15
ATOM 21888 C CA . PRO A 1 33 ? 5.632 2.313 -10.486 1.00 10.00 277 PRO A CA 15
ATOM 21889 C C . PRO A 1 33 ? 6.764 2.192 -11.523 1.00 10.00 277 PRO A C 15
ATOM 21890 O O . PRO A 1 33 ? 7.782 2.886 -11.435 1.00 10.00 277 PRO A O 15
ATOM 21901 N N . ALA A 1 34 ? 6.593 1.288 -12.491 1.00 10.00 278 ALA A N 15
ATOM 21902 C CA . ALA A 1 34 ? 7.560 1.018 -13.557 1.00 10.00 278 ALA A CA 15
ATOM 21903 C C . ALA A 1 34 ? 7.918 2.312 -14.332 1.00 10.00 278 ALA A C 15
ATOM 21904 O O . ALA A 1 34 ? 7.009 2.963 -14.865 1.00 10.00 278 ALA A O 15
ATOM 21911 N N . PRO A 1 35 ? 9.200 2.728 -14.374 1.00 10.00 279 PRO A N 15
ATOM 21912 C CA . PRO A 1 35 ? 9.592 4.013 -14.949 1.00 10.00 279 PRO A CA 15
ATOM 21913 C C . PRO A 1 35 ? 9.473 4.053 -16.482 1.00 10.00 279 PRO A C 15
ATOM 21914 O O . PRO A 1 35 ? 9.452 3.024 -17.164 1.00 10.00 279 PRO A O 15
ATOM 21925 N N . ASP A 1 36 ? 9.439 5.269 -17.030 1.00 10.00 280 ASP A N 15
ATOM 21926 C CA . ASP A 1 36 ? 9.606 5.549 -18.462 1.00 10.00 280 ASP A CA 15
ATOM 21927 C C . ASP A 1 36 ? 11.015 5.151 -18.962 1.00 10.00 280 ASP A C 15
ATOM 21928 O O . ASP A 1 36 ? 11.941 4.980 -18.164 1.00 10.00 280 ASP A O 15
ATOM 21937 N N . VAL A 1 37 ? 11.194 5.023 -20.280 1.00 10.00 281 VAL A N 15
ATOM 21938 C CA . VAL A 1 37 ? 12.455 4.623 -20.930 1.00 10.00 281 VAL A CA 15
ATOM 21939 C C . VAL A 1 37 ? 12.719 5.444 -22.201 1.00 10.00 281 VAL A C 15
ATOM 21940 O O . VAL A 1 37 ? 11.972 5.368 -23.179 1.00 10.00 281 VAL A O 15
ATOM 21953 N N . SER A 1 38 ? 13.788 6.245 -22.180 1.00 10.00 282 SER A N 15
ATOM 21954 C CA . SER A 1 38 ? 14.340 6.983 -23.332 1.00 10.00 282 SER A CA 15
ATOM 21955 C C . SER A 1 38 ? 15.872 6.893 -23.356 1.00 10.00 282 SER A C 15
ATOM 21956 O O . SER A 1 38 ? 16.496 6.622 -22.326 1.00 10.00 282 SER A O 15
ATOM 21964 N N . TRP A 1 39 ? 16.480 7.122 -24.526 1.00 10.00 283 TRP A N 15
ATOM 21965 C CA . TRP A 1 39 ? 17.906 6.878 -24.787 1.00 10.00 283 TRP A CA 15
ATOM 21966 C C . TRP A 1 39 ? 18.605 8.036 -25.517 1.00 10.00 283 TRP A C 15
ATOM 21967 O O . TRP A 1 39 ? 17.969 8.879 -26.158 1.00 10.00 283 TRP A O 15
ATOM 21988 N N . TYR A 1 40 ? 19.937 8.051 -25.426 1.00 10.00 284 TYR A N 15
ATOM 21989 C CA . TYR A 1 40 ? 20.845 9.060 -25.979 1.00 10.00 284 TYR A CA 15
ATOM 21990 C C . TYR A 1 40 ? 22.152 8.424 -26.493 1.00 10.00 284 TYR A C 15
ATOM 21991 O O . TYR A 1 40 ? 22.514 7.316 -26.089 1.00 10.00 284 TYR A O 15
ATOM 22009 N N . LEU A 1 41 ? 22.882 9.152 -27.343 1.00 10.00 285 LEU A N 15
ATOM 22010 C CA . LEU A 1 41 ? 24.194 8.804 -27.905 1.00 10.00 285 LEU A CA 15
ATOM 22011 C C . LEU A 1 41 ? 25.042 10.071 -28.096 1.00 10.00 285 LEU A C 15
ATOM 22012 O O . LEU A 1 41 ? 24.654 10.976 -28.837 1.00 10.00 285 LEU A O 15
ATOM 22028 N N . ASN A 1 42 ? 26.197 10.145 -27.425 1.00 10.00 286 ASN A N 15
ATOM 22029 C CA . ASN A 1 42 ? 27.162 11.260 -27.461 1.00 10.00 286 ASN A CA 15
ATOM 22030 C C . ASN A 1 42 ? 26.567 12.654 -27.116 1.00 10.00 286 ASN A C 15
ATOM 22031 O O . ASN A 1 42 ? 27.176 13.686 -27.411 1.00 10.00 286 ASN A O 15
ATOM 22042 N N . GLY A 1 43 ? 25.377 12.697 -26.501 1.00 10.00 287 GLY A N 15
ATOM 22043 C CA . GLY A 1 43 ? 24.623 13.907 -26.136 1.00 10.00 287 GLY A CA 15
ATOM 22044 C C . GLY A 1 43 ? 23.403 14.210 -27.023 1.00 10.00 287 GLY A C 15
ATOM 22045 O O . GLY A 1 43 ? 22.578 15.049 -26.650 1.00 10.00 287 GLY A O 15
ATOM 22049 N N . ARG A 1 44 ? 23.250 13.531 -28.171 1.00 10.00 288 ARG A N 15
ATOM 22050 C CA . ARG A 1 44 ? 22.040 13.562 -29.020 1.00 10.00 288 ARG A CA 15
ATOM 22051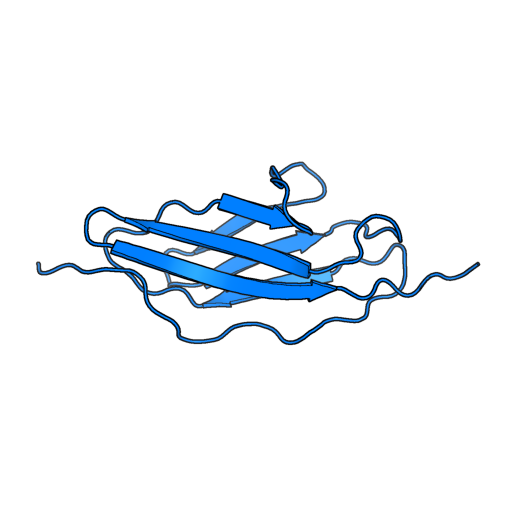 C C . ARG A 1 44 ? 21.012 12.528 -28.548 1.00 10.00 288 ARG A C 15
ATOM 22052 O O . ARG A 1 44 ? 21.374 11.529 -27.927 1.00 10.00 288 ARG A O 15
ATOM 22073 N N . THR A 1 45 ? 19.734 12.735 -28.861 1.00 10.00 289 THR A N 15
ATOM 22074 C CA . THR A 1 45 ? 18.645 11.774 -28.595 1.00 10.00 289 THR A CA 15
ATOM 22075 C C . THR A 1 45 ? 18.720 10.536 -29.499 1.00 10.00 289 THR A C 15
ATOM 22076 O O . THR A 1 45 ? 19.217 10.600 -30.626 1.00 10.00 289 THR A O 15
ATOM 22087 N N . VAL A 1 46 ? 18.167 9.414 -29.026 1.00 10.00 290 VAL A N 15
ATOM 22088 C CA . VAL A 1 46 ? 17.994 8.152 -29.767 1.00 10.00 290 VAL A CA 15
ATOM 22089 C C . VAL A 1 46 ? 16.562 7.649 -29.557 1.00 10.00 290 VAL A C 15
ATOM 22090 O O . VAL A 1 46 ? 16.202 7.215 -28.462 1.00 10.00 290 VAL A O 15
ATOM 22103 N N . GLN A 1 47 ? 15.725 7.751 -30.593 1.00 10.00 291 GLN A N 15
ATOM 22104 C CA . GLN A 1 47 ? 14.379 7.159 -30.625 1.00 10.00 291 GLN A CA 15
ATOM 22105 C C . GLN A 1 47 ? 14.437 5.646 -30.925 1.00 10.00 291 GLN A C 15
ATOM 22106 O O . GLN A 1 47 ? 15.447 5.136 -31.421 1.00 10.00 291 GLN A O 15
ATOM 22120 N N . SER A 1 48 ? 13.348 4.921 -30.655 1.00 10.00 292 SER A N 15
ATOM 22121 C CA . SER A 1 48 ? 13.201 3.502 -31.017 1.00 10.00 292 SER A CA 15
ATOM 22122 C C . SER A 1 48 ? 12.995 3.295 -32.528 1.00 10.00 292 SER A C 15
ATOM 22123 O O . SER A 1 48 ? 12.517 4.181 -33.243 1.00 10.00 292 SER A O 15
ATOM 22131 N N . ASP A 1 49 ? 13.317 2.094 -33.014 1.00 10.00 293 ASP A N 15
ATOM 22132 C CA . ASP A 1 49 ? 13.039 1.594 -34.371 1.00 10.00 293 ASP A CA 15
ATOM 22133 C C . ASP A 1 49 ? 12.779 0.075 -34.339 1.00 10.00 293 ASP A C 15
ATOM 22134 O O . ASP A 1 49 ? 13.059 -0.590 -33.340 1.00 10.00 293 ASP A O 15
ATOM 22143 N N . ASP A 1 50 ? 12.333 -0.511 -35.454 1.00 10.00 294 ASP A N 15
ATOM 22144 C CA . ASP A 1 50 ? 12.299 -1.973 -35.632 1.00 10.00 294 ASP A CA 15
ATOM 22145 C C . ASP A 1 50 ? 13.703 -2.610 -35.521 1.00 10.00 294 ASP A C 15
ATOM 22146 O O . ASP A 1 50 ? 13.845 -3.728 -35.024 1.00 10.00 294 ASP A O 15
ATOM 22155 N N . LEU A 1 51 ? 14.747 -1.873 -35.928 1.00 10.00 295 LEU A N 15
ATOM 22156 C CA . LEU A 1 51 ? 16.160 -2.250 -35.778 1.00 10.00 295 LEU A CA 15
ATOM 22157 C C . LEU A 1 51 ? 16.745 -1.945 -34.383 1.00 10.00 295 LEU A C 15
ATOM 22158 O O . LEU A 1 51 ? 17.789 -2.495 -34.025 1.00 10.00 295 LEU A O 15
ATOM 22174 N N . HIS A 1 52 ? 16.082 -1.088 -33.599 1.00 10.00 296 HIS A N 15
ATOM 22175 C CA . HIS A 1 52 ? 16.535 -0.582 -32.298 1.00 10.00 296 HIS A CA 15
ATOM 22176 C C . HIS A 1 52 ? 15.387 -0.592 -31.276 1.00 10.00 296 HIS A C 15
ATOM 22177 O O . HIS A 1 52 ? 14.848 0.452 -30.890 1.00 10.00 296 HIS A O 15
ATOM 22191 N N . LYS A 1 53 ? 14.981 -1.801 -30.870 1.00 10.00 297 LYS A N 15
ATOM 22192 C CA . LYS A 1 53 ? 13.871 -2.048 -29.934 1.00 10.00 297 LYS A CA 15
ATOM 22193 C C . LYS A 1 53 ? 14.221 -1.555 -28.523 1.00 10.00 297 LYS A C 15
ATOM 22194 O O . LYS A 1 53 ? 15.364 -1.691 -28.078 1.00 10.00 297 LYS A O 15
ATOM 22213 N N . MET A 1 54 ? 13.225 -1.004 -27.828 1.00 10.00 298 MET A N 15
ATOM 22214 C CA . MET A 1 54 ? 13.325 -0.383 -26.499 1.00 10.00 298 MET A CA 15
ATOM 22215 C C . MET A 1 54 ? 12.189 -0.882 -25.599 1.00 10.00 298 MET A C 15
ATOM 22216 O O . MET A 1 54 ? 11.038 -0.464 -25.751 1.00 10.00 298 MET A O 15
ATOM 22230 N N . ILE A 1 55 ? 12.505 -1.810 -24.694 1.00 10.00 299 ILE A N 15
ATOM 22231 C CA . ILE A 1 55 ? 11.553 -2.478 -23.789 1.00 10.00 299 ILE A CA 15
ATOM 22232 C C . ILE A 1 55 ? 12.116 -2.614 -22.364 1.00 10.00 299 ILE A C 15
ATOM 22233 O O . ILE A 1 55 ? 13.296 -2.346 -22.118 1.00 10.00 299 ILE A O 15
ATOM 22249 N N . VAL A 1 56 ? 11.274 -3.046 -21.420 1.00 10.00 300 VAL A N 15
ATOM 22250 C CA . VAL A 1 56 ? 11.641 -3.315 -20.018 1.00 10.00 300 VAL A CA 15
ATOM 22251 C C . VAL A 1 56 ? 11.117 -4.684 -19.566 1.00 10.00 300 VAL A C 15
ATOM 22252 O O . VAL A 1 56 ? 9.966 -5.039 -19.838 1.00 10.00 300 VAL A O 15
ATOM 22265 N N . SER A 1 57 ? 11.955 -5.473 -18.889 1.00 10.00 301 SER A N 15
ATOM 22266 C CA . SER A 1 57 ? 11.546 -6.747 -18.274 1.00 10.00 301 SER A CA 15
ATOM 22267 C C . SER A 1 57 ? 10.782 -6.530 -16.963 1.00 10.00 301 SER A C 15
ATOM 22268 O O . SER A 1 57 ? 11.067 -5.596 -16.208 1.00 10.00 301 SER A O 15
ATOM 22276 N N . GLU A 1 58 ? 9.880 -7.456 -16.627 1.00 10.00 302 GLU A N 15
ATOM 22277 C CA . GLU A 1 58 ? 9.227 -7.556 -15.310 1.00 10.00 302 GLU A CA 15
ATOM 22278 C C . GLU A 1 58 ? 10.225 -7.787 -14.150 1.00 10.00 302 GLU A C 15
ATOM 22279 O O . GLU A 1 58 ? 9.919 -7.474 -12.997 1.00 10.00 302 GLU A O 15
ATOM 22291 N N . LYS A 1 59 ? 11.436 -8.289 -14.451 1.00 10.00 303 LYS A N 15
ATOM 22292 C CA . LYS A 1 59 ? 12.560 -8.452 -13.508 1.00 10.00 303 LYS A CA 15
ATOM 22293 C C . LYS A 1 59 ? 13.287 -7.133 -13.169 1.00 10.00 303 LYS A C 15
ATOM 22294 O O . LYS A 1 59 ? 14.173 -7.133 -12.311 1.00 10.00 303 LYS A O 15
ATOM 22313 N N . GLY A 1 60 ? 12.932 -6.016 -13.812 1.00 10.00 304 GLY A N 15
ATOM 22314 C CA . GLY A 1 60 ? 13.566 -4.703 -13.625 1.00 10.00 304 GLY A CA 15
ATOM 22315 C C . GLY A 1 60 ? 14.845 -4.544 -14.454 1.00 10.00 304 GLY A C 15
ATOM 22316 O O . GLY A 1 60 ? 15.918 -4.279 -13.911 1.00 10.00 304 GLY A O 15
ATOM 22320 N N . LEU A 1 61 ? 14.732 -4.724 -15.775 1.00 10.00 305 LEU A N 15
ATOM 22321 C CA . LEU A 1 61 ? 15.836 -4.677 -16.742 1.00 10.00 305 LEU A CA 15
ATOM 22322 C C . LEU A 1 61 ? 15.452 -3.824 -17.961 1.00 10.00 305 LEU A C 15
ATOM 22323 O O . LEU A 1 61 ? 14.665 -4.265 -18.801 1.00 10.00 305 LEU A O 15
ATOM 22339 N N . HIS A 1 62 ? 15.994 -2.609 -18.064 1.00 10.00 306 HIS A N 15
ATOM 22340 C CA . HIS A 1 62 ? 15.953 -1.807 -19.291 1.00 10.00 306 HIS A CA 15
ATOM 22341 C C . HIS A 1 62 ? 16.776 -2.491 -20.398 1.00 10.00 306 HIS A C 15
ATOM 22342 O O . HIS A 1 62 ? 17.935 -2.868 -20.186 1.00 10.00 306 HIS A O 15
ATOM 22356 N N . SER A 1 63 ? 16.165 -2.654 -21.574 1.00 10.00 307 SER A N 15
ATOM 22357 C CA . SER A 1 63 ? 16.695 -3.398 -22.724 1.00 10.00 307 SER A CA 15
ATOM 22358 C C . SER A 1 63 ? 16.727 -2.535 -23.991 1.00 10.00 307 SER A C 15
ATOM 22359 O O . SER A 1 63 ? 15.730 -1.903 -24.351 1.00 10.00 307 SER A O 15
ATOM 22367 N N . LEU A 1 64 ? 17.870 -2.542 -24.681 1.00 10.00 308 LEU A N 15
ATOM 22368 C CA . LEU A 1 64 ? 18.150 -1.807 -25.921 1.00 10.00 308 LEU A CA 15
ATOM 22369 C C . LEU A 1 64 ? 18.838 -2.750 -26.913 1.00 10.00 308 LEU A C 15
ATOM 22370 O O . LEU A 1 64 ? 19.918 -3.267 -26.628 1.00 10.00 308 LEU A O 15
ATOM 22386 N N . ILE A 1 65 ? 18.180 -3.028 -28.040 1.00 10.00 309 ILE A N 15
ATOM 22387 C CA . ILE A 1 65 ? 18.618 -3.995 -29.063 1.00 10.00 309 ILE A CA 15
ATOM 22388 C C . ILE A 1 65 ? 19.333 -3.275 -30.222 1.00 10.00 309 ILE A C 15
ATOM 22389 O O . ILE A 1 65 ? 19.043 -2.117 -30.526 1.00 10.00 309 ILE A O 15
ATOM 22405 N N . PHE A 1 66 ? 20.214 -3.997 -30.917 1.00 10.00 310 PHE A N 15
ATOM 22406 C CA . PHE A 1 66 ? 20.783 -3.672 -32.226 1.00 10.00 310 PHE A CA 15
ATOM 22407 C C . PHE A 1 66 ? 20.574 -4.865 -33.171 1.00 10.00 310 PHE A C 15
ATOM 22408 O O . PHE A 1 66 ? 21.280 -5.867 -33.063 1.00 10.00 310 PHE A O 15
ATOM 22425 N N . GLU A 1 67 ? 19.604 -4.802 -34.085 1.00 10.00 311 GLU A N 15
ATOM 22426 C CA . GLU A 1 67 ? 19.390 -5.876 -35.074 1.00 10.00 311 GLU A CA 15
ATOM 22427 C C . GLU A 1 67 ? 20.565 -6.015 -36.065 1.00 10.00 311 GLU A C 15
ATOM 22428 O O . GLU A 1 67 ? 20.919 -7.128 -36.461 1.00 10.00 311 GLU A O 15
ATOM 22440 N N . VAL A 1 68 ? 21.183 -4.892 -36.450 1.00 10.00 312 VAL A N 15
ATOM 22441 C CA . VAL A 1 68 ? 22.359 -4.805 -37.336 1.00 10.00 312 VAL A CA 15
ATOM 22442 C C . VAL A 1 68 ? 23.179 -3.549 -37.000 1.00 10.00 312 VAL A C 15
ATOM 22443 O O . VAL A 1 68 ? 22.915 -2.456 -37.505 1.00 10.00 312 VAL A O 15
ATOM 22456 N N . VAL A 1 69 ? 24.147 -3.674 -36.085 1.00 10.00 313 VAL A N 15
ATOM 22457 C CA . VAL A 1 69 ? 24.999 -2.544 -35.662 1.00 10.00 313 VAL A CA 15
ATOM 22458 C C . VAL A 1 69 ? 25.960 -2.116 -36.783 1.00 10.00 313 VAL A C 15
ATOM 22459 O O . VAL A 1 69 ? 26.630 -2.958 -37.384 1.00 10.00 313 VAL A O 15
ATOM 22472 N N . ARG A 1 70 ? 26.042 -0.814 -37.080 1.00 10.00 314 ARG A N 15
ATOM 22473 C CA . ARG A 1 70 ? 26.948 -0.218 -38.084 1.00 10.00 314 ARG A CA 15
ATOM 22474 C C . ARG A 1 70 ? 28.044 0.622 -37.424 1.00 10.00 314 ARG A C 15
ATOM 22475 O O . ARG A 1 70 ? 27.896 1.059 -36.284 1.00 10.00 314 ARG A O 15
ATOM 22496 N N . ALA A 1 71 ? 29.136 0.897 -38.142 1.00 10.00 315 ALA A N 15
ATOM 22497 C CA . ALA A 1 71 ? 30.283 1.657 -37.624 1.00 10.00 315 ALA A CA 15
ATOM 22498 C C . ALA A 1 71 ? 29.900 3.056 -37.089 1.00 10.00 315 ALA A C 15
ATOM 22499 O O . ALA A 1 71 ? 30.448 3.515 -36.084 1.00 10.00 315 ALA A O 15
ATOM 22506 N N . SER A 1 72 ? 28.913 3.707 -37.715 1.00 10.00 316 SER A N 15
ATOM 22507 C CA . SER A 1 72 ? 28.351 5.005 -37.307 1.00 10.00 316 SER A CA 15
ATOM 22508 C C . SER A 1 72 ? 27.598 4.983 -35.964 1.00 10.00 316 SER A C 15
ATOM 22509 O O . SER A 1 72 ? 27.370 6.043 -35.377 1.00 10.00 316 SER A O 15
ATOM 22517 N N . ASP A 1 73 ? 27.216 3.806 -35.452 1.00 10.00 317 ASP A N 15
ATOM 22518 C CA . ASP A 1 73 ? 26.510 3.649 -34.170 1.00 10.00 317 ASP A CA 15
ATOM 22519 C C . ASP A 1 73 ? 27.446 3.685 -32.945 1.00 10.00 317 ASP A C 15
ATOM 22520 O O . ASP A 1 73 ? 26.962 3.710 -31.813 1.00 10.00 317 ASP A O 15
ATOM 22529 N N . ALA A 1 74 ? 28.771 3.687 -33.130 1.00 10.00 318 ALA A N 15
ATOM 22530 C CA . ALA A 1 74 ? 29.738 3.728 -32.031 1.00 10.00 318 ALA A CA 15
ATOM 22531 C C . ALA A 1 74 ? 29.648 5.025 -31.191 1.00 10.00 318 ALA A C 15
ATOM 22532 O O . ALA A 1 74 ? 29.369 6.110 -31.717 1.00 10.00 318 ALA A O 15
ATOM 22539 N N . GLY A 1 75 ? 29.945 4.927 -29.890 1.00 10.00 319 GLY A N 15
ATOM 22540 C CA . GLY A 1 75 ? 29.994 6.060 -28.957 1.00 10.00 319 GLY A CA 15
ATOM 22541 C C . GLY A 1 75 ? 29.508 5.753 -27.536 1.00 10.00 319 GLY A C 15
ATOM 22542 O O . GLY A 1 75 ? 29.260 4.603 -27.164 1.00 10.00 319 GLY A O 15
ATOM 22546 N N . ALA A 1 76 ? 29.404 6.807 -26.725 1.00 10.00 320 ALA A N 15
ATOM 22547 C CA . ALA A 1 76 ? 28.858 6.793 -25.370 1.00 10.00 320 ALA A CA 15
ATOM 22548 C C . ALA A 1 76 ? 27.316 6.847 -25.394 1.00 10.00 320 ALA A C 15
ATOM 22549 O O . ALA A 1 76 ? 26.724 7.908 -25.619 1.00 10.00 320 ALA A O 15
ATOM 22556 N N . TYR A 1 77 ? 26.662 5.704 -25.187 1.00 10.00 321 TYR A N 15
ATOM 22557 C CA . TYR A 1 77 ? 25.212 5.610 -24.991 1.00 10.00 321 TYR A CA 15
ATOM 22558 C C . TYR A 1 77 ? 24.802 5.995 -23.565 1.00 10.00 321 TYR A C 15
ATOM 22559 O O . TYR A 1 77 ? 25.540 5.762 -22.604 1.00 10.00 321 TYR A O 15
ATOM 22577 N N . ALA A 1 78 ? 23.582 6.508 -23.415 1.00 10.00 322 ALA A N 15
ATOM 22578 C CA . ALA A 1 78 ? 22.940 6.704 -22.118 1.00 10.00 322 ALA A CA 15
ATOM 22579 C C . ALA A 1 78 ? 21.431 6.407 -22.166 1.00 10.00 322 ALA A C 15
ATOM 22580 O O . ALA A 1 78 ? 20.815 6.411 -23.233 1.00 10.00 322 ALA A O 15
ATOM 22587 N N . CYS A 1 79 ? 20.838 6.184 -20.994 1.00 10.00 323 CYS A N 15
ATOM 22588 C CA . CYS A 1 79 ? 19.416 5.924 -20.771 1.00 10.00 323 CYS A CA 15
ATOM 22589 C C . CYS A 1 79 ? 18.910 6.748 -19.577 1.00 10.00 323 CYS A C 15
ATOM 22590 O O . CYS A 1 79 ? 19.664 7.001 -18.634 1.00 10.00 323 CYS A O 15
ATOM 22598 N N . VAL A 1 80 ? 17.632 7.130 -19.585 1.00 10.00 324 VAL A N 15
ATOM 22599 C CA . VAL A 1 80 ? 16.952 7.820 -18.476 1.00 10.00 324 VAL A CA 15
ATOM 22600 C C . VAL A 1 80 ? 15.705 7.045 -18.034 1.00 10.00 324 VAL A C 15
ATOM 22601 O O . VAL A 1 80 ? 14.980 6.480 -18.858 1.00 10.00 324 VAL A O 15
ATOM 22614 N N . ALA A 1 81 ? 15.470 7.018 -16.721 1.00 10.00 325 ALA A N 15
ATOM 22615 C CA . ALA A 1 81 ? 14.380 6.321 -16.044 1.00 10.00 325 ALA A CA 15
ATOM 22616 C C . ALA A 1 81 ? 13.665 7.275 -15.074 1.00 10.00 325 ALA A C 15
ATOM 22617 O O . ALA A 1 81 ? 14.295 7.830 -14.172 1.00 10.00 325 ALA A O 15
ATOM 22624 N N . LYS A 1 82 ? 12.358 7.493 -15.269 1.00 10.00 326 LYS A N 15
ATOM 22625 C CA . LYS A 1 82 ? 11.530 8.444 -14.500 1.00 10.00 326 LYS A CA 15
ATOM 22626 C C . LYS A 1 82 ? 10.191 7.828 -14.096 1.00 10.00 326 LYS A C 15
ATOM 22627 O O . LYS A 1 82 ? 9.503 7.255 -14.941 1.00 10.00 326 LYS A O 15
ATOM 22646 N N . ASN A 1 83 ? 9.804 7.981 -12.831 1.00 10.00 327 ASN A N 15
ATOM 22647 C CA . ASN A 1 83 ? 8.449 7.713 -12.332 1.00 10.00 327 ASN A CA 15
ATOM 22648 C C . ASN A 1 83 ? 7.949 8.857 -11.420 1.00 10.00 327 ASN A C 15
ATOM 22649 O O . ASN A 1 83 ? 8.659 9.842 -11.192 1.00 10.00 327 ASN A O 15
ATOM 22660 N N . ARG A 1 84 ? 6.725 8.740 -10.885 1.00 10.00 328 ARG A N 15
ATOM 22661 C CA . ARG A 1 84 ? 6.098 9.747 -9.998 1.00 10.00 328 ARG A CA 15
ATOM 22662 C C . ARG A 1 84 ? 6.831 10.011 -8.669 1.00 10.00 328 ARG A C 15
ATOM 22663 O O . ARG A 1 84 ? 6.511 10.991 -7.992 1.00 10.00 328 ARG A O 15
ATOM 22684 N N . ALA A 1 85 ? 7.807 9.178 -8.299 1.00 10.00 329 ALA A N 15
ATOM 22685 C CA . ALA A 1 85 ? 8.598 9.285 -7.071 1.00 10.00 329 ALA A CA 15
ATOM 22686 C C . ALA A 1 85 ? 10.048 9.781 -7.290 1.00 10.00 329 ALA A C 15
ATOM 22687 O O . ALA A 1 85 ? 10.686 10.206 -6.321 1.00 10.00 329 ALA A O 15
ATOM 22694 N N . GLY A 1 86 ? 10.576 9.777 -8.524 1.00 10.00 330 GLY A N 15
ATOM 22695 C CA . GLY A 1 86 ? 11.918 10.297 -8.837 1.00 10.00 330 GLY A CA 15
ATOM 22696 C C . GLY A 1 86 ? 12.510 9.865 -10.186 1.00 10.00 330 GLY A C 15
ATOM 22697 O O . GLY A 1 86 ? 11.822 9.339 -11.064 1.00 10.00 330 GLY A O 15
ATOM 22701 N N . GLU A 1 87 ? 13.809 10.128 -10.352 1.00 10.00 331 GLU A N 15
ATOM 22702 C CA . GLU A 1 87 ? 14.580 10.013 -11.600 1.00 10.00 331 GLU A CA 15
ATOM 22703 C C . GLU A 1 87 ? 15.949 9.335 -11.380 1.00 10.00 331 GLU A C 15
ATOM 22704 O O . GLU A 1 87 ? 16.601 9.545 -10.352 1.00 10.00 331 GLU A O 15
ATOM 22716 N N . ALA A 1 88 ? 16.414 8.576 -12.377 1.00 10.00 332 ALA A N 15
ATOM 22717 C CA . ALA A 1 88 ? 17.776 8.052 -12.506 1.00 10.00 332 ALA A CA 15
ATOM 22718 C C . ALA A 1 88 ? 18.262 8.107 -13.972 1.00 10.00 332 ALA A C 15
ATOM 22719 O O . ALA A 1 88 ? 17.456 8.119 -14.907 1.00 10.00 332 ALA A O 15
ATOM 22726 N N . THR A 1 89 ? 19.583 8.119 -14.176 1.00 10.00 333 THR A N 15
ATOM 22727 C CA . THR A 1 89 ? 20.247 8.183 -15.495 1.00 10.00 333 THR A CA 15
ATOM 22728 C C . THR A 1 89 ? 21.463 7.252 -15.517 1.00 10.00 333 THR A C 15
ATOM 22729 O O . THR A 1 89 ? 22.251 7.242 -14.569 1.00 10.00 333 THR A O 15
ATOM 22740 N N . PHE A 1 90 ? 21.631 6.481 -16.593 1.00 10.00 334 PHE A N 15
ATOM 22741 C CA . PHE A 1 90 ? 22.645 5.427 -16.737 1.00 10.00 334 PHE A CA 15
ATOM 22742 C C . PHE A 1 90 ? 23.458 5.589 -18.036 1.00 10.00 334 PHE A C 15
ATOM 22743 O O . PHE A 1 90 ? 22.956 6.169 -19.000 1.00 10.00 334 PHE A O 15
ATOM 22760 N N . THR A 1 91 ? 24.683 5.048 -18.089 1.00 10.00 335 THR A N 15
ATOM 22761 C CA . THR A 1 91 ? 25.655 5.268 -19.188 1.00 10.00 335 THR A CA 15
ATOM 22762 C C . THR A 1 91 ? 26.456 3.996 -19.517 1.00 10.00 335 THR A C 15
ATOM 22763 O O . THR A 1 91 ? 26.770 3.210 -18.620 1.00 10.00 335 THR A O 15
ATOM 22774 N N . VAL A 1 92 ? 26.832 3.807 -20.789 1.00 10.00 336 VAL A N 15
ATOM 22775 C CA . VAL A 1 92 ? 27.789 2.789 -21.283 1.00 10.00 336 VAL A CA 15
ATOM 22776 C C . VAL A 1 92 ? 28.541 3.301 -22.527 1.00 10.00 336 VAL A C 15
ATOM 22777 O O . VAL A 1 92 ? 28.125 4.276 -23.150 1.00 10.00 336 VAL A O 15
ATOM 22790 N N . GLN A 1 93 ? 29.630 2.641 -22.928 1.00 10.00 337 GLN A N 15
ATOM 22791 C CA . GLN A 1 93 ? 30.372 2.914 -24.166 1.00 10.00 337 GLN A CA 15
ATOM 22792 C C . GLN A 1 93 ? 30.376 1.681 -25.084 1.00 10.00 337 GLN A C 15
ATOM 22793 O O . GLN A 1 93 ? 30.683 0.572 -24.641 1.00 10.00 337 GLN A O 15
ATOM 22807 N N . LEU A 1 94 ? 30.057 1.883 -26.365 1.00 10.00 338 LEU A N 15
ATOM 22808 C CA . LEU A 1 94 ? 30.044 0.870 -27.424 1.00 10.00 338 LEU A CA 15
ATOM 22809 C C . LEU A 1 94 ? 31.016 1.261 -28.545 1.00 10.00 338 LEU A C 15
ATOM 22810 O O . LEU A 1 94 ? 30.751 2.189 -29.309 1.00 10.00 338 LEU A O 15
ATOM 22826 N N . ASP A 1 95 ? 32.135 0.550 -28.662 1.00 10.00 339 ASP A N 15
ATOM 22827 C CA . ASP A 1 95 ? 32.931 0.518 -29.892 1.00 10.00 339 ASP A CA 15
ATOM 22828 C C . ASP A 1 95 ? 32.289 -0.425 -30.928 1.00 10.00 339 ASP A C 15
ATOM 22829 O O . ASP A 1 95 ? 31.735 -1.472 -30.579 1.00 10.00 339 ASP A O 15
ATOM 22838 N N . VAL A 1 96 ? 32.413 -0.084 -32.215 1.00 10.00 340 VAL A N 15
ATOM 22839 C CA . VAL A 1 96 ? 31.960 -0.918 -33.342 1.00 10.00 340 VAL A CA 15
ATOM 22840 C C . VAL A 1 96 ? 33.132 -1.155 -34.293 1.00 10.00 340 VAL A C 15
ATOM 22841 O O . VAL A 1 96 ? 33.576 -0.250 -35.002 1.00 10.00 340 VAL A O 15
ATOM 22854 N N . LEU A 1 97 ? 33.679 -2.368 -34.244 1.00 10.00 341 LEU A N 15
ATOM 22855 C CA . LEU A 1 97 ? 34.855 -2.826 -34.982 1.00 10.00 341 LEU A CA 15
ATOM 22856 C C . LEU A 1 97 ? 34.522 -2.971 -36.479 1.00 10.00 341 LEU A C 15
ATOM 22857 O O . LEU A 1 97 ? 33.898 -3.951 -36.896 1.00 10.00 341 LEU A O 15
ATOM 22873 N N . ALA A 1 98 ? 34.887 -1.967 -37.282 1.00 10.00 342 ALA A N 15
ATOM 22874 C CA . ALA A 1 98 ? 34.626 -1.909 -38.722 1.00 10.00 342 ALA A CA 15
ATOM 22875 C C . ALA A 1 98 ? 35.222 -3.116 -39.479 1.00 10.00 342 ALA A C 15
ATOM 22876 O O . ALA A 1 98 ? 36.408 -3.434 -39.334 1.00 10.00 342 ALA A O 15
ATOM 22883 N N . LYS A 1 99 ? 34.396 -3.784 -40.298 1.00 10.00 343 LYS A N 15
ATOM 22884 C CA . LYS A 1 99 ? 34.772 -4.961 -41.108 1.00 10.00 343 LYS A CA 15
ATOM 22885 C C . LYS A 1 99 ? 35.647 -4.610 -42.330 1.00 10.00 343 LYS A C 15
ATOM 22886 O O . LYS A 1 99 ? 36.339 -5.477 -42.869 1.00 10.00 343 LYS A O 15
ATOM 22905 N N . GLU A 1 100 ? 35.625 -3.342 -42.758 1.00 10.00 344 GLU A N 15
ATOM 22906 C CA . GLU A 1 100 ? 36.385 -2.761 -43.887 1.00 10.00 344 GLU A CA 15
ATOM 22907 C C . GLU A 1 100 ? 37.913 -2.951 -43.779 1.00 10.00 344 GLU A C 15
ATOM 22908 O O . GLU A 1 100 ? 38.498 -2.642 -42.714 1.00 10.00 344 GLU A O 15
ATOM 22921 N N . GLY A 1 1 ? -1.714 2.004 -2.835 1.00 10.00 -4 GLY A N 16
ATOM 22922 C CA . GLY A 1 1 ? -0.532 1.359 -2.222 1.00 10.00 -4 GLY A CA 16
ATOM 22923 C C . GLY A 1 1 ? 0.692 2.264 -2.260 1.00 10.00 -4 GLY A C 16
ATOM 22924 O O . GLY A 1 1 ? 0.747 3.218 -3.042 1.00 10.00 -4 GLY A O 16
ATOM 22930 N N . ALA A 1 2 ? 1.688 1.977 -1.415 1.00 10.00 -3 ALA A N 16
ATOM 22931 C CA . ALA A 1 2 ? 2.962 2.707 -1.363 1.00 10.00 -3 ALA A CA 16
ATOM 22932 C C . ALA A 1 2 ? 3.788 2.571 -2.665 1.00 10.00 -3 ALA A C 16
ATOM 22933 O O . ALA A 1 2 ? 3.642 1.603 -3.418 1.00 10.00 -3 ALA A O 16
ATOM 22940 N N . MET A 1 3 ? 4.667 3.545 -2.920 1.00 10.00 -2 MET A N 16
ATOM 22941 C CA . MET A 1 3 ? 5.510 3.667 -4.123 1.00 10.00 -2 MET A CA 16
ATOM 22942 C C . MET A 1 3 ? 6.820 4.438 -3.822 1.00 10.00 -2 MET A C 16
ATOM 22943 O O . MET A 1 3 ? 7.005 4.912 -2.694 1.00 10.00 -2 MET A O 16
ATOM 22957 N N . GLY A 1 4 ? 7.758 4.546 -4.775 1.00 10.00 -1 GLY A N 16
ATOM 22958 C CA . GLY A 1 4 ? 9.067 5.179 -4.535 1.00 10.00 -1 GLY A CA 16
ATOM 22959 C C . GLY A 1 4 ? 9.990 5.364 -5.758 1.00 10.00 -1 GLY A C 16
ATOM 22960 O O . GLY A 1 4 ? 9.703 4.883 -6.861 1.00 10.00 -1 GLY A O 16
ATOM 22964 N N . PRO A 1 5 ? 11.120 6.075 -5.582 1.00 10.00 249 PRO A N 16
ATOM 22965 C CA . PRO A 1 5 ? 12.013 6.464 -6.677 1.00 10.00 249 PRO A CA 16
ATOM 22966 C C . PRO A 1 5 ? 12.741 5.264 -7.317 1.00 10.00 249 PRO A C 16
ATOM 22967 O O . PRO A 1 5 ? 12.893 4.216 -6.676 1.00 10.00 249 PRO A O 16
ATOM 22978 N N . PRO A 1 6 ? 13.244 5.406 -8.560 1.00 10.00 250 PRO A N 16
ATOM 22979 C CA . PRO A 1 6 ? 14.037 4.373 -9.221 1.00 10.00 250 PRO A CA 16
ATOM 22980 C C . PRO A 1 6 ? 15.416 4.193 -8.566 1.00 10.00 250 PRO A C 16
ATOM 22981 O O . PRO A 1 6 ? 15.878 5.055 -7.809 1.00 10.00 250 PRO A O 16
ATOM 22992 N N . ARG A 1 7 ? 16.082 3.061 -8.832 1.00 10.00 251 ARG A N 16
ATOM 22993 C CA . ARG A 1 7 ? 17.327 2.636 -8.155 1.00 10.00 251 ARG A CA 16
ATOM 22994 C C . ARG A 1 7 ? 18.410 2.132 -9.121 1.00 10.00 251 ARG A C 16
ATOM 22995 O O . ARG A 1 7 ? 18.131 1.777 -10.268 1.00 10.00 251 ARG A O 16
ATOM 23016 N N . PHE A 1 8 ? 19.646 2.079 -8.624 1.00 10.00 252 PHE A N 16
ATOM 23017 C CA . PHE A 1 8 ? 20.879 1.803 -9.370 1.00 10.00 252 PHE A CA 16
ATOM 23018 C C . PHE A 1 8 ? 21.400 0.387 -9.059 1.00 10.00 252 PHE A C 16
ATOM 23019 O O . PHE A 1 8 ? 22.238 0.198 -8.173 1.00 10.00 252 PHE A O 16
ATOM 23036 N N . ILE A 1 9 ? 20.866 -0.625 -9.755 1.00 10.00 253 ILE A N 16
ATOM 23037 C CA . ILE A 1 9 ? 21.150 -2.044 -9.476 1.00 10.00 253 ILE A CA 16
ATOM 23038 C C . ILE A 1 9 ? 22.462 -2.504 -10.141 1.00 10.00 253 ILE A C 16
ATOM 23039 O O . ILE A 1 9 ? 23.431 -2.797 -9.435 1.00 10.00 253 ILE A O 16
ATOM 23055 N N . GLN A 1 10 ? 22.516 -2.578 -11.478 1.00 10.00 254 GLN A N 16
ATOM 23056 C CA . GLN A 1 10 ? 23.710 -2.984 -12.242 1.00 10.00 254 GLN A CA 16
ATOM 23057 C C . GLN A 1 10 ? 23.695 -2.421 -13.677 1.00 10.00 254 GLN A C 16
ATOM 23058 O O . GLN A 1 10 ? 22.635 -2.309 -14.298 1.00 10.00 254 GLN A O 16
ATOM 23072 N N . VAL A 1 11 ? 24.881 -2.148 -14.231 1.00 10.00 255 VAL A N 16
ATOM 23073 C CA . VAL A 1 11 ? 25.107 -1.762 -15.639 1.00 10.00 255 VAL A CA 16
ATOM 23074 C C . VAL A 1 11 ? 26.148 -2.690 -16.297 1.00 10.00 255 VAL A C 16
ATOM 23075 O O . VAL A 1 11 ? 27.031 -3.198 -15.594 1.00 10.00 255 VAL A O 16
ATOM 23088 N N . PRO A 1 12 ? 26.088 -2.929 -17.622 1.00 10.00 256 PRO A N 16
ATOM 23089 C CA . PRO A 1 12 ? 27.104 -3.699 -18.340 1.00 10.00 256 PRO A CA 16
ATOM 23090 C C . PRO A 1 12 ? 28.401 -2.892 -18.539 1.00 10.00 256 PRO A C 16
ATOM 23091 O O . PRO A 1 12 ? 28.405 -1.657 -18.506 1.00 10.00 256 PRO A O 16
ATOM 23102 N N . GLU A 1 13 ? 29.512 -3.589 -18.784 1.00 10.00 257 GLU A N 16
ATOM 23103 C CA . GLU A 1 13 ? 30.776 -2.982 -19.233 1.00 10.00 257 GLU A CA 16
ATOM 23104 C C . GLU A 1 13 ? 30.737 -2.579 -20.724 1.00 10.00 257 GLU A C 16
ATOM 23105 O O . GLU A 1 13 ? 29.840 -2.982 -21.472 1.00 10.00 257 GLU A O 16
ATOM 23117 N N . ASN A 1 14 ? 31.722 -1.792 -21.173 1.00 10.00 258 ASN A N 16
ATOM 23118 C CA . ASN A 1 14 ? 31.878 -1.405 -22.582 1.00 10.00 258 ASN A CA 16
ATOM 23119 C C . ASN A 1 14 ? 32.060 -2.616 -23.525 1.00 10.00 258 ASN A C 16
ATO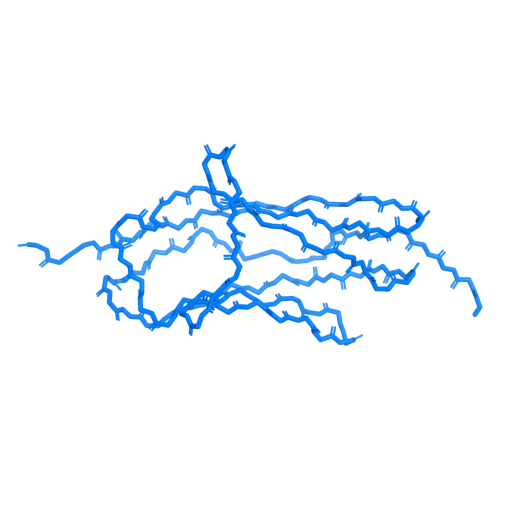M 23120 O O . ASN A 1 14 ? 32.616 -3.643 -23.124 1.00 10.00 258 ASN A O 16
ATOM 23131 N N . MET A 1 15 ? 31.652 -2.479 -24.790 1.00 10.00 259 MET A N 16
ATOM 23132 C CA . MET A 1 15 ? 31.683 -3.559 -25.792 1.00 10.00 259 MET A CA 16
ATOM 23133 C C . MET A 1 15 ? 32.344 -3.132 -27.111 1.00 10.00 259 MET A C 16
ATOM 23134 O O . MET A 1 15 ? 32.427 -1.943 -27.430 1.00 10.00 259 MET A O 16
ATOM 23148 N N . SER A 1 16 ? 32.769 -4.119 -27.904 1.00 10.00 260 SER A N 16
ATOM 23149 C CA . SER A 1 16 ? 33.377 -3.964 -29.232 1.00 10.00 260 SER A CA 16
ATOM 23150 C C . SER A 1 16 ? 32.829 -5.017 -30.204 1.00 10.00 260 SER A C 16
ATOM 23151 O O . SER A 1 16 ? 33.104 -6.212 -30.057 1.00 10.00 260 SER A O 16
ATOM 23159 N N . ILE A 1 17 ? 31.996 -4.588 -31.157 1.00 10.00 261 ILE A N 16
ATOM 23160 C CA . ILE A 1 17 ? 31.129 -5.450 -31.981 1.00 10.00 261 ILE A CA 16
ATOM 23161 C C . ILE A 1 17 ? 31.407 -5.219 -33.473 1.00 10.00 261 ILE A C 16
ATOM 23162 O O . ILE A 1 17 ? 31.468 -4.077 -33.926 1.00 10.00 261 ILE A O 16
ATOM 23178 N N . ASP A 1 18 ? 31.572 -6.295 -34.242 1.00 10.00 262 ASP A N 16
ATOM 23179 C CA . ASP A 1 18 ? 31.750 -6.255 -35.701 1.00 10.00 262 ASP A CA 16
ATOM 23180 C C . ASP A 1 18 ? 30.515 -5.686 -36.430 1.00 10.00 262 ASP A C 16
ATOM 23181 O O . ASP A 1 18 ? 29.375 -6.065 -36.150 1.00 10.00 262 ASP A O 16
ATOM 23190 N N . GLU A 1 19 ? 30.741 -4.773 -37.374 1.00 10.00 263 GLU A N 16
ATOM 23191 C CA . GLU A 1 19 ? 29.709 -4.103 -38.176 1.00 10.00 263 GLU A CA 16
ATOM 23192 C C . GLU A 1 19 ? 28.743 -5.092 -38.863 1.00 10.00 263 GLU A C 16
ATOM 23193 O O . GLU A 1 19 ? 29.157 -6.066 -39.498 1.00 10.00 263 GLU A O 16
ATOM 23205 N N . GLY A 1 20 ? 27.438 -4.824 -38.748 1.00 10.00 264 GLY A N 16
ATOM 23206 C CA . GLY A 1 20 ? 26.349 -5.591 -39.358 1.00 10.00 264 GLY A CA 16
ATOM 23207 C C . GLY A 1 20 ? 25.771 -6.719 -38.490 1.00 10.00 264 GLY A C 16
ATOM 23208 O O . GLY A 1 20 ? 24.737 -7.287 -38.851 1.00 10.00 264 GLY A O 16
ATOM 23212 N N . ARG A 1 21 ? 26.395 -7.053 -37.349 1.00 10.00 265 ARG A N 16
ATOM 23213 C CA . ARG A 1 21 ? 25.889 -8.068 -36.403 1.00 10.00 265 ARG A CA 16
ATOM 23214 C C . ARG A 1 21 ? 24.644 -7.608 -35.631 1.00 10.00 265 ARG A C 16
ATOM 23215 O O . ARG A 1 21 ? 24.392 -6.410 -35.466 1.00 10.00 265 ARG A O 16
ATOM 23236 N N . PHE A 1 22 ? 23.923 -8.587 -35.084 1.00 10.00 266 PHE A N 16
ATOM 23237 C CA . PHE A 1 22 ? 22.999 -8.418 -33.960 1.00 10.00 266 PHE A CA 16
ATOM 23238 C C . PHE A 1 22 ? 23.779 -8.181 -32.651 1.00 10.00 266 PHE A C 16
ATOM 23239 O O . PHE A 1 22 ? 24.846 -8.770 -32.446 1.00 10.00 266 PHE A O 16
ATOM 23256 N N . CYS A 1 23 ? 23.242 -7.369 -31.738 1.00 10.00 267 CYS A N 16
ATOM 23257 C CA . CYS A 1 23 ? 23.752 -7.203 -30.372 1.00 10.00 267 CYS A CA 16
ATOM 23258 C C . CYS A 1 23 ? 22.624 -6.840 -29.382 1.00 10.00 267 CYS A C 16
ATOM 23259 O O . CYS A 1 23 ? 21.552 -6.386 -29.789 1.00 10.00 267 CYS A O 16
ATOM 23267 N N . ARG A 1 24 ? 22.874 -6.990 -28.075 1.00 10.00 268 ARG A N 16
ATOM 23268 C CA . ARG A 1 24 ? 22.016 -6.496 -26.982 1.00 10.00 268 ARG A CA 16
ATOM 23269 C C . ARG A 1 24 ? 22.819 -6.021 -25.766 1.00 10.00 268 ARG A C 16
ATOM 23270 O O . ARG A 1 24 ? 24.004 -6.329 -25.630 1.00 10.00 268 ARG A O 16
ATOM 23291 N N . MET A 1 25 ? 22.145 -5.318 -24.861 1.00 10.00 269 MET A N 16
ATOM 23292 C CA . MET A 1 25 ? 22.632 -4.867 -23.554 1.00 10.00 269 MET A CA 16
ATOM 23293 C C . MET A 1 25 ? 21.624 -5.217 -22.443 1.00 10.00 269 MET A C 16
ATOM 23294 O O . MET A 1 25 ? 20.435 -5.425 -22.702 1.00 10.00 269 MET A O 16
ATOM 23308 N N . ASP A 1 26 ? 22.102 -5.263 -21.197 1.00 10.00 270 ASP A N 16
ATOM 23309 C CA . ASP A 1 26 ? 21.398 -5.820 -20.033 1.00 10.00 270 ASP A CA 16
ATOM 23310 C C . ASP A 1 26 ? 21.581 -4.929 -18.787 1.00 10.00 270 ASP A C 16
ATOM 23311 O O . ASP A 1 26 ? 22.579 -5.034 -18.068 1.00 10.00 270 ASP A O 16
ATOM 23320 N N . PHE A 1 27 ? 20.620 -4.034 -18.540 1.00 10.00 271 PHE A N 16
ATOM 23321 C CA . PHE A 1 27 ? 20.635 -3.031 -17.466 1.00 10.00 271 PHE A CA 16
ATOM 23322 C C . PHE A 1 27 ? 19.617 -3.381 -16.367 1.00 10.00 271 PHE A C 16
ATOM 23323 O O . PHE A 1 27 ? 18.409 -3.197 -16.546 1.00 10.00 271 PHE A O 16
ATOM 23340 N N . LYS A 1 28 ? 20.077 -3.906 -15.223 1.00 10.00 272 LYS A N 16
ATOM 23341 C CA . LYS A 1 28 ? 19.206 -4.164 -14.060 1.00 10.00 272 LYS A CA 16
ATOM 23342 C C . LYS A 1 28 ? 18.718 -2.843 -13.449 1.00 10.00 272 LYS A C 16
ATOM 23343 O O . LYS A 1 28 ? 19.494 -1.898 -13.291 1.00 10.00 272 LYS A O 16
ATOM 23362 N N . VAL A 1 29 ? 17.438 -2.782 -13.088 1.00 10.00 273 VAL A N 16
ATOM 23363 C CA . VAL A 1 29 ? 16.738 -1.573 -12.615 1.00 10.00 273 VAL A CA 16
ATOM 23364 C C . VAL A 1 29 ? 15.658 -1.920 -11.578 1.00 10.00 273 VAL A C 16
ATOM 23365 O O . VAL A 1 29 ? 15.131 -3.033 -11.558 1.00 10.00 273 VAL A O 16
ATOM 23378 N N . SER A 1 30 ? 15.312 -0.960 -10.717 1.00 10.00 274 SER A N 16
ATOM 23379 C CA . SER A 1 30 ? 14.183 -1.033 -9.776 1.00 10.00 274 SER A CA 16
ATOM 23380 C C . SER A 1 30 ? 13.491 0.333 -9.639 1.00 10.00 274 SER A C 16
ATOM 23381 O O . SER A 1 30 ? 14.002 1.338 -10.139 1.00 10.00 274 SER A O 16
ATOM 23389 N N . GLY A 1 31 ? 12.334 0.371 -8.971 1.00 10.00 275 GLY A N 16
ATOM 23390 C CA . GLY A 1 31 ? 11.452 1.531 -8.768 1.00 10.00 275 GLY A CA 16
ATOM 23391 C C . GLY A 1 31 ? 9.966 1.179 -8.938 1.00 10.00 275 GLY A C 16
ATOM 23392 O O . GLY A 1 31 ? 9.627 0.172 -9.568 1.00 10.00 275 GLY A O 16
ATOM 23396 N N . LEU A 1 32 ? 9.070 2.015 -8.400 1.00 10.00 276 LEU A N 16
ATOM 23397 C CA . LEU A 1 32 ? 7.611 1.845 -8.497 1.00 10.00 276 LEU A CA 16
ATOM 23398 C C . LEU A 1 32 ? 6.897 3.217 -8.465 1.00 10.00 276 LEU A C 16
ATOM 23399 O O . LEU A 1 32 ? 7.147 3.974 -7.530 1.00 10.00 276 LEU A O 16
ATOM 23415 N N . PRO A 1 33 ? 6.015 3.571 -9.421 1.00 10.00 277 PRO A N 16
ATOM 23416 C CA . PRO A 1 33 ? 5.648 2.802 -10.612 1.00 10.00 277 PRO A CA 16
ATOM 23417 C C . PRO A 1 33 ? 6.816 2.669 -11.604 1.00 10.00 277 PRO A C 16
ATOM 23418 O O . PRO A 1 33 ? 7.854 3.324 -11.458 1.00 10.00 277 PRO A O 16
ATOM 23429 N N . ALA A 1 34 ? 6.645 1.802 -12.605 1.00 10.00 278 ALA A N 16
ATOM 23430 C CA . ALA A 1 34 ? 7.634 1.528 -13.648 1.00 10.00 278 ALA A CA 16
ATOM 23431 C C . ALA A 1 34 ? 8.057 2.827 -14.379 1.00 10.00 278 ALA A C 16
ATOM 23432 O O . ALA A 1 34 ? 7.186 3.522 -14.920 1.00 10.00 278 ALA A O 16
ATOM 23439 N N . PRO A 1 35 ? 9.354 3.197 -14.378 1.00 10.00 279 PRO A N 16
ATOM 23440 C CA . PRO A 1 35 ? 9.808 4.473 -14.928 1.00 10.00 279 PRO A CA 16
ATOM 23441 C C . PRO A 1 35 ? 9.713 4.542 -16.462 1.00 10.00 279 PRO A C 16
ATOM 23442 O O . PRO A 1 35 ? 9.674 3.525 -17.162 1.00 10.00 279 PRO A O 16
ATOM 23453 N N . ASP A 1 36 ? 9.712 5.768 -16.987 1.00 10.00 280 ASP A N 16
ATOM 23454 C CA . ASP A 1 36 ? 9.853 6.084 -18.413 1.00 10.00 280 ASP A CA 16
ATOM 23455 C C . ASP A 1 36 ? 11.260 5.715 -18.946 1.00 10.00 280 ASP A C 16
ATOM 23456 O O . ASP A 1 36 ? 12.171 5.407 -18.171 1.00 10.00 280 ASP A O 16
ATOM 23465 N N . VAL A 1 37 ? 11.453 5.753 -20.267 1.00 10.00 281 VAL A N 16
ATOM 23466 C CA . VAL A 1 37 ? 12.681 5.340 -20.969 1.00 10.00 281 VAL A CA 16
ATOM 23467 C C . VAL A 1 37 ? 13.112 6.379 -22.014 1.00 10.00 281 VAL A C 16
ATOM 23468 O O . VAL A 1 37 ? 12.409 6.628 -22.997 1.00 10.00 281 VAL A O 16
ATOM 23481 N N . SER A 1 38 ? 14.282 6.987 -21.797 1.00 10.00 282 SER A N 16
ATOM 23482 C CA . SER A 1 38 ? 14.902 7.989 -22.680 1.00 10.00 282 SER A CA 16
ATOM 23483 C C . SER A 1 38 ? 16.386 7.675 -22.894 1.00 10.00 282 SER A C 16
ATOM 23484 O O . SER A 1 38 ? 17.219 7.967 -22.032 1.00 10.00 282 SER A O 16
ATOM 23492 N N . TRP A 1 39 ? 16.724 7.047 -24.025 1.00 10.00 283 TRP A N 16
ATOM 23493 C CA . TRP A 1 39 ? 18.114 6.773 -24.414 1.00 10.00 283 TRP A CA 16
ATOM 23494 C C . TRP A 1 39 ? 18.778 7.961 -25.126 1.00 10.00 283 TRP A C 16
ATOM 23495 O O . TRP A 1 39 ? 18.118 8.802 -25.746 1.00 10.00 283 TRP A O 16
ATOM 23516 N N . TYR A 1 40 ? 20.109 7.993 -25.061 1.00 10.00 284 TYR A N 16
ATOM 23517 C CA . TYR A 1 40 ? 20.997 9.004 -25.635 1.00 10.00 284 TYR A CA 16
ATOM 23518 C C . TYR A 1 40 ? 22.291 8.367 -26.175 1.00 10.00 284 TYR A C 16
ATOM 23519 O O . TYR A 1 40 ? 22.681 7.274 -25.756 1.00 10.00 284 TYR A O 16
ATOM 23537 N N . LEU A 1 41 ? 22.976 9.077 -27.075 1.00 10.00 285 LEU A N 16
ATOM 23538 C CA . LEU A 1 41 ? 24.267 8.727 -27.677 1.00 10.00 285 LEU A CA 16
ATOM 23539 C C . LEU A 1 41 ? 25.082 10.001 -27.943 1.00 10.00 285 LEU A C 16
ATOM 23540 O O . LEU A 1 41 ? 24.654 10.869 -28.706 1.00 10.00 285 LEU A O 16
ATOM 23556 N N . ASN A 1 42 ? 26.251 10.120 -27.305 1.00 10.00 286 ASN A N 16
ATOM 23557 C CA . ASN A 1 42 ? 27.205 11.240 -27.419 1.00 10.00 286 ASN A CA 16
ATOM 23558 C C . ASN A 1 42 ? 26.621 12.650 -27.118 1.00 10.00 286 ASN A C 16
ATOM 23559 O O . ASN A 1 42 ? 27.267 13.663 -27.401 1.00 10.00 286 ASN A O 16
ATOM 23570 N N . GLY A 1 43 ? 25.410 12.732 -26.548 1.00 10.00 287 GLY A N 16
ATOM 23571 C CA . GLY A 1 43 ? 24.680 13.964 -26.209 1.00 10.00 287 GLY A CA 16
ATOM 23572 C C . GLY A 1 43 ? 23.390 14.208 -27.013 1.00 10.00 287 GLY A C 16
ATOM 23573 O O . GLY A 1 43 ? 22.583 15.054 -26.618 1.00 10.00 287 GLY A O 16
ATOM 23577 N N . ARG A 1 44 ? 23.159 13.469 -28.110 1.00 10.00 288 ARG A N 16
ATOM 23578 C CA . ARG A 1 44 ? 21.888 13.440 -28.868 1.00 10.00 288 ARG A CA 16
ATOM 23579 C C . ARG A 1 44 ? 20.963 12.335 -28.344 1.00 10.00 288 ARG A C 16
ATOM 23580 O O . ARG A 1 44 ? 21.428 11.410 -27.679 1.00 10.00 288 ARG A O 16
ATOM 23601 N N . THR A 1 45 ? 19.664 12.399 -28.646 1.00 10.00 289 THR A N 16
ATOM 23602 C CA . THR A 1 45 ? 18.708 11.327 -28.289 1.00 10.00 289 THR A CA 16
ATOM 23603 C C . THR A 1 45 ? 18.918 10.056 -29.124 1.00 10.00 289 THR A C 16
ATOM 23604 O O . THR A 1 45 ? 19.487 10.088 -30.220 1.00 10.00 289 THR A O 16
ATOM 23615 N N . VAL A 1 46 ? 18.403 8.931 -28.623 1.00 10.00 290 VAL A N 16
ATOM 23616 C CA . VAL A 1 46 ? 18.226 7.656 -29.335 1.00 10.00 290 VAL A CA 16
ATOM 23617 C C . VAL A 1 46 ? 16.784 7.205 -29.108 1.00 10.00 290 VAL A C 16
ATOM 23618 O O . VAL A 1 46 ? 16.376 6.936 -27.978 1.00 10.00 290 VAL A O 16
ATOM 23631 N N . GLN A 1 47 ? 15.993 7.187 -30.178 1.00 10.00 291 GLN A N 16
ATOM 23632 C CA . GLN A 1 47 ? 14.554 6.905 -30.156 1.00 10.00 291 GLN A CA 16
ATOM 23633 C C . GLN A 1 47 ? 14.286 5.513 -30.752 1.00 10.00 291 GLN A C 16
ATOM 23634 O O . GLN A 1 47 ? 14.925 5.118 -31.732 1.00 10.00 291 GLN A O 16
ATOM 23648 N N . SER A 1 48 ? 13.374 4.747 -30.145 1.00 10.00 292 SER A N 16
ATOM 23649 C CA . SER A 1 48 ? 13.096 3.355 -30.529 1.00 10.00 292 SER A CA 16
ATOM 23650 C C . SER A 1 48 ? 12.537 3.218 -31.954 1.00 10.00 292 SER A C 16
ATOM 23651 O O . SER A 1 48 ? 11.762 4.054 -32.431 1.00 10.00 292 SER A O 16
ATOM 23659 N N . ASP A 1 49 ? 12.922 2.137 -32.636 1.00 10.00 293 ASP A N 16
ATOM 23660 C CA . ASP A 1 49 ? 12.404 1.714 -33.945 1.00 10.00 293 ASP A CA 16
ATOM 23661 C C . ASP A 1 49 ? 12.554 0.189 -34.143 1.00 10.00 293 ASP A C 16
ATOM 23662 O O . ASP A 1 49 ? 13.005 -0.526 -33.244 1.00 10.00 293 ASP A O 16
ATOM 23671 N N . ASP A 1 50 ? 12.163 -0.324 -35.313 1.00 10.00 294 ASP A N 16
ATOM 23672 C CA . ASP A 1 50 ? 12.179 -1.755 -35.661 1.00 10.00 294 ASP A CA 16
ATOM 23673 C C . ASP A 1 50 ? 13.571 -2.424 -35.583 1.00 10.00 294 ASP A C 16
ATOM 23674 O O . ASP A 1 50 ? 13.655 -3.649 -35.466 1.00 10.00 294 ASP A O 16
ATOM 23683 N N . LEU A 1 51 ? 14.660 -1.643 -35.599 1.00 10.00 295 LEU A N 16
ATOM 23684 C CA . LEU A 1 51 ? 16.050 -2.106 -35.486 1.00 10.00 295 LEU A CA 16
ATOM 23685 C C . LEU A 1 51 ? 16.693 -1.773 -34.123 1.00 10.00 295 LEU A C 16
ATOM 23686 O O . LEU A 1 51 ? 17.756 -2.312 -33.803 1.00 10.00 295 LEU A O 16
ATOM 23702 N N . HIS A 1 52 ? 16.044 -0.929 -33.313 1.00 10.00 296 HIS A N 16
ATOM 23703 C CA . HIS A 1 52 ? 16.514 -0.404 -32.026 1.00 10.00 296 HIS A CA 16
ATOM 23704 C C . HIS A 1 52 ? 15.430 -0.583 -30.949 1.00 10.00 296 HIS A C 16
ATOM 23705 O O . HIS A 1 52 ? 14.769 0.373 -30.527 1.00 10.00 296 HIS A O 16
ATOM 23719 N N . LYS A 1 53 ? 15.204 -1.838 -30.543 1.00 10.00 297 LYS A N 16
ATOM 23720 C CA . LYS A 1 53 ? 14.121 -2.247 -29.631 1.00 10.00 297 LYS A CA 16
ATOM 23721 C C . LYS A 1 53 ? 14.479 -1.969 -28.163 1.00 10.00 297 LYS A C 16
ATOM 23722 O O . LYS A 1 53 ? 15.637 -2.098 -27.759 1.00 10.00 297 LYS A O 16
ATOM 23741 N N . MET A 1 54 ? 13.470 -1.591 -27.374 1.00 10.00 298 MET A N 16
ATOM 23742 C CA . MET A 1 54 ? 13.579 -1.101 -25.990 1.00 10.00 298 MET A CA 16
ATOM 23743 C C . MET A 1 54 ? 12.419 -1.639 -25.134 1.00 10.00 298 MET A C 16
ATOM 23744 O O . MET A 1 54 ? 11.277 -1.203 -25.302 1.00 10.00 298 MET A O 16
ATOM 23758 N N . ILE A 1 55 ? 12.692 -2.590 -24.233 1.00 10.00 299 ILE A N 16
ATOM 23759 C CA . ILE A 1 55 ? 11.700 -3.195 -23.318 1.00 10.00 299 ILE A CA 16
ATOM 23760 C C . ILE A 1 55 ? 12.263 -3.397 -21.900 1.00 10.00 299 ILE A C 16
ATOM 23761 O O . ILE A 1 55 ? 13.476 -3.351 -21.690 1.00 10.00 299 ILE A O 16
ATOM 23777 N N . VAL A 1 56 ? 11.387 -3.635 -20.918 1.00 10.00 300 VAL A N 16
ATOM 23778 C CA . VAL A 1 56 ? 11.732 -3.840 -19.497 1.00 10.00 300 VAL A CA 16
ATOM 23779 C C . VAL A 1 56 ? 10.980 -5.055 -18.945 1.00 10.00 300 VAL A C 16
ATOM 23780 O O . VAL A 1 56 ? 9.747 -5.063 -18.899 1.00 10.00 300 VAL A O 16
ATOM 23793 N N . SER A 1 57 ? 11.716 -6.093 -18.542 1.00 10.00 301 SER A N 16
ATOM 23794 C CA . SER A 1 57 ? 11.169 -7.278 -17.867 1.00 10.00 301 SER A CA 16
ATOM 23795 C C . SER A 1 57 ? 10.590 -6.931 -16.489 1.00 10.00 301 SER A C 16
ATOM 23796 O O . SER A 1 57 ? 11.164 -6.132 -15.743 1.00 10.00 301 SER A O 16
ATOM 23804 N N . GLU A 1 58 ? 9.496 -7.595 -16.105 1.00 10.00 302 GLU A N 16
ATOM 23805 C CA . GLU A 1 58 ? 8.880 -7.505 -14.770 1.00 10.00 302 GLU A CA 16
ATOM 23806 C C . GLU A 1 58 ? 9.821 -7.919 -13.618 1.00 10.00 302 GLU A C 16
ATOM 23807 O O . GLU A 1 58 ? 9.601 -7.538 -12.464 1.00 10.00 302 GLU A O 16
ATOM 23819 N N . LYS A 1 59 ? 10.897 -8.658 -13.927 1.00 10.00 303 LYS A N 16
ATOM 23820 C CA . LYS A 1 59 ? 11.972 -9.054 -12.999 1.00 10.00 303 LYS A CA 16
ATOM 23821 C C . LYS A 1 59 ? 12.978 -7.928 -12.687 1.00 10.00 303 LYS A C 16
ATOM 23822 O O . LYS A 1 59 ? 13.872 -8.127 -11.861 1.00 10.00 303 LYS A O 16
ATOM 23841 N N . GLY A 1 60 ? 12.845 -6.756 -13.317 1.00 10.00 304 GLY A N 16
ATOM 23842 C CA . GLY A 1 60 ? 13.707 -5.584 -13.107 1.00 10.00 304 GLY A CA 16
ATOM 23843 C C . GLY A 1 60 ? 14.945 -5.569 -14.010 1.00 10.00 304 GLY A C 16
ATOM 23844 O O . GLY A 1 60 ? 16.056 -5.320 -13.540 1.00 10.00 304 GLY A O 16
ATOM 23848 N N . LEU A 1 61 ? 14.766 -5.848 -15.305 1.00 10.00 305 LEU A N 16
ATOM 23849 C CA . LEU A 1 61 ? 15.831 -5.913 -16.314 1.00 10.00 305 LEU A CA 16
ATOM 23850 C C . LEU A 1 61 ? 15.417 -5.182 -17.599 1.00 10.00 305 LEU A C 16
ATOM 23851 O O . LEU A 1 61 ? 14.587 -5.673 -18.368 1.00 10.00 305 LEU A O 16
ATOM 23867 N N . HIS A 1 62 ? 15.982 -3.998 -17.827 1.00 10.00 306 HIS A N 16
ATOM 23868 C CA . HIS A 1 62 ? 15.846 -3.242 -19.069 1.00 10.00 306 HIS A CA 16
ATOM 23869 C C . HIS A 1 62 ? 16.749 -3.826 -20.172 1.00 10.00 306 HIS A C 16
ATOM 23870 O O . HIS A 1 62 ? 17.979 -3.836 -20.057 1.00 10.00 306 HIS A O 16
ATOM 23884 N N . SER A 1 63 ? 16.123 -4.325 -21.239 1.00 10.00 307 SER A N 16
ATOM 23885 C CA . SER A 1 63 ? 16.772 -4.771 -22.475 1.00 10.00 307 SER A CA 16
ATOM 23886 C C . SER A 1 63 ? 16.823 -3.652 -23.524 1.00 10.00 307 SER A C 16
ATOM 23887 O O . SER A 1 63 ? 15.828 -2.961 -23.770 1.00 10.00 307 SER A O 16
ATOM 23895 N N . LEU A 1 64 ? 17.971 -3.526 -24.191 1.00 10.00 308 LEU A N 16
ATOM 23896 C CA . LEU A 1 64 ? 18.246 -2.629 -25.320 1.00 10.00 308 LEU A CA 16
ATOM 23897 C C . LEU A 1 64 ? 18.919 -3.460 -26.421 1.00 10.00 308 LEU A C 16
ATOM 23898 O O . LEU A 1 64 ? 19.909 -4.139 -26.148 1.00 10.00 308 LEU A O 16
ATOM 23914 N N . ILE A 1 65 ? 18.367 -3.460 -27.638 1.00 10.00 309 ILE A N 16
ATOM 23915 C CA . ILE A 1 65 ? 18.776 -4.349 -28.741 1.00 10.00 309 ILE A CA 16
ATOM 23916 C C . ILE A 1 65 ? 19.184 -3.549 -29.989 1.00 10.00 309 ILE A C 16
ATOM 23917 O O . ILE A 1 65 ? 18.607 -2.502 -30.286 1.00 10.00 309 ILE A O 16
ATOM 23933 N N . PHE A 1 66 ? 20.141 -4.091 -30.746 1.00 10.00 310 PHE A N 16
ATOM 23934 C CA . PHE A 1 66 ? 20.587 -3.658 -32.072 1.00 10.00 310 PHE A CA 16
ATOM 23935 C C . PHE A 1 66 ? 20.411 -4.815 -33.066 1.00 10.00 310 PHE A C 16
ATOM 23936 O O . PHE A 1 66 ? 21.151 -5.798 -33.010 1.00 10.00 310 PHE A O 16
ATOM 23953 N N . GLU A 1 67 ? 19.431 -4.741 -33.969 1.00 10.00 311 GLU A N 16
ATOM 23954 C CA . GLU A 1 67 ? 19.226 -5.776 -34.999 1.00 10.00 311 GLU A CA 16
ATOM 23955 C C . GLU A 1 67 ? 20.376 -5.838 -36.026 1.00 10.00 311 GLU A C 16
ATOM 23956 O O . GLU A 1 67 ? 20.755 -6.924 -36.473 1.00 10.00 311 GLU A O 16
ATOM 23968 N N . VAL A 1 68 ? 20.933 -4.679 -36.399 1.00 10.00 312 VAL A N 16
ATOM 23969 C CA . VAL A 1 68 ? 22.014 -4.519 -37.390 1.00 10.00 312 VAL A CA 16
ATOM 23970 C C . VAL A 1 68 ? 22.857 -3.276 -37.063 1.00 10.00 312 VAL A C 16
ATOM 23971 O O . VAL A 1 68 ? 22.532 -2.152 -37.450 1.00 10.00 312 VAL A O 16
ATOM 23984 N N . VAL A 1 69 ? 23.919 -3.455 -36.272 1.00 10.00 313 VAL A N 16
ATOM 23985 C CA . VAL A 1 69 ? 24.790 -2.351 -35.816 1.00 10.00 313 VAL A CA 16
ATOM 23986 C C . VAL A 1 69 ? 25.627 -1.752 -36.966 1.00 10.00 313 VAL A C 16
ATOM 23987 O O . VAL A 1 69 ? 26.040 -2.472 -37.878 1.00 10.00 313 VAL A O 16
ATOM 24000 N N . ARG A 1 70 ? 25.914 -0.442 -36.921 1.00 10.00 314 ARG A N 16
ATOM 24001 C CA . ARG A 1 70 ? 26.713 0.303 -37.921 1.00 10.00 314 ARG A CA 16
ATOM 24002 C C . ARG A 1 70 ? 27.719 1.264 -37.278 1.00 10.00 314 ARG A C 16
ATOM 24003 O O . ARG A 1 70 ? 27.528 1.717 -36.150 1.00 10.00 314 ARG A O 16
ATOM 24024 N N . ALA A 1 71 ? 28.778 1.603 -38.016 1.00 10.00 315 ALA A N 16
ATOM 24025 C CA . ALA A 1 71 ? 29.878 2.460 -37.555 1.00 10.00 315 ALA A CA 16
ATOM 24026 C C . ALA A 1 71 ? 29.422 3.865 -37.104 1.00 10.00 315 ALA A C 16
ATOM 24027 O O . ALA A 1 71 ? 29.948 4.408 -36.130 1.00 10.00 315 ALA A O 16
ATOM 24034 N N . SER A 1 72 ? 28.403 4.430 -37.763 1.00 10.00 316 SER A N 16
ATOM 24035 C CA . SER A 1 72 ? 27.779 5.724 -37.427 1.00 10.00 316 SER A CA 16
ATOM 24036 C C . SER A 1 72 ? 27.069 5.752 -36.060 1.00 10.00 316 SER A C 16
ATOM 24037 O O . SER A 1 72 ? 26.741 6.829 -35.559 1.00 10.00 316 SER A O 16
ATOM 24045 N N . ASP A 1 73 ? 26.844 4.589 -35.440 1.00 10.00 317 ASP A N 16
ATOM 24046 C CA . ASP A 1 73 ? 26.150 4.408 -34.158 1.00 10.00 317 ASP A CA 16
ATOM 24047 C C . ASP A 1 73 ? 27.100 4.001 -33.009 1.00 10.00 317 ASP A C 16
ATOM 24048 O O . ASP A 1 73 ? 26.647 3.692 -31.906 1.00 10.00 317 ASP A O 16
ATOM 24057 N N . ALA A 1 74 ? 28.420 4.017 -33.231 1.00 10.00 318 ALA A N 16
ATOM 24058 C CA . ALA A 1 74 ? 29.422 3.891 -32.169 1.00 10.00 318 ALA A CA 16
ATOM 24059 C C . ALA A 1 74 ? 29.420 5.099 -31.203 1.00 10.00 318 ALA A C 16
ATOM 24060 O O . ALA A 1 74 ? 29.017 6.211 -31.568 1.00 10.00 318 ALA A O 16
ATOM 24067 N N . GLY A 1 75 ? 29.939 4.903 -29.985 1.00 10.00 319 GLY A N 16
ATOM 24068 C CA . GLY A 1 75 ? 30.143 5.962 -28.985 1.00 10.00 319 GLY A CA 16
ATOM 24069 C C . GLY A 1 75 ? 29.602 5.649 -27.586 1.00 10.00 319 GLY A C 16
ATOM 24070 O O . GLY A 1 75 ? 29.295 4.502 -27.252 1.00 10.00 319 GLY A O 16
ATOM 24074 N N . ALA A 1 76 ? 29.545 6.684 -26.745 1.00 10.00 320 ALA A N 16
ATOM 24075 C CA . ALA A 1 76 ? 29.038 6.655 -25.374 1.00 10.00 320 ALA A CA 16
ATOM 24076 C C . ALA A 1 76 ? 27.497 6.729 -25.338 1.00 10.00 320 ALA A C 16
ATOM 24077 O O . ALA A 1 76 ? 26.907 7.797 -25.539 1.00 10.00 320 ALA A O 16
ATOM 24084 N N . TYR A 1 77 ? 26.844 5.592 -25.097 1.00 10.00 321 TYR A N 16
ATOM 24085 C CA . TYR A 1 77 ? 25.403 5.494 -24.846 1.00 10.00 321 TYR A CA 16
ATOM 24086 C C . TYR A 1 77 ? 25.049 5.844 -23.393 1.00 10.00 321 TYR A C 16
ATOM 24087 O O . TYR A 1 77 ? 25.812 5.565 -22.464 1.00 10.00 321 TYR A O 16
ATOM 24105 N N . ALA A 1 78 ? 23.846 6.378 -23.184 1.00 10.00 322 ALA A N 16
ATOM 24106 C CA . ALA A 1 78 ? 23.244 6.551 -21.863 1.00 10.00 322 ALA A CA 16
ATOM 24107 C C . ALA A 1 78 ? 21.721 6.329 -21.888 1.00 10.00 322 ALA A C 16
ATOM 24108 O O . ALA A 1 78 ? 21.093 6.387 -22.946 1.00 10.00 322 ALA A O 16
ATOM 24115 N N . CYS A 1 79 ? 21.123 6.115 -20.717 1.00 10.00 323 CYS A N 16
ATOM 24116 C CA . CYS A 1 79 ? 19.684 5.950 -20.512 1.00 10.00 323 CYS A CA 16
ATOM 24117 C C . CYS A 1 79 ? 19.232 6.662 -19.231 1.00 10.00 323 CYS A C 16
ATOM 24118 O O . CYS A 1 79 ? 19.797 6.432 -18.160 1.00 10.00 323 CYS A O 16
ATOM 24126 N N . VAL A 1 80 ? 18.213 7.515 -19.339 1.00 10.00 324 VAL A N 16
ATOM 24127 C CA . VAL A 1 80 ? 17.537 8.190 -18.220 1.00 10.00 324 VAL A CA 16
ATOM 24128 C C . VAL A 1 80 ? 16.201 7.493 -17.937 1.00 10.00 324 VAL A C 16
ATOM 24129 O O . VAL A 1 80 ? 15.419 7.228 -18.856 1.00 10.00 324 VAL A O 16
ATOM 24142 N N . ALA A 1 81 ? 15.939 7.211 -16.658 1.00 10.00 325 ALA A N 16
ATOM 24143 C CA . ALA A 1 81 ? 14.755 6.525 -16.143 1.00 10.00 325 ALA A CA 16
ATOM 24144 C C . ALA A 1 81 ? 14.093 7.350 -15.023 1.00 10.00 325 ALA A C 16
ATOM 24145 O O . ALA A 1 81 ? 14.713 7.618 -13.991 1.00 10.00 325 ALA A O 16
ATOM 24152 N N . LYS A 1 82 ? 12.845 7.786 -15.234 1.00 10.00 326 LYS A N 16
ATOM 24153 C CA . LYS A 1 82 ? 12.108 8.720 -14.357 1.00 10.00 326 LYS A CA 16
ATOM 24154 C C . LYS A 1 82 ? 10.705 8.212 -14.028 1.00 10.00 326 LYS A C 16
ATOM 24155 O O . LYS A 1 82 ? 10.008 7.717 -14.913 1.00 10.00 326 LYS A O 16
ATOM 24174 N N . ASN A 1 83 ? 10.271 8.381 -12.780 1.00 10.00 327 ASN A N 16
ATOM 24175 C CA . ASN A 1 83 ? 8.881 8.197 -12.344 1.00 10.00 327 ASN A CA 16
ATOM 24176 C C . ASN A 1 83 ? 8.405 9.378 -11.467 1.00 10.00 327 ASN A C 16
ATOM 24177 O O . ASN A 1 83 ? 9.146 10.339 -11.240 1.00 10.00 327 ASN A O 16
ATOM 24188 N N . ARG A 1 84 ? 7.164 9.316 -10.964 1.00 10.00 328 ARG A N 16
ATOM 24189 C CA . ARG A 1 84 ? 6.537 10.353 -10.114 1.00 10.00 328 ARG A CA 16
ATOM 24190 C C . ARG A 1 84 ? 7.232 10.629 -8.766 1.00 10.00 328 ARG A C 16
ATOM 24191 O O . ARG A 1 84 ? 6.871 11.598 -8.095 1.00 10.00 328 ARG A O 16
ATOM 24212 N N . ALA A 1 85 ? 8.218 9.819 -8.373 1.00 10.00 329 ALA A N 16
ATOM 24213 C CA . ALA A 1 85 ? 8.954 9.922 -7.110 1.00 10.00 329 ALA A CA 16
ATOM 24214 C C . ALA A 1 85 ? 10.462 10.227 -7.263 1.00 10.00 329 ALA A C 16
ATOM 24215 O O . ALA A 1 85 ? 11.080 10.674 -6.292 1.00 10.00 329 ALA A O 16
ATOM 24222 N N . GLY A 1 86 ? 11.069 10.033 -8.443 1.00 10.00 330 GLY A N 16
ATOM 24223 C CA . GLY A 1 86 ? 12.496 10.318 -8.659 1.00 10.00 330 GLY A CA 16
ATOM 24224 C C . GLY A 1 86 ? 13.063 9.940 -10.033 1.00 10.00 330 GLY A C 16
ATOM 24225 O O . GLY A 1 86 ? 12.339 9.598 -10.970 1.00 10.00 330 GLY A O 16
ATOM 24229 N N . GLU A 1 87 ? 14.391 10.019 -10.138 1.00 10.00 331 GLU A N 16
ATOM 24230 C CA . GLU A 1 87 ? 15.197 9.872 -11.359 1.00 10.00 331 GLU A CA 16
ATOM 24231 C C . GLU A 1 87 ? 16.448 9.002 -11.115 1.00 10.00 331 GLU A C 16
ATOM 24232 O O . GLU A 1 87 ? 17.102 9.114 -10.074 1.00 10.00 331 GLU A O 16
ATOM 24244 N N . ALA A 1 88 ? 16.805 8.172 -12.098 1.00 10.00 332 ALA A N 16
ATOM 24245 C CA . ALA A 1 88 ? 18.069 7.439 -12.195 1.00 10.00 332 ALA A CA 16
ATOM 24246 C C . ALA A 1 88 ? 18.634 7.500 -13.631 1.00 10.00 332 ALA A C 16
ATOM 24247 O O . ALA A 1 88 ? 17.892 7.727 -14.593 1.00 10.00 332 ALA A O 16
ATOM 24254 N N . THR A 1 89 ? 19.943 7.276 -13.779 1.00 10.00 333 THR A N 16
ATOM 24255 C CA . THR A 1 89 ? 20.671 7.383 -15.060 1.00 10.00 333 THR A CA 16
ATOM 24256 C C . THR A 1 89 ? 21.760 6.313 -15.165 1.00 10.00 333 THR A C 16
ATOM 24257 O O . THR A 1 89 ? 22.451 6.023 -14.185 1.00 10.00 333 THR A O 16
ATOM 24268 N N . PHE A 1 90 ? 21.943 5.745 -16.358 1.00 10.00 334 PHE A N 16
ATOM 24269 C CA . PHE A 1 90 ? 22.885 4.659 -16.654 1.00 10.00 334 PHE A CA 16
ATOM 24270 C C . PHE A 1 90 ? 23.714 4.964 -17.917 1.00 10.00 334 PHE A C 16
ATOM 24271 O O . PHE A 1 90 ? 23.245 5.698 -18.790 1.00 10.00 334 PHE A O 16
ATOM 24288 N N . THR A 1 91 ? 24.921 4.393 -18.037 1.00 10.00 335 THR A N 16
ATOM 24289 C CA . THR A 1 91 ? 25.913 4.729 -19.088 1.00 10.00 335 THR A CA 16
ATOM 24290 C C . THR A 1 91 ? 26.723 3.499 -19.530 1.00 10.00 335 THR A C 16
ATOM 24291 O O . THR A 1 91 ? 27.045 2.640 -18.704 1.00 10.00 335 THR A O 16
ATOM 24302 N N . VAL A 1 92 ? 27.089 3.418 -20.817 1.00 10.00 336 VAL A N 16
ATOM 24303 C CA . VAL A 1 92 ? 28.000 2.412 -21.415 1.00 10.00 336 VAL A CA 16
ATOM 24304 C C . VAL A 1 92 ? 28.683 2.969 -22.683 1.00 10.00 336 VAL A C 16
ATOM 24305 O O . VAL A 1 92 ? 28.336 4.053 -23.151 1.00 10.00 336 VAL A O 16
ATOM 24318 N N . GLN A 1 93 ? 29.647 2.251 -23.268 1.00 10.00 337 GLN A N 16
ATOM 24319 C CA . GLN A 1 93 ? 30.307 2.605 -24.535 1.00 10.00 337 GLN A CA 16
ATOM 24320 C C . GLN A 1 93 ? 30.326 1.416 -25.515 1.00 10.00 337 GLN A C 16
ATOM 24321 O O . GLN A 1 93 ? 30.504 0.265 -25.105 1.00 10.00 337 GLN A O 16
ATOM 24335 N N . LEU A 1 94 ? 30.160 1.701 -26.810 1.00 10.00 338 LEU A N 16
ATOM 24336 C CA . LEU A 1 94 ? 30.086 0.729 -27.906 1.00 10.00 338 LEU A CA 16
ATOM 24337 C C . LEU A 1 94 ? 31.052 1.102 -29.045 1.00 10.00 338 LEU A C 16
ATOM 24338 O O . LEU A 1 94 ? 30.816 2.054 -29.790 1.00 10.00 338 LEU A O 16
ATOM 24354 N N . ASP A 1 95 ? 32.150 0.357 -29.173 1.00 10.00 339 ASP A N 16
ATOM 24355 C CA . ASP A 1 95 ? 33.169 0.502 -30.219 1.00 10.00 339 ASP A CA 16
ATOM 24356 C C . ASP A 1 95 ? 32.861 -0.402 -31.431 1.00 10.00 339 ASP A C 16
ATOM 24357 O O . ASP A 1 95 ? 33.324 -1.542 -31.514 1.00 10.00 339 ASP A O 16
ATOM 24366 N N . VAL A 1 96 ? 32.034 0.081 -32.365 1.00 10.00 340 VAL A N 16
ATOM 24367 C CA . VAL A 1 96 ? 31.636 -0.676 -33.569 1.00 10.00 340 VAL A CA 16
ATOM 24368 C C . VAL A 1 96 ? 32.815 -0.823 -34.541 1.00 10.00 340 VAL A C 16
ATOM 24369 O O . VAL A 1 96 ? 33.266 0.151 -35.151 1.00 10.00 340 VAL A O 16
ATOM 24382 N N . LEU A 1 97 ? 33.329 -2.046 -34.672 1.00 10.00 341 LEU A N 16
ATOM 24383 C CA . LEU A 1 97 ? 34.444 -2.433 -35.539 1.00 10.00 341 LEU A CA 16
ATOM 24384 C C . LEU A 1 97 ? 33.986 -2.500 -37.011 1.00 10.00 341 LEU A C 16
ATOM 24385 O O . LEU A 1 97 ? 33.368 -3.481 -37.434 1.00 10.00 341 LEU A O 16
ATOM 24401 N N . ALA A 1 98 ? 34.253 -1.446 -37.787 1.00 10.00 342 ALA A N 16
ATOM 24402 C CA . ALA A 1 98 ? 33.917 -1.364 -39.213 1.00 10.00 342 ALA A CA 16
ATOM 24403 C C . ALA A 1 98 ? 34.608 -2.462 -40.054 1.00 10.00 342 ALA A C 16
ATOM 24404 O O . ALA A 1 98 ? 35.762 -2.825 -39.790 1.00 10.00 342 ALA A O 16
ATOM 24411 N N . LYS A 1 99 ? 33.924 -2.975 -41.088 1.00 10.00 343 LYS A N 16
ATOM 24412 C CA . LYS A 1 99 ? 34.450 -4.031 -41.982 1.00 10.00 343 LYS A CA 16
ATOM 24413 C C . LYS A 1 99 ? 35.501 -3.520 -42.985 1.00 10.00 343 LYS A C 16
ATOM 24414 O O . LYS A 1 99 ? 36.358 -4.290 -43.427 1.00 10.00 343 LYS A O 16
ATOM 24433 N N . GLU A 1 100 ? 35.467 -2.226 -43.320 1.00 10.00 344 GLU A N 16
ATOM 24434 C CA . GLU A 1 100 ? 36.340 -1.537 -44.296 1.00 10.00 344 GLU A CA 16
ATOM 24435 C C . GLU A 1 100 ? 36.982 -0.261 -43.721 1.00 10.00 344 GLU A C 16
ATOM 24436 O O . GLU A 1 100 ? 36.253 0.586 -43.154 1.00 10.00 344 GLU A O 16
ATOM 24449 N N . GLY A 1 1 ? -1.195 0.433 -3.177 1.00 10.00 -4 GLY A N 17
ATOM 24450 C CA . GLY A 1 1 ? -0.121 0.434 -2.160 1.00 10.00 -4 GLY A CA 17
ATOM 24451 C C . GLY A 1 1 ? 0.859 1.583 -2.363 1.00 10.00 -4 GLY A C 17
ATOM 24452 O O . GLY A 1 1 ? 0.752 2.346 -3.327 1.00 10.00 -4 GLY A O 17
ATOM 24458 N N . ALA A 1 2 ? 1.827 1.720 -1.450 1.00 10.00 -3 ALA A N 17
ATOM 24459 C CA . ALA A 1 2 ? 2.907 2.713 -1.529 1.00 10.00 -3 ALA A CA 17
ATOM 24460 C C . ALA A 1 2 ? 3.861 2.473 -2.725 1.00 10.00 -3 ALA A C 17
ATOM 24461 O O . ALA A 1 2 ? 3.907 1.378 -3.297 1.00 10.00 -3 ALA A O 17
ATOM 24468 N N . MET A 1 3 ? 4.636 3.498 -3.092 1.00 10.00 -2 MET A N 17
ATOM 24469 C CA . MET A 1 3 ? 5.536 3.524 -4.258 1.00 10.00 -2 MET A CA 17
ATOM 24470 C C . MET A 1 3 ? 6.829 4.332 -3.981 1.00 10.00 -2 MET A C 17
ATOM 24471 O O . MET A 1 3 ? 7.018 4.822 -2.862 1.00 10.00 -2 MET A O 17
ATOM 24485 N N . GLY A 1 4 ? 7.745 4.462 -4.953 1.00 10.00 -1 GLY A N 17
ATOM 24486 C CA . GLY A 1 4 ? 9.025 5.162 -4.743 1.00 10.00 -1 GLY A CA 17
ATOM 24487 C C . GLY A 1 4 ? 9.917 5.362 -5.983 1.00 10.00 -1 GLY A C 17
ATOM 24488 O O . GLY A 1 4 ? 9.650 4.818 -7.061 1.00 10.00 -1 GLY A O 17
ATOM 24492 N N . PRO A 1 5 ? 10.999 6.153 -5.852 1.00 10.00 249 PRO A N 17
ATOM 24493 C CA . PRO A 1 5 ? 11.843 6.559 -6.977 1.00 10.00 249 PRO A CA 17
ATOM 24494 C C . PRO A 1 5 ? 12.667 5.396 -7.565 1.00 10.00 249 PRO A C 17
ATOM 24495 O O . PRO A 1 5 ? 12.931 4.407 -6.868 1.00 10.00 249 PRO A O 17
ATOM 24506 N N . PRO A 1 6 ? 13.135 5.512 -8.825 1.00 10.00 250 PRO A N 17
ATOM 24507 C CA . PRO A 1 6 ? 14.112 4.592 -9.402 1.00 10.00 250 PRO A CA 17
ATOM 24508 C C . PRO A 1 6 ? 15.495 4.752 -8.745 1.00 10.00 250 PRO A C 17
ATOM 24509 O O . PRO A 1 6 ? 15.770 5.744 -8.060 1.00 10.00 250 PRO A O 17
ATOM 24520 N N . ARG A 1 7 ? 16.379 3.767 -8.955 1.00 10.00 251 ARG A N 17
ATOM 24521 C CA . ARG A 1 7 ? 17.712 3.686 -8.327 1.00 10.00 251 ARG A CA 17
ATOM 24522 C C . ARG A 1 7 ? 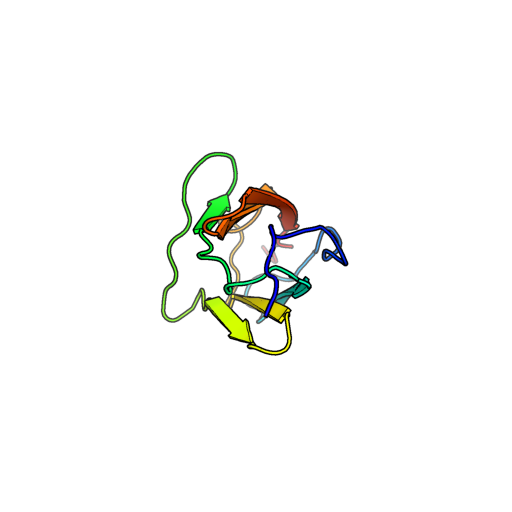18.776 3.165 -9.302 1.00 10.00 251 ARG A C 17
ATOM 24523 O O . ARG A 1 7 ? 18.469 2.457 -10.261 1.00 10.00 251 ARG A O 17
ATOM 24544 N N . PHE A 1 8 ? 20.029 3.522 -9.036 1.00 10.00 252 PHE A N 17
ATOM 24545 C CA . PHE A 1 8 ? 21.234 3.146 -9.780 1.00 10.00 252 PHE A CA 17
ATOM 24546 C C . PHE A 1 8 ? 21.633 1.680 -9.505 1.00 10.00 252 PHE A C 17
ATOM 24547 O O . PHE A 1 8 ? 22.189 1.369 -8.448 1.00 10.00 252 PHE A O 17
ATOM 24564 N N . ILE A 1 9 ? 21.338 0.776 -10.446 1.00 10.00 253 ILE A N 17
ATOM 24565 C CA . ILE A 1 9 ? 21.708 -0.657 -10.423 1.00 10.00 253 ILE A CA 17
ATOM 24566 C C . ILE A 1 9 ? 22.692 -0.983 -11.580 1.00 10.00 253 ILE A C 17
ATOM 24567 O O . ILE A 1 9 ? 23.128 -0.087 -12.306 1.00 10.00 253 ILE A O 17
ATOM 24583 N N . GLN A 1 10 ? 23.071 -2.258 -11.738 1.00 10.00 254 GLN A N 17
ATOM 24584 C CA . GLN A 1 10 ? 24.059 -2.810 -12.681 1.00 10.00 254 GLN A CA 17
ATOM 24585 C C . GLN A 1 10 ? 23.932 -2.300 -14.133 1.00 10.00 254 GLN A C 17
ATOM 24586 O O . GLN A 1 10 ? 23.111 -2.798 -14.910 1.00 10.00 254 GLN A O 17
ATOM 24600 N N . VAL A 1 11 ? 24.807 -1.368 -14.524 1.00 10.00 255 VAL A N 17
ATOM 24601 C CA . VAL A 1 11 ? 25.146 -1.081 -15.932 1.00 10.00 255 VAL A CA 17
ATOM 24602 C C . VAL A 1 11 ? 25.998 -2.216 -16.540 1.00 10.00 255 VAL A C 17
ATOM 24603 O O . VAL A 1 11 ? 26.750 -2.868 -15.805 1.00 10.00 255 VAL A O 17
ATOM 24616 N N . PRO A 1 12 ? 25.939 -2.463 -17.862 1.00 10.00 256 PRO A N 17
ATOM 24617 C CA . PRO A 1 12 ? 26.850 -3.381 -18.542 1.00 10.00 256 PRO A CA 17
ATOM 24618 C C . PRO A 1 12 ? 28.238 -2.743 -18.745 1.00 10.00 256 PRO A C 17
ATOM 24619 O O . PRO A 1 12 ? 28.402 -1.521 -18.679 1.00 10.00 256 PRO A O 17
ATOM 24630 N N . GLU A 1 13 ? 29.252 -3.566 -19.020 1.00 10.00 257 GLU A N 17
ATOM 24631 C CA . GLU A 1 13 ? 30.584 -3.096 -19.439 1.00 10.00 257 GLU A CA 17
ATOM 24632 C C . GLU A 1 13 ? 30.568 -2.574 -20.891 1.00 10.00 257 GLU A C 17
ATOM 24633 O O . GLU A 1 13 ? 29.686 -2.924 -21.682 1.00 10.00 257 GLU A O 17
ATOM 24645 N N . ASN A 1 14 ? 31.561 -1.758 -21.265 1.00 10.00 258 ASN A N 17
ATOM 24646 C CA . ASN A 1 14 ? 31.731 -1.267 -22.637 1.00 10.00 258 ASN A CA 17
ATOM 24647 C C . ASN A 1 14 ? 31.910 -2.430 -23.637 1.00 10.00 258 ASN A C 17
ATOM 24648 O O . ASN A 1 14 ? 32.721 -3.333 -23.415 1.00 10.00 258 ASN A O 17
ATOM 24659 N N . MET A 1 15 ? 31.136 -2.418 -24.728 1.00 10.00 259 MET A N 17
ATOM 24660 C CA . MET A 1 15 ? 31.095 -3.505 -25.717 1.00 10.00 259 MET A CA 17
ATOM 24661 C C . MET A 1 15 ? 31.938 -3.188 -26.962 1.00 10.00 259 MET A C 17
ATOM 24662 O O . MET A 1 15 ? 32.121 -2.025 -27.328 1.00 10.00 259 MET A O 17
ATOM 24676 N N . SER A 1 16 ? 32.391 -4.235 -27.655 1.00 10.00 260 SER A N 17
ATOM 24677 C CA . SER A 1 16 ? 33.126 -4.173 -28.926 1.00 10.00 260 SER A CA 17
ATOM 24678 C C . SER A 1 16 ? 32.567 -5.207 -29.915 1.00 10.00 260 SER A C 17
ATOM 24679 O O . SER A 1 16 ? 32.733 -6.416 -29.742 1.00 10.00 260 SER A O 17
ATOM 24687 N N . ILE A 1 17 ? 31.818 -4.730 -30.917 1.00 10.00 261 ILE A N 17
ATOM 24688 C CA . ILE A 1 17 ? 30.927 -5.539 -31.770 1.00 10.00 261 ILE A CA 17
ATOM 24689 C C . ILE A 1 17 ? 31.275 -5.328 -33.251 1.00 10.00 261 ILE A C 17
ATOM 24690 O O . ILE A 1 17 ? 31.335 -4.196 -33.723 1.00 10.00 261 ILE A O 17
ATOM 24706 N N . ASP A 1 18 ? 31.508 -6.415 -33.989 1.00 10.00 262 ASP A N 17
ATOM 24707 C CA . ASP A 1 18 ? 31.750 -6.392 -35.440 1.00 10.00 262 ASP A CA 17
ATOM 24708 C C . ASP A 1 18 ? 30.532 -5.860 -36.226 1.00 10.00 262 ASP A C 17
ATOM 24709 O O . ASP A 1 18 ? 29.391 -6.246 -35.974 1.00 10.00 262 ASP A O 17
ATOM 24718 N N . GLU A 1 19 ? 30.776 -4.961 -37.184 1.00 10.00 263 GLU A N 17
ATOM 24719 C CA . GLU A 1 19 ? 29.747 -4.321 -38.016 1.00 10.00 263 GLU A CA 17
ATOM 24720 C C . GLU A 1 19 ? 28.817 -5.342 -38.706 1.00 10.00 263 GLU A C 17
ATOM 24721 O O . GLU A 1 19 ? 29.266 -6.295 -39.349 1.00 10.00 263 GLU A O 17
ATOM 24733 N N . GLY A 1 20 ? 27.504 -5.128 -38.581 1.00 10.00 264 GLY A N 17
ATOM 24734 C CA . GLY A 1 20 ? 26.441 -5.936 -39.183 1.00 10.00 264 GLY A CA 17
ATOM 24735 C C . GLY A 1 20 ? 25.895 -7.066 -38.298 1.00 10.00 264 GLY A C 17
ATOM 24736 O O . GLY A 1 20 ? 24.881 -7.672 -38.655 1.00 10.00 264 GLY A O 17
ATOM 24740 N N . ARG A 1 21 ? 26.520 -7.358 -37.146 1.00 10.00 265 ARG A N 17
ATOM 24741 C CA . ARG A 1 21 ? 26.027 -8.359 -36.179 1.00 10.00 265 ARG A CA 17
ATOM 24742 C C . ARG A 1 21 ? 24.751 -7.913 -35.452 1.00 10.00 265 ARG A C 17
ATOM 24743 O O . ARG A 1 21 ? 24.464 -6.718 -35.325 1.00 10.00 265 ARG A O 17
ATOM 24764 N N . PHE A 1 22 ? 24.045 -8.898 -34.897 1.00 10.00 266 PHE A N 17
ATOM 24765 C CA . PHE A 1 22 ? 23.109 -8.731 -33.785 1.00 10.00 266 PHE A CA 17
ATOM 24766 C C . PHE A 1 22 ? 23.879 -8.584 -32.458 1.00 10.00 266 PHE A C 17
ATOM 24767 O O . PHE A 1 22 ? 24.833 -9.329 -32.212 1.00 10.00 266 PHE A O 17
ATOM 24784 N N . CYS A 1 23 ? 23.440 -7.691 -31.569 1.00 10.00 267 CYS A N 17
ATOM 24785 C CA . CYS A 1 23 ? 23.818 -7.699 -30.148 1.00 10.00 267 CYS A CA 17
ATOM 24786 C C . CYS A 1 23 ? 22.697 -7.137 -29.252 1.00 10.00 267 CYS A C 17
ATOM 24787 O O . CYS A 1 23 ? 21.727 -6.552 -29.744 1.00 10.00 267 CYS A O 17
ATOM 24795 N N . ARG A 1 24 ? 22.832 -7.285 -27.926 1.00 10.00 268 ARG A N 17
ATOM 24796 C CA . ARG A 1 24 ? 21.939 -6.669 -26.928 1.00 10.00 268 ARG A CA 17
ATOM 24797 C C . ARG A 1 24 ? 22.680 -6.259 -25.651 1.00 10.00 268 ARG A C 17
ATOM 24798 O O . ARG A 1 24 ? 23.519 -7.007 -25.146 1.00 10.00 268 ARG A O 17
ATOM 24819 N N . MET A 1 25 ? 22.357 -5.077 -25.129 1.00 10.00 269 MET A N 17
ATOM 24820 C CA . MET A 1 25 ? 22.781 -4.598 -23.804 1.00 10.00 269 MET A CA 17
ATOM 24821 C C . MET A 1 25 ? 21.794 -5.054 -22.713 1.00 10.00 269 MET A C 17
ATOM 24822 O O . MET A 1 25 ? 20.625 -5.316 -23.005 1.00 10.00 269 MET A O 17
ATOM 24836 N N . ASP A 1 26 ? 22.233 -5.076 -21.449 1.00 10.00 270 ASP A N 17
ATOM 24837 C CA . ASP A 1 26 ? 21.397 -5.353 -20.269 1.00 10.00 270 ASP A CA 17
ATOM 24838 C C . ASP A 1 26 ? 21.702 -4.390 -19.106 1.00 10.00 270 ASP A C 17
ATOM 24839 O O . ASP A 1 26 ? 22.861 -4.162 -18.758 1.00 10.00 270 ASP A O 17
ATOM 24848 N N . PHE A 1 27 ? 20.655 -3.823 -18.508 1.00 10.00 271 PHE A N 17
ATOM 24849 C CA . PHE A 1 27 ? 20.693 -2.829 -17.433 1.00 10.00 271 PHE A CA 17
ATOM 24850 C C . PHE A 1 27 ? 19.686 -3.211 -16.342 1.00 10.00 271 PHE A C 17
ATOM 24851 O O . PHE A 1 27 ? 18.477 -3.208 -16.591 1.00 10.00 271 PHE A O 17
ATOM 24868 N N . LYS A 1 28 ? 20.141 -3.557 -15.132 1.00 10.00 272 LYS A N 17
ATOM 24869 C CA . LYS A 1 28 ? 19.221 -3.747 -13.992 1.00 10.00 272 LYS A CA 17
ATOM 24870 C C . LYS A 1 28 ? 18.596 -2.404 -13.585 1.00 10.00 272 LYS A C 17
ATOM 24871 O O . LYS A 1 28 ? 19.235 -1.357 -13.698 1.00 10.00 272 LYS A O 17
ATOM 24890 N N . VAL A 1 29 ? 17.347 -2.427 -13.119 1.00 10.00 273 VAL A N 17
ATOM 24891 C CA . VAL A 1 29 ? 16.539 -1.233 -12.798 1.00 10.00 273 VAL A CA 17
ATOM 24892 C C . VAL A 1 29 ? 15.552 -1.512 -11.652 1.00 10.00 273 VAL A C 17
ATOM 24893 O O . VAL A 1 29 ? 15.183 -2.660 -11.398 1.00 10.00 273 VAL A O 17
ATOM 24906 N N . SER A 1 30 ? 15.123 -0.459 -10.949 1.00 10.00 274 SER A N 17
ATOM 24907 C CA . SER A 1 30 ? 14.152 -0.502 -9.842 1.00 10.00 274 SER A CA 17
ATOM 24908 C C . SER A 1 30 ? 13.246 0.747 -9.830 1.00 10.00 274 SER A C 17
ATOM 24909 O O . SER A 1 30 ? 13.335 1.595 -10.722 1.00 10.00 274 SER A O 17
ATOM 24917 N N . GLY A 1 31 ? 12.367 0.861 -8.831 1.00 10.00 275 GLY A N 17
ATOM 24918 C CA . GLY A 1 31 ? 11.386 1.939 -8.630 1.00 10.00 275 GLY A CA 17
ATOM 24919 C C . GLY A 1 31 ? 9.947 1.529 -8.969 1.00 10.00 275 GLY A C 17
ATOM 24920 O O . GLY A 1 31 ? 9.711 0.534 -9.661 1.00 10.00 275 GLY A O 17
ATOM 24924 N N . LEU A 1 32 ? 8.975 2.311 -8.485 1.00 10.00 276 LEU A N 17
ATOM 24925 C CA . LEU A 1 32 ? 7.536 2.096 -8.685 1.00 10.00 276 LEU A CA 17
ATOM 24926 C C . LEU A 1 32 ? 6.785 3.450 -8.716 1.00 10.00 276 LEU A C 17
ATOM 24927 O O . LEU A 1 32 ? 6.997 4.258 -7.811 1.00 10.00 276 LEU A O 17
ATOM 24943 N N . PRO A 1 33 ? 5.906 3.732 -9.698 1.00 10.00 277 PRO A N 17
ATOM 24944 C CA . PRO A 1 33 ? 5.575 2.904 -10.862 1.00 10.00 277 PRO A CA 17
ATOM 24945 C C . PRO A 1 33 ? 6.750 2.772 -11.848 1.00 10.00 277 PRO A C 17
ATOM 24946 O O . PRO A 1 33 ? 7.778 3.444 -11.710 1.00 10.00 277 PRO A O 17
ATOM 24957 N N . ALA A 1 34 ? 6.594 1.886 -12.837 1.00 10.00 278 ALA A N 17
ATOM 24958 C CA . ALA A 1 34 ? 7.581 1.612 -13.883 1.00 10.00 278 ALA A CA 17
ATOM 24959 C C . ALA A 1 34 ? 7.988 2.907 -14.631 1.00 10.00 278 ALA A C 17
ATOM 24960 O O . ALA A 1 34 ? 7.109 3.588 -15.178 1.00 10.00 278 ALA A O 17
ATOM 24967 N N . PRO A 1 35 ? 9.281 3.291 -14.638 1.00 10.00 279 PRO A N 17
ATOM 24968 C CA . PRO A 1 35 ? 9.712 4.587 -15.158 1.00 10.00 279 PRO A CA 17
ATOM 24969 C C . PRO A 1 35 ? 9.622 4.693 -16.690 1.00 10.00 279 PRO A C 17
ATOM 24970 O O . PRO A 1 35 ? 9.774 3.711 -17.422 1.00 10.00 279 PRO A O 17
ATOM 24981 N N . ASP A 1 36 ? 9.437 5.919 -17.178 1.00 10.00 280 ASP A N 17
ATOM 24982 C CA . ASP A 1 36 ? 9.725 6.323 -18.558 1.00 10.00 280 ASP A CA 17
ATOM 24983 C C . ASP A 1 36 ? 11.248 6.399 -18.775 1.00 10.00 280 ASP A C 17
ATOM 24984 O O . ASP A 1 36 ? 11.976 6.830 -17.880 1.00 10.00 280 ASP A O 17
ATOM 24993 N N . VAL A 1 37 ? 11.739 5.981 -19.946 1.00 10.00 281 VAL A N 17
ATOM 24994 C CA . VAL A 1 37 ? 13.168 5.718 -20.213 1.00 10.00 281 VAL A CA 17
ATOM 24995 C C . VAL A 1 37 ? 13.669 6.450 -21.465 1.00 10.00 281 VAL A C 17
ATOM 24996 O O . VAL A 1 37 ? 13.616 5.936 -22.584 1.00 10.00 281 VAL A O 17
ATOM 25009 N N . SER A 1 38 ? 14.147 7.683 -21.278 1.00 10.00 282 SER A N 17
ATOM 25010 C CA . SER A 1 38 ? 14.761 8.514 -22.328 1.00 10.00 282 SER A CA 17
ATOM 25011 C C . SER A 1 38 ? 16.176 8.029 -22.664 1.00 10.00 282 SER A C 17
ATOM 25012 O O . SER A 1 38 ? 17.061 8.085 -21.808 1.00 10.00 282 SER A O 17
ATOM 25020 N N . TRP A 1 39 ? 16.401 7.558 -23.895 1.00 10.00 283 TRP A N 17
ATOM 25021 C CA . TRP A 1 39 ? 17.711 7.099 -24.385 1.00 10.00 283 TRP A CA 17
ATOM 25022 C C . TRP A 1 39 ? 18.472 8.169 -25.181 1.00 10.00 283 TRP A C 17
ATOM 25023 O O . TRP A 1 39 ? 17.879 8.999 -25.879 1.00 10.00 283 TRP A O 17
ATOM 25044 N N . TYR A 1 40 ? 19.804 8.113 -25.096 1.00 10.00 284 TYR A N 17
ATOM 25045 C CA . TYR A 1 40 ? 20.755 9.074 -25.658 1.00 10.00 284 TYR A CA 17
ATOM 25046 C C . TYR A 1 40 ? 22.032 8.394 -26.193 1.00 10.00 284 TYR A C 17
ATOM 25047 O O . TYR A 1 40 ? 22.380 7.285 -25.781 1.00 10.00 284 TYR A O 17
ATOM 25065 N N . LEU A 1 41 ? 22.756 9.097 -27.070 1.00 10.00 285 LEU A N 17
ATOM 25066 C CA . LEU A 1 41 ? 24.058 8.743 -27.648 1.00 10.00 285 LEU A CA 17
ATOM 25067 C C . LEU A 1 41 ? 24.881 10.018 -27.898 1.00 10.00 285 LEU A C 17
ATOM 25068 O O . LEU A 1 41 ? 24.450 10.903 -28.639 1.00 10.00 285 LEU A O 17
ATOM 25084 N N . ASN A 1 42 ? 26.063 10.120 -27.280 1.00 10.00 286 ASN A N 17
ATOM 25085 C CA . ASN A 1 42 ? 27.017 11.238 -27.388 1.00 10.00 286 ASN A CA 17
ATOM 25086 C C . ASN A 1 42 ? 26.439 12.644 -27.056 1.00 10.00 286 ASN A C 17
ATOM 25087 O O . ASN A 1 42 ? 27.047 13.662 -27.376 1.00 10.00 286 ASN A O 17
ATOM 25098 N N . GLY A 1 43 ? 25.258 12.705 -26.415 1.00 10.00 287 GLY A N 17
ATOM 25099 C CA . GLY A 1 43 ? 24.529 13.930 -26.051 1.00 10.00 287 GLY A CA 17
ATOM 25100 C C . GLY A 1 43 ? 23.275 14.221 -26.895 1.00 10.00 287 GLY A C 17
ATOM 25101 O O . GLY A 1 43 ? 22.480 15.087 -26.517 1.00 10.00 287 GLY A O 17
ATOM 25105 N N . ARG A 1 44 ? 23.062 13.502 -28.008 1.00 10.00 288 ARG A N 17
ATOM 25106 C CA . ARG A 1 44 ? 21.814 13.510 -28.803 1.00 10.00 288 ARG A CA 17
ATOM 25107 C C . ARG A 1 44 ? 20.850 12.426 -28.308 1.00 10.00 288 ARG A C 17
ATOM 25108 O O . ARG A 1 44 ? 21.277 11.469 -27.664 1.00 10.00 288 ARG A O 17
ATOM 25129 N N . THR A 1 45 ? 19.558 12.544 -28.611 1.00 10.00 289 THR A N 17
ATOM 25130 C CA . THR A 1 45 ? 18.539 11.517 -28.304 1.00 10.00 289 THR A CA 17
ATOM 25131 C C . THR A 1 45 ? 18.633 10.296 -29.232 1.00 10.00 289 THR A C 17
ATOM 25132 O O . THR A 1 45 ? 19.191 10.369 -30.331 1.00 10.00 289 THR A O 17
ATOM 25143 N N . VAL A 1 46 ? 18.053 9.167 -28.805 1.00 10.00 290 VAL A N 17
ATOM 25144 C CA . VAL A 1 46 ? 17.924 7.914 -29.574 1.00 10.00 290 VAL A CA 17
ATOM 25145 C C . VAL A 1 46 ? 16.506 7.357 -29.413 1.00 10.00 290 VAL A C 17
ATOM 25146 O O . VAL A 1 46 ? 16.156 6.821 -28.361 1.00 10.00 290 VAL A O 17
ATOM 25159 N N . GLN A 1 47 ? 15.671 7.499 -30.445 1.00 10.00 291 GLN A N 17
ATOM 25160 C CA . GLN A 1 47 ? 14.355 6.848 -30.509 1.00 10.00 291 GLN A CA 17
ATOM 25161 C C . GLN A 1 47 ? 14.495 5.325 -30.702 1.00 10.00 291 GLN A C 17
ATOM 25162 O O . GLN A 1 47 ? 15.421 4.856 -31.370 1.00 10.00 291 GLN A O 17
ATOM 25176 N N . SER A 1 48 ? 13.548 4.549 -30.169 1.00 10.00 292 SER A N 17
ATOM 25177 C CA . SER A 1 48 ? 13.387 3.124 -30.496 1.00 10.00 292 SER A CA 17
ATOM 25178 C C . SER A 1 48 ? 12.792 2.929 -31.900 1.00 10.00 292 SER A C 17
ATOM 25179 O O . SER A 1 48 ? 11.990 3.744 -32.367 1.00 10.00 292 SER A O 17
ATOM 25187 N N . ASP A 1 49 ? 13.145 1.830 -32.568 1.00 10.00 293 ASP A N 17
ATOM 25188 C CA . ASP A 1 49 ? 12.561 1.390 -33.846 1.00 10.00 293 ASP A CA 17
ATOM 25189 C C . ASP A 1 49 ? 12.697 -0.135 -34.049 1.00 10.00 293 ASP A C 17
ATOM 25190 O O . ASP A 1 49 ? 13.188 -0.849 -33.173 1.00 10.00 293 ASP A O 17
ATOM 25199 N N . ASP A 1 50 ? 12.246 -0.651 -35.197 1.00 10.00 294 ASP A N 17
ATOM 25200 C CA . ASP A 1 50 ? 12.236 -2.083 -35.538 1.00 10.00 294 ASP A CA 17
ATOM 25201 C C . ASP A 1 50 ? 13.626 -2.761 -35.533 1.00 10.00 294 ASP A C 17
ATOM 25202 O O . ASP A 1 50 ? 13.709 -3.983 -35.392 1.00 10.00 294 ASP A O 17
ATOM 25211 N N . LEU A 1 51 ? 14.716 -1.989 -35.635 1.00 10.00 295 LEU A N 17
ATOM 25212 C CA . LEU A 1 51 ? 16.107 -2.459 -35.546 1.00 10.00 295 LEU A CA 17
ATOM 25213 C C . LEU A 1 51 ? 16.783 -2.101 -34.205 1.00 10.00 295 LEU A C 17
ATOM 25214 O O . LEU A 1 51 ? 17.868 -2.608 -33.911 1.00 10.00 295 LEU A O 17
ATOM 25230 N N . HIS A 1 52 ? 16.133 -1.269 -33.384 1.00 10.00 296 HIS A N 17
ATOM 25231 C CA . HIS A 1 52 ? 16.623 -0.706 -32.121 1.00 10.00 296 HIS A CA 17
ATOM 25232 C C . HIS A 1 52 ? 15.553 -0.847 -31.024 1.00 10.00 296 HIS A C 17
ATOM 25233 O O . HIS A 1 52 ? 14.963 0.137 -30.562 1.00 10.00 296 HIS A O 17
ATOM 25247 N N . LYS A 1 53 ? 15.252 -2.095 -30.646 1.00 10.00 297 LYS A N 17
ATOM 25248 C CA . LYS A 1 53 ? 14.179 -2.451 -29.702 1.00 10.00 297 LYS A CA 17
ATOM 25249 C C . LYS A 1 53 ? 14.606 -2.151 -28.258 1.00 10.00 297 LYS A C 17
ATOM 25250 O O . LYS A 1 53 ? 15.696 -2.540 -27.830 1.00 10.00 297 LYS A O 17
ATOM 25269 N N . MET A 1 54 ? 13.742 -1.459 -27.515 1.00 10.00 298 MET A N 17
ATOM 25270 C CA . MET A 1 54 ? 13.976 -0.953 -26.154 1.00 10.00 298 MET A CA 17
ATOM 25271 C C . MET A 1 54 ? 12.816 -1.370 -25.238 1.00 10.00 298 MET A C 17
ATOM 25272 O O . MET A 1 54 ? 11.722 -0.805 -25.325 1.00 10.00 298 MET A O 17
ATOM 25286 N N . ILE A 1 55 ? 13.031 -2.388 -24.398 1.00 10.00 299 ILE A N 17
ATOM 25287 C CA . ILE A 1 55 ? 11.990 -3.027 -23.567 1.00 10.00 299 ILE A CA 17
ATOM 25288 C C . ILE A 1 55 ? 12.449 -3.269 -22.122 1.00 10.00 299 ILE A C 17
ATOM 25289 O O . ILE A 1 55 ? 13.646 -3.255 -21.823 1.00 10.00 299 ILE A O 17
ATOM 25305 N N . VAL A 1 56 ? 11.491 -3.518 -21.225 1.00 10.00 300 VAL A N 17
ATOM 25306 C CA . VAL A 1 56 ? 11.690 -3.808 -19.791 1.00 10.00 300 VAL A CA 17
ATOM 25307 C C . VAL A 1 56 ? 11.049 -5.144 -19.389 1.00 10.00 300 VAL A C 17
ATOM 25308 O O . VAL A 1 56 ? 10.249 -5.713 -20.137 1.00 10.00 300 VAL A O 17
ATOM 25321 N N . SER A 1 57 ? 11.389 -5.645 -18.199 1.00 10.00 301 SER A N 17
ATOM 25322 C CA . SER A 1 57 ? 10.914 -6.918 -17.643 1.00 10.00 301 SER A CA 17
ATOM 25323 C C . SER A 1 57 ? 10.537 -6.803 -16.162 1.00 10.00 301 SER A C 17
ATOM 25324 O O . SER A 1 57 ? 11.155 -6.055 -15.398 1.00 10.00 301 SER A O 17
ATOM 25332 N N . GLU A 1 58 ? 9.559 -7.606 -15.733 1.00 10.00 302 GLU A N 17
ATOM 25333 C CA . GLU A 1 58 ? 9.113 -7.754 -14.337 1.00 10.00 302 GLU A CA 17
ATOM 25334 C C . GLU A 1 58 ? 10.221 -8.214 -13.368 1.00 10.00 302 GLU A C 17
ATOM 25335 O O . GLU A 1 58 ? 10.112 -8.005 -12.155 1.00 10.00 302 GLU A O 17
ATOM 25347 N N . LYS A 1 59 ? 11.305 -8.806 -13.888 1.00 10.00 303 LYS A N 17
ATOM 25348 C CA . LYS A 1 59 ? 12.477 -9.273 -13.124 1.00 10.00 303 LYS A CA 17
ATOM 25349 C C . LYS A 1 59 ? 13.408 -8.139 -12.651 1.00 10.00 303 LYS A C 17
ATOM 25350 O O . LYS A 1 59 ? 14.398 -8.409 -11.967 1.00 10.00 303 LYS A O 17
ATOM 25369 N N . GLY A 1 60 ? 13.110 -6.882 -12.999 1.00 10.00 304 GLY A N 17
ATOM 25370 C CA . GLY A 1 60 ? 13.912 -5.699 -12.655 1.00 10.00 304 GLY A CA 17
ATOM 25371 C C . GLY A 1 60 ? 15.041 -5.433 -13.655 1.00 10.00 304 GLY A C 17
ATOM 25372 O O . GLY A 1 60 ? 16.165 -5.118 -13.257 1.00 10.00 304 GLY A O 17
ATOM 25376 N N . LEU A 1 61 ? 14.757 -5.583 -14.953 1.00 10.00 305 LEU A N 17
ATOM 25377 C CA . LEU A 1 61 ? 15.724 -5.468 -16.051 1.00 10.00 305 LEU A CA 17
ATOM 25378 C C . LEU A 1 61 ? 15.179 -4.598 -17.199 1.00 10.00 305 LEU A C 17
ATOM 25379 O O . LEU A 1 61 ? 13.976 -4.574 -17.463 1.00 10.00 305 LEU A O 17
ATOM 25395 N N . HIS A 1 62 ? 16.084 -3.926 -17.906 1.00 10.00 306 HIS A N 17
ATOM 25396 C CA . HIS A 1 62 ? 15.874 -3.134 -19.116 1.00 10.00 306 HIS A CA 17
ATOM 25397 C C . HIS A 1 62 ? 16.946 -3.513 -20.154 1.00 10.00 306 HIS A C 17
ATOM 25398 O O . HIS A 1 62 ? 18.117 -3.678 -19.800 1.00 10.00 306 HIS A O 17
ATOM 25412 N N . SER A 1 63 ? 16.567 -3.658 -21.426 1.00 10.00 307 SER A N 17
ATOM 25413 C CA . SER A 1 63 ? 17.466 -4.106 -22.503 1.00 10.00 307 SER A CA 17
ATOM 25414 C C . SER A 1 63 ? 17.384 -3.211 -23.745 1.00 10.00 307 SER A C 17
ATOM 25415 O O . SER A 1 63 ? 16.343 -2.608 -24.027 1.00 10.00 307 SER A O 17
ATOM 25423 N N . LEU A 1 64 ? 18.480 -3.166 -24.509 1.00 10.00 308 LEU A N 17
ATOM 25424 C CA . LEU A 1 64 ? 18.635 -2.409 -25.758 1.00 10.00 308 LEU A CA 17
ATOM 25425 C C . LEU A 1 64 ? 19.219 -3.335 -26.837 1.00 10.00 308 LEU A C 17
ATOM 25426 O O . LEU A 1 64 ? 20.409 -3.659 -26.810 1.00 10.00 308 LEU A O 17
ATOM 25442 N N . ILE A 1 65 ? 18.372 -3.817 -27.745 1.00 10.00 309 ILE A N 17
ATOM 25443 C CA . ILE A 1 65 ? 18.746 -4.708 -28.853 1.00 10.00 309 ILE A CA 17
ATOM 25444 C C . ILE A 1 65 ? 19.203 -3.864 -30.053 1.00 10.00 309 ILE A C 17
ATOM 25445 O O . ILE A 1 65 ? 18.593 -2.842 -30.372 1.00 10.00 309 ILE A O 17
ATOM 25461 N N . PHE A 1 66 ? 20.221 -4.344 -30.766 1.00 10.00 310 PHE A N 17
ATOM 25462 C CA . PHE A 1 66 ? 20.672 -3.867 -32.074 1.00 10.00 310 PHE A CA 17
ATOM 25463 C C . PHE A 1 66 ? 20.583 -5.029 -33.072 1.00 10.00 310 PHE A C 17
ATOM 25464 O O . PHE A 1 66 ? 21.393 -5.956 -33.021 1.00 10.00 310 PHE A O 17
ATOM 25481 N N . GLU A 1 67 ? 19.581 -5.022 -33.954 1.00 10.00 311 GLU A N 17
ATOM 25482 C CA . GLU A 1 67 ? 19.372 -6.090 -34.947 1.00 10.00 311 GLU A CA 17
ATOM 25483 C C . GLU A 1 67 ? 20.513 -6.183 -35.979 1.00 10.00 311 GLU A C 17
ATOM 25484 O O . GLU A 1 67 ? 20.920 -7.282 -36.364 1.00 10.00 311 GLU A O 17
ATOM 25496 N N . VAL A 1 68 ? 21.028 -5.032 -36.430 1.00 10.00 312 VAL A N 17
ATOM 25497 C CA . VAL A 1 68 ? 22.096 -4.897 -37.438 1.00 10.00 312 VAL A CA 17
ATOM 25498 C C . VAL A 1 68 ? 22.894 -3.606 -37.193 1.00 10.00 312 VAL A C 17
ATOM 25499 O O . VAL A 1 68 ? 22.584 -2.538 -37.722 1.00 10.00 312 VAL A O 17
ATOM 25512 N N . VAL A 1 69 ? 23.899 -3.679 -36.315 1.00 10.00 313 VAL A N 17
ATOM 25513 C CA . VAL A 1 69 ? 24.708 -2.512 -35.904 1.00 10.00 313 VAL A CA 17
ATOM 25514 C C . VAL A 1 69 ? 25.577 -1.968 -37.054 1.00 10.00 313 VAL A C 17
ATOM 25515 O O . VAL A 1 69 ? 26.127 -2.741 -37.843 1.00 10.00 313 VAL A O 17
ATOM 25528 N N . ARG A 1 70 ? 25.741 -0.642 -37.145 1.00 10.00 314 ARG A N 17
ATOM 25529 C CA . ARG A 1 70 ? 26.583 0.070 -38.130 1.00 10.00 314 ARG A CA 17
ATOM 25530 C C . ARG A 1 70 ? 27.602 0.993 -37.461 1.00 10.00 314 ARG A C 17
ATOM 25531 O O . ARG A 1 70 ? 27.442 1.373 -36.303 1.00 10.00 314 ARG A O 17
ATOM 25552 N N . ALA A 1 71 ? 28.650 1.382 -38.191 1.00 10.00 315 ALA A N 17
ATOM 25553 C CA . ALA A 1 71 ? 29.753 2.202 -37.672 1.00 10.00 315 ALA A CA 17
ATOM 25554 C C . ALA A 1 71 ? 29.299 3.556 -37.076 1.00 10.00 315 ALA A C 17
ATOM 25555 O O . ALA A 1 71 ? 29.894 4.047 -36.114 1.00 10.00 315 ALA A O 17
ATOM 25562 N N . SER A 1 72 ? 28.213 4.134 -37.601 1.00 10.00 316 SER A N 17
ATOM 25563 C CA . SER A 1 72 ? 27.557 5.349 -37.092 1.00 10.00 316 SER A CA 17
ATOM 25564 C C . SER A 1 72 ? 26.879 5.190 -35.718 1.00 10.00 316 SER A C 17
ATOM 25565 O O . SER A 1 72 ? 26.606 6.192 -35.054 1.00 10.00 316 SER A O 17
ATOM 25573 N N . ASP A 1 73 ? 26.636 3.958 -35.252 1.00 10.00 317 ASP A N 17
ATOM 25574 C CA . ASP A 1 73 ? 26.063 3.662 -33.929 1.00 10.00 317 ASP A CA 17
ATOM 25575 C C . ASP A 1 73 ? 27.105 3.680 -32.791 1.00 10.00 317 ASP A C 17
ATOM 25576 O O . ASP A 1 73 ? 26.730 3.583 -31.622 1.00 10.00 317 ASP A O 17
ATOM 25585 N N . ALA A 1 74 ? 28.404 3.796 -33.094 1.00 10.00 318 ALA A N 17
ATOM 25586 C CA . ALA A 1 74 ? 29.465 3.840 -32.086 1.00 10.00 318 ALA A CA 17
ATOM 25587 C C . ALA A 1 74 ? 29.388 5.092 -31.181 1.00 10.00 318 ALA A C 17
ATOM 25588 O O . ALA A 1 74 ? 28.952 6.168 -31.608 1.00 10.00 318 ALA A O 17
ATOM 25595 N N . GLY A 1 75 ? 29.875 4.968 -29.941 1.00 10.00 319 GLY A N 17
ATOM 25596 C CA . GLY A 1 75 ? 29.957 6.061 -28.962 1.00 10.00 319 GLY A CA 17
ATOM 25597 C C . GLY A 1 75 ? 29.403 5.727 -27.573 1.00 10.00 319 GLY A C 17
ATOM 25598 O O . GLY A 1 75 ? 29.124 4.570 -27.251 1.00 10.00 319 GLY A O 17
ATOM 25602 N N . ALA A 1 76 ? 29.295 6.754 -26.728 1.00 10.00 320 ALA A N 17
ATOM 25603 C CA . ALA A 1 76 ? 28.787 6.692 -25.358 1.00 10.00 320 ALA A CA 17
ATOM 25604 C C . ALA A 1 76 ? 27.247 6.785 -25.315 1.00 10.00 320 ALA A C 17
ATOM 25605 O O . ALA A 1 76 ? 26.672 7.862 -25.495 1.00 10.00 320 ALA A O 17
ATOM 25612 N N . TYR A 1 77 ? 26.573 5.653 -25.088 1.00 10.00 321 TYR A N 17
ATOM 25613 C CA . TYR A 1 77 ? 25.132 5.586 -24.824 1.00 10.00 321 TYR A CA 17
ATOM 25614 C C . TYR A 1 77 ? 24.795 5.959 -23.375 1.00 10.00 321 TYR A C 17
ATOM 25615 O O . TYR A 1 77 ? 25.562 5.678 -22.450 1.00 10.00 321 TYR A O 17
ATOM 25633 N N . ALA A 1 78 ? 23.602 6.516 -23.164 1.00 10.00 322 ALA A N 17
ATOM 25634 C CA . ALA A 1 78 ? 23.025 6.722 -21.838 1.00 10.00 322 ALA A CA 17
ATOM 25635 C C . ALA A 1 78 ? 21.495 6.555 -21.831 1.00 10.00 322 ALA A C 17
ATOM 25636 O O . ALA A 1 78 ? 20.836 6.683 -22.865 1.00 10.00 322 ALA A O 17
ATOM 25643 N N . CYS A 1 79 ? 20.929 6.320 -20.648 1.00 10.00 323 CYS A N 17
ATOM 25644 C CA . CYS A 1 79 ? 19.493 6.248 -20.388 1.00 10.00 323 CYS A CA 17
ATOM 25645 C C . CYS A 1 79 ? 19.143 7.008 -19.100 1.00 10.00 323 CYS A C 17
ATOM 25646 O O . CYS A 1 79 ? 19.889 6.951 -18.120 1.00 10.00 323 CYS A O 17
ATOM 25654 N N . VAL A 1 80 ? 17.998 7.693 -19.089 1.00 10.00 324 VAL A N 17
ATOM 25655 C CA . VAL A 1 80 ? 17.455 8.441 -17.947 1.00 10.00 324 VAL A CA 17
ATOM 25656 C C . VAL A 1 80 ? 16.055 7.915 -17.624 1.00 10.00 324 VAL A C 17
ATOM 25657 O O . VAL A 1 80 ? 15.098 8.161 -18.362 1.00 10.00 324 VAL A O 17
ATOM 25670 N N . ALA A 1 81 ? 15.955 7.141 -16.543 1.00 10.00 325 ALA A N 17
ATOM 25671 C CA . ALA A 1 81 ? 14.727 6.563 -16.005 1.00 10.00 325 ALA A CA 17
ATOM 25672 C C . ALA A 1 81 ? 14.019 7.558 -15.064 1.00 10.00 325 ALA A C 17
ATOM 25673 O O . ALA A 1 81 ? 14.606 7.969 -14.060 1.00 10.00 325 ALA A O 17
ATOM 25680 N N . LYS A 1 82 ? 12.771 7.944 -15.363 1.00 10.00 326 LYS A N 17
ATOM 25681 C CA . LYS A 1 82 ? 11.967 8.911 -14.583 1.00 10.00 326 LYS A CA 17
ATOM 25682 C C . LYS A 1 82 ? 10.600 8.338 -14.198 1.00 10.00 326 LYS A C 17
ATOM 25683 O O . LYS A 1 82 ? 9.908 7.783 -15.051 1.00 10.00 326 LYS A O 17
ATOM 25702 N N . ASN A 1 83 ? 10.172 8.523 -12.949 1.00 10.00 327 ASN A N 17
ATOM 25703 C CA . ASN A 1 83 ? 8.780 8.326 -12.518 1.00 10.00 327 ASN A CA 17
ATOM 25704 C C . ASN A 1 83 ? 8.281 9.497 -11.640 1.00 10.00 327 ASN A C 17
ATOM 25705 O O . ASN A 1 83 ? 9.012 10.459 -11.387 1.00 10.00 327 ASN A O 17
ATOM 25716 N N . ARG A 1 84 ? 7.027 9.425 -11.169 1.00 10.00 328 ARG A N 17
ATOM 25717 C CA . ARG A 1 84 ? 6.372 10.453 -10.329 1.00 10.00 328 ARG A CA 17
ATOM 25718 C C . ARG A 1 84 ? 7.048 10.743 -8.975 1.00 10.00 328 ARG A C 17
ATOM 25719 O O . ARG A 1 84 ? 6.712 11.743 -8.339 1.00 10.00 328 ARG A O 17
ATOM 25740 N N . ALA A 1 85 ? 7.991 9.903 -8.539 1.00 10.00 329 ALA A N 17
ATOM 25741 C CA . ALA A 1 85 ? 8.707 10.014 -7.266 1.00 10.00 329 ALA A CA 17
ATOM 25742 C C . ALA A 1 85 ? 10.201 10.392 -7.405 1.00 10.00 329 ALA A C 17
ATOM 25743 O O . ALA A 1 85 ? 10.792 10.860 -6.427 1.00 10.00 329 ALA A O 17
ATOM 25750 N N . GLY A 1 86 ? 10.822 10.237 -8.584 1.00 10.00 330 GLY A N 17
ATOM 25751 C CA . GLY A 1 86 ? 12.231 10.597 -8.810 1.00 10.00 330 GLY A CA 17
ATOM 25752 C C . GLY A 1 86 ? 12.831 10.141 -10.147 1.00 10.00 330 GLY A C 17
ATOM 25753 O O . GLY A 1 86 ? 12.131 9.690 -11.055 1.00 10.00 330 GLY A O 17
ATOM 25757 N N . GLU A 1 87 ? 14.155 10.277 -10.262 1.00 10.00 331 GLU A N 17
ATOM 25758 C CA . GLU A 1 87 ? 14.954 10.041 -11.475 1.00 10.00 331 GLU A CA 17
ATOM 25759 C C . GLU A 1 87 ? 16.269 9.290 -11.164 1.00 10.00 331 GLU A C 17
ATOM 25760 O O . GLU A 1 87 ? 16.891 9.516 -10.121 1.00 10.00 331 GLU A O 17
ATOM 25772 N N . ALA A 1 88 ? 16.714 8.428 -12.085 1.00 10.00 332 ALA A N 17
ATOM 25773 C CA . ALA A 1 88 ? 18.024 7.763 -12.086 1.00 10.00 332 ALA A CA 17
ATOM 25774 C C . ALA A 1 88 ? 18.618 7.691 -13.510 1.00 10.00 332 ALA A C 17
ATOM 25775 O O . ALA A 1 88 ? 17.895 7.823 -14.502 1.00 10.00 332 ALA A O 17
ATOM 25782 N N . THR A 1 89 ? 19.929 7.451 -13.619 1.00 10.00 333 THR A N 17
ATOM 25783 C CA . THR A 1 89 ? 20.688 7.527 -14.886 1.00 10.00 333 THR A CA 17
ATOM 25784 C C . THR A 1 89 ? 21.644 6.340 -15.047 1.00 10.00 333 THR A C 17
ATOM 25785 O O . THR A 1 89 ? 22.220 5.850 -14.074 1.00 10.00 333 THR A O 17
ATOM 25796 N N . PHE A 1 90 ? 21.838 5.889 -16.287 1.00 10.00 334 PHE A N 17
ATOM 25797 C CA . PHE A 1 90 ? 22.663 4.741 -16.676 1.00 10.00 334 PHE A CA 17
ATOM 25798 C C . PHE A 1 90 ? 23.516 5.080 -17.913 1.00 10.00 334 PHE A C 17
ATOM 25799 O O . PHE A 1 90 ? 23.076 5.861 -18.758 1.00 10.00 334 PHE A O 17
ATOM 25816 N N . THR A 1 91 ? 24.708 4.480 -18.049 1.00 10.00 335 THR A N 17
ATOM 25817 C CA . THR A 1 91 ? 25.703 4.811 -19.099 1.00 10.00 335 THR A CA 17
ATOM 25818 C C . THR A 1 91 ? 26.495 3.570 -19.547 1.00 10.00 335 THR A C 17
ATOM 25819 O O . THR A 1 91 ? 26.815 2.711 -18.725 1.00 10.00 335 THR A O 17
ATOM 25830 N N . VAL A 1 92 ? 26.857 3.490 -20.837 1.00 10.00 336 VAL A N 17
ATOM 25831 C CA . VAL A 1 92 ? 27.821 2.523 -21.414 1.00 10.00 336 VAL A CA 17
ATOM 25832 C C . VAL A 1 92 ? 28.499 3.107 -22.672 1.00 10.00 336 VAL A C 17
ATOM 25833 O O . VAL A 1 92 ? 28.106 4.165 -23.157 1.00 10.00 336 VAL A O 17
ATOM 25846 N N . GLN A 1 93 ? 29.503 2.426 -23.234 1.00 10.00 337 GLN A N 17
ATOM 25847 C CA . GLN A 1 93 ? 30.145 2.765 -24.512 1.00 10.00 337 GLN A CA 17
ATOM 25848 C C . GLN A 1 93 ? 30.152 1.560 -25.473 1.00 10.00 337 GLN A C 17
ATOM 25849 O O . GLN A 1 93 ? 30.259 0.409 -25.042 1.00 10.00 337 GLN A O 17
ATOM 25863 N N . LEU A 1 94 ? 30.051 1.828 -26.779 1.00 10.00 338 LEU A N 17
ATOM 25864 C CA . LEU A 1 94 ? 30.004 0.841 -27.862 1.00 10.00 338 LEU A CA 17
ATOM 25865 C C . LEU A 1 94 ? 31.055 1.155 -28.941 1.00 10.00 338 LEU A C 17
ATOM 25866 O O . LEU A 1 94 ? 30.951 2.158 -29.649 1.00 10.00 338 LEU A O 17
ATOM 25882 N N . ASP A 1 95 ? 32.058 0.289 -29.074 1.00 10.00 339 ASP A N 17
ATOM 25883 C CA . ASP A 1 95 ? 33.060 0.301 -30.146 1.00 10.00 339 ASP A CA 17
ATOM 25884 C C . ASP A 1 95 ? 32.619 -0.607 -31.311 1.00 10.00 339 ASP A C 17
ATOM 25885 O O . ASP A 1 95 ? 32.881 -1.812 -31.315 1.00 10.00 339 ASP A O 17
ATOM 25894 N N . VAL A 1 96 ? 31.916 -0.048 -32.303 1.00 10.00 340 VAL A N 17
ATOM 25895 C CA . VAL A 1 96 ? 31.522 -0.791 -33.516 1.00 10.00 340 VAL A CA 17
ATOM 25896 C C . VAL A 1 96 ? 32.735 -0.984 -34.435 1.00 10.00 340 VAL A C 17
ATOM 25897 O O . VAL A 1 96 ? 33.224 -0.036 -35.054 1.00 10.00 340 VAL A O 17
ATOM 25910 N N . LEU A 1 97 ? 33.249 -2.213 -34.494 1.00 10.00 341 LEU A N 17
ATOM 25911 C CA . LEU A 1 97 ? 34.411 -2.619 -35.286 1.00 10.00 341 LEU A CA 17
ATOM 25912 C C . LEU A 1 97 ? 34.029 -2.757 -36.774 1.00 10.00 341 LEU A C 17
ATOM 25913 O O . LEU A 1 97 ? 33.453 -3.766 -37.189 1.00 10.00 341 LEU A O 17
ATOM 25929 N N . ALA A 1 98 ? 34.306 -1.726 -37.578 1.00 10.00 342 ALA A N 17
ATOM 25930 C CA . ALA A 1 98 ? 34.052 -1.719 -39.023 1.00 10.00 342 ALA A CA 17
ATOM 25931 C C . ALA A 1 98 ? 34.861 -2.802 -39.772 1.00 10.00 342 ALA A C 17
ATOM 25932 O O . ALA A 1 98 ? 36.020 -3.071 -39.433 1.00 10.00 342 ALA A O 17
ATOM 25939 N N . LYS A 1 99 ? 34.264 -3.414 -40.807 1.00 10.00 343 LYS A N 17
ATOM 25940 C CA . LYS A 1 99 ? 34.892 -4.485 -41.610 1.00 10.00 343 LYS A CA 17
ATOM 25941 C C . LYS A 1 99 ? 36.047 -3.977 -42.489 1.00 10.00 343 LYS A C 17
ATOM 25942 O O . LYS A 1 99 ? 37.094 -4.625 -42.560 1.00 10.00 343 LYS A O 17
ATOM 25961 N N . GLU A 1 100 ? 35.853 -2.818 -43.129 1.00 10.00 344 GLU A N 17
ATOM 25962 C CA . GLU A 1 100 ? 36.743 -2.149 -44.110 1.00 10.00 344 GLU A CA 17
ATOM 25963 C C . GLU A 1 100 ? 37.425 -3.114 -45.112 1.00 10.00 344 GLU A C 17
ATOM 25964 O O . GLU A 1 100 ? 36.691 -3.700 -45.941 1.00 10.00 344 GLU A O 17
ATOM 25977 N N . GLY A 1 1 ? -0.984 0.770 -1.465 1.00 10.00 -4 GLY A N 18
ATOM 25978 C CA . GLY A 1 1 ? 0.361 0.189 -1.263 1.00 10.00 -4 GLY A CA 18
ATOM 25979 C C . GLY A 1 1 ? 1.456 1.233 -1.437 1.00 10.00 -4 GLY A C 18
ATOM 25980 O O . GLY A 1 1 ? 1.297 2.186 -2.207 1.00 10.00 -4 GLY A O 18
ATOM 25986 N N . ALA A 1 2 ? 2.576 1.070 -0.726 1.00 10.00 -3 ALA A N 18
ATOM 25987 C CA . ALA A 1 2 ? 3.751 1.947 -0.820 1.00 10.00 -3 ALA A CA 18
ATOM 25988 C C . ALA A 1 2 ? 4.446 1.883 -2.202 1.00 10.00 -3 ALA A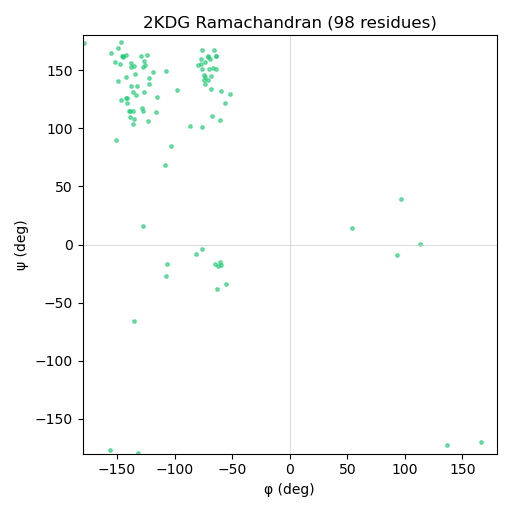 C 18
ATOM 25989 O O . ALA A 1 2 ? 4.297 0.911 -2.949 1.00 10.00 -3 ALA A O 18
ATOM 25996 N N . MET A 1 3 ? 5.225 2.919 -2.530 1.00 10.00 -2 MET A N 18
ATOM 25997 C CA . MET A 1 3 ? 5.966 3.089 -3.794 1.00 10.00 -2 MET A CA 18
ATOM 25998 C C . MET A 1 3 ? 7.258 3.919 -3.588 1.00 10.00 -2 MET A C 18
ATOM 25999 O O . MET A 1 3 ? 7.528 4.357 -2.463 1.00 10.00 -2 MET A O 18
ATOM 26013 N N . GLY A 1 4 ? 8.088 4.121 -4.622 1.00 10.00 -1 GLY A N 18
ATOM 26014 C CA . GLY A 1 4 ? 9.349 4.869 -4.482 1.00 10.00 -1 GLY A CA 18
ATOM 26015 C C . GLY A 1 4 ? 10.172 5.098 -5.766 1.00 10.00 -1 GLY A C 18
ATOM 26016 O O . GLY A 1 4 ? 9.890 4.522 -6.823 1.00 10.00 -1 GLY A O 18
ATOM 26020 N N . PRO A 1 5 ? 11.219 5.940 -5.690 1.00 10.00 249 PRO A N 18
ATOM 26021 C CA . PRO A 1 5 ? 11.998 6.365 -6.855 1.00 10.00 249 PRO A CA 18
ATOM 26022 C C . PRO A 1 5 ? 12.840 5.224 -7.461 1.00 10.00 249 PRO A C 18
ATOM 26023 O O . PRO A 1 5 ? 13.184 4.267 -6.756 1.00 10.00 249 PRO A O 18
ATOM 26034 N N . PRO A 1 6 ? 13.236 5.329 -8.745 1.00 10.00 250 PRO A N 18
ATOM 26035 C CA . PRO A 1 6 ? 14.206 4.421 -9.349 1.00 10.00 250 PRO A CA 18
ATOM 26036 C C . PRO A 1 6 ? 15.599 4.617 -8.725 1.00 10.00 250 PRO A C 18
ATOM 26037 O O . PRO A 1 6 ? 16.004 5.745 -8.421 1.00 10.00 250 PRO A O 18
ATOM 26048 N N . ARG A 1 7 ? 16.348 3.522 -8.551 1.00 10.00 251 ARG A N 18
ATOM 26049 C CA . ARG A 1 7 ? 17.713 3.498 -7.988 1.00 10.00 251 ARG A CA 18
ATOM 26050 C C . ARG A 1 7 ? 18.755 3.132 -9.057 1.00 10.00 251 ARG A C 18
ATOM 26051 O O . ARG A 1 7 ? 18.452 2.437 -10.027 1.00 10.00 251 ARG A O 18
ATOM 26072 N N . PHE A 1 8 ? 19.989 3.601 -8.874 1.00 10.00 252 PHE A N 18
ATOM 26073 C CA . PHE A 1 8 ? 21.141 3.389 -9.761 1.00 10.00 252 PHE A CA 18
ATOM 26074 C C . PHE A 1 8 ? 21.749 1.978 -9.582 1.00 10.00 252 PHE A C 18
ATOM 26075 O O . PHE A 1 8 ? 22.793 1.805 -8.946 1.00 10.00 252 PHE A O 18
ATOM 26092 N N . ILE A 1 9 ? 21.082 0.952 -10.123 1.00 10.00 253 ILE A N 18
ATOM 26093 C CA . ILE A 1 9 ? 21.552 -0.451 -10.127 1.00 10.00 253 ILE A CA 18
ATOM 26094 C C . ILE A 1 9 ? 22.686 -0.663 -11.165 1.00 10.00 253 ILE A C 18
ATOM 26095 O O . ILE A 1 9 ? 23.068 0.252 -11.899 1.00 10.00 253 ILE A O 18
ATOM 26111 N N . GLN A 1 10 ? 23.234 -1.881 -11.229 1.00 10.00 254 GLN A N 18
ATOM 26112 C CA . GLN A 1 10 ? 24.337 -2.328 -12.091 1.00 10.00 254 GLN A CA 18
ATOM 26113 C C . GLN A 1 10 ? 24.166 -1.971 -13.585 1.00 10.00 254 GLN A C 18
ATOM 26114 O O . GLN A 1 10 ? 23.314 -2.530 -14.284 1.00 10.00 254 GLN A O 18
ATOM 26128 N N . VAL A 1 11 ? 25.031 -1.082 -14.084 1.00 10.00 255 VAL A N 18
ATOM 26129 C CA . VAL A 1 11 ? 25.345 -0.918 -15.518 1.00 10.00 255 VAL A CA 18
ATOM 26130 C C . VAL A 1 11 ? 26.279 -2.042 -16.017 1.00 10.00 255 VAL A C 18
ATOM 26131 O O . VAL A 1 11 ? 27.052 -2.587 -15.219 1.00 10.00 255 VAL A O 18
ATOM 26144 N N . PRO A 1 12 ? 26.269 -2.389 -17.319 1.00 10.00 256 PRO A N 18
ATOM 26145 C CA . PRO A 1 12 ? 27.243 -3.306 -17.913 1.00 10.00 256 PRO A CA 18
ATOM 26146 C C . PRO A 1 12 ? 28.608 -2.623 -18.140 1.00 10.00 256 PRO A C 18
ATOM 26147 O O . PRO A 1 12 ? 28.733 -1.396 -18.085 1.00 10.00 256 PRO A O 18
ATOM 26158 N N . GLU A 1 13 ? 29.643 -3.414 -18.434 1.00 10.00 257 GLU A N 18
ATOM 26159 C CA . GLU A 1 13 ? 30.931 -2.911 -18.947 1.00 10.00 257 GLU A CA 18
ATOM 26160 C C . GLU A 1 13 ? 30.815 -2.437 -20.413 1.00 10.00 257 GLU A C 18
ATOM 26161 O O . GLU A 1 13 ? 29.830 -2.729 -21.101 1.00 10.00 257 GLU A O 18
ATOM 26173 N N . ASN A 1 14 ? 31.830 -1.723 -20.917 1.00 10.00 258 ASN A N 18
ATOM 26174 C CA . ASN A 1 14 ? 31.911 -1.311 -22.324 1.00 10.00 258 ASN A CA 18
ATOM 26175 C C . ASN A 1 14 ? 31.969 -2.512 -23.297 1.00 10.00 258 ASN A C 18
ATOM 26176 O O . ASN A 1 14 ? 32.336 -3.631 -22.922 1.00 10.00 258 ASN A O 18
ATOM 26187 N N . MET A 1 15 ? 31.635 -2.261 -24.564 1.00 10.00 259 MET A N 18
ATOM 26188 C CA . MET A 1 15 ? 31.444 -3.266 -25.617 1.00 10.00 259 MET A CA 18
ATOM 26189 C C . MET A 1 15 ? 32.274 -2.945 -26.869 1.00 10.00 259 MET A C 18
ATOM 26190 O O . MET A 1 15 ? 32.541 -1.781 -27.172 1.00 10.00 259 MET A O 18
ATOM 26204 N N . SER A 1 16 ? 32.614 -3.978 -27.643 1.00 10.00 260 SER A N 18
ATOM 26205 C CA . SER A 1 16 ? 33.160 -3.870 -29.004 1.00 10.00 260 SER A CA 18
ATOM 26206 C C . SER A 1 16 ? 32.638 -5.015 -29.881 1.00 10.00 260 SER A C 18
ATOM 26207 O O . SER A 1 16 ? 32.792 -6.193 -29.547 1.00 10.00 260 SER A O 18
ATOM 26215 N N . ILE A 1 17 ? 31.940 -4.667 -30.967 1.00 10.00 261 ILE A N 18
ATOM 26216 C CA . ILE A 1 17 ? 31.120 -5.585 -31.780 1.00 10.00 261 ILE A CA 18
ATOM 26217 C C . ILE A 1 17 ? 31.495 -5.447 -33.261 1.00 10.00 261 ILE A C 18
ATOM 26218 O O . ILE A 1 17 ? 31.551 -4.336 -33.788 1.00 10.00 261 ILE A O 18
ATOM 26234 N N . ASP A 1 18 ? 31.751 -6.569 -33.935 1.00 10.00 262 ASP A N 18
ATOM 26235 C CA . ASP A 1 18 ? 31.997 -6.643 -35.382 1.00 10.00 262 ASP A CA 18
ATOM 26236 C C . ASP A 1 18 ? 30.798 -6.129 -36.205 1.00 10.00 262 ASP A C 18
ATOM 26237 O O . ASP A 1 18 ? 29.662 -6.574 -36.026 1.00 10.00 262 ASP A O 18
ATOM 26246 N N . GLU A 1 19 ? 31.047 -5.175 -37.105 1.00 10.00 263 GLU A N 18
ATOM 26247 C CA . GLU A 1 19 ? 30.042 -4.517 -37.950 1.00 10.00 263 GLU A CA 18
ATOM 26248 C C . GLU A 1 19 ? 29.154 -5.513 -38.728 1.00 10.00 263 GLU A C 18
ATOM 26249 O O . GLU A 1 19 ? 29.637 -6.440 -39.383 1.00 10.00 263 GLU A O 18
ATOM 26261 N N . GLY A 1 20 ? 27.835 -5.314 -38.658 1.00 10.00 264 GLY A N 18
ATOM 26262 C CA . GLY A 1 20 ? 26.804 -6.124 -39.313 1.00 10.00 264 GLY A CA 18
ATOM 26263 C C . GLY A 1 20 ? 26.172 -7.213 -38.431 1.00 10.00 264 GLY A C 18
ATOM 26264 O O . GLY A 1 20 ? 25.158 -7.795 -38.826 1.00 10.00 264 GLY A O 18
ATOM 26268 N N . ARG A 1 21 ? 26.729 -7.497 -37.243 1.00 10.00 265 ARG A N 18
ATOM 26269 C CA . ARG A 1 21 ? 26.171 -8.467 -36.279 1.00 10.00 265 ARG A CA 18
ATOM 26270 C C . ARG A 1 21 ? 24.891 -7.974 -35.590 1.00 10.00 265 ARG A C 18
ATOM 26271 O O . ARG A 1 21 ? 24.628 -6.771 -35.500 1.00 10.00 265 ARG A O 18
ATOM 26292 N N . PHE A 1 22 ? 24.156 -8.926 -35.013 1.00 10.00 266 PHE A N 18
ATOM 26293 C CA . PHE A 1 22 ? 23.224 -8.698 -33.907 1.00 10.00 266 PHE A CA 18
ATOM 26294 C C . PHE A 1 22 ? 23.994 -8.465 -32.593 1.00 10.00 266 PHE A C 18
ATOM 26295 O O . PHE A 1 22 ? 24.949 -9.192 -32.300 1.00 10.00 266 PHE A O 18
ATOM 26312 N N . CYS A 1 23 ? 23.550 -7.520 -31.761 1.00 10.00 267 CYS A N 18
ATOM 26313 C CA . CYS A 1 23 ? 23.888 -7.471 -30.330 1.00 10.00 267 CYS A CA 18
ATOM 26314 C C . CYS A 1 23 ? 22.754 -6.855 -29.482 1.00 10.00 267 CYS A C 18
ATOM 26315 O O . CYS A 1 23 ? 21.756 -6.360 -30.014 1.00 10.00 267 CYS A O 18
ATOM 26323 N N . ARG A 1 24 ? 22.897 -6.902 -28.151 1.00 10.00 268 ARG A N 18
ATOM 26324 C CA . ARG A 1 24 ? 21.982 -6.304 -27.157 1.00 10.00 268 ARG A CA 18
ATOM 26325 C C . ARG A 1 24 ? 22.710 -5.921 -25.857 1.00 10.00 268 ARG A C 18
ATOM 26326 O O . ARG A 1 24 ? 23.901 -6.200 -25.707 1.00 10.00 268 ARG A O 18
ATOM 26347 N N . MET A 1 25 ? 21.997 -5.286 -24.923 1.00 10.00 269 MET A N 18
ATOM 26348 C CA . MET A 1 25 ? 22.514 -4.757 -23.647 1.00 10.00 269 MET A CA 18
ATOM 26349 C C . MET A 1 25 ? 21.672 -5.223 -22.443 1.00 10.00 269 MET A C 18
ATOM 26350 O O . MET A 1 25 ? 20.524 -5.635 -22.604 1.00 10.00 269 MET A O 18
ATOM 26364 N N . ASP A 1 26 ? 22.221 -5.125 -21.227 1.00 10.00 270 ASP A N 18
ATOM 26365 C CA . ASP A 1 26 ? 21.600 -5.562 -19.964 1.00 10.00 270 ASP A CA 18
ATOM 26366 C C . ASP A 1 26 ? 21.801 -4.522 -18.846 1.00 10.00 270 ASP A C 18
ATOM 26367 O O . ASP A 1 26 ? 22.911 -4.359 -18.334 1.00 10.00 270 ASP A O 18
ATOM 26376 N N . PHE A 1 27 ? 20.728 -3.830 -18.454 1.00 10.00 271 PHE A N 18
ATOM 26377 C CA . PHE A 1 27 ? 20.710 -2.812 -17.395 1.00 10.00 271 PHE A CA 18
ATOM 26378 C C . PHE A 1 27 ? 19.660 -3.144 -16.325 1.00 10.00 271 PHE A C 18
ATOM 26379 O O . PHE A 1 27 ? 18.458 -3.126 -16.604 1.00 10.00 271 PHE A O 18
ATOM 26396 N N . LYS A 1 28 ? 20.089 -3.456 -15.096 1.00 10.00 272 LYS A N 18
ATOM 26397 C CA . LYS A 1 28 ? 19.171 -3.654 -13.957 1.00 10.00 272 LYS A CA 18
ATOM 26398 C C . LYS A 1 28 ? 18.487 -2.334 -13.561 1.00 10.00 272 LYS A C 18
ATOM 26399 O O . LYS A 1 28 ? 19.100 -1.269 -13.640 1.00 10.00 272 LYS A O 18
ATOM 26418 N N . VAL A 1 29 ? 17.235 -2.398 -13.101 1.00 10.00 273 VAL A N 18
ATOM 26419 C CA . VAL A 1 29 ? 16.438 -1.249 -12.622 1.00 10.00 273 VAL A CA 18
ATOM 26420 C C . VAL A 1 29 ? 15.446 -1.668 -11.525 1.00 10.00 273 VAL A C 18
ATOM 26421 O O . VAL A 1 29 ? 14.819 -2.725 -11.617 1.00 10.00 273 VAL A O 18
ATOM 26434 N N . SER A 1 30 ? 15.287 -0.832 -10.492 1.00 10.00 274 SER A N 18
ATOM 26435 C CA . SER A 1 30 ? 14.354 -1.043 -9.369 1.00 10.00 274 SER A CA 18
ATOM 26436 C C . SER A 1 30 ? 13.713 0.278 -8.925 1.00 10.00 274 SER A C 18
ATOM 26437 O O . SER A 1 30 ? 14.410 1.175 -8.447 1.00 10.00 274 SER A O 18
ATOM 26445 N N . GLY A 1 31 ? 12.393 0.399 -9.092 1.00 10.00 275 GLY A N 18
ATOM 26446 C CA . GLY A 1 31 ? 11.541 1.515 -8.650 1.00 10.00 275 GLY A CA 18
ATOM 26447 C C . GLY A 1 31 ? 10.052 1.228 -8.901 1.00 10.00 275 GLY A C 18
ATOM 26448 O O . GLY A 1 31 ? 9.716 0.288 -9.630 1.00 10.00 275 GLY A O 18
ATOM 26452 N N . LEU A 1 32 ? 9.150 2.023 -8.312 1.00 10.00 276 LEU A N 18
ATOM 26453 C CA . LEU A 1 32 ? 7.692 1.857 -8.434 1.00 10.00 276 LEU A CA 18
ATOM 26454 C C . LEU A 1 32 ? 6.964 3.222 -8.363 1.00 10.00 276 LEU A C 18
ATOM 26455 O O . LEU A 1 32 ? 7.225 3.972 -7.424 1.00 10.00 276 LEU A O 18
ATOM 26471 N N . PRO A 1 33 ? 6.051 3.572 -9.292 1.00 10.00 277 PRO A N 18
ATOM 26472 C CA . PRO A 1 33 ? 5.641 2.808 -10.473 1.00 10.00 277 PRO A CA 18
ATOM 26473 C C . PRO A 1 33 ? 6.765 2.679 -11.516 1.00 10.00 277 PRO A C 18
ATOM 26474 O O . PRO A 1 33 ? 7.813 3.324 -11.405 1.00 10.00 277 PRO A O 18
ATOM 26485 N N . ALA A 1 34 ? 6.550 1.823 -12.518 1.00 10.00 278 ALA A N 18
ATOM 26486 C CA . ALA A 1 34 ? 7.502 1.538 -13.594 1.00 10.00 278 ALA A CA 18
ATOM 26487 C C . ALA A 1 34 ? 7.924 2.832 -14.336 1.00 10.00 278 ALA A C 18
ATOM 26488 O O . ALA A 1 34 ? 7.049 3.537 -14.858 1.00 10.00 278 ALA A O 18
ATOM 26495 N N . PRO A 1 35 ? 9.225 3.186 -14.368 1.00 10.00 279 PRO A N 18
ATOM 26496 C CA . PRO A 1 35 ? 9.681 4.459 -14.922 1.00 10.00 279 PRO A CA 18
ATOM 26497 C C . PRO A 1 35 ? 9.574 4.533 -16.456 1.00 10.00 279 PRO A C 18
ATOM 26498 O O . PRO A 1 35 ? 9.536 3.518 -17.158 1.00 10.00 279 PRO A O 18
ATOM 26509 N N . ASP A 1 36 ? 9.568 5.760 -16.978 1.00 10.00 280 ASP A N 18
ATOM 26510 C CA . ASP A 1 36 ? 9.726 6.082 -18.402 1.00 10.00 280 ASP A CA 18
ATOM 26511 C C . ASP A 1 36 ? 11.144 5.733 -18.915 1.00 10.00 280 ASP A C 18
ATOM 26512 O O . ASP A 1 36 ? 12.055 5.468 -18.124 1.00 10.00 280 ASP A O 18
ATOM 26521 N N . VAL A 1 37 ? 11.345 5.734 -20.236 1.00 10.00 281 VAL A N 18
ATOM 26522 C CA . VAL A 1 37 ? 12.565 5.266 -20.922 1.00 10.00 281 VAL A CA 18
ATOM 26523 C C . VAL A 1 37 ? 13.004 6.279 -21.987 1.00 10.00 281 VAL A C 18
ATOM 26524 O O . VAL A 1 37 ? 12.368 6.399 -23.038 1.00 10.00 281 VAL A O 18
ATOM 26537 N N . SER A 1 38 ? 14.089 7.013 -21.719 1.00 10.00 282 SER A N 18
ATOM 26538 C CA . SER A 1 38 ? 14.679 8.025 -22.615 1.00 10.00 282 SER A CA 18
ATOM 26539 C C . SER A 1 38 ? 16.158 7.732 -22.890 1.00 10.00 282 SER A C 18
ATOM 26540 O O . SER A 1 38 ? 17.020 8.025 -22.058 1.00 10.00 282 SER A O 18
ATOM 26548 N N . TRP A 1 39 ? 16.459 7.127 -24.044 1.00 10.00 283 TRP A N 18
ATOM 26549 C CA . TRP A 1 39 ? 17.829 6.821 -24.480 1.00 10.00 283 TRP A CA 18
ATOM 26550 C C . TRP A 1 39 ? 18.541 8.025 -25.124 1.00 10.00 283 TRP A C 18
ATOM 26551 O O . TRP A 1 39 ? 17.918 8.889 -25.749 1.00 10.00 283 TRP A O 18
ATOM 26572 N N . TYR A 1 40 ? 19.870 8.039 -25.009 1.00 10.00 284 TYR A N 18
ATOM 26573 C CA . TYR A 1 40 ? 20.793 9.055 -25.525 1.00 10.00 284 TYR A CA 18
ATOM 26574 C C . TYR A 1 40 ? 22.078 8.415 -26.086 1.00 10.00 284 TYR A C 18
ATOM 26575 O O . TYR A 1 40 ? 22.427 7.287 -25.730 1.00 10.00 284 TYR A O 18
ATOM 26593 N N . LEU A 1 41 ? 22.800 9.155 -26.933 1.00 10.00 285 LEU A N 18
ATOM 26594 C CA . LEU A 1 41 ? 24.084 8.801 -27.550 1.00 10.00 285 LEU A CA 18
ATOM 26595 C C . LEU A 1 41 ? 24.948 10.059 -27.732 1.00 10.00 285 LEU A C 18
ATOM 26596 O O . LEU A 1 41 ? 24.568 10.975 -28.463 1.00 10.00 285 LEU A O 18
ATOM 26612 N N . ASN A 1 42 ? 26.102 10.117 -27.060 1.00 10.00 286 ASN A N 18
ATOM 26613 C CA . ASN A 1 42 ? 27.075 11.227 -27.080 1.00 10.00 286 ASN A CA 18
ATOM 26614 C C . ASN A 1 42 ? 26.500 12.620 -26.694 1.00 10.00 286 ASN A C 18
ATOM 26615 O O . ASN A 1 42 ? 27.157 13.644 -26.903 1.00 10.00 286 ASN A O 18
ATOM 26626 N N . GLY A 1 43 ? 25.281 12.675 -26.140 1.00 10.00 287 GLY A N 18
ATOM 26627 C CA . GLY A 1 43 ? 24.537 13.888 -25.767 1.00 10.00 287 GLY A CA 18
ATOM 26628 C C . GLY A 1 43 ? 23.302 14.186 -26.637 1.00 10.00 287 GLY A C 18
ATOM 26629 O O . GLY A 1 43 ? 22.452 14.983 -26.230 1.00 10.00 287 GLY A O 18
ATOM 26633 N N . ARG A 1 44 ? 23.163 13.541 -27.806 1.00 10.00 288 ARG A N 18
ATOM 26634 C CA . ARG A 1 44 ? 21.934 13.532 -28.629 1.00 10.00 288 ARG A CA 18
ATOM 26635 C C . ARG A 1 44 ? 20.930 12.508 -28.085 1.00 10.00 288 ARG A C 18
ATOM 26636 O O . ARG A 1 44 ? 21.327 11.556 -27.414 1.00 10.00 288 ARG A O 18
ATOM 26657 N N . THR A 1 45 ? 19.642 12.658 -28.394 1.00 10.00 289 THR A N 18
ATOM 26658 C CA . THR A 1 45 ? 18.611 11.639 -28.103 1.00 10.00 289 THR A CA 18
ATOM 26659 C C . THR A 1 45 ? 18.706 10.440 -29.059 1.00 10.00 289 THR A C 18
ATOM 26660 O O . THR A 1 45 ? 19.311 10.529 -30.134 1.00 10.00 289 THR A O 18
ATOM 26671 N N . VAL A 1 46 ? 18.080 9.316 -28.693 1.00 10.00 290 VAL A N 18
ATOM 26672 C CA . VAL A 1 46 ? 17.905 8.120 -29.541 1.00 10.00 290 VAL A CA 18
ATOM 26673 C C . VAL A 1 46 ? 16.468 7.604 -29.405 1.00 10.00 290 VAL A C 18
ATOM 26674 O O . VAL A 1 46 ? 15.922 7.554 -28.301 1.00 10.00 290 VAL A O 18
ATOM 26687 N N . GLN A 1 47 ? 15.853 7.220 -30.525 1.00 10.00 291 GLN A N 18
ATOM 26688 C CA . GLN A 1 47 ? 14.485 6.690 -30.604 1.00 10.00 291 GLN A CA 18
ATOM 26689 C C . GLN A 1 47 ? 14.494 5.178 -30.901 1.00 10.00 291 GLN A C 18
ATOM 26690 O O . GLN A 1 47 ? 15.449 4.651 -31.482 1.00 10.00 291 GLN A O 18
ATOM 26704 N N . SER A 1 48 ? 13.416 4.479 -30.536 1.00 10.00 292 SER A N 18
ATOM 26705 C CA . SER A 1 48 ? 13.211 3.061 -30.867 1.00 10.00 292 SER A CA 18
ATOM 26706 C C . SER A 1 48 ? 12.916 2.847 -32.360 1.00 10.00 292 SER A C 18
ATOM 26707 O O . SER A 1 48 ? 12.428 3.742 -33.059 1.00 10.00 292 SER A O 18
ATOM 26715 N N . ASP A 1 49 ? 13.204 1.644 -32.859 1.00 10.00 293 ASP A N 18
ATOM 26716 C CA . ASP A 1 49 ? 12.952 1.211 -34.241 1.00 10.00 293 ASP A CA 18
ATOM 26717 C C . ASP A 1 49 ? 12.774 -0.321 -34.315 1.00 10.00 293 ASP A C 18
ATOM 26718 O O . ASP A 1 49 ? 13.103 -1.035 -33.366 1.00 10.00 293 ASP A O 18
ATOM 26727 N N . ASP A 1 50 ? 12.318 -0.858 -35.450 1.00 10.00 294 ASP A N 18
ATOM 26728 C CA . ASP A 1 50 ? 12.327 -2.304 -35.723 1.00 10.00 294 ASP A CA 18
ATOM 26729 C C . ASP A 1 50 ? 13.743 -2.917 -35.638 1.00 10.00 294 ASP A C 18
ATOM 26730 O O . ASP A 1 50 ? 13.903 -4.036 -35.144 1.00 10.00 294 ASP A O 18
ATOM 26739 N N . LEU A 1 51 ? 14.777 -2.175 -36.060 1.00 10.00 295 LEU A N 18
ATOM 26740 C CA . LEU A 1 51 ? 16.190 -2.556 -35.916 1.00 10.00 295 LEU A CA 18
ATOM 26741 C C . LEU A 1 51 ? 16.775 -2.261 -34.520 1.00 10.00 295 LEU A C 18
ATOM 26742 O O . LEU A 1 51 ? 17.835 -2.791 -34.179 1.00 10.00 295 LEU A O 18
ATOM 26758 N N . HIS A 1 52 ? 16.098 -1.436 -33.712 1.00 10.00 296 HIS A N 18
ATOM 26759 C CA . HIS A 1 52 ? 16.559 -0.944 -32.409 1.00 10.00 296 HIS A CA 18
ATOM 26760 C C . HIS A 1 52 ? 15.447 -1.020 -31.351 1.00 10.00 296 HIS A C 18
ATOM 26761 O O . HIS A 1 52 ? 14.887 -0.004 -30.921 1.00 10.00 296 HIS A O 18
ATOM 26775 N N . LYS A 1 53 ? 15.106 -2.249 -30.946 1.00 10.00 297 LYS A N 18
ATOM 26776 C CA . LYS A 1 53 ? 14.075 -2.545 -29.937 1.00 10.00 297 LYS A CA 18
ATOM 26777 C C . LYS A 1 53 ? 14.539 -2.090 -28.545 1.00 10.00 297 LYS A C 18
ATOM 26778 O O . LYS A 1 53 ? 15.692 -2.304 -28.161 1.00 10.00 297 LYS A O 18
ATOM 26797 N N . MET A 1 54 ? 13.632 -1.460 -27.800 1.00 10.00 298 MET A N 18
ATOM 26798 C CA . MET A 1 54 ? 13.863 -0.821 -26.497 1.00 10.00 298 MET A CA 18
ATOM 26799 C C . MET A 1 54 ? 12.746 -1.226 -25.527 1.00 10.00 298 MET A C 18
ATOM 26800 O O . MET A 1 54 ? 11.616 -0.742 -25.639 1.00 10.00 298 MET A O 18
ATOM 26814 N N . ILE A 1 55 ? 13.038 -2.162 -24.619 1.00 10.00 299 ILE A N 18
ATOM 26815 C CA . ILE A 1 55 ? 12.054 -2.836 -23.752 1.00 10.00 299 ILE A CA 18
ATOM 26816 C C . ILE A 1 55 ? 12.518 -2.947 -22.291 1.00 10.00 299 ILE A C 18
ATOM 26817 O O . ILE A 1 55 ? 13.710 -2.835 -21.992 1.00 10.00 299 ILE A O 18
ATOM 26833 N N . VAL A 1 56 ? 11.563 -3.205 -21.390 1.00 10.00 300 VAL A N 18
ATOM 26834 C CA . VAL A 1 56 ? 11.735 -3.351 -19.932 1.00 10.00 300 VAL A CA 18
ATOM 26835 C C . VAL A 1 56 ? 11.004 -4.611 -19.453 1.00 10.00 300 VAL A C 18
ATOM 26836 O O . VAL A 1 56 ? 9.775 -4.691 -19.522 1.00 10.00 300 VAL A O 18
ATOM 26849 N N . SER A 1 57 ? 11.753 -5.614 -18.993 1.00 10.00 301 SER A N 18
ATOM 26850 C CA . SER A 1 57 ? 11.221 -6.834 -18.373 1.00 10.00 301 SER A CA 18
ATOM 26851 C C . SER A 1 57 ? 10.587 -6.552 -17.005 1.00 10.00 301 SER A C 18
ATOM 26852 O O . SER A 1 57 ? 11.084 -5.731 -16.228 1.00 10.00 301 SER A O 18
ATOM 26860 N N . GLU A 1 58 ? 9.532 -7.298 -16.661 1.00 10.00 302 GLU A N 18
ATOM 26861 C CA . GLU A 1 58 ? 8.895 -7.292 -15.332 1.00 10.00 302 GLU A CA 18
ATOM 26862 C C . GLU A 1 58 ? 9.848 -7.678 -14.180 1.00 10.00 302 GLU A C 18
ATOM 26863 O O . GLU A 1 58 ? 9.587 -7.346 -13.021 1.00 10.00 302 GLU A O 18
ATOM 26875 N N . LYS A 1 59 ? 10.970 -8.346 -14.489 1.00 10.00 303 LYS A N 18
ATOM 26876 C CA . LYS A 1 59 ? 12.008 -8.762 -13.528 1.00 10.00 303 LYS A CA 18
ATOM 26877 C C . LYS A 1 59 ? 12.949 -7.622 -13.089 1.00 10.00 303 LYS A C 18
ATOM 26878 O O . LYS A 1 59 ? 13.814 -7.843 -12.238 1.00 10.00 303 LYS A O 18
ATOM 26897 N N . GLY A 1 60 ? 12.796 -6.415 -13.646 1.00 10.00 304 GLY A N 18
ATOM 26898 C CA . GLY A 1 60 ? 13.615 -5.234 -13.335 1.00 10.00 304 GLY A CA 18
ATOM 26899 C C . GLY A 1 60 ? 14.903 -5.163 -14.163 1.00 10.00 304 GLY A C 18
ATOM 26900 O O . GLY A 1 60 ? 15.994 -4.989 -13.617 1.00 10.00 304 GLY A O 18
ATOM 26904 N N . LEU A 1 61 ? 14.781 -5.327 -15.484 1.00 10.00 305 LEU A N 18
ATOM 26905 C CA . LEU A 1 61 ? 15.887 -5.399 -16.448 1.00 10.00 305 LEU A CA 18
ATOM 26906 C C . LEU A 1 61 ? 15.462 -4.730 -17.769 1.00 10.00 305 LEU A C 18
ATOM 26907 O O . LEU A 1 61 ? 14.474 -5.158 -18.368 1.00 10.00 305 LEU A O 18
ATOM 26923 N N . HIS A 1 62 ? 16.175 -3.698 -18.233 1.00 10.00 306 HIS A N 18
ATOM 26924 C CA . HIS A 1 62 ? 15.946 -3.068 -19.542 1.00 10.00 306 HIS A CA 18
ATOM 26925 C C . HIS A 1 62 ? 17.116 -3.255 -20.524 1.00 10.00 306 HIS A C 18
ATOM 26926 O O . HIS A 1 62 ? 18.261 -3.495 -20.125 1.00 10.00 306 HIS A O 18
ATOM 26940 N N . SER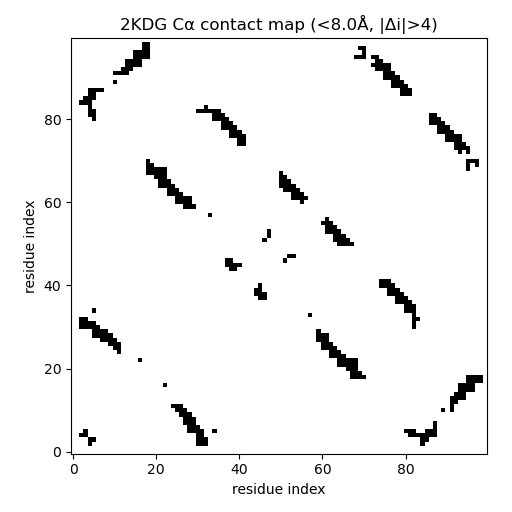 A 1 63 ? 16.814 -3.144 -21.822 1.00 10.00 307 SER A N 18
ATOM 26941 C CA . SER A 1 63 ? 17.719 -3.499 -22.928 1.00 10.00 307 SER A CA 18
ATOM 26942 C C . SER A 1 63 ? 17.602 -2.558 -24.133 1.00 10.00 307 SER A C 18
ATOM 26943 O O . SER A 1 63 ? 16.564 -1.928 -24.353 1.00 10.00 307 SER A O 18
ATOM 26951 N N . LEU A 1 64 ? 18.658 -2.536 -24.953 1.00 10.00 308 LEU A N 18
ATOM 26952 C CA . LEU A 1 64 ? 18.751 -1.864 -26.253 1.00 10.00 308 LEU A CA 18
ATOM 26953 C C . LEU A 1 64 ? 19.314 -2.861 -27.280 1.00 10.00 308 LEU A C 18
ATOM 26954 O O . LEU A 1 64 ? 20.494 -3.216 -27.228 1.00 10.00 308 LEU A O 18
ATOM 26970 N N . ILE A 1 65 ? 18.459 -3.384 -28.158 1.00 10.00 309 ILE A N 18
ATOM 26971 C CA . ILE A 1 65 ? 18.836 -4.316 -29.234 1.00 10.00 309 ILE A CA 18
ATOM 26972 C C . ILE A 1 65 ? 19.448 -3.533 -30.409 1.00 10.00 309 ILE A C 18
ATOM 26973 O O . ILE A 1 65 ? 19.066 -2.395 -30.679 1.00 10.00 309 ILE A O 18
ATOM 26989 N N . PHE A 1 66 ? 20.344 -4.177 -31.154 1.00 10.00 310 PHE A N 18
ATOM 26990 C CA . PHE A 1 66 ? 20.874 -3.749 -32.448 1.00 10.00 310 PHE A CA 18
ATOM 26991 C C . PHE A 1 66 ? 20.794 -4.937 -33.415 1.00 10.00 310 PHE A C 18
ATOM 26992 O O . PHE A 1 66 ? 21.633 -5.836 -33.361 1.00 10.00 310 PHE A O 18
ATOM 27009 N N . GLU A 1 67 ? 19.769 -4.990 -34.270 1.00 10.00 311 GLU A N 18
ATOM 27010 C CA . GLU A 1 67 ? 19.564 -6.097 -35.222 1.00 10.00 311 GLU A CA 18
ATOM 27011 C C . GLU A 1 67 ? 20.703 -6.226 -36.254 1.00 10.00 311 GLU A C 18
ATOM 27012 O O . GLU A 1 67 ? 21.078 -7.338 -36.636 1.00 10.00 311 GLU A O 18
ATOM 27024 N N . VAL A 1 68 ? 21.261 -5.093 -36.697 1.00 10.00 312 VAL A N 18
ATOM 27025 C CA . VAL A 1 68 ? 22.373 -4.990 -37.657 1.00 10.00 312 VAL A CA 18
ATOM 27026 C C . VAL A 1 68 ? 23.204 -3.733 -37.356 1.00 10.00 312 VAL A C 18
ATOM 27027 O O . VAL A 1 68 ? 22.972 -2.653 -37.903 1.00 10.00 312 VAL A O 18
ATOM 27040 N N . VAL A 1 69 ? 24.143 -3.844 -36.410 1.00 10.00 313 VAL A N 18
ATOM 27041 C CA . VAL A 1 69 ? 24.960 -2.705 -35.945 1.00 10.00 313 VAL A CA 18
ATOM 27042 C C . VAL A 1 69 ? 25.901 -2.183 -37.045 1.00 10.00 313 VAL A C 18
ATOM 27043 O O . VAL A 1 69 ? 26.481 -2.970 -37.799 1.00 10.00 313 VAL A O 18
ATOM 27056 N N . ARG A 1 70 ? 26.084 -0.861 -37.137 1.00 10.00 314 ARG A N 18
ATOM 27057 C CA . ARG A 1 70 ? 26.950 -0.170 -38.113 1.00 10.00 314 ARG A CA 18
ATOM 27058 C C . ARG A 1 70 ? 27.935 0.789 -37.445 1.00 10.00 314 ARG A C 18
ATOM 27059 O O . ARG A 1 70 ? 27.724 1.214 -36.311 1.00 10.00 314 ARG A O 18
ATOM 27080 N N . ALA A 1 71 ? 29.003 1.165 -38.152 1.00 10.00 315 ALA A N 18
ATOM 27081 C CA . ALA A 1 71 ? 30.072 2.029 -37.632 1.00 10.00 315 ALA A CA 18
ATOM 27082 C C . ALA A 1 71 ? 29.574 3.380 -37.065 1.00 10.00 315 ALA A C 18
ATOM 27083 O O . ALA A 1 71 ? 30.119 3.878 -36.078 1.00 10.00 315 ALA A O 18
ATOM 27090 N N . SER A 1 72 ? 28.507 3.948 -37.642 1.00 10.00 316 SER A N 18
ATOM 27091 C CA . SER A 1 72 ? 27.858 5.184 -37.165 1.00 10.00 316 SER A CA 18
ATOM 27092 C C . SER A 1 72 ? 27.129 5.038 -35.816 1.00 10.00 316 SER A C 18
ATOM 27093 O O . SER A 1 72 ? 26.829 6.047 -35.174 1.00 10.00 316 SER A O 18
ATOM 27101 N N . ASP A 1 73 ? 26.860 3.812 -35.352 1.00 10.00 317 ASP A N 18
ATOM 27102 C CA . ASP A 1 73 ? 26.238 3.535 -34.047 1.00 10.00 317 ASP A CA 18
ATOM 27103 C C . ASP A 1 73 ? 27.240 3.573 -32.875 1.00 10.00 317 ASP A C 18
ATOM 27104 O O . ASP A 1 73 ? 26.827 3.478 -31.719 1.00 10.00 317 ASP A O 18
ATOM 27113 N N . ALA A 1 74 ? 28.548 3.704 -33.130 1.00 10.00 318 ALA A N 18
ATOM 27114 C CA . ALA A 1 74 ? 29.564 3.770 -32.079 1.00 10.00 318 ALA A CA 18
ATOM 27115 C C . ALA A 1 74 ? 29.434 5.030 -31.190 1.00 10.00 318 ALA A C 18
ATOM 27116 O O . ALA A 1 74 ? 29.031 6.103 -31.656 1.00 10.00 318 ALA A O 18
ATOM 27123 N N . GLY A 1 75 ? 29.831 4.917 -29.918 1.00 10.00 319 GLY A N 18
ATOM 27124 C CA . GLY A 1 75 ? 29.847 6.017 -28.943 1.00 10.00 319 GLY A CA 18
ATOM 27125 C C . GLY A 1 75 ? 29.367 5.642 -27.536 1.00 10.00 319 GLY A C 18
ATOM 27126 O O . GLY A 1 75 ? 29.135 4.472 -27.221 1.00 10.00 319 GLY A O 18
ATOM 27130 N N . ALA A 1 76 ? 29.254 6.654 -26.673 1.00 10.00 320 ALA A N 18
ATOM 27131 C CA . ALA A 1 76 ? 28.756 6.564 -25.301 1.00 10.00 320 ALA A CA 18
ATOM 27132 C C . ALA A 1 76 ? 27.216 6.661 -25.256 1.00 10.00 320 ALA A C 18
ATOM 27133 O O . ALA A 1 76 ? 26.649 7.749 -25.403 1.00 10.00 320 ALA A O 18
ATOM 27140 N N . TYR A 1 77 ? 26.535 5.528 -25.072 1.00 10.00 321 TYR A N 18
ATOM 27141 C CA . TYR A 1 77 ? 25.086 5.469 -24.843 1.00 10.00 321 TYR A CA 18
ATOM 27142 C C . TYR A 1 77 ? 24.720 5.762 -23.383 1.00 10.00 321 TYR A C 18
ATOM 27143 O O . TYR A 1 77 ? 25.468 5.433 -22.458 1.00 10.00 321 TYR A O 18
ATOM 27161 N N . ALA A 1 78 ? 23.522 6.303 -23.166 1.00 10.00 322 ALA A N 18
ATOM 27162 C CA . ALA A 1 78 ? 22.908 6.438 -21.847 1.00 10.00 322 ALA A CA 18
ATOM 27163 C C . ALA A 1 78 ? 21.382 6.237 -21.890 1.00 10.00 322 ALA A C 18
ATOM 27164 O O . ALA A 1 78 ? 20.769 6.296 -22.956 1.00 10.00 322 ALA A O 18
ATOM 27171 N N . CYS A 1 79 ? 20.766 6.030 -20.726 1.00 10.00 323 CYS A N 18
ATOM 27172 C CA . CYS A 1 79 ? 19.320 5.910 -20.536 1.00 10.00 323 CYS A CA 18
ATOM 27173 C C . CYS A 1 79 ? 18.884 6.614 -19.245 1.00 10.00 323 CYS A C 18
ATOM 27174 O O . CYS A 1 79 ? 19.311 6.232 -18.152 1.00 10.00 323 CYS A O 18
ATOM 27182 N N . VAL A 1 80 ? 18.051 7.647 -19.366 1.00 10.00 324 VAL A N 18
ATOM 27183 C CA . VAL A 1 80 ? 17.377 8.319 -18.244 1.00 10.00 324 VAL A CA 18
ATOM 27184 C C . VAL A 1 80 ? 16.048 7.611 -17.951 1.00 10.00 324 VAL A C 18
ATOM 27185 O O . VAL A 1 80 ? 15.259 7.350 -18.866 1.00 10.00 324 VAL A O 18
ATOM 27198 N N . ALA A 1 81 ? 15.798 7.316 -16.674 1.00 10.00 325 ALA A N 18
ATOM 27199 C CA . ALA A 1 81 ? 14.627 6.608 -16.159 1.00 10.00 325 ALA A CA 18
ATOM 27200 C C . ALA A 1 81 ? 13.941 7.420 -15.044 1.00 10.00 325 ALA A C 18
ATOM 27201 O O . ALA A 1 81 ? 14.565 7.735 -14.028 1.00 10.00 325 ALA A O 18
ATOM 27208 N N . LYS A 1 82 ? 12.668 7.791 -15.239 1.00 10.00 326 LYS A N 18
ATOM 27209 C CA . LYS A 1 82 ? 11.908 8.729 -14.384 1.00 10.00 326 LYS A CA 18
ATOM 27210 C C . LYS A 1 82 ? 10.529 8.185 -14.008 1.00 10.00 326 LYS A C 18
ATOM 27211 O O . LYS A 1 82 ? 9.816 7.679 -14.875 1.00 10.00 326 LYS A O 18
ATOM 27230 N N . ASN A 1 83 ? 10.125 8.341 -12.748 1.00 10.00 327 ASN A N 18
ATOM 27231 C CA . ASN A 1 83 ? 8.746 8.142 -12.278 1.00 10.00 327 ASN A CA 18
ATOM 27232 C C . ASN A 1 83 ? 8.274 9.315 -11.387 1.00 10.00 327 ASN A C 18
ATOM 27233 O O . ASN A 1 83 ? 9.003 10.292 -11.189 1.00 10.00 327 ASN A O 18
ATOM 27244 N N . ARG A 1 84 ? 7.050 9.234 -10.843 1.00 10.00 328 ARG A N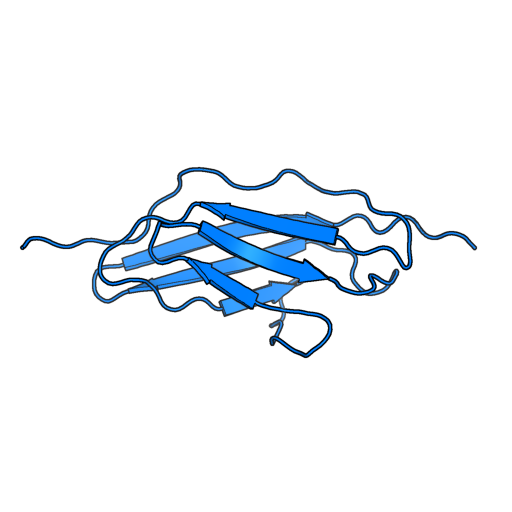 18
ATOM 27245 C CA . ARG A 1 84 ? 6.439 10.271 -9.981 1.00 10.00 328 ARG A CA 18
ATOM 27246 C C . ARG A 1 84 ? 7.205 10.597 -8.685 1.00 10.00 328 ARG A C 18
ATOM 27247 O O . ARG A 1 84 ? 6.932 11.630 -8.072 1.00 10.00 328 ARG A O 18
ATOM 27268 N N . ALA A 1 85 ? 8.144 9.743 -8.268 1.00 10.00 329 ALA A N 18
ATOM 27269 C CA . ALA A 1 85 ? 8.911 9.870 -7.028 1.00 10.00 329 ALA A CA 18
ATOM 27270 C C . ALA A 1 85 ? 10.390 10.267 -7.236 1.00 10.00 329 ALA A C 18
ATOM 27271 O O . ALA A 1 85 ? 11.006 10.791 -6.302 1.00 10.00 329 ALA A O 18
ATOM 27278 N N . GLY A 1 86 ? 10.972 10.063 -8.427 1.00 10.00 330 GLY A N 18
ATOM 27279 C CA . GLY A 1 86 ? 12.369 10.426 -8.706 1.00 10.00 330 GLY A CA 18
ATOM 27280 C C . GLY A 1 86 ? 12.925 9.977 -10.064 1.00 10.00 330 GLY A C 18
ATOM 27281 O O . GLY A 1 86 ? 12.198 9.529 -10.953 1.00 10.00 330 GLY A O 18
ATOM 27285 N N . GLU A 1 87 ? 14.243 10.123 -10.212 1.00 10.00 331 GLU A N 18
ATOM 27286 C CA . GLU A 1 87 ? 15.023 9.928 -11.443 1.00 10.00 331 GLU A CA 18
ATOM 27287 C C . GLU A 1 87 ? 16.305 9.110 -11.181 1.00 10.00 331 GLU A C 18
ATOM 27288 O O . GLU A 1 87 ? 16.974 9.294 -10.160 1.00 10.00 331 GLU A O 18
ATOM 27300 N N . ALA A 1 88 ? 16.677 8.254 -12.137 1.00 10.00 332 ALA A N 18
ATOM 27301 C CA . ALA A 1 88 ? 17.975 7.584 -12.235 1.00 10.00 332 ALA A CA 18
ATOM 27302 C C . ALA A 1 88 ? 18.510 7.616 -13.681 1.00 10.00 332 ALA A C 18
ATOM 27303 O O . ALA A 1 88 ? 17.755 7.857 -14.630 1.00 10.00 332 ALA A O 18
ATOM 27310 N N . THR A 1 89 ? 19.804 7.337 -13.857 1.00 10.00 333 THR A N 18
ATOM 27311 C CA . THR A 1 89 ? 20.489 7.342 -15.163 1.00 10.00 333 THR A CA 18
ATOM 27312 C C . THR A 1 89 ? 21.487 6.187 -15.261 1.00 10.00 333 THR A C 18
ATOM 27313 O O . THR A 1 89 ? 22.205 5.888 -14.304 1.00 10.00 333 THR A O 18
ATOM 27324 N N . PHE A 1 90 ? 21.558 5.556 -16.433 1.00 10.00 334 PHE A N 18
ATOM 27325 C CA . PHE A 1 90 ? 22.428 4.420 -16.754 1.00 10.00 334 PHE A CA 18
ATOM 27326 C C . PHE A 1 90 ? 23.289 4.735 -17.990 1.00 10.00 334 PHE A C 18
ATOM 27327 O O . PHE A 1 90 ? 22.881 5.545 -18.825 1.00 10.00 334 PHE A O 18
ATOM 27344 N N . THR A 1 91 ? 24.473 4.121 -18.123 1.00 10.00 335 THR A N 18
ATOM 27345 C CA . THR A 1 91 ? 25.494 4.489 -19.134 1.00 10.00 335 THR A CA 18
ATOM 27346 C C . THR A 1 91 ? 26.319 3.277 -19.597 1.00 10.00 335 THR A C 18
ATOM 27347 O O . THR A 1 91 ? 26.610 2.383 -18.800 1.00 10.00 335 THR A O 18
ATOM 27358 N N . VAL A 1 92 ? 26.734 3.256 -20.870 1.00 10.00 336 VAL A N 18
ATOM 27359 C CA . VAL A 1 92 ? 27.683 2.292 -21.472 1.00 10.00 336 VAL A CA 18
ATOM 27360 C C . VAL A 1 92 ? 28.446 2.942 -22.646 1.00 10.00 336 VAL A C 18
ATOM 27361 O O . VAL A 1 92 ? 28.106 4.043 -23.078 1.00 10.00 336 VAL A O 18
ATOM 27374 N N . GLN A 1 93 ? 29.460 2.273 -23.198 1.00 10.00 337 GLN A N 18
ATOM 27375 C CA . GLN A 1 93 ? 30.161 2.674 -24.426 1.00 10.00 337 GLN A CA 18
ATOM 27376 C C . GLN A 1 93 ? 30.277 1.489 -25.399 1.00 10.00 337 GLN A C 18
ATOM 27377 O O . GLN A 1 93 ? 30.541 0.361 -24.978 1.00 10.00 337 GLN A O 18
ATOM 27391 N N . LEU A 1 94 ? 30.094 1.751 -26.696 1.00 10.00 338 LEU A N 18
ATOM 27392 C CA . LEU A 1 94 ? 30.087 0.772 -27.787 1.00 10.00 338 LEU A CA 18
ATOM 27393 C C . LEU A 1 94 ? 31.087 1.173 -28.883 1.00 10.00 338 LEU A C 18
ATOM 27394 O O . LEU A 1 94 ? 30.880 2.156 -29.595 1.00 10.00 338 LEU A O 18
ATOM 27410 N N . ASP A 1 95 ? 32.173 0.415 -29.022 1.00 10.00 339 ASP A N 18
ATOM 27411 C CA . ASP A 1 95 ? 33.201 0.573 -30.059 1.00 10.00 339 ASP A CA 18
ATOM 27412 C C . ASP A 1 95 ? 32.955 -0.401 -31.229 1.00 10.00 339 ASP A C 18
ATOM 27413 O O . ASP A 1 95 ? 33.517 -1.498 -31.279 1.00 10.00 339 ASP A O 18
ATOM 27422 N N . VAL A 1 96 ? 32.066 -0.030 -32.159 1.00 10.00 340 VAL A N 18
ATOM 27423 C CA . VAL A 1 96 ? 31.717 -0.849 -33.339 1.00 10.00 340 VAL A CA 18
ATOM 27424 C C . VAL A 1 96 ? 32.932 -1.020 -34.262 1.00 10.00 340 VAL A C 18
ATOM 27425 O O . VAL A 1 96 ? 33.440 -0.052 -34.835 1.00 10.00 340 VAL A O 18
ATOM 27438 N N . LEU A 1 97 ? 33.411 -2.257 -34.393 1.00 10.00 341 LEU A N 18
ATOM 27439 C CA . LEU A 1 97 ? 34.565 -2.658 -35.199 1.00 10.00 341 LEU A CA 18
ATOM 27440 C C . LEU A 1 97 ? 34.177 -2.739 -36.688 1.00 10.00 341 LEU A C 18
ATOM 27441 O O . LEU A 1 97 ? 33.653 -3.754 -37.155 1.00 10.00 341 LEU A O 18
ATOM 27457 N N . ALA A 1 98 ? 34.390 -1.645 -37.425 1.00 10.00 342 ALA A N 18
ATOM 27458 C CA . ALA A 1 98 ? 34.077 -1.521 -38.852 1.00 10.00 342 ALA A CA 18
ATOM 27459 C C . ALA A 1 98 ? 34.883 -2.493 -39.747 1.00 10.00 342 ALA A C 18
ATOM 27460 O O . ALA A 1 98 ? 35.988 -2.917 -39.385 1.00 10.00 342 ALA A O 18
ATOM 27467 N N . LYS A 1 99 ? 34.354 -2.801 -40.941 1.00 10.00 343 LYS A N 18
ATOM 27468 C CA . LYS A 1 99 ? 34.977 -3.690 -41.948 1.00 10.00 343 LYS A CA 18
ATOM 27469 C C . LYS A 1 99 ? 35.014 -3.145 -43.384 1.00 10.00 343 LYS A C 18
ATOM 27470 O O . LYS A 1 99 ? 35.825 -3.623 -44.182 1.00 10.00 343 LYS A O 18
ATOM 27489 N N . GLU A 1 100 ? 34.202 -2.137 -43.723 1.00 10.00 344 GLU A N 18
ATOM 27490 C CA . GLU A 1 100 ? 34.338 -1.342 -44.966 1.00 10.00 344 GLU A CA 18
ATOM 27491 C C . GLU A 1 100 ? 35.474 -0.303 -44.882 1.00 10.00 344 GLU A C 18
ATOM 27492 O O . GLU A 1 100 ? 35.560 0.431 -43.869 1.00 10.00 344 GLU A O 18
ATOM 27505 N N . GLY A 1 1 ? -1.400 1.669 -2.504 1.00 10.00 -4 GLY A N 19
ATOM 27506 C CA . GLY A 1 1 ? -0.183 0.959 -2.052 1.00 10.00 -4 GLY A CA 19
ATOM 27507 C C . GLY A 1 1 ? 1.052 1.845 -2.135 1.00 10.00 -4 GLY A C 19
ATOM 27508 O O . GLY A 1 1 ? 1.068 2.839 -2.867 1.00 10.00 -4 GLY A O 19
ATOM 27514 N N . ALA A 1 2 ? 2.104 1.497 -1.386 1.00 10.00 -3 ALA A N 19
ATOM 27515 C CA . ALA A 1 2 ? 3.395 2.198 -1.399 1.00 10.00 -3 ALA A CA 19
ATOM 27516 C C . ALA A 1 2 ? 4.103 2.121 -2.773 1.00 10.00 -3 ALA A C 19
ATOM 27517 O O . ALA A 1 2 ? 3.901 1.177 -3.543 1.00 10.00 -3 ALA A O 19
ATOM 27524 N N . MET A 1 3 ? 4.947 3.115 -3.070 1.00 10.00 -2 MET A N 19
ATOM 27525 C CA . MET A 1 3 ? 5.684 3.285 -4.336 1.00 10.00 -2 MET A CA 19
ATOM 27526 C C . MET A 1 3 ? 7.014 4.049 -4.119 1.00 10.00 -2 MET A C 19
ATOM 27527 O O . MET A 1 3 ? 7.296 4.473 -2.992 1.00 10.00 -2 MET A O 19
ATOM 27541 N N . GLY A 1 4 ? 7.865 4.206 -5.146 1.00 10.00 -1 GLY A N 19
ATOM 27542 C CA . GLY A 1 4 ? 9.178 4.857 -4.980 1.00 10.00 -1 GLY A CA 19
ATOM 27543 C C . GLY A 1 4 ? 10.050 5.009 -6.242 1.00 10.00 -1 GLY A C 19
ATOM 27544 O O . GLY A 1 4 ? 9.732 4.464 -7.304 1.00 10.00 -1 GLY A O 19
ATOM 27548 N N . PRO A 1 5 ? 11.166 5.760 -6.145 1.00 10.00 249 PRO A N 19
ATOM 27549 C CA . PRO A 1 5 ? 11.993 6.153 -7.291 1.00 10.00 249 PRO A CA 19
ATOM 27550 C C . PRO A 1 5 ? 12.842 4.998 -7.865 1.00 10.00 249 PRO A C 19
ATOM 27551 O O . PRO A 1 5 ? 13.080 4.002 -7.172 1.00 10.00 249 PRO A O 19
ATOM 27562 N N . PRO A 1 6 ? 13.360 5.134 -9.104 1.00 10.00 250 PRO A N 19
ATOM 27563 C CA . PRO A 1 6 ? 14.351 4.211 -9.663 1.00 10.00 250 PRO A CA 19
ATOM 27564 C C . PRO A 1 6 ? 15.706 4.304 -8.934 1.00 10.00 250 PRO A C 19
ATOM 27565 O O . PRO A 1 6 ? 15.994 5.290 -8.246 1.00 10.00 250 PRO A O 19
ATOM 27576 N N . ARG A 1 7 ? 16.548 3.270 -9.082 1.00 10.00 251 ARG A N 19
ATOM 27577 C CA . ARG A 1 7 ? 17.823 3.106 -8.352 1.00 10.00 251 ARG A CA 19
ATOM 27578 C C . ARG A 1 7 ? 18.915 2.447 -9.209 1.00 10.00 251 ARG A C 19
ATOM 27579 O O . ARG A 1 7 ? 18.623 1.704 -10.147 1.00 10.00 251 ARG A O 19
ATOM 27600 N N . PHE A 1 8 ? 20.174 2.706 -8.856 1.00 10.00 252 PHE A N 19
ATOM 27601 C CA . PHE A 1 8 ? 21.391 2.153 -9.462 1.00 10.00 252 PHE A CA 19
ATOM 27602 C C . PHE A 1 8 ? 21.628 0.688 -9.039 1.00 10.00 252 PHE A C 19
ATOM 27603 O O . PHE A 1 8 ? 22.383 0.415 -8.101 1.00 10.00 252 PHE A O 19
ATOM 27620 N N . ILE A 1 9 ? 20.976 -0.266 -9.713 1.00 10.00 253 ILE A N 19
ATOM 27621 C CA . ILE A 1 9 ? 21.152 -1.707 -9.451 1.00 10.00 253 ILE A CA 19
ATOM 27622 C C . ILE A 1 9 ? 22.444 -2.228 -10.108 1.00 10.00 253 ILE A C 19
ATOM 27623 O O . ILE A 1 9 ? 23.379 -2.611 -9.401 1.00 10.00 253 ILE A O 19
ATOM 27639 N N . GLN A 1 10 ? 22.514 -2.239 -11.445 1.00 10.00 254 GLN A N 19
ATOM 27640 C CA . GLN A 1 10 ? 23.699 -2.640 -12.222 1.00 10.00 254 GLN A CA 19
ATOM 27641 C C . GLN A 1 10 ? 23.687 -2.011 -13.627 1.00 10.00 254 GLN A C 19
ATOM 27642 O O . GLN A 1 10 ? 22.631 -1.897 -14.255 1.00 10.00 254 GLN A O 19
ATOM 27656 N N . VAL A 1 11 ? 24.871 -1.680 -14.149 1.00 10.00 255 VAL A N 19
ATOM 27657 C CA . VAL A 1 11 ? 25.109 -1.239 -15.538 1.00 10.00 255 VAL A CA 19
ATOM 27658 C C . VAL A 1 11 ? 26.219 -2.089 -16.187 1.00 10.00 255 VAL A C 19
ATOM 27659 O O . VAL A 1 11 ? 27.105 -2.572 -15.470 1.00 10.00 255 VAL A O 19
ATOM 27672 N N . PRO A 1 12 ? 26.212 -2.292 -17.519 1.00 10.00 256 PRO A N 19
ATOM 27673 C CA . PRO A 1 12 ? 27.276 -3.017 -18.217 1.00 10.00 256 PRO A CA 19
ATOM 27674 C C . PRO A 1 12 ? 28.572 -2.190 -18.322 1.00 10.00 256 PRO A C 19
ATOM 27675 O O . PRO A 1 12 ? 28.559 -0.957 -18.272 1.00 10.00 256 PRO A O 19
ATOM 27686 N N . GLU A 1 13 ? 29.704 -2.872 -18.514 1.00 10.00 257 GLU A N 19
ATOM 27687 C CA . GLU A 1 13 ? 30.975 -2.255 -18.933 1.00 10.00 257 GLU A CA 19
ATOM 27688 C C . GLU A 1 13 ? 30.939 -1.855 -20.425 1.00 10.00 257 GLU A C 19
ATOM 27689 O O . GLU A 1 13 ? 30.017 -2.225 -21.159 1.00 10.00 257 GLU A O 19
ATOM 27701 N N . ASN A 1 14 ? 31.949 -1.113 -20.898 1.00 10.00 258 ASN A N 19
ATOM 27702 C CA . ASN A 1 14 ? 32.097 -0.769 -22.318 1.00 10.00 258 ASN A CA 19
ATOM 27703 C C . ASN A 1 14 ? 32.229 -2.018 -23.221 1.00 10.00 258 ASN A C 19
ATOM 27704 O O . ASN A 1 14 ? 32.676 -3.083 -22.784 1.00 10.00 258 ASN A O 19
ATOM 27715 N N . MET A 1 15 ? 31.861 -1.871 -24.496 1.00 10.00 259 MET A N 19
ATOM 27716 C CA . MET A 1 15 ? 31.729 -2.958 -25.475 1.00 10.00 259 MET A CA 19
ATOM 27717 C C . MET A 1 15 ? 32.411 -2.627 -26.810 1.00 10.00 259 MET A C 19
ATOM 27718 O O . MET A 1 15 ? 32.593 -1.460 -27.165 1.00 10.00 259 MET A O 19
ATOM 27732 N N . SER A 1 16 ? 32.717 -3.665 -27.589 1.00 10.00 260 SER A N 19
ATOM 27733 C CA . SER A 1 16 ? 33.144 -3.586 -28.991 1.00 10.00 260 SER A CA 19
ATOM 27734 C C . SER A 1 16 ? 32.548 -4.749 -29.795 1.00 10.00 260 SER A C 19
ATOM 27735 O O . SER A 1 16 ? 32.618 -5.909 -29.379 1.00 10.00 260 SER A O 19
ATOM 27743 N N . ILE A 1 17 ? 31.893 -4.433 -30.917 1.00 10.00 261 ILE A N 19
ATOM 27744 C CA . ILE A 1 17 ? 31.067 -5.361 -31.712 1.00 10.00 261 ILE A CA 19
ATOM 27745 C C . ILE A 1 17 ? 31.410 -5.218 -33.201 1.00 10.00 261 ILE A C 19
ATOM 27746 O O . ILE A 1 17 ? 31.475 -4.106 -33.722 1.00 10.00 261 ILE A O 19
ATOM 27762 N N . ASP A 1 18 ? 31.628 -6.340 -33.887 1.00 10.00 262 ASP A N 19
ATOM 27763 C CA . ASP A 1 18 ? 31.834 -6.416 -35.340 1.00 10.00 262 ASP A CA 19
ATOM 27764 C C . ASP A 1 18 ? 30.608 -5.914 -36.134 1.00 10.00 262 ASP A C 19
ATOM 27765 O O . ASP A 1 18 ? 29.475 -6.337 -35.895 1.00 10.00 262 ASP A O 19
ATOM 27774 N N . GLU A 1 19 ? 30.834 -5.000 -37.081 1.00 10.00 263 GLU A N 19
ATOM 27775 C CA . GLU A 1 19 ? 29.809 -4.360 -37.918 1.00 10.00 263 GLU A CA 19
ATOM 27776 C C . GLU A 1 19 ? 28.864 -5.371 -38.606 1.00 10.00 263 GLU A C 19
ATOM 27777 O O . GLU A 1 19 ? 29.294 -6.359 -39.205 1.00 10.00 263 GLU A O 19
ATOM 27789 N N . GLY A 1 20 ? 27.557 -5.113 -38.534 1.00 10.00 264 GLY A N 19
ATOM 27790 C CA . GLY A 1 20 ? 26.492 -5.903 -39.159 1.00 10.00 264 GLY A CA 19
ATOM 27791 C C . GLY A 1 20 ? 25.914 -7.029 -38.289 1.00 10.00 264 GLY A C 19
ATOM 27792 O O . GLY A 1 20 ? 24.897 -7.618 -38.665 1.00 10.00 264 GLY A O 19
ATOM 27796 N N . ARG A 1 21 ? 26.519 -7.338 -37.132 1.00 10.00 265 ARG A N 19
ATOM 27797 C CA . ARG A 1 21 ? 26.004 -8.339 -36.176 1.00 10.00 265 ARG A CA 19
ATOM 27798 C C . ARG A 1 21 ? 24.726 -7.884 -35.457 1.00 10.00 265 ARG A C 19
ATOM 27799 O O . ARG A 1 21 ? 24.464 -6.686 -35.308 1.00 10.00 265 ARG A O 19
ATOM 27820 N N . PHE A 1 22 ? 24.001 -8.864 -34.915 1.00 10.00 266 PHE A N 19
ATOM 27821 C CA . PHE A 1 22 ? 23.096 -8.686 -33.778 1.00 10.00 266 PHE A CA 19
ATOM 27822 C C . PHE A 1 22 ? 23.902 -8.503 -32.478 1.00 10.00 266 PHE A C 19
ATOM 27823 O O . PHE A 1 22 ? 24.866 -9.237 -32.238 1.00 10.00 266 PHE A O 19
ATOM 27840 N N . CYS A 1 23 ? 23.483 -7.585 -31.604 1.00 10.00 267 CYS A N 19
ATOM 27841 C CA . CYS A 1 23 ? 23.899 -7.548 -30.194 1.00 10.00 267 CYS A CA 19
ATOM 27842 C C . CYS A 1 23 ? 22.821 -6.919 -29.287 1.00 10.00 267 CYS A C 19
ATOM 27843 O O . CYS A 1 23 ? 21.814 -6.387 -29.765 1.00 10.00 267 CYS A O 19
ATOM 27851 N N . ARG A 1 24 ? 23.026 -6.976 -27.964 1.00 10.00 268 ARG A N 19
ATOM 27852 C CA . ARG A 1 24 ? 22.184 -6.312 -26.951 1.00 10.00 268 ARG A CA 19
ATOM 27853 C C . ARG A 1 24 ? 22.970 -5.880 -25.709 1.00 10.00 268 ARG A C 19
ATOM 27854 O O . ARG A 1 24 ? 24.133 -6.246 -25.535 1.00 10.00 268 ARG A O 19
ATOM 27875 N N . MET A 1 25 ? 22.304 -5.131 -24.836 1.00 10.00 269 MET A N 19
ATOM 27876 C CA . MET A 1 25 ? 22.771 -4.638 -23.539 1.00 10.00 269 MET A CA 19
ATOM 27877 C C . MET A 1 25 ? 21.711 -4.908 -22.458 1.00 10.00 269 MET A C 19
ATOM 27878 O O . MET A 1 25 ? 20.517 -5.010 -22.755 1.00 10.00 269 MET A O 19
ATOM 27892 N N . ASP A 1 26 ? 22.146 -5.006 -21.201 1.00 10.00 270 ASP A N 19
ATOM 27893 C CA . ASP A 1 26 ? 21.346 -5.444 -20.050 1.00 10.00 270 ASP A CA 19
ATOM 27894 C C . ASP A 1 26 ? 21.553 -4.535 -18.822 1.00 10.00 270 ASP A C 19
ATOM 27895 O O . ASP A 1 26 ? 22.564 -4.613 -18.121 1.00 10.00 270 ASP A O 19
ATOM 27904 N N . PHE A 1 27 ? 20.589 -3.646 -18.574 1.00 10.00 271 PHE A N 19
ATOM 27905 C CA . PHE A 1 27 ? 20.589 -2.667 -17.481 1.00 10.00 271 PHE A CA 19
ATOM 27906 C C . PHE A 1 27 ? 19.566 -3.071 -16.410 1.00 10.00 271 PHE A C 19
ATOM 27907 O O . PHE A 1 27 ? 18.355 -2.962 -16.627 1.00 10.00 271 PHE A O 19
ATOM 27924 N N . LYS A 1 28 ? 20.025 -3.562 -15.251 1.00 10.00 272 LYS A N 19
ATOM 27925 C CA . LYS A 1 28 ? 19.139 -3.833 -14.104 1.00 10.00 272 LYS A CA 19
ATOM 27926 C C . LYS A 1 28 ? 18.551 -2.519 -13.574 1.00 10.00 272 LYS A C 19
ATOM 27927 O O . LYS A 1 28 ? 19.276 -1.543 -13.372 1.00 10.00 272 LYS A O 19
ATOM 27946 N N . VAL A 1 29 ? 17.237 -2.495 -13.361 1.00 10.00 273 VAL A N 19
ATOM 27947 C CA . VAL A 1 29 ? 16.440 -1.301 -13.027 1.00 10.00 273 VAL A CA 19
ATOM 27948 C C . VAL A 1 29 ? 15.423 -1.609 -11.917 1.00 10.00 273 VAL A C 19
ATOM 27949 O O . VAL A 1 29 ? 15.040 -2.762 -11.708 1.00 10.00 273 VAL A O 19
ATOM 27962 N N . SER A 1 30 ? 14.998 -0.578 -11.184 1.00 10.00 274 SER A N 19
ATOM 27963 C CA . SER A 1 30 ? 14.083 -0.667 -10.035 1.00 10.00 274 SER A CA 19
ATOM 27964 C C . SER A 1 30 ? 13.112 0.528 -9.985 1.00 10.00 274 SER A C 19
ATOM 27965 O O . SER A 1 30 ? 13.027 1.313 -10.934 1.00 10.00 274 SER A O 19
ATOM 27973 N N . GLY A 1 31 ? 12.362 0.659 -8.891 1.00 10.00 275 GLY A N 19
ATOM 27974 C CA . GLY A 1 31 ? 11.331 1.672 -8.652 1.00 10.00 275 GLY A CA 19
ATOM 27975 C C . GLY A 1 31 ? 9.922 1.203 -9.028 1.00 10.00 275 GLY A C 19
ATOM 27976 O O . GLY A 1 31 ? 9.736 0.200 -9.726 1.00 10.00 275 GLY A O 19
ATOM 27980 N N . LEU A 1 32 ? 8.918 1.948 -8.561 1.00 10.00 276 LEU A N 19
ATOM 27981 C CA . LEU A 1 32 ? 7.493 1.717 -8.807 1.00 10.00 276 LEU A CA 19
ATOM 27982 C C . LEU A 1 32 ? 6.757 3.075 -8.870 1.00 10.00 276 LEU A C 19
ATOM 27983 O O . LEU A 1 32 ? 6.964 3.888 -7.967 1.00 10.00 276 LEU A O 19
ATOM 27999 N N . PRO A 1 33 ? 5.915 3.357 -9.884 1.00 10.00 277 PRO A N 19
ATOM 28000 C CA . PRO A 1 33 ? 5.621 2.524 -11.053 1.00 10.00 277 PRO A CA 19
ATOM 28001 C C . PRO A 1 33 ? 6.832 2.374 -11.994 1.00 10.00 277 PRO A C 19
ATOM 28002 O O . PRO A 1 33 ? 7.854 3.050 -11.831 1.00 10.00 277 PRO A O 19
ATOM 28013 N N . ALA A 1 34 ? 6.717 1.468 -12.970 1.00 10.00 278 ALA A N 19
ATOM 28014 C CA . ALA A 1 34 ? 7.744 1.187 -13.976 1.00 10.00 278 ALA A CA 19
ATOM 28015 C C . ALA A 1 34 ? 8.141 2.472 -14.746 1.00 10.00 278 ALA A C 19
ATOM 28016 O O . ALA A 1 34 ? 7.255 3.142 -15.295 1.00 10.00 278 ALA A O 19
ATOM 28023 N N . PRO A 1 35 ? 9.431 2.861 -14.767 1.00 10.00 279 PRO A N 19
ATOM 28024 C CA . PRO A 1 35 ? 9.843 4.174 -15.257 1.00 10.00 279 PRO A CA 19
ATOM 28025 C C . PRO A 1 35 ? 9.723 4.341 -16.781 1.00 10.00 279 PRO A C 19
ATOM 28026 O O . PRO A 1 35 ? 9.904 3.402 -17.560 1.00 10.00 279 PRO A O 19
ATOM 28037 N N . ASP A 1 36 ? 9.486 5.582 -17.204 1.00 10.00 280 ASP A N 19
ATOM 28038 C CA . ASP A 1 36 ? 9.717 6.091 -18.558 1.00 10.00 280 ASP A CA 19
ATOM 28039 C C . ASP A 1 36 ? 11.231 6.161 -18.829 1.00 10.00 280 ASP A C 19
ATOM 28040 O O . ASP A 1 36 ? 11.953 6.870 -18.125 1.00 10.00 280 ASP A O 19
ATOM 28049 N N . VAL A 1 37 ? 11.718 5.396 -19.810 1.00 10.00 281 VAL A N 19
ATOM 28050 C CA . VAL A 1 37 ? 13.147 5.152 -20.081 1.00 10.00 281 VAL A CA 19
ATOM 28051 C C . VAL A 1 37 ? 13.581 5.734 -21.432 1.00 10.00 281 VAL A C 19
ATOM 28052 O O . VAL A 1 37 ? 13.563 5.061 -22.466 1.00 10.00 281 VAL A O 19
ATOM 28065 N N . SER A 1 38 ? 13.963 7.014 -21.431 1.00 10.00 282 SER A N 19
ATOM 28066 C CA . SER A 1 38 ? 14.560 7.695 -22.594 1.00 10.00 282 SER A CA 19
ATOM 28067 C C . SER A 1 38 ? 15.997 7.222 -22.854 1.00 10.00 282 SER A C 19
ATOM 28068 O O . SER A 1 38 ? 16.678 6.774 -21.929 1.00 10.00 282 SER A O 19
ATOM 28076 N N . TRP A 1 39 ? 16.484 7.385 -24.089 1.00 10.00 283 TRP A N 19
ATOM 28077 C CA . TRP A 1 39 ? 17.851 7.040 -24.507 1.00 10.00 283 TRP A CA 19
ATOM 28078 C C . TRP A 1 39 ? 18.539 8.170 -25.283 1.00 10.00 283 TRP A C 19
ATOM 28079 O O . TRP A 1 39 ? 17.891 9.016 -25.905 1.00 10.00 283 TRP A O 19
ATOM 28100 N N . TYR A 1 40 ? 19.873 8.162 -25.247 1.00 10.00 284 TYR A N 19
ATOM 28101 C CA . TYR A 1 40 ? 20.764 9.176 -25.813 1.00 10.00 284 TYR A CA 19
ATOM 28102 C C . TYR A 1 40 ? 22.069 8.550 -26.339 1.00 10.00 284 TYR A C 19
ATOM 28103 O O . TYR A 1 40 ? 22.463 7.463 -25.909 1.00 10.00 284 TYR A O 19
ATOM 28121 N N . LEU A 1 41 ? 22.761 9.262 -27.233 1.00 10.00 285 LEU A N 19
ATOM 28122 C CA . LEU A 1 41 ? 24.061 8.921 -27.823 1.00 10.00 285 LEU A CA 19
ATOM 28123 C C . LEU A 1 41 ? 24.861 10.202 -28.112 1.00 10.00 285 LEU A C 19
ATOM 28124 O O . LEU A 1 41 ? 24.401 11.069 -28.858 1.00 10.00 285 LEU A O 19
ATOM 28140 N N . ASN A 1 42 ? 26.057 10.325 -27.526 1.00 10.00 286 ASN A N 19
ATOM 28141 C CA . ASN A 1 42 ? 27.005 11.443 -27.694 1.00 10.00 286 ASN A CA 19
ATOM 28142 C C . ASN A 1 42 ? 26.421 12.856 -27.410 1.00 10.00 286 ASN A C 19
ATOM 28143 O O . ASN A 1 42 ? 27.001 13.865 -27.822 1.00 10.00 286 ASN A O 19
ATOM 28154 N N . GLY A 1 43 ? 25.278 12.943 -26.718 1.00 10.00 287 GLY A N 19
ATOM 28155 C CA . GLY A 1 43 ? 24.559 14.183 -26.379 1.00 10.00 287 GLY A CA 19
ATOM 28156 C C . GLY A 1 43 ? 23.280 14.448 -27.192 1.00 10.00 287 GLY A C 19
ATOM 28157 O O . GLY A 1 43 ? 22.539 15.379 -26.863 1.00 10.00 287 GLY A O 19
ATOM 28161 N N . ARG A 1 44 ? 22.988 13.640 -28.224 1.00 10.00 288 ARG A N 19
ATOM 28162 C CA . ARG A 1 44 ? 21.718 13.642 -28.983 1.00 10.00 288 ARG A CA 19
ATOM 28163 C C . ARG A 1 44 ? 20.774 12.540 -28.488 1.00 10.00 288 ARG A C 19
ATOM 28164 O O . ARG A 1 44 ? 21.212 11.590 -27.840 1.00 10.00 288 ARG A O 19
ATOM 28185 N N . THR A 1 45 ? 19.483 12.646 -28.794 1.00 10.00 289 THR A N 19
ATOM 28186 C CA . THR A 1 45 ? 18.458 11.634 -28.464 1.00 10.00 289 THR A CA 19
ATOM 28187 C C . THR A 1 45 ? 18.582 10.358 -29.307 1.00 10.00 289 THR A C 19
ATOM 28188 O O . THR A 1 45 ? 19.088 10.378 -30.432 1.00 10.00 289 THR A O 19
ATOM 28199 N N . VAL A 1 46 ? 18.051 9.250 -28.782 1.00 10.00 290 VAL A N 19
ATOM 28200 C CA . VAL A 1 46 ? 17.861 7.950 -29.453 1.00 10.00 290 VAL A CA 19
ATOM 28201 C C . VAL A 1 46 ? 16.446 7.442 -29.142 1.00 10.00 290 VAL A C 19
ATOM 28202 O O . VAL A 1 46 ? 15.949 7.612 -28.026 1.00 10.00 290 VAL A O 19
ATOM 28215 N N . GLN A 1 47 ? 15.788 6.820 -30.123 1.00 10.00 291 GLN A N 19
ATOM 28216 C CA . GLN A 1 47 ? 14.411 6.313 -30.032 1.00 10.00 291 GLN A CA 19
ATOM 28217 C C . GLN A 1 47 ? 14.335 4.826 -30.418 1.00 10.00 291 GLN A C 19
ATOM 28218 O O . GLN A 1 47 ? 15.238 4.293 -31.071 1.00 10.00 291 GLN A O 19
ATOM 28232 N N . SER A 1 48 ? 13.248 4.153 -30.032 1.00 10.00 292 SER A N 19
ATOM 28233 C CA . SER A 1 48 ? 12.977 2.761 -30.414 1.00 10.00 292 SER A CA 19
ATOM 28234 C C . SER A 1 48 ? 12.675 2.616 -31.914 1.00 10.00 292 SER A C 19
ATOM 28235 O O . SER A 1 48 ? 12.137 3.524 -32.558 1.00 10.00 292 SER A O 19
ATOM 28243 N N . ASP A 1 49 ? 13.013 1.458 -32.479 1.00 10.00 293 ASP A N 19
ATOM 28244 C CA . ASP A 1 49 ? 12.758 1.075 -33.875 1.00 10.00 293 ASP A CA 19
ATOM 28245 C C . ASP A 1 49 ? 12.641 -0.458 -34.008 1.00 10.00 293 ASP A C 19
ATOM 28246 O O . ASP A 1 49 ? 13.033 -1.196 -33.102 1.00 10.00 293 ASP A O 19
ATOM 28255 N N . ASP A 1 50 ? 12.166 -0.963 -35.150 1.00 10.00 294 ASP A N 19
ATOM 28256 C CA . ASP A 1 50 ? 12.196 -2.396 -35.484 1.00 10.00 294 ASP A CA 19
ATOM 28257 C C . ASP A 1 50 ? 13.619 -2.995 -35.433 1.00 10.00 294 ASP A C 19
ATOM 28258 O O . ASP A 1 50 ? 13.791 -4.140 -35.010 1.00 10.00 294 ASP A O 19
ATOM 28267 N N . LEU A 1 51 ? 14.645 -2.215 -35.806 1.00 10.00 295 LEU A N 19
ATOM 28268 C CA . LEU A 1 51 ? 16.062 -2.591 -35.702 1.00 10.00 295 LEU A CA 19
ATOM 28269 C C . LEU A 1 51 ? 16.693 -2.278 -34.329 1.00 10.00 295 LEU A C 19
ATOM 28270 O O . LEU A 1 51 ? 17.785 -2.770 -34.036 1.00 10.00 295 LEU A O 19
ATOM 28286 N N . HIS A 1 52 ? 16.023 -1.486 -33.484 1.00 10.00 296 HIS A N 19
ATOM 28287 C CA . HIS A 1 52 ? 16.528 -0.987 -32.198 1.00 10.00 296 HIS A CA 19
ATOM 28288 C C . HIS A 1 52 ? 15.457 -1.091 -31.100 1.00 10.00 296 HIS A C 19
ATOM 28289 O O . HIS A 1 52 ? 14.870 -0.095 -30.665 1.00 10.00 296 HIS A O 19
ATOM 28303 N N . LYS A 1 53 ? 15.168 -2.327 -30.681 1.00 10.00 297 LYS A N 19
ATOM 28304 C CA . LYS A 1 53 ? 14.118 -2.656 -29.702 1.00 10.00 297 LYS A CA 19
ATOM 28305 C C . LYS A 1 53 ? 14.509 -2.212 -28.283 1.00 10.00 297 LYS A C 19
ATOM 28306 O O . LYS A 1 53 ? 15.678 -2.281 -27.892 1.00 10.00 297 LYS A O 19
ATOM 28325 N N . MET A 1 54 ? 13.510 -1.777 -27.514 1.00 10.00 298 MET A N 19
ATOM 28326 C CA . MET A 1 54 ? 13.618 -1.222 -26.157 1.00 10.00 298 MET A CA 19
ATOM 28327 C C . MET A 1 54 ? 12.492 -1.787 -25.278 1.00 10.00 298 MET A C 19
ATOM 28328 O O . MET A 1 54 ? 11.332 -1.394 -25.435 1.00 10.00 298 MET A O 19
ATOM 28342 N N . ILE A 1 55 ? 12.809 -2.727 -24.380 1.00 10.00 299 ILE A N 19
ATOM 28343 C CA . ILE A 1 55 ? 11.831 -3.398 -23.502 1.00 10.00 299 ILE A CA 19
ATOM 28344 C C . ILE A 1 55 ? 12.328 -3.527 -22.054 1.00 10.00 299 ILE A C 19
ATOM 28345 O O . ILE A 1 55 ? 13.531 -3.510 -21.787 1.00 10.00 299 ILE A O 19
ATOM 28361 N N . VAL A 1 56 ? 11.389 -3.670 -21.115 1.00 10.00 300 VAL A N 19
ATOM 28362 C CA . VAL A 1 56 ? 11.606 -3.725 -19.658 1.00 10.00 300 VAL A CA 19
ATOM 28363 C C . VAL A 1 56 ? 10.897 -4.939 -19.049 1.00 10.00 300 VAL A C 19
ATOM 28364 O O . VAL A 1 56 ? 9.667 -4.994 -18.979 1.00 10.00 300 VAL A O 19
ATOM 28377 N N . SER A 1 57 ? 11.672 -5.944 -18.635 1.00 10.00 301 SER A N 19
ATOM 28378 C CA . SER A 1 57 ? 11.165 -7.128 -17.928 1.00 10.00 301 SER A CA 19
ATOM 28379 C C . SER A 1 57 ? 10.581 -6.760 -16.559 1.00 10.00 301 SER A C 19
ATOM 28380 O O . SER A 1 57 ? 11.149 -5.945 -15.826 1.00 10.00 301 SER A O 19
ATOM 28388 N N . GLU A 1 58 ? 9.487 -7.420 -16.168 1.00 10.00 302 GLU A N 19
ATOM 28389 C CA . GLU A 1 58 ? 8.880 -7.321 -14.829 1.00 10.00 302 GLU A CA 19
ATOM 28390 C C . GLU A 1 58 ? 9.824 -7.753 -13.686 1.00 10.00 302 GLU A C 19
ATOM 28391 O O . GLU A 1 58 ? 9.617 -7.375 -12.529 1.00 10.00 302 GLU A O 19
ATOM 28403 N N . LYS A 1 59 ? 10.890 -8.502 -14.008 1.00 10.00 303 LYS A N 19
ATOM 28404 C CA . LYS A 1 59 ? 11.973 -8.905 -13.092 1.00 10.00 303 LYS A CA 19
ATOM 28405 C C . LYS A 1 59 ? 12.995 -7.787 -12.805 1.00 10.00 303 LYS A C 19
ATOM 28406 O O . LYS A 1 59 ? 13.900 -7.987 -11.992 1.00 10.00 303 LYS A O 19
ATOM 28425 N N . GLY A 1 60 ? 12.862 -6.619 -13.443 1.00 10.00 304 GLY A N 19
ATOM 28426 C CA . GLY A 1 60 ? 13.722 -5.444 -13.245 1.00 10.00 304 GLY A CA 19
ATOM 28427 C C . GLY A 1 60 ? 14.952 -5.420 -14.159 1.00 10.00 304 GLY A C 19
ATOM 28428 O O . GLY A 1 60 ? 16.060 -5.151 -13.696 1.00 10.00 304 GLY A O 19
ATOM 28432 N N . LEU A 1 61 ? 14.770 -5.705 -15.453 1.00 10.00 305 LEU A N 19
ATOM 28433 C CA . LEU A 1 61 ? 15.834 -5.774 -16.466 1.00 10.00 305 LEU A CA 19
ATOM 28434 C C . LEU A 1 61 ? 15.411 -5.028 -17.742 1.00 10.00 305 LEU A C 19
ATOM 28435 O O . LEU A 1 61 ? 14.535 -5.489 -18.478 1.00 10.00 305 LEU A O 19
ATOM 28451 N N . HIS A 1 62 ? 16.016 -3.868 -18.002 1.00 10.00 306 HIS A N 19
ATOM 28452 C CA . HIS A 1 62 ? 15.876 -3.133 -19.258 1.00 10.00 306 HIS A CA 19
ATOM 28453 C C . HIS A 1 62 ? 16.839 -3.676 -20.330 1.00 10.00 306 HIS A C 19
ATOM 28454 O O . HIS A 1 62 ? 18.058 -3.490 -20.245 1.00 10.00 306 HIS A O 19
ATOM 28468 N N . SER A 1 63 ? 16.290 -4.361 -21.336 1.00 10.00 307 SER A N 19
ATOM 28469 C CA . SER A 1 63 ? 17.002 -4.761 -22.557 1.00 10.00 307 SER A CA 19
ATOM 28470 C C . SER A 1 63 ? 16.997 -3.641 -23.606 1.00 10.00 307 SER A C 19
ATOM 28471 O O . SER A 1 63 ? 15.959 -3.034 -23.889 1.00 10.00 307 SER A O 19
ATOM 28479 N N . LEU A 1 64 ? 18.157 -3.422 -24.228 1.00 10.00 308 LEU A N 19
ATOM 28480 C CA . LEU A 1 64 ? 18.403 -2.501 -25.345 1.00 10.00 308 LEU A CA 19
ATOM 28481 C C . LEU A 1 64 ? 19.120 -3.285 -26.455 1.00 10.00 308 LEU A C 19
ATOM 28482 O O . LEU A 1 64 ? 20.184 -3.853 -26.211 1.00 10.00 308 LEU A O 19
ATOM 28498 N N . ILE A 1 65 ? 18.518 -3.381 -27.642 1.00 10.00 309 ILE A N 19
ATOM 28499 C CA . ILE A 1 65 ? 18.921 -4.309 -28.718 1.00 10.00 309 ILE A CA 19
ATOM 28500 C C . ILE A 1 65 ? 19.390 -3.550 -29.975 1.00 10.00 309 ILE A C 19
ATOM 28501 O O . ILE A 1 65 ? 18.921 -2.448 -30.263 1.00 10.00 309 ILE A O 19
ATOM 28517 N N . PHE A 1 66 ? 20.274 -4.181 -30.754 1.00 10.00 310 PHE A N 19
ATOM 28518 C CA . PHE A 1 66 ? 20.716 -3.794 -32.097 1.00 10.00 310 PHE A CA 19
ATOM 28519 C C . PHE A 1 66 ? 20.594 -5.005 -33.038 1.00 10.00 310 PHE A C 19
ATOM 28520 O O . PHE A 1 66 ? 21.367 -5.957 -32.927 1.00 10.00 310 PHE A O 19
ATOM 28537 N N . GLU A 1 67 ? 19.627 -5.003 -33.957 1.00 10.00 311 GLU A N 19
ATOM 28538 C CA . GLU A 1 67 ? 19.463 -6.078 -34.953 1.00 10.00 311 GLU A CA 19
ATOM 28539 C C . GLU A 1 67 ? 20.620 -6.136 -35.972 1.00 10.00 311 GLU A C 19
ATOM 28540 O O . GLU A 1 67 ? 21.038 -7.223 -36.376 1.00 10.00 311 GLU A O 19
ATOM 28552 N N . VAL A 1 68 ? 21.131 -4.971 -36.392 1.00 10.00 312 VAL A N 19
ATOM 28553 C CA . VAL A 1 68 ? 22.193 -4.812 -37.404 1.00 10.00 312 VAL A CA 19
ATOM 28554 C C . VAL A 1 68 ? 22.989 -3.521 -37.146 1.00 10.00 312 VAL A C 19
ATOM 28555 O O . VAL A 1 68 ? 22.698 -2.454 -37.690 1.00 10.00 312 VAL A O 19
ATOM 28568 N N . VAL A 1 69 ? 23.976 -3.593 -36.247 1.00 10.00 313 VAL A N 19
ATOM 28569 C CA . VAL A 1 69 ? 24.791 -2.430 -35.838 1.00 10.00 313 VAL A CA 19
ATOM 28570 C C . VAL A 1 69 ? 25.706 -1.929 -36.973 1.00 10.00 313 VAL A C 19
ATOM 28571 O O . VAL A 1 69 ? 26.252 -2.731 -37.735 1.00 10.00 313 VAL A O 19
ATOM 28584 N N . ARG A 1 70 ? 25.914 -0.611 -37.081 1.00 10.00 314 ARG A N 19
ATOM 28585 C CA . ARG A 1 70 ? 26.798 0.057 -38.061 1.00 10.00 314 ARG A CA 19
ATOM 28586 C C . ARG A 1 70 ? 27.813 0.984 -37.389 1.00 10.00 314 ARG A C 19
ATOM 28587 O O . ARG A 1 70 ? 27.644 1.373 -36.236 1.00 10.00 314 ARG A O 19
ATOM 28608 N N . ALA A 1 71 ? 28.865 1.370 -38.114 1.00 10.00 315 ALA A N 19
ATOM 28609 C CA . ALA A 1 71 ? 29.943 2.226 -37.602 1.00 10.00 315 ALA A CA 19
ATOM 28610 C C . ALA A 1 71 ? 29.451 3.589 -37.060 1.00 10.00 315 ALA A C 19
ATOM 28611 O O . ALA A 1 71 ? 30.016 4.123 -36.103 1.00 10.00 315 ALA A O 19
ATOM 28618 N N . SER A 1 72 ? 28.364 4.128 -37.623 1.00 10.00 316 SER A N 19
ATOM 28619 C CA . SER A 1 72 ? 27.675 5.345 -37.166 1.00 10.00 316 SER A CA 19
ATOM 28620 C C . SER A 1 72 ? 26.966 5.211 -35.804 1.00 10.00 316 SER A C 19
ATOM 28621 O O . SER A 1 72 ? 26.668 6.227 -35.172 1.00 10.00 316 SER A O 19
ATOM 28629 N N . ASP A 1 73 ? 26.728 3.989 -35.312 1.00 10.00 317 ASP A N 19
ATOM 28630 C CA . ASP A 1 73 ? 26.149 3.718 -33.987 1.00 10.00 317 ASP A CA 19
ATOM 28631 C C . ASP A 1 73 ? 27.188 3.755 -32.846 1.00 10.00 317 ASP A C 19
ATOM 28632 O O . ASP A 1 73 ? 26.814 3.647 -31.678 1.00 10.00 317 ASP A O 19
ATOM 28641 N N . ALA A 1 74 ? 28.485 3.897 -33.145 1.00 10.00 318 ALA A N 19
ATOM 28642 C CA . ALA A 1 74 ? 29.536 3.971 -32.129 1.00 10.00 318 ALA A CA 19
ATOM 28643 C C . ALA A 1 74 ? 29.446 5.244 -31.255 1.00 10.00 318 ALA A C 19
ATOM 28644 O O . ALA A 1 74 ? 28.999 6.306 -31.709 1.00 10.00 318 ALA A O 19
ATOM 28651 N N . GLY A 1 75 ? 29.931 5.156 -30.012 1.00 10.00 319 GLY A N 19
ATOM 28652 C CA . GLY A 1 75 ? 30.013 6.273 -29.061 1.00 10.00 319 GLY A CA 19
ATOM 28653 C C . GLY A 1 75 ? 29.498 5.961 -27.652 1.00 10.00 319 GLY A C 19
ATOM 28654 O O . GLY A 1 75 ? 29.249 4.807 -27.293 1.00 10.00 319 GLY A O 19
ATOM 28658 N N . ALA A 1 76 ? 29.382 7.010 -26.835 1.00 10.00 320 ALA A N 19
ATOM 28659 C CA . ALA A 1 76 ? 28.865 6.982 -25.468 1.00 10.00 320 ALA A CA 19
ATOM 28660 C C . ALA A 1 76 ? 27.325 7.062 -25.447 1.00 10.00 320 ALA A C 19
ATOM 28661 O O . ALA A 1 76 ? 26.743 8.129 -25.675 1.00 10.00 320 ALA A O 19
ATOM 28668 N N . TYR A 1 77 ? 26.660 5.936 -25.187 1.00 10.00 321 TYR A N 19
ATOM 28669 C CA . TYR A 1 77 ? 25.219 5.866 -24.927 1.00 10.00 321 TYR A CA 19
ATOM 28670 C C . TYR A 1 77 ? 24.875 6.257 -23.484 1.00 10.00 321 TYR A C 19
ATOM 28671 O O . TYR A 1 77 ? 25.657 6.028 -22.555 1.00 10.00 321 TYR A O 19
ATOM 28689 N N . ALA A 1 78 ? 23.657 6.759 -23.279 1.00 10.00 322 ALA A N 19
ATOM 28690 C CA . ALA A 1 78 ? 23.059 6.935 -21.958 1.00 10.00 322 ALA A CA 19
ATOM 28691 C C . ALA A 1 78 ? 21.550 6.639 -21.959 1.00 10.00 322 ALA A C 19
ATOM 28692 O O . ALA A 1 78 ? 20.889 6.698 -22.998 1.00 10.00 322 ALA A O 19
ATOM 28699 N N . CYS A 1 79 ? 21.002 6.366 -20.775 1.00 10.00 323 CYS A N 19
ATOM 28700 C CA . CYS A 1 79 ? 19.583 6.125 -20.511 1.00 10.00 323 CYS A CA 19
ATOM 28701 C C . CYS A 1 79 ? 19.126 6.949 -19.296 1.00 10.00 323 CYS A C 19
ATOM 28702 O O . CYS A 1 79 ? 19.896 7.129 -18.351 1.00 10.00 323 CYS A O 19
ATOM 28710 N N . VAL A 1 80 ? 17.882 7.436 -19.305 1.00 10.00 324 VAL A N 19
ATOM 28711 C CA . VAL A 1 80 ? 17.282 8.250 -18.232 1.00 10.00 324 VAL A CA 19
ATOM 28712 C C . VAL A 1 80 ? 15.918 7.674 -17.845 1.00 10.00 324 VAL A C 19
ATOM 28713 O O . VAL A 1 80 ? 14.932 7.849 -18.564 1.00 10.00 324 VAL A O 19
ATOM 28726 N N . ALA A 1 81 ? 15.881 6.955 -16.722 1.00 10.00 325 ALA A N 19
ATOM 28727 C CA . ALA A 1 81 ? 14.696 6.360 -16.105 1.00 10.00 325 ALA A CA 19
ATOM 28728 C C . ALA A 1 81 ? 13.973 7.372 -15.193 1.00 10.00 325 ALA A C 19
ATOM 28729 O O . ALA A 1 81 ? 14.587 7.930 -14.282 1.00 10.00 325 ALA A O 19
ATOM 28736 N N . LYS A 1 82 ? 12.673 7.601 -15.416 1.00 10.00 326 LYS A N 19
ATOM 28737 C CA . LYS A 1 82 ? 11.829 8.592 -14.716 1.00 10.00 326 LYS A CA 19
ATOM 28738 C C . LYS A 1 82 ? 10.507 7.984 -14.238 1.00 10.00 326 LYS A C 19
ATOM 28739 O O . LYS A 1 82 ? 9.800 7.370 -15.035 1.00 10.00 326 LYS A O 19
ATOM 28758 N N . ASN A 1 83 ? 10.123 8.202 -12.980 1.00 10.00 327 ASN A N 19
ATOM 28759 C CA . ASN A 1 83 ? 8.745 7.997 -12.505 1.00 10.00 327 ASN A CA 19
ATOM 28760 C C . ASN A 1 83 ? 8.273 9.142 -11.579 1.00 10.00 327 ASN A C 19
ATOM 28761 O O . ASN A 1 83 ? 9.009 10.102 -11.332 1.00 10.00 327 ASN A O 19
ATOM 28772 N N . ARG A 1 84 ? 7.036 9.055 -11.068 1.00 10.00 328 ARG A N 19
ATOM 28773 C CA . ARG A 1 84 ? 6.396 10.076 -10.207 1.00 10.00 328 ARG A CA 19
ATOM 28774 C C . ARG A 1 84 ? 7.124 10.390 -8.887 1.00 10.00 328 ARG A C 19
ATOM 28775 O O . ARG A 1 84 ? 6.818 11.408 -8.263 1.00 10.00 328 ARG A O 19
ATOM 28796 N N . ALA A 1 85 ? 8.077 9.554 -8.468 1.00 10.00 329 ALA A N 19
ATOM 28797 C CA . ALA A 1 85 ? 8.839 9.697 -7.226 1.00 10.00 329 ALA A CA 19
ATOM 28798 C C . ALA A 1 85 ? 10.313 10.113 -7.426 1.00 10.00 329 ALA A C 19
ATOM 28799 O O . ALA A 1 85 ? 10.949 10.551 -6.462 1.00 10.00 329 ALA A O 19
ATOM 28806 N N . GLY A 1 86 ? 10.869 10.016 -8.642 1.00 10.00 330 GLY A N 19
ATOM 28807 C CA . GLY A 1 86 ? 12.252 10.420 -8.929 1.00 10.00 330 GLY A CA 19
ATOM 28808 C C . GLY A 1 86 ? 12.811 9.964 -10.282 1.00 10.00 330 GLY A C 19
ATOM 28809 O O . GLY A 1 86 ? 12.107 9.411 -11.130 1.00 10.00 330 GLY A O 19
ATOM 28813 N N . GLU A 1 87 ? 14.105 10.217 -10.477 1.00 10.00 331 GLU A N 19
ATOM 28814 C CA . GLU A 1 87 ? 14.862 9.996 -11.717 1.00 10.00 331 GLU A CA 19
ATOM 28815 C C . GLU A 1 87 ? 16.221 9.321 -11.436 1.00 10.00 331 GLU A C 19
ATOM 28816 O O . GLU A 1 87 ? 16.856 9.586 -10.410 1.00 10.00 331 GLU A O 19
ATOM 28828 N N . ALA A 1 88 ? 16.689 8.482 -12.365 1.00 10.00 332 ALA A N 19
ATOM 28829 C CA . ALA A 1 88 ? 18.034 7.898 -12.394 1.00 10.00 332 ALA A CA 19
ATOM 28830 C C . ALA A 1 88 ? 18.610 7.899 -13.826 1.00 10.00 332 ALA A C 19
ATOM 28831 O O . ALA A 1 88 ? 17.863 7.893 -14.808 1.00 10.00 332 ALA A O 19
ATOM 28838 N N . THR A 1 89 ? 19.941 7.874 -13.944 1.00 10.00 333 THR A N 19
ATOM 28839 C CA . THR A 1 89 ? 20.676 8.010 -15.217 1.00 10.00 333 THR A CA 19
ATOM 28840 C C . THR A 1 89 ? 21.797 6.976 -15.308 1.00 10.00 333 THR A C 19
ATOM 28841 O O . THR A 1 89 ? 22.588 6.835 -14.375 1.00 10.00 333 THR A O 19
ATOM 28852 N N . PHE A 1 90 ? 21.885 6.268 -16.435 1.00 10.00 334 PHE A N 19
ATOM 28853 C CA . PHE A 1 90 ? 22.842 5.181 -16.684 1.00 10.00 334 PHE A CA 19
ATOM 28854 C C . PHE A 1 90 ? 23.642 5.428 -17.976 1.00 10.00 334 PHE A C 19
ATOM 28855 O O . PHE A 1 90 ? 23.183 6.162 -18.854 1.00 10.00 334 PHE A O 19
ATOM 28872 N N . THR A 1 91 ? 24.829 4.823 -18.112 1.00 10.00 335 THR A N 19
ATOM 28873 C CA . THR A 1 91 ? 25.806 5.128 -19.185 1.00 10.00 335 THR A CA 19
ATOM 28874 C C . THR A 1 91 ? 26.587 3.879 -19.622 1.00 10.00 335 THR A C 19
ATOM 28875 O O . THR A 1 91 ? 26.898 3.019 -18.795 1.00 10.00 335 THR A O 19
ATOM 28886 N N . VAL A 1 92 ? 26.943 3.790 -20.911 1.00 10.00 336 VAL A N 19
ATOM 28887 C CA . VAL A 1 92 ? 27.859 2.786 -21.499 1.00 10.00 336 VAL A CA 19
ATOM 28888 C C . VAL A 1 92 ? 28.556 3.354 -22.750 1.00 10.00 336 VAL A C 19
ATOM 28889 O O . VAL A 1 92 ? 28.126 4.371 -23.293 1.00 10.00 336 VAL A O 19
ATOM 28902 N N . GLN A 1 93 ? 29.617 2.709 -23.241 1.00 10.00 337 GLN A N 19
ATOM 28903 C CA . GLN A 1 93 ? 30.314 3.065 -24.486 1.00 10.00 337 GLN A CA 19
ATOM 28904 C C . GLN A 1 93 ? 30.415 1.852 -25.426 1.00 10.00 337 GLN A C 19
ATOM 28905 O O . GLN A 1 93 ? 30.690 0.737 -24.978 1.00 10.00 337 GLN A O 19
ATOM 28919 N N . LEU A 1 94 ? 30.209 2.077 -26.727 1.00 10.00 338 LEU A N 19
ATOM 28920 C CA . LEU A 1 94 ? 30.202 1.063 -27.786 1.00 10.00 338 LEU A CA 19
ATOM 28921 C C . LEU A 1 94 ? 31.169 1.444 -28.919 1.00 10.00 338 LEU A C 19
ATOM 28922 O O . LEU A 1 94 ? 30.947 2.421 -29.634 1.00 10.00 338 LEU A O 19
ATOM 28938 N N . ASP A 1 95 ? 32.241 0.672 -29.090 1.00 10.00 339 ASP A N 19
ATOM 28939 C CA . ASP A 1 95 ? 33.234 0.812 -30.163 1.00 10.00 339 ASP A CA 19
ATOM 28940 C C . ASP A 1 95 ? 32.957 -0.187 -31.305 1.00 10.00 339 ASP A C 19
ATOM 28941 O O . ASP A 1 95 ? 33.486 -1.301 -31.324 1.00 10.00 339 ASP A O 19
ATOM 28950 N N . VAL A 1 96 ? 32.078 0.185 -32.242 1.00 10.00 340 VAL A N 19
ATOM 28951 C CA . VAL A 1 96 ? 31.691 -0.660 -33.391 1.00 10.00 340 VAL A CA 19
ATOM 28952 C C . VAL A 1 96 ? 32.876 -0.855 -34.349 1.00 10.00 340 VAL A C 19
ATOM 28953 O O . VAL A 1 96 ? 33.361 0.097 -34.966 1.00 10.00 340 VAL A O 19
ATOM 28966 N N . LEU A 1 97 ? 33.354 -2.094 -34.459 1.00 10.00 341 LEU A N 19
ATOM 28967 C CA . LEU A 1 97 ? 34.488 -2.518 -35.284 1.00 10.00 341 LEU A CA 19
ATOM 28968 C C . LEU A 1 97 ? 34.065 -2.642 -36.761 1.00 10.00 341 LEU A C 19
ATOM 28969 O O . LEU A 1 97 ? 33.453 -3.636 -37.163 1.00 10.00 341 LEU A O 19
ATOM 28985 N N . ALA A 1 98 ? 34.349 -1.612 -37.564 1.00 10.00 342 ALA A N 19
ATOM 28986 C CA . ALA A 1 98 ? 34.016 -1.559 -38.991 1.00 10.00 342 ALA A CA 19
ATOM 28987 C C . ALA A 1 98 ? 34.755 -2.622 -39.839 1.00 10.00 342 ALA A C 19
ATOM 28988 O O . ALA A 1 98 ? 35.829 -3.106 -39.458 1.00 10.00 342 ALA A O 19
ATOM 28995 N N . LYS A 1 99 ? 34.206 -2.944 -41.021 1.00 10.00 343 LYS A N 19
ATOM 28996 C CA . LYS A 1 99 ? 34.742 -3.934 -41.987 1.00 10.00 343 LYS A CA 19
ATOM 28997 C C . LYS A 1 99 ? 34.836 -3.434 -43.442 1.00 10.00 343 LYS A C 19
ATOM 28998 O O . LYS A 1 99 ? 34.962 -4.234 -44.372 1.00 10.00 343 LYS A O 19
ATOM 29017 N N . GLU A 1 100 ? 34.780 -2.113 -43.638 1.00 10.00 344 GLU A N 19
ATOM 29018 C CA . GLU A 1 100 ? 34.988 -1.403 -44.920 1.00 10.00 344 GLU A CA 19
ATOM 29019 C C . GLU A 1 100 ? 36.279 -1.791 -45.676 1.00 10.00 344 GLU A C 19
ATOM 29020 O O . GLU A 1 100 ? 37.320 -2.052 -45.029 1.00 10.00 344 GLU A O 19
ATOM 29033 N N . GLY A 1 1 ? -0.078 1.010 -0.232 1.00 10.00 -4 GLY A N 20
ATOM 29034 C CA . GLY A 1 1 ? 1.354 0.704 -0.023 1.00 10.00 -4 GLY A CA 20
ATOM 29035 C C . GLY A 1 1 ? 2.242 1.886 -0.388 1.00 10.00 -4 GLY A C 20
ATOM 29036 O O . GLY A 1 1 ? 1.880 2.704 -1.238 1.00 10.00 -4 GLY A O 20
ATOM 29042 N N . ALA A 1 2 ? 3.412 1.990 0.250 1.00 10.00 -3 ALA A N 20
ATOM 29043 C CA . ALA A 1 2 ? 4.420 3.022 -0.028 1.00 10.00 -3 ALA A CA 20
ATOM 29044 C C . ALA A 1 2 ? 5.045 2.895 -1.439 1.00 10.00 -3 ALA A C 20
ATOM 29045 O O . ALA A 1 2 ? 4.970 1.841 -2.079 1.00 10.00 -3 ALA A O 20
ATOM 29052 N N . MET A 1 3 ? 5.685 3.969 -1.913 1.00 10.00 -2 MET A N 20
ATOM 29053 C CA . MET A 1 3 ? 6.357 4.081 -3.221 1.00 10.00 -2 MET A CA 20
ATOM 29054 C C . MET A 1 3 ? 7.601 4.998 -3.140 1.00 10.00 -2 MET A C 20
ATOM 29055 O O . MET A 1 3 ? 7.867 5.573 -2.077 1.00 10.00 -2 MET A O 20
ATOM 29069 N N . GLY A 1 4 ? 8.399 5.129 -4.210 1.00 10.00 -1 GLY A N 20
ATOM 29070 C CA . GLY A 1 4 ? 9.638 5.924 -4.173 1.00 10.00 -1 GLY A CA 20
ATOM 29071 C C . GLY A 1 4 ? 10.439 6.034 -5.485 1.00 10.00 -1 GLY A C 20
ATOM 29072 O O . GLY A 1 4 ? 10.097 5.422 -6.504 1.00 10.00 -1 GLY A O 20
ATOM 29076 N N . PRO A 1 5 ? 11.530 6.825 -5.479 1.00 10.00 249 PRO A N 20
ATOM 29077 C CA . PRO A 1 5 ? 12.310 7.130 -6.680 1.00 10.00 249 PRO A CA 20
ATOM 29078 C C . PRO A 1 5 ? 13.039 5.895 -7.243 1.00 10.00 249 PRO A C 20
ATOM 29079 O O . PRO A 1 5 ? 13.323 4.946 -6.499 1.00 10.00 249 PRO A O 20
ATOM 29090 N N . PRO A 1 6 ? 13.391 5.899 -8.543 1.00 10.00 250 PRO A N 20
ATOM 29091 C CA . PRO A 1 6 ? 14.148 4.815 -9.155 1.00 10.00 250 PRO A CA 20
ATOM 29092 C C . PRO A 1 6 ? 15.596 4.756 -8.643 1.00 10.00 250 PRO A C 20
ATOM 29093 O O . PRO A 1 6 ? 16.130 5.729 -8.099 1.00 10.00 250 PRO A O 20
ATOM 29104 N N . ARG A 1 7 ? 16.233 3.592 -8.810 1.00 10.00 251 ARG A N 20
ATOM 29105 C CA . ARG A 1 7 ? 17.557 3.246 -8.256 1.00 10.00 251 ARG A CA 20
ATOM 29106 C C . ARG A 1 7 ? 18.636 3.088 -9.336 1.00 10.00 251 ARG A C 20
ATOM 29107 O O . ARG A 1 7 ? 18.346 3.018 -10.530 1.00 10.00 251 ARG A O 20
ATOM 29128 N N . PHE A 1 8 ? 19.889 3.002 -8.887 1.00 10.00 252 PHE A N 20
ATOM 29129 C CA . PHE A 1 8 ? 21.099 2.810 -9.692 1.00 10.00 252 PHE A CA 20
ATOM 29130 C C . PHE A 1 8 ? 21.644 1.387 -9.466 1.00 10.00 252 PHE A C 20
ATOM 29131 O O . PHE A 1 8 ? 22.307 1.114 -8.462 1.00 10.00 252 PHE A O 20
ATOM 29148 N N . ILE A 1 9 ? 21.313 0.465 -10.377 1.00 10.00 253 ILE A N 20
ATOM 29149 C CA . ILE A 1 9 ? 21.614 -0.979 -10.307 1.00 10.00 253 ILE A CA 20
ATOM 29150 C C . ILE A 1 9 ? 22.576 -1.372 -11.454 1.00 10.00 253 ILE A C 20
ATOM 29151 O O . ILE A 1 9 ? 22.879 -0.558 -12.329 1.00 10.00 253 ILE A O 20
ATOM 29167 N N . GLN A 1 10 ? 23.090 -2.606 -11.435 1.00 10.00 254 GLN A N 20
ATOM 29168 C CA . GLN A 1 10 ? 24.121 -3.164 -12.322 1.00 10.00 254 GLN A CA 20
ATOM 29169 C C . GLN A 1 10 ? 23.932 -2.832 -13.818 1.00 10.00 254 GLN A C 20
ATOM 29170 O O . GLN A 1 10 ? 22.919 -3.176 -14.436 1.00 10.00 254 GLN A O 20
ATOM 29184 N N . VAL A 1 11 ? 24.957 -2.192 -14.389 1.00 10.00 255 VAL A N 20
ATOM 29185 C CA . VAL A 1 11 ? 25.134 -1.875 -15.820 1.00 10.00 255 VAL A CA 20
ATOM 29186 C C . VAL A 1 11 ? 26.228 -2.767 -16.438 1.00 10.00 255 VAL A C 20
ATOM 29187 O O . VAL A 1 11 ? 27.062 -3.298 -15.692 1.00 10.00 255 VAL A O 20
ATOM 29200 N N . PRO A 1 12 ? 26.271 -2.963 -17.769 1.00 10.00 256 PRO A N 20
ATOM 29201 C CA . PRO A 1 12 ? 27.366 -3.681 -18.422 1.00 10.00 256 PRO A CA 20
ATOM 29202 C C . PRO A 1 12 ? 28.653 -2.836 -18.469 1.00 10.00 256 PRO A C 20
ATOM 29203 O O . PRO A 1 12 ? 28.621 -1.603 -18.396 1.00 10.00 256 PRO A O 20
ATOM 29214 N N . GLU A 1 13 ? 29.801 -3.497 -18.631 1.00 10.00 257 GLU A N 20
ATOM 29215 C CA . GLU A 1 13 ? 31.072 -2.850 -19.004 1.00 10.00 257 GLU A CA 20
ATOM 29216 C C . GLU A 1 13 ? 31.048 -2.383 -20.477 1.00 10.00 257 GLU A C 20
ATOM 29217 O O . GLU A 1 13 ? 30.119 -2.703 -21.224 1.00 10.00 257 GLU A O 20
ATOM 29229 N N . ASN A 1 14 ? 32.071 -1.641 -20.923 1.00 10.00 258 ASN A N 20
ATOM 29230 C CA . ASN A 1 14 ? 32.221 -1.270 -22.337 1.00 10.00 258 ASN A CA 20
ATOM 29231 C C . ASN A 1 14 ? 32.314 -2.511 -23.257 1.00 10.00 258 ASN A C 20
ATOM 29232 O O . ASN A 1 14 ? 32.771 -3.582 -22.842 1.00 10.00 258 ASN A O 20
ATOM 29243 N N . MET A 1 15 ? 31.876 -2.362 -24.509 1.00 10.00 259 MET A N 20
ATOM 29244 C CA . MET A 1 15 ? 31.703 -3.452 -25.482 1.00 10.00 259 MET A CA 20
ATOM 29245 C C . MET A 1 15 ? 32.281 -3.091 -26.857 1.00 10.00 259 MET A C 20
ATOM 29246 O O . MET A 1 15 ? 32.403 -1.917 -27.213 1.00 10.00 259 MET A O 20
ATOM 29260 N N . SER A 1 16 ? 32.588 -4.112 -27.659 1.00 10.00 260 SER A N 20
ATOM 29261 C CA . SER A 1 16 ? 33.023 -3.997 -29.057 1.00 10.00 260 SER A CA 20
ATOM 29262 C C . SER A 1 16 ? 32.422 -5.121 -29.909 1.00 10.00 260 SER A C 20
ATOM 29263 O O . SER A 1 16 ? 32.426 -6.291 -29.513 1.00 10.00 260 SER A O 20
ATOM 29271 N N . ILE A 1 17 ? 31.842 -4.757 -31.058 1.00 10.00 261 ILE A N 20
ATOM 29272 C CA . ILE A 1 17 ? 31.016 -5.628 -31.915 1.00 10.00 261 ILE A CA 20
ATOM 29273 C C . ILE A 1 17 ? 31.402 -5.417 -33.386 1.00 10.00 261 ILE A C 20
ATOM 29274 O O . ILE A 1 17 ? 31.536 -4.280 -33.836 1.00 10.00 261 ILE A O 20
ATOM 29290 N N . ASP A 1 18 ? 31.582 -6.505 -34.139 1.00 10.00 262 ASP A N 20
ATOM 29291 C CA . ASP A 1 18 ? 31.850 -6.480 -35.585 1.00 10.00 262 ASP A CA 20
ATOM 29292 C C . ASP A 1 18 ? 30.663 -5.917 -36.394 1.00 10.00 262 ASP A C 20
ATOM 29293 O O . ASP A 1 18 ? 29.513 -6.321 -36.209 1.00 10.00 262 ASP A O 20
ATOM 29302 N N . GLU A 1 19 ? 30.943 -4.977 -37.299 1.00 10.00 263 GLU A N 20
ATOM 29303 C CA . GLU A 1 19 ? 29.964 -4.300 -38.160 1.00 10.00 263 GLU A CA 20
ATOM 29304 C C . GLU A 1 19 ? 29.050 -5.282 -38.924 1.00 10.00 263 GLU A C 20
ATOM 29305 O O . GLU A 1 19 ? 29.516 -6.149 -39.669 1.00 10.00 263 GLU A O 20
ATOM 29317 N N . GLY A 1 20 ? 27.735 -5.130 -38.741 1.00 10.00 264 GLY A N 20
ATOM 29318 C CA . GLY A 1 20 ? 26.674 -5.921 -39.372 1.00 10.00 264 GLY A CA 20
ATOM 29319 C C . GLY A 1 20 ? 26.030 -6.985 -38.470 1.00 10.00 264 GLY A C 20
ATOM 29320 O O . GLY A 1 20 ? 25.002 -7.554 -38.847 1.00 10.00 264 GLY A O 20
ATOM 29324 N N . ARG A 1 21 ? 26.595 -7.266 -37.285 1.00 10.00 265 ARG A N 20
ATOM 29325 C CA . ARG A 1 21 ? 26.041 -8.232 -36.314 1.00 10.00 265 ARG A CA 20
ATOM 29326 C C . ARG A 1 21 ? 24.783 -7.721 -35.595 1.00 10.00 265 ARG A C 20
ATOM 29327 O O . ARG A 1 21 ? 24.546 -6.514 -35.484 1.00 10.00 265 ARG A O 20
ATOM 29348 N N . PHE A 1 22 ? 24.031 -8.666 -35.027 1.00 10.00 266 PHE A N 20
ATOM 29349 C CA . PHE A 1 22 ? 23.086 -8.438 -33.930 1.00 10.00 266 PHE A CA 20
ATOM 29350 C C . PHE A 1 22 ? 23.839 -8.174 -32.610 1.00 10.00 266 PHE A C 20
ATOM 29351 O O . PHE A 1 22 ? 24.913 -8.739 -32.378 1.00 10.00 266 PHE A O 20
ATOM 29368 N N . CYS A 1 23 ? 23.265 -7.368 -31.715 1.00 10.00 267 CYS A N 20
ATOM 29369 C CA . CYS A 1 23 ? 23.732 -7.181 -30.337 1.00 10.00 267 CYS A CA 20
ATOM 29370 C C . CYS A 1 23 ? 22.557 -6.858 -29.392 1.00 10.00 267 CYS A C 20
ATOM 29371 O O . CYS A 1 23 ? 21.539 -6.311 -29.823 1.00 10.00 267 CYS A O 20
ATOM 29379 N N . ARG A 1 24 ? 22.707 -7.136 -28.090 1.00 10.00 268 ARG A N 20
ATOM 29380 C CA . ARG A 1 24 ? 21.826 -6.633 -27.019 1.00 10.00 268 ARG A CA 20
ATOM 29381 C C . ARG A 1 24 ? 22.578 -6.375 -25.707 1.00 10.00 268 ARG A C 20
ATOM 29382 O O . ARG A 1 24 ? 23.691 -6.869 -25.519 1.00 10.00 268 ARG A O 20
ATOM 29403 N N . MET A 1 25 ? 21.965 -5.609 -24.805 1.00 10.00 269 MET A N 20
ATOM 29404 C CA . MET A 1 25 ? 22.550 -5.129 -23.546 1.00 10.00 269 MET A CA 20
ATOM 29405 C C . MET A 1 25 ? 21.552 -5.235 -22.379 1.00 10.00 269 MET A C 20
ATOM 29406 O O . MET A 1 25 ? 20.463 -4.657 -22.421 1.00 10.00 269 MET A O 20
ATOM 29420 N N . ASP A 1 26 ? 21.931 -5.976 -21.334 1.00 10.00 270 ASP A N 20
ATOM 29421 C CA . ASP A 1 26 ? 21.190 -6.153 -20.076 1.00 10.00 270 ASP A CA 20
ATOM 29422 C C . ASP A 1 26 ? 21.393 -4.973 -19.105 1.00 10.00 270 ASP A C 20
ATOM 29423 O O . ASP A 1 26 ? 22.511 -4.733 -18.644 1.00 10.00 270 ASP A O 20
ATOM 29432 N N . PHE A 1 27 ? 20.316 -4.257 -18.763 1.00 10.00 271 PHE A N 20
ATOM 29433 C CA . PHE A 1 27 ? 20.313 -3.110 -17.840 1.00 10.00 271 PHE A CA 20
ATOM 29434 C C . PHE A 1 27 ? 19.251 -3.277 -16.738 1.00 10.00 271 PHE A C 20
ATOM 29435 O O . PHE A 1 27 ? 18.052 -3.132 -16.992 1.00 10.00 271 PHE A O 20
ATOM 29452 N N . LYS A 1 28 ? 19.667 -3.596 -15.504 1.00 10.00 272 LYS A N 20
ATOM 29453 C CA . LYS A 1 28 ? 18.760 -3.686 -14.342 1.00 10.00 272 LYS A CA 20
ATOM 29454 C C . LYS A 1 28 ? 18.170 -2.311 -13.992 1.00 10.00 272 LYS A C 20
ATOM 29455 O O . LYS A 1 28 ? 18.903 -1.326 -13.886 1.00 10.00 272 LYS A O 20
ATOM 29474 N N . VAL A 1 29 ? 16.850 -2.249 -13.801 1.00 10.00 273 VAL A N 20
ATOM 29475 C CA . VAL A 1 29 ? 16.070 -1.033 -13.500 1.00 10.00 273 VAL A CA 20
ATOM 29476 C C . VAL A 1 29 ? 15.010 -1.319 -12.425 1.00 10.00 273 VAL A C 20
ATOM 29477 O O . VAL A 1 29 ? 14.304 -2.328 -12.479 1.00 10.00 273 VAL A O 20
ATOM 29490 N N . SER A 1 30 ? 14.910 -0.447 -11.418 1.00 10.00 274 SER A N 20
ATOM 29491 C CA . SER A 1 30 ? 13.985 -0.585 -10.282 1.00 10.00 274 SER A CA 20
ATOM 29492 C C . SER A 1 30 ? 13.496 0.781 -9.785 1.00 10.00 274 SER A C 20
ATOM 29493 O O . SER A 1 30 ? 14.158 1.798 -10.004 1.00 10.00 274 SER A O 20
ATOM 29501 N N . GLY A 1 31 ? 12.343 0.795 -9.113 1.00 10.00 275 GLY A N 20
ATOM 29502 C CA . GLY A 1 31 ? 11.582 1.960 -8.638 1.00 10.00 275 GLY A CA 20
ATOM 29503 C C . GLY A 1 31 ? 10.072 1.671 -8.617 1.00 10.00 275 GLY A C 20
ATOM 29504 O O . GLY A 1 31 ? 9.618 0.694 -9.223 1.00 10.00 275 GLY A O 20
ATOM 29508 N N . LEU A 1 32 ? 9.281 2.512 -7.940 1.00 10.00 276 LEU A N 20
ATOM 29509 C CA . LEU A 1 32 ? 7.818 2.367 -7.855 1.00 10.00 276 LEU A CA 20
ATOM 29510 C C . LEU A 1 32 ? 7.124 3.747 -7.786 1.00 10.00 276 LEU A C 20
ATOM 29511 O O . LEU A 1 32 ? 7.470 4.526 -6.899 1.00 10.00 276 LEU A O 20
ATOM 29527 N N . PRO A 1 33 ? 6.160 4.083 -8.667 1.00 10.00 277 PRO A N 20
ATOM 29528 C CA . PRO A 1 33 ? 5.652 3.274 -9.778 1.00 10.00 277 PRO A CA 20
ATOM 29529 C C . PRO A 1 33 ? 6.705 3.047 -10.876 1.00 10.00 277 PRO A C 20
ATOM 29530 O O . PRO A 1 33 ? 7.767 3.680 -10.881 1.00 10.00 277 PRO A O 20
ATOM 29541 N N . ALA A 1 34 ? 6.413 2.123 -11.794 1.00 10.00 278 ALA A N 20
ATOM 29542 C CA . ALA A 1 34 ? 7.288 1.743 -12.904 1.00 10.00 278 ALA A CA 20
ATOM 29543 C C . ALA A 1 34 ? 7.667 2.971 -13.769 1.00 10.00 278 ALA A C 20
ATOM 29544 O O . ALA A 1 34 ? 6.764 3.655 -14.270 1.00 10.00 278 ALA A O 20
ATOM 29551 N N . PRO A 1 35 ? 8.966 3.296 -13.927 1.00 10.00 279 PRO A N 20
ATOM 29552 C CA . PRO A 1 35 ? 9.392 4.523 -14.597 1.00 10.00 279 PRO A CA 20
ATOM 29553 C C . PRO A 1 35 ? 9.137 4.505 -16.113 1.00 10.00 279 PRO A C 20
ATOM 29554 O O . PRO A 1 35 ? 9.147 3.455 -16.761 1.00 10.00 279 PRO A O 20
ATOM 29565 N N . ASP A 1 36 ? 8.973 5.694 -16.692 1.00 10.00 280 ASP A N 20
ATOM 29566 C CA . ASP A 1 36 ? 9.157 5.950 -18.124 1.00 10.00 280 ASP A CA 20
ATOM 29567 C C . ASP A 1 36 ? 10.661 5.964 -18.456 1.00 10.00 280 ASP A C 20
ATOM 29568 O O . ASP A 1 36 ? 11.465 6.455 -17.657 1.00 10.00 280 ASP A O 20
ATOM 29577 N N . VAL A 1 37 ? 11.055 5.422 -19.614 1.00 10.00 281 VAL A N 20
ATOM 29578 C CA . VAL A 1 37 ? 12.464 5.172 -19.978 1.00 10.00 281 VAL A CA 20
ATOM 29579 C C . VAL A 1 37 ? 12.786 5.709 -21.378 1.00 10.00 281 VAL A C 20
ATOM 29580 O O . VAL A 1 37 ? 12.065 5.422 -22.339 1.00 10.00 281 VAL A O 20
ATOM 29593 N N . SER A 1 38 ? 13.892 6.450 -21.495 1.00 10.00 282 SER A N 20
ATOM 29594 C CA . SER A 1 38 ? 14.424 7.017 -22.749 1.00 10.00 282 SER A CA 20
ATOM 29595 C C . SER A 1 38 ? 15.925 6.742 -22.912 1.00 10.00 282 SER A C 20
ATOM 29596 O O . SER A 1 38 ? 16.640 6.556 -21.923 1.00 10.00 282 SER A O 20
ATOM 29604 N N . TRP A 1 39 ? 16.414 6.763 -24.157 1.00 10.00 283 TRP A N 20
ATOM 29605 C CA . TRP A 1 39 ? 17.808 6.477 -24.525 1.00 10.00 283 TRP A CA 20
ATOM 29606 C C . TRP A 1 39 ? 18.474 7.620 -25.303 1.00 10.00 283 TRP A C 20
ATOM 29607 O O . TRP A 1 39 ? 17.814 8.427 -25.965 1.00 10.00 283 TRP A O 20
ATOM 29628 N N . TYR A 1 40 ? 19.805 7.662 -25.219 1.00 10.00 284 TYR A N 20
ATOM 29629 C CA . TYR A 1 40 ? 20.690 8.704 -25.738 1.00 10.00 284 TYR A CA 20
ATOM 29630 C C . TYR A 1 40 ? 22.022 8.116 -26.244 1.00 10.00 284 TYR A C 20
ATOM 29631 O O . TYR A 1 40 ? 22.417 7.017 -25.848 1.00 10.00 284 TYR A O 20
ATOM 29649 N N . LEU A 1 41 ? 22.736 8.872 -27.084 1.00 10.00 285 LEU A N 20
ATOM 29650 C CA . LEU A 1 41 ? 24.056 8.570 -27.651 1.00 10.00 285 LEU A CA 20
ATOM 29651 C C . LEU A 1 41 ? 24.866 9.866 -27.810 1.00 10.00 285 LEU A C 20
ATOM 29652 O O . LEU A 1 41 ? 24.461 10.769 -28.544 1.00 10.00 285 LEU A O 20
ATOM 29668 N N . ASN A 1 42 ? 26.004 9.967 -27.116 1.00 10.00 286 ASN A N 20
ATOM 29669 C CA . ASN A 1 42 ? 26.922 11.121 -27.107 1.00 10.00 286 ASN A CA 20
ATOM 29670 C C . ASN A 1 42 ? 26.259 12.479 -26.739 1.00 10.00 286 ASN A C 20
ATOM 29671 O O . ASN A 1 42 ? 26.831 13.543 -26.994 1.00 10.00 286 ASN A O 20
ATOM 29682 N N . GLY A 1 43 ? 25.054 12.456 -26.154 1.00 10.00 287 GLY A N 20
ATOM 29683 C CA . GLY A 1 43 ? 24.238 13.621 -25.775 1.00 10.00 287 GLY A CA 20
ATOM 29684 C C . GLY A 1 43 ? 23.019 13.889 -26.675 1.00 10.00 287 GLY A C 20
ATOM 29685 O O . GLY A 1 43 ? 22.142 14.668 -26.290 1.00 10.00 287 GLY A O 20
ATOM 29689 N N . ARG A 1 44 ? 22.924 13.243 -27.848 1.00 10.00 288 ARG A N 20
ATOM 29690 C CA . ARG A 1 44 ? 21.729 13.236 -28.721 1.00 10.00 288 ARG A CA 20
ATOM 29691 C C . ARG A 1 44 ? 20.743 12.148 -28.281 1.00 10.00 288 ARG A C 20
ATOM 29692 O O . ARG A 1 44 ? 21.144 11.180 -27.636 1.00 10.00 288 ARG A O 20
ATOM 29713 N N . THR A 1 45 ? 19.466 12.271 -28.637 1.00 10.00 289 THR A N 20
ATOM 29714 C CA . THR A 1 45 ? 18.435 11.244 -28.376 1.00 10.00 289 THR A CA 20
ATOM 29715 C C . THR A 1 45 ? 18.598 10.004 -29.267 1.00 10.00 289 THR A C 20
ATOM 29716 O O . THR A 1 45 ? 19.168 10.067 -30.361 1.00 10.00 289 THR A O 20
ATOM 29727 N N . VAL A 1 46 ? 18.054 8.869 -28.813 1.00 10.00 290 VAL A N 20
ATOM 29728 C CA . VAL A 1 46 ? 17.955 7.592 -29.543 1.00 10.00 290 VAL A CA 20
ATOM 29729 C C . VAL A 1 46 ? 16.535 7.040 -29.379 1.00 10.00 290 VAL A C 20
ATOM 29730 O O . VAL A 1 46 ? 16.217 6.373 -28.392 1.00 10.00 290 VAL A O 20
ATOM 29743 N N . GLN A 1 47 ? 15.657 7.357 -30.333 1.00 10.00 291 GLN A N 20
ATOM 29744 C CA . GLN A 1 47 ? 14.303 6.793 -30.412 1.00 10.00 291 GLN A CA 20
ATOM 29745 C C . GLN A 1 47 ? 14.343 5.293 -30.766 1.00 10.00 291 GLN A C 20
ATOM 29746 O O . GLN A 1 47 ? 15.287 4.817 -31.407 1.00 10.00 291 GLN A O 20
ATOM 29760 N N . SER A 1 48 ? 13.302 4.546 -30.386 1.00 10.00 292 SER A N 20
ATOM 29761 C CA . SER A 1 48 ? 13.113 3.150 -30.805 1.00 10.00 292 SER A CA 20
ATOM 29762 C C . SER A 1 48 ? 12.736 3.032 -32.292 1.00 10.00 292 SER A C 20
ATOM 29763 O O . SER A 1 48 ? 12.202 3.963 -32.905 1.00 10.00 292 SER A O 20
ATOM 29771 N N . ASP A 1 49 ? 13.021 1.872 -32.885 1.00 10.00 293 ASP A N 20
ATOM 29772 C CA . ASP A 1 49 ? 12.801 1.531 -34.296 1.00 10.00 293 ASP A CA 20
ATOM 29773 C C . ASP A 1 49 ? 12.658 0.001 -34.472 1.00 10.00 293 ASP A C 20
ATOM 29774 O O . ASP A 1 49 ? 12.966 -0.769 -33.560 1.00 10.00 293 ASP A O 20
ATOM 29783 N N . ASP A 1 50 ? 12.256 -0.473 -35.655 1.00 10.00 294 ASP A N 20
ATOM 29784 C CA . ASP A 1 50 ? 12.305 -1.899 -36.013 1.00 10.00 294 ASP A CA 20
ATOM 29785 C C . ASP A 1 50 ? 13.720 -2.505 -35.870 1.00 10.00 294 ASP A C 20
ATOM 29786 O O . ASP A 1 50 ? 13.857 -3.660 -35.460 1.00 10.00 294 ASP A O 20
ATOM 29795 N N . LEU A 1 51 ? 14.773 -1.723 -36.152 1.00 10.00 295 LEU A N 20
ATOM 29796 C CA . LEU A 1 51 ? 16.180 -2.122 -35.994 1.00 10.00 295 LEU A CA 20
ATOM 29797 C C . LEU A 1 51 ? 16.750 -1.893 -34.577 1.00 10.00 295 LEU A C 20
ATOM 29798 O O . LEU A 1 51 ? 17.823 -2.415 -34.264 1.00 10.00 295 LEU A O 20
ATOM 29814 N N . HIS A 1 52 ? 16.055 -1.134 -33.723 1.00 10.00 296 HIS A N 20
ATOM 29815 C CA . HIS A 1 52 ? 16.517 -0.698 -32.398 1.00 10.00 296 HIS A CA 20
ATOM 29816 C C . HIS A 1 52 ? 15.389 -0.792 -31.360 1.00 10.00 296 HIS A C 20
ATOM 29817 O O . HIS A 1 52 ? 14.590 0.135 -31.206 1.00 10.00 296 HIS A O 20
ATOM 29831 N N . LYS A 1 53 ? 15.297 -1.935 -30.671 1.00 10.00 297 LYS A N 20
ATOM 29832 C CA . LYS A 1 53 ? 14.212 -2.254 -29.725 1.00 10.00 297 LYS A CA 20
ATOM 29833 C C . LYS A 1 53 ? 14.611 -1.923 -28.278 1.00 10.00 297 LYS A C 20
ATOM 29834 O O . LYS A 1 53 ? 15.770 -2.090 -27.888 1.00 10.00 297 LYS A O 20
ATOM 29853 N N . MET A 1 54 ? 13.629 -1.475 -27.493 1.00 10.00 298 MET A N 20
ATOM 29854 C CA . MET A 1 54 ? 13.741 -1.050 -26.091 1.00 10.00 298 MET A CA 20
ATOM 29855 C C . MET A 1 54 ? 12.522 -1.553 -25.300 1.00 10.00 298 MET A C 20
ATOM 29856 O O . MET A 1 54 ? 11.425 -1.003 -25.433 1.00 10.00 298 MET A O 20
ATOM 29870 N N . ILE A 1 55 ? 12.695 -2.604 -24.494 1.00 10.00 299 ILE A N 20
ATOM 29871 C CA . ILE A 1 55 ? 11.653 -3.190 -23.626 1.00 10.00 299 ILE A CA 20
ATOM 29872 C C . ILE A 1 55 ? 12.191 -3.499 -22.221 1.00 10.00 299 ILE A C 20
ATOM 29873 O O . ILE A 1 55 ? 13.403 -3.595 -22.029 1.00 10.00 299 ILE A O 20
ATOM 29889 N N . VAL A 1 56 ? 11.294 -3.697 -21.247 1.00 10.00 300 VAL A N 20
ATOM 29890 C CA . VAL A 1 56 ? 11.593 -4.081 -19.851 1.00 10.00 300 VAL A CA 20
ATOM 29891 C C . VAL A 1 56 ? 10.795 -5.334 -19.479 1.00 10.00 300 VAL A C 20
ATOM 29892 O O . VAL A 1 56 ? 9.596 -5.418 -19.763 1.00 10.00 300 VAL A O 20
ATOM 29905 N N . SER A 1 57 ? 11.451 -6.314 -18.854 1.00 10.00 301 SER A N 20
ATOM 29906 C CA . SER A 1 57 ? 10.822 -7.550 -18.363 1.00 10.00 301 SER A CA 20
ATOM 29907 C C . SER A 1 57 ? 9.823 -7.318 -17.215 1.00 10.00 301 SER A C 20
ATOM 29908 O O . SER A 1 57 ? 9.770 -6.252 -16.597 1.00 10.00 301 SER A O 20
ATOM 29916 N N . GLU A 1 58 ? 9.074 -8.360 -16.851 1.00 10.00 302 GLU A N 20
ATOM 29917 C CA . GLU A 1 58 ? 8.278 -8.422 -15.614 1.00 10.00 302 GLU A CA 20
ATOM 29918 C C . GLU A 1 58 ? 9.131 -8.502 -14.322 1.00 10.00 302 GLU A C 20
ATOM 29919 O O . GLU A 1 58 ? 8.582 -8.456 -13.217 1.00 10.00 302 GLU A O 20
ATOM 29931 N N . LYS A 1 59 ? 10.466 -8.599 -14.442 1.00 10.00 303 LYS A N 20
ATOM 29932 C CA . LYS A 1 59 ? 11.441 -8.725 -13.338 1.00 10.00 303 LYS A CA 20
ATOM 29933 C C . LYS A 1 59 ? 12.302 -7.467 -13.111 1.00 10.00 303 LYS A C 20
ATOM 29934 O O . LYS A 1 59 ? 13.090 -7.437 -12.162 1.00 10.00 303 LYS A O 20
ATOM 29953 N N . GLY A 1 60 ? 12.160 -6.430 -13.944 1.00 10.00 304 GLY A N 20
ATOM 29954 C CA . GLY A 1 60 ? 12.921 -5.174 -13.849 1.00 10.00 304 GLY A CA 20
ATOM 29955 C C . GLY A 1 60 ? 14.262 -5.197 -14.596 1.00 10.00 304 GLY A C 20
ATOM 29956 O O . GLY A 1 60 ? 15.269 -4.692 -14.096 1.00 10.00 304 GLY A O 20
ATOM 29960 N N . LEU A 1 61 ? 14.292 -5.790 -15.792 1.00 10.00 305 LEU A N 20
ATOM 29961 C CA . LEU A 1 61 ? 15.475 -5.908 -16.650 1.00 10.00 305 LEU A CA 20
ATOM 29962 C C . LEU A 1 61 ? 15.190 -5.317 -18.039 1.00 10.00 305 LEU A C 20
ATOM 29963 O O . LEU A 1 61 ? 14.435 -5.894 -18.825 1.00 10.00 305 LEU A O 20
ATOM 29979 N N . HIS A 1 62 ? 15.758 -4.145 -18.329 1.00 10.00 306 HIS A N 20
ATOM 29980 C CA . HIS A 1 62 ? 15.704 -3.524 -19.652 1.00 10.00 306 HIS A CA 20
ATOM 29981 C C . HIS A 1 62 ? 16.613 -4.265 -20.653 1.00 10.00 306 HIS A C 20
ATOM 29982 O O . HIS A 1 62 ? 17.720 -4.691 -20.308 1.00 10.00 306 HIS A O 20
ATOM 29996 N N . SER A 1 63 ? 16.155 -4.370 -21.903 1.00 10.00 307 SER A N 20
ATOM 29997 C CA . SER A 1 63 ? 16.861 -4.948 -23.055 1.00 10.00 307 SER A CA 20
ATOM 29998 C C . SER A 1 63 ? 16.952 -3.930 -24.196 1.00 10.00 307 SER A C 20
ATOM 29999 O O . SER A 1 63 ? 16.010 -3.762 -24.973 1.00 10.00 307 SER A O 20
ATOM 30007 N N . LEU A 1 64 ? 18.091 -3.240 -24.285 1.00 10.00 308 LEU A N 20
ATOM 30008 C CA . LEU A 1 64 ? 18.477 -2.390 -25.418 1.00 10.00 308 LEU A CA 20
ATOM 30009 C C . LEU A 1 64 ? 19.091 -3.277 -26.511 1.00 10.00 308 LEU A C 20
ATOM 30010 O O . LEU A 1 64 ? 20.034 -4.021 -26.236 1.00 10.00 308 LEU A O 20
ATOM 30026 N N . ILE A 1 65 ? 18.538 -3.247 -27.727 1.00 10.00 309 ILE A N 20
ATOM 30027 C CA . ILE A 1 65 ? 18.844 -4.188 -28.823 1.00 10.00 309 ILE A CA 20
ATOM 30028 C C . ILE A 1 65 ? 19.284 -3.449 -30.103 1.00 10.00 309 ILE A C 20
ATOM 30029 O O . ILE A 1 65 ? 18.805 -2.353 -30.402 1.00 10.00 309 ILE A O 20
ATOM 30045 N N . PHE A 1 66 ? 20.148 -4.096 -30.889 1.00 10.00 310 PHE A N 20
ATOM 30046 C CA . PHE A 1 66 ? 20.613 -3.725 -32.229 1.00 10.00 310 PHE A CA 20
ATOM 30047 C C . PHE A 1 66 ? 20.405 -4.908 -33.190 1.00 10.00 310 PHE A C 20
ATOM 30048 O O . PHE A 1 66 ? 21.048 -5.948 -33.036 1.00 10.00 310 PHE A O 20
ATOM 30065 N N . GLU A 1 67 ? 19.524 -4.785 -34.184 1.00 10.00 311 GLU A N 20
ATOM 30066 C CA . GLU A 1 67 ? 19.344 -5.823 -35.215 1.00 10.00 311 GLU A CA 20
ATOM 30067 C C . GLU A 1 67 ? 20.554 -5.943 -36.164 1.00 10.00 311 GLU A C 20
ATOM 30068 O O . GLU A 1 67 ? 20.958 -7.052 -36.520 1.00 10.00 311 GLU A O 20
ATOM 30080 N N . VAL A 1 68 ? 21.127 -4.807 -36.580 1.00 10.00 312 VAL A N 20
ATOM 30081 C CA . VAL A 1 68 ? 22.239 -4.706 -37.545 1.00 10.00 312 VAL A CA 20
ATOM 30082 C C . VAL A 1 68 ? 23.074 -3.446 -37.268 1.00 10.00 312 VAL A C 20
ATOM 30083 O O . VAL A 1 68 ? 22.786 -2.356 -37.768 1.00 10.00 312 VAL A O 20
ATOM 30096 N N . VAL A 1 69 ? 24.087 -3.566 -36.404 1.00 10.00 313 VAL A N 20
ATOM 30097 C CA . VAL A 1 69 ? 24.931 -2.428 -35.989 1.00 10.00 313 VAL A CA 20
ATOM 30098 C C . VAL A 1 69 ? 25.852 -1.941 -37.123 1.00 10.00 313 VAL A C 20
ATOM 30099 O O . VAL A 1 69 ? 26.412 -2.750 -37.869 1.00 10.00 313 VAL A O 20
ATOM 30112 N N . ARG A 1 70 ? 26.047 -0.622 -37.244 1.00 10.00 314 ARG A N 20
ATOM 30113 C CA . ARG A 1 70 ? 26.945 0.050 -38.205 1.00 10.00 314 ARG A CA 20
ATOM 30114 C C . ARG A 1 70 ? 27.972 0.943 -37.504 1.00 10.00 314 ARG A C 20
ATOM 30115 O O . ARG A 1 70 ? 27.788 1.323 -36.350 1.00 10.00 314 ARG A O 20
ATOM 30136 N N . ALA A 1 71 ? 29.045 1.316 -38.206 1.00 10.00 315 ALA A N 20
ATOM 30137 C CA . ALA A 1 71 ? 30.134 2.139 -37.660 1.00 10.00 315 ALA A CA 20
ATOM 30138 C C . ALA A 1 71 ? 29.652 3.485 -37.069 1.00 10.00 315 ALA A C 20
ATOM 30139 O O . ALA A 1 71 ? 30.171 3.939 -36.046 1.00 10.00 315 ALA A O 20
ATOM 30146 N N . SER A 1 72 ? 28.617 4.089 -37.663 1.00 10.00 316 SER A N 20
ATOM 30147 C CA . SER A 1 72 ? 27.962 5.321 -37.190 1.00 10.00 316 SER A CA 20
ATOM 30148 C C . SER A 1 72 ? 27.257 5.187 -35.827 1.00 10.00 316 SER A C 20
ATOM 30149 O O . SER A 1 72 ? 26.981 6.198 -35.180 1.00 10.00 316 SER A O 20
ATOM 30157 N N . ASP A 1 73 ? 26.974 3.962 -35.366 1.00 10.00 317 ASP A N 20
ATOM 30158 C CA . ASP A 1 73 ? 26.336 3.683 -34.070 1.00 10.00 317 ASP A CA 20
ATOM 30159 C C . ASP A 1 73 ? 27.330 3.662 -32.890 1.00 10.00 317 ASP A C 20
ATOM 30160 O O . ASP A 1 73 ? 26.904 3.549 -31.741 1.00 10.00 317 ASP A O 20
ATOM 30169 N N . ALA A 1 74 ? 28.642 3.763 -33.133 1.00 10.00 318 ALA A N 20
ATOM 30170 C CA . ALA A 1 74 ? 29.653 3.787 -32.073 1.00 10.00 318 ALA A CA 20
ATOM 30171 C C . ALA A 1 74 ? 29.545 5.034 -31.163 1.00 10.00 318 ALA A C 20
ATOM 30172 O O . ALA A 1 74 ? 29.147 6.118 -31.607 1.00 10.00 318 ALA A O 20
ATOM 30179 N N . GLY A 1 75 ? 29.960 4.897 -29.898 1.00 10.00 319 GLY A N 20
ATOM 30180 C CA . GLY A 1 75 ? 30.003 5.983 -28.908 1.00 10.00 319 GLY A CA 20
ATOM 30181 C C . GLY A 1 75 ? 29.489 5.606 -27.515 1.00 10.00 319 GLY A C 20
ATOM 30182 O O . GLY A 1 75 ? 29.251 4.435 -27.206 1.00 10.00 319 GLY A O 20
ATOM 30186 N N . ALA A 1 76 ? 29.355 6.617 -26.654 1.00 10.00 320 ALA A N 20
ATOM 30187 C CA . ALA A 1 76 ? 28.815 6.522 -25.300 1.00 10.00 320 ALA A CA 20
ATOM 30188 C C . ALA A 1 76 ? 27.274 6.589 -25.305 1.00 10.00 320 ALA A C 20
ATOM 30189 O O . ALA A 1 76 ? 26.686 7.668 -25.436 1.00 10.00 320 ALA A O 20
ATOM 30196 N N . TYR A 1 77 ? 26.613 5.438 -25.176 1.00 10.00 321 TYR A N 20
ATOM 30197 C CA . TYR A 1 77 ? 25.172 5.349 -24.931 1.00 10.00 321 TYR A CA 20
ATOM 30198 C C . TYR A 1 77 ? 24.824 5.680 -23.475 1.00 10.00 321 TYR A C 20
ATOM 30199 O O . TYR A 1 77 ? 25.576 5.360 -22.549 1.00 10.00 321 TYR A O 20
ATOM 30217 N N . ALA A 1 78 ? 23.639 6.253 -23.265 1.00 10.00 322 ALA A N 20
ATOM 30218 C CA . ALA A 1 78 ? 23.055 6.451 -21.943 1.00 10.00 322 ALA A CA 20
ATOM 30219 C C . ALA A 1 78 ? 21.540 6.196 -21.937 1.00 10.00 322 ALA A C 20
ATOM 30220 O O . ALA A 1 78 ? 20.863 6.314 -22.960 1.00 10.00 322 ALA A O 20
ATOM 30227 N N . CYS A 1 79 ? 21.009 5.882 -20.760 1.00 10.00 323 CYS A N 20
ATOM 30228 C CA . CYS A 1 79 ? 19.609 5.575 -20.485 1.00 10.00 323 CYS A CA 20
ATOM 30229 C C . CYS A 1 79 ? 19.144 6.371 -19.261 1.00 10.00 323 CYS A C 20
ATOM 30230 O O . CYS A 1 79 ? 19.895 6.513 -18.294 1.00 10.00 323 CYS A O 20
ATOM 30238 N N . VAL A 1 80 ? 17.914 6.884 -19.293 1.00 10.00 324 VAL A N 20
ATOM 30239 C CA . VAL A 1 80 ? 17.312 7.707 -18.233 1.00 10.00 324 VAL A CA 20
ATOM 30240 C C . VAL A 1 80 ? 15.927 7.158 -17.892 1.00 10.00 324 VAL A C 20
ATOM 30241 O O . VAL A 1 80 ? 15.085 7.004 -18.780 1.00 10.00 324 VAL A O 20
ATOM 30254 N N . ALA A 1 81 ? 15.699 6.861 -16.611 1.00 10.00 325 ALA A N 20
ATOM 30255 C CA . ALA A 1 81 ? 14.463 6.302 -16.061 1.00 10.00 325 ALA A CA 20
ATOM 30256 C C . ALA A 1 81 ? 13.842 7.269 -15.035 1.00 10.00 325 ALA A C 20
ATOM 30257 O O . ALA A 1 81 ? 14.517 7.689 -14.092 1.00 10.00 325 ALA A O 20
ATOM 30264 N N . LYS A 1 82 ? 12.571 7.649 -15.226 1.00 10.00 326 LYS A N 20
ATOM 30265 C CA . LYS A 1 82 ? 11.867 8.705 -14.470 1.00 10.00 326 LYS A CA 20
ATOM 30266 C C . LYS A 1 82 ? 10.479 8.257 -14.006 1.00 10.00 326 LYS A C 20
ATOM 30267 O O . LYS A 1 82 ? 9.703 7.732 -14.804 1.00 10.00 326 LYS A O 20
ATOM 30286 N N . ASN A 1 83 ? 10.144 8.502 -12.739 1.00 10.00 327 ASN A N 20
ATOM 30287 C CA . ASN A 1 83 ? 8.788 8.361 -12.190 1.00 10.00 327 ASN A CA 20
ATOM 30288 C C . ASN A 1 83 ? 8.363 9.612 -11.384 1.00 10.00 327 ASN A C 20
ATOM 30289 O O . ASN A 1 83 ? 9.108 10.592 -11.296 1.00 10.00 327 ASN A O 20
ATOM 30300 N N . ARG A 1 84 ? 7.160 9.588 -10.791 1.00 10.00 328 ARG A N 20
ATOM 30301 C CA . ARG A 1 84 ? 6.583 10.695 -9.994 1.00 10.00 328 ARG A CA 20
ATOM 30302 C C . ARG A 1 84 ? 7.398 11.125 -8.760 1.00 10.00 328 ARG A C 20
ATOM 30303 O O . ARG A 1 84 ? 7.137 12.198 -8.213 1.00 10.00 328 ARG A O 20
ATOM 30324 N N . ALA A 1 85 ? 8.365 10.315 -8.322 1.00 10.00 329 ALA A N 20
ATOM 30325 C CA . ALA A 1 85 ? 9.179 10.532 -7.125 1.00 10.00 329 ALA A CA 20
ATOM 30326 C C . ALA A 1 85 ? 10.662 10.860 -7.414 1.00 10.00 329 ALA A C 20
ATOM 30327 O O . ALA A 1 85 ? 11.334 11.408 -6.535 1.00 10.00 329 ALA A O 20
ATOM 30334 N N . GLY A 1 86 ? 11.185 10.579 -8.617 1.00 10.00 330 GLY A N 20
ATOM 30335 C CA . GLY A 1 86 ? 12.574 10.895 -8.980 1.00 10.00 330 GLY A CA 20
ATOM 30336 C C . GLY A 1 86 ? 13.068 10.333 -10.319 1.00 10.00 330 GLY A C 20
ATOM 30337 O O . GLY A 1 86 ? 12.301 9.829 -11.141 1.00 10.00 330 GLY A O 20
ATOM 30341 N N . GLU A 1 87 ? 14.383 10.436 -10.526 1.00 10.00 331 GLU A N 20
ATOM 30342 C CA . GLU A 1 87 ? 15.121 10.105 -11.754 1.00 10.00 331 GLU A CA 20
ATOM 30343 C C . GLU A 1 87 ? 16.383 9.271 -11.448 1.00 10.00 331 GLU A C 20
ATOM 30344 O O . GLU A 1 87 ? 17.064 9.506 -10.444 1.00 10.00 331 GLU A O 20
ATOM 30356 N N . ALA A 1 88 ? 16.722 8.332 -12.336 1.00 10.00 332 ALA A N 20
ATOM 30357 C CA . ALA A 1 88 ? 17.976 7.574 -12.352 1.00 10.00 332 ALA A CA 20
ATOM 30358 C C . ALA A 1 88 ? 18.565 7.496 -13.776 1.00 10.00 332 ALA A C 20
ATOM 30359 O O . ALA A 1 88 ? 17.843 7.643 -14.767 1.00 10.00 332 ALA A O 20
ATOM 30366 N N . THR A 1 89 ? 19.877 7.256 -13.877 1.00 10.00 333 THR A N 20
ATOM 30367 C CA . THR A 1 89 ? 20.647 7.273 -15.138 1.00 10.00 333 THR A CA 20
ATOM 30368 C C . THR A 1 89 ? 21.640 6.107 -15.203 1.00 10.00 333 THR A C 20
ATOM 30369 O O . THR A 1 89 ? 22.232 5.727 -14.190 1.00 10.00 333 THR A O 20
ATOM 30380 N N . PHE A 1 90 ? 21.856 5.560 -16.401 1.00 10.00 334 PHE A N 20
ATOM 30381 C CA . PHE A 1 90 ? 22.752 4.432 -16.691 1.00 10.00 334 PHE A CA 20
ATOM 30382 C C . PHE A 1 90 ? 23.571 4.708 -17.969 1.00 10.00 334 PHE A C 20
ATOM 30383 O O . PHE A 1 90 ? 23.099 5.433 -18.847 1.00 10.00 334 PHE A O 20
ATOM 30400 N N . THR A 1 91 ? 24.771 4.125 -18.105 1.00 10.00 335 THR A N 20
ATOM 30401 C CA . THR A 1 91 ? 25.740 4.458 -19.180 1.00 10.00 335 THR A CA 20
ATOM 30402 C C . THR A 1 91 ? 26.539 3.229 -19.645 1.00 10.00 335 THR A C 20
ATOM 30403 O O . THR A 1 91 ? 26.857 2.353 -18.837 1.00 10.00 335 THR A O 20
ATOM 30414 N N . VAL A 1 92 ? 26.908 3.176 -20.933 1.00 10.00 336 VAL A N 20
ATOM 30415 C CA . VAL A 1 92 ? 27.858 2.210 -21.535 1.00 10.00 336 VAL A CA 20
ATOM 30416 C C . VAL A 1 92 ? 28.559 2.817 -22.764 1.00 10.00 336 VAL A C 20
ATOM 30417 O O . VAL A 1 92 ? 28.061 3.772 -23.357 1.00 10.00 336 VAL A O 20
ATOM 30430 N N . GLN A 1 93 ? 29.697 2.258 -23.186 1.00 10.00 337 GLN A N 20
ATOM 30431 C CA . GLN A 1 93 ? 30.408 2.623 -24.419 1.00 10.00 337 GLN A CA 20
ATOM 30432 C C . GLN A 1 93 ? 30.459 1.436 -25.395 1.00 10.00 337 GLN A C 20
ATOM 30433 O O . GLN A 1 93 ? 30.768 0.311 -24.994 1.00 10.00 337 GLN A O 20
ATOM 30447 N N . LEU A 1 94 ? 30.177 1.696 -26.676 1.00 10.00 338 LEU A N 20
ATOM 30448 C CA . LEU A 1 94 ? 30.158 0.720 -27.770 1.00 10.00 338 LEU A CA 20
ATOM 30449 C C . LEU A 1 94 ? 31.156 1.112 -28.871 1.00 10.00 338 LEU A C 20
ATOM 30450 O O . LEU A 1 94 ? 30.963 2.103 -29.577 1.00 10.00 338 LEU A O 20
ATOM 30466 N N . ASP A 1 95 ? 32.226 0.332 -29.020 1.00 10.00 339 ASP A N 20
ATOM 30467 C CA . ASP A 1 95 ? 33.254 0.475 -30.057 1.00 10.00 339 ASP A CA 20
ATOM 30468 C C . ASP A 1 95 ? 32.982 -0.478 -31.239 1.00 10.00 339 ASP A C 20
ATOM 30469 O O . ASP A 1 95 ? 33.469 -1.611 -31.274 1.00 10.00 339 ASP A O 20
ATOM 30478 N N . VAL A 1 96 ? 32.154 -0.043 -32.196 1.00 10.00 340 VAL A N 20
ATOM 30479 C CA . VAL A 1 96 ? 31.794 -0.832 -33.390 1.00 10.00 340 VAL A CA 20
ATOM 30480 C C . VAL A 1 96 ? 33.013 -1.023 -34.303 1.00 10.00 340 VAL A C 20
ATOM 30481 O O . VAL A 1 96 ? 33.536 -0.066 -34.879 1.00 10.00 340 VAL A O 20
ATOM 30494 N N . LEU A 1 97 ? 33.479 -2.267 -34.420 1.00 10.00 341 LEU A N 20
ATOM 30495 C CA . LEU A 1 97 ? 34.620 -2.690 -35.233 1.00 10.00 341 LEU A CA 20
ATOM 30496 C C . LEU A 1 97 ? 34.223 -2.732 -36.722 1.00 10.00 341 LEU A C 20
ATOM 30497 O O . LEU A 1 97 ? 33.567 -3.675 -37.172 1.00 10.00 341 LEU A O 20
ATOM 30513 N N . ALA A 1 98 ? 34.576 -1.690 -37.480 1.00 10.00 342 ALA A N 20
ATOM 30514 C CA . ALA A 1 98 ? 34.263 -1.568 -38.908 1.00 10.00 342 ALA A CA 20
ATOM 30515 C C . ALA A 1 98 ? 34.884 -2.699 -39.761 1.00 10.00 342 ALA A C 20
ATOM 30516 O O . ALA A 1 98 ? 35.962 -3.215 -39.439 1.00 10.00 342 ALA A O 20
ATOM 30523 N N . LYS A 1 99 ? 34.231 -3.060 -40.877 1.00 10.00 343 LYS A N 20
ATOM 30524 C CA . LYS A 1 99 ? 34.698 -4.111 -41.809 1.00 10.00 343 LYS A CA 20
ATOM 30525 C C . LYS A 1 99 ? 35.844 -3.682 -42.745 1.00 10.00 343 LYS A C 20
ATOM 30526 O O . LYS A 1 99 ? 36.460 -4.532 -43.391 1.00 10.00 343 LYS A O 20
ATOM 30545 N N . GLU A 1 100 ? 36.125 -2.377 -42.823 1.00 10.00 344 GLU A N 20
ATOM 30546 C CA . GLU A 1 100 ? 37.184 -1.744 -43.639 1.00 10.00 344 GLU A CA 20
ATOM 30547 C C . GLU A 1 100 ? 38.608 -2.235 -43.302 1.00 10.00 344 GLU A C 20
ATOM 30548 O O . GLU A 1 100 ? 39.358 -2.567 -44.249 1.00 10.00 344 GLU A O 20
ATOM 30561 N N . GLY A 1 1 ? 0.180 -1.537 -3.496 1.00 10.00 -4 GLY A N 21
ATOM 30562 C CA . GLY A 1 1 ? 0.372 -0.846 -2.203 1.00 10.00 -4 GLY A CA 21
ATOM 30563 C C . GLY A 1 1 ? 1.135 0.457 -2.386 1.00 10.00 -4 GLY A C 21
ATOM 30564 O O . GLY A 1 1 ? 0.796 1.255 -3.264 1.00 10.00 -4 GLY A O 21
ATOM 30570 N N . ALA A 1 2 ? 2.165 0.691 -1.565 1.00 10.00 -3 ALA A N 21
ATOM 30571 C CA . ALA A 1 2 ? 3.068 1.845 -1.675 1.00 10.00 -3 ALA A CA 21
ATOM 30572 C C . ALA A 1 2 ? 3.908 1.832 -2.976 1.00 10.00 -3 ALA A C 21
ATOM 30573 O O . ALA A 1 2 ? 4.003 0.810 -3.664 1.00 10.00 -3 ALA A O 21
ATOM 30580 N N . MET A 1 3 ? 4.531 2.969 -3.306 1.00 10.00 -2 MET A N 21
ATOM 30581 C CA . MET A 1 3 ? 5.331 3.197 -4.524 1.00 10.00 -2 MET A CA 21
ATOM 30582 C C . MET A 1 3 ? 6.561 4.095 -4.243 1.00 10.00 -2 MET A C 21
ATOM 30583 O O . MET A 1 3 ? 6.710 4.597 -3.123 1.00 10.00 -2 MET A O 21
ATOM 30597 N N . GLY A 1 4 ? 7.471 4.284 -5.210 1.00 10.00 -1 GLY A N 21
ATOM 30598 C CA . GLY A 1 4 ? 8.710 5.052 -4.996 1.00 10.00 -1 GLY A CA 21
ATOM 30599 C C . GLY A 1 4 ? 9.638 5.231 -6.215 1.00 10.00 -1 GLY A C 21
ATOM 30600 O O . GLY A 1 4 ? 9.410 4.661 -7.288 1.00 10.00 -1 GLY A O 21
ATOM 30604 N N . PRO A 1 5 ? 10.707 6.037 -6.068 1.00 10.00 249 PRO A N 21
ATOM 30605 C CA . PRO A 1 5 ? 11.576 6.443 -7.175 1.00 10.00 249 PRO A CA 21
ATOM 30606 C C . PRO A 1 5 ? 12.438 5.289 -7.732 1.00 10.00 249 PRO A C 21
ATOM 30607 O O . PRO A 1 5 ? 12.690 4.306 -7.024 1.00 10.00 249 PRO A O 21
ATOM 30618 N N . PRO A 1 6 ? 12.947 5.410 -8.975 1.00 10.00 250 PRO A N 21
ATOM 30619 C CA . PRO A 1 6 ? 13.942 4.493 -9.528 1.00 10.00 250 PRO A CA 21
ATOM 30620 C C . PRO A 1 6 ? 15.310 4.650 -8.838 1.00 10.00 250 PRO A C 21
ATOM 30621 O O . PRO A 1 6 ? 15.562 5.636 -8.136 1.00 10.00 250 PRO A O 21
ATOM 30632 N N . ARG A 1 7 ? 16.203 3.669 -9.032 1.00 10.00 251 ARG A N 21
ATOM 30633 C CA . ARG A 1 7 ? 17.504 3.577 -8.341 1.00 10.00 251 ARG A CA 21
ATOM 30634 C C . ARG A 1 7 ? 18.612 3.029 -9.252 1.00 10.00 251 ARG A C 21
ATOM 30635 O O . ARG A 1 7 ? 18.342 2.360 -10.250 1.00 10.00 251 ARG A O 21
ATOM 30656 N N . PHE A 1 8 ? 19.863 3.322 -8.902 1.00 10.00 252 PHE A N 21
ATOM 30657 C CA . PHE A 1 8 ? 21.076 3.074 -9.692 1.00 10.00 252 PHE A CA 21
ATOM 30658 C C . PHE A 1 8 ? 21.596 1.625 -9.540 1.00 10.00 252 PHE A C 21
ATOM 30659 O O . PHE A 1 8 ? 22.638 1.380 -8.923 1.00 10.00 252 PHE A O 21
ATOM 30676 N N . ILE A 1 9 ? 20.863 0.649 -10.088 1.00 10.00 253 ILE A N 21
ATOM 30677 C CA . ILE A 1 9 ? 21.259 -0.776 -10.117 1.00 10.00 253 ILE A CA 21
ATOM 30678 C C . ILE A 1 9 ? 22.321 -1.034 -11.226 1.00 10.00 253 ILE A C 21
ATOM 30679 O O . ILE A 1 9 ? 22.688 -0.134 -11.986 1.00 10.00 253 ILE A O 21
ATOM 30695 N N . GLN A 1 10 ? 22.843 -2.261 -11.306 1.00 10.00 254 GLN A N 21
ATOM 30696 C CA . GLN A 1 10 ? 23.942 -2.731 -12.166 1.00 10.00 254 GLN A CA 21
ATOM 30697 C C . GLN A 1 10 ? 23.826 -2.340 -13.658 1.00 10.00 254 GLN A C 21
ATOM 30698 O O . GLN A 1 10 ? 22.945 -2.822 -14.379 1.00 10.00 254 GLN A O 21
ATOM 30712 N N . VAL A 1 11 ? 24.769 -1.518 -14.135 1.00 10.00 255 VAL A N 21
ATOM 30713 C CA . VAL A 1 11 ? 25.068 -1.314 -15.569 1.00 10.00 255 VAL A CA 21
ATOM 30714 C C . VAL A 1 11 ? 25.913 -2.473 -16.143 1.00 10.00 255 VAL A C 21
ATOM 30715 O O . VAL A 1 11 ? 26.676 -3.096 -15.394 1.00 10.00 255 VAL A O 21
ATOM 30728 N N . PRO A 1 12 ? 25.846 -2.762 -17.458 1.00 10.00 256 PRO A N 21
ATOM 30729 C CA . PRO A 1 12 ? 26.771 -3.679 -18.127 1.00 10.00 256 PRO A CA 21
ATOM 30730 C C . PRO A 1 12 ? 28.146 -3.025 -18.371 1.00 10.00 256 PRO A C 21
ATOM 30731 O O . PRO A 1 12 ? 28.309 -1.805 -18.273 1.00 10.00 256 PRO A O 21
ATOM 30742 N N . GLU A 1 13 ? 29.149 -3.833 -18.723 1.00 10.00 257 GLU A N 21
ATOM 30743 C CA . GLU A 1 13 ? 30.453 -3.350 -19.214 1.00 10.00 257 GLU A CA 21
ATOM 30744 C C . GLU A 1 13 ? 30.364 -2.826 -20.664 1.00 10.00 257 GLU A C 21
ATOM 30745 O O . GLU A 1 13 ? 29.402 -3.106 -21.389 1.00 10.00 257 GLU A O 21
ATOM 30757 N N . ASN A 1 14 ? 31.387 -2.085 -21.111 1.00 10.00 258 ASN A N 21
ATOM 30758 C CA . ASN A 1 14 ? 31.525 -1.647 -22.507 1.00 10.00 258 ASN A CA 21
ATOM 30759 C C . ASN A 1 14 ? 31.689 -2.831 -23.489 1.00 10.00 258 ASN A C 21
ATOM 30760 O O . ASN A 1 14 ? 32.040 -3.946 -23.086 1.00 10.00 258 ASN A O 21
ATOM 30771 N N . MET A 1 15 ? 31.458 -2.587 -24.785 1.00 10.00 259 MET A N 21
ATOM 30772 C CA . MET A 1 15 ? 31.531 -3.605 -25.850 1.00 10.00 259 MET A CA 21
ATOM 30773 C C . MET A 1 15 ? 32.305 -3.130 -27.091 1.00 10.00 259 MET A C 21
ATOM 30774 O O . MET A 1 15 ? 32.463 -1.929 -27.324 1.00 10.00 259 MET A O 21
ATOM 30788 N N . SER A 1 16 ? 32.740 -4.089 -27.913 1.00 10.00 260 SER A N 21
ATOM 30789 C CA . SER A 1 16 ? 33.454 -3.904 -29.187 1.00 10.00 260 SER A CA 21
ATOM 30790 C C . SER A 1 16 ? 32.956 -4.915 -30.235 1.00 10.00 260 SER A C 21
ATOM 30791 O O . SER A 1 16 ? 33.435 -6.049 -30.323 1.00 10.00 260 SER A O 21
ATOM 30799 N N . ILE A 1 17 ? 31.929 -4.527 -30.999 1.00 10.00 261 ILE A N 21
ATOM 30800 C CA . ILE A 1 17 ? 31.132 -5.427 -31.856 1.00 10.00 261 ILE A CA 21
ATOM 30801 C C . ILE A 1 17 ? 31.514 -5.267 -33.336 1.00 10.00 261 ILE A C 21
ATOM 30802 O O . ILE A 1 17 ? 31.710 -4.153 -33.815 1.00 10.00 261 ILE A O 21
ATOM 30818 N N . ASP A 1 18 ? 31.621 -6.372 -34.077 1.00 10.00 262 ASP A N 21
ATOM 30819 C CA . ASP A 1 18 ? 31.866 -6.372 -35.527 1.00 10.00 262 ASP A CA 21
ATOM 30820 C C . ASP A 1 18 ? 30.660 -5.835 -36.326 1.00 10.00 262 ASP A C 21
ATOM 30821 O O . ASP A 1 18 ? 29.519 -6.261 -36.128 1.00 10.00 262 ASP A O 21
ATOM 30830 N N . GLU A 1 19 ? 30.908 -4.891 -37.235 1.00 10.00 263 GLU A N 21
ATOM 30831 C CA . GLU A 1 19 ? 29.903 -4.251 -38.095 1.00 10.00 263 GLU A CA 21
ATOM 30832 C C . GLU A 1 19 ? 29.049 -5.270 -38.878 1.00 10.00 263 GLU A C 21
ATOM 30833 O O . GLU A 1 19 ? 29.568 -6.139 -39.585 1.00 10.00 263 GLU A O 21
ATOM 30845 N N . GLY A 1 20 ? 27.724 -5.158 -38.742 1.00 10.00 264 GLY A N 21
ATOM 30846 C CA . GLY A 1 20 ? 26.714 -6.015 -39.370 1.00 10.00 264 GLY A CA 21
ATOM 30847 C C . GLY A 1 20 ? 26.148 -7.124 -38.469 1.00 10.00 264 GLY A C 21
ATOM 30848 O O . GLY A 1 20 ? 25.173 -7.774 -38.857 1.00 10.00 264 GLY A O 21
ATOM 30852 N N . ARG A 1 21 ? 26.712 -7.356 -37.273 1.00 10.00 265 ARG A N 21
ATOM 30853 C CA . ARG A 1 21 ? 26.181 -8.324 -36.292 1.00 10.00 265 ARG A CA 21
ATOM 30854 C C . ARG A 1 21 ? 24.915 -7.827 -35.580 1.00 10.00 265 ARG A C 21
ATOM 30855 O O . ARG A 1 21 ? 24.676 -6.622 -35.459 1.00 10.00 265 ARG A O 21
ATOM 30876 N N . PHE A 1 22 ? 24.166 -8.779 -35.020 1.00 10.00 266 PHE A N 21
ATOM 30877 C CA . PHE A 1 22 ? 23.235 -8.556 -33.912 1.00 10.00 266 PHE A CA 21
ATOM 30878 C C . PHE A 1 22 ? 24.008 -8.423 -32.586 1.00 10.00 266 PHE A C 21
ATOM 30879 O O . PHE A 1 22 ? 24.948 -9.185 -32.339 1.00 10.00 266 PHE A O 21
ATOM 30896 N N . CYS A 1 23 ? 23.587 -7.518 -31.700 1.00 10.00 267 CYS A N 21
ATOM 30897 C CA . CYS A 1 23 ? 23.969 -7.526 -30.281 1.00 10.00 267 CYS A CA 21
ATOM 30898 C C . CYS A 1 23 ? 22.875 -6.921 -29.375 1.00 10.00 267 CYS A C 21
ATOM 30899 O O . CYS A 1 23 ? 21.865 -6.392 -29.851 1.00 10.00 267 CYS A O 21
ATOM 30907 N N . ARG A 1 24 ? 23.074 -7.004 -28.053 1.00 10.00 268 ARG A N 21
ATOM 30908 C CA . ARG A 1 24 ? 22.212 -6.411 -27.015 1.00 10.00 268 ARG A CA 21
ATOM 30909 C C . ARG A 1 24 ? 23.010 -5.939 -25.794 1.00 10.00 268 ARG A C 21
ATOM 30910 O O . ARG A 1 24 ? 24.174 -6.306 -25.624 1.00 10.00 268 ARG A O 21
ATOM 30931 N N . MET A 1 25 ? 22.357 -5.173 -24.925 1.00 10.00 269 MET A N 21
ATOM 30932 C CA . MET A 1 25 ? 22.845 -4.727 -23.614 1.00 10.00 269 MET A CA 21
ATOM 30933 C C . MET A 1 25 ? 21.837 -5.085 -22.505 1.00 10.00 269 MET A C 21
ATOM 30934 O O . MET A 1 25 ? 20.650 -5.304 -22.769 1.00 10.00 269 MET A O 21
ATOM 30948 N N . ASP A 1 26 ? 22.309 -5.125 -21.256 1.00 10.00 270 ASP A N 21
ATOM 30949 C CA . ASP A 1 26 ? 21.601 -5.681 -20.095 1.00 10.00 270 ASP A CA 21
ATOM 30950 C C . ASP A 1 26 ? 21.756 -4.780 -18.854 1.00 10.00 270 ASP A C 21
ATOM 30951 O O . ASP A 1 26 ? 22.760 -4.847 -18.140 1.00 10.00 270 ASP A O 21
ATOM 30960 N N . PHE A 1 27 ? 20.762 -3.924 -18.603 1.00 10.00 271 PHE A N 21
ATOM 30961 C CA . PHE A 1 27 ? 20.735 -2.938 -17.515 1.00 10.00 271 PHE A CA 21
ATOM 30962 C C . PHE A 1 27 ? 19.703 -3.322 -16.446 1.00 10.00 271 PHE A C 21
ATOM 30963 O O . PHE A 1 27 ? 18.497 -3.267 -16.698 1.00 10.00 271 PHE A O 21
ATOM 30980 N N . LYS A 1 28 ? 20.141 -3.702 -15.239 1.00 10.00 272 LYS A N 21
ATOM 30981 C CA . LYS A 1 28 ? 19.219 -3.863 -14.099 1.00 10.00 272 LYS A CA 21
ATOM 30982 C C . LYS A 1 28 ? 18.630 -2.502 -13.694 1.00 10.00 272 LYS A C 21
ATOM 30983 O O . LYS A 1 28 ? 19.296 -1.471 -13.811 1.00 10.00 272 LYS A O 21
ATOM 31002 N N . VAL A 1 29 ? 17.387 -2.493 -13.214 1.00 10.00 273 VAL A N 21
ATOM 31003 C CA . VAL A 1 29 ? 16.619 -1.281 -12.858 1.00 10.00 273 VAL A CA 21
ATOM 31004 C C . VAL A 1 29 ? 15.609 -1.565 -11.732 1.00 10.00 273 VAL A C 21
ATOM 31005 O O . VAL A 1 29 ? 15.252 -2.718 -11.483 1.00 10.00 273 VAL A O 21
ATOM 31018 N N . SER A 1 30 ? 15.151 -0.521 -11.036 1.00 10.00 274 SER A N 21
ATOM 31019 C CA . SER A 1 30 ? 14.155 -0.582 -9.952 1.00 10.00 274 SER A CA 21
ATOM 31020 C C . SER A 1 30 ? 13.214 0.641 -9.967 1.00 10.00 274 SER A C 21
ATOM 31021 O O . SER A 1 30 ? 13.302 1.488 -10.860 1.00 10.00 274 SER A O 21
ATOM 31029 N N . GLY A 1 31 ? 12.306 0.733 -8.992 1.00 10.00 275 GLY A N 21
ATOM 31030 C CA . GLY A 1 31 ? 11.286 1.779 -8.821 1.00 10.00 275 GLY A CA 21
ATOM 31031 C C . GLY A 1 31 ? 9.869 1.317 -9.187 1.00 10.00 275 GLY A C 21
ATOM 31032 O O . GLY A 1 31 ? 9.685 0.323 -9.897 1.00 10.00 275 GLY A O 21
ATOM 31036 N N . LEU A 1 32 ? 8.859 2.051 -8.709 1.00 10.00 276 LEU A N 21
ATOM 31037 C CA . LEU A 1 32 ? 7.433 1.783 -8.945 1.00 10.00 276 LEU A CA 21
ATOM 31038 C C . LEU A 1 32 ? 6.631 3.106 -8.942 1.00 10.00 276 LEU A C 21
ATOM 31039 O O . LEU A 1 32 ? 6.800 3.883 -8.003 1.00 10.00 276 LEU A O 21
ATOM 31055 N N . PRO A 1 33 ? 5.761 3.397 -9.929 1.00 10.00 277 PRO A N 21
ATOM 31056 C CA . PRO A 1 33 ? 5.481 2.605 -11.130 1.00 10.00 277 PRO A CA 21
ATOM 31057 C C . PRO A 1 33 ? 6.689 2.526 -12.080 1.00 10.00 277 PRO A C 21
ATOM 31058 O O . PRO A 1 33 ? 7.688 3.232 -11.902 1.00 10.00 277 PRO A O 21
ATOM 31069 N N . ALA A 1 34 ? 6.599 1.644 -13.079 1.00 10.00 278 ALA A N 21
ATOM 31070 C CA . ALA A 1 34 ? 7.645 1.398 -14.072 1.00 10.00 278 ALA A CA 21
ATOM 31071 C C . ALA A 1 34 ? 8.048 2.703 -14.804 1.00 10.00 278 ALA A C 21
ATOM 31072 O O . ALA A 1 34 ? 7.176 3.357 -15.393 1.00 10.00 278 ALA A O 21
ATOM 31079 N N . PRO A 1 35 ? 9.330 3.121 -14.757 1.00 10.00 279 PRO A N 21
ATOM 31080 C CA . PRO A 1 35 ? 9.756 4.411 -15.296 1.00 10.00 279 PRO A CA 21
ATOM 31081 C C . PRO A 1 35 ? 9.710 4.468 -16.832 1.00 10.00 279 PRO A C 21
ATOM 31082 O O . PRO A 1 35 ? 9.918 3.468 -17.525 1.00 10.00 279 PRO A O 21
ATOM 31093 N N . ASP A 1 36 ? 9.500 5.670 -17.369 1.00 10.00 280 ASP A N 21
ATOM 31094 C CA . ASP A 1 36 ? 9.823 6.020 -18.756 1.00 10.00 280 ASP A CA 21
ATOM 31095 C C . ASP A 1 36 ? 11.351 6.117 -18.927 1.00 10.00 280 ASP A C 21
ATOM 31096 O O . ASP A 1 36 ? 12.048 6.564 -18.013 1.00 10.00 280 ASP A O 21
ATOM 31105 N N . VAL A 1 37 ? 11.877 5.695 -20.079 1.00 10.00 281 VAL A N 21
ATOM 31106 C CA . VAL A 1 37 ? 13.311 5.439 -20.313 1.00 10.00 281 VAL A CA 21
ATOM 31107 C C . VAL A 1 37 ? 13.822 6.160 -21.567 1.00 10.00 281 VAL A C 21
ATOM 31108 O O . VAL A 1 37 ? 13.816 5.622 -22.677 1.00 10.00 281 VAL A O 21
ATOM 31121 N N . SER A 1 38 ? 14.250 7.413 -21.392 1.00 10.00 282 SER A N 21
ATOM 31122 C CA . SER A 1 38 ? 14.848 8.246 -22.448 1.00 10.00 282 SER A CA 21
ATOM 31123 C C . SER A 1 38 ? 16.302 7.841 -22.716 1.00 10.00 282 SER A C 21
ATOM 31124 O O . SER A 1 38 ? 17.157 8.004 -21.843 1.00 10.00 282 SER A O 21
ATOM 31132 N N . TRP A 1 39 ? 16.591 7.306 -23.907 1.00 10.00 283 TRP A N 21
ATOM 31133 C CA . TRP A 1 39 ? 17.947 6.937 -24.340 1.00 10.00 283 TRP A CA 21
ATOM 31134 C C . TRP A 1 39 ? 18.675 8.070 -25.081 1.00 10.00 283 TRP A C 21
ATOM 31135 O O . TRP A 1 39 ? 18.058 8.923 -25.727 1.00 10.00 283 TRP A O 21
ATOM 31156 N N . TYR A 1 40 ? 20.008 8.043 -25.008 1.00 10.00 284 TYR A N 21
ATOM 31157 C CA . TYR A 1 40 ? 20.935 9.036 -25.559 1.00 10.00 284 TYR A CA 21
ATOM 31158 C C . TYR A 1 40 ? 22.227 8.386 -26.093 1.00 10.00 284 TYR A C 21
ATOM 31159 O O . TYR A 1 40 ? 22.596 7.282 -25.686 1.00 10.00 284 TYR A O 21
ATOM 31177 N N . LEU A 1 41 ? 22.939 9.105 -26.968 1.00 10.00 285 LEU A N 21
ATOM 31178 C CA . LEU A 1 41 ? 24.234 8.758 -27.566 1.00 10.00 285 LEU A CA 21
ATOM 31179 C C . LEU A 1 41 ? 25.071 10.029 -27.783 1.00 10.00 285 LEU A C 21
ATOM 31180 O O . LEU A 1 41 ? 24.657 10.928 -28.517 1.00 10.00 285 LEU A O 21
ATOM 31196 N N . ASN A 1 42 ? 26.244 10.111 -27.146 1.00 10.00 286 ASN A N 21
ATOM 31197 C CA . ASN A 1 42 ? 27.207 11.226 -27.224 1.00 10.00 286 ASN A CA 21
ATOM 31198 C C . ASN A 1 42 ? 26.630 12.628 -26.879 1.00 10.00 286 ASN A C 21
ATOM 31199 O O . ASN A 1 42 ? 27.260 13.650 -27.165 1.00 10.00 286 ASN A O 21
ATOM 31210 N N . GLY A 1 43 ? 25.436 12.692 -26.274 1.00 10.00 287 GLY A N 21
ATOM 31211 C CA . GLY A 1 43 ? 24.698 13.914 -25.916 1.00 10.00 287 GLY A CA 21
ATOM 31212 C C . GLY A 1 43 ? 23.447 14.196 -26.767 1.00 10.00 287 GLY A C 21
ATOM 31213 O O . GLY A 1 43 ? 22.635 15.043 -26.383 1.00 10.00 287 GLY A O 21
ATOM 31217 N N . ARG A 1 44 ? 23.254 13.491 -27.893 1.00 10.00 288 ARG A N 21
ATOM 31218 C CA . ARG A 1 44 ? 22.012 13.499 -28.697 1.00 10.00 288 ARG A CA 21
ATOM 31219 C C . ARG A 1 44 ? 21.024 12.442 -28.191 1.00 10.00 288 ARG A C 21
ATOM 31220 O O . ARG A 1 44 ? 21.429 11.467 -27.558 1.00 10.00 288 ARG A O 21
ATOM 31241 N N . THR A 1 45 ? 19.735 12.603 -28.485 1.00 10.00 289 THR A N 21
ATOM 31242 C CA . THR A 1 45 ? 18.682 11.610 -28.189 1.00 10.00 289 THR A CA 21
ATOM 31243 C C . THR A 1 45 ? 18.769 10.370 -29.089 1.00 10.00 289 THR A C 21
ATOM 31244 O O . THR A 1 45 ? 19.275 10.432 -30.213 1.00 10.00 289 THR A O 21
ATOM 31255 N N . VAL A 1 46 ? 18.213 9.249 -28.620 1.00 10.00 290 VAL A N 21
ATOM 31256 C CA . VAL A 1 46 ? 18.050 7.980 -29.354 1.00 10.00 290 VAL A CA 21
ATOM 31257 C C . VAL A 1 46 ? 16.624 7.463 -29.139 1.00 10.00 290 VAL A C 21
ATOM 31258 O O . VAL A 1 46 ? 16.280 7.000 -28.051 1.00 10.00 290 VAL A O 21
ATOM 31271 N N . GLN A 1 47 ? 15.771 7.574 -30.159 1.00 10.00 291 GLN A N 21
ATOM 31272 C CA . GLN A 1 47 ? 14.429 6.972 -30.163 1.00 10.00 291 GLN A CA 21
ATOM 31273 C C . GLN A 1 47 ? 14.498 5.444 -30.369 1.00 10.00 291 GLN A C 21
ATOM 31274 O O . GLN A 1 47 ? 15.478 4.919 -30.910 1.00 10.00 291 GLN A O 21
ATOM 31288 N N . SER A 1 48 ? 13.441 4.725 -29.982 1.00 10.00 292 SER A N 21
ATOM 31289 C CA . SER A 1 48 ? 13.263 3.301 -30.309 1.00 10.00 292 SER A CA 21
ATOM 31290 C C . SER A 1 48 ? 12.997 3.082 -31.808 1.00 10.00 292 SER A C 21
ATOM 31291 O O . SER A 1 48 ? 12.506 3.970 -32.514 1.00 10.00 292 SER A O 21
ATOM 31299 N N . ASP A 1 49 ? 13.305 1.882 -32.305 1.00 10.00 293 ASP A N 21
ATOM 31300 C CA . ASP A 1 49 ? 13.045 1.442 -33.684 1.00 10.00 293 ASP A CA 21
ATOM 31301 C C . ASP A 1 49 ? 12.888 -0.093 -33.752 1.00 10.00 293 ASP A C 21
ATOM 31302 O O . ASP A 1 49 ? 13.244 -0.801 -32.809 1.00 10.00 293 ASP A O 21
ATOM 31311 N N . ASP A 1 50 ? 12.421 -0.637 -34.879 1.00 10.00 294 ASP A N 21
ATOM 31312 C CA . ASP A 1 50 ? 12.450 -2.081 -35.159 1.00 10.00 294 ASP A CA 21
ATOM 31313 C C . ASP A 1 50 ? 13.878 -2.669 -35.093 1.00 10.00 294 ASP A C 21
ATOM 31314 O O . ASP A 1 50 ? 14.068 -3.784 -34.602 1.00 10.00 294 ASP A O 21
ATOM 31323 N N . LEU A 1 51 ? 14.890 -1.905 -35.530 1.00 10.00 295 LEU A N 21
ATOM 31324 C CA . LEU A 1 51 ? 16.311 -2.261 -35.418 1.00 10.00 295 LEU A CA 21
ATOM 31325 C C . LEU A 1 51 ? 16.913 -1.989 -34.024 1.00 10.00 295 LEU A C 21
ATOM 31326 O O . LEU A 1 51 ? 17.966 -2.542 -33.698 1.00 10.00 295 LEU A O 21
ATOM 31342 N N . HIS A 1 52 ? 16.257 -1.160 -33.203 1.00 10.00 296 HIS A N 21
ATOM 31343 C CA . HIS A 1 52 ? 16.743 -0.653 -31.913 1.00 10.00 296 HIS A CA 21
ATOM 31344 C C . HIS A 1 52 ? 15.653 -0.747 -30.832 1.00 10.00 296 HIS A C 21
ATOM 31345 O O . HIS A 1 52 ? 15.062 0.253 -30.408 1.00 10.00 296 HIS A O 21
ATOM 31359 N N . LYS A 1 53 ? 15.354 -1.985 -30.424 1.00 10.00 297 LYS A N 21
ATOM 31360 C CA . LYS A 1 53 ? 14.255 -2.340 -29.510 1.00 10.00 297 LYS A CA 21
ATOM 31361 C C . LYS A 1 53 ? 14.580 -1.923 -28.069 1.00 10.00 297 LYS A C 21
ATOM 31362 O O . LYS A 1 53 ? 15.726 -2.043 -27.628 1.00 10.00 297 LYS A O 21
ATOM 31381 N N . MET A 1 54 ? 13.563 -1.456 -27.343 1.00 10.00 298 MET A N 21
ATOM 31382 C CA . MET A 1 54 ? 13.649 -0.892 -25.988 1.00 10.00 298 MET A CA 21
ATOM 31383 C C . MET A 1 54 ? 12.505 -1.435 -25.117 1.00 10.00 298 MET A C 21
ATOM 31384 O O . MET A 1 54 ? 11.369 -0.962 -25.207 1.00 10.00 298 MET A O 21
ATOM 31398 N N . ILE A 1 55 ? 12.793 -2.453 -24.302 1.00 10.00 299 ILE A N 21
ATOM 31399 C CA . ILE A 1 55 ? 11.826 -3.153 -23.436 1.00 10.00 299 ILE A CA 21
ATOM 31400 C C . ILE A 1 55 ? 12.406 -3.419 -22.039 1.00 10.00 299 ILE A C 21
ATOM 31401 O O . ILE A 1 55 ? 13.624 -3.411 -21.853 1.00 10.00 299 ILE A O 21
ATOM 31417 N N . VAL A 1 56 ? 11.547 -3.659 -21.044 1.00 10.00 300 VAL A N 21
ATOM 31418 C CA . VAL A 1 56 ? 11.931 -3.888 -19.639 1.00 10.00 300 VAL A CA 21
ATOM 31419 C C . VAL A 1 56 ? 11.064 -4.973 -18.989 1.00 10.00 300 VAL A C 21
ATOM 31420 O O . VAL A 1 56 ? 9.834 -4.884 -18.977 1.00 10.00 300 VAL A O 21
ATOM 31433 N N . SER A 1 57 ? 11.706 -6.026 -18.479 1.00 10.00 301 SER A N 21
ATOM 31434 C CA . SER A 1 57 ? 11.053 -7.136 -17.768 1.00 10.00 301 SER A CA 21
ATOM 31435 C C . SER A 1 57 ? 10.508 -6.702 -16.401 1.00 10.00 301 SER A C 21
ATOM 31436 O O . SER A 1 57 ? 11.103 -5.867 -15.717 1.00 10.00 301 SER A O 21
ATOM 31444 N N . GLU A 1 58 ? 9.410 -7.325 -15.961 1.00 10.00 302 GLU A N 21
ATOM 31445 C CA . GLU A 1 58 ? 8.698 -7.028 -14.702 1.00 10.00 302 GLU A CA 21
ATOM 31446 C C . GLU A 1 58 ? 9.600 -7.114 -13.453 1.00 10.00 302 GLU A C 21
ATOM 31447 O O . GLU A 1 58 ? 9.457 -6.327 -12.514 1.00 10.00 302 GLU A O 21
ATOM 31459 N N . LYS A 1 59 ? 10.564 -8.046 -13.459 1.00 10.00 303 LYS A N 21
ATOM 31460 C CA . LYS A 1 59 ? 11.541 -8.292 -12.382 1.00 10.00 303 LYS A CA 21
ATOM 31461 C C . LYS A 1 59 ? 12.717 -7.292 -12.341 1.00 10.00 303 LYS A C 21
ATOM 31462 O O . LYS A 1 59 ? 13.572 -7.400 -11.458 1.00 10.00 303 LYS A O 21
ATOM 31481 N N . GLY A 1 60 ? 12.758 -6.308 -13.246 1.00 10.00 304 GLY A N 21
ATOM 31482 C CA . GLY A 1 60 ? 13.690 -5.171 -13.209 1.00 10.00 304 GLY A CA 21
ATOM 31483 C C . GLY A 1 60 ? 14.946 -5.340 -14.070 1.00 10.00 304 GLY A C 21
ATOM 31484 O O . GLY A 1 60 ? 16.059 -5.111 -13.592 1.00 10.00 304 GLY A O 21
ATOM 31488 N N . LEU A 1 61 ? 14.780 -5.715 -15.344 1.00 10.00 305 LEU A N 21
ATOM 31489 C CA . LEU A 1 61 ? 15.860 -5.859 -16.332 1.00 10.00 305 LEU A CA 21
ATOM 31490 C C . LEU A 1 61 ? 15.484 -5.188 -17.663 1.00 10.00 305 LEU A C 21
ATOM 31491 O O . LEU A 1 61 ? 14.631 -5.682 -18.402 1.00 10.00 305 LEU A O 21
ATOM 31507 N N . HIS A 1 62 ? 16.097 -4.041 -17.950 1.00 10.00 306 HIS A N 21
ATOM 31508 C CA . HIS A 1 62 ? 15.932 -3.263 -19.177 1.00 10.00 306 HIS A CA 21
ATOM 31509 C C . HIS A 1 62 ? 16.887 -3.751 -20.284 1.00 10.00 306 HIS A C 21
ATOM 31510 O O . HIS A 1 62 ? 18.114 -3.720 -20.137 1.00 10.00 306 HIS A O 21
ATOM 31524 N N . SER A 1 63 ? 16.311 -4.222 -21.393 1.00 10.00 307 SER A N 21
ATOM 31525 C CA . SER A 1 63 ? 17.007 -4.617 -22.623 1.00 10.00 307 SER A CA 21
ATOM 31526 C C . SER A 1 63 ? 17.119 -3.458 -23.625 1.00 10.00 307 SER A C 21
ATOM 31527 O O . SER A 1 63 ? 16.183 -2.669 -23.790 1.00 10.00 307 SER A O 21
ATOM 31535 N N . LEU A 1 64 ? 18.236 -3.414 -24.357 1.00 10.00 308 LEU A N 21
ATOM 31536 C CA . LEU A 1 64 ? 18.518 -2.490 -25.465 1.00 10.00 308 LEU A CA 21
ATOM 31537 C C . LEU A 1 64 ? 19.202 -3.274 -26.598 1.00 10.00 308 LEU A C 21
ATOM 31538 O O . LEU A 1 64 ? 20.276 -3.839 -26.391 1.00 10.00 308 LEU A O 21
ATOM 31554 N N . ILE A 1 65 ? 18.552 -3.380 -27.762 1.00 10.00 309 ILE A N 21
ATOM 31555 C CA . ILE A 1 65 ? 18.955 -4.246 -28.892 1.00 10.00 309 ILE A CA 21
ATOM 31556 C C . ILE A 1 65 ? 19.608 -3.426 -30.026 1.00 10.00 309 ILE A C 21
ATOM 31557 O O . ILE A 1 65 ? 19.280 -2.255 -30.227 1.00 10.00 309 ILE A O 21
ATOM 31573 N N . PHE A 1 66 ? 20.465 -4.077 -30.820 1.00 10.00 310 PHE A N 21
ATOM 31574 C CA . PHE A 1 66 ? 20.952 -3.646 -32.136 1.00 10.00 310 PHE A CA 21
ATOM 31575 C C . PHE A 1 66 ? 20.829 -4.808 -33.138 1.00 10.00 310 PHE A C 21
ATOM 31576 O O . PHE A 1 66 ? 21.570 -5.787 -33.045 1.00 10.00 310 PHE A O 21
ATOM 31593 N N . GLU A 1 67 ? 19.893 -4.736 -34.088 1.00 10.00 311 GLU A N 21
ATOM 31594 C CA . GLU A 1 67 ? 19.697 -5.780 -35.111 1.00 10.00 311 GLU A CA 21
ATOM 31595 C C . GLU A 1 67 ? 20.888 -5.938 -36.079 1.00 10.00 311 GLU A C 21
ATOM 31596 O O . GLU A 1 67 ? 21.287 -7.064 -36.384 1.00 10.00 311 GLU A O 21
ATOM 31608 N N . VAL A 1 68 ? 21.438 -4.827 -36.591 1.00 10.00 312 VAL A N 21
ATOM 31609 C CA . VAL A 1 68 ? 22.475 -4.813 -37.648 1.00 10.00 312 VAL A CA 21
ATOM 31610 C C . VAL A 1 68 ? 23.390 -3.579 -37.520 1.00 10.00 312 VAL A C 21
ATOM 31611 O O . VAL A 1 68 ? 23.340 -2.629 -38.307 1.00 10.00 312 VAL A O 21
ATOM 31624 N N . VAL A 1 69 ? 24.219 -3.574 -36.471 1.00 10.00 313 VAL A N 21
ATOM 31625 C CA . VAL A 1 69 ? 25.027 -2.415 -36.033 1.00 10.00 313 VAL A CA 21
ATOM 31626 C C . VAL A 1 69 ? 25.997 -1.899 -37.113 1.00 10.00 313 VAL A C 21
ATOM 31627 O O . VAL A 1 69 ? 26.603 -2.692 -37.840 1.00 10.00 313 VAL A O 21
ATOM 31640 N N . ARG A 1 70 ? 26.178 -0.575 -37.208 1.00 10.00 314 ARG A N 21
ATOM 31641 C CA . ARG A 1 70 ? 27.104 0.123 -38.127 1.00 10.00 314 ARG A CA 21
ATOM 31642 C C . ARG A 1 70 ? 28.135 0.973 -37.379 1.00 10.00 314 ARG A C 21
ATOM 31643 O O . ARG A 1 70 ? 27.923 1.341 -36.224 1.00 10.00 314 ARG A O 21
ATOM 31664 N N . ALA A 1 71 ? 29.227 1.348 -38.047 1.00 10.00 315 ALA A N 21
ATOM 31665 C CA . ALA A 1 71 ? 30.279 2.210 -37.494 1.00 10.00 315 ALA A CA 21
ATOM 31666 C C . ALA A 1 71 ? 29.753 3.561 -36.954 1.00 10.00 315 ALA A C 21
ATOM 31667 O O . ALA A 1 71 ? 30.278 4.087 -35.970 1.00 10.00 315 ALA A O 21
ATOM 31674 N N . SER A 1 72 ? 28.684 4.098 -37.551 1.00 10.00 316 SER A N 21
ATOM 31675 C CA . SER A 1 72 ? 27.973 5.308 -37.106 1.00 10.00 316 SER A CA 21
ATOM 31676 C C . SER A 1 72 ? 27.221 5.161 -35.770 1.00 10.00 316 SER A C 21
ATOM 31677 O O . SER A 1 72 ? 26.902 6.171 -35.139 1.00 10.00 316 SER A O 21
ATOM 31685 N N . ASP A 1 73 ? 26.963 3.935 -35.297 1.00 10.00 317 ASP A N 21
ATOM 31686 C CA . ASP A 1 73 ? 26.333 3.658 -33.996 1.00 10.00 317 ASP A CA 21
ATOM 31687 C C . ASP A 1 73 ? 27.329 3.672 -32.817 1.00 10.00 317 ASP A C 21
ATOM 31688 O O . ASP A 1 73 ? 26.908 3.587 -31.663 1.00 10.00 317 ASP A O 21
ATOM 31697 N N . ALA A 1 74 ? 28.641 3.773 -33.066 1.00 10.00 318 ALA A N 21
ATOM 31698 C CA . ALA A 1 74 ? 29.653 3.807 -32.009 1.00 10.00 318 ALA A CA 21
ATOM 31699 C C . ALA A 1 74 ? 29.558 5.071 -31.122 1.00 10.00 318 ALA A C 21
ATOM 31700 O O . ALA A 1 74 ? 29.195 6.157 -31.590 1.00 10.00 318 ALA A O 21
ATOM 31707 N N . GLY A 1 75 ? 29.944 4.946 -29.847 1.00 10.00 319 GLY A N 21
ATOM 31708 C CA . GLY A 1 75 ? 30.004 6.048 -28.877 1.00 10.00 319 GLY A CA 21
ATOM 31709 C C . GLY A 1 75 ? 29.555 5.688 -27.456 1.00 10.00 319 GLY A C 21
ATOM 31710 O O . GLY A 1 75 ? 29.317 4.524 -27.123 1.00 10.00 319 GLY A O 21
ATOM 31714 N N . ALA A 1 76 ? 29.475 6.710 -26.601 1.00 10.00 320 ALA A N 21
ATOM 31715 C CA . ALA A 1 76 ? 28.977 6.641 -25.228 1.00 10.00 320 ALA A CA 21
ATOM 31716 C C . ALA A 1 76 ? 27.437 6.726 -25.191 1.00 10.00 320 ALA A C 21
ATOM 31717 O O . ALA A 1 76 ? 26.858 7.793 -25.422 1.00 10.00 320 ALA A O 21
ATOM 31724 N N . TYR A 1 77 ? 26.770 5.602 -24.920 1.00 10.00 321 TYR A N 21
ATOM 31725 C CA . TYR A 1 77 ? 25.322 5.532 -24.699 1.00 10.00 321 TYR A CA 21
ATOM 31726 C C . TYR A 1 77 ? 24.947 5.866 -23.249 1.00 10.00 321 TYR A C 21
ATOM 31727 O O . TYR A 1 77 ? 25.691 5.566 -22.311 1.00 10.00 321 TYR A O 21
ATOM 31745 N N . ALA A 1 78 ? 23.750 6.420 -23.055 1.00 10.00 322 ALA A N 21
ATOM 31746 C CA . ALA A 1 78 ? 23.147 6.620 -21.739 1.00 10.00 322 ALA A CA 21
ATOM 31747 C C . ALA A 1 78 ? 21.621 6.429 -21.762 1.00 10.00 322 ALA A C 21
ATOM 31748 O O . ALA A 1 78 ? 20.987 6.504 -22.817 1.00 10.00 322 ALA A O 21
ATOM 31755 N N . CYS A 1 79 ? 21.029 6.226 -20.586 1.00 10.00 323 CYS A N 21
ATOM 31756 C CA . CYS A 1 79 ? 19.588 6.123 -20.366 1.00 10.00 323 CYS A CA 21
ATOM 31757 C C . CYS A 1 79 ? 19.185 6.869 -19.085 1.00 10.00 323 CYS A C 21
ATOM 31758 O O . CYS A 1 79 ? 19.889 6.800 -18.076 1.00 10.00 323 CYS A O 21
ATOM 31766 N N . VAL A 1 80 ? 18.045 7.562 -19.117 1.00 10.00 324 VAL A N 21
ATOM 31767 C CA . VAL A 1 80 ? 17.474 8.332 -18.002 1.00 10.00 324 VAL A CA 21
ATOM 31768 C C . VAL A 1 80 ? 16.077 7.790 -17.683 1.00 10.00 324 VAL A C 21
ATOM 31769 O O . VAL A 1 80 ? 15.124 8.004 -18.437 1.00 10.00 324 VAL A O 21
ATOM 31782 N N . ALA A 1 81 ? 15.979 7.034 -16.588 1.00 10.00 325 ALA A N 21
ATOM 31783 C CA . ALA A 1 81 ? 14.757 6.433 -16.059 1.00 10.00 325 ALA A CA 21
ATOM 31784 C C . ALA A 1 81 ? 14.009 7.417 -15.138 1.00 10.00 325 ALA A C 21
ATOM 31785 O O . ALA A 1 81 ? 14.574 7.879 -14.144 1.00 10.00 325 ALA A O 21
ATOM 31792 N N . LYS A 1 82 ? 12.746 7.740 -15.447 1.00 10.00 326 LYS A N 21
ATOM 31793 C CA . LYS A 1 82 ? 11.904 8.709 -14.711 1.00 10.00 326 LYS A CA 21
ATOM 31794 C C . LYS A 1 82 ? 10.509 8.155 -14.414 1.00 10.00 326 LYS A C 21
ATOM 31795 O O . LYS A 1 82 ? 9.842 7.649 -15.317 1.00 10.00 326 LYS A O 21
ATOM 31814 N N . ASN A 1 83 ? 10.043 8.294 -13.172 1.00 10.00 327 ASN A N 21
ATOM 31815 C CA . ASN A 1 83 ? 8.643 8.073 -12.778 1.00 10.00 327 ASN A CA 21
ATOM 31816 C C . ASN A 1 83 ? 8.096 9.247 -11.934 1.00 10.00 327 ASN A C 21
ATOM 31817 O O . ASN A 1 83 ? 8.793 10.237 -11.694 1.00 10.00 327 ASN A O 21
ATOM 31828 N N . ARG A 1 84 ? 6.839 9.144 -11.477 1.00 10.00 328 ARG A N 21
ATOM 31829 C CA . ARG A 1 84 ? 6.136 10.164 -10.667 1.00 10.00 328 ARG A CA 21
ATOM 31830 C C . ARG A 1 84 ? 6.793 10.525 -9.320 1.00 10.00 328 ARG A C 21
ATOM 31831 O O . ARG A 1 84 ? 6.406 11.528 -8.716 1.00 10.00 328 ARG A O 21
ATOM 31852 N N . ALA A 1 85 ? 7.771 9.743 -8.854 1.00 10.00 329 ALA A N 21
ATOM 31853 C CA . ALA A 1 85 ? 8.452 9.912 -7.569 1.00 10.00 329 ALA A CA 21
ATOM 31854 C C . ALA A 1 85 ? 9.946 10.297 -7.679 1.00 10.00 329 ALA A C 21
ATOM 31855 O O . ALA A 1 85 ? 10.508 10.787 -6.694 1.00 10.00 329 ALA A O 21
ATOM 31862 N N . GLY A 1 86 ? 10.600 10.124 -8.837 1.00 10.00 330 GLY A N 21
ATOM 31863 C CA . GLY A 1 86 ? 12.014 10.491 -9.018 1.00 10.00 330 GLY A CA 21
ATOM 31864 C C . GLY A 1 86 ? 12.669 10.039 -10.329 1.00 10.00 330 GLY A C 21
ATOM 31865 O O . GLY A 1 86 ? 12.009 9.592 -11.270 1.00 10.00 330 GLY A O 21
ATOM 31869 N N . GLU A 1 87 ? 13.996 10.181 -10.380 1.00 10.00 331 GLU A N 21
ATOM 31870 C CA . GLU A 1 87 ? 14.865 9.983 -11.550 1.00 10.00 331 GLU A CA 21
ATOM 31871 C C . GLU A 1 87 ? 16.141 9.189 -11.195 1.00 10.00 331 GLU A C 21
ATOM 31872 O O . GLU A 1 87 ? 16.722 9.378 -10.122 1.00 10.00 331 GLU A O 21
ATOM 31884 N N . ALA A 1 88 ? 16.604 8.339 -12.117 1.00 10.00 332 ALA A N 21
ATOM 31885 C CA . ALA A 1 88 ? 17.907 7.667 -12.096 1.00 10.00 332 ALA A CA 21
ATOM 31886 C C . ALA A 1 88 ? 18.535 7.625 -13.506 1.00 10.00 332 ALA A C 21
ATOM 31887 O O . ALA A 1 88 ? 17.836 7.781 -14.512 1.00 10.00 332 ALA A O 21
ATOM 31894 N N . THR A 1 89 ? 19.847 7.388 -13.589 1.00 10.00 333 THR A N 21
ATOM 31895 C CA . THR A 1 89 ? 20.632 7.475 -14.838 1.00 10.00 333 THR A CA 21
ATOM 31896 C C . THR A 1 89 ? 21.622 6.315 -14.963 1.00 10.00 333 THR A C 21
ATOM 31897 O O . THR A 1 89 ? 22.214 5.878 -13.974 1.00 10.00 333 THR A O 21
ATOM 31908 N N . PHE A 1 90 ? 21.830 5.834 -16.189 1.00 10.00 334 PHE A N 21
ATOM 31909 C CA . PHE A 1 90 ? 22.701 4.709 -16.541 1.00 10.00 334 PHE A CA 21
ATOM 31910 C C . PHE A 1 90 ? 23.571 5.051 -17.766 1.00 10.00 334 PHE A C 21
ATOM 31911 O O . PHE A 1 90 ? 23.160 5.855 -18.607 1.00 10.00 334 PHE A O 21
ATOM 31928 N N . THR A 1 91 ? 24.758 4.442 -17.892 1.00 10.00 335 THR A N 21
ATOM 31929 C CA . THR A 1 91 ? 25.766 4.772 -18.928 1.00 10.00 335 THR A CA 21
ATOM 31930 C C . THR A 1 91 ? 26.578 3.538 -19.353 1.00 10.00 335 THR A C 21
ATOM 31931 O O . THR A 1 91 ? 26.871 2.672 -18.524 1.00 10.00 335 THR A O 21
ATOM 31942 N N . VAL A 1 92 ? 26.976 3.465 -20.630 1.00 10.00 336 VAL A N 21
ATOM 31943 C CA . VAL A 1 92 ? 27.901 2.462 -21.209 1.00 10.00 336 VAL A CA 21
ATOM 31944 C C . VAL A 1 92 ? 28.624 3.034 -22.446 1.00 10.00 336 VAL A C 21
ATOM 31945 O O . VAL A 1 92 ? 28.305 4.131 -22.904 1.00 10.00 336 VAL A O 21
ATOM 31958 N N . GLN A 1 93 ? 29.582 2.303 -23.022 1.00 10.00 337 GLN A N 21
ATOM 31959 C CA . GLN A 1 93 ? 30.249 2.645 -24.286 1.00 10.00 337 GLN A CA 21
ATOM 31960 C C . GLN A 1 93 ? 30.249 1.456 -25.264 1.00 10.00 337 GLN A C 21
ATOM 31961 O O . GLN A 1 93 ? 30.387 0.298 -24.861 1.00 10.00 337 GLN A O 21
ATOM 31975 N N . LEU A 1 94 ? 30.114 1.753 -26.557 1.00 10.00 338 LEU A N 21
ATOM 31976 C CA . LEU A 1 94 ? 30.098 0.801 -27.667 1.00 10.00 338 LEU A CA 21
ATOM 31977 C C . LEU A 1 94 ? 31.102 1.233 -28.743 1.00 10.00 338 LEU A C 21
ATOM 31978 O O . LEU A 1 94 ? 30.879 2.219 -29.445 1.00 10.00 338 LEU A O 21
ATOM 31994 N N . ASP A 1 95 ? 32.204 0.501 -28.887 1.00 10.00 339 ASP A N 21
ATOM 31995 C CA . ASP A 1 95 ? 32.993 0.503 -30.123 1.00 10.00 339 ASP A CA 21
ATOM 31996 C C . ASP A 1 95 ? 32.325 -0.401 -31.177 1.00 10.00 339 ASP A C 21
ATOM 31997 O O . ASP A 1 95 ? 31.741 -1.439 -30.848 1.00 10.00 339 ASP A O 21
ATOM 32006 N N . VAL A 1 96 ? 32.451 -0.034 -32.455 1.00 10.00 340 VAL A N 21
ATOM 32007 C CA . VAL A 1 96 ? 31.963 -0.829 -33.595 1.00 10.00 340 VAL A CA 21
ATOM 32008 C C . VAL A 1 96 ? 33.093 -1.009 -34.607 1.00 10.00 340 VAL A C 21
ATOM 32009 O O . VAL A 1 96 ? 33.505 -0.063 -35.281 1.00 10.00 340 VAL A O 21
ATOM 32022 N N . LEU A 1 97 ? 33.634 -2.225 -34.662 1.00 10.00 341 LEU A N 21
ATOM 32023 C CA . LEU A 1 97 ? 34.737 -2.643 -35.526 1.00 10.00 341 LEU A CA 21
ATOM 32024 C C . LEU A 1 97 ? 34.255 -2.706 -36.988 1.00 10.00 341 LEU A C 21
ATOM 32025 O O . LEU A 1 97 ? 33.531 -3.629 -37.368 1.00 10.00 341 LEU A O 21
ATOM 32041 N N . ALA A 1 98 ? 34.593 -1.692 -37.789 1.00 10.00 342 ALA A N 21
ATOM 32042 C CA . ALA A 1 98 ? 34.142 -1.553 -39.178 1.00 10.00 342 ALA A CA 21
ATOM 32043 C C . ALA A 1 98 ? 34.573 -2.733 -40.080 1.00 10.00 342 ALA A C 21
ATOM 32044 O O . ALA A 1 98 ? 35.610 -3.369 -39.851 1.00 10.00 342 ALA A O 21
ATOM 32051 N N . LYS A 1 99 ? 33.786 -3.010 -41.129 1.00 10.00 343 LYS A N 21
ATOM 32052 C CA . LYS A 1 99 ? 34.005 -4.118 -42.078 1.00 10.00 343 LYS A CA 21
ATOM 32053 C C . LYS A 1 99 ? 35.275 -3.941 -42.926 1.00 10.00 343 LYS A C 21
ATOM 32054 O O . LYS A 1 99 ? 35.997 -4.912 -43.164 1.00 10.00 343 LYS A O 21
ATOM 32073 N N . GLU A 1 100 ? 35.541 -2.715 -43.387 1.00 10.00 344 GLU A N 21
ATOM 32074 C CA . GLU A 1 100 ? 36.739 -2.319 -44.159 1.00 10.00 344 GLU A CA 21
ATOM 32075 C C . GLU A 1 100 ? 38.022 -2.274 -43.304 1.00 10.00 344 GLU A C 21
ATOM 32076 O O . GLU A 1 100 ? 39.021 -2.917 -43.701 1.00 10.00 344 GLU A O 21
ATOM 32089 N N . GLY A 1 1 ? 0.049 0.224 -0.354 1.00 10.00 -4 GLY A N 22
ATOM 32090 C CA . GLY A 1 1 ? 1.458 -0.221 -0.406 1.00 10.00 -4 GLY A CA 22
ATOM 32091 C C . GLY A 1 1 ? 2.399 0.932 -0.729 1.00 10.00 -4 GLY A C 22
ATOM 32092 O O . GLY A 1 1 ? 2.028 1.859 -1.455 1.00 10.00 -4 GLY A O 22
ATOM 32098 N N . ALA A 1 2 ? 3.623 0.890 -0.194 1.00 10.00 -3 ALA A N 22
ATOM 32099 C CA . ALA A 1 2 ? 4.675 1.882 -0.453 1.00 10.00 -3 ALA A CA 22
ATOM 32100 C C . ALA A 1 2 ? 5.176 1.870 -1.918 1.00 10.00 -3 ALA A C 22
ATOM 32101 O O . ALA A 1 2 ? 4.977 0.900 -2.656 1.00 10.00 -3 ALA A O 22
ATOM 32108 N N . MET A 1 3 ? 5.855 2.946 -2.327 1.00 10.00 -2 MET A N 22
ATOM 32109 C CA . MET A 1 3 ? 6.447 3.152 -3.662 1.00 10.00 -2 MET A CA 22
ATOM 32110 C C . MET A 1 3 ? 7.748 3.986 -3.573 1.00 10.00 -2 MET A C 22
ATOM 32111 O O . MET A 1 3 ? 8.101 4.452 -2.483 1.00 10.00 -2 MET A O 22
ATOM 32125 N N . GLY A 1 4 ? 8.500 4.160 -4.670 1.00 10.00 -1 GLY A N 22
ATOM 32126 C CA . GLY A 1 4 ? 9.797 4.857 -4.620 1.00 10.00 -1 GLY A CA 22
ATOM 32127 C C . GLY A 1 4 ? 10.562 5.019 -5.948 1.00 10.00 -1 GLY A C 22
ATOM 32128 O O . GLY A 1 4 ? 10.155 4.493 -6.990 1.00 10.00 -1 GLY A O 22
ATOM 32132 N N . PRO A 1 5 ? 11.685 5.764 -5.926 1.00 10.00 249 PRO A N 22
ATOM 32133 C CA . PRO A 1 5 ? 12.432 6.155 -7.126 1.00 10.00 249 PRO A CA 22
ATOM 32134 C C . PRO A 1 5 ? 13.194 4.987 -7.783 1.00 10.00 249 PRO A C 22
ATOM 32135 O O . PRO A 1 5 ? 13.450 3.967 -7.128 1.00 10.00 249 PRO A O 22
ATOM 32146 N N . PRO A 1 6 ? 13.621 5.128 -9.055 1.00 10.00 250 PRO A N 22
ATOM 32147 C CA . PRO A 1 6 ? 14.514 4.169 -9.705 1.00 10.00 250 PRO A CA 22
ATOM 32148 C C . PRO A 1 6 ? 15.916 4.163 -9.069 1.00 10.00 250 PRO A C 22
ATOM 32149 O O . PRO A 1 6 ? 16.340 5.145 -8.449 1.00 10.00 250 PRO A O 22
ATOM 32160 N N . ARG A 1 7 ? 16.643 3.045 -9.218 1.00 10.00 251 ARG A N 22
ATOM 32161 C CA . ARG A 1 7 ? 17.945 2.799 -8.565 1.00 10.00 251 ARG A CA 22
ATOM 32162 C C . ARG A 1 7 ? 18.892 1.963 -9.436 1.00 10.00 251 ARG A C 22
ATOM 32163 O O . ARG A 1 7 ? 18.450 1.119 -10.219 1.00 10.00 251 ARG A O 22
ATOM 32184 N N . PHE A 1 8 ? 20.194 2.187 -9.264 1.00 10.00 252 PHE A N 22
ATOM 32185 C CA . PHE A 1 8 ? 21.305 1.503 -9.935 1.00 10.00 252 PHE A CA 22
ATOM 32186 C C . PHE A 1 8 ? 21.564 0.109 -9.329 1.00 10.00 252 PHE A C 22
ATOM 32187 O O . PHE A 1 8 ? 22.446 -0.063 -8.483 1.00 10.00 252 PHE A O 22
ATOM 32204 N N . ILE A 1 9 ? 20.795 -0.899 -9.755 1.00 10.00 253 ILE A N 22
ATOM 32205 C CA . ILE A 1 9 ? 21.012 -2.304 -9.362 1.00 10.00 253 ILE A CA 22
ATOM 32206 C C . ILE A 1 9 ? 22.224 -2.890 -10.105 1.00 10.00 253 ILE A C 22
ATOM 32207 O O . ILE A 1 9 ? 23.175 -3.350 -9.468 1.00 10.00 253 ILE A O 22
ATOM 32223 N N . GLN A 1 10 ? 22.208 -2.860 -11.443 1.00 10.00 254 GLN A N 22
ATOM 32224 C CA . GLN A 1 10 ? 23.309 -3.312 -12.306 1.00 10.00 254 GLN A CA 22
ATOM 32225 C C . GLN A 1 10 ? 23.273 -2.613 -13.676 1.00 10.00 254 GLN A C 22
ATOM 32226 O O . GLN A 1 10 ? 22.199 -2.410 -14.253 1.00 10.00 254 GLN A O 22
ATOM 32240 N N . VAL A 1 11 ? 24.454 -2.311 -14.222 1.00 10.00 255 VAL A N 22
ATOM 32241 C CA . VAL A 1 11 ? 24.675 -1.814 -15.594 1.00 10.00 255 VAL A CA 22
ATOM 32242 C C . VAL A 1 11 ? 25.795 -2.625 -16.278 1.00 10.00 255 VAL A C 22
ATOM 32243 O O . VAL A 1 11 ? 26.681 -3.134 -15.580 1.00 10.00 255 VAL A O 22
ATOM 32256 N N . PRO A 1 12 ? 25.799 -2.768 -17.618 1.00 10.00 256 PRO A N 22
ATOM 32257 C CA . PRO A 1 12 ? 26.876 -3.445 -18.343 1.00 10.00 256 PRO A CA 22
ATOM 32258 C C . PRO A 1 12 ? 28.155 -2.588 -18.416 1.00 10.00 256 PRO A C 22
ATOM 32259 O O . PRO A 1 12 ? 28.111 -1.355 -18.369 1.00 10.00 256 PRO A O 22
ATOM 32270 N N . GLU A 1 13 ? 29.309 -3.243 -18.568 1.00 10.00 257 GLU A N 22
ATOM 32271 C CA . GLU A 1 13 ? 30.591 -2.601 -18.910 1.00 10.00 257 GLU A CA 22
ATOM 32272 C C . GLU A 1 13 ? 30.667 -2.199 -20.401 1.00 10.00 257 GLU A C 22
ATOM 32273 O O . GLU A 1 13 ? 29.801 -2.569 -21.200 1.00 10.00 257 GLU A O 22
ATOM 32285 N N . ASN A 1 14 ? 31.703 -1.447 -20.797 1.00 10.00 258 ASN A N 22
ATOM 32286 C CA . ASN A 1 14 ? 31.927 -1.057 -22.195 1.00 10.00 258 ASN A CA 22
ATOM 32287 C C . ASN A 1 14 ? 32.164 -2.272 -23.120 1.00 10.00 258 ASN A C 22
ATOM 32288 O O . ASN A 1 14 ? 32.652 -3.320 -22.686 1.00 10.00 258 ASN A O 22
ATOM 32299 N N . MET A 1 15 ? 31.838 -2.123 -24.407 1.00 10.00 259 MET A N 22
ATOM 32300 C CA . MET A 1 15 ? 31.783 -3.211 -25.396 1.00 10.00 259 MET A CA 22
ATOM 32301 C C . MET A 1 15 ? 32.493 -2.846 -26.708 1.00 10.00 259 MET A C 22
ATOM 32302 O O . MET A 1 15 ? 32.629 -1.669 -27.050 1.00 10.00 259 MET A O 22
ATOM 32316 N N . SER A 1 16 ? 32.907 -3.864 -27.468 1.00 10.00 260 SER A N 22
ATOM 32317 C CA . SER A 1 16 ? 33.582 -3.740 -28.769 1.00 10.00 260 SER A CA 22
ATOM 32318 C C . SER A 1 16 ? 33.099 -4.822 -29.746 1.00 10.00 260 SER A C 22
ATOM 32319 O O . SER A 1 16 ? 33.311 -6.015 -29.511 1.00 10.00 260 SER A O 22
ATOM 32327 N N . ILE A 1 17 ? 32.393 -4.418 -30.809 1.00 10.00 261 ILE A N 22
ATOM 32328 C CA . ILE A 1 17 ? 31.580 -5.299 -31.672 1.00 10.00 261 ILE A CA 22
ATOM 32329 C C . ILE A 1 17 ? 31.913 -5.075 -33.154 1.00 10.00 261 ILE A C 22
ATOM 32330 O O . ILE A 1 17 ? 31.892 -3.942 -33.631 1.00 10.00 261 ILE A O 22
ATOM 32346 N N . ASP A 1 18 ? 32.211 -6.149 -33.889 1.00 10.00 262 ASP A N 22
ATOM 32347 C CA . ASP A 1 18 ? 32.429 -6.144 -35.345 1.00 10.00 262 ASP A CA 22
ATOM 32348 C C . ASP A 1 18 ? 31.190 -5.658 -36.131 1.00 10.00 262 ASP A C 22
ATOM 32349 O O . ASP A 1 18 ? 30.068 -6.113 -35.888 1.00 10.00 262 ASP A O 22
ATOM 32358 N N . GLU A 1 19 ? 31.384 -4.731 -37.070 1.00 10.00 263 GLU A N 22
ATOM 32359 C CA . GLU A 1 19 ? 30.319 -4.119 -37.882 1.00 10.00 263 GLU A CA 22
ATOM 32360 C C . GLU A 1 19 ? 29.447 -5.160 -38.617 1.00 10.00 263 GLU A C 22
ATOM 32361 O O . GLU A 1 19 ? 29.947 -6.115 -39.217 1.00 10.00 263 GLU A O 22
ATOM 32373 N N . GLY A 1 20 ? 28.126 -4.961 -38.598 1.00 10.00 264 GLY A N 22
ATOM 32374 C CA . GLY A 1 20 ? 27.126 -5.797 -39.270 1.00 10.00 264 GLY A CA 22
ATOM 32375 C C . GLY A 1 20 ? 26.562 -6.951 -38.428 1.00 10.00 264 GLY A C 22
ATOM 32376 O O . GLY A 1 20 ? 25.623 -7.621 -38.867 1.00 10.00 264 GLY A O 22
ATOM 32380 N N . ARG A 1 21 ? 27.100 -7.200 -37.225 1.00 10.00 265 ARG A N 22
ATOM 32381 C CA . ARG A 1 21 ? 26.593 -8.217 -36.286 1.00 10.00 265 ARG A CA 22
ATOM 32382 C C . ARG A 1 21 ? 25.258 -7.820 -35.639 1.00 10.00 265 ARG A C 22
ATOM 32383 O O . ARG A 1 21 ? 24.937 -6.636 -35.499 1.00 10.00 265 ARG A O 22
ATOM 32404 N N . PHE A 1 22 ? 24.534 -8.831 -35.156 1.00 10.00 266 PHE A N 22
ATOM 32405 C CA . PHE A 1 22 ? 23.545 -8.700 -34.083 1.00 10.00 266 PHE A CA 22
ATOM 32406 C C . PHE A 1 22 ? 24.255 -8.437 -32.743 1.00 10.00 266 PHE A C 22
ATOM 32407 O O . PHE A 1 22 ? 25.311 -9.019 -32.473 1.00 10.00 266 PHE A O 22
ATOM 32424 N N . CYS A 1 23 ? 23.671 -7.607 -31.878 1.00 10.00 267 CYS A N 22
ATOM 32425 C CA . CYS A 1 23 ? 24.142 -7.377 -30.509 1.00 10.00 267 CYS A CA 22
ATOM 32426 C C . CYS A 1 23 ? 22.973 -7.079 -29.548 1.00 10.00 267 CYS A C 22
ATOM 32427 O O . CYS A 1 23 ? 21.864 -6.753 -29.982 1.00 10.00 267 CYS A O 22
ATOM 32435 N N . ARG A 1 24 ? 23.220 -7.142 -28.234 1.00 10.00 268 ARG A N 22
ATOM 32436 C CA . ARG A 1 24 ? 22.306 -6.661 -27.185 1.00 10.00 268 ARG A CA 22
ATOM 32437 C C . ARG A 1 24 ? 23.042 -6.133 -25.951 1.00 10.00 268 ARG A C 22
ATOM 32438 O O . ARG A 1 24 ? 24.184 -6.512 -25.686 1.00 10.00 268 ARG A O 22
ATOM 32459 N N . MET A 1 25 ? 22.350 -5.308 -25.171 1.00 10.00 269 MET A N 22
ATOM 32460 C CA . MET A 1 25 ? 22.742 -4.822 -23.844 1.00 10.00 269 MET A CA 22
ATOM 32461 C C . MET A 1 25 ? 21.582 -5.028 -22.862 1.00 10.00 269 MET A C 22
ATOM 32462 O O . MET A 1 25 ? 20.415 -5.001 -23.262 1.00 10.00 269 MET A O 22
ATOM 32476 N N . ASP A 1 26 ? 21.887 -5.216 -21.577 1.00 10.00 270 ASP A N 22
ATOM 32477 C CA . ASP A 1 26 ? 20.908 -5.552 -20.536 1.00 10.00 270 ASP A CA 22
ATOM 32478 C C . ASP A 1 26 ? 21.249 -4.866 -19.200 1.00 10.00 270 ASP A C 22
ATOM 32479 O O . ASP A 1 26 ? 22.362 -4.993 -18.682 1.00 10.00 270 ASP A O 22
ATOM 32488 N N . PHE A 1 27 ? 20.281 -4.128 -18.654 1.00 10.00 271 PHE A N 22
ATOM 32489 C CA . PHE A 1 27 ? 20.361 -3.301 -17.443 1.00 10.00 271 PHE A CA 22
ATOM 32490 C C . PHE A 1 27 ? 19.312 -3.763 -16.413 1.00 10.00 271 PHE A C 22
ATOM 32491 O O . PHE A 1 27 ? 18.279 -4.323 -16.786 1.00 10.00 271 PHE A O 22
ATOM 32508 N N . LYS A 1 28 ? 19.525 -3.480 -15.121 1.00 10.00 272 LYS A N 22
ATOM 32509 C CA . LYS A 1 28 ? 18.577 -3.775 -14.026 1.00 10.00 272 LYS A CA 22
ATOM 32510 C C . LYS A 1 28 ? 18.056 -2.473 -13.413 1.00 10.00 272 LYS A C 22
ATOM 32511 O O . LYS A 1 28 ? 18.774 -1.785 -12.685 1.00 10.00 272 LYS A O 22
ATOM 32530 N N . VAL A 1 29 ? 16.814 -2.124 -13.753 1.00 10.00 273 VAL A N 22
ATOM 32531 C CA . VAL A 1 29 ? 16.157 -0.837 -13.467 1.00 10.00 273 VAL A CA 22
ATOM 32532 C C . VAL A 1 29 ? 15.065 -1.029 -12.408 1.00 10.00 273 VAL A C 22
ATOM 32533 O O . VAL A 1 29 ? 13.963 -1.497 -12.707 1.00 10.00 273 VAL A O 22
ATOM 32546 N N . SER A 1 30 ? 15.384 -0.706 -11.151 1.00 10.00 274 SER A N 22
ATOM 32547 C CA . SER A 1 30 ? 14.427 -0.707 -10.029 1.00 10.00 274 SER A CA 22
ATOM 32548 C C . SER A 1 30 ? 13.442 0.482 -10.090 1.00 10.00 274 SER A C 22
ATOM 32549 O O . SER A 1 30 ? 13.449 1.271 -11.039 1.00 10.00 274 SER A O 22
ATOM 32557 N N . GLY A 1 31 ? 12.598 0.625 -9.065 1.00 10.00 275 GLY A N 22
ATOM 32558 C CA . GLY A 1 31 ? 11.627 1.706 -8.856 1.00 10.00 275 GLY A CA 22
ATOM 32559 C C . GLY A 1 31 ? 10.170 1.261 -9.017 1.00 10.00 275 GLY A C 22
ATOM 32560 O O . GLY A 1 31 ? 9.868 0.287 -9.713 1.00 10.00 275 GLY A O 22
ATOM 32564 N N . LEU A 1 32 ? 9.259 2.001 -8.380 1.00 10.00 276 LEU A N 22
ATOM 32565 C CA . LEU A 1 32 ? 7.809 1.784 -8.415 1.00 10.00 276 LEU A CA 22
ATOM 32566 C C . LEU A 1 32 ? 7.077 3.142 -8.311 1.00 10.00 276 LEU A C 22
ATOM 32567 O O . LEU A 1 32 ? 7.349 3.875 -7.359 1.00 10.00 276 LEU A O 22
ATOM 32583 N N . PRO A 1 33 ? 6.172 3.511 -9.239 1.00 10.00 277 PRO A N 22
ATOM 32584 C CA . PRO A 1 33 ? 5.790 2.776 -10.448 1.00 10.00 277 PRO A CA 22
ATOM 32585 C C . PRO A 1 33 ? 6.939 2.681 -11.470 1.00 10.00 277 PRO A C 22
ATOM 32586 O O . PRO A 1 33 ? 7.974 3.340 -11.327 1.00 10.00 277 PRO A O 22
ATOM 32597 N N . ALA A 1 34 ? 6.760 1.844 -12.495 1.00 10.00 278 ALA A N 22
ATOM 32598 C CA . ALA A 1 34 ? 7.741 1.625 -13.560 1.00 10.00 278 ALA A CA 22
ATOM 32599 C C . ALA A 1 34 ? 8.110 2.952 -14.270 1.00 10.00 278 ALA A C 22
ATOM 32600 O O . ALA A 1 34 ? 7.203 3.665 -14.722 1.00 10.00 278 ALA A O 22
ATOM 32607 N N . PRO A 1 35 ? 9.404 3.322 -14.357 1.00 10.00 279 PRO A N 22
ATOM 32608 C CA . PRO A 1 35 ? 9.815 4.620 -14.888 1.00 10.00 279 PRO A CA 22
ATOM 32609 C C . PRO A 1 35 ? 9.584 4.754 -16.402 1.00 10.00 279 PRO A C 22
ATOM 32610 O O . PRO A 1 35 ? 9.663 3.784 -17.160 1.00 10.00 279 PRO A O 22
ATOM 32621 N N . ASP A 1 36 ? 9.345 5.986 -16.850 1.00 10.00 280 ASP A N 22
ATOM 32622 C CA . ASP A 1 36 ? 9.404 6.396 -18.255 1.00 10.00 280 ASP A CA 22
ATOM 32623 C C . ASP A 1 36 ? 10.861 6.385 -18.758 1.00 10.00 280 ASP A C 22
ATOM 32624 O O . ASP A 1 36 ? 11.775 6.750 -18.015 1.00 10.00 280 ASP A O 22
ATOM 32633 N N . VAL A 1 37 ? 11.076 5.967 -20.007 1.00 10.00 281 VAL A N 22
ATOM 32634 C CA . VAL A 1 37 ? 12.391 5.644 -20.593 1.00 10.00 281 VAL A CA 22
ATOM 32635 C C . VAL A 1 37 ? 12.724 6.579 -21.761 1.00 10.00 281 VAL A C 22
ATOM 32636 O O . VAL A 1 37 ? 11.953 6.681 -22.721 1.00 10.00 281 VAL A O 22
ATOM 32649 N N . SER A 1 38 ? 13.898 7.216 -21.702 1.00 10.00 282 SER A N 22
ATOM 32650 C CA . SER A 1 38 ? 14.459 8.080 -22.754 1.00 10.00 282 SER A CA 22
ATOM 32651 C C . SER A 1 38 ? 15.938 7.756 -23.001 1.00 10.00 282 SER A C 22
ATOM 32652 O O . SER A 1 38 ? 16.799 8.068 -22.173 1.00 10.00 282 SER A O 22
ATOM 32660 N N . TRP A 1 39 ? 16.237 7.100 -24.126 1.00 10.00 283 TRP A N 22
ATOM 32661 C CA . TRP A 1 39 ? 17.608 6.787 -24.553 1.00 10.00 283 TRP A CA 22
ATOM 32662 C C . TRP A 1 39 ? 18.300 7.962 -25.265 1.00 10.00 283 TRP A C 22
ATOM 32663 O O . TRP A 1 39 ? 17.659 8.806 -25.899 1.00 10.00 283 TRP A O 22
ATOM 32684 N N . TYR A 1 40 ? 19.631 7.975 -25.188 1.00 10.00 284 TYR A N 22
ATOM 32685 C CA . TYR A 1 40 ? 20.544 8.961 -25.771 1.00 10.00 284 TYR A CA 22
ATOM 32686 C C . TYR A 1 40 ? 21.833 8.295 -26.290 1.00 10.00 284 TYR A C 22
ATOM 32687 O O . TYR A 1 40 ? 22.196 7.199 -25.857 1.00 10.00 284 TYR A O 22
ATOM 32705 N N . LEU A 1 41 ? 22.548 8.987 -27.182 1.00 10.00 285 LEU A N 22
ATOM 32706 C CA . LEU A 1 41 ? 23.852 8.622 -27.751 1.00 10.00 285 LEU A CA 22
ATOM 32707 C C . LEU A 1 41 ? 24.683 9.888 -28.014 1.00 10.00 285 LEU A C 22
ATOM 32708 O O . LEU A 1 41 ? 24.274 10.753 -28.791 1.00 10.00 285 LEU A O 22
ATOM 32724 N N . ASN A 1 42 ? 25.847 10.007 -27.366 1.00 10.00 286 ASN A N 22
ATOM 32725 C CA . ASN A 1 42 ? 26.797 11.131 -27.470 1.00 10.00 286 ASN A CA 22
ATOM 32726 C C . ASN A 1 42 ? 26.191 12.532 -27.182 1.00 10.00 286 ASN A C 22
ATOM 32727 O O . ASN A 1 42 ? 26.780 13.556 -27.541 1.00 10.00 286 ASN A O 22
ATOM 32738 N N . GLY A 1 43 ? 25.016 12.592 -26.542 1.00 10.00 287 GLY A N 22
ATOM 32739 C CA . GLY A 1 43 ? 24.262 13.810 -26.209 1.00 10.00 287 GLY A CA 22
ATOM 32740 C C . GLY A 1 43 ? 23.026 14.073 -27.086 1.00 10.00 287 GLY A C 22
ATOM 32741 O O . GLY A 1 43 ? 22.189 14.902 -26.718 1.00 10.00 287 GLY A O 22
ATOM 32745 N N . ARG A 1 44 ? 22.869 13.365 -28.216 1.00 10.00 288 ARG A N 22
ATOM 32746 C CA . ARG A 1 44 ? 21.635 13.341 -29.031 1.00 10.00 288 ARG A CA 22
ATOM 32747 C C . ARG A 1 44 ? 20.646 12.305 -28.489 1.00 10.00 288 ARG A C 22
ATOM 32748 O O . ARG A 1 44 ? 21.053 11.333 -27.852 1.00 10.00 288 ARG A O 22
ATOM 32769 N N . THR A 1 45 ? 19.354 12.479 -28.759 1.00 10.00 289 THR A N 22
ATOM 32770 C CA . THR A 1 45 ? 18.301 11.496 -28.430 1.00 10.00 289 THR A CA 22
ATOM 32771 C C . THR A 1 45 ? 18.389 10.230 -29.292 1.00 10.00 289 THR A C 22
ATOM 32772 O O . THR A 1 45 ? 18.912 10.252 -30.410 1.00 10.00 289 THR A O 22
ATOM 32783 N N . VAL A 1 46 ? 17.818 9.129 -28.795 1.00 10.00 290 VAL A N 22
ATOM 32784 C CA . VAL A 1 46 ? 17.633 7.842 -29.491 1.00 10.00 290 VAL A CA 22
ATOM 32785 C C . VAL A 1 46 ? 16.187 7.372 -29.289 1.00 10.00 290 VAL A C 22
ATOM 32786 O O . VAL A 1 46 ? 15.604 7.573 -28.220 1.00 10.00 290 VAL A O 22
ATOM 32799 N N . GLN A 1 47 ? 15.595 6.751 -30.311 1.00 10.00 291 GLN A N 22
ATOM 32800 C CA . GLN A 1 47 ? 14.231 6.200 -30.305 1.00 10.00 291 GLN A CA 22
ATOM 32801 C C . GLN A 1 47 ? 14.222 4.775 -30.884 1.00 10.00 291 GLN A C 22
ATOM 32802 O O . GLN A 1 47 ? 15.102 4.405 -31.667 1.00 10.00 291 GLN A O 22
ATOM 32816 N N . SER A 1 48 ? 13.229 3.967 -30.503 1.00 10.00 292 SER A N 22
ATOM 32817 C CA . SER A 1 48 ? 13.063 2.592 -30.995 1.00 10.00 292 SER A CA 22
ATOM 32818 C C . SER A 1 48 ? 12.584 2.534 -32.454 1.00 10.00 292 SER A C 22
ATOM 32819 O O . SER A 1 48 ? 11.839 3.400 -32.921 1.00 10.00 292 SER A O 22
ATOM 32827 N N . ASP A 1 49 ? 12.990 1.486 -33.173 1.00 10.00 293 ASP A N 22
ATOM 32828 C CA . ASP A 1 49 ? 12.589 1.161 -34.550 1.00 10.00 293 ASP A CA 22
ATOM 32829 C C . ASP A 1 49 ? 12.718 -0.358 -34.831 1.00 10.00 293 ASP A C 22
ATOM 32830 O O . ASP A 1 49 ? 12.966 -1.154 -33.921 1.00 10.00 293 ASP A O 22
ATOM 32839 N N . ASP A 1 50 ? 12.523 -0.786 -36.082 1.00 10.00 294 ASP A N 22
ATOM 32840 C CA . ASP A 1 50 ? 12.582 -2.196 -36.507 1.00 10.00 294 ASP A CA 22
ATOM 32841 C C . ASP A 1 50 ? 13.947 -2.890 -36.272 1.00 10.00 294 ASP A C 22
ATOM 32842 O O . ASP A 1 50 ? 14.008 -4.121 -36.224 1.00 10.00 294 ASP A O 22
ATOM 32851 N N . LEU A 1 51 ? 15.030 -2.125 -36.086 1.00 10.00 295 LEU A N 22
ATOM 32852 C CA . LEU A 1 51 ? 16.405 -2.594 -35.858 1.00 10.00 295 LEU A CA 22
ATOM 32853 C C . LEU A 1 51 ? 16.945 -2.260 -34.451 1.00 10.00 295 LEU A C 22
ATOM 32854 O O . LEU A 1 51 ? 17.917 -2.878 -34.011 1.00 10.00 295 LEU A O 22
ATOM 32870 N N . HIS A 1 52 ? 16.307 -1.328 -33.737 1.00 10.00 296 HIS A N 22
ATOM 32871 C CA . HIS A 1 52 ? 16.667 -0.847 -32.398 1.00 10.00 296 HIS A CA 22
ATOM 32872 C C . HIS A 1 52 ? 15.498 -1.053 -31.425 1.00 10.00 296 HIS A C 22
ATOM 32873 O O . HIS A 1 52 ? 14.543 -0.271 -31.408 1.00 10.00 296 HIS A O 22
ATOM 32887 N N . LYS A 1 53 ? 15.545 -2.135 -30.640 1.00 10.00 297 LYS A N 22
ATOM 32888 C CA . LYS A 1 53 ? 14.417 -2.629 -29.829 1.00 10.00 297 LYS A CA 22
ATOM 32889 C C . LYS A 1 53 ? 14.715 -2.482 -28.333 1.00 10.00 297 LYS A C 22
ATOM 32890 O O . LYS A 1 53 ? 15.576 -3.182 -27.797 1.00 10.00 297 LYS A O 22
ATOM 32909 N N . MET A 1 54 ? 14.013 -1.558 -27.676 1.00 10.00 298 MET A N 22
ATOM 32910 C CA . MET A 1 54 ? 14.185 -1.184 -26.265 1.00 10.00 298 MET A CA 22
ATOM 32911 C C . MET A 1 54 ? 12.922 -1.514 -25.458 1.00 10.00 298 MET A C 22
ATOM 32912 O O . MET A 1 54 ? 11.874 -0.892 -25.651 1.00 10.00 298 MET A O 22
ATOM 32926 N N . ILE A 1 55 ? 13.017 -2.518 -24.580 1.00 10.00 299 ILE A N 22
ATOM 32927 C CA . ILE A 1 55 ? 11.902 -3.107 -23.812 1.00 10.00 299 ILE A CA 22
ATOM 32928 C C . ILE A 1 55 ? 12.291 -3.388 -22.350 1.00 10.00 299 ILE A C 22
ATOM 32929 O O . ILE A 1 55 ? 13.476 -3.464 -22.020 1.00 10.00 299 ILE A O 22
ATOM 32945 N N . VAL A 1 56 ? 11.298 -3.556 -21.468 1.00 10.00 300 VAL A N 22
ATOM 32946 C CA . VAL A 1 56 ? 11.465 -3.755 -20.013 1.00 10.00 300 VAL A CA 22
ATOM 32947 C C . VAL A 1 56 ? 10.630 -4.952 -19.542 1.00 10.00 300 VAL A C 22
ATOM 32948 O O . VAL A 1 56 ? 9.404 -4.957 -19.681 1.00 10.00 300 VAL A O 22
ATOM 32961 N N . SER A 1 57 ? 11.292 -5.979 -19.003 1.00 10.00 301 SER A N 22
ATOM 32962 C CA . SER A 1 57 ? 10.659 -7.161 -18.398 1.00 10.00 301 SER A CA 22
ATOM 32963 C C . SER A 1 57 ? 9.902 -6.826 -17.100 1.00 10.00 301 SER A C 22
ATOM 32964 O O . SER A 1 57 ? 10.145 -5.799 -16.463 1.00 10.00 301 SER A O 22
ATOM 32972 N N . GLU A 1 58 ? 9.018 -7.723 -16.656 1.00 10.00 302 GLU A N 22
ATOM 32973 C CA . GLU A 1 58 ? 8.194 -7.588 -15.442 1.00 10.00 302 GLU A CA 22
ATOM 32974 C C . GLU A 1 58 ? 9.031 -7.382 -14.160 1.00 10.00 302 GLU A C 22
ATOM 32975 O O . GLU A 1 58 ? 8.601 -6.703 -13.225 1.00 10.00 302 GLU A O 22
ATOM 32987 N N . LYS A 1 59 ? 10.248 -7.941 -14.120 1.00 10.00 303 LYS A N 22
ATOM 32988 C CA . LYS A 1 59 ? 11.214 -7.835 -13.008 1.00 10.00 303 LYS A CA 22
ATOM 32989 C C . LYS A 1 59 ? 12.116 -6.588 -13.059 1.00 10.00 303 LYS A C 22
ATOM 32990 O O . LYS A 1 59 ? 12.966 -6.415 -12.183 1.00 10.00 303 LYS A O 22
ATOM 33009 N N . GLY A 1 60 ? 11.962 -5.725 -14.067 1.00 10.00 304 GLY A N 22
ATOM 33010 C CA . GLY A 1 60 ? 12.754 -4.499 -14.254 1.00 10.00 304 GLY A CA 22
ATOM 33011 C C . GLY A 1 60 ? 14.043 -4.680 -15.070 1.00 10.00 304 GLY A C 22
ATOM 33012 O O . GLY A 1 60 ? 14.836 -3.743 -15.185 1.00 10.00 304 GLY A O 22
ATOM 33016 N N . LEU A 1 61 ? 14.274 -5.868 -15.643 1.00 10.00 305 LEU A N 22
ATOM 33017 C CA . LEU A 1 61 ? 15.346 -6.132 -16.610 1.00 10.00 305 LEU A CA 22
ATOM 33018 C C . LEU A 1 61 ? 15.056 -5.370 -17.919 1.00 10.00 305 LEU A C 22
ATOM 33019 O O . LEU A 1 61 ? 14.145 -5.730 -18.669 1.00 10.00 305 LEU A O 22
ATOM 33035 N N . HIS A 1 62 ? 15.790 -4.286 -18.167 1.00 10.00 306 HIS A N 22
ATOM 33036 C CA . HIS A 1 62 ? 15.673 -3.430 -19.347 1.00 10.00 306 HIS A CA 22
ATOM 33037 C C . HIS A 1 62 ? 16.697 -3.829 -20.423 1.00 10.00 306 HIS A C 22
ATOM 33038 O O . HIS A 1 62 ? 17.907 -3.700 -20.221 1.00 10.00 306 HIS A O 22
ATOM 33052 N N . SER A 1 63 ? 16.213 -4.316 -21.566 1.00 10.00 307 SER A N 22
ATOM 33053 C CA . SER A 1 63 ? 17.031 -4.754 -22.705 1.00 10.00 307 SER A CA 22
ATOM 33054 C C . SER A 1 63 ? 17.075 -3.711 -23.832 1.00 10.00 307 SER A C 22
ATOM 33055 O O . SER A 1 63 ? 16.109 -2.974 -24.051 1.00 10.00 307 SER A O 22
ATOM 33063 N N . LEU A 1 64 ? 18.178 -3.697 -24.586 1.00 10.00 308 LEU A N 22
ATOM 33064 C CA . LEU A 1 64 ? 18.436 -2.875 -25.776 1.00 10.00 308 LEU A CA 22
ATOM 33065 C C . LEU A 1 64 ? 19.076 -3.770 -26.855 1.00 10.00 308 LEU A C 22
ATOM 33066 O O . LEU A 1 64 ? 20.252 -4.121 -26.747 1.00 10.00 308 LEU A O 22
ATOM 33082 N N . ILE A 1 65 ? 18.311 -4.183 -27.867 1.00 10.00 309 ILE A N 22
ATOM 33083 C CA . ILE A 1 65 ? 18.774 -5.048 -28.966 1.00 10.00 309 ILE A CA 22
ATOM 33084 C C . ILE A 1 65 ? 19.147 -4.196 -30.195 1.00 10.00 309 ILE A C 22
ATOM 33085 O O . ILE A 1 65 ? 18.423 -3.268 -30.565 1.00 10.00 309 ILE A O 22
ATOM 33101 N N . PHE A 1 66 ? 20.244 -4.575 -30.858 1.00 10.00 310 PHE A N 22
ATOM 33102 C CA . PHE A 1 66 ? 20.739 -4.072 -32.143 1.00 10.00 310 PHE A CA 22
ATOM 33103 C C . PHE A 1 66 ? 20.691 -5.207 -33.182 1.00 10.00 310 PHE A C 22
ATOM 33104 O O . PHE A 1 66 ? 21.505 -6.131 -33.134 1.00 10.00 310 PHE A O 22
ATOM 33121 N N . GLU A 1 67 ? 19.739 -5.178 -34.116 1.00 10.00 311 GLU A N 22
ATOM 33122 C CA . GLU A 1 67 ? 19.605 -6.219 -35.152 1.00 10.00 311 GLU A CA 22
ATOM 33123 C C . GLU A 1 67 ? 20.805 -6.276 -36.120 1.00 10.00 311 GLU A C 22
ATOM 33124 O O . GLU A 1 67 ? 21.251 -7.363 -36.495 1.00 10.00 311 GLU A O 22
ATOM 33136 N N . VAL A 1 68 ? 21.332 -5.113 -36.526 1.00 10.00 312 VAL A N 22
ATOM 33137 C CA . VAL A 1 68 ? 22.477 -4.962 -37.445 1.00 10.00 312 VAL A CA 22
ATOM 33138 C C . VAL A 1 68 ? 23.224 -3.650 -37.159 1.00 10.00 312 VAL A C 22
ATOM 33139 O O . VAL A 1 68 ? 22.844 -2.576 -37.631 1.00 10.00 312 VAL A O 22
ATOM 33152 N N . VAL A 1 69 ? 24.261 -3.712 -36.318 1.00 10.00 313 VAL A N 22
ATOM 33153 C CA . VAL A 1 69 ? 25.040 -2.526 -35.908 1.00 10.00 313 VAL A CA 22
ATOM 33154 C C . VAL A 1 69 ? 25.908 -1.977 -37.056 1.00 10.00 313 VAL A C 22
ATOM 33155 O O . VAL A 1 69 ? 26.488 -2.748 -37.825 1.00 10.00 313 VAL A O 22
ATOM 33168 N N . ARG A 1 70 ? 26.039 -0.649 -37.165 1.00 10.00 314 ARG A N 22
ATOM 33169 C CA . ARG A 1 70 ? 26.899 0.066 -38.132 1.00 10.00 314 ARG A CA 22
ATOM 33170 C C . ARG A 1 70 ? 27.895 0.997 -37.436 1.00 10.00 314 ARG A C 22
ATOM 33171 O O . ARG A 1 70 ? 27.691 1.389 -36.290 1.00 10.00 314 ARG A O 22
ATOM 33192 N N . ALA A 1 71 ? 28.970 1.381 -38.130 1.00 10.00 315 ALA A N 22
ATOM 33193 C CA . ALA A 1 71 ? 30.063 2.188 -37.566 1.00 10.00 315 ALA A CA 22
ATOM 33194 C C . ALA A 1 71 ? 29.603 3.538 -36.965 1.00 10.00 315 ALA A C 22
ATOM 33195 O O . ALA A 1 71 ? 30.162 3.999 -35.967 1.00 10.00 315 ALA A O 22
ATOM 33202 N N . SER A 1 72 ? 28.550 4.144 -37.526 1.00 10.00 316 SER A N 22
ATOM 33203 C CA . SER A 1 72 ? 27.922 5.382 -37.028 1.00 10.00 316 SER A CA 22
ATOM 33204 C C . SER A 1 72 ? 27.243 5.230 -35.650 1.00 10.00 316 SER A C 22
ATOM 33205 O O . SER A 1 72 ? 27.065 6.214 -34.928 1.00 10.00 316 SER A O 22
ATOM 33213 N N . ASP A 1 73 ? 26.901 4.001 -35.239 1.00 10.00 317 ASP A N 22
ATOM 33214 C CA . ASP A 1 73 ? 26.261 3.691 -33.948 1.00 10.00 317 ASP A CA 22
ATOM 33215 C C . ASP A 1 73 ? 27.242 3.684 -32.755 1.00 10.00 317 ASP A C 22
ATOM 33216 O O . ASP A 1 73 ? 26.818 3.503 -31.612 1.00 10.00 317 ASP A O 22
ATOM 33225 N N . ALA A 1 74 ? 28.547 3.863 -32.988 1.00 10.00 318 ALA A N 22
ATOM 33226 C CA . ALA A 1 74 ? 29.558 3.909 -31.932 1.00 10.00 318 ALA A CA 22
ATOM 33227 C C . ALA A 1 74 ? 29.415 5.126 -30.988 1.00 10.00 318 ALA A C 22
ATOM 33228 O O . ALA A 1 74 ? 28.915 6.191 -31.372 1.00 10.00 318 ALA A O 22
ATOM 33235 N N . GLY A 1 75 ? 29.926 4.987 -29.760 1.00 10.00 319 GLY A N 22
ATOM 33236 C CA . GLY A 1 75 ? 30.002 6.055 -28.755 1.00 10.00 319 GLY A CA 22
ATOM 33237 C C . GLY A 1 75 ? 29.365 5.716 -27.404 1.00 10.00 319 GLY A C 22
ATOM 33238 O O . GLY A 1 75 ? 29.086 4.556 -27.092 1.00 10.00 319 GLY A O 22
ATOM 33242 N N . ALA A 1 76 ? 29.191 6.745 -26.572 1.00 10.00 320 ALA A N 22
ATOM 33243 C CA . ALA A 1 76 ? 28.597 6.678 -25.238 1.00 10.00 320 ALA A CA 22
ATOM 33244 C C . ALA A 1 76 ? 27.056 6.742 -25.296 1.00 10.00 320 ALA A C 22
ATOM 33245 O O . ALA A 1 76 ? 26.475 7.806 -25.535 1.00 10.00 320 ALA A O 22
ATOM 33252 N N . TYR A 1 77 ? 26.390 5.606 -25.084 1.00 10.00 321 TYR A N 22
ATOM 33253 C CA . TYR A 1 77 ? 24.942 5.525 -24.866 1.00 10.00 321 TYR A CA 22
ATOM 33254 C C . TYR A 1 77 ? 24.567 5.891 -23.423 1.00 10.00 321 TYR A C 22
ATOM 33255 O O . TYR A 1 77 ? 25.321 5.623 -22.482 1.00 10.00 321 TYR A O 22
ATOM 33273 N N . ALA A 1 78 ? 23.360 6.425 -23.232 1.00 10.00 322 ALA A N 22
ATOM 33274 C CA . ALA A 1 78 ? 22.754 6.618 -21.915 1.00 10.00 322 ALA A CA 22
ATOM 33275 C C . ALA A 1 78 ? 21.234 6.379 -21.933 1.00 10.00 322 ALA A C 22
ATOM 33276 O O . ALA A 1 78 ? 20.594 6.457 -22.982 1.00 10.00 322 ALA A O 22
ATOM 33283 N N . CYS A 1 79 ? 20.653 6.122 -20.760 1.00 10.00 323 CYS A N 22
ATOM 33284 C CA . CYS A 1 79 ? 19.231 5.856 -20.550 1.00 10.00 323 CYS A CA 22
ATOM 33285 C C . CYS A 1 79 ? 18.722 6.594 -19.305 1.00 10.00 323 CYS A C 22
ATOM 33286 O O . CYS A 1 79 ? 19.005 6.196 -18.171 1.00 10.00 323 CYS A O 22
ATOM 33294 N N . VAL A 1 80 ? 17.992 7.692 -19.516 1.00 10.00 324 VAL A N 22
ATOM 33295 C CA . VAL A 1 80 ? 17.249 8.409 -18.471 1.00 10.00 324 VAL A CA 22
ATOM 33296 C C . VAL A 1 80 ? 15.989 7.615 -18.106 1.00 10.00 324 VAL A C 22
ATOM 33297 O O . VAL A 1 80 ? 15.214 7.226 -18.985 1.00 10.00 324 VAL A O 22
ATOM 33310 N N . ALA A 1 81 ? 15.781 7.395 -16.807 1.00 10.00 325 ALA A N 22
ATOM 33311 C CA . ALA A 1 81 ? 14.648 6.690 -16.211 1.00 10.00 325 ALA A CA 22
ATOM 33312 C C . ALA A 1 81 ? 14.003 7.552 -15.110 1.00 10.00 325 ALA A C 22
ATOM 33313 O O . ALA A 1 81 ? 14.670 7.911 -14.136 1.00 10.00 325 ALA A O 22
ATOM 33320 N N . LYS A 1 82 ? 12.723 7.918 -15.266 1.00 10.00 326 LYS A N 22
ATOM 33321 C CA . LYS A 1 82 ? 11.996 8.859 -14.384 1.00 10.00 326 LYS A CA 22
ATOM 33322 C C . LYS A 1 82 ? 10.630 8.322 -13.952 1.00 10.00 326 LYS A C 22
ATOM 33323 O O . LYS A 1 82 ? 9.854 7.874 -14.794 1.00 10.00 326 LYS A O 22
ATOM 33342 N N . ASN A 1 83 ? 10.306 8.417 -12.662 1.00 10.00 327 ASN A N 22
ATOM 33343 C CA . ASN A 1 83 ? 8.953 8.205 -12.125 1.00 10.00 327 ASN A CA 22
ATOM 33344 C C . ASN A 1 83 ? 8.532 9.344 -11.168 1.00 10.00 327 ASN A C 22
ATOM 33345 O O . ASN A 1 83 ? 9.283 10.299 -10.946 1.00 10.00 327 ASN A O 22
ATOM 33356 N N . ARG A 1 84 ? 7.323 9.255 -10.593 1.00 10.00 328 ARG A N 22
ATOM 33357 C CA . ARG A 1 84 ? 6.741 10.254 -9.667 1.00 10.00 328 ARG A CA 22
ATOM 33358 C C . ARG A 1 84 ? 7.528 10.501 -8.367 1.00 10.00 328 ARG A C 22
ATOM 33359 O O . ARG A 1 84 ? 7.239 11.474 -7.668 1.00 10.00 328 ARG A O 22
ATOM 33380 N N . ALA A 1 85 ? 8.514 9.660 -8.045 1.00 10.00 329 ALA A N 22
ATOM 33381 C CA . ALA A 1 85 ? 9.330 9.738 -6.832 1.00 10.00 329 ALA A CA 22
ATOM 33382 C C . ALA A 1 85 ? 10.811 10.106 -7.077 1.00 10.00 329 ALA A C 22
ATOM 33383 O O . ALA A 1 85 ? 11.496 10.497 -6.126 1.00 10.00 329 ALA A O 22
ATOM 33390 N N . GLY A 1 86 ? 11.319 10.026 -8.315 1.00 10.00 330 GLY A N 22
ATOM 33391 C CA . GLY A 1 86 ? 12.700 10.408 -8.645 1.00 10.00 330 GLY A CA 22
ATOM 33392 C C . GLY A 1 86 ? 13.207 9.973 -10.026 1.00 10.00 330 GLY A C 22
ATOM 33393 O O . GLY A 1 86 ? 12.450 9.537 -10.896 1.00 10.00 330 GLY A O 22
ATOM 33397 N N . GLU A 1 87 ? 14.517 10.133 -10.224 1.00 10.00 331 GLU A N 22
ATOM 33398 C CA . GLU A 1 87 ? 15.238 10.012 -11.498 1.00 10.00 331 GLU A CA 22
ATOM 33399 C C . GLU A 1 87 ? 16.548 9.211 -11.347 1.00 10.00 331 GLU A C 22
ATOM 33400 O O . GLU A 1 87 ? 17.249 9.324 -10.337 1.00 10.00 331 GLU A O 22
ATOM 33412 N N . ALA A 1 88 ? 16.908 8.452 -12.385 1.00 10.00 332 ALA A N 22
ATOM 33413 C CA . ALA A 1 88 ? 18.221 7.838 -12.599 1.00 10.00 332 ALA A CA 22
ATOM 33414 C C . ALA A 1 88 ? 18.663 7.997 -14.071 1.00 10.00 332 ALA A C 22
ATOM 33415 O O . ALA A 1 88 ? 17.830 8.195 -14.959 1.00 10.00 332 ALA A O 22
ATOM 33422 N N . THR A 1 89 ? 19.969 7.891 -14.339 1.00 10.00 333 THR A N 22
ATOM 33423 C CA . THR A 1 89 ? 20.559 7.946 -15.693 1.00 10.00 333 THR A CA 22
ATOM 33424 C C . THR A 1 89 ? 21.684 6.918 -15.827 1.00 10.00 333 THR A C 22
ATOM 33425 O O . THR A 1 89 ? 22.798 7.135 -15.344 1.00 10.00 333 THR A O 22
ATOM 33436 N N . PHE A 1 90 ? 21.389 5.776 -16.448 1.00 10.00 334 PHE A N 22
ATOM 33437 C CA . PHE A 1 90 ? 22.353 4.700 -16.719 1.00 10.00 334 PHE A CA 22
ATOM 33438 C C . PHE A 1 90 ? 23.217 5.024 -17.954 1.00 10.00 334 PHE A C 22
ATOM 33439 O O . PHE A 1 90 ? 22.767 5.758 -18.836 1.00 10.00 334 PHE A O 22
ATOM 33456 N N . THR A 1 91 ? 24.430 4.463 -18.048 1.00 10.00 335 THR A N 22
ATOM 33457 C CA . THR A 1 91 ? 25.429 4.793 -19.095 1.00 10.00 335 THR A CA 22
ATOM 33458 C C . THR A 1 91 ? 26.241 3.559 -19.516 1.00 10.00 335 THR A C 22
ATOM 33459 O O . THR A 1 91 ? 26.555 2.707 -18.681 1.00 10.00 335 THR A O 22
ATOM 33470 N N . VAL A 1 92 ? 26.617 3.468 -20.798 1.00 10.00 336 VAL A N 22
ATOM 33471 C CA . VAL A 1 92 ? 27.538 2.460 -21.373 1.00 10.00 336 VAL A CA 22
ATOM 33472 C C . VAL A 1 92 ? 28.263 3.031 -22.607 1.00 10.00 336 VAL A C 22
ATOM 33473 O O . VAL A 1 92 ? 27.855 4.058 -23.147 1.00 10.00 336 VAL A O 22
ATOM 33486 N N . GLN A 1 93 ? 29.331 2.383 -23.082 1.00 10.00 337 GLN A N 22
ATOM 33487 C CA . GLN A 1 93 ? 30.085 2.777 -24.282 1.00 10.00 337 GLN A CA 22
ATOM 33488 C C . GLN A 1 93 ? 30.263 1.594 -25.252 1.00 10.00 337 GLN A C 22
ATOM 33489 O O . GLN A 1 93 ? 30.513 0.464 -24.823 1.00 10.00 337 GLN A O 22
ATOM 33503 N N . LEU A 1 94 ? 30.148 1.861 -26.557 1.00 10.00 338 LEU A N 22
ATOM 33504 C CA . LEU A 1 94 ? 30.216 0.881 -27.648 1.00 10.00 338 LEU A CA 22
ATOM 33505 C C . LEU A 1 94 ? 31.221 1.300 -28.736 1.00 10.00 338 LEU A C 22
ATOM 33506 O O . LEU A 1 94 ? 30.983 2.247 -29.485 1.00 10.00 338 LEU A O 22
ATOM 33522 N N . ASP A 1 95 ? 32.338 0.581 -28.844 1.00 10.00 339 ASP A N 22
ATOM 33523 C CA . ASP A 1 95 ? 33.307 0.685 -29.941 1.00 10.00 339 ASP A CA 22
ATOM 33524 C C . ASP A 1 95 ? 32.918 -0.245 -31.106 1.00 10.00 339 ASP A C 22
ATOM 33525 O O . ASP A 1 95 ? 33.315 -1.413 -31.144 1.00 10.00 339 ASP A O 22
ATOM 33534 N N . VAL A 1 96 ? 32.120 0.243 -32.061 1.00 10.00 340 VAL A N 22
ATOM 33535 C CA . VAL A 1 96 ? 31.792 -0.521 -33.280 1.00 10.00 340 VAL A CA 22
ATOM 33536 C C . VAL A 1 96 ? 33.030 -0.613 -34.178 1.00 10.00 340 VAL A C 22
ATOM 33537 O O . VAL A 1 96 ? 33.453 0.375 -34.783 1.00 10.00 340 VAL A O 22
ATOM 33550 N N . LEU A 1 97 ? 33.643 -1.795 -34.226 1.00 10.00 341 LEU A N 22
ATOM 33551 C CA . LEU A 1 97 ? 34.833 -2.117 -35.011 1.00 10.00 341 LEU A CA 22
ATOM 33552 C C . LEU A 1 97 ? 34.468 -2.198 -36.507 1.00 10.00 341 LEU A C 22
ATOM 33553 O O . LEU A 1 97 ? 33.920 -3.203 -36.970 1.00 10.00 341 LEU A O 22
ATOM 33569 N N . ALA A 1 98 ? 34.712 -1.116 -37.253 1.00 10.00 342 ALA A N 22
ATOM 33570 C CA . ALA A 1 98 ? 34.352 -0.984 -38.668 1.00 10.00 342 ALA A CA 22
ATOM 33571 C C . ALA A 1 98 ? 35.024 -2.042 -39.574 1.00 10.00 342 ALA A C 22
ATOM 33572 O O . ALA A 1 98 ? 36.181 -2.420 -39.347 1.00 10.00 342 ALA A O 22
ATOM 33579 N N . LYS A 1 99 ? 34.322 -2.489 -40.629 1.00 10.00 343 LYS A N 22
ATOM 33580 C CA . LYS A 1 99 ? 34.819 -3.483 -41.609 1.00 10.00 343 LYS A CA 22
ATOM 33581 C C . LYS A 1 99 ? 35.482 -2.883 -42.861 1.00 10.00 343 LYS A C 22
ATOM 33582 O O . LYS A 1 99 ? 36.158 -3.606 -43.598 1.00 10.00 343 LYS A O 22
ATOM 33601 N N . GLU A 1 100 ? 35.300 -1.583 -43.108 1.00 10.00 344 GLU A N 22
ATOM 33602 C CA . GLU A 1 100 ? 35.894 -0.819 -44.228 1.00 10.00 344 GLU A CA 22
ATOM 33603 C C . GLU A 1 100 ? 37.434 -0.743 -44.171 1.00 10.00 344 GLU A C 22
ATOM 33604 O O . GLU A 1 100 ? 38.078 -0.966 -45.222 1.00 10.00 344 GLU A O 22
ATOM 33617 N N . GLY A 1 1 ? -0.406 1.385 -0.534 1.00 10.00 -4 GLY A N 23
ATOM 33618 C CA . GLY A 1 1 ? 0.976 0.862 -0.475 1.00 10.00 -4 GLY A CA 23
ATOM 33619 C C . GLY A 1 1 ? 1.996 1.940 -0.810 1.00 10.00 -4 GLY A C 23
ATOM 33620 O O . GLY A 1 1 ? 1.733 2.814 -1.641 1.00 10.00 -4 GLY A O 23
ATOM 33626 N N . ALA A 1 2 ? 3.168 1.896 -0.167 1.00 10.00 -3 ALA A N 23
ATOM 33627 C CA . ALA A 1 2 ? 4.284 2.819 -0.416 1.00 10.00 -3 ALA A CA 23
ATOM 33628 C C . ALA A 1 2 ? 4.897 2.664 -1.828 1.00 10.00 -3 ALA A C 23
ATOM 33629 O O . ALA A 1 2 ? 4.735 1.632 -2.488 1.00 10.00 -3 ALA A O 23
ATOM 33636 N N . MET A 1 3 ? 5.625 3.690 -2.281 1.00 10.00 -2 MET A N 23
ATOM 33637 C CA . MET A 1 3 ? 6.302 3.773 -3.589 1.00 10.00 -2 MET A CA 23
ATOM 33638 C C . MET A 1 3 ? 7.595 4.622 -3.503 1.00 10.00 -2 MET A C 23
ATOM 33639 O O . MET A 1 3 ? 7.901 5.157 -2.430 1.00 10.00 -2 MET A O 23
ATOM 33653 N N . GLY A 1 4 ? 8.393 4.730 -4.576 1.00 10.00 -1 GLY A N 23
ATOM 33654 C CA . GLY A 1 4 ? 9.683 5.439 -4.520 1.00 10.00 -1 GLY A CA 23
ATOM 33655 C C . GLY A 1 4 ? 10.491 5.544 -5.830 1.00 10.00 -1 GLY A C 23
ATOM 33656 O O . GLY A 1 4 ? 10.133 4.952 -6.855 1.00 10.00 -1 GLY A O 23
ATOM 33660 N N . PRO A 1 5 ? 11.600 6.310 -5.814 1.00 10.00 249 PRO A N 23
ATOM 33661 C CA . PRO A 1 5 ? 12.381 6.642 -7.009 1.00 10.00 249 PRO A CA 23
ATOM 33662 C C . PRO A 1 5 ? 13.148 5.436 -7.590 1.00 10.00 249 PRO A C 23
ATOM 33663 O O . PRO A 1 5 ? 13.399 4.458 -6.874 1.00 10.00 249 PRO A O 23
ATOM 33674 N N . PRO A 1 6 ? 13.574 5.500 -8.868 1.00 10.00 250 PRO A N 23
ATOM 33675 C CA . PRO A 1 6 ? 14.423 4.476 -9.476 1.00 10.00 250 PRO A CA 23
ATOM 33676 C C . PRO A 1 6 ? 15.841 4.462 -8.879 1.00 10.00 250 PRO A C 23
ATOM 33677 O O . PRO A 1 6 ? 16.295 5.454 -8.298 1.00 10.00 250 PRO A O 23
ATOM 33688 N N . ARG A 1 7 ? 16.544 3.327 -9.013 1.00 10.00 251 ARG A N 23
ATOM 33689 C CA . ARG A 1 7 ? 17.843 3.051 -8.361 1.00 10.00 251 ARG A CA 23
ATOM 33690 C C . ARG A 1 7 ? 18.794 2.207 -9.221 1.00 10.00 251 ARG A C 23
ATOM 33691 O O . ARG A 1 7 ? 18.371 1.520 -10.153 1.00 10.00 251 ARG A O 23
ATOM 33712 N N . PHE A 1 8 ? 20.082 2.247 -8.875 1.00 10.00 252 PHE A N 23
ATOM 33713 C CA . PHE A 1 8 ? 21.181 1.553 -9.557 1.00 10.00 252 PHE A CA 23
ATOM 33714 C C . PHE A 1 8 ? 21.314 0.091 -9.090 1.00 10.00 252 PHE A C 23
ATOM 33715 O O . PHE A 1 8 ? 21.894 -0.179 -8.034 1.00 10.00 252 PHE A O 23
ATOM 33732 N N . ILE A 1 9 ? 20.771 -0.860 -9.860 1.00 10.00 253 ILE A N 23
ATOM 33733 C CA . ILE A 1 9 ? 20.878 -2.302 -9.568 1.00 10.00 253 ILE A CA 23
ATOM 33734 C C . ILE A 1 9 ? 22.121 -2.904 -10.246 1.00 10.00 253 ILE A C 23
ATOM 33735 O O . ILE A 1 9 ? 23.069 -3.281 -9.552 1.00 10.00 253 ILE A O 23
ATOM 33751 N N . GLN A 1 10 ? 22.144 -2.988 -11.583 1.00 10.00 254 GLN A N 23
ATOM 33752 C CA . GLN A 1 10 ? 23.290 -3.484 -12.364 1.00 10.00 254 GLN A CA 23
ATOM 33753 C C . GLN A 1 10 ? 23.286 -2.924 -13.798 1.00 10.00 254 GLN A C 23
ATOM 33754 O O . GLN A 1 10 ? 22.231 -2.819 -14.430 1.00 10.00 254 GLN A O 23
ATOM 33768 N N . VAL A 1 11 ? 24.476 -2.643 -14.335 1.00 10.00 255 VAL A N 23
ATOM 33769 C CA . VAL A 1 11 ? 24.722 -2.259 -15.739 1.00 10.00 255 VAL A CA 23
ATOM 33770 C C . VAL A 1 11 ? 25.780 -3.178 -16.376 1.00 10.00 255 VAL A C 23
ATOM 33771 O O . VAL A 1 11 ? 26.632 -3.711 -15.653 1.00 10.00 255 VAL A O 23
ATOM 33784 N N . PRO A 1 12 ? 25.777 -3.369 -17.709 1.00 10.00 256 PRO A N 23
ATOM 33785 C CA . PRO A 1 12 ? 26.851 -4.079 -18.407 1.00 10.00 256 PRO A CA 23
ATOM 33786 C C . PRO A 1 12 ? 28.156 -3.259 -18.436 1.00 10.00 256 PRO A C 23
ATOM 33787 O O . PRO A 1 12 ? 28.145 -2.026 -18.382 1.00 10.00 256 PRO A O 23
ATOM 33798 N N . GLU A 1 13 ? 29.294 -3.946 -18.560 1.00 10.00 257 GLU A N 23
ATOM 33799 C CA . GLU A 1 13 ? 30.594 -3.335 -18.892 1.00 10.00 257 GLU A CA 23
ATOM 33800 C C . GLU A 1 13 ? 30.650 -2.905 -20.375 1.00 10.00 257 GLU A C 23
ATOM 33801 O O . GLU A 1 13 ? 29.731 -3.187 -21.150 1.00 10.00 257 GLU A O 23
ATOM 33813 N N . ASN A 1 14 ? 31.727 -2.228 -20.797 1.00 10.00 258 ASN A N 23
ATOM 33814 C CA . ASN A 1 14 ? 31.938 -1.870 -22.207 1.00 10.00 258 ASN A CA 23
ATOM 33815 C C . ASN A 1 14 ? 31.982 -3.112 -23.130 1.00 10.00 258 ASN A C 23
ATOM 33816 O O . ASN A 1 14 ? 32.355 -4.213 -22.708 1.00 10.00 258 ASN A O 23
ATOM 33827 N N . MET A 1 15 ? 31.600 -2.927 -24.396 1.00 10.00 259 MET A N 23
ATOM 33828 C CA . MET A 1 15 ? 31.393 -3.989 -25.391 1.00 10.00 259 MET A CA 23
ATOM 33829 C C . MET A 1 15 ? 32.027 -3.637 -26.744 1.00 10.00 259 MET A C 23
ATOM 33830 O O . MET A 1 15 ? 32.233 -2.465 -27.065 1.00 10.00 259 MET A O 23
ATOM 33844 N N . SER A 1 16 ? 32.280 -4.654 -27.570 1.00 10.00 260 SER A N 23
ATOM 33845 C CA . SER A 1 16 ? 32.730 -4.520 -28.963 1.00 10.00 260 SER A CA 23
ATOM 33846 C C . SER A 1 16 ? 32.083 -5.583 -29.861 1.00 10.00 260 SER A C 23
ATOM 33847 O O . SER A 1 16 ? 31.983 -6.755 -29.487 1.00 10.00 260 SER A O 23
ATOM 33855 N N . ILE A 1 17 ? 31.589 -5.159 -31.030 1.00 10.00 261 ILE A N 23
ATOM 33856 C CA . ILE A 1 17 ? 30.752 -5.955 -31.949 1.00 10.00 261 ILE A CA 23
ATOM 33857 C C . ILE A 1 17 ? 31.181 -5.688 -33.400 1.00 10.00 261 ILE A C 23
ATOM 33858 O O . ILE A 1 17 ? 31.344 -4.535 -33.796 1.00 10.00 261 ILE A O 23
ATOM 33874 N N . ASP A 1 18 ? 31.359 -6.742 -34.199 1.00 10.00 262 ASP A N 23
ATOM 33875 C CA . ASP A 1 18 ? 31.639 -6.660 -35.641 1.00 10.00 262 ASP A CA 23
ATOM 33876 C C . ASP A 1 18 ? 30.480 -6.017 -36.429 1.00 10.00 262 ASP A C 23
ATOM 33877 O O . ASP A 1 18 ? 29.313 -6.376 -36.250 1.00 10.00 262 ASP A O 23
ATOM 33886 N N . GLU A 1 19 ? 30.793 -5.063 -37.311 1.00 10.00 263 GLU A N 23
ATOM 33887 C CA . GLU A 1 19 ? 29.819 -4.334 -38.136 1.00 10.00 263 GLU A CA 23
ATOM 33888 C C . GLU A 1 19 ? 28.880 -5.274 -38.924 1.00 10.00 263 GLU A C 23
ATOM 33889 O O . GLU A 1 19 ? 29.324 -6.180 -39.635 1.00 10.00 263 GLU A O 23
ATOM 33901 N N . GLY A 1 20 ? 27.568 -5.046 -38.799 1.00 10.00 264 GLY A N 23
ATOM 33902 C CA . GLY A 1 20 ? 26.497 -5.784 -39.474 1.00 10.00 264 GLY A CA 23
ATOM 33903 C C . GLY A 1 20 ? 25.828 -6.885 -38.635 1.00 10.00 264 GLY A C 23
ATOM 33904 O O . GLY A 1 20 ? 24.803 -7.425 -39.059 1.00 10.00 264 GLY A O 23
ATOM 33908 N N . ARG A 1 21 ? 26.366 -7.227 -37.454 1.00 10.00 265 ARG A N 23
ATOM 33909 C CA . ARG A 1 21 ? 25.769 -8.218 -36.536 1.00 10.00 265 ARG A CA 23
ATOM 33910 C C . ARG A 1 21 ? 24.532 -7.691 -35.792 1.00 10.00 265 ARG A C 23
ATOM 33911 O O . ARG A 1 21 ? 24.331 -6.481 -35.647 1.00 10.00 265 ARG A O 23
ATOM 33932 N N . PHE A 1 22 ? 23.751 -8.628 -35.253 1.00 10.00 266 PHE A N 23
ATOM 33933 C CA . PHE A 1 22 ? 22.794 -8.407 -34.164 1.00 10.00 266 PHE A CA 23
ATOM 33934 C C . PHE A 1 22 ? 23.530 -8.200 -32.824 1.00 10.00 266 PHE A C 23
ATOM 33935 O O . PHE A 1 22 ? 24.604 -8.771 -32.606 1.00 10.00 266 PHE A O 23
ATOM 33952 N N . CYS A 1 23 ? 22.943 -7.439 -31.898 1.00 10.00 267 CYS A N 23
ATOM 33953 C CA . CYS A 1 23 ? 23.406 -7.305 -30.511 1.00 10.00 267 CYS A CA 23
ATOM 33954 C C . CYS A 1 23 ? 22.232 -7.024 -29.549 1.00 10.00 267 CYS A C 23
ATOM 33955 O O . CYS A 1 23 ? 21.211 -6.461 -29.956 1.00 10.00 267 CYS A O 23
ATOM 33963 N N . ARG A 1 24 ? 22.393 -7.349 -28.258 1.00 10.00 268 ARG A N 23
ATOM 33964 C CA . ARG A 1 24 ? 21.549 -6.848 -27.158 1.00 10.00 268 ARG A CA 23
ATOM 33965 C C . ARG A 1 24 ? 22.347 -6.530 -25.888 1.00 10.00 268 ARG A C 23
ATOM 33966 O O . ARG A 1 24 ? 23.481 -6.984 -25.725 1.00 10.00 268 ARG A O 23
ATOM 33987 N N . MET A 1 25 ? 21.724 -5.787 -24.975 1.00 10.00 269 MET A N 23
ATOM 33988 C CA . MET A 1 25 ? 22.240 -5.398 -23.656 1.00 10.00 269 MET A CA 23
ATOM 33989 C C . MET A 1 25 ? 21.198 -5.659 -22.553 1.00 10.00 269 MET A C 23
ATOM 33990 O O . MET A 1 25 ? 20.003 -5.784 -22.831 1.00 10.00 269 MET A O 23
ATOM 34004 N N . ASP A 1 26 ? 21.648 -5.725 -21.296 1.00 10.00 270 ASP A N 23
ATOM 34005 C CA . ASP A 1 26 ? 20.872 -6.209 -20.143 1.00 10.00 270 ASP A CA 23
ATOM 34006 C C . ASP A 1 26 ? 21.072 -5.310 -18.906 1.00 10.00 270 ASP A C 23
ATOM 34007 O O . ASP A 1 26 ? 22.029 -5.476 -18.145 1.00 10.00 270 ASP A O 23
ATOM 34016 N N . PHE A 1 27 ? 20.177 -4.337 -18.709 1.00 10.00 271 PHE A N 23
ATOM 34017 C CA . PHE A 1 27 ? 20.207 -3.366 -17.607 1.00 10.00 271 PHE A CA 23
ATOM 34018 C C . PHE A 1 27 ? 19.161 -3.720 -16.538 1.00 10.00 271 PHE A C 23
ATOM 34019 O O . PHE A 1 27 ? 17.959 -3.703 -16.814 1.00 10.00 271 PHE A O 23
ATOM 34036 N N . LYS A 1 28 ? 19.591 -4.045 -15.312 1.00 10.00 272 LYS A N 23
ATOM 34037 C CA . LYS A 1 28 ? 18.680 -4.243 -14.169 1.00 10.00 272 LYS A CA 23
ATOM 34038 C C . LYS A 1 28 ? 18.242 -2.886 -13.601 1.00 10.00 272 LYS A C 23
ATOM 34039 O O . LYS A 1 28 ? 19.078 -2.017 -13.345 1.00 10.00 272 LYS A O 23
ATOM 34058 N N . VAL A 1 29 ? 16.937 -2.712 -13.396 1.00 10.00 273 VAL A N 23
ATOM 34059 C CA . VAL A 1 29 ? 16.281 -1.457 -12.976 1.00 10.00 273 VAL A CA 23
ATOM 34060 C C . VAL A 1 29 ? 15.289 -1.733 -11.835 1.00 10.00 273 VAL A C 23
ATOM 34061 O O . VAL A 1 29 ? 14.682 -2.804 -11.770 1.00 10.00 273 VAL A O 23
ATOM 34074 N N . SER A 1 30 ? 15.103 -0.758 -10.940 1.00 10.00 274 SER A N 23
ATOM 34075 C CA . SER A 1 30 ? 14.108 -0.771 -9.854 1.00 10.00 274 SER A CA 23
ATOM 34076 C C . SER A 1 30 ? 13.397 0.590 -9.724 1.00 10.00 274 SER A C 23
ATOM 34077 O O . SER A 1 30 ? 13.589 1.477 -10.559 1.00 10.00 274 SER A O 23
ATOM 34085 N N . GLY A 1 31 ? 12.553 0.750 -8.702 1.00 10.00 275 GLY A N 23
ATOM 34086 C CA . GLY A 1 31 ? 11.661 1.891 -8.451 1.00 10.00 275 GLY A CA 23
ATOM 34087 C C . GLY A 1 31 ? 10.181 1.535 -8.646 1.00 10.00 275 GLY A C 23
ATOM 34088 O O . GLY A 1 31 ? 9.849 0.534 -9.290 1.00 10.00 275 GLY A O 23
ATOM 34092 N N . LEU A 1 32 ? 9.283 2.360 -8.099 1.00 10.00 276 LEU A N 23
ATOM 34093 C CA . LEU A 1 32 ? 7.828 2.178 -8.173 1.00 10.00 276 LEU A CA 23
ATOM 34094 C C . LEU A 1 32 ? 7.109 3.547 -8.194 1.00 10.00 276 LEU A C 23
ATOM 34095 O O . LEU A 1 32 ? 7.390 4.365 -7.317 1.00 10.00 276 LEU A O 23
ATOM 34111 N N . PRO A 1 33 ? 6.192 3.830 -9.140 1.00 10.00 277 PRO A N 23
ATOM 34112 C CA . PRO A 1 33 ? 5.807 2.996 -10.282 1.00 10.00 277 PRO A CA 23
ATOM 34113 C C . PRO A 1 33 ? 6.948 2.834 -11.303 1.00 10.00 277 PRO A C 23
ATOM 34114 O O . PRO A 1 33 ? 7.984 3.502 -11.213 1.00 10.00 277 PRO A O 23
ATOM 34125 N N . ALA A 1 34 ? 6.762 1.929 -12.268 1.00 10.00 278 ALA A N 23
ATOM 34126 C CA . ALA A 1 34 ? 7.726 1.640 -13.331 1.00 10.00 278 ALA A CA 23
ATOM 34127 C C . ALA A 1 34 ? 8.082 2.917 -14.133 1.00 10.00 278 ALA A C 23
ATOM 34128 O O . ALA A 1 34 ? 7.169 3.580 -14.644 1.00 10.00 278 ALA A O 23
ATOM 34135 N N . PRO A 1 35 ? 9.371 3.303 -14.232 1.00 10.00 279 PRO A N 23
ATOM 34136 C CA . PRO A 1 35 ? 9.768 4.567 -14.849 1.00 10.00 279 PRO A CA 23
ATOM 34137 C C . PRO A 1 35 ? 9.571 4.584 -16.374 1.00 10.00 279 PRO A C 23
ATOM 34138 O O . PRO A 1 35 ? 9.694 3.562 -17.055 1.00 10.00 279 PRO A O 23
ATOM 34149 N N . ASP A 1 36 ? 9.326 5.775 -16.920 1.00 10.00 280 ASP A N 23
ATOM 34150 C CA . ASP A 1 36 ? 9.518 6.087 -18.339 1.00 10.00 280 ASP A CA 23
ATOM 34151 C C . ASP A 1 36 ? 11.024 6.189 -18.653 1.00 10.00 280 ASP A C 23
ATOM 34152 O O . ASP A 1 36 ? 11.805 6.625 -17.802 1.00 10.00 280 ASP A O 23
ATOM 34161 N N . VAL A 1 37 ? 11.440 5.794 -19.860 1.00 10.00 281 VAL A N 23
ATOM 34162 C CA . VAL A 1 37 ? 12.855 5.632 -20.249 1.00 10.00 281 VAL A CA 23
ATOM 34163 C C . VAL A 1 37 ? 13.182 6.323 -21.578 1.00 10.00 281 VAL A C 23
ATOM 34164 O O . VAL A 1 37 ? 12.429 6.222 -22.550 1.00 10.00 281 VAL A O 23
ATOM 34177 N N . SER A 1 38 ? 14.319 7.026 -21.620 1.00 10.00 282 SER A N 23
ATOM 34178 C CA . SER A 1 38 ? 14.828 7.791 -22.772 1.00 10.00 282 SER A CA 23
ATOM 34179 C C . SER A 1 38 ? 16.325 7.541 -22.980 1.00 10.00 282 SER A C 23
ATOM 34180 O O . SER A 1 38 ? 17.132 7.822 -22.089 1.00 10.00 282 SER A O 23
ATOM 34188 N N . TRP A 1 39 ? 16.699 7.005 -24.146 1.00 10.00 283 TRP A N 23
ATOM 34189 C CA . TRP A 1 39 ? 18.090 6.692 -24.498 1.00 10.00 283 TRP A CA 23
ATOM 34190 C C . TRP A 1 39 ? 18.817 7.841 -25.211 1.00 10.00 283 TRP A C 23
ATOM 34191 O O . TRP A 1 39 ? 18.208 8.701 -25.855 1.00 10.00 283 TRP A O 23
ATOM 34212 N N . TYR A 1 40 ? 20.146 7.816 -25.106 1.00 10.00 284 TYR A N 23
ATOM 34213 C CA . TYR A 1 40 ? 21.104 8.795 -25.618 1.00 10.00 284 TYR A CA 23
ATOM 34214 C C . TYR A 1 40 ? 22.388 8.105 -26.120 1.00 10.00 284 TYR A C 23
ATOM 34215 O O . TYR A 1 40 ? 22.697 6.981 -25.717 1.00 10.00 284 TYR A O 23
ATOM 34233 N N . LEU A 1 41 ? 23.156 8.800 -26.964 1.00 10.00 285 LEU A N 23
ATOM 34234 C CA . LEU A 1 41 ? 24.455 8.398 -27.518 1.00 10.00 285 LEU A CA 23
ATOM 34235 C C . LEU A 1 41 ? 25.353 9.632 -27.701 1.00 10.00 285 LEU A C 23
ATOM 34236 O O . LEU A 1 41 ? 25.014 10.541 -28.461 1.00 10.00 285 LEU A O 23
ATOM 34252 N N . ASN A 1 42 ? 26.490 9.675 -26.999 1.00 10.00 286 ASN A N 23
ATOM 34253 C CA . ASN A 1 42 ? 27.492 10.758 -27.018 1.00 10.00 286 ASN A CA 23
ATOM 34254 C C . ASN A 1 42 ? 26.943 12.174 -26.685 1.00 10.00 286 ASN A C 23
ATOM 34255 O O . ASN A 1 42 ? 27.626 13.176 -26.915 1.00 10.00 286 ASN A O 23
ATOM 34266 N N . GLY A 1 43 ? 25.717 12.272 -26.153 1.00 10.00 287 GLY A N 23
ATOM 34267 C CA . GLY A 1 43 ? 24.999 13.512 -25.820 1.00 10.00 287 GLY A CA 23
ATOM 34268 C C . GLY A 1 43 ? 23.793 13.828 -26.722 1.00 10.00 287 GLY A C 23
ATOM 34269 O O . GLY A 1 43 ? 22.959 14.658 -26.348 1.00 10.00 287 GLY A O 23
ATOM 34273 N N . ARG A 1 44 ? 23.658 13.164 -27.881 1.00 10.00 288 ARG A N 23
ATOM 34274 C CA . ARG A 1 44 ? 22.448 13.186 -28.731 1.00 10.00 288 ARG A CA 23
ATOM 34275 C C . ARG A 1 44 ? 21.403 12.193 -28.211 1.00 10.00 288 ARG A C 23
ATOM 34276 O O . ARG A 1 44 ? 21.756 11.226 -27.535 1.00 10.00 288 ARG A O 23
ATOM 34297 N N . THR A 1 45 ? 20.129 12.389 -28.541 1.00 10.00 289 THR A N 23
ATOM 34298 C CA . THR A 1 45 ? 19.044 11.429 -28.249 1.00 10.00 289 THR A CA 23
ATOM 34299 C C . THR A 1 45 ? 19.107 10.186 -29.148 1.00 10.00 289 THR A C 23
ATOM 34300 O O . THR A 1 45 ? 19.668 10.217 -30.248 1.00 10.00 289 THR A O 23
ATOM 34311 N N . VAL A 1 46 ? 18.490 9.088 -28.697 1.00 10.00 290 VAL A N 23
ATOM 34312 C CA . VAL A 1 46 ? 18.292 7.831 -29.441 1.00 10.00 290 VAL A CA 23
ATOM 34313 C C . VAL A 1 46 ? 16.841 7.373 -29.264 1.00 10.00 290 VAL A C 23
ATOM 34314 O O . VAL A 1 46 ? 16.501 6.667 -28.311 1.00 10.00 290 VAL A O 23
ATOM 34327 N N . GLN A 1 47 ? 15.962 7.802 -30.172 1.00 10.00 291 GLN A N 23
ATOM 34328 C CA . GLN A 1 47 ? 14.591 7.286 -30.272 1.00 10.00 291 GLN A CA 23
ATOM 34329 C C . GLN A 1 47 ? 14.601 5.826 -30.762 1.00 10.00 291 GLN A C 23
ATOM 34330 O O . GLN A 1 47 ? 15.413 5.455 -31.616 1.00 10.00 291 GLN A O 23
ATOM 34344 N N . SER A 1 48 ? 13.691 4.994 -30.249 1.00 10.00 292 SER A N 23
ATOM 34345 C CA . SER A 1 48 ? 13.490 3.618 -30.730 1.00 10.00 292 SER A CA 23
ATOM 34346 C C . SER A 1 48 ? 12.876 3.580 -32.140 1.00 10.00 292 SER A C 23
ATOM 34347 O O . SER A 1 48 ? 12.104 4.464 -32.526 1.00 10.00 292 SER A O 23
ATOM 34355 N N . ASP A 1 49 ? 13.203 2.544 -32.914 1.00 10.00 293 ASP A N 23
ATOM 34356 C CA . ASP A 1 49 ? 12.706 2.285 -34.274 1.00 10.00 293 ASP A CA 23
ATOM 34357 C C . ASP A 1 49 ? 12.745 0.779 -34.628 1.00 10.00 293 ASP A C 23
ATOM 34358 O O . ASP A 1 49 ? 12.999 -0.072 -33.773 1.00 10.00 293 ASP A O 23
ATOM 34367 N N . ASP A 1 50 ? 12.461 0.427 -35.886 1.00 10.00 294 ASP A N 23
ATOM 34368 C CA . ASP A 1 50 ? 12.420 -0.957 -36.386 1.00 10.00 294 ASP A CA 23
ATOM 34369 C C . ASP A 1 50 ? 13.752 -1.734 -36.254 1.00 10.00 294 ASP A C 23
ATOM 34370 O O . ASP A 1 50 ? 13.743 -2.967 -36.279 1.00 10.00 294 ASP A O 23
ATOM 34379 N N . LEU A 1 51 ? 14.886 -1.043 -36.073 1.00 10.00 295 LEU A N 23
ATOM 34380 C CA . LEU A 1 51 ? 16.232 -1.618 -35.918 1.00 10.00 295 LEU A CA 23
ATOM 34381 C C . LEU A 1 51 ? 16.836 -1.403 -34.514 1.00 10.00 295 LEU A C 23
ATOM 34382 O O . LEU A 1 51 ? 17.797 -2.088 -34.155 1.00 10.00 295 LEU A O 23
ATOM 34398 N N . HIS A 1 52 ? 16.264 -0.497 -33.716 1.00 10.00 296 HIS A N 23
ATOM 34399 C CA . HIS A 1 52 ? 16.710 -0.099 -32.376 1.00 10.00 296 HIS A CA 23
ATOM 34400 C C . HIS A 1 52 ? 15.550 -0.237 -31.381 1.00 10.00 296 HIS A C 23
ATOM 34401 O O . HIS A 1 52 ? 14.683 0.638 -31.303 1.00 10.00 296 HIS A O 23
ATOM 34415 N N . LYS A 1 53 ? 15.493 -1.360 -30.656 1.00 10.00 297 LYS A N 23
ATOM 34416 C CA . LYS A 1 53 ? 14.330 -1.766 -29.844 1.00 10.00 297 LYS A CA 23
ATOM 34417 C C . LYS A 1 53 ? 14.643 -1.682 -28.347 1.00 10.00 297 LYS A C 23
ATOM 34418 O O . LYS A 1 53 ? 15.629 -2.252 -27.876 1.00 10.00 297 LYS A O 23
ATOM 34437 N N . MET A 1 54 ? 13.801 -0.959 -27.609 1.00 10.00 298 MET A N 23
ATOM 34438 C CA . MET A 1 54 ? 13.962 -0.611 -26.191 1.00 10.00 298 MET A CA 23
ATOM 34439 C C . MET A 1 54 ? 12.687 -0.970 -25.413 1.00 10.00 298 MET A C 23
ATOM 34440 O O . MET A 1 54 ? 11.648 -0.327 -25.590 1.00 10.00 298 MET A O 23
ATOM 34454 N N . ILE A 1 55 ? 12.752 -2.007 -24.570 1.00 10.00 299 ILE A N 23
ATOM 34455 C CA . ILE A 1 55 ? 11.632 -2.531 -23.764 1.00 10.00 299 ILE A CA 23
ATOM 34456 C C . ILE A 1 55 ? 12.073 -2.888 -22.335 1.00 10.00 299 ILE A C 23
ATOM 34457 O O . ILE A 1 55 ? 13.268 -3.013 -22.062 1.00 10.00 299 ILE A O 23
ATOM 34473 N N . VAL A 1 56 ? 11.117 -3.075 -21.419 1.00 10.00 300 VAL A N 23
ATOM 34474 C CA . VAL A 1 56 ? 11.343 -3.429 -20.003 1.00 10.00 300 VAL A CA 23
ATOM 34475 C C . VAL A 1 56 ? 10.550 -4.691 -19.654 1.00 10.00 300 VAL A C 23
ATOM 34476 O O . VAL A 1 56 ? 9.319 -4.662 -19.568 1.00 10.00 300 VAL A O 23
ATOM 34489 N N . SER A 1 57 ? 11.253 -5.814 -19.498 1.00 10.00 301 SER A N 23
ATOM 34490 C CA . SER A 1 57 ? 10.680 -7.107 -19.091 1.00 10.00 301 SER A CA 23
ATOM 34491 C C . SER A 1 57 ? 10.318 -7.147 -17.598 1.00 10.00 301 SER A C 23
ATOM 34492 O O . SER A 1 57 ? 10.777 -6.325 -16.797 1.00 10.00 301 SER A O 23
ATOM 34500 N N . GLU A 1 58 ? 9.518 -8.145 -17.208 1.00 10.00 302 GLU A N 23
ATOM 34501 C CA . GLU A 1 58 ? 9.168 -8.448 -15.811 1.00 10.00 302 GLU A CA 23
ATOM 34502 C C . GLU A 1 58 ? 10.422 -8.703 -14.941 1.00 10.00 302 GLU A C 23
ATOM 34503 O O . GLU A 1 58 ? 11.496 -9.044 -15.450 1.00 10.00 302 GLU A O 23
ATOM 34515 N N . LYS A 1 59 ? 10.293 -8.511 -13.619 1.00 10.00 303 LYS A N 23
ATOM 34516 C CA . LYS A 1 59 ? 11.371 -8.494 -12.603 1.00 10.00 303 LYS A CA 23
ATOM 34517 C C . LYS A 1 59 ? 12.385 -7.339 -12.759 1.00 10.00 303 LYS A C 23
ATOM 34518 O O . LYS A 1 59 ? 13.361 -7.278 -12.008 1.00 10.00 303 LYS A O 23
ATOM 34537 N N . GLY A 1 60 ? 12.145 -6.400 -13.681 1.00 10.00 304 GLY A N 23
ATOM 34538 C CA . GLY A 1 60 ? 12.908 -5.156 -13.844 1.00 10.00 304 GLY A CA 23
ATOM 34539 C C . GLY A 1 60 ? 14.183 -5.311 -14.677 1.00 10.00 304 GLY A C 23
ATOM 34540 O O . GLY A 1 60 ? 15.268 -4.951 -14.216 1.00 10.00 304 GLY A O 23
ATOM 34544 N N . LEU A 1 61 ? 14.061 -5.820 -15.908 1.00 10.00 305 LEU A N 23
ATOM 34545 C CA . LEU A 1 61 ? 15.166 -5.983 -16.864 1.00 10.00 305 LEU A CA 23
ATOM 34546 C C . LEU A 1 61 ? 14.891 -5.162 -18.135 1.00 10.00 305 LEU A C 23
ATOM 34547 O O . LEU A 1 61 ? 14.091 -5.549 -18.989 1.00 10.00 305 LEU A O 23
ATOM 34563 N N . HIS A 1 62 ? 15.535 -4.001 -18.241 1.00 10.00 306 HIS A N 23
ATOM 34564 C CA . HIS A 1 62 ? 15.498 -3.129 -19.411 1.00 10.00 306 HIS A CA 23
ATOM 34565 C C . HIS A 1 62 ? 16.450 -3.635 -20.514 1.00 10.00 306 HIS A C 23
ATOM 34566 O O . HIS A 1 62 ? 17.674 -3.643 -20.354 1.00 10.00 306 HIS A O 23
ATOM 34580 N N . SER A 1 63 ? 15.878 -4.085 -21.632 1.00 10.00 307 SER A N 23
ATOM 34581 C CA . SER A 1 63 ? 16.604 -4.453 -22.854 1.00 10.00 307 SER A CA 23
ATOM 34582 C C . SER A 1 63 ? 16.912 -3.234 -23.735 1.00 10.00 307 SER A C 23
ATOM 34583 O O . SER A 1 63 ? 16.085 -2.329 -23.878 1.00 10.00 307 SER A O 23
ATOM 34591 N N . LEU A 1 64 ? 18.055 -3.285 -24.423 1.00 10.00 308 LEU A N 23
ATOM 34592 C CA . LEU A 1 64 ? 18.407 -2.466 -25.590 1.00 10.00 308 LEU A CA 23
ATOM 34593 C C . LEU A 1 64 ? 18.904 -3.426 -26.682 1.00 10.00 308 LEU A C 23
ATOM 34594 O O . LEU A 1 64 ? 19.852 -4.174 -26.443 1.00 10.00 308 LEU A O 23
ATOM 34610 N N . ILE A 1 65 ? 18.250 -3.457 -27.842 1.00 10.00 309 ILE A N 23
ATOM 34611 C CA . ILE A 1 65 ? 18.511 -4.395 -28.945 1.00 10.00 309 ILE A CA 23
ATOM 34612 C C . ILE A 1 65 ? 18.873 -3.629 -30.227 1.00 10.00 309 ILE A C 23
ATOM 34613 O O . ILE A 1 65 ? 18.234 -2.630 -30.568 1.00 10.00 309 ILE A O 23
ATOM 34629 N N . PHE A 1 66 ? 19.862 -4.145 -30.959 1.00 10.00 310 PHE A N 23
ATOM 34630 C CA . PHE A 1 66 ? 20.364 -3.664 -32.248 1.00 10.00 310 PHE A CA 23
ATOM 34631 C C . PHE A 1 66 ? 20.212 -4.771 -33.304 1.00 10.00 310 PHE A C 23
ATOM 34632 O O . PHE A 1 66 ? 20.894 -5.795 -33.232 1.00 10.00 310 PHE A O 23
ATOM 34649 N N . GLU A 1 67 ? 19.315 -4.602 -34.276 1.00 10.00 311 GLU A N 23
ATOM 34650 C CA . GLU A 1 67 ? 19.093 -5.591 -35.346 1.00 10.00 311 GLU A CA 23
ATOM 34651 C C . GLU A 1 67 ? 20.298 -5.738 -36.297 1.00 10.00 311 GLU A C 23
ATOM 34652 O O . GLU A 1 67 ? 20.665 -6.854 -36.672 1.00 10.00 311 GLU A O 23
ATOM 34664 N N . VAL A 1 68 ? 20.910 -4.615 -36.693 1.00 10.00 312 VAL A N 23
ATOM 34665 C CA . VAL A 1 68 ? 22.040 -4.535 -37.639 1.00 10.00 312 VAL A CA 23
ATOM 34666 C C . VAL A 1 68 ? 22.909 -3.309 -37.323 1.00 10.00 312 VAL A C 23
ATOM 34667 O O . VAL A 1 68 ? 22.657 -2.198 -37.793 1.00 10.00 312 VAL A O 23
ATOM 34680 N N . VAL A 1 69 ? 23.908 -3.484 -36.452 1.00 10.00 313 VAL A N 23
ATOM 34681 C CA . VAL A 1 69 ? 24.774 -2.381 -35.991 1.00 10.00 313 VAL A CA 23
ATOM 34682 C C . VAL A 1 69 ? 25.715 -1.878 -37.100 1.00 10.00 313 VAL A C 23
ATOM 34683 O O . VAL A 1 69 ? 26.269 -2.675 -37.863 1.00 10.00 313 VAL A O 23
ATOM 34696 N N . ARG A 1 70 ? 25.928 -0.560 -37.185 1.00 10.00 314 ARG A N 23
ATOM 34697 C CA . ARG A 1 70 ? 26.842 0.121 -38.126 1.00 10.00 314 ARG A CA 23
ATOM 34698 C C . ARG A 1 70 ? 27.928 0.917 -37.401 1.00 10.00 314 ARG A C 23
ATOM 34699 O O . ARG A 1 70 ? 27.776 1.269 -36.234 1.00 10.00 314 ARG A O 23
ATOM 34720 N N . ALA A 1 71 ? 29.020 1.243 -38.097 1.00 10.00 315 ALA A N 23
ATOM 34721 C CA . ALA A 1 71 ? 30.171 1.957 -37.527 1.00 10.00 315 ALA A CA 23
ATOM 34722 C C . ALA A 1 71 ? 29.807 3.323 -36.898 1.00 10.00 315 ALA A C 23
ATOM 34723 O O . ALA A 1 71 ? 30.392 3.723 -35.889 1.00 10.00 315 ALA A O 23
ATOM 34730 N N . SER A 1 72 ? 28.803 4.014 -37.453 1.00 10.00 316 SER A N 23
ATOM 34731 C CA . SER A 1 72 ? 28.254 5.279 -36.931 1.00 10.00 316 SER A CA 23
ATOM 34732 C C . SER A 1 72 ? 27.568 5.139 -35.555 1.00 10.00 316 SER A C 23
ATOM 34733 O O . SER A 1 72 ? 27.461 6.114 -34.807 1.00 10.00 316 SER A O 23
ATOM 34741 N N . ASP A 1 73 ? 27.136 3.929 -35.179 1.00 10.00 317 ASP A N 23
ATOM 34742 C CA . ASP A 1 73 ? 26.462 3.637 -33.903 1.00 10.00 317 ASP A CA 23
ATOM 34743 C C . ASP A 1 73 ? 27.431 3.507 -32.707 1.00 10.00 317 ASP A C 23
ATOM 34744 O O . ASP A 1 73 ? 26.981 3.352 -31.571 1.00 10.00 317 ASP A O 23
ATOM 34753 N N . ALA A 1 74 ? 28.750 3.555 -32.929 1.00 10.00 318 ALA A N 23
ATOM 34754 C CA . ALA A 1 74 ? 29.751 3.471 -31.864 1.00 10.00 318 ALA A CA 23
ATOM 34755 C C . ALA A 1 74 ? 29.715 4.676 -30.897 1.00 10.00 318 ALA A C 23
ATOM 34756 O O . ALA A 1 74 ? 29.378 5.802 -31.284 1.00 10.00 318 ALA A O 23
ATOM 34763 N N . GLY A 1 75 ? 30.132 4.454 -29.645 1.00 10.00 319 GLY A N 23
ATOM 34764 C CA . GLY A 1 75 ? 30.271 5.492 -28.615 1.00 10.00 319 GLY A CA 23
ATOM 34765 C C . GLY A 1 75 ? 29.661 5.141 -27.254 1.00 10.00 319 GLY A C 23
ATOM 34766 O O . GLY A 1 75 ? 29.318 3.989 -26.975 1.00 10.00 319 GLY A O 23
ATOM 34770 N N . ALA A 1 76 ? 29.575 6.149 -26.385 1.00 10.00 320 ALA A N 23
ATOM 34771 C CA . ALA A 1 76 ? 28.994 6.079 -25.046 1.00 10.00 320 ALA A CA 23
ATOM 34772 C C . ALA A 1 76 ? 27.459 6.226 -25.086 1.00 10.00 320 ALA A C 23
ATOM 34773 O O . ALA A 1 76 ? 26.934 7.332 -25.257 1.00 10.00 320 ALA A O 23
ATOM 34780 N N . TYR A 1 77 ? 26.733 5.115 -24.942 1.00 10.00 321 TYR A N 23
ATOM 34781 C CA . TYR A 1 77 ? 25.280 5.104 -24.740 1.00 10.00 321 TYR A CA 23
ATOM 34782 C C . TYR A 1 77 ? 24.907 5.430 -23.287 1.00 10.00 321 TYR A C 23
ATOM 34783 O O . TYR A 1 77 ? 25.622 5.067 -22.349 1.00 10.00 321 TYR A O 23
ATOM 34801 N N . ALA A 1 78 ? 23.741 6.047 -23.089 1.00 10.00 322 ALA A N 23
ATOM 34802 C CA . ALA A 1 78 ? 23.139 6.250 -21.772 1.00 10.00 322 ALA A CA 23
ATOM 34803 C C . ALA A 1 78 ? 21.604 6.156 -21.812 1.00 10.00 322 ALA A C 23
ATOM 34804 O O . ALA A 1 78 ? 20.992 6.325 -22.867 1.00 10.00 322 ALA A O 23
ATOM 34811 N N . CYS A 1 79 ? 20.979 5.934 -20.655 1.00 10.00 323 CYS A N 23
ATOM 34812 C CA . CYS A 1 79 ? 19.529 5.871 -20.470 1.00 10.00 323 CYS A CA 23
ATOM 34813 C C . CYS A 1 79 ? 19.106 6.637 -19.214 1.00 10.00 323 CYS A C 23
ATOM 34814 O O . CYS A 1 79 ? 19.544 6.307 -18.111 1.00 10.00 323 CYS A O 23
ATOM 34822 N N . VAL A 1 80 ? 18.254 7.650 -19.379 1.00 10.00 324 VAL A N 23
ATOM 34823 C CA . VAL A 1 80 ? 17.596 8.378 -18.285 1.00 10.00 324 VAL A CA 23
ATOM 34824 C C . VAL A 1 80 ? 16.240 7.724 -17.995 1.00 10.00 324 VAL A C 23
ATOM 34825 O O . VAL A 1 80 ? 15.423 7.557 -18.904 1.00 10.00 324 VAL A O 23
ATOM 34838 N N . ALA A 1 81 ? 16.001 7.358 -16.735 1.00 10.00 325 ALA A N 23
ATOM 34839 C CA . ALA A 1 81 ? 14.792 6.701 -16.235 1.00 10.00 325 ALA A CA 23
ATOM 34840 C C . ALA A 1 81 ? 14.098 7.572 -15.171 1.00 10.00 325 ALA A C 23
ATOM 34841 O O . ALA A 1 81 ? 14.740 7.992 -14.205 1.00 10.00 325 ALA A O 23
ATOM 34848 N N . LYS A 1 82 ? 12.803 7.870 -15.348 1.00 10.00 326 LYS A N 23
ATOM 34849 C CA . LYS A 1 82 ? 12.033 8.843 -14.543 1.00 10.00 326 LYS A CA 23
ATOM 34850 C C . LYS A 1 82 ? 10.664 8.303 -14.123 1.00 10.00 326 LYS A C 23
ATOM 34851 O O . LYS A 1 82 ? 9.917 7.796 -14.961 1.00 10.00 326 LYS A O 23
ATOM 34870 N N . ASN A 1 83 ? 10.306 8.463 -12.849 1.00 10.00 327 ASN A N 23
ATOM 34871 C CA . ASN A 1 83 ? 8.943 8.271 -12.331 1.00 10.00 327 ASN A CA 23
ATOM 34872 C C . ASN A 1 83 ? 8.490 9.471 -11.466 1.00 10.00 327 ASN A C 23
ATOM 34873 O O . ASN A 1 83 ? 9.229 10.445 -11.293 1.00 10.00 327 ASN A O 23
ATOM 34884 N N . ARG A 1 84 ? 7.268 9.413 -10.916 1.00 10.00 328 ARG A N 23
ATOM 34885 C CA . ARG A 1 84 ? 6.665 10.470 -10.071 1.00 10.00 328 ARG A CA 23
ATOM 34886 C C . ARG A 1 84 ? 7.423 10.796 -8.770 1.00 10.00 328 ARG A C 23
ATOM 34887 O O . ARG A 1 84 ? 7.131 11.819 -8.147 1.00 10.00 328 ARG A O 23
ATOM 34908 N N . ALA A 1 85 ? 8.385 9.964 -8.364 1.00 10.00 329 ALA A N 23
ATOM 34909 C CA . ALA A 1 85 ? 9.173 10.108 -7.138 1.00 10.00 329 ALA A CA 23
ATOM 34910 C C . ALA A 1 85 ? 10.651 10.496 -7.371 1.00 10.00 329 ALA A C 23
ATOM 34911 O O . ALA A 1 85 ? 11.296 10.982 -6.437 1.00 10.00 329 ALA A O 23
ATOM 34918 N N . GLY A 1 86 ? 11.199 10.328 -8.583 1.00 10.00 330 GLY A N 23
ATOM 34919 C CA . GLY A 1 86 ? 12.582 10.712 -8.899 1.00 10.00 330 GLY A CA 23
ATOM 34920 C C . GLY A 1 86 ? 13.129 10.208 -10.239 1.00 10.00 330 GLY A C 23
ATOM 34921 O O . GLY A 1 86 ? 12.401 9.710 -11.100 1.00 10.00 330 GLY A O 23
ATOM 34925 N N . GLU A 1 87 ? 14.443 10.369 -10.411 1.00 10.00 331 GLU A N 23
ATOM 34926 C CA . GLU A 1 87 ? 15.209 10.133 -11.643 1.00 10.00 331 GLU A CA 23
ATOM 34927 C C . GLU A 1 87 ? 16.497 9.329 -11.370 1.00 10.00 331 GLU A C 23
ATOM 34928 O O . GLU A 1 87 ? 17.141 9.499 -10.330 1.00 10.00 331 GLU A O 23
ATOM 34940 N N . ALA A 1 88 ? 16.898 8.490 -12.328 1.00 10.00 332 ALA A N 23
ATOM 34941 C CA . ALA A 1 88 ? 18.182 7.785 -12.383 1.00 10.00 332 ALA A CA 23
ATOM 34942 C C . ALA A 1 88 ? 18.758 7.797 -13.815 1.00 10.00 332 ALA A C 23
ATOM 34943 O O . ALA A 1 88 ? 18.021 7.981 -14.787 1.00 10.00 332 ALA A O 23
ATOM 34950 N N . THR A 1 89 ? 20.069 7.569 -13.954 1.00 10.00 333 THR A N 23
ATOM 34951 C CA . THR A 1 89 ? 20.778 7.497 -15.248 1.00 10.00 333 THR A CA 23
ATOM 34952 C C . THR A 1 89 ? 21.760 6.322 -15.282 1.00 10.00 333 THR A C 23
ATOM 34953 O O . THR A 1 89 ? 22.579 6.164 -14.374 1.00 10.00 333 THR A O 23
ATOM 34964 N N . PHE A 1 90 ? 21.703 5.514 -16.342 1.00 10.00 334 PHE A N 23
ATOM 34965 C CA . PHE A 1 90 ? 22.576 4.359 -16.602 1.00 10.00 334 PHE A CA 23
ATOM 34966 C C . PHE A 1 90 ? 23.464 4.615 -17.838 1.00 10.00 334 PHE A C 23
ATOM 34967 O O . PHE A 1 90 ? 23.069 5.381 -18.718 1.00 10.00 334 PHE A O 23
ATOM 34984 N N . THR A 1 91 ? 24.643 3.980 -17.929 1.00 10.00 335 THR A N 23
ATOM 34985 C CA . THR A 1 91 ? 25.661 4.237 -18.981 1.00 10.00 335 THR A CA 23
ATOM 34986 C C . THR A 1 91 ? 26.379 2.951 -19.428 1.00 10.00 335 THR A C 23
ATOM 34987 O O . THR A 1 91 ? 26.599 2.047 -18.617 1.00 10.00 335 THR A O 23
ATOM 34998 N N . VAL A 1 92 ? 26.789 2.877 -20.702 1.00 10.00 336 VAL A N 23
ATOM 34999 C CA . VAL A 1 92 ? 27.679 1.849 -21.295 1.00 10.00 336 VAL A CA 23
ATOM 35000 C C . VAL A 1 92 ? 28.470 2.431 -22.485 1.00 10.00 336 VAL A C 23
ATOM 35001 O O . VAL A 1 92 ? 28.164 3.523 -22.962 1.00 10.00 336 VAL A O 23
ATOM 35014 N N . GLN A 1 93 ? 29.475 1.715 -22.997 1.00 10.00 337 GLN A N 23
ATOM 35015 C CA . GLN A 1 93 ? 30.244 2.072 -24.199 1.00 10.00 337 GLN A CA 23
ATOM 35016 C C . GLN A 1 93 ? 30.287 0.901 -25.197 1.00 10.00 337 GLN A C 23
ATOM 35017 O O . GLN A 1 93 ? 30.495 -0.249 -24.801 1.00 10.00 337 GLN A O 23
ATOM 35031 N N . LEU A 1 94 ? 30.105 1.199 -26.488 1.00 10.00 338 LEU A N 23
ATOM 35032 C CA . LEU A 1 94 ? 30.060 0.239 -27.595 1.00 10.00 338 LEU A CA 23
ATOM 35033 C C . LEU A 1 94 ? 31.075 0.610 -28.691 1.00 10.00 338 LEU A C 23
ATOM 35034 O O . LEU A 1 94 ? 30.879 1.571 -29.435 1.00 10.00 338 LEU A O 23
ATOM 35050 N N . ASP A 1 95 ? 32.162 -0.152 -28.795 1.00 10.00 339 ASP A N 23
ATOM 35051 C CA . ASP A 1 95 ? 33.165 -0.056 -29.862 1.00 10.00 339 ASP A CA 23
ATOM 35052 C C . ASP A 1 95 ? 32.784 -0.953 -31.056 1.00 10.00 339 ASP A C 23
ATOM 35053 O O . ASP A 1 95 ? 33.180 -2.120 -31.135 1.00 10.00 339 ASP A O 23
ATOM 35062 N N . VAL A 1 96 ? 31.987 -0.426 -31.992 1.00 10.00 340 VAL A N 23
ATOM 35063 C CA . VAL A 1 96 ? 31.621 -1.134 -33.235 1.00 10.00 340 VAL A CA 23
ATOM 35064 C C . VAL A 1 96 ? 32.856 -1.300 -34.129 1.00 10.00 340 VAL A C 23
ATOM 35065 O O . VAL A 1 96 ? 33.414 -0.321 -34.631 1.00 10.00 340 VAL A O 23
ATOM 35078 N N . LEU A 1 97 ? 33.306 -2.543 -34.303 1.00 10.00 341 LEU A N 23
ATOM 35079 C CA . LEU A 1 97 ? 34.465 -2.936 -35.105 1.00 10.00 341 LEU A CA 23
ATOM 35080 C C . LEU A 1 97 ? 34.113 -2.866 -36.604 1.00 10.00 341 LEU A C 23
ATOM 35081 O O . LEU A 1 97 ? 33.512 -3.789 -37.161 1.00 10.00 341 LEU A O 23
ATOM 35097 N N . ALA A 1 98 ? 34.428 -1.735 -37.240 1.00 10.00 342 ALA A N 23
ATOM 35098 C CA . ALA A 1 98 ? 34.097 -1.442 -38.637 1.00 10.00 342 ALA A CA 23
ATOM 35099 C C . ALA A 1 98 ? 34.775 -2.397 -39.645 1.00 10.00 342 ALA A C 23
ATOM 35100 O O . ALA A 1 98 ? 35.883 -2.896 -39.411 1.00 10.00 342 ALA A O 23
ATOM 35107 N N . LYS A 1 99 ? 34.131 -2.604 -40.802 1.00 10.00 343 LYS A N 23
ATOM 35108 C CA . LYS A 1 99 ? 34.675 -3.328 -41.965 1.00 10.00 343 LYS A CA 23
ATOM 35109 C C . LYS A 1 99 ? 35.818 -2.555 -42.642 1.00 10.00 343 LYS A C 23
ATOM 35110 O O . LYS A 1 99 ? 36.836 -3.143 -43.013 1.00 10.00 343 LYS A O 23
ATOM 35129 N N . GLU A 1 100 ? 35.637 -1.241 -42.808 1.00 10.00 344 GLU A N 23
ATOM 35130 C CA . GLU A 1 100 ? 36.578 -0.291 -43.437 1.00 10.00 344 GLU A CA 23
ATOM 35131 C C . GLU A 1 100 ? 37.915 -0.153 -42.680 1.00 10.00 344 GLU A C 23
ATOM 35132 O O . GLU A 1 100 ? 38.978 -0.217 -43.342 1.00 10.00 344 GLU A O 23
ATOM 35145 N N . GLY A 1 1 ? -0.755 0.859 -1.096 1.00 10.00 -4 GLY A N 24
ATOM 35146 C CA . GLY A 1 1 ? 0.621 0.460 -0.730 1.00 10.00 -4 GLY A CA 24
ATOM 35147 C C . GLY A 1 1 ? 1.622 1.578 -0.991 1.00 10.00 -4 GLY A C 24
ATOM 35148 O O . GLY A 1 1 ? 1.381 2.458 -1.822 1.00 10.00 -4 GLY A O 24
ATOM 35154 N N . ALA A 1 2 ? 2.756 1.557 -0.283 1.00 10.00 -3 ALA A N 24
ATOM 35155 C CA . ALA A 1 2 ? 3.861 2.510 -0.461 1.00 10.00 -3 ALA A CA 24
ATOM 35156 C C . ALA A 1 2 ? 4.544 2.392 -1.844 1.00 10.00 -3 ALA A C 24
ATOM 35157 O O . ALA A 1 2 ? 4.435 1.368 -2.527 1.00 10.00 -3 ALA A O 24
ATOM 35164 N N . MET A 1 3 ? 5.271 3.440 -2.248 1.00 10.00 -2 MET A N 24
ATOM 35165 C CA . MET A 1 3 ? 5.989 3.557 -3.530 1.00 10.00 -2 MET A CA 24
ATOM 35166 C C . MET A 1 3 ? 7.281 4.398 -3.388 1.00 10.00 -2 MET A C 24
ATOM 35167 O O . MET A 1 3 ? 7.568 4.894 -2.292 1.00 10.00 -2 MET A O 24
ATOM 35181 N N . GLY A 1 4 ? 8.094 4.544 -4.445 1.00 10.00 -1 GLY A N 24
ATOM 35182 C CA . GLY A 1 4 ? 9.369 5.276 -4.354 1.00 10.00 -1 GLY A CA 24
ATOM 35183 C C . GLY A 1 4 ? 10.180 5.435 -5.655 1.00 10.00 -1 GLY A C 24
ATOM 35184 O O . GLY A 1 4 ? 9.843 4.863 -6.699 1.00 10.00 -1 GLY A O 24
ATOM 35188 N N . PRO A 1 5 ? 11.272 6.221 -5.611 1.00 10.00 249 PRO A N 24
ATOM 35189 C CA . PRO A 1 5 ? 12.058 6.580 -6.793 1.00 10.00 249 PRO A CA 24
ATOM 35190 C C . PRO A 1 5 ? 12.835 5.387 -7.390 1.00 10.00 249 PRO A C 24
ATOM 35191 O O . PRO A 1 5 ? 13.095 4.400 -6.690 1.00 10.00 249 PRO A O 24
ATOM 35202 N N . PRO A 1 6 ? 13.263 5.479 -8.666 1.00 10.00 250 PRO A N 24
ATOM 35203 C CA . PRO A 1 6 ? 14.197 4.528 -9.271 1.00 10.00 250 PRO A CA 24
ATOM 35204 C C . PRO A 1 6 ? 15.602 4.638 -8.649 1.00 10.00 250 PRO A C 24
ATOM 35205 O O . PRO A 1 6 ? 15.908 5.584 -7.913 1.00 10.00 250 PRO A O 24
ATOM 35216 N N . ARG A 1 7 ? 16.467 3.657 -8.937 1.00 10.00 251 ARG A N 24
ATOM 35217 C CA . ARG A 1 7 ? 17.802 3.507 -8.323 1.00 10.00 251 ARG A CA 24
ATOM 35218 C C . ARG A 1 7 ? 18.877 3.083 -9.333 1.00 10.00 251 ARG A C 24
ATOM 35219 O O . ARG A 1 7 ? 18.584 2.815 -10.498 1.00 10.00 251 ARG A O 24
ATOM 35240 N N . PHE A 1 8 ? 20.125 3.024 -8.871 1.00 10.00 252 PHE A N 24
ATOM 35241 C CA . PHE A 1 8 ? 21.329 2.735 -9.654 1.00 10.00 252 PHE A CA 24
ATOM 35242 C C . PHE A 1 8 ? 21.802 1.293 -9.395 1.00 10.00 252 PHE A C 24
ATOM 35243 O O . PHE A 1 8 ? 22.493 1.018 -8.409 1.00 10.00 252 PHE A O 24
ATOM 35260 N N . ILE A 1 9 ? 21.396 0.364 -10.266 1.00 10.00 253 ILE A N 24
ATOM 35261 C CA . ILE A 1 9 ? 21.715 -1.078 -10.219 1.00 10.00 253 ILE A CA 24
ATOM 35262 C C . ILE A 1 9 ? 22.565 -1.468 -11.456 1.00 10.00 253 ILE A C 24
ATOM 35263 O O . ILE A 1 9 ? 22.940 -0.607 -12.257 1.00 10.00 253 ILE A O 24
ATOM 35279 N N . GLN A 1 10 ? 22.933 -2.746 -11.583 1.00 10.00 254 GLN A N 24
ATOM 35280 C CA . GLN A 1 10 ? 23.945 -3.300 -12.495 1.00 10.00 254 GLN A CA 24
ATOM 35281 C C . GLN A 1 10 ? 23.861 -2.792 -13.949 1.00 10.00 254 GLN A C 24
ATOM 35282 O O . GLN A 1 10 ? 22.850 -2.975 -14.636 1.00 10.00 254 GLN A O 24
ATOM 35296 N N . VAL A 1 11 ? 24.974 -2.222 -14.422 1.00 10.00 255 VAL A N 24
ATOM 35297 C CA . VAL A 1 11 ? 25.253 -1.881 -15.829 1.00 10.00 255 VAL A CA 24
ATOM 35298 C C . VAL A 1 11 ? 26.289 -2.858 -16.423 1.00 10.00 255 VAL A C 24
ATOM 35299 O O . VAL A 1 11 ? 27.111 -3.397 -15.670 1.00 10.00 255 VAL A O 24
ATOM 35312 N N . PRO A 1 12 ? 26.308 -3.089 -17.749 1.00 10.00 256 PRO A N 24
ATOM 35313 C CA . PRO A 1 12 ? 27.386 -3.827 -18.409 1.00 10.00 256 PRO A CA 24
ATOM 35314 C C . PRO A 1 12 ? 28.670 -2.983 -18.519 1.00 10.00 256 PRO A C 24
ATOM 35315 O O . PRO A 1 12 ? 28.636 -1.748 -18.497 1.00 10.00 256 PRO A O 24
ATOM 35326 N N . GLU A 1 13 ? 29.816 -3.646 -18.681 1.00 10.00 257 GLU A N 24
ATOM 35327 C CA . GLU A 1 13 ? 31.094 -3.025 -19.068 1.00 10.00 257 GLU A CA 24
ATOM 35328 C C . GLU A 1 13 ? 31.046 -2.458 -20.506 1.00 10.00 257 GLU A C 24
ATOM 35329 O O . GLU A 1 13 ? 30.092 -2.701 -21.252 1.00 10.00 257 GLU A O 24
ATOM 35341 N N . ASN A 1 14 ? 32.087 -1.729 -20.932 1.00 10.00 258 ASN A N 24
ATOM 35342 C CA . ASN A 1 14 ? 32.240 -1.321 -22.336 1.00 10.00 258 ASN A CA 24
ATOM 35343 C C . ASN A 1 14 ? 32.330 -2.541 -23.284 1.00 10.00 258 ASN A C 24
ATOM 35344 O O . ASN A 1 14 ? 32.748 -3.633 -22.883 1.00 10.00 258 ASN A O 24
ATOM 35355 N N . MET A 1 15 ? 31.935 -2.353 -24.546 1.00 10.00 259 MET A N 24
ATOM 35356 C CA . MET A 1 15 ? 31.738 -3.423 -25.537 1.00 10.00 259 MET A CA 24
ATOM 35357 C C . MET A 1 15 ? 32.393 -3.092 -26.885 1.00 10.00 259 MET A C 24
ATOM 35358 O O . MET A 1 15 ? 32.560 -1.924 -27.242 1.00 10.00 259 MET A O 24
ATOM 35372 N N . SER A 1 16 ? 32.714 -4.127 -27.665 1.00 10.00 260 SER A N 24
ATOM 35373 C CA . SER A 1 16 ? 33.252 -4.033 -29.029 1.00 10.00 260 SER A CA 24
ATOM 35374 C C . SER A 1 16 ? 32.667 -5.132 -29.925 1.00 10.00 260 SER A C 24
ATOM 35375 O O . SER A 1 16 ? 32.723 -6.321 -29.596 1.00 10.00 260 SER A O 24
ATOM 35383 N N . ILE A 1 17 ? 32.032 -4.728 -31.031 1.00 10.00 261 ILE A N 24
ATOM 35384 C CA . ILE A 1 17 ? 31.174 -5.572 -31.884 1.00 10.00 261 ILE A CA 24
ATOM 35385 C C . ILE A 1 17 ? 31.525 -5.349 -33.361 1.00 10.00 261 ILE A C 24
ATOM 35386 O O . ILE A 1 17 ? 31.636 -4.207 -33.805 1.00 10.00 261 ILE A O 24
ATOM 35402 N N . ASP A 1 18 ? 31.698 -6.427 -34.129 1.00 10.00 262 ASP A N 24
ATOM 35403 C CA . ASP A 1 18 ? 31.914 -6.381 -35.583 1.00 10.00 262 ASP A CA 24
ATOM 35404 C C . ASP A 1 18 ? 30.695 -5.805 -36.333 1.00 10.00 262 ASP A C 24
ATOM 35405 O O . ASP A 1 18 ? 29.557 -6.232 -36.127 1.00 10.00 262 ASP A O 24
ATOM 35414 N N . GLU A 1 19 ? 30.930 -4.819 -37.200 1.00 10.00 263 GLU A N 24
ATOM 35415 C CA . GLU A 1 19 ? 29.904 -4.110 -37.973 1.00 10.00 263 GLU A CA 24
ATOM 35416 C C . GLU A 1 19 ? 29.005 -5.066 -38.787 1.00 10.00 263 GLU A C 24
ATOM 35417 O O . GLU A 1 19 ? 29.485 -5.956 -39.495 1.00 10.00 263 GLU A O 24
ATOM 35429 N N . GLY A 1 20 ? 27.687 -4.872 -38.692 1.00 10.00 264 GLY A N 24
ATOM 35430 C CA . GLY A 1 20 ? 26.649 -5.642 -39.386 1.00 10.00 264 GLY A CA 24
ATOM 35431 C C . GLY A 1 20 ? 26.019 -6.776 -38.562 1.00 10.00 264 GLY A C 24
ATOM 35432 O O . GLY A 1 20 ? 25.007 -7.341 -38.985 1.00 10.00 264 GLY A O 24
ATOM 35436 N N . ARG A 1 21 ? 26.577 -7.116 -37.389 1.00 10.00 265 ARG A N 24
ATOM 35437 C CA . ARG A 1 21 ? 26.019 -8.125 -36.467 1.00 10.00 265 ARG A CA 24
ATOM 35438 C C . ARG A 1 21 ? 24.740 -7.652 -35.760 1.00 10.00 265 ARG A C 24
ATOM 35439 O O . ARG A 1 21 ? 24.497 -6.451 -35.607 1.00 10.00 265 ARG A O 24
ATOM 35460 N N . PHE A 1 22 ? 23.983 -8.620 -35.239 1.00 10.00 266 PHE A N 24
ATOM 35461 C CA . PHE A 1 22 ? 23.047 -8.421 -34.129 1.00 10.00 266 PHE A CA 24
ATOM 35462 C C . PHE A 1 22 ? 23.816 -8.195 -32.813 1.00 10.00 266 PHE A C 24
ATOM 35463 O O . PHE A 1 22 ? 24.859 -8.815 -32.581 1.00 10.00 266 PHE A O 24
ATOM 35480 N N . CYS A 1 23 ? 23.282 -7.362 -31.919 1.00 10.00 267 CYS A N 24
ATOM 35481 C CA . CYS A 1 23 ? 23.744 -7.214 -30.538 1.00 10.00 267 CYS A CA 24
ATOM 35482 C C . CYS A 1 23 ? 22.577 -6.876 -29.587 1.00 10.00 267 CYS A C 24
ATOM 35483 O O . CYS A 1 23 ? 21.510 -6.430 -30.019 1.00 10.00 267 CYS A O 24
ATOM 35491 N N . ARG A 1 24 ? 22.795 -7.042 -28.278 1.00 10.00 268 ARG A N 24
ATOM 35492 C CA . ARG A 1 24 ? 21.929 -6.547 -27.196 1.00 10.00 268 ARG A CA 24
ATOM 35493 C C . ARG A 1 24 ? 22.741 -6.090 -25.982 1.00 10.00 268 ARG A C 24
ATOM 35494 O O . ARG A 1 24 ? 23.864 -6.547 -25.759 1.00 10.00 268 ARG A O 24
ATOM 35515 N N . MET A 1 25 ? 22.136 -5.228 -25.175 1.00 10.00 269 MET A N 24
ATOM 35516 C CA . MET A 1 25 ? 22.603 -4.765 -23.867 1.00 10.00 269 MET A CA 24
ATOM 35517 C C . MET A 1 25 ? 21.472 -4.925 -22.842 1.00 10.00 269 MET A C 24
ATOM 35518 O O . MET A 1 25 ? 20.293 -4.842 -23.193 1.00 10.00 269 MET A O 24
ATOM 35532 N N . ASP A 1 26 ? 21.822 -5.146 -21.574 1.00 10.00 270 ASP A N 24
ATOM 35533 C CA . ASP A 1 26 ? 20.884 -5.532 -20.511 1.00 10.00 270 ASP A CA 24
ATOM 35534 C C . ASP A 1 26 ? 21.238 -4.855 -19.173 1.00 10.00 270 ASP A C 24
ATOM 35535 O O . ASP A 1 26 ? 22.374 -4.939 -18.700 1.00 10.00 270 ASP A O 24
ATOM 35544 N N . PHE A 1 27 ? 20.260 -4.166 -18.579 1.00 10.00 271 PHE A N 24
ATOM 35545 C CA . PHE A 1 27 ? 20.397 -3.253 -17.438 1.00 10.00 271 PHE A CA 24
ATOM 35546 C C . PHE A 1 27 ? 19.359 -3.566 -16.350 1.00 10.00 271 PHE A C 24
ATOM 35547 O O . PHE A 1 27 ? 18.153 -3.550 -16.613 1.00 10.00 271 PHE A O 24
ATOM 35564 N N . LYS A 1 28 ? 19.802 -3.829 -15.114 1.00 10.00 272 LYS A N 24
ATOM 35565 C CA . LYS A 1 28 ? 18.900 -3.962 -13.953 1.00 10.00 272 LYS A CA 24
ATOM 35566 C C . LYS A 1 28 ? 18.307 -2.596 -13.580 1.00 10.00 272 LYS A C 24
ATOM 35567 O O . LYS A 1 28 ? 19.039 -1.611 -13.459 1.00 10.00 272 LYS A O 24
ATOM 35586 N N . VAL A 1 29 ? 16.986 -2.536 -13.406 1.00 10.00 273 VAL A N 24
ATOM 35587 C CA . VAL A 1 29 ? 16.198 -1.316 -13.136 1.00 10.00 273 VAL A CA 24
ATOM 35588 C C . VAL A 1 29 ? 15.165 -1.558 -12.022 1.00 10.00 273 VAL A C 24
ATOM 35589 O O . VAL A 1 29 ? 14.684 -2.679 -11.839 1.00 10.00 273 VAL A O 24
ATOM 35602 N N . SER A 1 30 ? 14.837 -0.516 -11.253 1.00 10.00 274 SER A N 24
ATOM 35603 C CA . SER A 1 30 ? 13.925 -0.569 -10.096 1.00 10.00 274 SER A CA 24
ATOM 35604 C C . SER A 1 30 ? 13.130 0.741 -9.923 1.00 10.00 274 SER A C 24
ATOM 35605 O O . SER A 1 30 ? 13.198 1.634 -10.772 1.00 10.00 274 SER A O 24
ATOM 35613 N N . GLY A 1 31 ? 12.362 0.853 -8.837 1.00 10.00 275 GLY A N 24
ATOM 35614 C CA . GLY A 1 31 ? 11.441 1.950 -8.506 1.00 10.00 275 GLY A CA 24
ATOM 35615 C C . GLY A 1 31 ? 9.967 1.571 -8.703 1.00 10.00 275 GLY A C 24
ATOM 35616 O O . GLY A 1 31 ? 9.648 0.600 -9.397 1.00 10.00 275 GLY A O 24
ATOM 35620 N N . LEU A 1 32 ? 9.060 2.346 -8.101 1.00 10.00 276 LEU A N 24
ATOM 35621 C CA . LEU A 1 32 ? 7.607 2.143 -8.165 1.00 10.00 276 LEU A CA 24
ATOM 35622 C C . LEU A 1 32 ? 6.867 3.501 -8.140 1.00 10.00 276 LEU A C 24
ATOM 35623 O O . LEU A 1 32 ? 7.138 4.295 -7.239 1.00 10.00 276 LEU A O 24
ATOM 35639 N N . PRO A 1 33 ? 5.945 3.804 -9.076 1.00 10.00 277 PRO A N 24
ATOM 35640 C CA . PRO A 1 33 ? 5.542 2.986 -10.223 1.00 10.00 277 PRO A CA 24
ATOM 35641 C C . PRO A 1 33 ? 6.668 2.822 -11.259 1.00 10.00 277 PRO A C 24
ATOM 35642 O O . PRO A 1 33 ? 7.709 3.483 -11.179 1.00 10.00 277 PRO A O 24
ATOM 35653 N N . ALA A 1 34 ? 6.462 1.919 -12.221 1.00 10.00 278 ALA A N 24
ATOM 35654 C CA . ALA A 1 34 ? 7.421 1.592 -13.278 1.00 10.00 278 ALA A CA 24
ATOM 35655 C C . ALA A 1 34 ? 7.841 2.852 -14.076 1.00 10.00 278 ALA A C 24
ATOM 35656 O O . ALA A 1 34 ? 6.964 3.549 -14.605 1.00 10.00 278 ALA A O 24
ATOM 35663 N N . PRO A 1 35 ? 9.146 3.185 -14.152 1.00 10.00 279 PRO A N 24
ATOM 35664 C CA . PRO A 1 35 ? 9.608 4.421 -14.781 1.00 10.00 279 PRO A CA 24
ATOM 35665 C C . PRO A 1 35 ? 9.461 4.418 -16.313 1.00 10.00 279 PRO A C 24
ATOM 35666 O O . PRO A 1 35 ? 9.389 3.368 -16.958 1.00 10.00 279 PRO A O 24
ATOM 35677 N N . ASP A 1 36 ? 9.462 5.615 -16.904 1.00 10.00 280 ASP A N 24
ATOM 35678 C CA . ASP A 1 36 ? 9.619 5.837 -18.347 1.00 10.00 280 ASP A CA 24
ATOM 35679 C C . ASP A 1 36 ? 11.037 5.462 -18.836 1.00 10.00 280 ASP A C 24
ATOM 35680 O O . ASP A 1 36 ? 11.952 5.252 -18.035 1.00 10.00 280 ASP A O 24
ATOM 35689 N N . VAL A 1 37 ? 11.229 5.405 -20.159 1.00 10.00 281 VAL A N 24
ATOM 35690 C CA . VAL A 1 37 ? 12.490 5.035 -20.831 1.00 10.00 281 VAL A CA 24
ATOM 35691 C C . VAL A 1 37 ? 12.849 6.071 -21.900 1.00 10.00 281 VAL A C 24
ATOM 35692 O O . VAL A 1 37 ? 12.067 6.317 -22.822 1.00 10.00 281 VAL A O 24
ATOM 35705 N N . SER A 1 38 ? 14.047 6.650 -21.794 1.00 10.00 282 SER A N 24
ATOM 35706 C CA . SER A 1 38 ? 14.705 7.460 -22.834 1.00 10.00 282 SER A CA 24
ATOM 35707 C C . SER A 1 38 ? 16.178 7.060 -22.980 1.00 10.00 282 SER A C 24
ATOM 35708 O O . SER A 1 38 ? 16.810 6.656 -22.000 1.00 10.00 282 SER A O 24
ATOM 35716 N N . TRP A 1 39 ? 16.737 7.209 -24.185 1.00 10.00 283 TRP A N 24
ATOM 35717 C CA . TRP A 1 39 ? 18.137 6.896 -24.507 1.00 10.00 283 TRP A CA 24
ATOM 35718 C C . TRP A 1 39 ? 18.843 8.042 -25.240 1.00 10.00 283 TRP A C 24
ATOM 35719 O O . TRP A 1 39 ? 18.213 8.890 -25.879 1.00 10.00 283 TRP A O 24
ATOM 35740 N N . TYR A 1 40 ? 20.174 8.037 -25.155 1.00 10.00 284 TYR A N 24
ATOM 35741 C CA . TYR A 1 40 ? 21.088 9.035 -25.708 1.00 10.00 284 TYR A CA 24
ATOM 35742 C C . TYR A 1 40 ? 22.386 8.385 -26.222 1.00 10.00 284 TYR A C 24
ATOM 35743 O O . TYR A 1 40 ? 22.758 7.293 -25.785 1.00 10.00 284 TYR A O 24
ATOM 35761 N N . LEU A 1 41 ? 23.097 9.083 -27.112 1.00 10.00 285 LEU A N 24
ATOM 35762 C CA . LEU A 1 41 ? 24.400 8.723 -27.683 1.00 10.00 285 LEU A CA 24
ATOM 35763 C C . LEU A 1 41 ? 25.241 9.989 -27.909 1.00 10.00 285 LEU A C 24
ATOM 35764 O O . LEU A 1 41 ? 24.845 10.871 -28.673 1.00 10.00 285 LEU A O 24
ATOM 35780 N N . ASN A 1 42 ? 26.393 10.088 -27.238 1.00 10.00 286 ASN A N 24
ATOM 35781 C CA . ASN A 1 42 ? 27.349 11.209 -27.297 1.00 10.00 286 ASN A CA 24
ATOM 35782 C C . ASN A 1 42 ? 26.748 12.608 -26.983 1.00 10.00 286 ASN A C 24
ATOM 35783 O O . ASN A 1 42 ? 27.371 13.634 -27.269 1.00 10.00 286 ASN A O 24
ATOM 35794 N N . GLY A 1 43 ? 25.541 12.663 -26.404 1.00 10.00 287 GLY A N 24
ATOM 35795 C CA . GLY A 1 43 ? 24.784 13.877 -26.063 1.00 10.00 287 GLY A CA 24
ATOM 35796 C C . GLY A 1 43 ? 23.544 14.142 -26.935 1.00 10.00 287 GLY A C 24
ATOM 35797 O O . GLY A 1 43 ? 22.705 14.965 -26.557 1.00 10.00 287 GLY A O 24
ATOM 35801 N N . ARG A 1 44 ? 23.388 13.446 -28.072 1.00 10.00 288 ARG A N 24
ATOM 35802 C CA . ARG A 1 44 ? 22.159 13.441 -28.897 1.00 10.00 288 ARG A CA 24
ATOM 35803 C C . ARG A 1 44 ? 21.162 12.394 -28.389 1.00 10.00 288 ARG A C 24
ATOM 35804 O O . ARG A 1 44 ? 21.558 11.422 -27.747 1.00 10.00 288 ARG A O 24
ATOM 35825 N N . THR A 1 45 ? 19.876 12.562 -28.691 1.00 10.00 289 THR A N 24
ATOM 35826 C CA . THR A 1 45 ? 18.812 11.586 -28.379 1.00 10.00 289 THR A CA 24
ATOM 35827 C C . THR A 1 45 ? 18.890 10.324 -29.249 1.00 10.00 289 THR A C 24
ATOM 35828 O O . THR A 1 45 ? 19.375 10.358 -30.383 1.00 10.00 289 THR A O 24
ATOM 35839 N N . VAL A 1 46 ? 18.346 9.215 -28.739 1.00 10.00 290 VAL A N 24
ATOM 35840 C CA . VAL A 1 46 ? 18.162 7.926 -29.429 1.00 10.00 290 VAL A CA 24
ATOM 35841 C C . VAL A 1 46 ? 16.741 7.423 -29.154 1.00 10.00 290 VAL A C 24
ATOM 35842 O O . VAL A 1 46 ? 16.440 6.950 -28.058 1.00 10.00 290 VAL A O 24
ATOM 35855 N N . GLN A 1 47 ? 15.842 7.569 -30.129 1.00 10.00 291 GLN A N 24
ATOM 35856 C CA . GLN A 1 47 ? 14.488 6.997 -30.076 1.00 10.00 291 GLN A CA 24
ATOM 35857 C C . GLN A 1 47 ? 14.511 5.472 -30.315 1.00 10.00 291 GLN A C 24
ATOM 35858 O O . GLN A 1 47 ? 15.467 4.933 -30.883 1.00 10.00 291 GLN A O 24
ATOM 35872 N N . SER A 1 48 ? 13.440 4.773 -29.926 1.00 10.00 292 SER A N 24
ATOM 35873 C CA . SER A 1 48 ? 13.206 3.372 -30.308 1.00 10.00 292 SER A CA 24
ATOM 35874 C C . SER A 1 48 ? 12.918 3.231 -31.812 1.00 10.00 292 SER A C 24
ATOM 35875 O O . SER A 1 48 ? 12.437 4.163 -32.467 1.00 10.00 292 SER A O 24
ATOM 35883 N N . ASP A 1 49 ? 13.204 2.055 -32.373 1.00 10.00 293 ASP A N 24
ATOM 35884 C CA . ASP A 1 49 ? 12.960 1.707 -33.781 1.00 10.00 293 ASP A CA 24
ATOM 35885 C C . ASP A 1 49 ? 12.774 0.184 -33.951 1.00 10.00 293 ASP A C 24
ATOM 35886 O O . ASP A 1 49 ? 13.099 -0.590 -33.049 1.00 10.00 293 ASP A O 24
ATOM 35895 N N . ASP A 1 50 ? 12.319 -0.276 -35.120 1.00 10.00 294 ASP A N 24
ATOM 35896 C CA . ASP A 1 50 ? 12.323 -1.700 -35.489 1.00 10.00 294 ASP A CA 24
ATOM 35897 C C . ASP A 1 50 ? 13.732 -2.329 -35.422 1.00 10.00 294 ASP A C 24
ATOM 35898 O O . ASP A 1 50 ? 13.874 -3.482 -35.010 1.00 10.00 294 ASP A O 24
ATOM 35907 N N . LEU A 1 51 ? 14.780 -1.566 -35.766 1.00 10.00 295 LEU A N 24
ATOM 35908 C CA . LEU A 1 51 ? 16.186 -1.973 -35.635 1.00 10.00 295 LEU A CA 24
ATOM 35909 C C . LEU A 1 51 ? 16.768 -1.766 -34.221 1.00 10.00 295 LEU A C 24
ATOM 35910 O O . LEU A 1 51 ? 17.829 -2.313 -33.913 1.00 10.00 295 LEU A O 24
ATOM 35926 N N . HIS A 1 52 ? 16.088 -1.000 -33.361 1.00 10.00 296 HIS A N 24
ATOM 35927 C CA . HIS A 1 52 ? 16.547 -0.581 -32.030 1.00 10.00 296 HIS A CA 24
ATOM 35928 C C . HIS A 1 52 ? 15.426 -0.716 -30.987 1.00 10.00 296 HIS A C 24
ATOM 35929 O O . HIS A 1 52 ? 14.859 0.273 -30.507 1.00 10.00 296 HIS A O 24
ATOM 35943 N N . LYS A 1 53 ? 15.076 -1.967 -30.665 1.00 10.00 297 LYS A N 24
ATOM 35944 C CA . LYS A 1 53 ? 13.996 -2.323 -29.728 1.00 10.00 297 LYS A CA 24
ATOM 35945 C C . LYS A 1 53 ? 14.381 -1.977 -28.282 1.00 10.00 297 LYS A C 24
ATOM 35946 O O . LYS A 1 53 ? 15.538 -2.133 -27.880 1.00 10.00 297 LYS A O 24
ATOM 35965 N N . MET A 1 54 ? 13.396 -1.520 -27.508 1.00 10.00 298 MET A N 24
ATOM 35966 C CA . MET A 1 54 ? 13.522 -1.019 -26.131 1.00 10.00 298 MET A CA 24
ATOM 35967 C C . MET A 1 54 ? 12.376 -1.573 -25.271 1.00 10.00 298 MET A C 24
ATOM 35968 O O . MET A 1 54 ? 11.233 -1.124 -25.395 1.00 10.00 298 MET A O 24
ATOM 35982 N N . ILE A 1 55 ? 12.663 -2.573 -24.431 1.00 10.00 299 ILE A N 24
ATOM 35983 C CA . ILE A 1 55 ? 11.673 -3.289 -23.604 1.00 10.00 299 ILE A CA 24
ATOM 35984 C C . ILE A 1 55 ? 12.161 -3.493 -22.162 1.00 10.00 299 ILE A C 24
ATOM 35985 O O . ILE A 1 55 ? 13.363 -3.450 -21.895 1.00 10.00 299 ILE A O 24
ATOM 36001 N N . VAL A 1 56 ? 11.235 -3.724 -21.226 1.00 10.00 300 VAL A N 24
ATOM 36002 C CA . VAL A 1 56 ? 11.505 -3.915 -19.788 1.00 10.00 300 VAL A CA 24
ATOM 36003 C C . VAL A 1 56 ? 10.712 -5.114 -19.260 1.00 10.00 300 VAL A C 24
ATOM 36004 O O . VAL A 1 56 ? 9.481 -5.072 -19.194 1.00 10.00 300 VAL A O 24
ATOM 36017 N N . SER A 1 57 ? 11.408 -6.195 -18.902 1.00 10.00 301 SER A N 24
ATOM 36018 C CA . SER A 1 57 ? 10.817 -7.371 -18.246 1.00 10.00 301 SER A CA 24
ATOM 36019 C C . SER A 1 57 ? 10.313 -7.032 -16.838 1.00 10.00 301 SER A C 24
ATOM 36020 O O . SER A 1 57 ? 10.928 -6.244 -16.113 1.00 10.00 301 SER A O 24
ATOM 36028 N N . GLU A 1 58 ? 9.219 -7.667 -16.414 1.00 10.00 302 GLU A N 24
ATOM 36029 C CA . GLU A 1 58 ? 8.533 -7.428 -15.132 1.00 10.00 302 GLU A CA 24
ATOM 36030 C C . GLU A 1 58 ? 9.384 -7.734 -13.880 1.00 10.00 302 GLU A C 24
ATOM 36031 O O . GLU A 1 58 ? 9.087 -7.245 -12.787 1.00 10.00 302 GLU A O 24
ATOM 36043 N N . LYS A 1 59 ? 10.473 -8.499 -14.040 1.00 10.00 303 LYS A N 24
ATOM 36044 C CA . LYS A 1 59 ? 11.484 -8.797 -13.008 1.00 10.00 303 LYS A CA 24
ATOM 36045 C C . LYS A 1 59 ? 12.449 -7.630 -12.716 1.00 10.00 303 LYS A C 24
ATOM 36046 O O . LYS A 1 59 ? 13.270 -7.739 -11.802 1.00 10.00 303 LYS A O 24
ATOM 36065 N N . GLY A 1 60 ? 12.362 -6.522 -13.461 1.00 10.00 304 GLY A N 24
ATOM 36066 C CA . GLY A 1 60 ? 13.207 -5.329 -13.305 1.00 10.00 304 GLY A CA 24
ATOM 36067 C C . GLY A 1 60 ? 14.473 -5.369 -14.166 1.00 10.00 304 GLY A C 24
ATOM 36068 O O . GLY A 1 60 ? 15.573 -5.106 -13.676 1.00 10.00 304 GLY A O 24
ATOM 36072 N N . LEU A 1 61 ? 14.328 -5.714 -15.450 1.00 10.00 305 LEU A N 24
ATOM 36073 C CA . LEU A 1 61 ? 15.428 -5.886 -16.407 1.00 10.00 305 LEU A CA 24
ATOM 36074 C C . LEU A 1 61 ? 15.085 -5.199 -17.741 1.00 10.00 305 LEU A C 24
ATOM 36075 O O . LEU A 1 61 ? 14.239 -5.676 -18.499 1.00 10.00 305 LEU A O 24
ATOM 36091 N N . HIS A 1 62 ? 15.713 -4.054 -18.008 1.00 10.00 306 HIS A N 24
ATOM 36092 C CA . HIS A 1 62 ? 15.607 -3.310 -19.263 1.00 10.00 306 HIS A CA 24
ATOM 36093 C C . HIS A 1 62 ? 16.603 -3.833 -20.313 1.00 10.00 306 HIS A C 24
ATOM 36094 O O . HIS A 1 62 ? 17.812 -3.866 -20.069 1.00 10.00 306 HIS A O 24
ATOM 36108 N N . SER A 1 63 ? 16.103 -4.210 -21.492 1.00 10.00 307 SER A N 24
ATOM 36109 C CA . SER A 1 63 ? 16.893 -4.650 -22.650 1.00 10.00 307 SER A CA 24
ATOM 36110 C C . SER A 1 63 ? 16.880 -3.610 -23.782 1.00 10.00 307 SER A C 24
ATOM 36111 O O . SER A 1 63 ? 15.854 -2.978 -24.057 1.00 10.00 307 SER A O 24
ATOM 36119 N N . LEU A 1 64 ? 18.020 -3.468 -24.463 1.00 10.00 308 LEU A N 24
ATOM 36120 C CA . LEU A 1 64 ? 18.296 -2.532 -25.561 1.00 10.00 308 LEU A CA 24
ATOM 36121 C C . LEU A 1 64 ? 18.980 -3.296 -26.706 1.00 10.00 308 LEU A C 24
ATOM 36122 O O . LEU A 1 64 ? 20.064 -3.848 -26.519 1.00 10.00 308 LEU A O 24
ATOM 36138 N N . ILE A 1 65 ? 18.330 -3.387 -27.868 1.00 10.00 309 ILE A N 24
ATOM 36139 C CA . ILE A 1 65 ? 18.752 -4.229 -29.006 1.00 10.00 309 ILE A CA 24
ATOM 36140 C C . ILE A 1 65 ? 19.397 -3.384 -30.124 1.00 10.00 309 ILE A C 24
ATOM 36141 O O . ILE A 1 65 ? 19.060 -2.213 -30.312 1.00 10.00 309 ILE A O 24
ATOM 36157 N N . PHE A 1 66 ? 20.270 -4.016 -30.913 1.00 10.00 310 PHE A N 24
ATOM 36158 C CA . PHE A 1 66 ? 20.785 -3.567 -32.211 1.00 10.00 310 PHE A CA 24
ATOM 36159 C C . PHE A 1 66 ? 20.604 -4.696 -33.241 1.00 10.00 310 PHE A C 24
ATOM 36160 O O . PHE A 1 66 ? 21.346 -5.677 -33.218 1.00 10.00 310 PHE A O 24
ATOM 36177 N N . GLU A 1 67 ? 19.617 -4.605 -34.134 1.00 10.00 311 GLU A N 24
ATOM 36178 C CA . GLU A 1 67 ? 19.391 -5.629 -35.172 1.00 10.00 311 GLU A CA 24
ATOM 36179 C C . GLU A 1 67 ? 20.543 -5.719 -36.193 1.00 10.00 311 GLU A C 24
ATOM 36180 O O . GLU A 1 67 ? 20.914 -6.815 -36.620 1.00 10.00 311 GLU A O 24
ATOM 36192 N N . VAL A 1 68 ? 21.113 -4.572 -36.585 1.00 10.00 312 VAL A N 24
ATOM 36193 C CA . VAL A 1 68 ? 22.220 -4.444 -37.550 1.00 10.00 312 VAL A CA 24
ATOM 36194 C C . VAL A 1 68 ? 23.065 -3.202 -37.228 1.00 10.00 312 VAL A C 24
ATOM 36195 O O . VAL A 1 68 ? 22.798 -2.095 -37.699 1.00 10.00 312 VAL A O 24
ATOM 36208 N N . VAL A 1 69 ? 24.064 -3.361 -36.354 1.00 10.00 313 VAL A N 24
ATOM 36209 C CA . VAL A 1 69 ? 24.928 -2.251 -35.906 1.00 10.00 313 VAL A CA 24
ATOM 36210 C C . VAL A 1 69 ? 25.818 -1.720 -37.044 1.00 10.00 313 VAL A C 24
ATOM 36211 O O . VAL A 1 69 ? 26.396 -2.503 -37.803 1.00 10.00 313 VAL A O 24
ATOM 36224 N N . ARG A 1 70 ? 25.957 -0.394 -37.165 1.00 10.00 314 ARG A N 24
ATOM 36225 C CA . ARG A 1 70 ? 26.818 0.305 -38.140 1.00 10.00 314 ARG A CA 24
ATOM 36226 C C . ARG A 1 70 ? 27.913 1.126 -37.456 1.00 10.00 314 ARG A C 24
ATOM 36227 O O . ARG A 1 70 ? 27.800 1.458 -36.279 1.00 10.00 314 ARG A O 24
ATOM 36248 N N . ALA A 1 71 ? 28.970 1.485 -38.189 1.00 10.00 315 ALA A N 24
ATOM 36249 C CA . ALA A 1 71 ? 30.120 2.224 -37.649 1.00 10.00 315 ALA A CA 24
ATOM 36250 C C . ALA A 1 71 ? 29.732 3.559 -36.969 1.00 10.00 315 ALA A C 24
ATOM 36251 O O . ALA A 1 71 ? 30.317 3.937 -35.952 1.00 10.00 315 ALA A O 24
ATOM 36258 N N . SER A 1 72 ? 28.701 4.240 -37.484 1.00 10.00 316 SER A N 24
ATOM 36259 C CA . SER A 1 72 ? 28.125 5.475 -36.923 1.00 10.00 316 SER A CA 24
ATOM 36260 C C . SER A 1 72 ? 27.457 5.302 -35.546 1.00 10.00 316 SER A C 24
ATOM 36261 O O . SER A 1 72 ? 27.234 6.293 -34.848 1.00 10.00 316 SER A O 24
ATOM 36269 N N . ASP A 1 73 ? 27.145 4.069 -35.129 1.00 10.00 317 ASP A N 24
ATOM 36270 C CA . ASP A 1 73 ? 26.538 3.754 -33.826 1.00 10.00 317 ASP A CA 24
ATOM 36271 C C . ASP A 1 73 ? 27.564 3.683 -32.674 1.00 10.00 317 ASP A C 24
ATOM 36272 O O . ASP A 1 73 ? 27.172 3.526 -31.517 1.00 10.00 317 ASP A O 24
ATOM 36281 N N . ALA A 1 74 ? 28.868 3.795 -32.951 1.00 10.00 318 ALA A N 24
ATOM 36282 C CA . ALA A 1 74 ? 29.907 3.827 -31.920 1.00 10.00 318 ALA A CA 24
ATOM 36283 C C . ALA A 1 74 ? 29.819 5.082 -31.020 1.00 10.00 318 ALA A C 24
ATOM 36284 O O . ALA A 1 74 ? 29.402 6.161 -31.460 1.00 10.00 318 ALA A O 24
ATOM 36291 N N . GLY A 1 75 ? 30.271 4.959 -29.767 1.00 10.00 319 GLY A N 24
ATOM 36292 C CA . GLY A 1 75 ? 30.333 6.048 -28.784 1.00 10.00 319 GLY A CA 24
ATOM 36293 C C . GLY A 1 75 ? 29.784 5.696 -27.398 1.00 10.00 319 GLY A C 24
ATOM 36294 O O . GLY A 1 75 ? 29.500 4.536 -27.088 1.00 10.00 319 GLY A O 24
ATOM 36298 N N . ALA A 1 76 ? 29.676 6.716 -26.544 1.00 10.00 320 ALA A N 24
ATOM 36299 C CA . ALA A 1 76 ? 29.116 6.649 -25.196 1.00 10.00 320 ALA A CA 24
ATOM 36300 C C . ALA A 1 76 ? 27.577 6.753 -25.224 1.00 10.00 320 ALA A C 24
ATOM 36301 O O . ALA A 1 76 ? 27.019 7.832 -25.453 1.00 10.00 320 ALA A O 24
ATOM 36308 N N . TYR A 1 77 ? 26.888 5.634 -25.002 1.00 10.00 321 TYR A N 24
ATOM 36309 C CA . TYR A 1 77 ? 25.442 5.589 -24.774 1.00 10.00 321 TYR A CA 24
ATOM 36310 C C . TYR A 1 77 ? 25.078 5.945 -23.327 1.00 10.00 321 TYR A C 24
ATOM 36311 O O . TYR A 1 77 ? 25.830 5.663 -22.389 1.00 10.00 321 TYR A O 24
ATOM 36329 N N . ALA A 1 78 ? 23.870 6.476 -23.137 1.00 10.00 322 ALA A N 24
ATOM 36330 C CA . ALA A 1 78 ? 23.236 6.610 -21.829 1.00 10.00 322 ALA A CA 24
ATOM 36331 C C . ALA A 1 78 ? 21.726 6.327 -21.891 1.00 10.00 322 ALA A C 24
ATOM 36332 O O . ALA A 1 78 ? 21.093 6.468 -22.939 1.00 10.00 322 ALA A O 24
ATOM 36339 N N . CYS A 1 79 ? 21.148 5.976 -20.744 1.00 10.00 323 CYS A N 24
ATOM 36340 C CA . CYS A 1 79 ? 19.727 5.716 -20.527 1.00 10.00 323 CYS A CA 24
ATOM 36341 C C . CYS A 1 79 ? 19.238 6.495 -19.299 1.00 10.00 323 CYS A C 24
ATOM 36342 O O . CYS A 1 79 ? 19.968 6.619 -18.312 1.00 10.00 323 CYS A O 24
ATOM 36350 N N . VAL A 1 80 ? 18.004 6.998 -19.343 1.00 10.00 324 VAL A N 24
ATOM 36351 C CA . VAL A 1 80 ? 17.358 7.774 -18.274 1.00 10.00 324 VAL A CA 24
ATOM 36352 C C . VAL A 1 80 ? 16.011 7.139 -17.918 1.00 10.00 324 VAL A C 24
ATOM 36353 O O . VAL A 1 80 ? 15.189 6.869 -18.799 1.00 10.00 324 VAL A O 24
ATOM 36366 N N . ALA A 1 81 ? 15.796 6.912 -16.621 1.00 10.00 325 ALA A N 24
ATOM 36367 C CA . ALA A 1 81 ? 14.610 6.292 -16.034 1.00 10.00 325 ALA A CA 24
ATOM 36368 C C . ALA A 1 81 ? 13.978 7.226 -14.987 1.00 10.00 325 ALA A C 24
ATOM 36369 O O . ALA A 1 81 ? 14.627 7.594 -14.005 1.00 10.00 325 ALA A O 24
ATOM 36376 N N . LYS A 1 82 ? 12.725 7.641 -15.209 1.00 10.00 326 LYS A N 24
ATOM 36377 C CA . LYS A 1 82 ? 11.999 8.641 -14.399 1.00 10.00 326 LYS A CA 24
ATOM 36378 C C . LYS A 1 82 ? 10.597 8.161 -14.027 1.00 10.00 326 LYS A C 24
ATOM 36379 O O . LYS A 1 82 ? 9.891 7.617 -14.875 1.00 10.00 326 LYS A O 24
ATOM 36398 N N . ASN A 1 83 ? 10.179 8.398 -12.784 1.00 10.00 327 ASN A N 24
ATOM 36399 C CA . ASN A 1 83 ? 8.795 8.239 -12.317 1.00 10.00 327 ASN A CA 24
ATOM 36400 C C . ASN A 1 83 ? 8.342 9.454 -11.473 1.00 10.00 327 ASN A C 24
ATOM 36401 O O . ASN A 1 83 ? 9.091 10.420 -11.296 1.00 10.00 327 ASN A O 24
ATOM 36412 N N . ARG A 1 84 ? 7.112 9.413 -10.940 1.00 10.00 328 ARG A N 24
ATOM 36413 C CA . ARG A 1 84 ? 6.512 10.476 -10.101 1.00 10.00 328 ARG A CA 24
ATOM 36414 C C . ARG A 1 84 ? 7.254 10.790 -8.787 1.00 10.00 328 ARG A C 24
ATOM 36415 O O . ARG A 1 84 ? 6.950 11.804 -8.156 1.00 10.00 328 ARG A O 24
ATOM 36436 N N . ALA A 1 85 ? 8.215 9.957 -8.378 1.00 10.00 329 ALA A N 24
ATOM 36437 C CA . ALA A 1 85 ? 8.986 10.088 -7.139 1.00 10.00 329 ALA A CA 24
ATOM 36438 C C . ALA A 1 85 ? 10.478 10.437 -7.346 1.00 10.00 329 ALA A C 24
ATOM 36439 O O . ALA A 1 85 ? 11.104 10.951 -6.414 1.00 10.00 329 ALA A O 24
ATOM 36446 N N . GLY A 1 86 ? 11.060 10.209 -8.533 1.00 10.00 330 GLY A N 24
ATOM 36447 C CA . GLY A 1 86 ? 12.468 10.536 -8.808 1.00 10.00 330 GLY A CA 24
ATOM 36448 C C . GLY A 1 86 ? 13.024 10.071 -10.160 1.00 10.00 330 GLY A C 24
ATOM 36449 O O . GLY A 1 86 ? 12.292 9.652 -11.059 1.00 10.00 330 GLY A O 24
ATOM 36453 N N . GLU A 1 87 ? 14.348 10.170 -10.294 1.00 10.00 331 GLU A N 24
ATOM 36454 C CA . GLU A 1 87 ? 15.139 9.957 -11.517 1.00 10.00 331 GLU A CA 24
ATOM 36455 C C . GLU A 1 87 ? 16.401 9.114 -11.240 1.00 10.00 331 GLU A C 24
ATOM 36456 O O . GLU A 1 87 ? 17.065 9.290 -10.214 1.00 10.00 331 GLU A O 24
ATOM 36468 N N . ALA A 1 88 ? 16.758 8.235 -12.181 1.00 10.00 332 ALA A N 24
ATOM 36469 C CA . ALA A 1 88 ? 18.024 7.501 -12.239 1.00 10.00 332 ALA A CA 24
ATOM 36470 C C . ALA A 1 88 ? 18.578 7.451 -13.679 1.00 10.00 332 ALA A C 24
ATOM 36471 O O . ALA A 1 88 ? 17.847 7.668 -14.653 1.00 10.00 332 ALA A O 24
ATOM 36478 N N . THR A 1 89 ? 19.869 7.138 -13.811 1.00 10.00 333 THR A N 24
ATOM 36479 C CA . THR A 1 89 ? 20.628 7.189 -15.076 1.00 10.00 333 THR A CA 24
ATOM 36480 C C . THR A 1 89 ? 21.603 6.011 -15.172 1.00 10.00 333 THR A C 24
ATOM 36481 O O . THR A 1 89 ? 22.178 5.590 -14.166 1.00 10.00 333 THR A O 24
ATOM 36492 N N . PHE A 1 90 ? 21.829 5.500 -16.384 1.00 10.00 334 PHE A N 24
ATOM 36493 C CA . PHE A 1 90 ? 22.769 4.412 -16.686 1.00 10.00 334 PHE A CA 24
ATOM 36494 C C . PHE A 1 90 ? 23.636 4.763 -17.910 1.00 10.00 334 PHE A C 24
ATOM 36495 O O . PHE A 1 90 ? 23.199 5.533 -18.768 1.00 10.00 334 PHE A O 24
ATOM 36512 N N . THR A 1 91 ? 24.840 4.189 -18.016 1.00 10.00 335 THR A N 24
ATOM 36513 C CA . THR A 1 91 ? 25.859 4.556 -19.029 1.00 10.00 335 THR A CA 24
ATOM 36514 C C . THR A 1 91 ? 26.649 3.330 -19.506 1.00 10.00 335 THR A C 24
ATOM 36515 O O . THR A 1 91 ? 26.942 2.431 -18.713 1.00 10.00 335 THR A O 24
ATOM 36526 N N . VAL A 1 92 ? 27.028 3.296 -20.790 1.00 10.00 336 VAL A N 24
ATOM 36527 C CA . VAL A 1 92 ? 27.924 2.292 -21.410 1.00 10.00 336 VAL A CA 24
ATOM 36528 C C . VAL A 1 92 ? 28.650 2.890 -22.631 1.00 10.00 336 VAL A C 24
ATOM 36529 O O . VAL A 1 92 ? 28.234 3.921 -23.158 1.00 10.00 336 VAL A O 24
ATOM 36542 N N . GLN A 1 93 ? 29.721 2.254 -23.114 1.00 10.00 337 GLN A N 24
ATOM 36543 C CA . GLN A 1 93 ? 30.449 2.642 -24.331 1.00 10.00 337 GLN A CA 24
ATOM 36544 C C . GLN A 1 93 ? 30.547 1.466 -25.317 1.00 10.00 337 GLN A C 24
ATOM 36545 O O . GLN A 1 93 ? 30.802 0.329 -24.912 1.00 10.00 337 GLN A O 24
ATOM 36559 N N . LEU A 1 94 ? 30.362 1.748 -26.610 1.00 10.00 338 LEU A N 24
ATOM 36560 C CA . LEU A 1 94 ? 30.366 0.781 -27.712 1.00 10.00 338 LEU A CA 24
ATOM 36561 C C . LEU A 1 94 ? 31.389 1.175 -28.789 1.00 10.00 338 LEU A C 24
ATOM 36562 O O . LEU A 1 94 ? 31.289 2.244 -29.392 1.00 10.00 338 LEU A O 24
ATOM 36578 N N . ASP A 1 95 ? 32.362 0.303 -29.047 1.00 10.00 339 ASP A N 24
ATOM 36579 C CA . ASP A 1 95 ? 33.397 0.444 -30.076 1.00 10.00 339 ASP A CA 24
ATOM 36580 C C . ASP A 1 95 ? 33.113 -0.492 -31.267 1.00 10.00 339 ASP A C 24
ATOM 36581 O O . ASP A 1 95 ? 33.573 -1.636 -31.309 1.00 10.00 339 ASP A O 24
ATOM 36590 N N . VAL A 1 96 ? 32.300 -0.027 -32.222 1.00 10.00 340 VAL A N 24
ATOM 36591 C CA . VAL A 1 96 ? 31.916 -0.793 -33.424 1.00 10.00 340 VAL A CA 24
ATOM 36592 C C . VAL A 1 96 ? 33.129 -1.002 -34.342 1.00 10.00 340 VAL A C 24
ATOM 36593 O O . VAL A 1 96 ? 33.635 -0.058 -34.955 1.00 10.00 340 VAL A O 24
ATOM 36606 N N . LEU A 1 97 ? 33.613 -2.242 -34.418 1.00 10.00 341 LEU A N 24
ATOM 36607 C CA . LEU A 1 97 ? 34.740 -2.684 -35.241 1.00 10.00 341 LEU A CA 24
ATOM 36608 C C . LEU A 1 97 ? 34.322 -2.722 -36.724 1.00 10.00 341 LEU A C 24
ATOM 36609 O O . LEU A 1 97 ? 33.577 -3.610 -37.144 1.00 10.00 341 LEU A O 24
ATOM 36625 N N . ALA A 1 98 ? 34.742 -1.724 -37.505 1.00 10.00 342 ALA A N 24
ATOM 36626 C CA . ALA A 1 98 ? 34.303 -1.516 -38.888 1.00 10.00 342 ALA A CA 24
ATOM 36627 C C . ALA A 1 98 ? 34.613 -2.704 -39.829 1.00 10.00 342 ALA A C 24
ATOM 36628 O O . ALA A 1 98 ? 35.699 -3.296 -39.780 1.00 10.00 342 ALA A O 24
ATOM 36635 N N . LYS A 1 99 ? 33.665 -3.011 -40.723 1.00 10.00 343 LYS A N 24
ATOM 36636 C CA . LYS A 1 99 ? 33.752 -4.000 -41.815 1.00 10.00 343 LYS A CA 24
ATOM 36637 C C . LYS A 1 99 ? 34.019 -3.329 -43.171 1.00 10.00 343 LYS A C 24
ATOM 36638 O O . LYS A 1 99 ? 34.704 -3.908 -44.018 1.00 10.00 343 LYS A O 24
ATOM 36657 N N . GLU A 1 100 ? 33.508 -2.108 -43.370 1.00 10.00 344 GLU A N 24
ATOM 36658 C CA . GLU A 1 100 ? 33.747 -1.244 -44.547 1.00 10.00 344 GLU A CA 24
ATOM 36659 C C . GLU A 1 100 ? 35.238 -0.917 -44.774 1.00 10.00 344 GLU A C 24
ATOM 36660 O O . GLU A 1 100 ? 35.943 -0.553 -43.803 1.00 10.00 344 GLU A O 24
ATOM 36673 N N . GLY A 1 1 ? -0.239 1.407 -0.556 1.00 10.00 -4 GLY A N 25
ATOM 36674 C CA . GLY A 1 1 ? 1.109 0.953 -0.150 1.00 10.00 -4 GLY A CA 25
ATOM 36675 C C . GLY A 1 1 ? 2.178 1.991 -0.465 1.00 10.00 -4 GLY A C 25
ATOM 36676 O O . GLY A 1 1 ? 1.961 2.895 -1.278 1.00 10.00 -4 GLY A O 25
ATOM 36682 N N . ALA A 1 2 ? 3.346 1.874 0.175 1.00 10.00 -3 ALA A N 25
ATOM 36683 C CA . ALA A 1 2 ? 4.515 2.730 -0.068 1.00 10.00 -3 ALA A CA 25
ATOM 36684 C C . ALA A 1 2 ? 5.107 2.554 -1.488 1.00 10.00 -3 ALA A C 25
ATOM 36685 O O . ALA A 1 2 ? 4.844 1.559 -2.172 1.00 10.00 -3 ALA A O 25
ATOM 36692 N N . MET A 1 3 ? 5.928 3.516 -1.922 1.00 10.00 -2 MET A N 25
ATOM 36693 C CA . MET A 1 3 ? 6.583 3.563 -3.242 1.00 10.00 -2 MET A CA 25
ATOM 36694 C C . MET A 1 3 ? 7.966 4.253 -3.176 1.00 10.00 -2 MET A C 25
ATOM 36695 O O . MET A 1 3 ? 8.393 4.663 -2.091 1.00 10.00 -2 MET A O 25
ATOM 36709 N N . GLY A 1 4 ? 8.688 4.393 -4.299 1.00 10.00 -1 GLY A N 25
ATOM 36710 C CA . GLY A 1 4 ? 10.007 5.050 -4.295 1.00 10.00 -1 GLY A CA 25
ATOM 36711 C C . GLY A 1 4 ? 10.704 5.218 -5.658 1.00 10.00 -1 GLY A C 25
ATOM 36712 O O . GLY A 1 4 ? 10.275 4.646 -6.666 1.00 10.00 -1 GLY A O 25
ATOM 36716 N N . PRO A 1 5 ? 11.796 6.005 -5.707 1.00 10.00 249 PRO A N 25
ATOM 36717 C CA . PRO A 1 5 ? 12.503 6.343 -6.945 1.00 10.00 249 PRO A CA 25
ATOM 36718 C C . PRO A 1 5 ? 13.309 5.160 -7.524 1.00 10.00 249 PRO A C 25
ATOM 36719 O O . PRO A 1 5 ? 13.624 4.210 -6.797 1.00 10.00 249 PRO A O 25
ATOM 36730 N N . PRO A 1 6 ? 13.708 5.222 -8.810 1.00 10.00 250 PRO A N 25
ATOM 36731 C CA . PRO A 1 6 ? 14.633 4.257 -9.409 1.00 10.00 250 PRO A CA 25
ATOM 36732 C C . PRO A 1 6 ? 16.056 4.386 -8.835 1.00 10.00 250 PRO A C 25
ATOM 36733 O O . PRO A 1 6 ? 16.425 5.418 -8.258 1.00 10.00 250 PRO A O 25
ATOM 36744 N N . ARG A 1 7 ? 16.871 3.334 -8.991 1.00 10.00 251 ARG A N 25
ATOM 36745 C CA . ARG A 1 7 ? 18.260 3.251 -8.497 1.00 10.00 251 ARG A CA 25
ATOM 36746 C C . ARG A 1 7 ? 19.132 2.313 -9.346 1.00 10.00 251 ARG A C 25
ATOM 36747 O O . ARG A 1 7 ? 18.630 1.571 -10.193 1.00 10.00 251 ARG A O 25
ATOM 36768 N N . PHE A 1 8 ? 20.443 2.354 -9.113 1.00 10.00 252 PHE A N 25
ATOM 36769 C CA . PHE A 1 8 ? 21.442 1.454 -9.701 1.00 10.00 252 PHE A CA 25
ATOM 36770 C C . PHE A 1 8 ? 21.373 0.041 -9.094 1.00 10.00 252 PHE A C 25
ATOM 36771 O O . PHE A 1 8 ? 21.137 -0.114 -7.892 1.00 10.00 252 PHE A O 25
ATOM 36788 N N . ILE A 1 9 ? 21.662 -0.979 -9.912 1.00 10.00 253 ILE A N 25
ATOM 36789 C CA . ILE A 1 9 ? 21.891 -2.376 -9.498 1.00 10.00 253 ILE A CA 25
ATOM 36790 C C . ILE A 1 9 ? 23.108 -2.930 -10.254 1.00 10.00 253 ILE A C 25
ATOM 36791 O O . ILE A 1 9 ? 24.133 -3.242 -9.644 1.00 10.00 253 ILE A O 25
ATOM 36807 N N . GLN A 1 10 ? 23.003 -3.031 -11.585 1.00 10.00 254 GLN A N 25
ATOM 36808 C CA . GLN A 1 10 ? 24.052 -3.507 -12.493 1.00 10.00 254 GLN A CA 25
ATOM 36809 C C . GLN A 1 10 ? 23.895 -2.865 -13.882 1.00 10.00 254 GLN A C 25
ATOM 36810 O O . GLN A 1 10 ? 22.783 -2.777 -14.411 1.00 10.00 254 GLN A O 25
ATOM 36824 N N . VAL A 1 11 ? 25.015 -2.463 -14.488 1.00 10.00 255 VAL A N 25
ATOM 36825 C CA . VAL A 1 11 ? 25.112 -1.946 -15.867 1.00 10.00 255 VAL A CA 25
ATOM 36826 C C . VAL A 1 11 ? 26.283 -2.615 -16.610 1.00 10.00 255 VAL A C 25
ATOM 36827 O O . VAL A 1 11 ? 27.259 -3.013 -15.961 1.00 10.00 255 VAL A O 25
ATOM 36840 N N . PRO A 1 12 ? 26.234 -2.750 -17.949 1.00 10.00 256 PRO A N 25
ATOM 36841 C CA . PRO A 1 12 ? 27.346 -3.296 -18.729 1.00 10.00 256 PRO A CA 25
ATOM 36842 C C . PRO A 1 12 ? 28.560 -2.350 -18.759 1.00 10.00 256 PRO A C 25
ATOM 36843 O O . PRO A 1 12 ? 28.424 -1.123 -18.755 1.00 10.00 256 PRO A O 25
ATOM 36854 N N . GLU A 1 13 ? 29.764 -2.926 -18.826 1.00 10.00 257 GLU A N 25
ATOM 36855 C CA . GLU A 1 13 ? 31.013 -2.214 -19.152 1.00 10.00 257 GLU A CA 25
ATOM 36856 C C . GLU A 1 13 ? 31.090 -1.879 -20.659 1.00 10.00 257 GLU A C 25
ATOM 36857 O O . GLU A 1 13 ? 30.212 -2.264 -21.435 1.00 10.00 257 GLU A O 25
ATOM 36869 N N . ASN A 1 14 ? 32.136 -1.168 -21.098 1.00 10.00 258 ASN A N 25
ATOM 36870 C CA . ASN A 1 14 ? 32.369 -0.834 -22.510 1.00 10.00 258 ASN A CA 25
ATOM 36871 C C . ASN A 1 14 ? 32.378 -2.085 -23.421 1.00 10.00 258 ASN A C 25
ATOM 36872 O O . ASN A 1 14 ? 33.149 -3.025 -23.206 1.00 10.00 258 ASN A O 25
ATOM 36883 N N . MET A 1 15 ? 31.503 -2.098 -24.430 1.00 10.00 259 MET A N 25
ATOM 36884 C CA . MET A 1 15 ? 31.296 -3.200 -25.380 1.00 10.00 259 MET A CA 25
ATOM 36885 C C . MET A 1 15 ? 31.986 -2.932 -26.727 1.00 10.00 259 MET A C 25
ATOM 36886 O O . MET A 1 15 ? 32.248 -1.783 -27.091 1.00 10.00 259 MET A O 25
ATOM 36900 N N . SER A 1 16 ? 32.240 -3.995 -27.493 1.00 10.00 260 SER A N 25
ATOM 36901 C CA . SER A 1 16 ? 32.847 -3.949 -28.832 1.00 10.00 260 SER A CA 25
ATOM 36902 C C . SER A 1 16 ? 32.296 -5.063 -29.731 1.00 10.00 260 SER A C 25
ATOM 36903 O O . SER A 1 16 ? 32.471 -6.249 -29.440 1.00 10.00 260 SER A O 25
ATOM 36911 N N . ILE A 1 17 ? 31.589 -4.685 -30.801 1.00 10.00 261 ILE A N 25
ATOM 36912 C CA . ILE A 1 17 ? 30.789 -5.578 -31.661 1.00 10.00 261 ILE A CA 25
ATOM 36913 C C . ILE A 1 17 ? 31.193 -5.399 -33.130 1.00 10.00 261 ILE A C 25
ATOM 36914 O O . ILE A 1 17 ? 31.331 -4.272 -33.604 1.00 10.00 261 ILE A O 25
ATOM 36930 N N . ASP A 1 18 ? 31.384 -6.503 -33.856 1.00 10.00 262 ASP A N 25
ATOM 36931 C CA . ASP A 1 18 ? 31.695 -6.516 -35.294 1.00 10.00 262 ASP A CA 25
ATOM 36932 C C . ASP A 1 18 ? 30.554 -5.936 -36.154 1.00 10.00 262 ASP A C 25
ATOM 36933 O O . ASP A 1 18 ? 29.384 -6.296 -35.997 1.00 10.00 262 ASP A O 25
ATOM 36942 N N . GLU A 1 19 ? 30.897 -5.034 -37.075 1.00 10.00 263 GLU A N 25
ATOM 36943 C CA . GLU A 1 19 ? 29.974 -4.341 -37.983 1.00 10.00 263 GLU A CA 25
ATOM 36944 C C . GLU A 1 19 ? 29.062 -5.308 -38.768 1.00 10.00 263 GLU A C 25
ATOM 36945 O O . GLU A 1 19 ? 29.532 -6.175 -39.511 1.00 10.00 263 GLU A O 25
ATOM 36957 N N . GLY A 1 20 ? 27.745 -5.143 -38.611 1.00 10.00 264 GLY A N 25
ATOM 36958 C CA . GLY A 1 20 ? 26.689 -5.908 -39.285 1.00 10.00 264 GLY A CA 25
ATOM 36959 C C . GLY A 1 20 ? 25.997 -6.969 -38.416 1.00 10.00 264 GLY A C 25
ATOM 36960 O O . GLY A 1 20 ? 24.983 -7.529 -38.842 1.00 10.00 264 GLY A O 25
ATOM 36964 N N . ARG A 1 21 ? 26.505 -7.258 -37.208 1.00 10.00 265 ARG A N 25
ATOM 36965 C CA . ARG A 1 21 ? 25.896 -8.218 -36.265 1.00 10.00 265 ARG A CA 25
ATOM 36966 C C . ARG A 1 21 ? 24.602 -7.701 -35.619 1.00 10.00 265 ARG A C 25
ATOM 36967 O O . ARG A 1 21 ? 24.379 -6.492 -35.502 1.00 10.00 265 ARG A O 25
ATOM 36988 N N . PHE A 1 22 ? 23.800 -8.641 -35.114 1.00 10.00 266 PHE A N 25
ATOM 36989 C CA . PHE A 1 22 ? 22.809 -8.409 -34.059 1.00 10.00 266 PHE A CA 25
ATOM 36990 C C . PHE A 1 22 ? 23.508 -8.202 -32.701 1.00 10.00 266 PHE A C 25
ATOM 36991 O O . PHE A 1 22 ? 24.538 -8.827 -32.429 1.00 10.00 266 PHE A O 25
ATOM 37008 N N . CYS A 1 23 ? 22.935 -7.380 -31.819 1.00 10.00 267 CYS A N 25
ATOM 37009 C CA . CYS A 1 23 ? 23.360 -7.239 -30.423 1.00 10.00 267 CYS A CA 25
ATOM 37010 C C . CYS A 1 23 ? 22.181 -6.873 -29.495 1.00 10.00 267 CYS A C 25
ATOM 37011 O O . CYS A 1 23 ? 21.145 -6.376 -29.947 1.00 10.00 267 CYS A O 25
ATOM 37019 N N . ARG A 1 24 ? 22.360 -7.062 -28.182 1.00 10.00 268 ARG A N 25
ATOM 37020 C CA . ARG A 1 24 ? 21.510 -6.514 -27.112 1.00 10.00 268 ARG A CA 25
ATOM 37021 C C . ARG A 1 24 ? 22.326 -6.103 -25.880 1.00 10.00 268 ARG A C 25
ATOM 37022 O O . ARG A 1 24 ? 23.467 -6.534 -25.703 1.00 10.00 268 ARG A O 25
ATOM 37043 N N . MET A 1 25 ? 21.706 -5.313 -25.010 1.00 10.00 269 MET A N 25
ATOM 37044 C CA . MET A 1 25 ? 22.209 -4.881 -23.703 1.00 10.00 269 MET A CA 25
ATOM 37045 C C . MET A 1 25 ? 21.193 -5.209 -22.595 1.00 10.00 269 MET A C 25
ATOM 37046 O O . MET A 1 25 ? 20.002 -5.401 -22.857 1.00 10.00 269 MET A O 25
ATOM 37060 N N . ASP A 1 26 ? 21.666 -5.258 -21.347 1.00 10.00 270 ASP A N 25
ATOM 37061 C CA . ASP A 1 26 ? 20.934 -5.763 -20.179 1.00 10.00 270 ASP A CA 25
ATOM 37062 C C . ASP A 1 26 ? 21.131 -4.840 -18.962 1.00 10.00 270 ASP A C 25
ATOM 37063 O O . ASP A 1 26 ? 22.071 -5.000 -18.178 1.00 10.00 270 ASP A O 25
ATOM 37072 N N . PHE A 1 27 ? 20.249 -3.848 -18.819 1.00 10.00 271 PHE A N 25
ATOM 37073 C CA . PHE A 1 27 ? 20.275 -2.838 -17.753 1.00 10.00 271 PHE A CA 25
ATOM 37074 C C . PHE A 1 27 ? 19.263 -3.176 -16.649 1.00 10.00 271 PHE A C 25
ATOM 37075 O O . PHE A 1 27 ? 18.054 -3.031 -16.846 1.00 10.00 271 PHE A O 25
ATOM 37092 N N . LYS A 1 28 ? 19.734 -3.644 -15.485 1.00 10.00 272 LYS A N 25
ATOM 37093 C CA . LYS A 1 28 ? 18.884 -3.823 -14.293 1.00 10.00 272 LYS A CA 25
ATOM 37094 C C . LYS A 1 28 ? 18.415 -2.458 -13.769 1.00 10.00 272 LYS A C 25
ATOM 37095 O O . LYS A 1 28 ? 19.220 -1.533 -13.640 1.00 10.00 272 LYS A O 25
ATOM 37114 N N . VAL A 1 29 ? 17.121 -2.331 -13.472 1.00 10.00 273 VAL A N 25
ATOM 37115 C CA . VAL A 1 29 ? 16.459 -1.083 -13.043 1.00 10.00 273 VAL A CA 25
ATOM 37116 C C . VAL A 1 29 ? 15.370 -1.358 -11.996 1.00 10.00 273 VAL A C 25
ATOM 37117 O O . VAL A 1 29 ? 14.710 -2.398 -12.029 1.00 10.00 273 VAL A O 25
ATOM 37130 N N . SER A 1 30 ? 15.179 -0.429 -11.056 1.00 10.00 274 SER A N 25
ATOM 37131 C CA . SER A 1 30 ? 14.270 -0.540 -9.901 1.00 10.00 274 SER A CA 25
ATOM 37132 C C . SER A 1 30 ? 13.322 0.668 -9.771 1.00 10.00 274 SER A C 25
ATOM 37133 O O . SER A 1 30 ? 13.148 1.442 -10.717 1.00 10.00 274 SER A O 25
ATOM 37141 N N . GLY A 1 31 ? 12.671 0.810 -8.612 1.00 10.00 275 GLY A N 25
ATOM 37142 C CA . GLY A 1 31 ? 11.700 1.858 -8.285 1.00 10.00 275 GLY A CA 25
ATOM 37143 C C . GLY A 1 31 ? 10.249 1.390 -8.432 1.00 10.00 275 GLY A C 25
ATOM 37144 O O . GLY A 1 31 ? 9.959 0.376 -9.074 1.00 10.00 275 GLY A O 25
ATOM 37148 N N . LEU A 1 32 ? 9.329 2.150 -7.837 1.00 10.00 276 LEU A N 25
ATOM 37149 C CA . LEU A 1 32 ? 7.884 1.926 -7.881 1.00 10.00 276 LEU A CA 25
ATOM 37150 C C . LEU A 1 32 ? 7.152 3.285 -7.962 1.00 10.00 276 LEU A C 25
ATOM 37151 O O . LEU A 1 32 ? 7.428 4.147 -7.124 1.00 10.00 276 LEU A O 25
ATOM 37167 N N . PRO A 1 33 ? 6.246 3.513 -8.934 1.00 10.00 277 PRO A N 25
ATOM 37168 C CA . PRO A 1 33 ? 5.894 2.621 -10.044 1.00 10.00 277 PRO A CA 25
ATOM 37169 C C . PRO A 1 33 ? 7.056 2.424 -11.036 1.00 10.00 277 PRO A C 25
ATOM 37170 O O . PRO A 1 33 ? 8.076 3.120 -10.969 1.00 10.00 277 PRO A O 25
ATOM 37181 N N . ALA A 1 34 ? 6.907 1.461 -11.950 1.00 10.00 278 ALA A N 25
ATOM 37182 C CA . ALA A 1 34 ? 7.889 1.150 -12.992 1.00 10.00 278 ALA A CA 25
ATOM 37183 C C . ALA A 1 34 ? 8.194 2.397 -13.859 1.00 10.00 278 ALA A C 25
ATOM 37184 O O . ALA A 1 34 ? 7.252 3.025 -14.363 1.00 10.00 278 ALA A O 25
ATOM 37191 N N . PRO A 1 35 ? 9.471 2.801 -14.016 1.00 10.00 279 PRO A N 25
ATOM 37192 C CA . PRO A 1 35 ? 9.814 4.086 -14.619 1.00 10.00 279 PRO A CA 25
ATOM 37193 C C . PRO A 1 35 ? 9.540 4.156 -16.130 1.00 10.00 279 PRO A C 25
ATOM 37194 O O . PRO A 1 35 ? 9.692 3.181 -16.870 1.00 10.00 279 PRO A O 25
ATOM 37205 N N . ASP A 1 36 ? 9.201 5.358 -16.597 1.00 10.00 280 ASP A N 25
ATOM 37206 C CA . ASP A 1 36 ? 9.324 5.792 -17.990 1.00 10.00 280 ASP A CA 25
ATOM 37207 C C . ASP A 1 36 ? 10.812 5.892 -18.369 1.00 10.00 280 ASP A C 25
ATOM 37208 O O . ASP A 1 36 ? 11.607 6.462 -17.617 1.00 10.00 280 ASP A O 25
ATOM 37217 N N . VAL A 1 37 ? 11.197 5.339 -19.522 1.00 10.00 281 VAL A N 25
ATOM 37218 C CA . VAL A 1 37 ? 12.598 5.221 -19.965 1.00 10.00 281 VAL A CA 25
ATOM 37219 C C . VAL A 1 37 ? 12.827 5.867 -21.334 1.00 10.00 281 VAL A C 25
ATOM 37220 O O . VAL A 1 37 ? 12.016 5.723 -22.253 1.00 10.00 281 VAL A O 25
ATOM 37233 N N . SER A 1 38 ? 13.953 6.570 -21.468 1.00 10.00 282 SER A N 25
ATOM 37234 C CA . SER A 1 38 ? 14.409 7.249 -22.694 1.00 10.00 282 SER A CA 25
ATOM 37235 C C . SER A 1 38 ? 15.898 6.985 -22.939 1.00 10.00 282 SER A C 25
ATOM 37236 O O . SER A 1 38 ? 16.644 6.761 -21.983 1.00 10.00 282 SER A O 25
ATOM 37244 N N . TRP A 1 39 ? 16.342 7.052 -24.199 1.00 10.00 283 TRP A N 25
ATOM 37245 C CA . TRP A 1 39 ? 17.721 6.754 -24.614 1.00 10.00 283 TRP A CA 25
ATOM 37246 C C . TRP A 1 39 ? 18.383 7.897 -25.390 1.00 10.00 283 TRP A C 25
ATOM 37247 O O . TRP A 1 39 ? 17.722 8.706 -26.048 1.00 10.00 283 TRP A O 25
ATOM 37268 N N . TYR A 1 40 ? 19.713 7.940 -25.303 1.00 10.00 284 TYR A N 25
ATOM 37269 C CA . TYR A 1 40 ? 20.596 8.994 -25.802 1.00 10.00 284 TYR A CA 25
ATOM 37270 C C . TYR A 1 40 ? 21.927 8.409 -26.312 1.00 10.00 284 TYR A C 25
ATOM 37271 O O . TYR A 1 40 ? 22.313 7.303 -25.928 1.00 10.00 284 TYR A O 25
ATOM 37289 N N . LEU A 1 41 ? 22.644 9.168 -27.146 1.00 10.00 285 LEU A N 25
ATOM 37290 C CA . LEU A 1 41 ? 23.952 8.839 -27.727 1.00 10.00 285 LEU A CA 25
ATOM 37291 C C . LEU A 1 41 ? 24.763 10.120 -27.976 1.00 10.00 285 LEU A C 25
ATOM 37292 O O . LEU A 1 41 ? 24.310 11.004 -28.703 1.00 10.00 285 LEU A O 25
ATOM 37308 N N . ASN A 1 42 ? 25.959 10.223 -27.388 1.00 10.00 286 ASN A N 25
ATOM 37309 C CA . ASN A 1 42 ? 26.948 11.306 -27.568 1.00 10.00 286 ASN A CA 25
ATOM 37310 C C . ASN A 1 42 ? 26.449 12.756 -27.304 1.00 10.00 286 ASN A C 25
ATOM 37311 O O . ASN A 1 42 ? 27.189 13.712 -27.554 1.00 10.00 286 ASN A O 25
ATOM 37322 N N . GLY A 1 43 ? 25.222 12.944 -26.800 1.00 10.00 287 GLY A N 25
ATOM 37323 C CA . GLY A 1 43 ? 24.576 14.242 -26.546 1.00 10.00 287 GLY A CA 25
ATOM 37324 C C . GLY A 1 43 ? 23.246 14.482 -27.283 1.00 10.00 287 GLY A C 25
ATOM 37325 O O . GLY A 1 43 ? 22.582 15.485 -27.004 1.00 10.00 287 GLY A O 25
ATOM 37329 N N . ARG A 1 44 ? 22.824 13.581 -28.187 1.00 10.00 288 ARG A N 25
ATOM 37330 C CA . ARG A 1 44 ? 21.495 13.582 -28.843 1.00 10.00 288 ARG A CA 25
ATOM 37331 C C . ARG A 1 44 ? 20.594 12.452 -28.330 1.00 10.00 288 ARG A C 25
ATOM 37332 O O . ARG A 1 44 ? 21.073 11.507 -27.705 1.00 10.00 288 ARG A O 25
ATOM 37353 N N . THR A 1 45 ? 19.295 12.525 -28.616 1.00 10.00 289 THR A N 25
ATOM 37354 C CA . THR A 1 45 ? 18.310 11.457 -28.348 1.00 10.00 289 THR A CA 25
ATOM 37355 C C . THR A 1 45 ? 18.468 10.264 -29.297 1.00 10.00 289 THR A C 25
ATOM 37356 O O . THR A 1 45 ? 18.990 10.393 -30.409 1.00 10.00 289 THR A O 25
ATOM 37367 N N . VAL A 1 46 ? 17.968 9.097 -28.883 1.00 10.00 290 VAL A N 25
ATOM 37368 C CA . VAL A 1 46 ? 17.856 7.868 -29.686 1.00 10.00 290 VAL A CA 25
ATOM 37369 C C . VAL A 1 46 ? 16.436 7.323 -29.537 1.00 10.00 290 VAL A C 25
ATOM 37370 O O . VAL A 1 46 ? 16.079 6.745 -28.510 1.00 10.00 290 VAL A O 25
ATOM 37383 N N . GLN A 1 47 ? 15.602 7.560 -30.547 1.00 10.00 291 GLN A N 25
ATOM 37384 C CA . GLN A 1 47 ? 14.226 7.065 -30.622 1.00 10.00 291 GLN A CA 25
ATOM 37385 C C . GLN A 1 47 ? 14.190 5.530 -30.763 1.00 10.00 291 GLN A C 25
ATOM 37386 O O . GLN A 1 47 ? 15.080 4.930 -31.376 1.00 10.00 291 GLN A O 25
ATOM 37400 N N . SER A 1 48 ? 13.137 4.889 -30.248 1.00 10.00 292 SER A N 25
ATOM 37401 C CA . SER A 1 48 ? 12.831 3.477 -30.527 1.00 10.00 292 SER A CA 25
ATOM 37402 C C . SER A 1 48 ? 12.475 3.275 -32.008 1.00 10.00 292 SER A C 25
ATOM 37403 O O . SER A 1 48 ? 11.767 4.093 -32.605 1.00 10.00 292 SER A O 25
ATOM 37411 N N . ASP A 1 49 ? 12.961 2.192 -32.615 1.00 10.00 293 ASP A N 25
ATOM 37412 C CA . ASP A 1 49 ? 12.783 1.880 -34.043 1.00 10.00 293 ASP A CA 25
ATOM 37413 C C . ASP A 1 49 ? 12.686 0.361 -34.290 1.00 10.00 293 ASP A C 25
ATOM 37414 O O . ASP A 1 49 ? 13.024 -0.441 -33.418 1.00 10.00 293 ASP A O 25
ATOM 37423 N N . ASP A 1 50 ? 12.281 -0.056 -35.494 1.00 10.00 294 ASP A N 25
ATOM 37424 C CA . ASP A 1 50 ? 12.322 -1.457 -35.932 1.00 10.00 294 ASP A CA 25
ATOM 37425 C C . ASP A 1 50 ? 13.734 -2.076 -35.851 1.00 10.00 294 ASP A C 25
ATOM 37426 O O . ASP A 1 50 ? 13.864 -3.250 -35.501 1.00 10.00 294 ASP A O 25
ATOM 37435 N N . LEU A 1 51 ? 14.793 -1.296 -36.117 1.00 10.00 295 LEU A N 25
ATOM 37436 C CA . LEU A 1 51 ? 16.192 -1.730 -35.970 1.00 10.00 295 LEU A CA 25
ATOM 37437 C C . LEU A 1 51 ? 16.756 -1.556 -34.546 1.00 10.00 295 LEU A C 25
ATOM 37438 O O . LEU A 1 51 ? 17.793 -2.143 -34.223 1.00 10.00 295 LEU A O 25
ATOM 37454 N N . HIS A 1 52 ? 16.083 -0.776 -33.694 1.00 10.00 296 HIS A N 25
ATOM 37455 C CA . HIS A 1 52 ? 16.518 -0.397 -32.345 1.00 10.00 296 HIS A CA 25
ATOM 37456 C C . HIS A 1 52 ? 15.362 -0.513 -31.338 1.00 10.00 296 HIS A C 25
ATOM 37457 O O . HIS A 1 52 ? 14.778 0.485 -30.900 1.00 10.00 296 HIS A O 25
ATOM 37471 N N . LYS A 1 53 ? 15.005 -1.758 -31.002 1.00 10.00 297 LYS A N 25
ATOM 37472 C CA . LYS A 1 53 ? 13.903 -2.107 -30.088 1.00 10.00 297 LYS A CA 25
ATOM 37473 C C . LYS A 1 53 ? 14.268 -1.796 -28.628 1.00 10.00 297 LYS A C 25
ATOM 37474 O O . LYS A 1 53 ? 15.420 -1.955 -28.214 1.00 10.00 297 LYS A O 25
ATOM 37493 N N . MET A 1 54 ? 13.277 -1.345 -27.857 1.00 10.00 298 MET A N 25
ATOM 37494 C CA . MET A 1 54 ? 13.417 -0.834 -26.484 1.00 10.00 298 MET A CA 25
ATOM 37495 C C . MET A 1 54 ? 12.217 -1.271 -25.630 1.00 10.00 298 MET A C 25
ATOM 37496 O O . MET A 1 54 ? 11.117 -0.737 -25.796 1.00 10.00 298 MET A O 25
ATOM 37510 N N . ILE A 1 55 ? 12.406 -2.251 -24.740 1.00 10.00 299 ILE A N 25
ATOM 37511 C CA . ILE A 1 55 ? 11.345 -2.797 -23.870 1.00 10.00 299 ILE A CA 25
ATOM 37512 C C . ILE A 1 55 ? 11.830 -3.037 -22.434 1.00 10.00 299 ILE A C 25
ATOM 37513 O O . ILE A 1 55 ? 12.981 -3.416 -22.200 1.00 10.00 299 ILE A O 25
ATOM 37529 N N . VAL A 1 56 ? 10.945 -2.818 -21.459 1.00 10.00 300 VAL A N 25
ATOM 37530 C CA . VAL A 1 56 ? 11.178 -3.078 -20.028 1.00 10.00 300 VAL A CA 25
ATOM 37531 C C . VAL A 1 56 ? 10.626 -4.465 -19.683 1.00 10.00 300 VAL A C 25
ATOM 37532 O O . VAL A 1 56 ? 9.414 -4.661 -19.554 1.00 10.00 300 VAL A O 25
ATOM 37545 N N . SER A 1 57 ? 11.525 -5.443 -19.602 1.00 10.00 301 SER A N 25
ATOM 37546 C CA . SER A 1 57 ? 11.273 -6.835 -19.216 1.00 10.00 301 SER A CA 25
ATOM 37547 C C . SER A 1 57 ? 10.789 -6.971 -17.759 1.00 10.00 301 SER A C 25
ATOM 37548 O O . SER A 1 57 ? 10.851 -6.033 -16.959 1.00 10.00 301 SER A O 25
ATOM 37556 N N . GLU A 1 58 ? 10.316 -8.163 -17.390 1.00 10.00 302 GLU A N 25
ATOM 37557 C CA . GLU A 1 58 ? 9.915 -8.513 -16.019 1.00 10.00 302 GLU A CA 25
ATOM 37558 C C . GLU A 1 58 ? 11.069 -8.437 -14.993 1.00 10.00 302 GLU A C 25
ATOM 37559 O O . GLU A 1 58 ? 12.251 -8.415 -15.354 1.00 10.00 302 GLU A O 25
ATOM 37571 N N . LYS A 1 59 ? 10.718 -8.446 -13.696 1.00 10.00 303 LYS A N 25
ATOM 37572 C CA . LYS A 1 59 ? 11.628 -8.525 -12.529 1.00 10.00 303 LYS A CA 25
ATOM 37573 C C . LYS A 1 59 ? 12.709 -7.423 -12.443 1.00 10.00 303 LYS A C 25
ATOM 37574 O O . LYS A 1 59 ? 13.702 -7.581 -11.728 1.00 10.00 303 LYS A O 25
ATOM 37593 N N . GLY A 1 60 ? 12.510 -6.289 -13.123 1.00 10.00 304 GLY A N 25
ATOM 37594 C CA . GLY A 1 60 ? 13.367 -5.097 -13.037 1.00 10.00 304 GLY A CA 25
ATOM 37595 C C . GLY A 1 60 ? 14.582 -5.130 -13.971 1.00 10.00 304 GLY A C 25
ATOM 37596 O O . GLY A 1 60 ? 15.720 -4.952 -13.532 1.00 10.00 304 GLY A O 25
ATOM 37600 N N . LEU A 1 61 ? 14.345 -5.351 -15.267 1.00 10.00 305 LEU A N 25
ATOM 37601 C CA . LEU A 1 61 ? 15.360 -5.411 -16.326 1.00 10.00 305 LEU A CA 25
ATOM 37602 C C . LEU A 1 61 ? 14.880 -4.653 -17.577 1.00 10.00 305 LEU A C 25
ATOM 37603 O O . LEU A 1 61 ? 13.690 -4.655 -17.889 1.00 10.00 305 LEU A O 25
ATOM 37619 N N . HIS A 1 62 ? 15.797 -4.025 -18.314 1.00 10.00 306 HIS A N 25
ATOM 37620 C CA . HIS A 1 62 ? 15.516 -3.256 -19.528 1.00 10.00 306 HIS A CA 25
ATOM 37621 C C . HIS A 1 62 ? 16.385 -3.730 -20.705 1.00 10.00 306 HIS A C 25
ATOM 37622 O O . HIS A 1 62 ? 17.616 -3.631 -20.674 1.00 10.00 306 HIS A O 25
ATOM 37636 N N . SER A 1 63 ? 15.726 -4.268 -21.735 1.00 10.00 307 SER A N 25
ATOM 37637 C CA . SER A 1 63 ? 16.311 -4.645 -23.026 1.00 10.00 307 SER A CA 25
ATOM 37638 C C . SER A 1 63 ? 16.471 -3.433 -23.956 1.00 10.00 307 SER A C 25
ATOM 37639 O O . SER A 1 63 ? 15.508 -2.708 -24.223 1.00 10.00 307 SER A O 25
ATOM 37647 N N . LEU A 1 64 ? 17.676 -3.269 -24.504 1.00 10.00 308 LEU A N 25
ATOM 37648 C CA . LEU A 1 64 ? 18.047 -2.317 -25.558 1.00 10.00 308 LEU A CA 25
ATOM 37649 C C . LEU A 1 64 ? 18.763 -3.104 -26.665 1.00 10.00 308 LEU A C 25
ATOM 37650 O O . LEU A 1 64 ? 19.759 -3.776 -26.393 1.00 10.00 308 LEU A O 25
ATOM 37666 N N . ILE A 1 65 ? 18.219 -3.098 -27.884 1.00 10.00 309 ILE A N 25
ATOM 37667 C CA . ILE A 1 65 ? 18.569 -4.038 -28.968 1.00 10.00 309 ILE A CA 25
ATOM 37668 C C . ILE A 1 65 ? 19.121 -3.301 -30.204 1.00 10.00 309 ILE A C 25
ATOM 37669 O O . ILE A 1 65 ? 18.783 -2.144 -30.459 1.00 10.00 309 ILE A O 25
ATOM 37685 N N . PHE A 1 66 ? 19.940 -4.001 -30.994 1.00 10.00 310 PHE A N 25
ATOM 37686 C CA . PHE A 1 66 ? 20.499 -3.602 -32.289 1.00 10.00 310 PHE A CA 25
ATOM 37687 C C . PHE A 1 66 ? 20.298 -4.740 -33.303 1.00 10.00 310 PHE A C 25
ATOM 37688 O O . PHE A 1 66 ? 20.943 -5.783 -33.195 1.00 10.00 310 PHE A O 25
ATOM 37705 N N . GLU A 1 67 ? 19.404 -4.583 -34.282 1.00 10.00 311 GLU A N 25
ATOM 37706 C CA . GLU A 1 67 ? 19.187 -5.600 -35.329 1.00 10.00 311 GLU A CA 25
ATOM 37707 C C . GLU A 1 67 ? 20.405 -5.779 -36.258 1.00 10.00 311 GLU A C 25
ATOM 37708 O O . GLU A 1 67 ? 20.772 -6.907 -36.595 1.00 10.00 311 GLU A O 25
ATOM 37720 N N . VAL A 1 68 ? 21.026 -4.671 -36.679 1.00 10.00 312 VAL A N 25
ATOM 37721 C CA . VAL A 1 68 ? 22.173 -4.624 -37.605 1.00 10.00 312 VAL A CA 25
ATOM 37722 C C . VAL A 1 68 ? 23.029 -3.379 -37.325 1.00 10.00 312 VAL A C 25
ATOM 37723 O O . VAL A 1 68 ? 22.785 -2.293 -37.853 1.00 10.00 312 VAL A O 25
ATOM 37736 N N . VAL A 1 69 ? 24.008 -3.510 -36.423 1.00 10.00 313 VAL A N 25
ATOM 37737 C CA . VAL A 1 69 ? 24.863 -2.387 -35.989 1.00 10.00 313 VAL A CA 25
ATOM 37738 C C . VAL A 1 69 ? 25.827 -1.926 -37.097 1.00 10.00 313 VAL A C 25
ATOM 37739 O O . VAL A 1 69 ? 26.418 -2.753 -37.798 1.00 10.00 313 VAL A O 25
ATOM 37752 N N . ARG A 1 70 ? 26.023 -0.611 -37.248 1.00 10.00 314 ARG A N 25
ATOM 37753 C CA . ARG A 1 70 ? 26.973 0.031 -38.181 1.00 10.00 314 ARG A CA 25
ATOM 37754 C C . ARG A 1 70 ? 27.978 0.926 -37.452 1.00 10.00 314 ARG A C 25
ATOM 37755 O O . ARG A 1 70 ? 27.762 1.316 -36.307 1.00 10.00 314 ARG A O 25
ATOM 37776 N N . ALA A 1 71 ? 29.075 1.286 -38.122 1.00 10.00 315 ALA A N 25
ATOM 37777 C CA . ALA A 1 71 ? 30.144 2.117 -37.552 1.00 10.00 315 ALA A CA 25
ATOM 37778 C C . ALA A 1 71 ? 29.655 3.498 -37.053 1.00 10.00 315 ALA A C 25
ATOM 37779 O O . ALA A 1 71 ? 30.180 4.030 -36.073 1.00 10.00 315 ALA A O 25
ATOM 37786 N N . SER A 1 72 ? 28.613 4.054 -37.681 1.00 10.00 316 SER A N 25
ATOM 37787 C CA . SER A 1 72 ? 27.925 5.289 -37.273 1.00 10.00 316 SER A CA 25
ATOM 37788 C C . SER A 1 72 ? 27.141 5.182 -35.951 1.00 10.00 316 SER A C 25
ATOM 37789 O O . SER A 1 72 ? 26.831 6.209 -35.343 1.00 10.00 316 SER A O 25
ATOM 37797 N N . ASP A 1 73 ? 26.848 3.969 -35.466 1.00 10.00 317 ASP A N 25
ATOM 37798 C CA . ASP A 1 73 ? 26.184 3.722 -34.176 1.00 10.00 317 ASP A CA 25
ATOM 37799 C C . ASP A 1 73 ? 27.156 3.725 -32.977 1.00 10.00 317 ASP A C 25
ATOM 37800 O O . ASP A 1 73 ? 26.712 3.627 -31.833 1.00 10.00 317 ASP A O 25
ATOM 37809 N N . ALA A 1 74 ? 28.472 3.827 -33.200 1.00 10.00 318 ALA A N 25
ATOM 37810 C CA . ALA A 1 74 ? 29.469 3.843 -32.127 1.00 10.00 318 ALA A CA 25
ATOM 37811 C C . ALA A 1 74 ? 29.373 5.091 -31.220 1.00 10.00 318 ALA A C 25
ATOM 37812 O O . ALA A 1 74 ? 28.947 6.170 -31.651 1.00 10.00 318 ALA A O 25
ATOM 37819 N N . GLY A 1 75 ? 29.836 4.961 -29.971 1.00 10.00 319 GLY A N 25
ATOM 37820 C CA . GLY A 1 75 ? 29.929 6.056 -28.996 1.00 10.00 319 GLY A CA 25
ATOM 37821 C C . GLY A 1 75 ? 29.367 5.737 -27.607 1.00 10.00 319 GLY A C 25
ATOM 37822 O O . GLY A 1 75 ? 29.087 4.584 -27.272 1.00 10.00 319 GLY A O 25
ATOM 37826 N N . ALA A 1 76 ? 29.247 6.775 -26.778 1.00 10.00 320 ALA A N 25
ATOM 37827 C CA . ALA A 1 76 ? 28.694 6.734 -25.425 1.00 10.00 320 ALA A CA 25
ATOM 37828 C C . ALA A 1 76 ? 27.155 6.834 -25.443 1.00 10.00 320 ALA A C 25
ATOM 37829 O O . ALA A 1 76 ? 26.590 7.925 -25.585 1.00 10.00 320 ALA A O 25
ATOM 37836 N N . TYR A 1 77 ? 26.474 5.696 -25.306 1.00 10.00 321 TYR A N 25
ATOM 37837 C CA . TYR A 1 77 ? 25.036 5.624 -25.037 1.00 10.00 321 TYR A CA 25
ATOM 37838 C C . TYR A 1 77 ? 24.714 5.974 -23.578 1.00 10.00 321 TYR A C 25
ATOM 37839 O O . TYR A 1 77 ? 25.499 5.697 -22.666 1.00 10.00 321 TYR A O 25
ATOM 37857 N N . ALA A 1 78 ? 23.514 6.506 -23.346 1.00 10.00 322 ALA A N 25
ATOM 37858 C CA . ALA A 1 78 ? 22.944 6.681 -22.014 1.00 10.00 322 ALA A CA 25
ATOM 37859 C C . ALA A 1 78 ? 21.426 6.436 -21.996 1.00 10.00 322 ALA A C 25
ATOM 37860 O O . ALA A 1 78 ? 20.748 6.551 -23.020 1.00 10.00 322 ALA A O 25
ATOM 37867 N N . CYS A 1 79 ? 20.893 6.145 -20.811 1.00 10.00 323 CYS A N 25
ATOM 37868 C CA . CYS A 1 79 ? 19.478 5.927 -20.524 1.00 10.00 323 CYS A CA 25
ATOM 37869 C C . CYS A 1 79 ? 19.048 6.762 -19.309 1.00 10.00 323 CYS A C 25
ATOM 37870 O O . CYS A 1 79 ? 19.821 6.923 -18.362 1.00 10.00 323 CYS A O 25
ATOM 37878 N N . VAL A 1 80 ? 17.814 7.272 -19.319 1.00 10.00 324 VAL A N 25
ATOM 37879 C CA . VAL A 1 80 ? 17.215 8.082 -18.245 1.00 10.00 324 VAL A CA 25
ATOM 37880 C C . VAL A 1 80 ? 15.880 7.463 -17.828 1.00 10.00 324 VAL A C 25
ATOM 37881 O O . VAL A 1 80 ? 14.951 7.387 -18.635 1.00 10.00 324 VAL A O 25
ATOM 37894 N N . ALA A 1 81 ? 15.799 7.005 -16.577 1.00 10.00 325 ALA A N 25
ATOM 37895 C CA . ALA A 1 81 ? 14.645 6.344 -15.966 1.00 10.00 325 ALA A CA 25
ATOM 37896 C C . ALA A 1 81 ? 13.937 7.286 -14.973 1.00 10.00 325 ALA A C 25
ATOM 37897 O O . ALA A 1 81 ? 14.578 7.844 -14.080 1.00 10.00 325 ALA A O 25
ATOM 37904 N N . LYS A 1 82 ? 12.623 7.481 -15.134 1.00 10.00 326 LYS A N 25
ATOM 37905 C CA . LYS A 1 82 ? 11.802 8.512 -14.470 1.00 10.00 326 LYS A CA 25
ATOM 37906 C C . LYS A 1 82 ? 10.513 7.924 -13.888 1.00 10.00 326 LYS A C 25
ATOM 37907 O O . LYS A 1 82 ? 9.748 7.301 -14.622 1.00 10.00 326 LYS A O 25
ATOM 37926 N N . ASN A 1 83 ? 10.221 8.155 -12.609 1.00 10.00 327 ASN A N 25
ATOM 37927 C CA . ASN A 1 83 ? 8.884 7.940 -12.035 1.00 10.00 327 ASN A CA 25
ATOM 37928 C C . ASN A 1 83 ? 8.432 9.121 -11.147 1.00 10.00 327 ASN A C 25
ATOM 37929 O O . ASN A 1 83 ? 9.170 10.090 -10.946 1.00 10.00 327 ASN A O 25
ATOM 37940 N N . ARG A 1 84 ? 7.206 9.050 -10.610 1.00 10.00 328 ARG A N 25
ATOM 37941 C CA . ARG A 1 84 ? 6.590 10.089 -9.754 1.00 10.00 328 ARG A CA 25
ATOM 37942 C C . ARG A 1 84 ? 7.314 10.368 -8.423 1.00 10.00 328 ARG A C 25
ATOM 37943 O O . ARG A 1 84 ? 7.003 11.364 -7.767 1.00 10.00 328 ARG A O 25
ATOM 37964 N N . ALA A 1 85 ? 8.278 9.529 -8.032 1.00 10.00 329 ALA A N 25
ATOM 37965 C CA . ALA A 1 85 ? 9.089 9.668 -6.819 1.00 10.00 329 ALA A CA 25
ATOM 37966 C C . ALA A 1 85 ? 10.548 10.116 -7.082 1.00 10.00 329 ALA A C 25
ATOM 37967 O O . ALA A 1 85 ? 11.214 10.567 -6.146 1.00 10.00 329 ALA A O 25
ATOM 37974 N N . GLY A 1 86 ? 11.052 10.041 -8.323 1.00 10.00 330 GLY A N 25
ATOM 37975 C CA . GLY A 1 86 ? 12.396 10.511 -8.695 1.00 10.00 330 GLY A CA 25
ATOM 37976 C C . GLY A 1 86 ? 12.932 9.983 -10.034 1.00 10.00 330 GLY A C 25
ATOM 37977 O O . GLY A 1 86 ? 12.215 9.378 -10.832 1.00 10.00 330 GLY A O 25
ATOM 37981 N N . GLU A 1 87 ? 14.218 10.239 -10.286 1.00 10.00 331 GLU A N 25
ATOM 37982 C CA . GLU A 1 87 ? 14.922 9.974 -11.550 1.00 10.00 331 GLU A CA 25
ATOM 37983 C C . GLU A 1 87 ? 16.291 9.298 -11.316 1.00 10.00 331 GLU A C 25
ATOM 37984 O O . GLU A 1 87 ? 16.954 9.549 -10.304 1.00 10.00 331 GLU A O 25
ATOM 37996 N N . ALA A 1 88 ? 16.733 8.471 -12.269 1.00 10.00 332 ALA A N 25
ATOM 37997 C CA . ALA A 1 88 ? 18.068 7.870 -12.344 1.00 10.00 332 ALA A CA 25
ATOM 37998 C C . ALA A 1 88 ? 18.615 7.884 -13.789 1.00 10.00 332 ALA A C 25
ATOM 37999 O O . ALA A 1 88 ? 17.859 8.032 -14.755 1.00 10.00 332 ALA A O 25
ATOM 38006 N N . THR A 1 89 ? 19.930 7.701 -13.940 1.00 10.00 333 THR A N 25
ATOM 38007 C CA . THR A 1 89 ? 20.651 7.771 -15.226 1.00 10.00 333 THR A CA 25
ATOM 38008 C C . THR A 1 89 ? 21.722 6.682 -15.307 1.00 10.00 333 THR A C 25
ATOM 38009 O O . THR A 1 89 ? 22.471 6.477 -14.350 1.00 10.00 333 THR A O 25
ATOM 38020 N N . PHE A 1 90 ? 21.821 6.004 -16.453 1.00 10.00 334 PHE A N 25
ATOM 38021 C CA . PHE A 1 90 ? 22.753 4.898 -16.717 1.00 10.00 334 PHE A CA 25
ATOM 38022 C C . PHE A 1 90 ? 23.524 5.128 -18.032 1.00 10.00 334 PHE A C 25
ATOM 38023 O O . PHE A 1 90 ? 23.014 5.806 -18.925 1.00 10.00 334 PHE A O 25
ATOM 38040 N N . THR A 1 91 ? 24.729 4.560 -18.177 1.00 10.00 335 THR A N 25
ATOM 38041 C CA . THR A 1 91 ? 25.673 4.873 -19.280 1.00 10.00 335 THR A CA 25
ATOM 38042 C C . THR A 1 91 ? 26.467 3.636 -19.727 1.00 10.00 335 THR A C 25
ATOM 38043 O O . THR A 1 91 ? 26.829 2.800 -18.895 1.00 10.00 335 THR A O 25
ATOM 38054 N N . VAL A 1 92 ? 26.783 3.525 -21.026 1.00 10.00 336 VAL A N 25
ATOM 38055 C CA . VAL A 1 92 ? 27.703 2.521 -21.608 1.00 10.00 336 VAL A CA 25
ATOM 38056 C C . VAL A 1 92 ? 28.369 3.038 -22.892 1.00 10.00 336 VAL A C 25
ATOM 38057 O O . VAL A 1 92 ? 27.778 3.823 -23.632 1.00 10.00 336 VAL A O 25
ATOM 38070 N N . GLN A 1 93 ? 29.587 2.582 -23.195 1.00 10.00 337 GLN A N 25
ATOM 38071 C CA . GLN A 1 93 ? 30.281 2.840 -24.464 1.00 10.00 337 GLN A CA 25
ATOM 38072 C C . GLN A 1 93 ? 30.181 1.626 -25.404 1.00 10.00 337 GLN A C 25
ATOM 38073 O O . GLN A 1 93 ? 30.345 0.485 -24.965 1.00 10.00 337 GLN A O 25
ATOM 38087 N N . LEU A 1 94 ? 29.963 1.868 -26.699 1.00 10.00 338 LEU A N 25
ATOM 38088 C CA . LEU A 1 94 ? 29.920 0.863 -27.766 1.00 10.00 338 LEU A CA 25
ATOM 38089 C C . LEU A 1 94 ? 30.945 1.195 -28.862 1.00 10.00 338 LEU A C 25
ATOM 38090 O O . LEU A 1 94 ? 30.742 2.103 -29.669 1.00 10.00 338 LEU A O 25
ATOM 38106 N N . ASP A 1 95 ? 32.062 0.470 -28.881 1.00 10.00 339 ASP A N 25
ATOM 38107 C CA . ASP A 1 95 ? 33.125 0.564 -29.888 1.00 10.00 339 ASP A CA 25
ATOM 38108 C C . ASP A 1 95 ? 32.871 -0.415 -31.052 1.00 10.00 339 ASP A C 25
ATOM 38109 O O . ASP A 1 95 ? 33.382 -1.538 -31.066 1.00 10.00 339 ASP A O 25
ATOM 38118 N N . VAL A 1 96 ? 32.035 -0.017 -32.018 1.00 10.00 340 VAL A N 25
ATOM 38119 C CA . VAL A 1 96 ? 31.691 -0.837 -33.198 1.00 10.00 340 VAL A CA 25
ATOM 38120 C C . VAL A 1 96 ? 32.934 -1.089 -34.062 1.00 10.00 340 VAL A C 25
ATOM 38121 O O . VAL A 1 96 ? 33.502 -0.165 -34.650 1.00 10.00 340 VAL A O 25
ATOM 38134 N N . LEU A 1 97 ? 33.372 -2.347 -34.120 1.00 10.00 341 LEU A N 25
ATOM 38135 C CA . LEU A 1 97 ? 34.540 -2.824 -34.861 1.00 10.00 341 LEU A CA 25
ATOM 38136 C C . LEU A 1 97 ? 34.225 -2.885 -36.368 1.00 10.00 341 LEU A C 25
ATOM 38137 O O . LEU A 1 97 ? 33.581 -3.825 -36.840 1.00 10.00 341 LEU A O 25
ATOM 38153 N N . ALA A 1 98 ? 34.638 -1.860 -37.120 1.00 10.00 342 ALA A N 25
ATOM 38154 C CA . ALA A 1 98 ? 34.432 -1.769 -38.568 1.00 10.00 342 ALA A CA 25
ATOM 38155 C C . ALA A 1 98 ? 35.113 -2.920 -39.341 1.00 10.00 342 ALA A C 25
ATOM 38156 O O . ALA A 1 98 ? 36.172 -3.414 -38.934 1.00 10.00 342 ALA A O 25
ATOM 38163 N N . LYS A 1 99 ? 34.537 -3.323 -40.484 1.00 10.00 343 LYS A N 25
ATOM 38164 C CA . LYS A 1 99 ? 35.061 -4.418 -41.335 1.00 10.00 343 LYS A CA 25
ATOM 38165 C C . LYS A 1 99 ? 36.220 -4.024 -42.273 1.00 10.00 343 LYS A C 25
ATOM 38166 O O . LYS A 1 99 ? 36.746 -4.880 -42.989 1.00 10.00 343 LYS A O 25
ATOM 38185 N N . GLU A 1 100 ? 36.616 -2.747 -42.282 1.00 10.00 344 GLU A N 25
ATOM 38186 C CA . GLU A 1 100 ? 37.718 -2.165 -43.082 1.00 10.00 344 GLU A CA 25
ATOM 38187 C C . GLU A 1 100 ? 39.078 -2.871 -42.888 1.00 10.00 344 GLU A C 25
ATOM 38188 O O . GLU A 1 100 ? 39.491 -3.104 -41.728 1.00 10.00 344 GLU A O 25
#

GO terms:
  GO:0030018 Z disc (C, IMP)
  GO:0051393 alpha-actinin binding (F, IDA)
  GO:0030018 Z disc (C, IDA)
  GO:0008307 structural constituent of muscle (F, TAS)
  GO:0015629 actin cytoskeleton (C, TAS)
  GO:0006936 muscle contraction (P, TAS)
  GO:0005515 protein binding (F, IPI)

B-factor: mean 10.0, std 0.0, range [10.0, 10.0]

InterPro domains:
  IPR003598 Immunoglobulin subtype 2 [SM00408] (262-330)
  IPR003598 Immunoglobulin subtype 2 [SM00408] (361-430)
  IPR003599 Immunoglobulin domain subtype [SM00409] (256-341)
  IPR003599 Immunoglobulin domain subtype [SM00409] (355-441)
  IPR007110 Immunoglobulin-like domain [PS50835] (250-335)
  IPR007110 Immunoglobulin-like domain [PS50835] (349-441)
  IPR013098 Immunoglobulin I-set [PF07679] (250-340)
  IPR013098 Immunoglobulin I-set [PF07679] (349-440)
  IPR013783 Immunoglobulin-like fold [G3DSA:2.60.40.10] (246-343)
  IPR013783 Immunoglobulin-like fold [G3DSA:2.60.40.10] (344-449)
  IPR036179 Immunoglobulin-like domain superfamily [SSF48726] (248-341)
  IPR036179 Immunoglobulin-like domain superfamily [SSF48726] (349-445)

Organism: Homo sapiens (NCBI:txid9606)

Nearest PDB structures (foldseek):
  2kdg-assembly1_A  TM=9.852E-01  e=1.483E-18  Homo sapiens
  2dm3-assembly1_A  TM=8.912E-01  e=1.980E-12  Homo sapiens
  1tlk-assembly1_A-2  TM=8.953E-01  e=2.342E-10  Meleagris gallopavo
  1g1c-assembly2_B  TM=8.974E-01  e=1.170E-09  Homo sapiens
  1fhg-assembly1_A  TM=8.863E-01  e=1.615E-09  Meleagris gallopavo

Secondary structure (DSSP, 8-state):
---EEEE-------EEEETT--EEEEEE-EEESPPEEEEEETTEEE---SSS-EEEETTTEEEEEESS--GGG-EEEEEEEEETTEEEEEEEEEEEE---